Protein 2MMP (pdb70)

Structure (mmCIF, N/CA/C/O backbone):
data_2MMP
#
_entry.id   2MMP
#
loop_
_atom_site.group_PDB
_atom_site.id
_atom_site.type_symbol
_atom_site.label_atom_id
_atom_site.label_alt_id
_atom_site.label_comp_id
_atom_site.label_asym_id
_atom_site.label_entity_id
_atom_site.label_seq_id
_atom_site.pdbx_PDB_ins_code
_atom_site.Cartn_x
_atom_site.Cartn_y
_atom_site.Cartn_z
_atom_site.occupancy
_atom_site.B_iso_or_equiv
_atom_site.auth_seq_id
_atom_site.auth_comp_id
_atom_site.auth_asym_id
_atom_site.auth_atom_id
_atom_site.pdbx_PDB_model_num
ATOM 1 N N . MET A 1 1 ? 2.391 17.409 -7.595 1.00 0.00 1 MET A N 1
ATOM 2 C CA . MET A 1 1 ? 2.435 18.452 -8.628 1.00 0.00 1 MET A CA 1
ATOM 3 C C . MET A 1 1 ? 1.073 18.590 -9.259 1.00 0.00 1 MET A C 1
ATOM 4 O O . MET A 1 1 ? 0.507 17.605 -9.722 1.00 0.00 1 MET A O 1
ATOM 20 N N . LEU A 1 2 ? 0.538 19.816 -9.237 1.00 0.00 2 LEU A N 1
ATOM 21 C CA . LEU A 1 2 ? -0.769 20.167 -9.821 1.00 0.00 2 LEU A CA 1
ATOM 22 C C . LEU A 1 2 ? -1.931 19.485 -9.105 1.00 0.00 2 LEU A C 1
ATOM 23 O O . LEU A 1 2 ? -3.045 19.448 -9.629 1.00 0.00 2 LEU A O 1
ATOM 39 N N . LYS A 1 3 ? -1.670 18.999 -7.890 1.00 0.00 3 LYS A N 1
ATOM 40 C CA . LYS A 1 3 ? -2.657 18.310 -7.051 1.00 0.00 3 LYS A CA 1
ATOM 41 C C . LYS A 1 3 ? -3.217 17.064 -7.754 1.00 0.00 3 LYS A C 1
ATOM 42 O O . LYS A 1 3 ? -4.296 17.113 -8.385 1.00 0.00 3 LYS A O 1
ATOM 61 N N . HIS A 1 4 ? -2.508 15.975 -7.702 1.00 0.00 4 HIS A N 1
ATOM 62 C CA . HIS A 1 4 ? -3.036 14.773 -8.313 1.00 0.00 4 HIS A CA 1
ATOM 63 C C . HIS A 1 4 ? -2.746 13.576 -7.446 1.00 0.00 4 HIS A C 1
ATOM 64 O O . HIS A 1 4 ? -3.622 12.771 -7.189 1.00 0.00 4 HIS A O 1
ATOM 79 N N . GLY A 1 5 ? -1.535 13.474 -6.985 1.00 0.00 5 GLY A N 1
ATOM 80 C CA . GLY A 1 5 ? -1.172 12.381 -6.150 1.00 0.00 5 GLY A CA 1
ATOM 81 C C . GLY A 1 5 ? -0.713 12.839 -4.797 1.00 0.00 5 GLY A C 1
ATOM 82 O O . GLY A 1 5 ? 0.066 13.797 -4.686 1.00 0.00 5 GLY A O 1
ATOM 86 N N . LYS A 1 6 ? -1.210 12.199 -3.777 1.00 0.00 6 LYS A N 1
ATOM 87 C CA . LYS A 1 6 ? -0.810 12.481 -2.419 1.00 0.00 6 LYS A CA 1
ATOM 88 C C . LYS A 1 6 ? -0.140 11.270 -1.842 1.00 0.00 6 LYS A C 1
ATOM 89 O O . LYS A 1 6 ? -0.432 10.144 -2.243 1.00 0.00 6 LYS A O 1
ATOM 108 N N . TYR A 1 7 ? 0.750 11.485 -0.934 1.00 0.00 7 TYR A N 1
ATOM 109 C CA . TYR A 1 7 ? 1.432 10.405 -0.296 1.00 0.00 7 TYR A CA 1
ATOM 110 C C . TYR A 1 7 ? 0.903 10.184 1.095 1.00 0.00 7 TYR A C 1
ATOM 111 O O . TYR A 1 7 ? 0.965 11.078 1.954 1.00 0.00 7 TYR A O 1
ATOM 129 N N . VAL A 1 8 ? 0.372 9.027 1.314 1.00 0.00 8 VAL A N 1
ATOM 130 C CA . VAL A 1 8 ? -0.103 8.629 2.620 1.00 0.00 8 VAL A CA 1
ATOM 131 C C . VAL A 1 8 ? 0.554 7.303 2.955 1.00 0.00 8 VAL A C 1
ATOM 132 O O . VAL A 1 8 ? 1.390 6.815 2.179 1.00 0.00 8 VAL A O 1
ATOM 145 N N . TYR A 1 9 ? 0.220 6.721 4.065 1.00 0.00 9 TYR A N 1
ATOM 146 C CA . TYR A 1 9 ? 0.832 5.472 4.437 1.00 0.00 9 TYR A CA 1
ATOM 147 C C . TYR A 1 9 ? -0.213 4.421 4.637 1.00 0.00 9 TYR A C 1
ATOM 148 O O . TYR A 1 9 ? -1.317 4.715 5.078 1.00 0.00 9 TYR A O 1
ATOM 166 N N . ILE A 1 10 ? 0.097 3.217 4.271 1.00 0.00 10 ILE A N 1
ATOM 167 C CA . ILE A 1 10 ? -0.821 2.131 4.488 1.00 0.00 10 ILE A CA 1
ATOM 168 C C . ILE A 1 10 ? -0.501 1.457 5.792 1.00 0.00 10 ILE A C 1
ATOM 169 O O . ILE A 1 10 ? 0.667 1.113 6.064 1.00 0.00 10 ILE A O 1
ATOM 185 N N . ASP A 1 11 ? -1.522 1.295 6.602 1.00 0.00 11 ASP A N 1
ATOM 186 C CA . ASP A 1 11 ? -1.414 0.664 7.887 1.00 0.00 11 ASP A CA 1
ATOM 187 C C . ASP A 1 11 ? -1.238 -0.816 7.719 1.00 0.00 11 ASP A C 1
ATOM 188 O O . ASP A 1 11 ? -2.202 -1.581 7.607 1.00 0.00 11 ASP A O 1
ATOM 197 N N . LEU A 1 12 ? 0.003 -1.185 7.546 1.00 0.00 12 LEU A N 1
ATOM 198 C CA . LEU A 1 12 ? 0.411 -2.563 7.484 1.00 0.00 12 LEU A CA 1
ATOM 199 C C . LEU A 1 12 ? 0.365 -3.086 8.895 1.00 0.00 12 LEU A C 1
ATOM 200 O O . LEU A 1 12 ? -0.017 -4.240 9.153 1.00 0.00 12 LEU A O 1
ATOM 216 N N . ASN A 1 13 ? 0.814 -2.199 9.800 1.00 0.00 13 ASN A N 1
ATOM 217 C CA . ASN A 1 13 ? 0.799 -2.369 11.259 1.00 0.00 13 ASN A CA 1
ATOM 218 C C . ASN A 1 13 ? 1.729 -3.510 11.691 1.00 0.00 13 ASN A C 1
ATOM 219 O O . ASN A 1 13 ? 1.753 -3.928 12.837 1.00 0.00 13 ASN A O 1
ATOM 230 N N . ASN A 1 14 ? 2.552 -3.939 10.769 1.00 0.00 14 ASN A N 1
ATOM 231 C CA . ASN A 1 14 ? 3.464 -5.061 10.957 1.00 0.00 14 ASN A CA 1
ATOM 232 C C . ASN A 1 14 ? 4.880 -4.592 11.309 1.00 0.00 14 ASN A C 1
ATOM 233 O O . ASN A 1 14 ? 5.849 -5.327 11.146 1.00 0.00 14 ASN A O 1
ATOM 244 N N . GLY A 1 15 ? 4.987 -3.375 11.796 1.00 0.00 15 GLY A N 1
ATOM 245 C CA . GLY A 1 15 ? 6.271 -2.829 12.177 1.00 0.00 15 GLY A CA 1
ATOM 246 C C . GLY A 1 15 ? 6.807 -1.854 11.156 1.00 0.00 15 GLY A C 1
ATOM 247 O O . GLY A 1 15 ? 7.731 -1.095 11.439 1.00 0.00 15 GLY A O 1
ATOM 251 N N . LYS A 1 16 ? 6.225 -1.860 9.983 1.00 0.00 16 LYS A N 1
ATOM 252 C CA . LYS A 1 16 ? 6.582 -0.924 8.950 1.00 0.00 16 LYS A CA 1
ATOM 253 C C . LYS A 1 16 ? 5.340 -0.419 8.267 1.00 0.00 16 LYS A C 1
ATOM 254 O O . LYS A 1 16 ? 4.255 -0.999 8.432 1.00 0.00 16 LYS A O 1
ATOM 273 N N . TYR A 1 17 ? 5.477 0.666 7.560 1.00 0.00 17 TYR A N 1
ATOM 274 C CA . TYR A 1 17 ? 4.390 1.275 6.827 1.00 0.00 17 TYR A CA 1
ATOM 275 C C . TYR A 1 17 ? 4.837 1.549 5.423 1.00 0.00 17 TYR A C 1
ATOM 276 O O . TYR A 1 17 ? 5.997 1.880 5.196 1.00 0.00 17 TYR A O 1
ATOM 294 N N . VAL A 1 18 ? 3.948 1.402 4.492 1.00 0.00 18 VAL A N 1
ATOM 295 C CA . VAL A 1 18 ? 4.276 1.630 3.112 1.00 0.00 18 VAL A CA 1
ATOM 296 C C . VAL A 1 18 ? 3.784 2.991 2.693 1.00 0.00 18 VAL A C 1
ATOM 297 O O . VAL A 1 18 ? 2.658 3.390 3.030 1.00 0.00 18 VAL A O 1
ATOM 310 N N . LYS A 1 19 ? 4.636 3.715 2.017 1.00 0.00 19 LYS A N 1
ATOM 311 C CA . LYS A 1 19 ? 4.313 5.027 1.565 1.00 0.00 19 LYS A CA 1
ATOM 312 C C . LYS A 1 19 ? 3.651 4.889 0.216 1.00 0.00 19 LYS A C 1
ATOM 313 O O . LYS A 1 19 ? 4.300 4.564 -0.786 1.00 0.00 19 LYS A O 1
ATOM 332 N N . VAL A 1 20 ? 2.385 5.108 0.192 1.00 0.00 20 VAL A N 1
ATOM 333 C CA . VAL A 1 20 ? 1.621 4.909 -0.990 1.00 0.00 20 VAL A CA 1
ATOM 334 C C . VAL A 1 20 ? 1.226 6.248 -1.597 1.00 0.00 20 VAL A C 1
ATOM 335 O O . VAL A 1 20 ? 0.916 7.222 -0.891 1.00 0.00 20 VAL A O 1
ATOM 348 N N . ARG A 1 21 ? 1.292 6.308 -2.880 1.00 0.00 21 ARG A N 1
ATOM 349 C CA . ARG A 1 21 ? 0.892 7.457 -3.607 1.00 0.00 21 ARG A CA 1
ATOM 350 C C . ARG A 1 21 ? -0.515 7.220 -4.111 1.00 0.00 21 ARG A C 1
ATOM 351 O O . ARG A 1 21 ? -0.761 6.308 -4.910 1.00 0.00 21 ARG A O 1
ATOM 372 N N . ILE A 1 22 ? -1.420 7.986 -3.601 1.00 0.00 22 ILE A N 1
ATOM 373 C CA . ILE A 1 22 ? -2.802 7.885 -3.956 1.00 0.00 22 ILE A CA 1
ATOM 374 C C . ILE A 1 22 ? -3.053 8.875 -5.051 1.00 0.00 22 ILE A C 1
ATOM 375 O O . ILE A 1 22 ? -2.901 10.091 -4.838 1.00 0.00 22 ILE A O 1
ATOM 391 N N . LEU A 1 23 ? -3.377 8.397 -6.210 1.00 0.00 23 LEU A N 1
ATOM 392 C CA . LEU A 1 23 ? -3.664 9.279 -7.287 1.00 0.00 23 LEU A CA 1
ATOM 393 C C . LEU A 1 23 ? -5.133 9.586 -7.244 1.00 0.00 23 LEU A C 1
ATOM 394 O O . LEU A 1 23 ? -5.973 8.742 -7.571 1.00 0.00 23 LEU A O 1
ATOM 410 N N . LYS A 1 24 ? -5.443 10.777 -6.876 1.00 0.00 24 LYS A N 1
ATOM 411 C CA . LYS A 1 24 ? -6.794 11.200 -6.812 1.00 0.00 24 LYS A CA 1
ATOM 412 C C . LYS A 1 24 ? -7.104 11.800 -8.139 1.00 0.00 24 LYS A C 1
ATOM 413 O O . LYS A 1 24 ? -6.640 12.910 -8.479 1.00 0.00 24 LYS A O 1
ATOM 432 N N . SER A 1 25 ? -7.852 11.087 -8.898 1.00 0.00 25 SER A N 1
ATOM 433 C CA . SER A 1 25 ? -8.086 11.455 -10.223 1.00 0.00 25 SER A CA 1
ATOM 434 C C . SER A 1 25 ? -9.475 12.050 -10.376 1.00 0.00 25 SER A C 1
ATOM 435 O O . SER A 1 25 ? -10.465 11.355 -10.660 1.00 0.00 25 SER A O 1
ATOM 443 N N . ARG A 1 26 ? -9.533 13.340 -10.123 1.00 0.00 26 ARG A N 1
ATOM 444 C CA . ARG A 1 26 ? -10.753 14.131 -10.205 1.00 0.00 26 ARG A CA 1
ATOM 445 C C . ARG A 1 26 ? -11.037 14.376 -11.688 1.00 0.00 26 ARG A C 1
ATOM 446 O O . ARG A 1 26 ? -12.161 14.605 -12.109 1.00 0.00 26 ARG A O 1
ATOM 467 N N . ASP A 1 27 ? -9.971 14.308 -12.448 1.00 0.00 27 ASP A N 1
ATOM 468 C CA . ASP A 1 27 ? -9.982 14.429 -13.896 1.00 0.00 27 ASP A CA 1
ATOM 469 C C . ASP A 1 27 ? -10.596 13.165 -14.504 1.00 0.00 27 ASP A C 1
ATOM 470 O O . ASP A 1 27 ? -11.307 13.209 -15.519 1.00 0.00 27 ASP A O 1
ATOM 479 N N . ASP A 1 28 ? -10.327 12.056 -13.856 1.00 0.00 28 ASP A N 1
ATOM 480 C CA . ASP A 1 28 ? -10.873 10.757 -14.220 1.00 0.00 28 ASP A CA 1
ATOM 481 C C . ASP A 1 28 ? -12.343 10.758 -13.877 1.00 0.00 28 ASP A C 1
ATOM 482 O O . ASP A 1 28 ? -13.201 10.534 -14.730 1.00 0.00 28 ASP A O 1
ATOM 491 N N . ASN A 1 29 ? -12.601 11.067 -12.627 1.00 0.00 29 ASN A N 1
ATOM 492 C CA . ASN A 1 29 ? -13.928 11.183 -12.061 1.00 0.00 29 ASN A CA 1
ATOM 493 C C . ASN A 1 29 ? -13.773 11.602 -10.610 1.00 0.00 29 ASN A C 1
ATOM 494 O O . ASN A 1 29 ? -13.860 12.786 -10.280 1.00 0.00 29 ASN A O 1
ATOM 505 N N . SER A 1 30 ? -13.500 10.636 -9.761 1.00 0.00 30 SER A N 1
ATOM 506 C CA . SER A 1 30 ? -13.217 10.843 -8.338 1.00 0.00 30 SER A CA 1
ATOM 507 C C . SER A 1 30 ? -12.591 9.568 -7.792 1.00 0.00 30 SER A C 1
ATOM 508 O O . SER A 1 30 ? -12.511 9.340 -6.576 1.00 0.00 30 SER A O 1
ATOM 516 N N . VAL A 1 31 ? -12.077 8.786 -8.701 1.00 0.00 31 VAL A N 1
ATOM 517 C CA . VAL A 1 31 ? -11.561 7.486 -8.377 1.00 0.00 31 VAL A CA 1
ATOM 518 C C . VAL A 1 31 ? -10.113 7.612 -7.954 1.00 0.00 31 VAL A C 1
ATOM 519 O O . VAL A 1 31 ? -9.332 8.348 -8.576 1.00 0.00 31 VAL A O 1
ATOM 532 N N . GLU A 1 32 ? -9.773 6.938 -6.898 1.00 0.00 32 GLU A N 1
ATOM 533 C CA . GLU A 1 32 ? -8.450 6.988 -6.369 1.00 0.00 32 GLU A CA 1
ATOM 534 C C . GLU A 1 32 ? -7.658 5.795 -6.856 1.00 0.00 32 GLU A C 1
ATOM 535 O O . GLU A 1 32 ? -7.918 4.642 -6.472 1.00 0.00 32 GLU A O 1
ATOM 547 N N . LYS A 1 33 ? -6.738 6.069 -7.734 1.00 0.00 33 LYS A N 1
ATOM 548 C CA . LYS A 1 33 ? -5.906 5.059 -8.323 1.00 0.00 33 LYS A CA 1
ATOM 549 C C . LYS A 1 33 ? -4.715 4.865 -7.415 1.00 0.00 33 LYS A C 1
ATOM 550 O O . LYS A 1 33 ? -4.022 5.830 -7.076 1.00 0.00 33 LYS A O 1
ATOM 569 N N . TYR A 1 34 ? -4.496 3.672 -6.985 1.00 0.00 34 TYR A N 1
ATOM 570 C CA . TYR A 1 34 ? -3.400 3.416 -6.099 1.00 0.00 34 TYR A CA 1
ATOM 571 C C . TYR A 1 34 ? -2.155 3.092 -6.889 1.00 0.00 34 TYR A C 1
ATOM 572 O O . TYR A 1 34 ? -2.225 2.450 -7.951 1.00 0.00 34 TYR A O 1
ATOM 590 N N . VAL A 1 35 ? -1.034 3.594 -6.414 1.00 0.00 35 VAL A N 1
ATOM 591 C CA . VAL A 1 35 ? 0.245 3.374 -7.049 1.00 0.00 35 VAL A CA 1
ATOM 592 C C . VAL A 1 35 ? 0.633 1.887 -6.939 1.00 0.00 35 VAL A C 1
ATOM 593 O O . VAL A 1 35 ? 0.145 1.168 -6.069 1.00 0.00 35 VAL A O 1
ATOM 606 N N . LEU A 1 36 ? 1.505 1.460 -7.805 1.00 0.00 36 LEU A N 1
ATOM 607 C CA . LEU A 1 36 ? 1.895 0.079 -7.885 1.00 0.00 36 LEU A CA 1
ATOM 608 C C . LEU A 1 36 ? 3.122 -0.221 -6.995 1.00 0.00 36 LEU A C 1
ATOM 609 O O . LEU A 1 36 ? 3.541 -1.372 -6.881 1.00 0.00 36 LEU A O 1
ATOM 625 N N . THR A 1 37 ? 3.691 0.796 -6.365 1.00 0.00 37 THR A N 1
ATOM 626 C CA . THR A 1 37 ? 4.912 0.590 -5.610 1.00 0.00 37 THR A CA 1
ATOM 627 C C . THR A 1 37 ? 4.605 0.232 -4.149 1.00 0.00 37 THR A C 1
ATOM 628 O O . THR A 1 37 ? 3.582 0.626 -3.588 1.00 0.00 37 THR A O 1
ATOM 639 N N . SER A 1 38 ? 5.505 -0.518 -3.567 1.00 0.00 38 SER A N 1
ATOM 640 C CA . SER A 1 38 ? 5.384 -1.035 -2.241 1.00 0.00 38 SER A CA 1
ATOM 641 C C . SER A 1 38 ? 6.520 -0.524 -1.323 1.00 0.00 38 SER A C 1
ATOM 642 O O . SER A 1 38 ? 6.885 -1.178 -0.350 1.00 0.00 38 SER A O 1
ATOM 650 N N . HIS A 1 39 ? 7.065 0.649 -1.666 1.00 0.00 39 HIS A N 1
ATOM 651 C CA . HIS A 1 39 ? 8.153 1.307 -0.886 1.00 0.00 39 HIS A CA 1
ATOM 652 C C . HIS A 1 39 ? 7.781 1.495 0.590 1.00 0.00 39 HIS A C 1
ATOM 653 O O . HIS A 1 39 ? 6.937 2.334 0.933 1.00 0.00 39 HIS A O 1
ATOM 668 N N . VAL A 1 40 ? 8.413 0.735 1.453 1.00 0.00 40 VAL A N 1
ATOM 669 C CA . VAL A 1 40 ? 8.143 0.828 2.866 1.00 0.00 40 VAL A CA 1
ATOM 670 C C . VAL A 1 40 ? 9.085 1.761 3.573 1.00 0.00 40 VAL A C 1
ATOM 671 O O . VAL A 1 40 ? 10.222 1.966 3.156 1.00 0.00 40 VAL A O 1
ATOM 684 N N . SER A 1 41 ? 8.589 2.352 4.600 1.00 0.00 41 SER A N 1
ATOM 685 C CA . SER A 1 41 ? 9.334 3.208 5.450 1.00 0.00 41 SER A CA 1
ATOM 686 C C . SER A 1 41 ? 9.371 2.558 6.831 1.00 0.00 41 SER A C 1
ATOM 687 O O . SER A 1 41 ? 8.445 1.821 7.201 1.00 0.00 41 SER A O 1
ATOM 695 N N . LYS A 1 42 ? 10.423 2.819 7.579 1.00 0.00 42 LYS A N 1
ATOM 696 C CA . LYS A 1 42 ? 10.617 2.216 8.915 1.00 0.00 42 LYS A CA 1
ATOM 697 C C . LYS A 1 42 ? 9.765 2.980 9.910 1.00 0.00 42 LYS A C 1
ATOM 698 O O . LYS A 1 42 ? 9.514 2.549 11.041 1.00 0.00 42 LYS A O 1
ATOM 717 N N . ASN A 1 43 ? 9.335 4.106 9.442 1.00 0.00 43 ASN A N 1
ATOM 718 C CA . ASN A 1 43 ? 8.649 5.105 10.188 1.00 0.00 43 ASN A CA 1
ATOM 719 C C . ASN A 1 43 ? 7.199 4.751 10.344 1.00 0.00 43 ASN A C 1
ATOM 720 O O . ASN A 1 43 ? 6.500 4.497 9.357 1.00 0.00 43 ASN A O 1
ATOM 731 N N . ARG A 1 44 ? 6.754 4.701 11.564 1.00 0.00 44 ARG A N 1
ATOM 732 C CA . ARG A 1 44 ? 5.363 4.489 11.849 1.00 0.00 44 ARG A CA 1
ATOM 733 C C . ARG A 1 44 ? 4.761 5.851 12.181 1.00 0.00 44 ARG A C 1
ATOM 734 O O . ARG A 1 44 ? 4.994 6.395 13.269 1.00 0.00 44 ARG A O 1
ATOM 755 N N . PRO A 1 45 ? 4.042 6.451 11.228 1.00 0.00 45 PRO A N 1
ATOM 756 C CA . PRO A 1 45 ? 3.553 7.812 11.355 1.00 0.00 45 PRO A CA 1
ATOM 757 C C . PRO A 1 45 ? 2.306 7.964 12.221 1.00 0.00 45 PRO A C 1
ATOM 758 O O . PRO A 1 45 ? 1.419 7.090 12.249 1.00 0.00 45 PRO A O 1
ATOM 769 N N . LYS A 1 46 ? 2.265 9.067 12.926 1.00 0.00 46 LYS A N 1
ATOM 770 C CA . LYS A 1 46 ? 1.149 9.449 13.751 1.00 0.00 46 LYS A CA 1
ATOM 771 C C . LYS A 1 46 ? 0.393 10.610 13.084 1.00 0.00 46 LYS A C 1
ATOM 772 O O . LYS A 1 46 ? -0.829 10.628 13.061 1.00 0.00 46 LYS A O 1
ATOM 791 N N . ASN A 1 47 ? 1.142 11.565 12.542 1.00 0.00 47 ASN A N 1
ATOM 792 C CA . ASN A 1 47 ? 0.561 12.752 11.896 1.00 0.00 47 ASN A CA 1
ATOM 793 C C . ASN A 1 47 ? 0.011 12.449 10.510 1.00 0.00 47 ASN A C 1
ATOM 794 O O . ASN A 1 47 ? -1.034 12.979 10.114 1.00 0.00 47 ASN A O 1
ATOM 805 N N . ALA A 1 48 ? 0.679 11.579 9.793 1.00 0.00 48 ALA A N 1
ATOM 806 C CA . ALA A 1 48 ? 0.290 11.273 8.438 1.00 0.00 48 ALA A CA 1
ATOM 807 C C . ALA A 1 48 ? -0.914 10.354 8.431 1.00 0.00 48 ALA A C 1
ATOM 808 O O . ALA A 1 48 ? -1.167 9.635 9.410 1.00 0.00 48 ALA A O 1
ATOM 815 N N . ILE A 1 49 ? -1.631 10.370 7.350 1.00 0.00 49 ILE A N 1
ATOM 816 C CA . ILE A 1 49 ? -2.853 9.620 7.236 1.00 0.00 49 ILE A CA 1
ATOM 817 C C . ILE A 1 49 ? -2.535 8.192 6.849 1.00 0.00 49 ILE A C 1
ATOM 818 O O . ILE A 1 49 ? -1.804 7.942 5.877 1.00 0.00 49 ILE A O 1
ATOM 834 N N . VAL A 1 50 ? -3.038 7.267 7.622 1.00 0.00 50 VAL A N 1
ATOM 835 C CA . VAL A 1 50 ? -2.825 5.882 7.352 1.00 0.00 50 VAL A CA 1
ATOM 836 C C . VAL A 1 50 ? -4.116 5.236 6.888 1.00 0.00 50 VAL A C 1
ATOM 837 O O . VAL A 1 50 ? -5.196 5.522 7.415 1.00 0.00 50 VAL A O 1
ATOM 850 N N . ILE A 1 51 ? -4.022 4.449 5.865 1.00 0.00 51 ILE A N 1
ATOM 851 C CA . ILE A 1 51 ? -5.155 3.727 5.342 1.00 0.00 51 ILE A CA 1
ATOM 852 C C . ILE A 1 51 ? -4.887 2.253 5.566 1.00 0.00 51 ILE A C 1
ATOM 853 O O . ILE A 1 51 ? -3.811 1.782 5.263 1.00 0.00 51 ILE A O 1
ATOM 869 N N . LYS A 1 52 ? -5.826 1.546 6.121 1.00 0.00 52 LYS A N 1
ATOM 870 C CA . LYS A 1 52 ? -5.621 0.150 6.451 1.00 0.00 52 LYS A CA 1
ATOM 871 C C . LYS A 1 52 ? -5.681 -0.734 5.196 1.00 0.00 52 LYS A C 1
ATOM 872 O O . LYS A 1 52 ? -6.428 -0.436 4.254 1.00 0.00 52 LYS A O 1
ATOM 891 N N . MET A 1 53 ? -4.903 -1.840 5.224 1.00 0.00 53 MET A N 1
ATOM 892 C CA . MET A 1 53 ? -4.759 -2.816 4.108 1.00 0.00 53 MET A CA 1
ATOM 893 C C . MET A 1 53 ? -6.108 -3.289 3.571 1.00 0.00 53 MET A C 1
ATOM 894 O O . MET A 1 53 ? -6.247 -3.569 2.392 1.00 0.00 53 MET A O 1
ATOM 908 N N . ASP A 1 54 ? -7.084 -3.343 4.456 1.00 0.00 54 ASP A N 1
ATOM 909 C CA . ASP A 1 54 ? -8.475 -3.712 4.156 1.00 0.00 54 ASP A CA 1
ATOM 910 C C . ASP A 1 54 ? -9.092 -2.884 3.002 1.00 0.00 54 ASP A C 1
ATOM 911 O O . ASP A 1 54 ? -9.941 -3.376 2.250 1.00 0.00 54 ASP A O 1
ATOM 920 N N . ASN A 1 55 ? -8.650 -1.652 2.846 1.00 0.00 55 ASN A N 1
ATOM 921 C CA . ASN A 1 55 ? -9.189 -0.779 1.791 1.00 0.00 55 ASN A CA 1
ATOM 922 C C . ASN A 1 55 ? -8.511 -1.058 0.448 1.00 0.00 55 ASN A C 1
ATOM 923 O O . ASN A 1 55 ? -9.090 -0.819 -0.623 1.00 0.00 55 ASN A O 1
ATOM 934 N N . LEU A 1 56 ? -7.339 -1.637 0.501 1.00 0.00 56 LEU A N 1
ATOM 935 C CA . LEU A 1 56 ? -6.532 -1.826 -0.683 1.00 0.00 56 LEU A CA 1
ATOM 936 C C . LEU A 1 56 ? -6.983 -3.024 -1.503 1.00 0.00 56 LEU A C 1
ATOM 937 O O . LEU A 1 56 ? -7.358 -4.060 -0.947 1.00 0.00 56 LEU A O 1
ATOM 953 N N . PRO A 1 57 ? -6.993 -2.878 -2.842 1.00 0.00 57 PRO A N 1
ATOM 954 C CA . PRO A 1 57 ? -7.368 -3.949 -3.759 1.00 0.00 57 PRO A CA 1
ATOM 955 C C . PRO A 1 57 ? -6.430 -5.157 -3.654 1.00 0.00 57 PRO A C 1
ATOM 956 O O . PRO A 1 57 ? -5.287 -5.045 -3.152 1.00 0.00 57 PRO A O 1
ATOM 967 N N . ILE A 1 58 ? -6.887 -6.288 -4.167 1.00 0.00 58 ILE A N 1
ATOM 968 C CA . ILE A 1 58 ? -6.167 -7.541 -4.052 1.00 0.00 58 ILE A CA 1
ATOM 969 C C . ILE A 1 58 ? -4.788 -7.505 -4.689 1.00 0.00 58 ILE A C 1
ATOM 970 O O . ILE A 1 58 ? -3.845 -8.061 -4.140 1.00 0.00 58 ILE A O 1
ATOM 986 N N . GLU A 1 59 ? -4.661 -6.796 -5.792 1.00 0.00 59 GLU A N 1
ATOM 987 C CA . GLU A 1 59 ? -3.403 -6.698 -6.481 1.00 0.00 59 GLU A CA 1
ATOM 988 C C . GLU A 1 59 ? -2.432 -5.811 -5.738 1.00 0.00 59 GLU A C 1
ATOM 989 O O . GLU A 1 59 ? -1.249 -6.108 -5.682 1.00 0.00 59 GLU A O 1
ATOM 1001 N N . VAL A 1 60 ? -2.930 -4.738 -5.138 1.00 0.00 60 VAL A N 1
ATOM 1002 C CA . VAL A 1 60 ? -2.062 -3.841 -4.393 1.00 0.00 60 VAL A CA 1
ATOM 1003 C C . VAL A 1 60 ? -1.519 -4.571 -3.170 1.00 0.00 60 VAL A C 1
ATOM 1004 O O . VAL A 1 60 ? -0.325 -4.509 -2.869 1.00 0.00 60 VAL A O 1
ATOM 1017 N N . LYS A 1 61 ? -2.391 -5.330 -2.518 1.00 0.00 61 LYS A N 1
ATOM 1018 C CA . LYS A 1 61 ? -1.995 -6.119 -1.365 1.00 0.00 61 LYS A CA 1
ATOM 1019 C C . LYS A 1 61 ? -1.016 -7.199 -1.767 1.00 0.00 61 LYS A C 1
ATOM 1020 O O . LYS A 1 61 ? -0.092 -7.513 -1.030 1.00 0.00 61 LYS A O 1
ATOM 1039 N N . ASP A 1 62 ? -1.214 -7.734 -2.946 1.00 0.00 62 ASP A N 1
ATOM 1040 C CA . ASP A 1 62 ? -0.326 -8.755 -3.515 1.00 0.00 62 ASP A CA 1
ATOM 1041 C C . ASP A 1 62 ? 1.071 -8.198 -3.743 1.00 0.00 62 ASP A C 1
ATOM 1042 O O . ASP A 1 62 ? 2.063 -8.847 -3.422 1.00 0.00 62 ASP A O 1
ATOM 1051 N N . LYS A 1 63 ? 1.148 -6.977 -4.252 1.00 0.00 63 LYS A N 1
ATOM 1052 C CA . L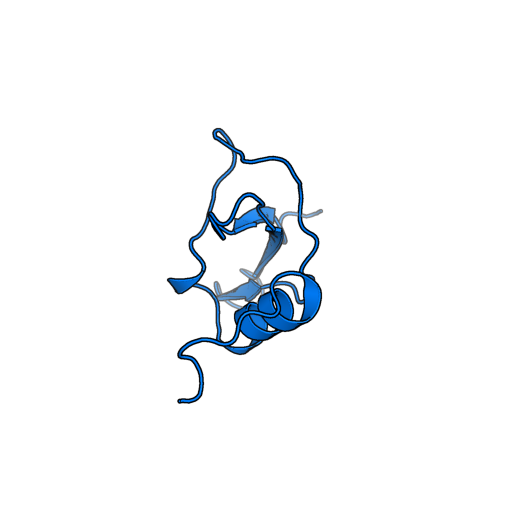YS A 1 63 ? 2.431 -6.316 -4.487 1.00 0.00 63 LYS A CA 1
ATOM 1053 C C . LYS A 1 63 ? 3.140 -6.070 -3.162 1.00 0.00 63 LYS A C 1
ATOM 1054 O O . LYS A 1 63 ? 4.357 -6.294 -3.035 1.00 0.00 63 LYS A O 1
ATOM 1073 N N . LEU A 1 64 ? 2.370 -5.634 -2.172 1.00 0.00 64 LEU A N 1
ATOM 1074 C CA . LEU A 1 64 ? 2.876 -5.429 -0.824 1.00 0.00 64 LEU A CA 1
ATOM 1075 C C . LEU A 1 64 ? 3.403 -6.758 -0.276 1.00 0.00 64 LEU A C 1
ATOM 1076 O O . LEU A 1 64 ? 4.528 -6.845 0.266 1.00 0.00 64 LEU A O 1
ATOM 1092 N N . THR A 1 65 ? 2.616 -7.793 -0.473 1.00 0.00 65 THR A N 1
ATOM 1093 C CA . THR A 1 65 ? 2.947 -9.104 -0.019 1.00 0.00 65 THR A CA 1
ATOM 1094 C C . THR A 1 65 ? 4.221 -9.641 -0.688 1.00 0.00 65 THR A C 1
ATOM 1095 O O . THR A 1 65 ? 5.156 -10.023 -0.003 1.00 0.00 65 THR A O 1
ATOM 1106 N N . ARG A 1 66 ? 4.288 -9.594 -2.004 1.00 0.00 66 ARG A N 1
ATOM 1107 C CA . ARG A 1 66 ? 5.423 -10.171 -2.728 1.00 0.00 66 ARG A CA 1
ATOM 1108 C C . ARG A 1 66 ? 6.724 -9.379 -2.553 1.00 0.00 66 ARG A C 1
ATOM 1109 O O . ARG A 1 66 ? 7.797 -9.895 -2.853 1.00 0.00 66 ARG A O 1
ATOM 1130 N N . PHE A 1 67 ? 6.636 -8.137 -2.103 1.00 0.00 67 PHE A N 1
ATOM 1131 C CA . PHE A 1 67 ? 7.838 -7.327 -1.963 1.00 0.00 67 PHE A CA 1
ATOM 1132 C C . PHE A 1 67 ? 8.480 -7.451 -0.573 1.00 0.00 67 PHE A C 1
ATOM 1133 O O . PHE A 1 67 ? 9.640 -7.876 -0.453 1.00 0.00 67 PHE A O 1
ATOM 1150 N N . PHE A 1 68 ? 7.743 -7.116 0.464 1.00 0.00 68 PHE A N 1
ATOM 1151 C CA . PHE A 1 68 ? 8.347 -7.038 1.795 1.00 0.00 68 PHE A CA 1
ATOM 1152 C C . PHE A 1 68 ? 7.737 -7.994 2.811 1.00 0.00 68 PHE A C 1
ATOM 1153 O O . PHE A 1 68 ? 8.340 -8.263 3.854 1.00 0.00 68 PHE A O 1
ATOM 1170 N N . LEU A 1 69 ? 6.568 -8.503 2.531 1.00 0.00 69 LEU A N 1
ATOM 1171 C CA . LEU A 1 69 ? 5.851 -9.256 3.541 1.00 0.00 69 LEU A CA 1
ATOM 1172 C C . LEU A 1 69 ? 6.109 -10.753 3.408 1.00 0.00 69 LEU A C 1
ATOM 1173 O O . LEU A 1 69 ? 6.608 -11.386 4.335 1.00 0.00 69 LEU A O 1
ATOM 1189 N N . LEU A 1 70 ? 5.762 -11.294 2.246 1.00 0.00 70 LEU A N 1
ATOM 1190 C CA . LEU A 1 70 ? 5.928 -12.713 1.899 1.00 0.00 70 LEU A CA 1
ATOM 1191 C C . LEU A 1 70 ? 5.104 -13.643 2.774 1.00 0.00 70 LEU A C 1
ATOM 1192 O O . LEU A 1 70 ? 5.321 -14.860 2.794 1.00 0.00 70 LEU A O 1
ATOM 1208 N N . GLU A 1 71 ? 4.118 -13.085 3.437 1.00 0.00 71 GLU A N 1
ATOM 1209 C CA . GLU A 1 71 ? 3.258 -13.868 4.278 1.00 0.00 71 GLU A CA 1
ATOM 1210 C C . GLU A 1 71 ? 2.235 -14.622 3.486 1.00 0.00 71 GLU A C 1
ATOM 1211 O O . GLU A 1 71 ? 1.584 -14.083 2.590 1.00 0.00 71 GLU A O 1
ATOM 1223 N N . HIS A 1 72 ? 2.105 -15.855 3.822 1.00 0.00 72 HIS A N 1
ATOM 1224 C CA . HIS A 1 72 ? 1.129 -16.740 3.268 1.00 0.00 72 HIS A CA 1
ATOM 1225 C C . HIS A 1 72 ? 0.705 -17.677 4.369 1.00 0.00 72 HIS A C 1
ATOM 1226 O O . HIS A 1 72 ? 1.366 -18.672 4.621 1.00 0.00 72 HIS A O 1
ATOM 1241 N N . HIS A 1 73 ? -0.322 -17.299 5.095 1.00 0.00 73 HIS A N 1
ATOM 1242 C CA . HIS A 1 73 ? -0.804 -18.115 6.198 1.00 0.00 73 HIS A CA 1
ATOM 1243 C C . HIS A 1 73 ? -2.141 -18.675 5.810 1.00 0.00 73 HIS A C 1
ATOM 1244 O O . HIS A 1 73 ? -2.293 -19.868 5.582 1.00 0.00 73 HIS A O 1
ATOM 1259 N N . HIS A 1 74 ? -3.102 -17.800 5.678 1.00 0.00 74 HIS A N 1
ATOM 1260 C CA . HIS A 1 74 ? -4.419 -18.200 5.294 1.00 0.00 74 HIS A CA 1
ATOM 1261 C C . HIS A 1 74 ? -4.926 -17.237 4.242 1.00 0.00 74 HIS A C 1
ATOM 1262 O O . HIS A 1 74 ? -5.757 -16.362 4.507 1.00 0.00 74 HIS A O 1
ATOM 1277 N N . HIS A 1 75 ? -4.312 -17.321 3.098 1.00 0.00 75 HIS A N 1
ATOM 1278 C CA . HIS A 1 75 ? -4.678 -16.541 1.942 1.00 0.00 75 HIS A CA 1
ATOM 1279 C C . HIS A 1 75 ? -4.564 -17.469 0.755 1.00 0.00 75 HIS A C 1
ATOM 1280 O O . HIS A 1 75 ? -3.521 -18.087 0.569 1.00 0.00 75 HIS A O 1
ATOM 1295 N N . HIS A 1 76 ? -5.650 -17.607 0.007 1.00 0.00 76 HIS A N 1
ATOM 1296 C CA . HIS A 1 76 ? -5.777 -18.532 -1.151 1.00 0.00 76 HIS A CA 1
ATOM 1297 C C . HIS A 1 76 ? -6.135 -19.950 -0.657 1.00 0.00 76 HIS A C 1
ATOM 1298 O O . HIS A 1 76 ? -6.430 -20.854 -1.436 1.00 0.00 76 HIS A O 1
ATOM 1313 N N . HIS A 1 77 ? -6.132 -20.110 0.635 1.00 0.00 77 HIS A N 1
ATOM 1314 C CA . HIS A 1 77 ? -6.503 -21.325 1.292 1.00 0.00 77 HIS A CA 1
ATOM 1315 C C . HIS A 1 77 ? -6.934 -20.933 2.668 1.00 0.00 77 HIS A C 1
ATOM 1316 O O . HIS A 1 77 ? -7.988 -21.371 3.129 1.00 0.00 77 HIS A O 1
ATOM 1332 N N . MET A 1 1 ? -4.793 23.981 -6.347 1.00 0.00 1 MET A N 2
ATOM 1333 C CA . MET A 1 1 ? -6.258 24.019 -6.235 1.00 0.00 1 MET A CA 2
ATOM 1334 C C . MET A 1 1 ? -6.827 22.628 -6.003 1.00 0.00 1 MET A C 2
ATOM 1335 O O . MET A 1 1 ? -7.727 22.444 -5.176 1.00 0.00 1 MET A O 2
ATOM 1351 N N . LEU A 1 2 ? -6.306 21.647 -6.706 1.00 0.00 2 LEU A N 2
ATOM 1352 C CA . LEU A 1 2 ? -6.742 20.277 -6.566 1.00 0.00 2 LEU A CA 2
ATOM 1353 C C . LEU A 1 2 ? -5.527 19.400 -6.384 1.00 0.00 2 LEU A C 2
ATOM 1354 O O . LEU A 1 2 ? -4.471 19.678 -6.955 1.00 0.00 2 LEU A O 2
ATOM 1370 N N . LYS A 1 3 ? -5.648 18.395 -5.569 1.00 0.00 3 LYS A N 2
ATOM 1371 C CA . LYS A 1 3 ? -4.583 17.449 -5.372 1.00 0.00 3 LYS A CA 2
ATOM 1372 C C . LYS A 1 3 ? -4.966 16.125 -5.988 1.00 0.00 3 LYS A C 2
ATOM 1373 O O . LYS A 1 3 ? -5.885 15.444 -5.523 1.00 0.00 3 LYS A O 2
ATOM 1392 N N . HIS A 1 4 ? -4.289 15.782 -7.044 1.00 0.00 4 HIS A N 2
ATOM 1393 C CA . HIS A 1 4 ? -4.576 14.579 -7.779 1.00 0.00 4 HIS A CA 2
ATOM 1394 C C . HIS A 1 4 ? -3.739 13.415 -7.251 1.00 0.00 4 HIS A C 2
ATOM 1395 O O . HIS A 1 4 ? -4.101 12.279 -7.430 1.00 0.00 4 HIS A O 2
ATOM 1410 N N . GLY A 1 5 ? -2.639 13.696 -6.605 1.00 0.00 5 GLY A N 2
ATOM 1411 C CA . GLY A 1 5 ? -1.834 12.618 -6.082 1.00 0.00 5 GLY A CA 2
ATOM 1412 C C . GLY A 1 5 ? -1.244 12.958 -4.756 1.00 0.00 5 GLY A C 2
ATOM 1413 O O . GLY A 1 5 ? -0.554 13.962 -4.635 1.00 0.00 5 GLY A O 2
ATOM 1417 N N . LYS A 1 6 ? -1.533 12.162 -3.750 1.00 0.00 6 LYS A N 2
ATOM 1418 C CA . LYS A 1 6 ? -0.998 12.403 -2.415 1.00 0.00 6 LYS A CA 2
ATOM 1419 C C . LYS A 1 6 ? -0.333 11.143 -1.876 1.00 0.00 6 LYS A C 2
ATOM 1420 O O . LYS A 1 6 ? -0.757 10.039 -2.198 1.00 0.00 6 LYS A O 2
ATOM 1439 N N . TYR A 1 7 ? 0.699 11.304 -1.081 1.00 0.00 7 TYR A N 2
ATOM 1440 C CA . TYR A 1 7 ? 1.389 10.174 -0.465 1.00 0.00 7 TYR A CA 2
ATOM 1441 C C . TYR A 1 7 ? 0.834 9.889 0.915 1.00 0.00 7 TYR A C 2
ATOM 1442 O O . TYR A 1 7 ? 0.914 10.736 1.800 1.00 0.00 7 TYR A O 2
ATOM 1460 N N . VAL A 1 8 ? 0.277 8.726 1.097 1.00 0.00 8 VAL A N 2
ATOM 1461 C CA . VAL A 1 8 ? -0.223 8.318 2.393 1.00 0.00 8 VAL A CA 2
ATOM 1462 C C . VAL A 1 8 ? 0.502 7.048 2.814 1.00 0.00 8 VAL A C 2
ATOM 1463 O O . VAL A 1 8 ? 1.348 6.534 2.064 1.00 0.00 8 VAL A O 2
ATOM 1476 N N . TYR A 1 9 ? 0.193 6.542 3.974 1.00 0.00 9 TYR A N 2
ATOM 1477 C CA . TYR A 1 9 ? 0.858 5.363 4.472 1.00 0.00 9 TYR A CA 2
ATOM 1478 C C . TYR A 1 9 ? -0.147 4.282 4.753 1.00 0.00 9 TYR A C 2
ATOM 1479 O O . TYR A 1 9 ? -1.257 4.562 5.182 1.00 0.00 9 TYR A O 2
ATOM 1497 N N . ILE A 1 10 ? 0.215 3.067 4.476 1.00 0.00 10 ILE A N 2
ATOM 1498 C CA . ILE A 1 10 ? -0.651 1.949 4.755 1.00 0.00 10 ILE A CA 2
ATOM 1499 C C . ILE A 1 10 ? -0.318 1.369 6.118 1.00 0.00 10 ILE A C 2
ATOM 1500 O O . ILE A 1 10 ? 0.858 1.078 6.414 1.00 0.00 10 ILE A O 2
ATOM 1516 N N . ASP A 1 11 ? -1.342 1.212 6.940 1.00 0.00 11 ASP A N 2
ATOM 1517 C CA . ASP A 1 11 ? -1.195 0.695 8.290 1.00 0.00 11 ASP A CA 2
ATOM 1518 C C . ASP A 1 11 ? -0.950 -0.800 8.286 1.00 0.00 11 ASP A C 2
ATOM 1519 O O . ASP A 1 11 ? -1.878 -1.614 8.395 1.00 0.00 11 ASP A O 2
ATOM 1528 N N . LEU A 1 12 ? 0.296 -1.148 8.030 1.00 0.00 12 LEU A N 2
ATOM 1529 C CA . LEU A 1 12 ? 0.757 -2.520 8.114 1.00 0.00 12 LEU A CA 2
ATOM 1530 C C . LEU A 1 12 ? 0.771 -2.869 9.574 1.00 0.00 12 LEU A C 2
ATOM 1531 O O . LEU A 1 12 ? 0.386 -3.965 9.982 1.00 0.00 12 LEU A O 2
ATOM 1547 N N . ASN A 1 13 ? 1.261 -1.895 10.349 1.00 0.00 13 ASN A N 2
ATOM 1548 C CA . ASN A 1 13 ? 1.231 -1.881 11.819 1.00 0.00 13 ASN A CA 2
ATOM 1549 C C . ASN A 1 13 ? 2.289 -2.810 12.443 1.00 0.00 13 ASN A C 2
ATOM 1550 O O . ASN A 1 13 ? 2.506 -2.801 13.648 1.00 0.00 13 ASN A O 2
ATOM 1561 N N . ASN A 1 14 ? 3.012 -3.539 11.610 1.00 0.00 14 ASN A N 2
ATOM 1562 C CA . ASN A 1 14 ? 4.015 -4.513 12.089 1.00 0.00 14 ASN A CA 2
ATOM 1563 C C . ASN A 1 14 ? 5.370 -3.866 12.412 1.00 0.00 14 ASN A C 2
ATOM 1564 O O . ASN A 1 14 ? 6.366 -4.558 12.643 1.00 0.00 14 ASN A O 2
ATOM 1575 N N . GLY A 1 15 ? 5.386 -2.556 12.500 1.00 0.00 15 GLY A N 2
ATOM 1576 C CA . GLY A 1 15 ? 6.613 -1.841 12.756 1.00 0.00 15 GLY A CA 2
ATOM 1577 C C . GLY A 1 15 ? 7.177 -1.175 11.520 1.00 0.00 15 GLY A C 2
ATOM 1578 O O . GLY A 1 15 ? 8.208 -0.507 11.588 1.00 0.00 15 GLY A O 2
ATOM 1582 N N . LYS A 1 16 ? 6.535 -1.372 10.391 1.00 0.00 16 LYS A N 2
ATOM 1583 C CA . LYS A 1 16 ? 6.898 -0.659 9.187 1.00 0.00 16 LYS A CA 2
ATOM 1584 C C . LYS A 1 16 ? 5.639 -0.275 8.459 1.00 0.00 16 LYS A C 2
ATOM 1585 O O . LYS A 1 16 ? 4.591 -0.906 8.659 1.00 0.00 16 LYS A O 2
ATOM 1604 N N . TYR A 1 17 ? 5.716 0.763 7.675 1.00 0.00 17 TYR A N 2
ATOM 1605 C CA . TYR A 1 17 ? 4.582 1.289 6.941 1.00 0.00 17 TYR A CA 2
ATOM 1606 C C . TYR A 1 17 ? 4.979 1.513 5.517 1.00 0.00 17 TYR A C 2
ATOM 1607 O O . TYR A 1 17 ? 6.086 1.937 5.248 1.00 0.00 17 TYR A O 2
ATOM 1625 N N . VAL A 1 18 ? 4.101 1.233 4.613 1.00 0.00 18 VAL A N 2
ATOM 1626 C CA . VAL A 1 18 ? 4.395 1.415 3.216 1.00 0.00 18 VAL A CA 2
ATOM 1627 C C . VAL A 1 18 ? 3.772 2.709 2.753 1.00 0.00 18 VAL A C 2
ATOM 1628 O O . VAL A 1 18 ? 2.628 3.026 3.117 1.00 0.00 18 VAL A O 2
ATOM 1641 N N . LYS A 1 19 ? 4.530 3.474 2.028 1.00 0.00 19 LYS A N 2
ATOM 1642 C CA . LYS A 1 19 ? 4.079 4.742 1.563 1.00 0.00 19 LYS A CA 2
ATOM 1643 C C . LYS A 1 19 ? 3.565 4.583 0.157 1.00 0.00 19 LYS A C 2
ATOM 1644 O O . LYS A 1 19 ? 4.302 4.162 -0.744 1.00 0.00 19 LYS A O 2
ATOM 1663 N N . VAL A 1 20 ? 2.336 4.909 -0.031 1.00 0.00 20 VAL A N 2
ATOM 1664 C CA . VAL A 1 20 ? 1.703 4.750 -1.296 1.00 0.00 20 VAL A CA 2
ATOM 1665 C C . VAL A 1 20 ? 1.183 6.097 -1.785 1.00 0.00 20 VAL A C 2
ATOM 1666 O O . VAL A 1 20 ? 0.659 6.903 -1.012 1.00 0.00 20 VAL A O 2
ATOM 1679 N N . ARG A 1 21 ? 1.382 6.357 -3.040 1.00 0.00 21 ARG A N 2
ATOM 1680 C CA . ARG A 1 21 ? 0.897 7.552 -3.646 1.00 0.00 21 ARG A CA 2
ATOM 1681 C C . ARG A 1 21 ? -0.460 7.250 -4.223 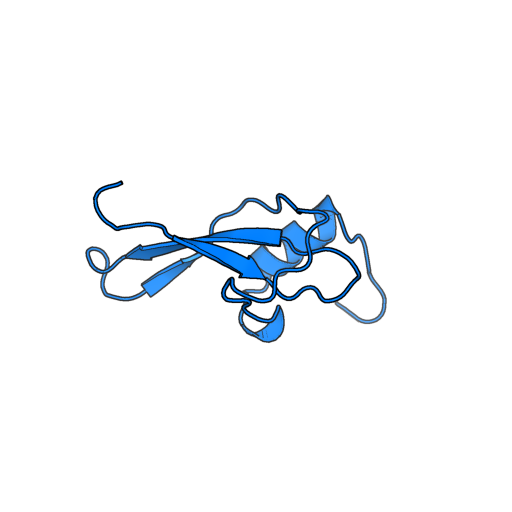1.00 0.00 21 ARG A C 2
ATOM 1682 O O . ARG A 1 21 ? -0.599 6.388 -5.104 1.00 0.00 21 ARG A O 2
ATOM 1703 N N . ILE A 1 22 ? -1.441 7.901 -3.696 1.00 0.00 22 ILE A N 2
ATOM 1704 C CA . ILE A 1 22 ? -2.800 7.713 -4.105 1.00 0.00 22 ILE A CA 2
ATOM 1705 C C . ILE A 1 22 ? -3.087 8.714 -5.176 1.00 0.00 22 ILE A C 2
ATOM 1706 O O . ILE A 1 22 ? -3.118 9.927 -4.900 1.00 0.00 22 ILE A O 2
ATOM 1722 N N . LEU A 1 23 ? -3.219 8.263 -6.384 1.00 0.00 23 LEU A N 2
ATOM 1723 C CA . LEU A 1 23 ? -3.594 9.152 -7.420 1.00 0.00 23 LEU A CA 2
ATOM 1724 C C . LEU A 1 23 ? -5.094 9.120 -7.478 1.00 0.00 23 LEU A C 2
ATOM 1725 O O . LEU A 1 23 ? -5.697 8.160 -7.943 1.00 0.00 23 LEU A O 2
ATOM 1741 N N . LYS A 1 24 ? -5.686 10.161 -7.048 1.00 0.00 24 LYS A N 2
ATOM 1742 C CA . LYS A 1 24 ? -7.088 10.223 -6.947 1.00 0.00 24 LYS A CA 2
ATOM 1743 C C . LYS A 1 24 ? -7.584 10.921 -8.173 1.00 0.00 24 LYS A C 2
ATOM 1744 O O . LYS A 1 24 ? -7.413 12.137 -8.339 1.00 0.00 24 LYS A O 2
ATOM 1763 N N . SER A 1 25 ? -8.159 10.158 -9.041 1.00 0.00 25 SER A N 2
ATOM 1764 C CA . SER A 1 25 ? -8.539 10.645 -10.304 1.00 0.00 25 SER A CA 2
ATOM 1765 C C . SER A 1 25 ? -10.029 10.899 -10.383 1.00 0.00 25 SER A C 2
ATOM 1766 O O . SER A 1 25 ? -10.815 10.042 -10.839 1.00 0.00 25 SER A O 2
ATOM 1774 N N . ARG A 1 26 ? -10.424 12.045 -9.887 1.00 0.00 26 ARG A N 2
ATOM 1775 C CA . ARG A 1 26 ? -11.794 12.478 -9.984 1.00 0.00 26 ARG A CA 2
ATOM 1776 C C . ARG A 1 26 ? -11.992 13.087 -11.362 1.00 0.00 26 ARG A C 2
ATOM 1777 O O . ARG A 1 26 ? -13.102 13.136 -11.901 1.00 0.00 26 ARG A O 2
ATOM 1798 N N . ASP A 1 27 ? -10.873 13.512 -11.934 1.00 0.00 27 ASP A N 2
ATOM 1799 C CA . ASP A 1 27 ? -10.802 14.051 -13.288 1.00 0.00 27 ASP A CA 2
ATOM 1800 C C . ASP A 1 27 ? -11.235 12.962 -14.255 1.00 0.00 27 ASP A C 2
ATOM 1801 O O . ASP A 1 27 ? -11.884 13.216 -15.275 1.00 0.00 27 ASP A O 2
ATOM 1810 N N . ASP A 1 28 ? -10.854 11.740 -13.917 1.00 0.00 28 ASP A N 2
ATOM 1811 C CA . ASP A 1 28 ? -11.269 10.554 -14.648 1.00 0.00 28 ASP A CA 2
ATOM 1812 C C . ASP A 1 28 ? -12.708 10.253 -14.269 1.00 0.00 28 ASP A C 2
ATOM 1813 O O . ASP A 1 28 ? -13.602 10.293 -15.109 1.00 0.00 28 ASP A O 2
ATOM 1822 N N . ASN A 1 29 ? -12.925 10.010 -12.976 1.00 0.00 29 ASN A N 2
ATOM 1823 C CA . ASN A 1 29 ? -14.260 9.740 -12.416 1.00 0.00 29 ASN A CA 2
ATOM 1824 C C . ASN A 1 29 ? -14.180 9.661 -10.896 1.00 0.00 29 ASN A C 2
ATOM 1825 O O . ASN A 1 29 ? -14.520 10.619 -10.191 1.00 0.00 29 ASN A O 2
ATOM 1836 N N . SER A 1 30 ? -13.718 8.533 -10.398 1.00 0.00 30 SER A N 2
ATOM 1837 C CA . SER A 1 30 ? -13.530 8.297 -8.973 1.00 0.00 30 SER A CA 2
ATOM 1838 C C . SER A 1 30 ? -12.444 7.230 -8.816 1.00 0.00 30 SER A C 2
ATOM 1839 O O . SER A 1 30 ? -12.393 6.502 -7.829 1.00 0.00 30 SER A O 2
ATOM 1847 N N . VAL A 1 31 ? -11.538 7.216 -9.764 1.00 0.00 31 VAL A N 2
ATOM 1848 C CA . VAL A 1 31 ? -10.544 6.166 -9.859 1.00 0.00 31 VAL A CA 2
ATOM 1849 C C . VAL A 1 31 ? -9.326 6.502 -9.017 1.00 0.00 31 VAL A C 2
ATOM 1850 O O . VAL A 1 31 ? -8.611 7.453 -9.312 1.00 0.00 31 VAL A O 2
ATOM 1863 N N . GLU A 1 32 ? -9.105 5.770 -7.965 1.00 0.00 32 GLU A N 2
ATOM 1864 C CA . GLU A 1 32 ? -7.901 5.954 -7.208 1.00 0.00 32 GLU A CA 2
ATOM 1865 C C . GLU A 1 32 ? -6.855 4.995 -7.728 1.00 0.00 32 GLU A C 2
ATOM 1866 O O . GLU A 1 32 ? -6.932 3.789 -7.506 1.00 0.00 32 GLU A O 2
ATOM 1878 N N . LYS A 1 33 ? -5.931 5.521 -8.462 1.00 0.00 33 LYS A N 2
ATOM 1879 C CA . LYS A 1 33 ? -4.880 4.751 -9.047 1.00 0.00 33 LYS A CA 2
ATOM 1880 C C . LYS A 1 33 ? -3.759 4.698 -8.040 1.00 0.00 33 LYS A C 2
ATOM 1881 O O . LYS A 1 33 ? -3.195 5.727 -7.667 1.00 0.00 33 LYS A O 2
ATOM 1900 N N . TYR A 1 34 ? -3.483 3.540 -7.559 1.00 0.00 34 TYR A N 2
ATOM 1901 C CA . TYR A 1 34 ? -2.489 3.380 -6.549 1.00 0.00 34 TYR A CA 2
ATOM 1902 C C . TYR A 1 34 ? -1.152 3.142 -7.215 1.00 0.00 34 TYR A C 2
ATOM 1903 O O . TYR A 1 34 ? -1.086 2.495 -8.272 1.00 0.00 34 TYR A O 2
ATOM 1921 N N . VAL A 1 35 ? -0.102 3.698 -6.645 1.00 0.00 35 VAL A N 2
ATOM 1922 C CA . VAL A 1 35 ? 1.224 3.580 -7.225 1.00 0.00 35 VAL A CA 2
ATOM 1923 C C . VAL A 1 35 ? 1.714 2.117 -7.181 1.00 0.00 35 VAL A C 2
ATOM 1924 O O . VAL A 1 35 ? 1.352 1.349 -6.298 1.00 0.00 35 VAL A O 2
ATOM 1937 N N . LEU A 1 36 ? 2.532 1.771 -8.143 1.00 0.00 36 LEU A N 2
ATOM 1938 C CA . LEU A 1 36 ? 2.992 0.412 -8.352 1.00 0.00 36 LEU A CA 2
ATOM 1939 C C . LEU A 1 36 ? 4.188 0.044 -7.432 1.00 0.00 36 LEU A C 2
ATOM 1940 O O . LEU A 1 36 ? 4.668 -1.099 -7.436 1.00 0.00 36 LEU A O 2
ATOM 1956 N N . THR A 1 37 ? 4.674 1.006 -6.671 1.00 0.00 37 THR A N 2
ATOM 1957 C CA . THR A 1 37 ? 5.805 0.769 -5.802 1.00 0.00 37 THR A CA 2
ATOM 1958 C C . THR A 1 37 ? 5.303 0.330 -4.414 1.00 0.00 37 THR A C 2
ATOM 1959 O O . THR A 1 37 ? 4.163 0.598 -4.040 1.00 0.00 37 THR A O 2
ATOM 1970 N N . SER A 1 38 ? 6.137 -0.373 -3.694 1.00 0.00 38 SER A N 2
ATOM 1971 C CA . SER A 1 38 ? 5.791 -0.896 -2.401 1.00 0.00 38 SER A CA 2
ATOM 1972 C C . SER A 1 38 ? 6.859 -0.504 -1.364 1.00 0.00 38 SER A C 2
ATOM 1973 O O . SER A 1 38 ? 7.053 -1.194 -0.364 1.00 0.00 38 SER A O 2
ATOM 1981 N N . HIS A 1 39 ? 7.549 0.613 -1.630 1.00 0.00 39 HIS A N 2
ATOM 1982 C CA . HIS A 1 39 ? 8.600 1.128 -0.728 1.00 0.00 39 HIS A CA 2
ATOM 1983 C C . HIS A 1 39 ? 8.099 1.392 0.686 1.00 0.00 39 HIS A C 2
ATOM 1984 O O . HIS A 1 39 ? 7.105 2.112 0.904 1.00 0.00 39 HIS A O 2
ATOM 1999 N N . VAL A 1 40 ? 8.810 0.835 1.636 1.00 0.00 40 VAL A N 2
ATOM 2000 C CA . VAL A 1 40 ? 8.435 0.904 3.029 1.00 0.00 40 VAL A CA 2
ATOM 2001 C C . VAL A 1 40 ? 9.301 1.844 3.845 1.00 0.00 40 VAL A C 2
ATOM 2002 O O . VAL A 1 40 ? 10.495 2.006 3.597 1.00 0.00 40 VAL A O 2
ATOM 2015 N N . SER A 1 41 ? 8.677 2.446 4.808 1.00 0.00 41 SER A N 2
ATOM 2016 C CA . SER A 1 41 ? 9.286 3.307 5.765 1.00 0.00 41 SER A CA 2
ATOM 2017 C C . SER A 1 41 ? 9.234 2.566 7.099 1.00 0.00 41 SER A C 2
ATOM 2018 O O . SER A 1 41 ? 8.386 1.684 7.286 1.00 0.00 41 SER A O 2
ATOM 2026 N N . LYS A 1 42 ? 10.110 2.891 8.008 1.00 0.00 42 LYS A N 2
ATOM 2027 C CA . LYS A 1 42 ? 10.180 2.161 9.263 1.00 0.00 42 LYS A CA 2
ATOM 2028 C C . LYS A 1 42 ? 9.668 2.988 10.429 1.00 0.00 42 LYS A C 2
ATOM 2029 O O . LYS A 1 42 ? 9.885 2.644 11.595 1.00 0.00 42 LYS A O 2
ATOM 2048 N N . ASN A 1 43 ? 8.969 4.049 10.116 1.00 0.00 43 ASN A N 2
ATOM 2049 C CA . ASN A 1 43 ? 8.408 4.920 11.128 1.00 0.00 43 ASN A CA 2
ATOM 2050 C C . ASN A 1 43 ? 6.915 4.963 11.017 1.00 0.00 43 ASN A C 2
ATOM 2051 O O . ASN A 1 43 ? 6.353 4.630 9.970 1.00 0.00 43 ASN A O 2
ATOM 2062 N N . ARG A 1 44 ? 6.276 5.363 12.086 1.00 0.00 44 ARG A N 2
ATOM 2063 C CA . ARG A 1 44 ? 4.840 5.426 12.144 1.00 0.00 44 ARG A CA 2
ATOM 2064 C C . ARG A 1 44 ? 4.411 6.883 12.235 1.00 0.00 44 ARG A C 2
ATOM 2065 O O . ARG A 1 44 ? 4.611 7.517 13.270 1.00 0.00 44 ARG A O 2
ATOM 2086 N N . PRO A 1 45 ? 3.876 7.452 11.156 1.00 0.00 45 PRO A N 2
ATOM 2087 C CA . PRO A 1 45 ? 3.410 8.824 11.154 1.00 0.00 45 PRO A CA 2
ATOM 2088 C C . PRO A 1 45 ? 1.973 8.939 11.683 1.00 0.00 45 PRO A C 2
ATOM 2089 O O . PRO A 1 45 ? 1.060 8.237 11.227 1.00 0.00 45 PRO A O 2
ATOM 2100 N N . LYS A 1 46 ? 1.777 9.812 12.638 1.00 0.00 46 LYS A N 2
ATOM 2101 C CA . LYS A 1 46 ? 0.469 9.998 13.241 1.00 0.00 46 LYS A CA 2
ATOM 2102 C C . LYS A 1 46 ? -0.235 11.196 12.619 1.00 0.00 46 LYS A C 2
ATOM 2103 O O . LYS A 1 46 ? -1.452 11.287 12.620 1.00 0.00 46 LYS A O 2
ATOM 2122 N N . ASN A 1 47 ? 0.539 12.102 12.063 1.00 0.00 47 ASN A N 2
ATOM 2123 C CA . ASN A 1 47 ? -0.014 13.308 11.445 1.00 0.00 47 ASN A CA 2
ATOM 2124 C C . ASN A 1 47 ? -0.229 13.110 9.961 1.00 0.00 47 ASN A C 2
ATOM 2125 O O . ASN A 1 47 ? -0.426 14.072 9.210 1.00 0.00 47 ASN A O 2
ATOM 2136 N N . ALA A 1 48 ? -0.227 11.880 9.544 1.00 0.00 48 ALA A N 2
ATOM 2137 C CA . ALA A 1 48 ? -0.438 11.544 8.168 1.00 0.00 48 ALA A CA 2
ATOM 2138 C C . ALA A 1 48 ? -1.597 10.592 8.084 1.00 0.00 48 ALA A C 2
ATOM 2139 O O . ALA A 1 48 ? -1.959 9.964 9.092 1.00 0.00 48 ALA A O 2
ATOM 2146 N N . ILE A 1 49 ? -2.166 10.467 6.923 1.00 0.00 49 ILE A N 2
ATOM 2147 C CA . ILE A 1 49 ? -3.295 9.596 6.737 1.00 0.00 49 ILE A CA 2
ATOM 2148 C C . ILE A 1 49 ? -2.810 8.171 6.527 1.00 0.00 49 ILE A C 2
ATOM 2149 O O . ILE A 1 49 ? -2.007 7.893 5.621 1.00 0.00 49 ILE A O 2
ATOM 2165 N N . VAL A 1 50 ? -3.253 7.295 7.389 1.00 0.00 50 VAL A N 2
ATOM 2166 C CA . VAL A 1 50 ? -2.905 5.910 7.314 1.00 0.00 50 VAL A CA 2
ATOM 2167 C C . VAL A 1 50 ? -4.117 5.092 6.906 1.00 0.00 50 VAL A C 2
ATOM 2168 O O . VAL A 1 50 ? -5.182 5.163 7.523 1.00 0.00 50 VAL A O 2
ATOM 2181 N N . ILE A 1 51 ? -3.977 4.372 5.847 1.00 0.00 51 ILE A N 2
ATOM 2182 C CA . ILE A 1 51 ? -5.044 3.556 5.342 1.00 0.00 51 ILE A CA 2
ATOM 2183 C C . ILE A 1 51 ? -4.671 2.115 5.600 1.00 0.00 51 ILE A C 2
ATOM 2184 O O . ILE A 1 51 ? -3.545 1.736 5.370 1.00 0.00 51 ILE A O 2
ATOM 2200 N N . LYS A 1 52 ? -5.569 1.327 6.108 1.00 0.00 52 LYS A N 2
ATOM 2201 C CA . LYS A 1 52 ? -5.229 -0.037 6.429 1.00 0.00 52 LYS A CA 2
ATOM 2202 C C . LYS A 1 52 ? -5.507 -0.941 5.211 1.00 0.00 52 LYS A C 2
ATOM 2203 O O . LYS A 1 52 ? -6.380 -0.625 4.399 1.00 0.00 52 LYS A O 2
ATOM 2222 N N . MET A 1 53 ? -4.767 -2.061 5.107 1.00 0.00 53 MET A N 2
ATOM 2223 C CA . MET A 1 53 ? -4.773 -2.971 3.917 1.00 0.00 53 MET A CA 2
ATOM 2224 C C . MET A 1 53 ? -6.166 -3.412 3.487 1.00 0.00 53 MET A C 2
ATOM 2225 O O . MET A 1 53 ? -6.420 -3.617 2.298 1.00 0.00 53 MET A O 2
ATOM 2239 N N . ASP A 1 54 ? -7.054 -3.540 4.452 1.00 0.00 54 ASP A N 2
ATOM 2240 C CA . ASP A 1 54 ? -8.461 -3.932 4.223 1.00 0.00 54 ASP A CA 2
ATOM 2241 C C . ASP A 1 54 ? -9.167 -3.000 3.225 1.00 0.00 54 ASP A C 2
ATOM 2242 O O . ASP A 1 54 ? -10.063 -3.413 2.485 1.00 0.00 54 ASP A O 2
ATOM 2251 N N . ASN A 1 55 ? -8.717 -1.767 3.166 1.00 0.00 55 ASN A N 2
ATOM 2252 C CA . ASN A 1 55 ? -9.329 -0.761 2.306 1.00 0.00 55 ASN A CA 2
ATOM 2253 C C . ASN A 1 55 ? -8.766 -0.819 0.870 1.00 0.00 55 ASN A C 2
ATOM 2254 O O . ASN A 1 55 ? -9.315 -0.214 -0.047 1.00 0.00 55 ASN A O 2
ATOM 2265 N N . LEU A 1 56 ? -7.700 -1.560 0.678 1.00 0.00 56 LEU A N 2
ATOM 2266 C CA . LEU A 1 56 ? -7.041 -1.608 -0.621 1.00 0.00 56 LEU A CA 2
ATOM 2267 C C . LEU A 1 56 ? -7.381 -2.890 -1.373 1.00 0.00 56 LEU A C 2
ATOM 2268 O O . LEU A 1 56 ? -7.503 -3.954 -0.756 1.00 0.00 56 LEU A O 2
ATOM 2284 N N . PRO A 1 57 ? -7.540 -2.806 -2.718 1.00 0.00 57 PRO A N 2
ATOM 2285 C CA . PRO A 1 57 ? -7.814 -3.975 -3.576 1.00 0.00 57 PRO A CA 2
ATOM 2286 C C . PRO A 1 57 ? -6.721 -5.056 -3.469 1.00 0.00 57 PRO A C 2
ATOM 2287 O O . PRO A 1 57 ? -5.594 -4.791 -2.977 1.00 0.00 57 PRO A O 2
ATOM 2298 N N . ILE A 1 58 ? -7.032 -6.255 -3.948 1.00 0.00 58 ILE A N 2
ATOM 2299 C CA . ILE A 1 58 ? -6.123 -7.380 -3.839 1.00 0.00 58 ILE A CA 2
ATOM 2300 C C . ILE A 1 58 ? -4.818 -7.171 -4.587 1.00 0.00 58 ILE A C 2
ATOM 2301 O O . ILE A 1 58 ? -3.806 -7.634 -4.142 1.00 0.00 58 ILE A O 2
ATOM 2317 N N . GLU A 1 59 ? -4.853 -6.428 -5.690 1.00 0.00 59 GLU A N 2
ATOM 2318 C CA . GLU A 1 59 ? -3.660 -6.154 -6.484 1.00 0.00 59 GLU A CA 2
ATOM 2319 C C . GLU A 1 59 ? -2.660 -5.363 -5.671 1.00 0.00 59 GLU A C 2
ATOM 2320 O O . GLU A 1 59 ? -1.458 -5.636 -5.710 1.00 0.00 59 GLU A O 2
ATOM 2332 N N . 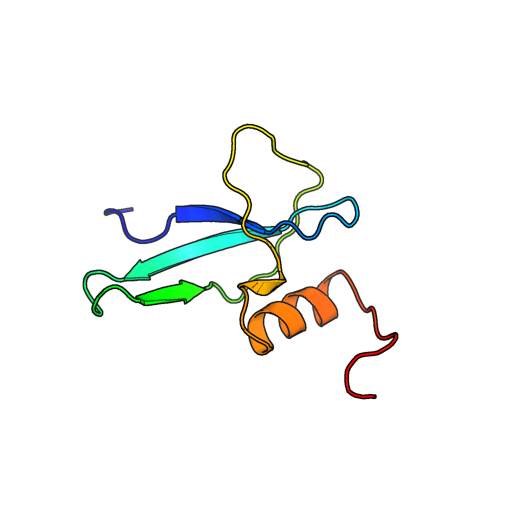VAL A 1 60 ? -3.169 -4.411 -4.910 1.00 0.00 60 VAL A N 2
ATOM 2333 C CA . VAL A 1 60 ? -2.343 -3.556 -4.081 1.00 0.00 60 VAL A CA 2
ATOM 2334 C C . VAL A 1 60 ? -1.751 -4.385 -2.957 1.00 0.00 60 VAL A C 2
ATOM 2335 O O . VAL A 1 60 ? -0.542 -4.363 -2.729 1.00 0.00 60 VAL A O 2
ATOM 2348 N N . LYS A 1 61 ? -2.606 -5.167 -2.299 1.00 0.00 61 LYS A N 2
ATOM 2349 C CA . LYS A 1 61 ? -2.166 -6.043 -1.213 1.00 0.00 61 LYS A CA 2
ATOM 2350 C C . LYS A 1 61 ? -1.166 -7.073 -1.718 1.00 0.00 61 LYS A C 2
ATOM 2351 O O . LYS A 1 61 ? -0.214 -7.431 -1.023 1.00 0.00 61 LYS A O 2
ATOM 2370 N N . ASP A 1 62 ? -1.384 -7.510 -2.930 1.00 0.00 62 ASP A N 2
ATOM 2371 C CA . ASP A 1 62 ? -0.503 -8.451 -3.625 1.00 0.00 62 ASP A CA 2
ATOM 2372 C C . ASP A 1 62 ? 0.872 -7.847 -3.803 1.00 0.00 62 ASP A C 2
ATOM 2373 O O . ASP A 1 62 ? 1.880 -8.492 -3.527 1.00 0.00 62 ASP A O 2
ATOM 2382 N N . LYS A 1 63 ? 0.906 -6.585 -4.231 1.00 0.00 63 LYS A N 2
ATOM 2383 C CA . LYS A 1 63 ? 2.160 -5.860 -4.411 1.00 0.00 63 LYS A CA 2
ATOM 2384 C C . LYS A 1 63 ? 2.888 -5.776 -3.091 1.00 0.00 63 LYS A C 2
ATOM 2385 O O . LYS A 1 63 ? 4.087 -6.093 -3.003 1.00 0.00 63 LYS A O 2
ATOM 2404 N N . LEU A 1 64 ? 2.150 -5.395 -2.068 1.00 0.00 64 LEU A N 2
ATOM 2405 C CA . LEU A 1 64 ? 2.683 -5.249 -0.729 1.00 0.00 64 LEU A CA 2
ATOM 2406 C C . LEU A 1 64 ? 3.245 -6.577 -0.234 1.00 0.00 64 LEU A C 2
ATOM 2407 O O . LEU A 1 64 ? 4.339 -6.639 0.350 1.00 0.00 64 LEU A O 2
ATOM 2423 N N . THR A 1 65 ? 2.527 -7.633 -0.512 1.00 0.00 65 THR A N 2
ATOM 2424 C CA . THR A 1 65 ? 2.920 -8.939 -0.095 1.00 0.00 65 THR A CA 2
ATOM 2425 C C . THR A 1 65 ? 4.161 -9.422 -0.829 1.00 0.00 65 THR A C 2
ATOM 2426 O O . THR A 1 65 ? 5.162 -9.760 -0.189 1.00 0.00 65 THR A O 2
ATOM 2437 N N . ARG A 1 66 ? 4.119 -9.375 -2.146 1.00 0.00 66 ARG A N 2
ATOM 2438 C CA . ARG A 1 66 ? 5.212 -9.842 -2.982 1.00 0.00 66 ARG A CA 2
ATOM 2439 C C . ARG A 1 66 ? 6.512 -9.085 -2.768 1.00 0.00 66 ARG A C 2
ATOM 2440 O O . ARG A 1 66 ? 7.589 -9.623 -3.027 1.00 0.00 66 ARG A O 2
ATOM 2461 N N . PHE A 1 67 ? 6.429 -7.861 -2.299 1.00 0.00 67 PHE A N 2
ATOM 2462 C CA . PHE A 1 67 ? 7.630 -7.121 -2.035 1.00 0.00 67 PHE A CA 2
ATOM 2463 C C . PHE A 1 67 ? 8.092 -7.359 -0.604 1.00 0.00 67 PHE A C 2
ATOM 2464 O O . PHE A 1 67 ? 9.192 -7.870 -0.382 1.00 0.00 67 PHE A O 2
ATOM 2481 N N . PHE A 1 68 ? 7.242 -7.038 0.364 1.00 0.00 68 PHE A N 2
ATOM 2482 C CA . PHE A 1 68 ? 7.674 -7.085 1.746 1.00 0.00 68 PHE A CA 2
ATOM 2483 C C . PHE A 1 68 ? 6.888 -8.036 2.670 1.00 0.00 68 PHE A C 2
ATOM 2484 O O . PHE A 1 68 ? 7.475 -8.591 3.590 1.00 0.00 68 PHE A O 2
ATOM 2501 N N . LEU A 1 69 ? 5.580 -8.231 2.444 1.00 0.00 69 LEU A N 2
ATOM 2502 C CA . LEU A 1 69 ? 4.762 -8.977 3.433 1.00 0.00 69 LEU A CA 2
ATOM 2503 C C . LEU A 1 69 ? 5.079 -10.473 3.439 1.00 0.00 69 LEU A C 2
ATOM 2504 O O . LEU A 1 69 ? 4.808 -11.154 4.414 1.00 0.00 69 LEU A O 2
ATOM 2520 N N . LEU A 1 70 ? 5.686 -10.972 2.365 1.00 0.00 70 LEU A N 2
ATOM 2521 C CA . LEU A 1 70 ? 6.167 -12.361 2.336 1.00 0.00 70 LEU A CA 2
ATOM 2522 C C . LEU A 1 70 ? 7.252 -12.538 3.386 1.00 0.00 70 LEU A C 2
ATOM 2523 O O . LEU A 1 70 ? 7.419 -13.605 3.966 1.00 0.00 70 LEU A O 2
ATOM 2539 N N . GLU A 1 71 ? 7.991 -11.477 3.623 1.00 0.00 71 GLU A N 2
ATOM 2540 C CA . GLU A 1 71 ? 9.032 -11.482 4.620 1.00 0.00 71 GLU A CA 2
ATOM 2541 C C . GLU A 1 71 ? 8.461 -10.915 5.943 1.00 0.00 71 GLU A C 2
ATOM 2542 O O . GLU A 1 71 ? 9.125 -10.905 6.985 1.00 0.00 71 GLU A O 2
ATOM 2554 N N . HIS A 1 72 ? 7.196 -10.496 5.869 1.00 0.00 72 HIS A N 2
ATOM 2555 C CA . HIS A 1 72 ? 6.402 -9.925 6.971 1.00 0.00 72 HIS A CA 2
ATOM 2556 C C . HIS A 1 72 ? 7.000 -8.624 7.474 1.00 0.00 72 HIS A C 2
ATOM 2557 O O . HIS A 1 72 ? 6.704 -7.543 6.954 1.00 0.00 72 HIS A O 2
ATOM 2572 N N . HIS A 1 73 ? 7.876 -8.731 8.433 1.00 0.00 73 HIS A N 2
ATOM 2573 C CA . HIS A 1 73 ? 8.540 -7.589 8.989 1.00 0.00 73 HIS A CA 2
ATOM 2574 C C . HIS A 1 73 ? 10.010 -7.886 9.049 1.00 0.00 73 HIS A C 2
ATOM 2575 O O . HIS A 1 73 ? 10.824 -7.085 8.589 1.00 0.00 73 HIS A O 2
ATOM 2590 N N . HIS A 1 74 ? 10.325 -9.050 9.601 1.00 0.00 74 HIS A N 2
ATOM 2591 C CA . HIS A 1 74 ? 11.673 -9.571 9.696 1.00 0.00 74 HIS A CA 2
ATOM 2592 C C . HIS A 1 74 ? 12.558 -8.716 10.575 1.00 0.00 74 HIS A C 2
ATOM 2593 O O . HIS A 1 74 ? 13.150 -7.718 10.149 1.00 0.00 74 HIS A O 2
ATOM 2608 N N . HIS A 1 75 ? 12.593 -9.083 11.804 1.00 0.00 75 HIS A N 2
ATOM 2609 C CA . HIS A 1 75 ? 13.419 -8.432 12.784 1.00 0.00 75 HIS A CA 2
ATOM 2610 C C . HIS A 1 75 ? 14.344 -9.474 13.403 1.00 0.00 75 HIS A C 2
ATOM 2611 O O . HIS A 1 75 ? 15.411 -9.147 13.940 1.00 0.00 75 HIS A O 2
ATOM 2626 N N . HIS A 1 76 ? 13.936 -10.731 13.297 1.00 0.00 76 HIS A N 2
ATOM 2627 C CA . HIS A 1 76 ? 14.683 -11.820 13.867 1.00 0.00 76 HIS A CA 2
ATOM 2628 C C . HIS A 1 76 ? 15.762 -12.266 12.906 1.00 0.00 76 HIS A C 2
ATOM 2629 O O . HIS A 1 76 ? 15.498 -12.495 11.730 1.00 0.00 76 HIS A O 2
ATOM 2644 N N . HIS A 1 77 ? 16.964 -12.350 13.391 1.00 0.00 77 HIS A N 2
ATOM 2645 C CA . HIS A 1 77 ? 18.061 -12.803 12.576 1.00 0.00 77 HIS A CA 2
ATOM 2646 C C . HIS A 1 77 ? 18.494 -14.146 13.069 1.00 0.00 77 HIS A C 2
ATOM 2647 O O . HIS A 1 77 ? 18.049 -15.157 12.516 1.00 0.00 77 HIS A O 2
ATOM 2663 N N . MET A 1 1 ? -6.644 21.202 -10.417 1.00 0.00 1 MET A N 3
ATOM 2664 C CA . MET A 1 1 ? -5.862 20.439 -9.468 1.00 0.00 1 MET A CA 3
ATOM 2665 C C . MET A 1 1 ? -4.586 19.964 -10.136 1.00 0.00 1 MET A C 3
ATOM 2666 O O . MET A 1 1 ? -4.615 19.065 -10.981 1.00 0.00 1 MET A O 3
ATOM 2682 N N . LEU A 1 2 ? -3.480 20.586 -9.786 1.00 0.00 2 LEU A N 3
ATOM 2683 C CA . LEU A 1 2 ? -2.178 20.226 -10.335 1.00 0.00 2 LEU A CA 3
ATOM 2684 C C . LEU A 1 2 ? -1.558 19.113 -9.517 1.00 0.00 2 LEU A C 3
ATOM 2685 O O . LEU A 1 2 ? -0.626 18.448 -9.952 1.00 0.00 2 LEU A O 3
ATOM 2701 N N . LYS A 1 3 ? -2.086 18.917 -8.345 1.00 0.00 3 LYS A N 3
ATOM 2702 C CA . LYS A 1 3 ? -1.619 17.905 -7.449 1.00 0.00 3 LYS A CA 3
ATOM 2703 C C . LYS A 1 3 ? -2.357 16.596 -7.763 1.00 0.00 3 LYS A C 3
ATOM 2704 O O . LYS A 1 3 ? -3.481 16.365 -7.309 1.00 0.00 3 LYS A O 3
ATOM 2723 N N . HIS A 1 4 ? -1.739 15.774 -8.578 1.00 0.00 4 HIS A N 3
ATOM 2724 C CA . HIS A 1 4 ? -2.345 14.524 -9.049 1.00 0.00 4 HIS A CA 3
ATOM 2725 C C . HIS A 1 4 ? -1.936 13.343 -8.182 1.00 0.00 4 HIS A C 3
ATOM 2726 O O . HIS A 1 4 ? -2.103 12.189 -8.577 1.00 0.00 4 HIS A O 3
ATOM 2741 N N . GLY A 1 5 ? -1.418 13.608 -7.015 1.00 0.00 5 GLY A N 3
ATOM 2742 C CA . GLY A 1 5 ? -1.029 12.532 -6.160 1.00 0.00 5 GLY A CA 3
ATOM 2743 C C . GLY A 1 5 ? -0.891 12.949 -4.729 1.00 0.00 5 GLY A C 3
ATOM 2744 O O . GLY A 1 5 ? -0.496 14.079 -4.438 1.00 0.00 5 GLY A O 3
ATOM 2748 N N . LYS A 1 6 ? -1.275 12.077 -3.834 1.00 0.00 6 LYS A N 3
ATOM 2749 C CA . LYS A 1 6 ? -1.060 12.298 -2.425 1.00 0.00 6 LYS A CA 3
ATOM 2750 C C . LYS A 1 6 ? -0.379 11.107 -1.813 1.00 0.00 6 LYS A C 3
ATOM 2751 O O . LYS A 1 6 ? -0.634 9.975 -2.220 1.00 0.00 6 LYS A O 3
ATOM 2770 N N . TYR A 1 7 ? 0.500 11.352 -0.882 1.00 0.00 7 TYR A N 3
ATOM 2771 C CA . TYR A 1 7 ? 1.228 10.284 -0.231 1.00 0.00 7 TYR A CA 3
ATOM 2772 C C . TYR A 1 7 ? 0.611 9.962 1.094 1.00 0.00 7 TYR A C 3
ATOM 2773 O O . TYR A 1 7 ? 0.579 10.806 1.992 1.00 0.00 7 TYR A O 3
ATOM 2791 N N . VAL A 1 8 ? 0.123 8.775 1.215 1.00 0.00 8 VAL A N 3
ATOM 2792 C CA . VAL A 1 8 ? -0.426 8.305 2.456 1.00 0.00 8 VAL A CA 3
ATOM 2793 C C . VAL A 1 8 ? 0.327 7.067 2.867 1.00 0.00 8 VAL A C 3
ATOM 2794 O O . VAL A 1 8 ? 1.198 6.587 2.120 1.00 0.00 8 VAL A O 3
ATOM 2807 N N . TYR A 1 9 ? 0.029 6.556 4.013 1.00 0.00 9 TYR A N 3
ATOM 2808 C CA . TYR A 1 9 ? 0.692 5.386 4.495 1.00 0.00 9 TYR A CA 3
ATOM 2809 C C . TYR A 1 9 ? -0.309 4.301 4.735 1.00 0.00 9 TYR A C 3
ATOM 2810 O O . TYR A 1 9 ? -1.428 4.562 5.175 1.00 0.00 9 TYR A O 3
ATOM 2828 N N . ILE A 1 10 ? 0.058 3.109 4.419 1.00 0.00 10 ILE A N 3
ATOM 2829 C CA . ILE A 1 10 ? -0.794 1.993 4.678 1.00 0.00 10 ILE A CA 3
ATOM 2830 C C . ILE A 1 10 ? -0.420 1.413 6.024 1.00 0.00 10 ILE A C 3
ATOM 2831 O O . ILE A 1 10 ? 0.772 1.128 6.279 1.00 0.00 10 ILE A O 3
ATOM 2847 N N . ASP A 1 11 ? -1.407 1.277 6.886 1.00 0.00 11 ASP A N 3
ATOM 2848 C CA . ASP A 1 11 ? -1.201 0.772 8.219 1.00 0.00 11 ASP A CA 3
ATOM 2849 C C . ASP A 1 11 ? -0.945 -0.694 8.181 1.00 0.00 11 ASP A C 3
ATOM 2850 O O . ASP A 1 11 ? -1.857 -1.514 8.003 1.00 0.00 11 ASP A O 3
ATOM 2859 N N . LEU A 1 12 ? 0.313 -1.011 8.228 1.00 0.00 12 LEU A N 3
ATOM 2860 C CA . LEU A 1 12 ? 0.754 -2.363 8.317 1.00 0.00 12 LEU A CA 3
ATOM 2861 C C . LEU A 1 12 ? 0.662 -2.768 9.771 1.00 0.00 12 LEU A C 3
ATOM 2862 O O . LEU A 1 12 ? 0.544 -3.944 10.100 1.00 0.00 12 LEU A O 3
ATOM 2878 N N . ASN A 1 13 ? 0.752 -1.738 10.632 1.00 0.00 13 ASN A N 3
ATOM 2879 C CA . ASN A 1 13 ? 0.566 -1.798 12.102 1.00 0.00 13 ASN A CA 3
ATOM 2880 C C . ASN A 1 13 ? 1.708 -2.512 12.838 1.00 0.00 13 ASN A C 3
ATOM 2881 O O . ASN A 1 13 ? 1.909 -2.328 14.037 1.00 0.00 13 ASN A O 3
ATOM 2892 N N . ASN A 1 14 ? 2.496 -3.234 12.095 1.00 0.00 14 ASN A N 3
ATOM 2893 C CA . ASN A 1 14 ? 3.595 -4.058 12.603 1.00 0.00 14 ASN A CA 3
ATOM 2894 C C . ASN A 1 14 ? 4.841 -3.228 12.939 1.00 0.00 14 ASN A C 3
ATOM 2895 O O . ASN A 1 14 ? 5.911 -3.772 13.215 1.00 0.00 14 ASN A O 3
ATOM 2906 N N . GLY A 1 15 ? 4.683 -1.927 12.933 1.00 0.00 15 GLY A N 3
ATOM 2907 C CA . GLY A 1 15 ? 5.765 -1.033 13.235 1.00 0.00 15 GLY A CA 3
ATOM 2908 C C . GLY A 1 15 ? 6.352 -0.377 12.011 1.00 0.00 15 GLY A C 3
ATOM 2909 O O . GLY A 1 15 ? 7.069 0.608 12.127 1.00 0.00 15 GLY A O 3
ATOM 2913 N N . LYS A 1 16 ? 6.045 -0.881 10.844 1.00 0.00 16 LYS A N 3
ATOM 2914 C CA . LYS A 1 16 ? 6.515 -0.245 9.638 1.00 0.00 16 LYS A CA 3
ATOM 2915 C C . LYS A 1 16 ? 5.314 0.160 8.822 1.00 0.00 16 LYS A C 3
ATOM 2916 O O . LYS A 1 16 ? 4.211 -0.357 9.044 1.00 0.00 16 LYS A O 3
ATOM 2935 N N . TYR A 1 17 ? 5.492 1.094 7.939 1.00 0.00 17 TYR A N 3
ATOM 2936 C CA . TYR A 1 17 ? 4.411 1.583 7.112 1.00 0.00 17 TYR A CA 3
ATOM 2937 C C . TYR A 1 17 ? 4.873 1.714 5.694 1.00 0.00 17 TYR A C 3
ATOM 2938 O O . TYR A 1 17 ? 6.024 2.030 5.448 1.00 0.00 17 TYR A O 3
ATOM 2956 N N . VAL A 1 18 ? 4.003 1.457 4.776 1.00 0.00 18 VAL A N 3
ATOM 2957 C CA . VAL A 1 18 ? 4.328 1.605 3.384 1.00 0.00 18 VAL A CA 3
ATOM 2958 C C . VAL A 1 18 ? 3.753 2.914 2.891 1.00 0.00 18 VAL A C 3
ATOM 2959 O O . VAL A 1 18 ? 2.618 3.265 3.231 1.00 0.00 18 VAL A O 3
ATOM 2972 N N . LYS A 1 19 ? 4.543 3.650 2.155 1.00 0.00 19 LYS A N 3
ATOM 2973 C CA . LYS A 1 19 ? 4.145 4.938 1.683 1.00 0.00 19 LYS A CA 3
ATOM 2974 C C . LYS A 1 19 ? 3.717 4.813 0.248 1.00 0.00 19 LYS A C 3
ATOM 2975 O O . LYS A 1 19 ? 4.519 4.464 -0.627 1.00 0.00 19 LYS A O 3
ATOM 2994 N N . VAL A 1 20 ? 2.475 5.076 0.013 1.00 0.00 20 VAL A N 3
ATOM 2995 C CA . VAL A 1 20 ? 1.905 4.901 -1.279 1.00 0.00 20 VAL A CA 3
ATOM 2996 C C . VAL A 1 20 ? 1.339 6.222 -1.780 1.00 0.00 20 VAL A C 3
ATOM 2997 O O . VAL A 1 20 ? 0.746 7.004 -1.018 1.00 0.00 20 VAL A O 3
ATOM 3010 N N . ARG A 1 21 ? 1.577 6.496 -3.022 1.00 0.00 21 ARG A N 3
ATOM 3011 C CA . ARG A 1 21 ? 1.042 7.657 -3.647 1.00 0.00 21 ARG A CA 3
ATOM 3012 C C . ARG A 1 21 ? -0.259 7.274 -4.302 1.00 0.00 21 ARG A C 3
ATOM 3013 O O . ARG A 1 21 ? -0.301 6.364 -5.143 1.00 0.00 21 ARG A O 3
ATOM 3034 N N . ILE A 1 22 ? -1.298 7.926 -3.913 1.00 0.00 22 ILE A N 3
ATOM 3035 C CA . ILE A 1 22 ? -2.575 7.718 -4.522 1.00 0.00 22 ILE A CA 3
ATOM 3036 C C . ILE A 1 22 ? -2.597 8.621 -5.716 1.00 0.00 22 ILE A C 3
ATOM 3037 O O . ILE A 1 22 ? -2.426 9.841 -5.566 1.00 0.00 22 ILE A O 3
ATOM 3053 N N . LEU A 1 23 ? -2.756 8.062 -6.874 1.00 0.00 23 LEU A N 3
ATOM 3054 C CA . LEU A 1 23 ? -2.730 8.842 -8.067 1.00 0.00 23 LEU A CA 3
ATOM 3055 C C . LEU A 1 23 ? -4.120 9.343 -8.315 1.00 0.00 23 LEU A C 3
ATOM 3056 O O . LEU A 1 23 ? -5.002 8.574 -8.676 1.00 0.00 23 LEU A O 3
ATOM 3072 N N . LYS A 1 24 ? -4.329 10.603 -8.138 1.00 0.00 24 LYS A N 3
ATOM 3073 C CA . LYS A 1 24 ? -5.613 11.146 -8.386 1.00 0.00 24 LYS A CA 3
ATOM 3074 C C . LYS A 1 24 ? -5.602 11.600 -9.816 1.00 0.00 24 LYS A C 3
ATOM 3075 O O . LYS A 1 24 ? -4.993 12.625 -10.168 1.00 0.00 24 LYS A O 3
ATOM 3094 N N . SER A 1 25 ? -6.256 10.862 -10.640 1.00 0.00 25 SER A N 3
ATOM 3095 C CA . SER A 1 25 ? -6.196 11.108 -12.018 1.00 0.00 25 SER A CA 3
ATOM 3096 C C . SER A 1 25 ? -7.281 12.035 -12.485 1.00 0.00 25 SER A C 3
ATOM 3097 O O . SER A 1 25 ? -8.377 11.610 -12.865 1.00 0.00 25 SER A O 3
ATOM 3105 N N . ARG A 1 26 ? -6.970 13.317 -12.417 1.00 0.00 26 ARG A N 3
ATOM 3106 C CA . ARG A 1 26 ? -7.801 14.373 -12.991 1.00 0.00 26 ARG A CA 3
ATOM 3107 C C . ARG A 1 26 ? -7.639 14.298 -14.510 1.00 0.00 26 ARG A C 3
ATOM 3108 O O . ARG A 1 26 ? -8.371 14.916 -15.279 1.00 0.00 26 ARG A O 3
ATOM 3129 N N . ASP A 1 27 ? -6.625 13.533 -14.893 1.00 0.00 27 ASP A N 3
ATOM 3130 C CA . ASP A 1 27 ? -6.267 13.188 -16.257 1.00 0.00 27 ASP A CA 3
ATOM 3131 C C . ASP A 1 27 ? -7.452 12.492 -16.892 1.00 0.00 27 ASP A C 3
ATOM 3132 O O . ASP A 1 27 ? -7.930 12.875 -17.966 1.00 0.00 27 ASP A O 3
ATOM 3141 N N . ASP A 1 28 ? -7.926 11.468 -16.200 1.00 0.00 28 ASP A N 3
ATOM 3142 C CA . ASP A 1 28 ? -9.114 10.737 -16.593 1.00 0.00 28 ASP A CA 3
ATOM 3143 C C . ASP A 1 28 ? -10.303 11.584 -16.228 1.00 0.00 28 ASP A C 3
ATOM 3144 O O . ASP A 1 28 ? -11.062 12.020 -17.095 1.00 0.00 28 ASP A O 3
ATOM 3153 N N . ASN A 1 29 ? -10.412 11.858 -14.934 1.00 0.00 29 ASN A N 3
ATOM 3154 C CA . ASN A 1 29 ? -11.455 12.693 -14.336 1.00 0.00 29 ASN A CA 3
ATOM 3155 C C . ASN A 1 29 ? -11.255 12.714 -12.834 1.00 0.00 29 ASN A C 3
ATOM 3156 O O . ASN A 1 29 ? -10.659 13.638 -12.301 1.00 0.00 29 ASN A O 3
ATOM 3167 N N . SER A 1 30 ? -11.695 11.680 -12.162 1.00 0.00 30 SER A N 3
ATOM 3168 C CA . SER A 1 30 ? -11.526 11.589 -10.726 1.00 0.00 30 SER A CA 3
ATOM 3169 C C . SER A 1 30 ? -11.181 10.166 -10.339 1.00 0.00 30 SER A C 3
ATOM 3170 O O . SER A 1 30 ? -11.357 9.750 -9.197 1.00 0.00 30 SER A O 3
ATOM 3178 N N . VAL A 1 31 ? -10.640 9.458 -11.301 1.00 0.00 31 VAL A N 3
ATOM 3179 C CA . VAL A 1 31 ? -10.247 8.073 -11.118 1.00 0.00 31 VAL A CA 3
ATOM 3180 C C . VAL A 1 31 ? -8.978 8.050 -10.298 1.00 0.00 31 VAL A C 3
ATOM 3181 O O . VAL A 1 31 ? -8.013 8.710 -10.648 1.00 0.00 31 VAL A O 3
ATOM 3194 N N . GLU A 1 32 ? -8.983 7.354 -9.207 1.00 0.00 32 GLU A N 3
ATOM 3195 C CA . GLU A 1 32 ? -7.816 7.316 -8.376 1.00 0.00 32 GLU A CA 3
ATOM 3196 C C . GLU A 1 32 ? -7.123 5.983 -8.493 1.00 0.00 32 GLU A C 3
ATOM 3197 O O . GLU A 1 32 ? -7.664 4.940 -8.105 1.00 0.00 32 GLU A O 3
ATOM 3209 N N . LYS A 1 33 ? -5.947 6.019 -9.053 1.00 0.00 33 LYS A N 3
ATOM 3210 C CA . LYS A 1 33 ? -5.145 4.841 -9.260 1.00 0.00 33 LYS A CA 3
ATOM 3211 C C . LYS A 1 33 ? -4.107 4.806 -8.159 1.00 0.00 33 LYS A C 3
ATOM 3212 O O . LYS A 1 33 ? -4.066 5.711 -7.323 1.00 0.00 33 LYS A O 3
ATOM 3231 N N . TYR A 1 34 ? -3.267 3.817 -8.143 1.00 0.00 34 TYR A N 3
ATOM 3232 C CA . TYR A 1 34 ? -2.259 3.740 -7.119 1.00 0.00 34 TYR A CA 3
ATOM 3233 C C . TYR A 1 34 ? -0.900 3.595 -7.766 1.00 0.00 34 TYR A C 3
ATOM 3234 O O . TYR A 1 34 ? -0.797 3.094 -8.890 1.00 0.00 34 TYR A O 3
ATOM 3252 N N . VAL A 1 35 ? 0.123 4.085 -7.092 1.00 0.00 35 VAL A N 3
ATOM 3253 C CA . VAL A 1 35 ? 1.483 4.004 -7.592 1.00 0.00 35 VAL A CA 3
ATOM 3254 C C . VAL A 1 35 ? 1.967 2.545 -7.523 1.00 0.00 35 VAL A C 3
ATOM 3255 O O . VAL A 1 35 ? 1.445 1.751 -6.740 1.00 0.00 35 VAL A O 3
ATOM 3268 N N . LEU A 1 36 ? 2.944 2.201 -8.332 1.00 0.00 36 LEU A N 3
ATOM 3269 C CA . LEU A 1 36 ? 3.426 0.838 -8.392 1.00 0.00 36 LEU A CA 3
ATOM 3270 C C . LEU A 1 36 ? 4.507 0.562 -7.327 1.00 0.00 36 LEU A C 3
ATOM 3271 O O . LEU A 1 36 ? 4.985 -0.565 -7.187 1.00 0.00 36 LEU A O 3
ATOM 3287 N N . THR A 1 37 ? 4.915 1.575 -6.584 1.00 0.00 37 THR A N 3
ATOM 3288 C CA . THR A 1 37 ? 5.913 1.318 -5.592 1.00 0.00 37 THR A CA 3
ATOM 3289 C C . THR A 1 37 ? 5.266 0.972 -4.254 1.00 0.00 37 THR A C 3
ATOM 3290 O O . THR A 1 37 ? 4.171 1.425 -3.928 1.00 0.00 37 THR A O 3
ATOM 3301 N N . SER A 1 38 ? 5.961 0.168 -3.511 1.00 0.00 38 SER A N 3
ATOM 3302 C CA . SER A 1 38 ? 5.540 -0.313 -2.230 1.00 0.00 38 SER A CA 3
ATOM 3303 C C . SER A 1 38 ? 6.595 0.095 -1.204 1.00 0.00 38 SER A C 3
ATOM 3304 O O . SER A 1 38 ? 6.797 -0.579 -0.196 1.00 0.00 38 SER A O 3
ATOM 3312 N N . HIS A 1 39 ? 7.290 1.191 -1.527 1.00 0.00 39 HIS A N 3
ATOM 3313 C CA . HIS A 1 39 ? 8.368 1.768 -0.711 1.00 0.00 39 HIS A CA 3
ATOM 3314 C C . HIS A 1 39 ? 7.972 1.844 0.771 1.00 0.00 39 HIS A C 3
ATOM 3315 O O . HIS A 1 39 ? 7.050 2.582 1.150 1.00 0.00 39 HIS A O 3
ATOM 3330 N N . VAL A 1 40 ? 8.681 1.123 1.591 1.00 0.00 40 VAL A N 3
ATOM 3331 C CA . VAL A 1 40 ? 8.380 1.073 2.998 1.00 0.00 40 VAL A CA 3
ATOM 3332 C C . VAL A 1 40 ? 9.188 2.033 3.816 1.00 0.00 40 VAL A C 3
ATOM 3333 O O . VAL A 1 40 ? 10.270 2.473 3.422 1.00 0.00 40 VAL A O 3
ATOM 3346 N N . SER A 1 41 ? 8.625 2.375 4.922 1.00 0.00 41 SER A N 3
ATOM 3347 C CA . SER A 1 41 ? 9.209 3.226 5.885 1.00 0.00 41 SER A CA 3
ATOM 3348 C C . SER A 1 41 ? 9.457 2.374 7.116 1.00 0.00 41 SER A C 3
ATOM 3349 O O . SER A 1 41 ? 8.550 1.672 7.588 1.00 0.00 41 SER A O 3
ATOM 3357 N N . LYS A 1 42 ? 10.667 2.392 7.595 1.00 0.00 42 LYS A N 3
ATOM 3358 C CA . LYS A 1 42 ? 11.059 1.603 8.752 1.00 0.00 42 LYS A CA 3
ATOM 3359 C C . LYS A 1 42 ? 10.660 2.303 10.044 1.00 0.00 42 LYS A C 3
ATOM 3360 O O . LYS A 1 42 ? 10.692 1.710 11.131 1.00 0.00 42 LYS A O 3
ATOM 3379 N N . ASN A 1 43 ? 10.294 3.551 9.904 1.00 0.00 43 ASN A N 3
ATOM 3380 C CA . ASN A 1 43 ? 9.818 4.376 10.962 1.00 0.00 43 ASN A CA 3
ATOM 3381 C C . ASN A 1 43 ? 8.356 4.705 10.710 1.00 0.00 43 ASN A C 3
ATOM 3382 O O . ASN A 1 43 ? 7.872 4.570 9.580 1.00 0.00 43 ASN A O 3
ATOM 3393 N N . ARG A 1 44 ? 7.654 5.104 11.742 1.00 0.00 44 ARG A N 3
ATOM 3394 C CA . ARG A 1 44 ? 6.256 5.440 11.619 1.00 0.00 44 ARG A CA 3
ATOM 3395 C C . ARG A 1 44 ? 6.092 6.934 11.361 1.00 0.00 44 ARG A C 3
ATOM 3396 O O . ARG A 1 44 ? 6.856 7.743 11.907 1.00 0.00 44 ARG A O 3
ATOM 3417 N N . PRO A 1 45 ? 5.120 7.330 10.527 1.00 0.00 45 PRO A N 3
ATOM 3418 C CA . PRO A 1 45 ? 4.816 8.743 10.280 1.00 0.00 45 PRO A CA 3
ATOM 3419 C C . PRO A 1 45 ? 4.088 9.364 11.471 1.00 0.00 45 PRO A C 3
ATOM 3420 O O . PRO A 1 45 ? 3.542 8.645 12.336 1.00 0.00 45 PRO A O 3
ATOM 3431 N N . LYS A 1 46 ? 4.074 10.664 11.523 1.00 0.00 46 LYS A N 3
ATOM 3432 C CA . LYS A 1 46 ? 3.372 11.368 12.570 1.00 0.00 46 LYS A CA 3
ATOM 3433 C C . LYS A 1 46 ? 2.081 11.915 11.988 1.00 0.00 46 LYS A C 3
ATOM 3434 O O . LYS A 1 46 ? 0.987 11.384 12.234 1.00 0.00 46 LYS A O 3
ATOM 3453 N N . ASN A 1 47 ? 2.218 12.909 11.138 1.00 0.00 47 ASN A N 3
ATOM 3454 C CA . ASN A 1 47 ? 1.082 13.514 10.493 1.00 0.00 47 ASN A CA 3
ATOM 3455 C C . ASN A 1 47 ? 0.952 12.991 9.100 1.00 0.00 47 ASN A C 3
ATOM 3456 O O . ASN A 1 47 ? 1.619 13.460 8.170 1.00 0.00 47 ASN A O 3
ATOM 3467 N N . ALA A 1 48 ? 0.192 11.955 8.997 1.00 0.00 48 ALA A N 3
ATOM 3468 C CA . ALA A 1 48 ? -0.156 11.341 7.768 1.00 0.00 48 ALA A CA 3
ATOM 3469 C C . ALA A 1 48 ? -1.400 10.547 8.014 1.00 0.00 48 ALA A C 3
ATOM 3470 O O . ALA A 1 48 ? -1.692 10.209 9.174 1.00 0.00 48 ALA A O 3
ATOM 3477 N N . ILE A 1 49 ? -2.145 10.296 6.994 1.00 0.00 49 ILE A N 3
ATOM 3478 C CA . ILE A 1 49 ? -3.343 9.506 7.104 1.00 0.00 49 ILE A CA 3
ATOM 3479 C C . ILE A 1 49 ? -2.994 8.071 6.765 1.00 0.00 49 ILE A C 3
ATOM 3480 O O . ILE A 1 49 ? -2.251 7.818 5.800 1.00 0.00 49 ILE A O 3
ATOM 3496 N N . VAL A 1 50 ? -3.465 7.144 7.563 1.00 0.00 50 VAL A N 3
ATOM 3497 C CA . VAL A 1 50 ? -3.157 5.765 7.333 1.00 0.00 50 VAL A CA 3
ATOM 3498 C C . VAL A 1 50 ? -4.384 4.967 6.937 1.00 0.00 50 VAL A C 3
ATOM 3499 O O . VAL A 1 50 ? -5.478 5.140 7.488 1.00 0.00 50 VAL A O 3
ATOM 3512 N N . ILE A 1 51 ? -4.205 4.147 5.952 1.00 0.00 51 ILE A N 3
ATOM 3513 C CA . ILE A 1 51 ? -5.234 3.259 5.463 1.00 0.00 51 ILE A CA 3
ATOM 3514 C C . ILE A 1 51 ? -4.765 1.853 5.777 1.00 0.00 51 ILE A C 3
ATOM 3515 O O . ILE A 1 51 ? -3.670 1.501 5.410 1.00 0.00 51 ILE A O 3
ATOM 3531 N N . LYS A 1 52 ? -5.551 1.065 6.459 1.00 0.00 52 LYS A N 3
ATOM 3532 C CA . LYS A 1 52 ? -5.086 -0.253 6.869 1.00 0.00 52 LYS A CA 3
ATOM 3533 C C . LYS A 1 52 ? -5.285 -1.259 5.734 1.00 0.00 52 LYS A C 3
ATOM 3534 O O . LYS A 1 52 ? -6.152 -1.055 4.875 1.00 0.00 52 LYS A O 3
ATOM 3553 N N . MET A 1 53 ? -4.491 -2.355 5.767 1.00 0.00 53 MET A N 3
ATOM 3554 C CA . MET A 1 53 ? -4.425 -3.414 4.714 1.00 0.00 53 MET A CA 3
ATOM 3555 C C . MET A 1 53 ? -5.793 -3.815 4.196 1.00 0.00 53 MET A C 3
ATOM 3556 O O . MET A 1 53 ? -5.999 -3.964 2.996 1.00 0.00 53 MET A O 3
ATOM 3570 N N . ASP A 1 54 ? -6.715 -3.939 5.115 1.00 0.00 54 ASP A N 3
ATOM 3571 C CA . ASP A 1 54 ? -8.083 -4.403 4.848 1.00 0.00 54 ASP A CA 3
ATOM 3572 C C . ASP A 1 54 ? -8.842 -3.550 3.809 1.00 0.00 54 ASP A C 3
ATOM 3573 O O . ASP A 1 54 ? -9.690 -4.058 3.082 1.00 0.00 54 ASP A O 3
ATOM 3582 N N . ASN A 1 55 ? -8.505 -2.287 3.704 1.00 0.00 55 ASN A N 3
ATOM 3583 C CA . ASN A 1 55 ? -9.205 -1.396 2.773 1.00 0.00 55 ASN A CA 3
ATOM 3584 C C . ASN A 1 55 ? -8.729 -1.579 1.333 1.00 0.00 55 ASN A C 3
ATOM 3585 O O . ASN A 1 55 ? -9.509 -1.426 0.388 1.00 0.00 55 ASN A O 3
ATOM 3596 N N . LEU A 1 56 ? -7.482 -1.958 1.178 1.00 0.00 56 LEU A N 3
ATOM 3597 C CA . LEU A 1 56 ? -6.843 -2.001 -0.130 1.00 0.00 56 LEU A CA 3
ATOM 3598 C C . LEU A 1 56 ? -7.383 -3.107 -1.032 1.00 0.00 56 LEU A C 3
ATOM 3599 O O . LEU A 1 56 ? -7.701 -4.209 -0.563 1.00 0.00 56 LEU A O 3
ATOM 3615 N N . PRO A 1 57 ? -7.525 -2.812 -2.347 1.00 0.00 57 PRO A N 3
ATOM 3616 C CA . PRO A 1 57 ? -7.949 -3.796 -3.350 1.00 0.00 57 PRO A CA 3
ATOM 3617 C C . PRO A 1 57 ? -6.975 -4.981 -3.438 1.00 0.00 57 PRO A C 3
ATOM 3618 O O . PRO A 1 57 ? -5.805 -4.890 -2.985 1.00 0.00 57 PRO A O 3
ATOM 3629 N N . ILE A 1 58 ? -7.431 -6.071 -4.047 1.00 0.00 58 ILE A N 3
ATOM 3630 C CA . ILE A 1 58 ? -6.635 -7.287 -4.165 1.00 0.00 58 ILE A CA 3
ATOM 3631 C C . ILE A 1 58 ? -5.303 -7.093 -4.896 1.00 0.00 58 ILE A C 3
ATOM 3632 O O . ILE A 1 58 ? -4.316 -7.725 -4.538 1.00 0.00 58 ILE A O 3
ATOM 3648 N N . GLU A 1 59 ? -5.272 -6.184 -5.871 1.00 0.00 59 GLU A N 3
ATOM 3649 C CA . GLU A 1 59 ? -4.047 -5.874 -6.605 1.00 0.00 59 GLU A CA 3
ATOM 3650 C C . GLU A 1 59 ? -2.986 -5.301 -5.702 1.00 0.00 59 GLU A C 3
ATOM 3651 O O . GLU A 1 59 ? -1.811 -5.670 -5.780 1.00 0.00 59 GLU A O 3
ATOM 3663 N N . VAL A 1 60 ? -3.411 -4.433 -4.826 1.00 0.00 60 VAL A N 3
ATOM 3664 C CA . VAL A 1 60 ? -2.512 -3.734 -3.954 1.00 0.00 60 VAL A CA 3
ATOM 3665 C C . VAL A 1 60 ? -1.979 -4.679 -2.894 1.00 0.00 60 VAL A C 3
ATOM 3666 O O . VAL A 1 60 ? -0.777 -4.797 -2.731 1.00 0.00 60 VAL A O 3
ATOM 3679 N N . LYS A 1 61 ? -2.878 -5.408 -2.231 1.00 0.00 61 LYS A N 3
ATOM 3680 C CA . LYS A 1 61 ? -2.477 -6.347 -1.176 1.00 0.00 61 LYS A CA 3
ATOM 3681 C C . LYS A 1 61 ? -1.546 -7.433 -1.723 1.00 0.00 61 LYS A C 3
ATOM 3682 O O . LYS A 1 61 ? -0.618 -7.887 -1.034 1.00 0.00 61 LYS A O 3
ATOM 3701 N N . ASP A 1 62 ? -1.778 -7.808 -2.972 1.00 0.00 62 ASP A N 3
ATOM 3702 C CA . ASP A 1 62 ? -0.949 -8.781 -3.672 1.00 0.00 62 ASP A CA 3
ATOM 3703 C C . ASP A 1 62 ? 0.472 -8.248 -3.828 1.00 0.00 62 ASP A C 3
ATOM 3704 O O . ASP A 1 62 ? 1.439 -8.855 -3.355 1.00 0.00 62 ASP A O 3
ATOM 3713 N N . LYS A 1 63 ? 0.582 -7.082 -4.427 1.00 0.00 63 LYS A N 3
ATOM 3714 C CA . LYS A 1 63 ? 1.860 -6.473 -4.714 1.00 0.00 63 LYS A CA 3
ATOM 3715 C C . LYS A 1 63 ? 2.612 -6.020 -3.451 1.00 0.00 63 LYS A C 3
ATOM 3716 O O . LYS A 1 63 ? 3.841 -6.157 -3.378 1.00 0.00 63 LYS A O 3
ATOM 3735 N N . LEU A 1 64 ? 1.878 -5.543 -2.443 1.00 0.00 64 LEU A N 3
ATOM 3736 C CA . LEU A 1 64 ? 2.489 -5.145 -1.166 1.00 0.00 64 LEU A CA 3
ATOM 3737 C C . LEU A 1 64 ? 3.156 -6.346 -0.516 1.00 0.00 64 LEU A C 3
ATOM 3738 O O . LEU A 1 64 ? 4.262 -6.247 0.056 1.00 0.00 64 LEU A O 3
ATOM 3754 N N . THR A 1 65 ? 2.492 -7.482 -0.617 1.00 0.00 65 THR A N 3
ATOM 3755 C CA . THR A 1 65 ? 3.013 -8.710 -0.098 1.00 0.00 65 THR A CA 3
ATOM 3756 C C . THR A 1 65 ? 4.346 -9.055 -0.763 1.00 0.00 65 THR A C 3
ATOM 3757 O O . THR A 1 65 ? 5.350 -9.258 -0.085 1.00 0.00 65 THR A O 3
ATOM 3768 N N . ARG A 1 66 ? 4.355 -9.014 -2.076 1.00 0.00 66 ARG A N 3
ATOM 3769 C CA . ARG A 1 66 ? 5.508 -9.418 -2.871 1.00 0.00 66 ARG A CA 3
ATOM 3770 C C . ARG A 1 66 ? 6.726 -8.550 -2.627 1.00 0.00 66 ARG A C 3
ATOM 3771 O O . ARG A 1 66 ? 7.848 -9.051 -2.596 1.00 0.00 66 ARG A O 3
ATOM 3792 N N . PHE A 1 67 ? 6.514 -7.268 -2.451 1.00 0.00 67 PHE A N 3
ATOM 3793 C CA . PHE A 1 67 ? 7.623 -6.357 -2.289 1.00 0.00 67 PHE A CA 3
ATOM 3794 C C . PHE A 1 67 ? 8.242 -6.458 -0.896 1.00 0.00 67 PHE A C 3
ATOM 3795 O O . PHE A 1 67 ? 9.441 -6.715 -0.757 1.00 0.00 67 PHE A O 3
ATOM 3812 N N . PHE A 1 68 ? 7.444 -6.269 0.132 1.00 0.00 68 PHE A N 3
ATOM 3813 C CA . PHE A 1 68 ? 8.015 -6.194 1.460 1.00 0.00 68 PHE A CA 3
ATOM 3814 C C . PHE A 1 68 ? 7.519 -7.247 2.434 1.00 0.00 68 PHE A C 3
ATOM 3815 O O . PHE A 1 68 ? 8.305 -7.808 3.175 1.00 0.00 68 PHE A O 3
ATOM 3832 N N . LEU A 1 69 ? 6.238 -7.548 2.404 1.00 0.00 69 LEU A N 3
ATOM 3833 C CA . LEU A 1 69 ? 5.620 -8.336 3.466 1.00 0.00 69 LEU A CA 3
ATOM 3834 C C . LEU A 1 69 ? 6.030 -9.817 3.411 1.00 0.00 69 LEU A C 3
ATOM 3835 O O . LEU A 1 69 ? 5.911 -10.547 4.395 1.00 0.00 69 LEU A O 3
ATOM 3851 N N . LEU A 1 70 ? 6.464 -10.247 2.264 1.00 0.00 70 LEU A N 3
ATOM 3852 C CA . LEU A 1 70 ? 6.927 -11.579 2.061 1.00 0.00 70 LEU A CA 3
ATOM 3853 C C . LEU A 1 70 ? 8.415 -11.709 2.420 1.00 0.00 70 LEU A C 3
ATOM 3854 O O . LEU A 1 70 ? 8.854 -12.736 2.935 1.00 0.00 70 LEU A O 3
ATOM 3870 N N . GLU A 1 71 ? 9.172 -10.666 2.185 1.00 0.00 71 GLU A N 3
ATOM 3871 C CA . GLU A 1 71 ? 10.617 -10.730 2.345 1.00 0.00 71 GLU A CA 3
ATOM 3872 C C . GLU A 1 71 ? 11.081 -10.075 3.650 1.00 0.00 71 GLU A C 3
ATOM 3873 O O . GLU A 1 71 ? 11.694 -10.721 4.514 1.00 0.00 71 GLU A O 3
ATOM 3885 N N . HIS A 1 72 ? 10.765 -8.828 3.816 1.00 0.00 72 HIS A N 3
ATOM 3886 C CA . HIS A 1 72 ? 11.224 -8.060 4.954 1.00 0.00 72 HIS A CA 3
ATOM 3887 C C . HIS A 1 72 ? 10.081 -7.969 5.967 1.00 0.00 72 HIS A C 3
ATOM 3888 O O . HIS A 1 72 ? 9.743 -6.895 6.471 1.00 0.00 72 HIS A O 3
ATOM 3903 N N . HIS A 1 73 ? 9.491 -9.120 6.249 1.00 0.00 73 HIS A N 3
ATOM 3904 C CA . HIS A 1 73 ? 8.404 -9.226 7.191 1.00 0.00 73 HIS A CA 3
ATOM 3905 C C . HIS A 1 73 ? 8.943 -9.092 8.611 1.00 0.00 73 HIS A C 3
ATOM 3906 O O . HIS A 1 73 ? 8.908 -7.992 9.181 1.00 0.00 73 HIS A O 3
ATOM 3921 N N . HIS A 1 74 ? 9.497 -10.189 9.152 1.00 0.00 74 HIS A N 3
ATOM 3922 C CA . HIS A 1 74 ? 10.002 -10.207 10.527 1.00 0.00 74 HIS A CA 3
ATOM 3923 C C . HIS A 1 74 ? 10.407 -11.653 10.900 1.00 0.00 74 HIS A C 3
ATOM 3924 O O . HIS A 1 74 ? 10.246 -12.060 12.053 1.00 0.00 74 HIS A O 3
ATOM 3939 N N . HIS A 1 75 ? 10.958 -12.423 9.935 1.00 0.00 75 HIS A N 3
ATOM 3940 C CA . HIS A 1 75 ? 11.338 -13.823 10.226 1.00 0.00 75 HIS A CA 3
ATOM 3941 C C . HIS A 1 75 ? 12.469 -13.870 11.243 1.00 0.00 75 HIS A C 3
ATOM 3942 O O . HIS A 1 75 ? 13.632 -13.670 10.919 1.00 0.00 75 HIS A O 3
ATOM 3957 N N . HIS A 1 76 ? 12.084 -14.096 12.474 1.00 0.00 76 HIS A N 3
ATOM 3958 C CA . HIS A 1 76 ? 12.955 -14.049 13.638 1.00 0.00 76 HIS A CA 3
ATOM 3959 C C . HIS A 1 76 ? 12.061 -14.228 14.849 1.00 0.00 76 HIS A C 3
ATOM 3960 O O . HIS A 1 76 ? 12.457 -14.815 15.852 1.00 0.00 76 HIS A O 3
ATOM 3975 N N . HIS A 1 77 ? 10.840 -13.722 14.729 1.00 0.00 77 HIS A N 3
ATOM 3976 C CA . HIS A 1 77 ? 9.846 -13.812 15.777 1.00 0.00 77 HIS A CA 3
ATOM 3977 C C . HIS A 1 77 ? 8.628 -14.519 15.212 1.00 0.00 77 HIS A C 3
ATOM 3978 O O . HIS A 1 77 ? 8.532 -15.735 15.359 1.00 0.00 77 HIS A O 3
ATOM 3994 N N . MET A 1 1 ? -5.571 7.968 -14.825 1.00 0.00 1 MET A N 4
ATOM 3995 C CA . MET A 1 1 ? -5.284 9.332 -15.277 1.00 0.00 1 MET A CA 4
ATOM 3996 C C . MET A 1 1 ? -3.830 9.700 -14.984 1.00 0.00 1 MET A C 4
ATOM 3997 O O . MET A 1 1 ? -3.237 10.488 -15.714 1.00 0.00 1 MET A O 4
ATOM 4013 N N . LEU A 1 2 ? -3.268 9.139 -13.889 1.00 0.00 2 LEU A N 4
ATOM 4014 C CA . LEU A 1 2 ? -1.863 9.351 -13.489 1.00 0.00 2 LEU A CA 4
ATOM 4015 C C . LEU A 1 2 ? -1.632 10.828 -13.133 1.00 0.00 2 LEU A C 4
ATOM 4016 O O . LEU A 1 2 ? -0.519 11.351 -13.202 1.00 0.00 2 LEU A O 4
ATOM 4032 N N . LYS A 1 3 ? -2.672 11.468 -12.690 1.00 0.00 3 LYS A N 4
ATOM 4033 C CA . LYS A 1 3 ? -2.613 12.855 -12.343 1.00 0.00 3 LYS A CA 4
ATOM 4034 C C . LYS A 1 3 ? -3.263 12.989 -10.992 1.00 0.00 3 LYS A C 4
ATOM 4035 O O . LYS A 1 3 ? -4.233 12.277 -10.722 1.00 0.00 3 LYS A O 4
ATOM 4054 N N . HIS A 1 4 ? -2.741 13.890 -10.166 1.00 0.00 4 HIS A N 4
ATOM 4055 C CA . HIS A 1 4 ? -3.195 14.107 -8.776 1.00 0.00 4 HIS A CA 4
ATOM 4056 C C . HIS A 1 4 ? -2.742 12.943 -7.915 1.00 0.00 4 HIS A C 4
ATOM 4057 O O . HIS A 1 4 ? -3.366 11.877 -7.911 1.00 0.00 4 HIS A O 4
ATOM 4072 N N . GLY A 1 5 ? -1.652 13.128 -7.216 1.00 0.00 5 GLY A N 4
ATOM 4073 C CA . GLY A 1 5 ? -1.126 12.066 -6.422 1.00 0.00 5 GLY A CA 4
ATOM 4074 C C . GLY A 1 5 ? -0.650 12.531 -5.075 1.00 0.00 5 GLY A C 4
ATOM 4075 O O . GLY A 1 5 ? 0.299 13.310 -4.985 1.00 0.00 5 GLY A O 4
ATOM 4079 N N . LYS A 1 6 ? -1.309 12.075 -4.044 1.00 0.00 6 LYS A N 4
ATOM 4080 C CA . LYS A 1 6 ? -0.925 12.387 -2.669 1.00 0.00 6 LYS A CA 4
ATOM 4081 C C . LYS A 1 6 ? -0.095 11.243 -2.128 1.00 0.00 6 LYS A C 4
ATOM 4082 O O . LYS A 1 6 ? -0.157 10.142 -2.656 1.00 0.00 6 LYS A O 4
ATOM 4101 N N . TYR A 1 7 ? 0.684 11.488 -1.117 1.00 0.00 7 TYR A N 4
ATOM 4102 C CA . TYR A 1 7 ? 1.450 10.431 -0.497 1.00 0.00 7 TYR A CA 4
ATOM 4103 C C . TYR A 1 7 ? 1.004 10.200 0.915 1.00 0.00 7 TYR A C 4
ATOM 4104 O O . TYR A 1 7 ? 1.169 11.064 1.789 1.00 0.00 7 TYR A O 4
ATOM 4122 N N . VAL A 1 8 ? 0.456 9.052 1.144 1.00 0.00 8 VAL A N 4
ATOM 4123 C CA . VAL A 1 8 ? -0.015 8.659 2.446 1.00 0.00 8 VAL A CA 4
ATOM 4124 C C . VAL A 1 8 ? 0.631 7.328 2.793 1.00 0.00 8 VAL A C 4
ATOM 4125 O O . VAL A 1 8 ? 1.499 6.846 2.039 1.00 0.00 8 VAL A O 4
ATOM 4138 N N . TYR A 1 9 ? 0.270 6.755 3.905 1.00 0.00 9 TYR A N 4
ATOM 4139 C CA . TYR A 1 9 ? 0.863 5.516 4.321 1.00 0.00 9 TYR A CA 4
ATOM 4140 C C . TYR A 1 9 ? -0.188 4.497 4.620 1.00 0.00 9 TYR A C 4
ATOM 4141 O O . TYR A 1 9 ? -1.280 4.829 5.090 1.00 0.00 9 TYR A O 4
ATOM 4159 N N . ILE A 1 10 ? 0.115 3.271 4.325 1.00 0.00 10 ILE A N 4
ATOM 4160 C CA . ILE A 1 10 ? -0.790 2.199 4.627 1.00 0.00 10 ILE A CA 4
ATOM 4161 C C . ILE A 1 10 ? -0.473 1.647 6.004 1.00 0.00 10 ILE A C 4
ATOM 4162 O O . ILE A 1 10 ? 0.701 1.357 6.321 1.00 0.00 10 ILE A O 4
ATOM 4178 N N . ASP A 1 11 ? -1.500 1.529 6.820 1.00 0.00 11 ASP A N 4
ATOM 4179 C CA . ASP A 1 11 ? -1.373 1.063 8.180 1.00 0.00 11 ASP A CA 4
ATOM 4180 C C . ASP A 1 11 ? -1.150 -0.431 8.218 1.00 0.00 11 ASP A C 4
ATOM 4181 O O . ASP A 1 11 ? -2.091 -1.237 8.215 1.00 0.00 11 ASP A O 4
ATOM 4190 N N . LEU A 1 12 ? 0.103 -0.783 8.112 1.00 0.00 12 LEU A N 4
ATOM 4191 C CA . LEU A 1 12 ? 0.548 -2.145 8.258 1.00 0.00 12 LEU A CA 4
ATOM 4192 C C . LEU A 1 12 ? 0.536 -2.424 9.746 1.00 0.00 12 LEU A C 4
ATOM 4193 O O . LEU A 1 12 ? 0.212 -3.514 10.201 1.00 0.00 12 LEU A O 4
ATOM 4209 N N . ASN A 1 13 ? 0.952 -1.389 10.478 1.00 0.00 13 ASN A N 4
ATOM 4210 C CA . ASN A 1 13 ? 0.880 -1.283 11.945 1.00 0.00 13 ASN A CA 4
ATOM 4211 C C . ASN A 1 13 ? 1.898 -2.177 12.677 1.00 0.00 13 ASN A C 4
ATOM 4212 O O . ASN A 1 13 ? 2.017 -2.129 13.891 1.00 0.00 13 ASN A O 4
ATOM 4223 N N . ASN A 1 14 ? 2.685 -2.943 11.930 1.00 0.00 14 ASN A N 4
ATOM 4224 C CA . ASN A 1 14 ? 3.722 -3.816 12.539 1.00 0.00 14 ASN A CA 4
ATOM 4225 C C . ASN A 1 14 ? 5.028 -3.043 12.773 1.00 0.00 14 ASN A C 4
ATOM 4226 O O . ASN A 1 14 ? 6.099 -3.620 12.949 1.00 0.00 14 ASN A O 4
ATOM 4237 N N . GLY A 1 15 ? 4.916 -1.739 12.795 1.00 0.00 15 GLY A N 4
ATOM 4238 C CA . GLY A 1 15 ? 6.051 -0.890 13.049 1.00 0.00 15 GLY A CA 4
ATOM 4239 C C . GLY A 1 15 ? 6.593 -0.274 11.792 1.00 0.00 15 GLY A C 4
ATOM 4240 O O . GLY A 1 15 ? 7.346 0.685 11.843 1.00 0.00 15 GLY A O 4
ATOM 4244 N N . LYS A 1 16 ? 6.195 -0.807 10.665 1.00 0.00 16 LYS A N 4
ATOM 4245 C CA . LYS A 1 16 ? 6.593 -0.264 9.394 1.00 0.00 16 LYS A CA 4
ATOM 4246 C C . LYS A 1 16 ? 5.343 0.155 8.654 1.00 0.00 16 LYS A C 4
ATOM 4247 O O . LYS A 1 16 ? 4.252 -0.389 8.910 1.00 0.00 16 LYS A O 4
ATOM 4266 N N . TYR A 1 17 ? 5.477 1.127 7.808 1.00 0.00 17 TYR A N 4
ATOM 4267 C CA . TYR A 1 17 ? 4.390 1.653 7.015 1.00 0.00 17 TYR A CA 4
ATOM 4268 C C . TYR A 1 17 ? 4.843 1.762 5.591 1.00 0.00 17 TYR A C 4
ATOM 4269 O O . TYR A 1 17 ? 6.002 2.035 5.343 1.00 0.00 17 TYR A O 4
ATOM 4287 N N . VAL A 1 18 ? 3.966 1.528 4.667 1.00 0.00 18 VAL A N 4
ATOM 4288 C CA . VAL A 1 18 ? 4.342 1.589 3.278 1.00 0.00 18 VAL A CA 4
ATOM 4289 C C . VAL A 1 18 ? 3.904 2.906 2.665 1.00 0.00 18 VAL A C 4
ATOM 4290 O O . VAL A 1 18 ? 2.789 3.385 2.915 1.00 0.00 18 VAL A O 4
ATOM 4303 N N . LYS A 1 19 ? 4.816 3.500 1.928 1.00 0.00 19 LYS A N 4
ATOM 4304 C CA . LYS A 1 19 ? 4.616 4.769 1.267 1.00 0.00 19 LYS A CA 4
ATOM 4305 C C . LYS A 1 19 ? 3.738 4.527 0.052 1.00 0.00 19 LYS A C 4
ATOM 4306 O O . LYS A 1 19 ? 4.108 3.754 -0.819 1.00 0.00 19 LYS A O 4
ATOM 4325 N N . VAL A 1 20 ? 2.600 5.138 -0.007 1.00 0.00 20 VAL A N 4
ATOM 4326 C CA . VAL A 1 20 ? 1.731 4.915 -1.128 1.00 0.00 20 VAL A CA 4
ATOM 4327 C C . VAL A 1 20 ? 1.282 6.235 -1.744 1.00 0.00 20 VAL A C 4
ATOM 4328 O O . VAL A 1 20 ? 0.939 7.193 -1.037 1.00 0.00 20 VAL A O 4
ATOM 4341 N N . ARG A 1 21 ? 1.360 6.310 -3.048 1.00 0.00 21 ARG A N 4
ATOM 4342 C CA . ARG A 1 21 ? 0.870 7.450 -3.757 1.00 0.00 21 ARG A CA 4
ATOM 4343 C C . ARG A 1 21 ? -0.556 7.171 -4.160 1.00 0.00 21 ARG A C 4
ATOM 4344 O O . ARG A 1 21 ? -0.847 6.147 -4.789 1.00 0.00 21 ARG A O 4
ATOM 4365 N N . ILE A 1 22 ? -1.424 8.039 -3.766 1.00 0.00 22 ILE A N 4
ATOM 4366 C CA . ILE A 1 22 ? -2.819 7.921 -4.055 1.00 0.00 22 ILE A CA 4
ATOM 4367 C C . ILE A 1 22 ? -3.093 8.693 -5.308 1.00 0.00 22 ILE A C 4
ATOM 4368 O O . ILE A 1 22 ? -3.014 9.928 -5.299 1.00 0.00 22 ILE A O 4
ATOM 4384 N N . LEU A 1 23 ? -3.340 8.002 -6.374 1.00 0.00 23 LEU A N 4
ATOM 4385 C CA . LEU A 1 23 ? -3.704 8.649 -7.592 1.00 0.00 23 LEU A CA 4
ATOM 4386 C C . LEU A 1 23 ? -5.188 8.835 -7.548 1.00 0.00 23 LEU A C 4
ATOM 4387 O O . LEU A 1 23 ? -5.944 7.868 -7.627 1.00 0.00 23 LEU A O 4
ATOM 4403 N N . LYS A 1 24 ? -5.601 10.054 -7.406 1.00 0.00 24 LYS A N 4
ATOM 4404 C CA . LYS A 1 24 ? -6.986 10.354 -7.199 1.00 0.00 24 LYS A CA 4
ATOM 4405 C C . LYS A 1 24 ? -7.475 11.288 -8.281 1.00 0.00 24 LYS A C 4
ATOM 4406 O O . LYS A 1 24 ? -7.148 12.469 -8.283 1.00 0.00 24 LYS A O 4
ATOM 4425 N N . SER A 1 25 ? -8.236 10.787 -9.194 1.00 0.00 25 SER A N 4
ATOM 4426 C CA . SER A 1 25 ? -8.777 11.617 -10.183 1.00 0.00 25 SER A CA 4
ATOM 4427 C C . SER A 1 25 ? -10.276 11.793 -10.027 1.00 0.00 25 SER A C 4
ATOM 4428 O O . SER A 1 25 ? -11.101 10.969 -10.477 1.00 0.00 25 SER A O 4
ATOM 4436 N N . ARG A 1 26 ? -10.629 12.857 -9.345 1.00 0.00 26 ARG A N 4
ATOM 4437 C CA . ARG A 1 26 ? -12.017 13.243 -9.167 1.00 0.00 26 ARG A CA 4
ATOM 4438 C C . ARG A 1 26 ? -12.456 14.016 -10.402 1.00 0.00 26 ARG A C 4
ATOM 4439 O O . ARG A 1 26 ? -13.629 14.352 -10.577 1.00 0.00 26 ARG A O 4
ATOM 4460 N N . ASP A 1 27 ? -11.465 14.289 -11.238 1.00 0.00 27 ASP A N 4
ATOM 4461 C CA . ASP A 1 27 ? -11.597 14.947 -12.528 1.00 0.00 27 ASP A CA 4
ATOM 4462 C C . ASP A 1 27 ? -12.423 14.048 -13.438 1.00 0.00 27 ASP A C 4
ATOM 4463 O O . ASP A 1 27 ? -13.283 14.511 -14.179 1.00 0.00 27 ASP A O 4
ATOM 4472 N N . ASP A 1 28 ? -12.143 12.745 -13.364 1.00 0.00 28 ASP A N 4
ATOM 4473 C CA . ASP A 1 28 ? -12.885 11.738 -14.139 1.00 0.00 28 ASP A CA 4
ATOM 4474 C C . ASP A 1 28 ? -14.248 11.583 -13.520 1.00 0.00 28 ASP A C 4
ATOM 4475 O O . ASP A 1 28 ? -15.282 11.665 -14.190 1.00 0.00 28 ASP A O 4
ATOM 4484 N N . ASN A 1 29 ? -14.209 11.325 -12.229 1.00 0.00 29 ASN A N 4
ATOM 4485 C CA . ASN A 1 29 ? -15.361 11.177 -11.344 1.00 0.00 29 ASN A CA 4
ATOM 4486 C C . ASN A 1 29 ? -14.801 10.774 -10.023 1.00 0.00 29 ASN A C 4
ATOM 4487 O O . ASN A 1 29 ? -14.816 11.533 -9.070 1.00 0.00 29 ASN A O 4
ATOM 4498 N N . SER A 1 30 ? -14.225 9.594 -10.008 1.00 0.00 30 SER A N 4
ATOM 4499 C CA . SER A 1 30 ? -13.605 9.056 -8.841 1.00 0.00 30 SER A CA 4
ATOM 4500 C C . SER A 1 30 ? -12.747 7.861 -9.218 1.00 0.00 30 SER A C 4
ATOM 4501 O O . SER A 1 30 ? -13.131 6.713 -9.013 1.00 0.00 30 SER A O 4
ATOM 4509 N N . VAL A 1 31 ? -11.651 8.120 -9.866 1.00 0.00 31 VAL A N 4
ATOM 4510 C CA . VAL A 1 31 ? -10.744 7.056 -10.214 1.00 0.00 31 VAL A CA 4
ATOM 4511 C C . VAL A 1 31 ? -9.570 7.122 -9.280 1.00 0.00 31 VAL A C 4
ATOM 4512 O O . VAL A 1 31 ? -8.713 7.997 -9.390 1.00 0.00 31 VAL A O 4
ATOM 4525 N N . GLU A 1 32 ? -9.583 6.267 -8.307 1.00 0.00 32 GLU A N 4
ATOM 4526 C CA . GLU A 1 32 ? -8.545 6.246 -7.335 1.00 0.00 32 GLU A CA 4
ATOM 4527 C C . GLU A 1 32 ? -7.831 4.931 -7.336 1.00 0.00 32 GLU A C 4
ATOM 4528 O O . GLU A 1 32 ? -8.421 3.874 -7.045 1.00 0.00 32 GLU A O 4
ATOM 4540 N N . LYS A 1 33 ? -6.590 4.990 -7.688 1.00 0.00 33 LYS A N 4
ATOM 4541 C CA . LYS A 1 33 ? -5.726 3.855 -7.673 1.00 0.00 33 LYS A CA 4
ATOM 4542 C C . LYS A 1 33 ? -4.532 4.154 -6.840 1.00 0.00 33 LYS A C 4
ATOM 4543 O O . LYS A 1 33 ? -4.184 5.317 -6.614 1.00 0.00 33 LYS A O 4
ATOM 4562 N N . TYR A 1 34 ? -3.919 3.137 -6.379 1.00 0.00 34 TYR A N 4
ATOM 4563 C CA . TYR A 1 34 ? -2.831 3.263 -5.487 1.00 0.00 34 TYR A CA 4
ATOM 4564 C C . TYR A 1 34 ? -1.592 2.795 -6.203 1.00 0.00 34 TYR A C 4
ATOM 4565 O O . TYR A 1 34 ? -1.689 1.984 -7.135 1.00 0.00 34 TYR A O 4
ATOM 4583 N N . VAL A 1 35 ? -0.458 3.330 -5.817 1.00 0.00 35 VAL A N 4
ATOM 4584 C CA . VAL A 1 35 ? 0.798 3.020 -6.475 1.00 0.00 35 VAL A CA 4
ATOM 4585 C C . VAL A 1 35 ? 1.185 1.541 -6.246 1.00 0.00 35 VAL A C 4
ATOM 4586 O O . VAL A 1 35 ? 0.881 0.958 -5.205 1.00 0.00 35 VAL A O 4
ATOM 4599 N N . LEU A 1 36 ? 1.834 0.956 -7.225 1.00 0.00 36 LEU A N 4
ATOM 4600 C CA . LEU A 1 36 ? 2.187 -0.432 -7.206 1.00 0.00 36 LEU A CA 4
ATOM 4601 C C . LEU A 1 36 ? 3.543 -0.676 -6.547 1.00 0.00 36 LEU A C 4
ATOM 4602 O O . LEU A 1 36 ? 3.973 -1.826 -6.398 1.00 0.00 36 LEU A O 4
ATOM 4618 N N . THR A 1 37 ? 4.232 0.377 -6.174 1.00 0.00 37 THR A N 4
ATOM 4619 C CA . THR A 1 37 ? 5.500 0.195 -5.537 1.00 0.00 37 THR A CA 4
ATOM 4620 C C . THR A 1 37 ? 5.280 0.114 -4.021 1.00 0.00 37 THR A C 4
ATOM 4621 O O . THR A 1 37 ? 4.361 0.731 -3.481 1.00 0.00 37 THR A O 4
ATOM 4632 N N . SER A 1 38 ? 6.126 -0.617 -3.347 1.00 0.00 38 SER A N 4
ATOM 4633 C CA . SER A 1 38 ? 5.896 -0.977 -1.967 1.00 0.00 38 SER A CA 4
ATOM 4634 C C . SER A 1 38 ? 7.021 -0.537 -1.017 1.00 0.00 38 SER A C 4
ATOM 4635 O O . SER A 1 38 ? 7.243 -1.180 0.006 1.00 0.00 38 SER A O 4
ATOM 4643 N N . HIS A 1 39 ? 7.739 0.531 -1.370 1.00 0.00 39 HIS A N 4
ATOM 4644 C CA . HIS A 1 39 ? 8.802 1.074 -0.503 1.00 0.00 39 HIS A CA 4
ATOM 4645 C C . HIS A 1 39 ? 8.275 1.358 0.911 1.00 0.00 39 HIS A C 4
ATOM 4646 O O . HIS A 1 39 ? 7.411 2.223 1.116 1.00 0.00 39 HIS A O 4
ATOM 4661 N N . VAL A 1 40 ? 8.779 0.612 1.865 1.00 0.00 40 VAL A N 4
ATOM 4662 C CA . VAL A 1 40 ? 8.348 0.727 3.239 1.00 0.00 40 VAL A CA 4
ATOM 4663 C C . VAL A 1 40 ? 9.232 1.654 4.045 1.00 0.00 40 VAL A C 4
ATOM 4664 O O . VAL A 1 40 ? 10.408 1.832 3.747 1.00 0.00 40 VAL A O 4
ATOM 4677 N N . SER A 1 41 ? 8.645 2.270 5.008 1.00 0.00 41 SER A N 4
ATOM 4678 C CA . SER A 1 41 ? 9.316 3.103 5.947 1.00 0.00 41 SER A CA 4
ATOM 4679 C C . SER A 1 41 ? 9.187 2.403 7.300 1.00 0.00 41 SER A C 4
ATOM 4680 O O . SER A 1 41 ? 8.124 1.873 7.613 1.00 0.00 41 SER A O 4
ATOM 4688 N N . LYS A 1 42 ? 10.238 2.383 8.078 1.00 0.00 42 LYS A N 4
ATOM 4689 C CA . LYS A 1 42 ? 10.244 1.621 9.332 1.00 0.00 42 LYS A CA 4
ATOM 4690 C C . LYS A 1 42 ? 9.806 2.476 10.524 1.00 0.00 42 LYS A C 4
ATOM 4691 O O . LYS A 1 42 ? 9.965 2.086 11.686 1.00 0.00 42 LYS A O 4
ATOM 4710 N N . ASN A 1 43 ? 9.231 3.607 10.224 1.00 0.00 43 ASN A N 4
ATOM 4711 C CA . ASN A 1 43 ? 8.781 4.544 11.234 1.00 0.00 43 ASN A CA 4
ATOM 4712 C C . ASN A 1 43 ? 7.310 4.776 11.070 1.00 0.00 43 ASN A C 4
ATOM 4713 O O . ASN A 1 43 ? 6.749 4.497 10.003 1.00 0.00 43 ASN A O 4
ATOM 4724 N N . ARG A 1 44 ? 6.681 5.270 12.102 1.00 0.00 44 ARG A N 4
ATOM 4725 C CA . ARG A 1 44 ? 5.276 5.557 12.063 1.00 0.00 44 ARG A CA 4
ATOM 4726 C C . ARG A 1 44 ? 5.067 7.054 11.880 1.00 0.00 44 ARG A C 4
ATOM 4727 O O . ARG A 1 44 ? 5.410 7.850 12.766 1.00 0.00 44 ARG A O 4
ATOM 4748 N N . PRO A 1 45 ? 4.565 7.472 10.715 1.00 0.00 45 PRO A N 4
ATOM 4749 C CA . PRO A 1 45 ? 4.275 8.878 10.439 1.00 0.00 45 PRO A CA 4
ATOM 4750 C C . PRO A 1 45 ? 3.114 9.377 11.294 1.00 0.00 45 PRO A C 4
ATOM 4751 O O . PRO A 1 45 ? 2.140 8.653 11.520 1.00 0.00 45 PRO A O 4
ATOM 4762 N N . LYS A 1 46 ? 3.222 10.588 11.755 1.00 0.00 46 LYS A N 4
ATOM 4763 C CA . LYS A 1 46 ? 2.241 11.176 12.644 1.00 0.00 46 LYS A CA 4
ATOM 4764 C C . LYS A 1 46 ? 1.514 12.323 11.929 1.00 0.00 46 LYS A C 4
ATOM 4765 O O . LYS A 1 46 ? 0.635 12.979 12.491 1.00 0.00 46 LYS A O 4
ATOM 4784 N N . ASN A 1 47 ? 1.880 12.552 10.694 1.00 0.00 47 ASN A N 4
ATOM 4785 C CA . ASN A 1 47 ? 1.329 13.669 9.932 1.00 0.00 47 ASN A CA 4
ATOM 4786 C C . ASN A 1 47 ? 0.673 13.184 8.648 1.00 0.00 47 ASN A C 4
ATOM 4787 O O . ASN A 1 47 ? 0.423 13.972 7.726 1.00 0.00 47 ASN A O 4
ATOM 4798 N N . ALA A 1 48 ? 0.345 11.924 8.587 1.00 0.00 48 ALA A N 4
ATOM 4799 C CA . ALA A 1 48 ? -0.159 11.373 7.357 1.00 0.00 48 ALA A CA 4
ATOM 4800 C C . ALA A 1 48 ? -1.457 10.632 7.548 1.00 0.00 48 ALA A C 4
ATOM 4801 O O . ALA A 1 48 ? -1.804 10.211 8.657 1.00 0.00 48 ALA A O 4
ATOM 4808 N N . ILE A 1 49 ? -2.165 10.480 6.465 1.00 0.00 49 ILE A N 4
ATOM 4809 C CA . ILE A 1 49 ? -3.398 9.747 6.443 1.00 0.00 49 ILE A CA 4
ATOM 4810 C C . ILE A 1 49 ? -3.052 8.276 6.286 1.00 0.00 49 ILE A C 4
ATOM 4811 O O . ILE A 1 49 ? -2.243 7.916 5.427 1.00 0.00 49 ILE A O 4
ATOM 4827 N N . VAL A 1 50 ? -3.596 7.453 7.138 1.00 0.00 50 VAL A N 4
ATOM 4828 C CA . VAL A 1 50 ? -3.314 6.048 7.091 1.00 0.00 50 VAL A CA 4
ATOM 4829 C C . VAL A 1 50 ? -4.543 5.238 6.690 1.00 0.00 50 VAL A C 4
ATOM 4830 O O . VAL A 1 50 ? -5.656 5.432 7.215 1.00 0.00 50 VAL A O 4
ATOM 4843 N N . ILE A 1 51 ? -4.356 4.400 5.720 1.00 0.00 51 ILE A N 4
ATOM 4844 C CA . ILE A 1 51 ? -5.383 3.504 5.240 1.00 0.00 51 ILE A CA 4
ATOM 4845 C C . ILE A 1 51 ? -4.915 2.105 5.589 1.00 0.00 51 ILE A C 4
ATOM 4846 O O . ILE A 1 51 ? -3.762 1.794 5.372 1.00 0.00 51 ILE A O 4
ATOM 4862 N N . LYS A 1 52 ? -5.755 1.285 6.153 1.00 0.00 52 LYS A N 4
ATOM 4863 C CA . LYS A 1 52 ? -5.321 -0.035 6.560 1.00 0.00 52 LYS A CA 4
ATOM 4864 C C . LYS A 1 52 ? -5.336 -1.002 5.370 1.00 0.00 52 LYS A C 4
ATOM 4865 O O . LYS A 1 52 ? -6.157 -0.862 4.463 1.00 0.00 52 LYS A O 4
ATOM 4884 N N . MET A 1 53 ? -4.446 -2.005 5.434 1.00 0.00 53 MET A N 4
ATOM 4885 C CA . MET A 1 53 ? -4.177 -2.998 4.366 1.00 0.00 53 MET A CA 4
ATOM 4886 C C . MET A 1 53 ? -5.432 -3.609 3.773 1.00 0.00 53 MET A C 4
ATOM 4887 O O . MET A 1 53 ? -5.536 -3.779 2.564 1.00 0.00 53 MET A O 4
ATOM 4901 N N . ASP A 1 54 ? -6.382 -3.889 4.624 1.00 0.00 54 ASP A N 4
ATOM 4902 C CA . ASP A 1 54 ? -7.615 -4.587 4.244 1.00 0.00 54 ASP A CA 4
ATOM 4903 C C . ASP A 1 54 ? -8.503 -3.763 3.304 1.00 0.00 54 ASP A C 4
ATOM 4904 O O . ASP A 1 54 ? -9.331 -4.311 2.573 1.00 0.00 54 ASP A O 4
ATOM 4913 N N . ASN A 1 55 ? -8.296 -2.465 3.286 1.00 0.00 55 ASN A N 4
ATOM 4914 C CA . ASN A 1 55 ? -9.124 -1.578 2.480 1.00 0.00 55 ASN A CA 4
ATOM 4915 C C . ASN A 1 55 ? -8.564 -1.436 1.057 1.00 0.00 55 ASN A C 4
ATOM 4916 O O . ASN A 1 55 ? -9.246 -0.952 0.143 1.00 0.00 55 ASN A O 4
ATOM 4927 N N . LEU A 1 56 ? -7.349 -1.891 0.864 1.00 0.00 56 LEU A N 4
ATOM 4928 C CA . LEU A 1 56 ? -6.695 -1.790 -0.430 1.00 0.00 56 LEU A CA 4
ATOM 4929 C C . LEU A 1 56 ? -7.228 -2.836 -1.392 1.00 0.00 56 LEU A C 4
ATOM 4930 O O . LEU A 1 56 ? -7.645 -3.919 -0.972 1.00 0.00 56 LEU A O 4
ATOM 4946 N N . PRO A 1 57 ? -7.248 -2.529 -2.698 1.00 0.00 57 PRO A N 4
ATOM 4947 C CA . PRO A 1 57 ? -7.657 -3.486 -3.694 1.00 0.00 57 PRO A CA 4
ATOM 4948 C C . PRO A 1 57 ? -6.614 -4.595 -3.844 1.00 0.00 57 PRO A C 4
ATOM 4949 O O . PRO A 1 57 ? -5.455 -4.449 -3.393 1.00 0.00 57 PRO A O 4
ATOM 4960 N N . ILE A 1 58 ? -7.006 -5.678 -4.494 1.00 0.00 58 ILE A N 4
ATOM 4961 C CA . ILE A 1 58 ? -6.141 -6.831 -4.679 1.00 0.00 58 ILE A CA 4
ATOM 4962 C C . ILE A 1 58 ? -4.852 -6.495 -5.413 1.00 0.00 58 ILE A C 4
ATOM 4963 O O . ILE A 1 58 ? -3.837 -7.108 -5.169 1.00 0.00 58 ILE A O 4
ATOM 4979 N N . GLU A 1 59 ? -4.913 -5.464 -6.258 1.00 0.00 59 GLU A N 4
ATOM 4980 C CA . GLU A 1 59 ? -3.763 -4.974 -7.012 1.00 0.00 59 GLU A CA 4
ATOM 4981 C C . GLU A 1 59 ? -2.638 -4.620 -6.047 1.00 0.00 59 GLU A C 4
ATOM 4982 O O . GLU A 1 59 ? -1.533 -5.162 -6.108 1.00 0.00 59 GLU A O 4
ATOM 4994 N N . VAL A 1 60 ? -2.979 -3.773 -5.104 1.00 0.00 60 VAL A N 4
ATOM 4995 C CA . VAL A 1 60 ? -2.032 -3.210 -4.170 1.00 0.00 60 VAL A CA 4
ATOM 4996 C C . VAL A 1 60 ? -1.600 -4.253 -3.169 1.00 0.00 60 VAL A C 4
ATOM 4997 O O . VAL A 1 60 ? -0.413 -4.430 -2.926 1.00 0.00 60 VAL A O 4
ATOM 5010 N N . LYS A 1 61 ? -2.571 -4.976 -2.625 1.00 0.00 61 LYS A N 4
ATOM 5011 C CA . LYS A 1 61 ? -2.300 -5.993 -1.619 1.00 0.00 61 LYS A CA 4
ATOM 5012 C C . LYS A 1 61 ? -1.364 -7.049 -2.141 1.00 0.00 61 LYS A C 4
ATOM 5013 O O . LYS A 1 61 ? -0.456 -7.490 -1.433 1.00 0.00 61 LYS A O 4
ATOM 5032 N N . ASP A 1 62 ? -1.558 -7.414 -3.385 1.00 0.00 62 ASP A N 4
ATOM 5033 C CA . ASP A 1 62 ? -0.724 -8.412 -4.038 1.00 0.00 62 ASP A CA 4
ATOM 5034 C C . ASP A 1 62 ? 0.722 -7.932 -4.103 1.00 0.00 62 ASP A C 4
ATOM 5035 O O . ASP A 1 62 ? 1.641 -8.680 -3.756 1.00 0.00 62 ASP A O 4
ATOM 5044 N N . LYS A 1 63 ? 0.902 -6.670 -4.488 1.00 0.00 63 LYS A N 4
ATOM 5045 C CA . LYS A 1 63 ? 2.230 -6.049 -4.564 1.00 0.00 63 LYS A CA 4
ATOM 5046 C C . LYS A 1 63 ? 2.882 -6.015 -3.186 1.00 0.00 63 LYS A C 4
ATOM 5047 O O . LYS A 1 63 ? 4.023 -6.470 -3.012 1.00 0.00 63 LYS A O 4
ATOM 5066 N N . LEU A 1 64 ? 2.121 -5.522 -2.201 1.00 0.00 64 LEU A N 4
ATOM 5067 C CA . LEU A 1 64 ? 2.586 -5.403 -0.819 1.00 0.00 64 LEU A CA 4
ATOM 5068 C C . LEU A 1 64 ? 3.046 -6.756 -0.293 1.00 0.00 64 LEU A C 4
ATOM 5069 O O . LEU A 1 64 ? 4.075 -6.862 0.393 1.00 0.00 64 LEU A O 4
ATOM 5085 N N . THR A 1 65 ? 2.299 -7.787 -0.646 1.00 0.00 65 THR A N 4
ATOM 5086 C CA . THR A 1 65 ? 2.596 -9.139 -0.242 1.00 0.00 65 THR A CA 4
ATOM 5087 C C . THR A 1 65 ? 3.930 -9.601 -0.826 1.00 0.00 65 THR A C 4
ATOM 5088 O O . THR A 1 65 ? 4.814 -10.005 -0.093 1.00 0.00 65 THR A O 4
ATOM 5099 N N . ARG A 1 66 ? 4.103 -9.439 -2.121 1.00 0.00 66 ARG A N 4
ATOM 5100 C CA . ARG A 1 66 ? 5.292 -9.957 -2.793 1.00 0.00 66 ARG A CA 4
ATOM 5101 C C . ARG A 1 66 ? 6.558 -9.195 -2.419 1.00 0.00 66 ARG A C 4
ATOM 5102 O O . ARG A 1 66 ? 7.665 -9.715 -2.573 1.00 0.00 66 ARG A O 4
ATOM 5123 N N . PHE A 1 67 ? 6.400 -7.983 -1.923 1.00 0.00 67 PHE A N 4
ATOM 5124 C CA . PHE A 1 67 ? 7.542 -7.204 -1.512 1.00 0.00 67 PHE A CA 4
ATOM 5125 C C . PHE A 1 67 ? 7.870 -7.485 -0.040 1.00 0.00 67 PHE A C 4
ATOM 5126 O O . PHE A 1 67 ? 8.974 -7.939 0.287 1.00 0.00 67 PHE A O 4
ATOM 5143 N N . PHE A 1 68 ? 6.927 -7.211 0.848 1.00 0.00 68 PHE A N 4
ATOM 5144 C CA . PHE A 1 68 ? 7.183 -7.367 2.276 1.00 0.00 68 PHE A CA 4
ATOM 5145 C C . PHE A 1 68 ? 6.217 -8.321 3.012 1.00 0.00 68 PHE A C 4
ATOM 5146 O O . PHE A 1 68 ? 6.645 -9.155 3.805 1.00 0.00 68 PHE A O 4
ATOM 5163 N N . LEU A 1 69 ? 4.930 -8.216 2.718 1.00 0.00 69 LEU A N 4
ATOM 5164 C CA . LEU A 1 69 ? 3.868 -8.840 3.537 1.00 0.00 69 LEU A CA 4
ATOM 5165 C C . LEU A 1 69 ? 3.690 -10.355 3.263 1.00 0.00 69 LEU A C 4
ATOM 5166 O O . LEU A 1 69 ? 2.724 -10.979 3.710 1.00 0.00 69 LEU A O 4
ATOM 5182 N N . LEU A 1 70 ? 4.660 -10.945 2.598 1.00 0.00 70 LEU A N 4
ATOM 5183 C CA . LEU A 1 70 ? 4.641 -12.368 2.299 1.00 0.00 70 LEU A CA 4
ATOM 5184 C C . LEU A 1 70 ? 4.902 -13.214 3.534 1.00 0.00 70 LEU A C 4
ATOM 5185 O O . LEU A 1 70 ? 4.701 -14.434 3.508 1.00 0.00 70 LEU A O 4
ATOM 5201 N N . GLU A 1 71 ? 5.342 -12.570 4.615 1.00 0.00 71 GLU A N 4
ATOM 5202 C CA . GLU A 1 71 ? 5.621 -13.264 5.846 1.00 0.00 71 GLU A CA 4
ATOM 5203 C C . GLU A 1 71 ? 4.335 -13.659 6.573 1.00 0.00 71 GLU A C 4
ATOM 5204 O O . GLU A 1 71 ? 3.823 -12.937 7.426 1.00 0.00 71 GLU A O 4
ATOM 5216 N N . HIS A 1 72 ? 3.802 -14.754 6.127 1.00 0.00 72 HIS A N 4
ATOM 5217 C CA . HIS A 1 72 ? 2.650 -15.459 6.645 1.00 0.00 72 HIS A CA 4
ATOM 5218 C C . HIS A 1 72 ? 2.805 -16.835 6.064 1.00 0.00 72 HIS A C 4
ATOM 5219 O O . HIS A 1 72 ? 3.373 -16.958 4.978 1.00 0.00 72 HIS A O 4
ATOM 5234 N N . HIS A 1 73 ? 2.368 -17.851 6.732 1.00 0.00 73 HIS A N 4
ATOM 5235 C CA . HIS A 1 73 ? 2.566 -19.181 6.208 1.00 0.00 73 HIS A CA 4
ATOM 5236 C C . HIS A 1 73 ? 1.322 -20.038 6.298 1.00 0.00 73 HIS A C 4
ATOM 5237 O O . HIS A 1 73 ? 1.111 -20.788 7.253 1.00 0.00 73 HIS A O 4
ATOM 5252 N N . HIS A 1 74 ? 0.461 -19.854 5.330 1.00 0.00 74 HIS A N 4
ATOM 5253 C CA . HIS A 1 74 ? -0.752 -20.627 5.184 1.00 0.00 74 HIS A CA 4
ATOM 5254 C C . HIS A 1 74 ? -0.960 -20.904 3.716 1.00 0.00 74 HIS A C 4
ATOM 5255 O O . HIS A 1 74 ? -1.576 -20.119 3.006 1.00 0.00 74 HIS A O 4
ATOM 5270 N N . HIS A 1 75 ? -0.415 -21.995 3.250 1.00 0.00 75 HIS A N 4
ATOM 5271 C CA . HIS A 1 75 ? -0.507 -22.332 1.840 1.00 0.00 75 HIS A CA 4
ATOM 5272 C C . HIS A 1 75 ? -1.792 -23.080 1.512 1.00 0.00 75 HIS A C 4
ATOM 5273 O O . HIS A 1 75 ? -2.064 -23.377 0.344 1.00 0.00 75 HIS A O 4
ATOM 5288 N N . HIS A 1 76 ? -2.591 -23.354 2.559 1.00 0.00 76 HIS A N 4
ATOM 5289 C CA . HIS A 1 76 ? -3.912 -24.032 2.467 1.00 0.00 76 HIS A CA 4
ATOM 5290 C C . HIS A 1 76 ? -3.776 -25.485 2.056 1.00 0.00 76 HIS A C 4
ATOM 5291 O O . HIS A 1 76 ? -4.046 -26.396 2.836 1.00 0.00 76 HIS A O 4
ATOM 5306 N N . HIS A 1 77 ? -3.338 -25.687 0.864 1.00 0.00 77 HIS A N 4
ATOM 5307 C CA . HIS A 1 77 ? -3.126 -26.986 0.318 1.00 0.00 77 HIS A CA 4
ATOM 5308 C C . HIS A 1 77 ? -1.647 -27.255 0.395 1.00 0.00 77 HIS A C 4
ATOM 5309 O O . HIS A 1 77 ? -1.235 -28.195 1.095 1.00 0.00 77 HIS A O 4
ATOM 5325 N N . MET A 1 1 ? 7.105 19.721 -8.996 1.00 0.00 1 MET A N 5
ATOM 5326 C CA . MET A 1 1 ? 6.304 18.635 -8.443 1.00 0.00 1 MET A CA 5
ATOM 5327 C C . MET A 1 1 ? 4.868 19.087 -8.271 1.00 0.00 1 MET A C 5
ATOM 5328 O O . MET A 1 1 ? 4.542 19.787 -7.308 1.00 0.00 1 MET A O 5
ATOM 5344 N N . LEU A 1 2 ? 4.018 18.735 -9.220 1.00 0.00 2 LEU A N 5
ATOM 5345 C CA . LEU A 1 2 ? 2.616 19.078 -9.144 1.00 0.00 2 LEU A CA 5
ATOM 5346 C C . LEU A 1 2 ? 1.766 18.112 -9.963 1.00 0.00 2 LEU A C 5
ATOM 5347 O O . LEU A 1 2 ? 1.494 18.335 -11.150 1.00 0.00 2 LEU A O 5
ATOM 5363 N N . LYS A 1 3 ? 1.430 17.012 -9.355 1.00 0.00 3 LYS A N 5
ATOM 5364 C CA . LYS A 1 3 ? 0.521 16.044 -9.912 1.00 0.00 3 LYS A CA 5
ATOM 5365 C C . LYS A 1 3 ? -0.337 15.578 -8.771 1.00 0.00 3 LYS A C 5
ATOM 5366 O O . LYS A 1 3 ? 0.191 15.250 -7.710 1.00 0.00 3 LYS A O 5
ATOM 5385 N N . HIS A 1 4 ? -1.632 15.562 -8.971 1.00 0.00 4 HIS A N 5
ATOM 5386 C CA . HIS A 1 4 ? -2.574 15.219 -7.901 1.00 0.00 4 HIS A CA 5
ATOM 5387 C C . HIS A 1 4 ? -2.533 13.767 -7.454 1.00 0.00 4 HIS A C 5
ATOM 5388 O O . HIS A 1 4 ? -3.235 12.895 -7.985 1.00 0.00 4 HIS A O 5
ATOM 5403 N N . GLY A 1 5 ? -1.686 13.537 -6.497 1.00 0.00 5 GLY A N 5
ATOM 5404 C CA . GLY A 1 5 ? -1.501 12.268 -5.903 1.00 0.00 5 GLY A CA 5
ATOM 5405 C C . GLY A 1 5 ? -1.030 12.443 -4.501 1.00 0.00 5 GLY A C 5
ATOM 5406 O O . GLY A 1 5 ? 0.049 12.998 -4.271 1.00 0.00 5 GLY A O 5
ATOM 5410 N N . LYS A 1 6 ? -1.818 12.013 -3.567 1.00 0.00 6 LYS A N 5
ATOM 5411 C CA . LYS A 1 6 ? -1.488 12.170 -2.170 1.00 0.00 6 LYS A CA 5
ATOM 5412 C C . LYS A 1 6 ? -0.643 11.004 -1.713 1.00 0.00 6 LYS A C 5
ATOM 5413 O O . LYS A 1 6 ? -0.893 9.867 -2.109 1.00 0.00 6 LYS A O 5
ATOM 5432 N N . TYR A 1 7 ? 0.369 11.280 -0.935 1.00 0.00 7 TYR A N 5
ATOM 5433 C CA . TYR A 1 7 ? 1.171 10.229 -0.364 1.00 0.00 7 TYR A CA 5
ATOM 5434 C C . TYR A 1 7 ? 0.623 9.882 0.989 1.00 0.00 7 TYR A C 5
ATOM 5435 O O . TYR A 1 7 ? 0.628 10.712 1.899 1.00 0.00 7 TYR A O 5
ATOM 5453 N N . VAL A 1 8 ? 0.134 8.703 1.114 1.00 0.00 8 VAL A N 5
ATOM 5454 C CA . VAL A 1 8 ? -0.386 8.232 2.362 1.00 0.00 8 VAL A CA 5
ATOM 5455 C C . VAL A 1 8 ? 0.390 7.002 2.762 1.00 0.00 8 VAL A C 5
ATOM 5456 O O . VAL A 1 8 ? 1.221 6.506 1.986 1.00 0.00 8 VAL A O 5
ATOM 5469 N N . TYR A 1 9 ? 0.155 6.519 3.932 1.00 0.00 9 TYR A N 5
ATOM 5470 C CA . TYR A 1 9 ? 0.855 5.366 4.405 1.00 0.00 9 TYR A CA 5
ATOM 5471 C C . TYR A 1 9 ? -0.120 4.280 4.714 1.00 0.00 9 TYR A C 5
ATOM 5472 O O . TYR A 1 9 ? -1.209 4.539 5.200 1.00 0.00 9 TYR A O 5
ATOM 5490 N N . ILE A 1 10 ? 0.225 3.085 4.388 1.00 0.00 10 ILE A N 5
ATOM 5491 C CA . ILE A 1 10 ? -0.616 1.976 4.726 1.00 0.00 10 ILE A CA 5
ATOM 5492 C C . ILE A 1 10 ? -0.177 1.466 6.072 1.00 0.00 10 ILE A C 5
ATOM 5493 O O . ILE A 1 10 ? 1.029 1.227 6.298 1.00 0.00 10 ILE A O 5
ATOM 5509 N N . ASP A 1 11 ? -1.124 1.334 6.966 1.00 0.00 11 ASP A N 5
ATOM 5510 C CA . ASP A 1 11 ? -0.855 0.910 8.311 1.00 0.00 11 ASP A CA 5
ATOM 5511 C C . ASP A 1 11 ? -0.554 -0.552 8.347 1.00 0.00 11 ASP A C 5
ATOM 5512 O O . ASP A 1 11 ? -1.446 -1.387 8.342 1.00 0.00 11 ASP A O 5
ATOM 5521 N N . LEU A 1 12 ? 0.703 -0.857 8.245 1.00 0.00 12 LEU A N 5
ATOM 5522 C CA . LEU A 1 12 ? 1.151 -2.205 8.402 1.00 0.00 12 LEU A CA 5
ATOM 5523 C C . LEU A 1 12 ? 1.231 -2.430 9.900 1.00 0.00 12 LEU A C 5
ATOM 5524 O O . LEU A 1 12 ? 0.903 -3.504 10.424 1.00 0.00 12 LEU A O 5
ATOM 5540 N N . ASN A 1 13 ? 1.717 -1.361 10.574 1.00 0.00 13 ASN A N 5
ATOM 5541 C CA . ASN A 1 13 ? 1.784 -1.219 12.045 1.00 0.00 13 ASN A CA 5
ATOM 5542 C C . ASN A 1 13 ? 2.834 -2.159 12.655 1.00 0.00 13 ASN A C 5
ATOM 5543 O O . ASN A 1 13 ? 3.069 -2.166 13.851 1.00 0.00 13 ASN A O 5
ATOM 5554 N N . ASN A 1 14 ? 3.524 -2.867 11.795 1.00 0.00 14 ASN A N 5
ATOM 5555 C CA . ASN A 1 14 ? 4.510 -3.887 12.171 1.00 0.00 14 ASN A CA 5
ATOM 5556 C C . ASN A 1 14 ? 5.911 -3.276 12.309 1.00 0.00 14 ASN A C 5
ATOM 5557 O O . ASN A 1 14 ? 6.934 -3.972 12.249 1.00 0.00 14 ASN A O 5
ATOM 5568 N N . GLY A 1 15 ? 5.942 -1.975 12.513 1.00 0.00 15 GLY A N 5
ATOM 5569 C CA . GLY A 1 15 ? 7.188 -1.253 12.691 1.00 0.00 15 GLY A CA 5
ATOM 5570 C C . GLY A 1 15 ? 7.591 -0.484 11.462 1.00 0.00 15 GLY A C 5
ATOM 5571 O O . GLY A 1 15 ? 8.435 0.402 11.527 1.00 0.00 15 GLY A O 5
ATOM 5575 N N . LYS A 1 16 ? 6.970 -0.784 10.363 1.00 0.00 16 LYS A N 5
ATOM 5576 C CA . LYS A 1 16 ? 7.250 -0.107 9.132 1.00 0.00 16 LYS A CA 5
ATOM 5577 C C . LYS A 1 16 ? 5.946 0.228 8.455 1.00 0.00 16 LYS A C 5
ATOM 5578 O O . LYS A 1 16 ? 4.904 -0.376 8.763 1.00 0.00 16 LYS A O 5
ATOM 5597 N N . TYR A 1 17 ? 5.980 1.204 7.604 1.00 0.00 17 TYR A N 5
ATOM 5598 C CA . TYR A 1 17 ? 4.816 1.649 6.879 1.00 0.00 17 TYR A CA 5
ATOM 5599 C C . TYR A 1 17 ? 5.161 1.770 5.430 1.00 0.00 17 TYR A C 5
ATOM 5600 O O . TYR A 1 17 ? 6.279 2.110 5.096 1.00 0.00 17 TYR A O 5
ATOM 5618 N N . VAL A 1 18 ? 4.233 1.478 4.581 1.00 0.00 18 VAL A N 5
ATOM 5619 C CA . VAL A 1 18 ? 4.464 1.597 3.164 1.00 0.00 18 VAL A CA 5
ATOM 5620 C C . VAL A 1 18 ? 3.841 2.884 2.673 1.00 0.00 18 VAL A C 5
ATOM 5621 O O . VAL A 1 18 ? 2.712 3.226 3.058 1.00 0.00 18 VAL A O 5
ATOM 5634 N N . LYS A 1 19 ? 4.579 3.611 1.882 1.00 0.00 19 LYS A N 5
ATOM 5635 C CA . LYS A 1 19 ? 4.144 4.888 1.410 1.00 0.00 19 LYS A CA 5
ATOM 5636 C C . LYS A 1 19 ? 3.595 4.740 0.014 1.00 0.00 19 LYS A C 5
ATOM 5637 O O . LYS A 1 19 ? 4.316 4.363 -0.913 1.00 0.00 19 LYS A O 5
ATOM 5656 N N . VAL A 1 20 ? 2.339 5.023 -0.133 1.00 0.00 20 VAL A N 5
ATOM 5657 C CA . VAL A 1 20 ? 1.680 4.858 -1.385 1.00 0.00 20 VAL A CA 5
ATOM 5658 C C . VAL A 1 20 ? 1.115 6.192 -1.861 1.00 0.00 20 VAL A C 5
ATOM 5659 O O . VAL A 1 20 ? 0.607 6.999 -1.076 1.00 0.00 20 VAL A O 5
ATOM 5672 N N . ARG A 1 21 ? 1.274 6.436 -3.116 1.00 0.00 21 ARG A N 5
ATOM 5673 C CA . ARG A 1 21 ? 0.784 7.615 -3.750 1.00 0.00 21 ARG A CA 5
ATOM 5674 C C . ARG A 1 21 ? -0.535 7.304 -4.422 1.00 0.00 21 ARG A C 5
ATOM 5675 O O . ARG A 1 21 ? -0.610 6.419 -5.278 1.00 0.00 21 ARG A O 5
ATOM 5696 N N . ILE A 1 22 ? -1.556 7.992 -4.010 1.00 0.00 22 ILE A N 5
ATOM 5697 C CA . ILE A 1 22 ? -2.879 7.794 -4.548 1.00 0.00 22 ILE A CA 5
ATOM 5698 C C . ILE A 1 22 ? -3.200 8.936 -5.500 1.00 0.00 22 ILE A C 5
ATOM 5699 O O . ILE A 1 22 ? -3.455 10.064 -5.053 1.00 0.00 22 ILE A O 5
ATOM 5715 N N . LEU A 1 23 ? -3.131 8.673 -6.788 1.00 0.00 23 LEU A N 5
ATOM 5716 C CA . LEU A 1 23 ? -3.487 9.665 -7.779 1.00 0.00 23 LEU A CA 5
ATOM 5717 C C . LEU A 1 23 ? -4.982 9.770 -7.852 1.00 0.00 23 LEU A C 5
ATOM 5718 O O . LEU A 1 23 ? -5.650 8.869 -8.366 1.00 0.00 23 LEU A O 5
ATOM 5734 N N . LYS A 1 24 ? -5.516 10.856 -7.388 1.00 0.00 24 LYS A N 5
ATOM 5735 C CA . LYS A 1 24 ? -6.937 11.027 -7.416 1.00 0.00 24 LYS A CA 5
ATOM 5736 C C . LYS A 1 24 ? -7.283 11.683 -8.721 1.00 0.00 24 LYS A C 5
ATOM 5737 O O . LYS A 1 24 ? -7.053 12.863 -8.908 1.00 0.00 24 LYS A O 5
ATOM 5756 N N . SER A 1 25 ? -7.832 10.942 -9.620 1.00 0.00 25 SER A N 5
ATOM 5757 C CA . SER A 1 25 ? -8.117 11.474 -10.904 1.00 0.00 25 SER A CA 5
ATOM 5758 C C . SER A 1 25 ? -9.569 11.923 -10.974 1.00 0.00 25 SER A C 5
ATOM 5759 O O . SER A 1 25 ? -10.434 11.243 -11.545 1.00 0.00 25 SER A O 5
ATOM 5767 N N . ARG A 1 26 ? -9.839 13.037 -10.317 1.00 0.00 26 ARG A N 5
ATOM 5768 C CA . ARG A 1 26 ? -11.168 13.634 -10.312 1.00 0.00 26 ARG A CA 5
ATOM 5769 C C . ARG A 1 26 ? -11.361 14.326 -11.654 1.00 0.00 26 ARG A C 5
ATOM 5770 O O . ARG A 1 26 ? -12.461 14.430 -12.173 1.00 0.00 26 ARG A O 5
ATOM 5791 N N . ASP A 1 27 ? -10.248 14.733 -12.223 1.00 0.00 27 ASP A N 5
ATOM 5792 C CA . ASP A 1 27 ? -10.188 15.385 -13.528 1.00 0.00 27 ASP A CA 5
ATOM 5793 C C . ASP A 1 27 ? -10.565 14.390 -14.614 1.00 0.00 27 ASP A C 5
ATOM 5794 O O . ASP A 1 27 ? -11.111 14.750 -15.653 1.00 0.00 27 ASP A O 5
ATOM 5803 N N . ASP A 1 28 ? -10.274 13.145 -14.353 1.00 0.00 28 ASP A N 5
ATOM 5804 C CA . ASP A 1 28 ? -10.579 12.055 -15.261 1.00 0.00 28 ASP A CA 5
ATOM 5805 C C . ASP A 1 28 ? -11.992 11.563 -15.025 1.00 0.00 28 ASP A C 5
ATOM 5806 O O . ASP A 1 28 ? -12.811 11.519 -15.948 1.00 0.00 28 ASP A O 5
ATOM 5815 N N . ASN A 1 29 ? -12.273 11.225 -13.781 1.00 0.00 29 ASN A N 5
ATOM 5816 C CA . ASN A 1 29 ? -13.583 10.740 -13.367 1.00 0.00 29 ASN A CA 5
ATOM 5817 C C . ASN A 1 29 ? -13.677 10.765 -11.838 1.00 0.00 29 ASN A C 5
ATOM 5818 O O . ASN A 1 29 ? -14.033 11.775 -11.249 1.00 0.00 29 ASN A O 5
ATOM 5829 N N . SER A 1 30 ? -13.314 9.668 -11.214 1.00 0.00 30 SER A N 5
ATOM 5830 C CA . SER A 1 30 ? -13.287 9.523 -9.766 1.00 0.00 30 SER A CA 5
ATOM 5831 C C . SER A 1 30 ? -12.318 8.404 -9.466 1.00 0.00 30 SER A C 5
ATOM 5832 O O . SER A 1 30 ? -12.328 7.796 -8.389 1.00 0.00 30 SER A O 5
ATOM 5840 N N . VAL A 1 31 ? -11.448 8.187 -10.421 1.00 0.00 31 VAL A N 5
ATOM 5841 C CA . VAL A 1 31 ? -10.541 7.071 -10.395 1.00 0.00 31 VAL A CA 5
ATOM 5842 C C . VAL A 1 31 ? -9.329 7.408 -9.582 1.00 0.00 31 VAL A C 5
ATOM 5843 O O . VAL A 1 31 ? -8.604 8.340 -9.892 1.00 0.00 31 VAL A O 5
ATOM 5856 N N . GLU A 1 32 ? -9.138 6.701 -8.537 1.00 0.00 32 GLU A N 5
ATOM 5857 C CA . GLU A 1 32 ? -7.995 6.892 -7.730 1.00 0.00 32 GLU A CA 5
ATOM 5858 C C . GLU A 1 32 ? -7.015 5.800 -8.030 1.00 0.00 32 GLU A C 5
ATOM 5859 O O . GLU A 1 32 ? -7.226 4.634 -7.690 1.00 0.00 32 GLU A O 5
ATOM 5871 N N . LYS A 1 33 ? -5.990 6.170 -8.740 1.00 0.00 33 LYS A N 5
ATOM 5872 C CA . LYS A 1 33 ? -4.995 5.247 -9.177 1.00 0.00 33 LYS A CA 5
ATOM 5873 C C . LYS A 1 33 ? -3.920 5.111 -8.142 1.00 0.00 33 LYS A C 5
ATOM 5874 O O . LYS A 1 33 ? -3.235 6.082 -7.795 1.00 0.00 33 LYS A O 5
ATOM 5893 N N . TYR A 1 34 ? -3.800 3.939 -7.637 1.00 0.00 34 TYR A N 5
ATOM 5894 C CA . TYR A 1 34 ? -2.824 3.620 -6.652 1.00 0.00 34 TYR A CA 5
ATOM 5895 C C . TYR A 1 34 ? -1.528 3.323 -7.356 1.00 0.00 34 TYR A C 5
ATOM 5896 O O . TYR A 1 34 ? -1.509 2.620 -8.381 1.00 0.00 34 TYR A O 5
ATOM 5914 N N . VAL A 1 35 ? -0.467 3.911 -6.878 1.00 0.00 35 VAL A N 5
ATOM 5915 C CA . VAL A 1 35 ? 0.824 3.699 -7.469 1.00 0.00 35 VAL A CA 5
ATOM 5916 C C . VAL A 1 35 ? 1.280 2.248 -7.230 1.00 0.00 35 VAL A C 5
ATOM 5917 O O . VAL A 1 35 ? 0.958 1.630 -6.219 1.00 0.00 35 VAL A O 5
ATOM 5930 N N . LEU A 1 36 ? 2.009 1.739 -8.172 1.00 0.00 36 LEU A N 5
ATOM 5931 C CA . LEU A 1 36 ? 2.485 0.383 -8.186 1.00 0.00 36 LEU A CA 5
ATOM 5932 C C . LEU A 1 36 ? 3.657 0.112 -7.241 1.00 0.00 36 LEU A C 5
ATOM 5933 O O . LEU A 1 36 ? 4.127 -1.014 -7.164 1.00 0.00 36 LEU A O 5
ATOM 5949 N N . THR A 1 37 ? 4.147 1.114 -6.548 1.00 0.00 37 THR A N 5
ATOM 5950 C CA . THR A 1 37 ? 5.292 0.888 -5.696 1.00 0.00 37 THR A CA 5
ATOM 5951 C C . THR A 1 37 ? 4.820 0.466 -4.299 1.00 0.00 37 THR A C 5
ATOM 5952 O O . THR A 1 37 ? 3.722 0.812 -3.865 1.00 0.00 37 THR A O 5
ATOM 5963 N N . SER A 1 38 ? 5.630 -0.329 -3.645 1.00 0.00 38 SER A N 5
ATOM 5964 C CA . SER A 1 38 ? 5.317 -0.879 -2.353 1.00 0.00 38 SER A CA 5
ATOM 5965 C C . SER A 1 38 ? 6.472 -0.631 -1.385 1.00 0.00 38 SER A C 5
ATOM 5966 O O . SER A 1 38 ? 6.641 -1.354 -0.404 1.00 0.00 38 SER A O 5
ATOM 5974 N N . HIS A 1 39 ? 7.251 0.406 -1.659 1.00 0.00 39 HIS A N 5
ATOM 5975 C CA . HIS A 1 39 ? 8.396 0.739 -0.815 1.00 0.00 39 HIS A CA 5
ATOM 5976 C C . HIS A 1 39 ? 8.007 1.153 0.588 1.00 0.00 39 HIS A C 5
ATOM 5977 O O . HIS A 1 39 ? 7.174 2.050 0.796 1.00 0.00 39 HIS A O 5
ATOM 5992 N N . VAL A 1 40 ? 8.622 0.500 1.538 1.00 0.00 40 VAL A N 5
ATOM 5993 C CA . VAL A 1 40 ? 8.363 0.733 2.929 1.00 0.00 40 VAL A CA 5
ATOM 5994 C C . VAL A 1 40 ? 9.320 1.756 3.500 1.00 0.00 40 VAL A C 5
ATOM 5995 O O . VAL A 1 40 ? 10.427 1.964 2.980 1.00 0.00 40 VAL A O 5
ATOM 6008 N N . SER A 1 41 ? 8.879 2.392 4.529 1.00 0.00 41 SER A N 5
ATOM 6009 C CA . SER A 1 41 ? 9.622 3.355 5.239 1.00 0.00 41 SER A CA 5
ATOM 6010 C C . SER A 1 41 ? 9.561 2.960 6.710 1.00 0.00 41 SER A C 5
ATOM 6011 O O . SER A 1 41 ? 8.614 2.279 7.138 1.00 0.00 41 SER A O 5
ATOM 6019 N N . LYS A 1 42 ? 10.550 3.363 7.470 1.00 0.00 42 LYS A N 5
ATOM 6020 C CA . LYS A 1 42 ? 10.619 3.038 8.890 1.00 0.00 42 LYS A CA 5
ATOM 6021 C C . LYS A 1 42 ? 9.977 4.146 9.710 1.00 0.00 42 LYS A C 5
ATOM 6022 O O . LYS A 1 42 ? 10.080 4.184 10.939 1.00 0.00 42 LYS A O 5
ATOM 6041 N N . ASN A 1 43 ? 9.317 5.043 9.022 1.00 0.00 43 ASN A N 5
ATOM 6042 C CA . ASN A 1 43 ? 8.634 6.142 9.657 1.00 0.00 43 ASN A CA 5
ATOM 6043 C C . ASN A 1 43 ? 7.234 5.743 10.008 1.00 0.00 43 ASN A C 5
ATOM 6044 O O . ASN A 1 43 ? 6.535 5.131 9.201 1.00 0.00 43 ASN A O 5
ATOM 6055 N N . ARG A 1 44 ? 6.833 6.063 11.207 1.00 0.00 44 ARG A N 5
ATOM 6056 C CA . ARG A 1 44 ? 5.490 5.824 11.663 1.00 0.00 44 ARG A CA 5
ATOM 6057 C C . ARG A 1 44 ? 4.846 7.190 11.885 1.00 0.00 44 ARG A C 5
ATOM 6058 O O . ARG A 1 44 ? 4.926 7.756 12.980 1.00 0.00 44 ARG A O 5
ATOM 6079 N N . PRO A 1 45 ? 4.273 7.780 10.832 1.00 0.00 45 PRO A N 5
ATOM 6080 C CA . PRO A 1 45 ? 3.748 9.126 10.885 1.00 0.00 45 PRO A CA 5
ATOM 6081 C C . PRO A 1 45 ? 2.355 9.178 11.477 1.00 0.00 45 PRO A C 5
ATOM 6082 O O . PRO A 1 45 ? 1.459 8.435 11.065 1.00 0.00 45 PRO A O 5
ATOM 6093 N N . LYS A 1 46 ? 2.171 10.063 12.428 1.00 0.00 46 LYS A N 5
ATOM 6094 C CA . LYS A 1 46 ? 0.902 10.205 13.116 1.00 0.00 46 LYS A CA 5
ATOM 6095 C C . LYS A 1 46 ? 0.062 11.253 12.401 1.00 0.00 46 LYS A C 5
ATOM 6096 O O . LYS A 1 46 ? -1.163 11.234 12.452 1.00 0.00 46 LYS A O 5
ATOM 6115 N N . ASN A 1 47 ? 0.748 12.139 11.716 1.00 0.00 47 ASN A N 5
ATOM 6116 C CA . ASN A 1 47 ? 0.135 13.253 10.997 1.00 0.00 47 ASN A CA 5
ATOM 6117 C C . ASN A 1 47 ? -0.347 12.829 9.618 1.00 0.00 47 ASN A C 5
ATOM 6118 O O . ASN A 1 47 ? -1.159 13.514 8.994 1.00 0.00 47 ASN A O 5
ATOM 6129 N N . ALA A 1 48 ? 0.163 11.729 9.137 1.00 0.00 48 ALA A N 5
ATOM 6130 C CA . ALA A 1 48 ? -0.198 11.247 7.837 1.00 0.00 48 ALA A CA 5
ATOM 6131 C C . ALA A 1 48 ? -1.389 10.332 7.936 1.00 0.00 48 ALA A C 5
ATOM 6132 O O . ALA A 1 48 ? -1.647 9.739 9.004 1.00 0.00 48 ALA A O 5
ATOM 6139 N N . ILE A 1 49 ? -2.098 10.199 6.854 1.00 0.00 49 ILE A N 5
ATOM 6140 C CA . ILE A 1 49 ? -3.262 9.357 6.816 1.00 0.00 49 ILE A CA 5
ATOM 6141 C C . ILE A 1 49 ? -2.817 7.936 6.577 1.00 0.00 49 ILE A C 5
ATOM 6142 O O . ILE A 1 49 ? -2.085 7.653 5.614 1.00 0.00 49 ILE A O 5
ATOM 6158 N N . VAL A 1 50 ? -3.196 7.062 7.466 1.00 0.00 50 VAL A N 5
ATOM 6159 C CA . VAL A 1 50 ? -2.863 5.683 7.331 1.00 0.00 50 VAL A CA 5
ATOM 6160 C C . VAL A 1 50 ? -4.088 4.867 6.965 1.00 0.00 50 VAL A C 5
ATOM 6161 O O . VAL A 1 50 ? -5.155 5.001 7.578 1.00 0.00 50 VAL A O 5
ATOM 6174 N N . ILE A 1 51 ? -3.952 4.077 5.944 1.00 0.00 51 ILE A N 5
ATOM 6175 C CA . ILE A 1 51 ? -5.023 3.236 5.470 1.00 0.00 51 ILE A CA 5
ATOM 6176 C C . ILE A 1 51 ? -4.742 1.796 5.891 1.00 0.00 51 ILE A C 5
ATOM 6177 O O . ILE A 1 51 ? -3.601 1.352 5.858 1.00 0.00 51 ILE A O 5
ATOM 6193 N N . LYS A 1 52 ? -5.766 1.100 6.316 1.00 0.00 52 LYS A N 5
ATOM 6194 C CA . LYS A 1 52 ? -5.652 -0.286 6.743 1.00 0.00 52 LYS A CA 5
ATOM 6195 C C . LYS A 1 52 ? -5.522 -1.177 5.510 1.00 0.00 52 LYS A C 5
ATOM 6196 O O . LYS A 1 52 ? -6.204 -0.925 4.514 1.00 0.00 52 LYS A O 5
ATOM 6215 N N . MET A 1 53 ? -4.669 -2.233 5.590 1.00 0.00 53 MET A N 5
ATOM 6216 C CA . MET A 1 53 ? -4.424 -3.194 4.469 1.00 0.00 53 MET A CA 5
ATOM 6217 C C . MET A 1 53 ? -5.716 -3.683 3.833 1.00 0.00 53 MET A C 5
ATOM 6218 O O . MET A 1 53 ? -5.804 -3.876 2.624 1.00 0.00 53 MET A O 5
ATOM 6232 N N . ASP A 1 54 ? -6.716 -3.834 4.662 1.00 0.00 54 ASP A N 5
ATOM 6233 C CA . ASP A 1 54 ? -8.001 -4.394 4.282 1.00 0.00 54 ASP A CA 5
ATOM 6234 C C . ASP A 1 54 ? -8.770 -3.502 3.289 1.00 0.00 54 ASP A C 5
ATOM 6235 O O . ASP A 1 54 ? -9.657 -3.973 2.585 1.00 0.00 54 ASP A O 5
ATOM 6244 N N . ASN A 1 55 ? -8.404 -2.239 3.199 1.00 0.00 55 ASN A N 5
ATOM 6245 C CA . ASN A 1 55 ? -9.115 -1.296 2.324 1.00 0.00 55 ASN A CA 5
ATOM 6246 C C . ASN A 1 55 ? -8.452 -1.219 0.941 1.00 0.00 55 ASN A C 5
ATOM 6247 O O . ASN A 1 55 ? -8.970 -0.595 0.015 1.00 0.00 55 ASN A O 5
ATOM 6258 N N . LEU A 1 56 ? -7.326 -1.874 0.797 1.00 0.00 56 LEU A N 5
ATOM 6259 C CA . LEU A 1 56 ? -6.596 -1.847 -0.458 1.00 0.00 56 LEU A CA 5
ATOM 6260 C C . LEU A 1 56 ? -7.164 -2.860 -1.441 1.00 0.00 56 LEU A C 5
ATOM 6261 O O . LEU A 1 56 ? -7.615 -3.936 -1.036 1.00 0.00 56 LEU A O 5
ATOM 6277 N N . PRO A 1 57 ? -7.189 -2.519 -2.746 1.00 0.00 57 PRO A N 5
ATOM 6278 C CA . PRO A 1 57 ? -7.591 -3.457 -3.796 1.00 0.00 57 PRO A CA 5
ATOM 6279 C C . PRO A 1 57 ? -6.619 -4.642 -3.857 1.00 0.00 57 PRO A C 5
ATOM 6280 O O . PRO A 1 57 ? -5.452 -4.527 -3.413 1.00 0.00 57 PRO A O 5
ATOM 6291 N N . ILE A 1 58 ? -7.068 -5.756 -4.426 1.00 0.00 58 ILE A N 5
ATOM 6292 C CA . ILE A 1 58 ? -6.255 -6.969 -4.487 1.00 0.00 58 ILE A CA 5
ATOM 6293 C C . ILE A 1 58 ? -4.915 -6.783 -5.193 1.00 0.00 58 ILE A C 5
ATOM 6294 O O . ILE A 1 58 ? -3.943 -7.406 -4.825 1.00 0.00 58 ILE A O 5
ATOM 6310 N N . GLU A 1 59 ? -4.857 -5.874 -6.160 1.00 0.00 59 GLU A N 5
ATOM 6311 C CA . GLU A 1 59 ? -3.619 -5.630 -6.890 1.00 0.00 59 GLU A CA 5
ATOM 6312 C C . GLU A 1 59 ? -2.544 -5.020 -5.968 1.00 0.00 59 GLU A C 5
ATOM 6313 O O . GLU A 1 59 ? -1.356 -5.393 -6.031 1.00 0.00 59 GLU A O 5
ATOM 6325 N N . VAL A 1 60 ? -2.973 -4.129 -5.086 1.00 0.00 60 VAL A N 5
ATOM 6326 C CA . VAL A 1 60 ? -2.076 -3.465 -4.179 1.00 0.00 60 VAL A CA 5
ATOM 6327 C C . VAL A 1 60 ? -1.658 -4.439 -3.094 1.00 0.00 60 VAL A C 5
ATOM 6328 O O . VAL A 1 60 ? -0.474 -4.575 -2.796 1.00 0.00 60 VAL A O 5
ATOM 6341 N N . LYS A 1 61 ? -2.639 -5.164 -2.548 1.00 0.00 61 LYS A N 5
ATOM 6342 C CA . LYS A 1 61 ? -2.378 -6.161 -1.506 1.00 0.00 61 LYS A CA 5
ATOM 6343 C C . LYS A 1 61 ? -1.430 -7.248 -2.005 1.00 0.00 61 LYS A C 5
ATOM 6344 O O . LYS A 1 61 ? -0.591 -7.756 -1.246 1.00 0.00 61 LYS A O 5
ATOM 6363 N N . ASP A 1 62 ? -1.544 -7.573 -3.283 1.00 0.00 62 ASP A N 5
ATOM 6364 C CA . ASP A 1 62 ? -0.652 -8.524 -3.930 1.00 0.00 62 ASP A CA 5
ATOM 6365 C C . ASP A 1 62 ? 0.784 -8.043 -3.881 1.00 0.00 62 ASP A C 5
ATOM 6366 O O . ASP A 1 62 ? 1.679 -8.781 -3.450 1.00 0.00 62 ASP A O 5
ATOM 6375 N N . LYS A 1 63 ? 1.008 -6.797 -4.270 1.00 0.00 63 LYS A N 5
ATOM 6376 C CA . LYS A 1 63 ? 2.358 -6.264 -4.259 1.00 0.00 63 LYS A CA 5
ATOM 6377 C C . LYS A 1 63 ? 2.887 -6.085 -2.844 1.00 0.00 63 LYS A C 5
ATOM 6378 O O . LYS A 1 63 ? 4.070 -6.342 -2.595 1.00 0.00 63 LYS A O 5
ATOM 6397 N N . LEU A 1 64 ? 2.0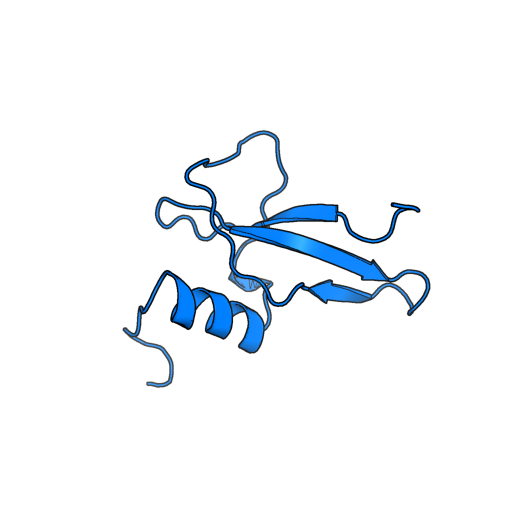04 -5.686 -1.922 1.00 0.00 64 LEU A N 5
ATOM 6398 C CA . LEU A 1 64 ? 2.355 -5.537 -0.504 1.00 0.00 64 LEU A CA 5
ATOM 6399 C C . LEU A 1 64 ? 2.888 -6.865 0.040 1.00 0.00 64 LEU A C 5
ATOM 6400 O O . LEU A 1 64 ? 3.968 -6.929 0.668 1.00 0.00 64 LEU A O 5
ATOM 6416 N N . THR A 1 65 ? 2.145 -7.915 -0.242 1.00 0.00 65 THR A N 5
ATOM 6417 C CA . THR A 1 65 ? 2.469 -9.251 0.181 1.00 0.00 65 THR A CA 5
ATOM 6418 C C . THR A 1 65 ? 3.838 -9.707 -0.371 1.00 0.00 65 THR A C 5
ATOM 6419 O O . THR A 1 65 ? 4.692 -10.171 0.382 1.00 0.00 65 THR A O 5
ATOM 6430 N N . ARG A 1 66 ? 4.068 -9.493 -1.655 1.00 0.00 66 ARG A N 5
ATOM 6431 C CA . ARG A 1 66 ? 5.304 -9.951 -2.292 1.00 0.00 66 ARG A CA 5
ATOM 6432 C C . ARG A 1 66 ? 6.517 -9.105 -1.876 1.00 0.00 66 ARG A C 5
ATOM 6433 O O . ARG A 1 66 ? 7.657 -9.584 -1.909 1.00 0.00 66 ARG A O 5
ATOM 6454 N N . PHE A 1 67 ? 6.278 -7.863 -1.483 1.00 0.00 67 PHE A N 5
ATOM 6455 C CA . PHE A 1 67 ? 7.372 -6.956 -1.164 1.00 0.00 67 PHE A CA 5
ATOM 6456 C C . PHE A 1 67 ? 7.877 -7.138 0.259 1.00 0.00 67 PHE A C 5
ATOM 6457 O O . PHE A 1 67 ? 9.065 -7.379 0.472 1.00 0.00 67 PHE A O 5
ATOM 6474 N N . PHE A 1 68 ? 6.996 -7.016 1.230 1.00 0.00 68 PHE A N 5
ATOM 6475 C CA . PHE A 1 68 ? 7.446 -7.025 2.615 1.00 0.00 68 PHE A CA 5
ATOM 6476 C C . PHE A 1 68 ? 6.870 -8.150 3.463 1.00 0.00 68 PHE A C 5
ATOM 6477 O O . PHE A 1 68 ? 7.384 -8.422 4.548 1.00 0.00 68 PHE A O 5
ATOM 6494 N N . LEU A 1 69 ? 5.797 -8.784 3.031 1.00 0.00 69 LEU A N 5
ATOM 6495 C CA . LEU A 1 69 ? 5.259 -9.871 3.836 1.00 0.00 69 LEU A CA 5
ATOM 6496 C C . LEU A 1 69 ? 6.134 -11.093 3.575 1.00 0.00 69 LEU A C 5
ATOM 6497 O O . LEU A 1 69 ? 6.424 -11.906 4.465 1.00 0.00 69 LEU A O 5
ATOM 6513 N N . LEU A 1 70 ? 6.567 -11.174 2.346 1.00 0.00 70 LEU A N 5
ATOM 6514 C CA . LEU A 1 70 ? 7.562 -12.086 1.901 1.00 0.00 70 LEU A CA 5
ATOM 6515 C C . LEU A 1 70 ? 8.870 -11.363 1.986 1.00 0.00 70 LEU A C 5
ATOM 6516 O O . LEU A 1 70 ? 9.324 -10.783 1.024 1.00 0.00 70 LEU A O 5
ATOM 6532 N N . GLU A 1 71 ? 9.355 -11.264 3.175 1.00 0.00 71 GLU A N 5
ATOM 6533 C CA . GLU A 1 71 ? 10.627 -10.638 3.451 1.00 0.00 71 GLU A CA 5
ATOM 6534 C C . GLU A 1 71 ? 11.349 -11.505 4.480 1.00 0.00 71 GLU A C 5
ATOM 6535 O O . GLU A 1 71 ? 10.758 -12.464 4.991 1.00 0.00 71 GLU A O 5
ATOM 6547 N N . HIS A 1 72 ? 12.594 -11.166 4.782 1.00 0.00 72 HIS A N 5
ATOM 6548 C CA . HIS A 1 72 ? 13.451 -11.864 5.748 1.00 0.00 72 HIS A CA 5
ATOM 6549 C C . HIS A 1 72 ? 13.696 -13.319 5.407 1.00 0.00 72 HIS A C 5
ATOM 6550 O O . HIS A 1 72 ? 13.239 -14.240 6.087 1.00 0.00 72 HIS A O 5
ATOM 6565 N N . HIS A 1 73 ? 14.340 -13.511 4.293 1.00 0.00 73 HIS A N 5
ATOM 6566 C CA . HIS A 1 73 ? 14.767 -14.810 3.817 1.00 0.00 73 HIS A CA 5
ATOM 6567 C C . HIS A 1 73 ? 16.124 -14.595 3.193 1.00 0.00 73 HIS A C 5
ATOM 6568 O O . HIS A 1 73 ? 16.770 -13.580 3.460 1.00 0.00 73 HIS A O 5
ATOM 6583 N N . HIS A 1 74 ? 16.563 -15.516 2.381 1.00 0.00 74 HIS A N 5
ATOM 6584 C CA . HIS A 1 74 ? 17.810 -15.359 1.673 1.00 0.00 74 HIS A CA 5
ATOM 6585 C C . HIS A 1 74 ? 17.575 -15.750 0.209 1.00 0.00 74 HIS A C 5
ATOM 6586 O O . HIS A 1 74 ? 18.488 -16.116 -0.528 1.00 0.00 74 HIS A O 5
ATOM 6601 N N . HIS A 1 75 ? 16.335 -15.607 -0.203 1.00 0.00 75 HIS A N 5
ATOM 6602 C CA . HIS A 1 75 ? 15.889 -15.995 -1.540 1.00 0.00 75 HIS A CA 5
ATOM 6603 C C . HIS A 1 75 ? 16.033 -14.812 -2.507 1.00 0.00 75 HIS A C 5
ATOM 6604 O O . HIS A 1 75 ? 16.471 -14.972 -3.650 1.00 0.00 75 HIS A O 5
ATOM 6619 N N . HIS A 1 76 ? 15.665 -13.652 -2.017 1.00 0.00 76 HIS A N 5
ATOM 6620 C CA . HIS A 1 76 ? 15.666 -12.381 -2.742 1.00 0.00 76 HIS A CA 5
ATOM 6621 C C . HIS A 1 76 ? 15.070 -11.392 -1.766 1.00 0.00 76 HIS A C 5
ATOM 6622 O O . HIS A 1 76 ? 15.577 -10.298 -1.561 1.00 0.00 76 HIS A O 5
ATOM 6637 N N . HIS A 1 77 ? 13.984 -11.801 -1.174 1.00 0.00 77 HIS A N 5
ATOM 6638 C CA . HIS A 1 77 ? 13.361 -11.093 -0.088 1.00 0.00 77 HIS A CA 5
ATOM 6639 C C . HIS A 1 77 ? 13.385 -11.990 1.121 1.00 0.00 77 HIS A C 5
ATOM 6640 O O . HIS A 1 77 ? 12.439 -12.781 1.308 1.00 0.00 77 HIS A O 5
ATOM 6656 N N . MET A 1 1 ? -2.564 22.192 -10.879 1.00 0.00 1 MET A N 6
ATOM 6657 C CA . MET A 1 1 ? -2.091 21.600 -9.625 1.00 0.00 1 MET A CA 6
ATOM 6658 C C . MET A 1 1 ? -2.955 20.421 -9.228 1.00 0.00 1 MET A C 6
ATOM 6659 O O . MET A 1 1 ? -2.555 19.280 -9.434 1.00 0.00 1 MET A O 6
ATOM 6675 N N . LEU A 1 2 ? -4.134 20.693 -8.634 1.00 0.00 2 LEU A N 6
ATOM 6676 C CA . LEU A 1 2 ? -5.148 19.671 -8.262 1.00 0.00 2 LEU A CA 6
ATOM 6677 C C . LEU A 1 2 ? -4.734 18.771 -7.084 1.00 0.00 2 LEU A C 6
ATOM 6678 O O . LEU A 1 2 ? -5.551 18.517 -6.172 1.00 0.00 2 LEU A O 6
ATOM 6694 N N . LYS A 1 3 ? -3.485 18.321 -7.115 1.00 0.00 3 LYS A N 6
ATOM 6695 C CA . LYS A 1 3 ? -2.935 17.328 -6.215 1.00 0.00 3 LYS A CA 6
ATOM 6696 C C . LYS A 1 3 ? -3.551 15.997 -6.545 1.00 0.00 3 LYS A C 6
ATOM 6697 O O . LYS A 1 3 ? -4.388 15.457 -5.823 1.00 0.00 3 LYS A O 6
ATOM 6716 N N . HIS A 1 4 ? -3.181 15.523 -7.715 1.00 0.00 4 HIS A N 6
ATOM 6717 C CA . HIS A 1 4 ? -3.690 14.287 -8.280 1.00 0.00 4 HIS A CA 6
ATOM 6718 C C . HIS A 1 4 ? -3.015 13.093 -7.627 1.00 0.00 4 HIS A C 6
ATOM 6719 O O . HIS A 1 4 ? -3.478 11.981 -7.755 1.00 0.00 4 HIS A O 6
ATOM 6734 N N . GLY A 1 5 ? -1.933 13.336 -6.936 1.00 0.00 5 GLY A N 6
ATOM 6735 C CA . GLY A 1 5 ? -1.255 12.283 -6.255 1.00 0.00 5 GLY A CA 6
ATOM 6736 C C . GLY A 1 5 ? -0.720 12.749 -4.935 1.00 0.00 5 GLY A C 6
ATOM 6737 O O . GLY A 1 5 ? 0.119 13.644 -4.883 1.00 0.00 5 GLY A O 6
ATOM 6741 N N . LYS A 1 6 ? -1.223 12.179 -3.878 1.00 0.00 6 LYS A N 6
ATOM 6742 C CA . LYS A 1 6 ? -0.791 12.528 -2.540 1.00 0.00 6 LYS A CA 6
ATOM 6743 C C . LYS A 1 6 ? -0.120 11.326 -1.901 1.00 0.00 6 LYS A C 6
ATOM 6744 O O . LYS A 1 6 ? -0.447 10.188 -2.231 1.00 0.00 6 LYS A O 6
ATOM 6763 N N . TYR A 1 7 ? 0.817 11.560 -1.031 1.00 0.00 7 TYR A N 6
ATOM 6764 C CA . TYR A 1 7 ? 1.488 10.479 -0.357 1.00 0.00 7 TYR A CA 6
ATOM 6765 C C . TYR A 1 7 ? 0.954 10.270 1.035 1.00 0.00 7 TYR A C 6
ATOM 6766 O O . TYR A 1 7 ? 0.960 11.186 1.865 1.00 0.00 7 TYR A O 6
ATOM 6784 N N . VAL A 1 8 ? 0.472 9.084 1.274 1.00 0.00 8 VAL A N 6
ATOM 6785 C CA . VAL A 1 8 ? -0.013 8.670 2.572 1.00 0.00 8 VAL A CA 6
ATOM 6786 C C . VAL A 1 8 ? 0.622 7.326 2.880 1.00 0.00 8 VAL A C 6
ATOM 6787 O O . VAL A 1 8 ? 1.461 6.854 2.101 1.00 0.00 8 VAL A O 6
ATOM 6800 N N . TYR A 1 9 ? 0.271 6.719 3.973 1.00 0.00 9 TYR A N 6
ATOM 6801 C CA . TYR A 1 9 ? 0.865 5.459 4.331 1.00 0.00 9 TYR A CA 6
ATOM 6802 C C . TYR A 1 9 ? -0.195 4.410 4.508 1.00 0.00 9 TYR A C 6
ATOM 6803 O O . TYR A 1 9 ? -1.335 4.712 4.864 1.00 0.00 9 TYR A O 6
ATOM 6821 N N . ILE A 1 10 ? 0.160 3.194 4.242 1.00 0.00 10 ILE A N 6
ATOM 6822 C CA . ILE A 1 10 ? -0.735 2.094 4.479 1.00 0.00 10 ILE A CA 6
ATOM 6823 C C . ILE A 1 10 ? -0.389 1.483 5.817 1.00 0.00 10 ILE A C 6
ATOM 6824 O O . ILE A 1 10 ? 0.792 1.187 6.090 1.00 0.00 10 ILE A O 6
ATOM 6840 N N . ASP A 1 11 ? -1.395 1.328 6.659 1.00 0.00 11 ASP A N 6
ATOM 6841 C CA . ASP A 1 11 ? -1.218 0.776 7.982 1.00 0.00 11 ASP A CA 6
ATOM 6842 C C . ASP A 1 11 ? -0.904 -0.685 7.903 1.00 0.00 11 ASP A C 6
ATOM 6843 O O . ASP A 1 11 ? -1.783 -1.523 7.670 1.00 0.00 11 ASP A O 6
ATOM 6852 N N . LEU A 1 12 ? 0.364 -0.973 7.972 1.00 0.00 12 LEU A N 6
ATOM 6853 C CA . LEU A 1 12 ? 0.829 -2.330 8.050 1.00 0.00 12 LEU A CA 6
ATOM 6854 C C . LEU A 1 12 ? 0.816 -2.704 9.509 1.00 0.00 12 LEU A C 6
ATOM 6855 O O . LEU A 1 12 ? 0.542 -3.831 9.872 1.00 0.00 12 LEU A O 6
ATOM 6871 N N . ASN A 1 13 ? 1.177 -1.710 10.329 1.00 0.00 13 ASN A N 6
ATOM 6872 C CA . ASN A 1 13 ? 1.115 -1.745 11.803 1.00 0.00 13 ASN A CA 6
ATOM 6873 C C . ASN A 1 13 ? 2.093 -2.764 12.419 1.00 0.00 13 ASN A C 6
ATOM 6874 O O . ASN A 1 13 ? 2.088 -3.005 13.614 1.00 0.00 13 ASN A O 6
ATOM 6885 N N . ASN A 1 14 ? 2.965 -3.322 11.612 1.00 0.00 14 ASN A N 6
ATOM 6886 C CA . ASN A 1 14 ? 3.926 -4.308 12.120 1.00 0.00 14 ASN A CA 6
ATOM 6887 C C . ASN A 1 14 ? 5.288 -3.670 12.381 1.00 0.00 14 ASN A C 6
ATOM 6888 O O . ASN A 1 14 ? 6.304 -4.350 12.460 1.00 0.00 14 ASN A O 6
ATOM 6899 N N . GLY A 1 15 ? 5.293 -2.360 12.537 1.00 0.00 15 GLY A N 6
ATOM 6900 C CA . GLY A 1 15 ? 6.526 -1.637 12.815 1.00 0.00 15 GLY A CA 6
ATOM 6901 C C . GLY A 1 15 ? 7.069 -0.918 11.604 1.00 0.00 15 GLY A C 6
ATOM 6902 O O . GLY A 1 15 ? 7.942 -0.062 11.720 1.00 0.00 15 GLY A O 6
ATOM 6906 N N . LYS A 1 16 ? 6.544 -1.251 10.455 1.00 0.00 16 LYS A N 6
ATOM 6907 C CA . LYS A 1 16 ? 6.926 -0.613 9.222 1.00 0.00 16 LYS A CA 6
ATOM 6908 C C . LYS A 1 16 ? 5.665 -0.229 8.480 1.00 0.00 16 LYS A C 6
ATOM 6909 O O . LYS A 1 16 ? 4.615 -0.853 8.689 1.00 0.00 16 LYS A O 6
ATOM 6928 N N . TYR A 1 17 ? 5.741 0.813 7.696 1.00 0.00 17 TYR A N 6
ATOM 6929 C CA . TYR A 1 17 ? 4.616 1.340 6.937 1.00 0.00 17 TYR A CA 6
ATOM 6930 C C . TYR A 1 17 ? 5.048 1.604 5.516 1.00 0.00 17 TYR A C 6
ATOM 6931 O O . TYR A 1 17 ? 6.187 1.949 5.276 1.00 0.00 17 TYR A O 6
ATOM 6949 N N . VAL A 1 18 ? 4.159 1.437 4.586 1.00 0.00 18 VAL A N 6
ATOM 6950 C CA . VAL A 1 18 ? 4.484 1.674 3.195 1.00 0.00 18 VAL A CA 6
ATOM 6951 C C . VAL A 1 18 ? 3.950 3.031 2.771 1.00 0.00 18 VAL A C 6
ATOM 6952 O O . VAL A 1 18 ? 2.832 3.410 3.146 1.00 0.00 18 VAL A O 6
ATOM 6965 N N . LYS A 1 19 ? 4.755 3.763 2.041 1.00 0.00 19 LYS A N 6
ATOM 6966 C CA . LYS A 1 19 ? 4.384 5.068 1.579 1.00 0.00 19 LYS A CA 6
ATOM 6967 C C . LYS A 1 19 ? 3.782 4.932 0.195 1.00 0.00 19 LYS A C 6
ATOM 6968 O O . LYS A 1 19 ? 4.470 4.560 -0.763 1.00 0.00 19 LYS A O 6
ATOM 6987 N N . VAL A 1 20 ? 2.523 5.216 0.093 1.00 0.00 20 VAL A N 6
ATOM 6988 C CA . VAL A 1 20 ? 1.798 5.015 -1.126 1.00 0.00 20 VAL A CA 6
ATOM 6989 C C . VAL A 1 20 ? 1.322 6.352 -1.696 1.00 0.00 20 VAL A C 6
ATOM 6990 O O . VAL A 1 20 ? 0.935 7.268 -0.952 1.00 0.00 20 VAL A O 6
ATOM 7003 N N . ARG A 1 21 ? 1.413 6.484 -2.992 1.00 0.00 21 ARG A N 6
ATOM 7004 C CA . ARG A 1 21 ? 0.897 7.638 -3.657 1.00 0.00 21 ARG A CA 6
ATOM 7005 C C . ARG A 1 21 ? -0.498 7.319 -4.121 1.00 0.00 21 ARG A C 6
ATOM 7006 O O . ARG A 1 21 ? -0.711 6.366 -4.898 1.00 0.00 21 ARG A O 6
ATOM 7027 N N . ILE A 1 22 ? -1.427 8.064 -3.617 1.00 0.00 22 ILE A N 6
ATOM 7028 C CA . ILE A 1 22 ? -2.809 7.908 -3.944 1.00 0.00 22 ILE A CA 6
ATOM 7029 C C . ILE A 1 22 ? -3.099 8.828 -5.086 1.00 0.00 22 ILE A C 6
ATOM 7030 O O . ILE A 1 22 ? -3.029 10.063 -4.926 1.00 0.00 22 ILE A O 6
ATOM 7046 N N . LEU A 1 23 ? -3.356 8.277 -6.230 1.00 0.00 23 LEU A N 6
ATOM 7047 C CA . LEU A 1 23 ? -3.715 9.084 -7.337 1.00 0.00 23 LEU A CA 6
ATOM 7048 C C . LEU A 1 23 ? -5.204 9.250 -7.296 1.00 0.00 23 LEU A C 6
ATOM 7049 O O . LEU A 1 23 ? -5.953 8.339 -7.634 1.00 0.00 23 LEU A O 6
ATOM 7065 N N . LYS A 1 24 ? -5.637 10.406 -6.949 1.00 0.00 24 LYS A N 6
ATOM 7066 C CA . LYS A 1 24 ? -7.029 10.641 -6.800 1.00 0.00 24 LYS A CA 6
ATOM 7067 C C . LYS A 1 24 ? -7.516 11.228 -8.086 1.00 0.00 24 LYS A C 6
ATOM 7068 O O . LYS A 1 24 ? -7.238 12.379 -8.403 1.00 0.00 24 LYS A O 6
ATOM 7087 N N . SER A 1 25 ? -8.212 10.432 -8.833 1.00 0.00 25 SER A N 6
ATOM 7088 C CA . SER A 1 25 ? -8.596 10.806 -10.147 1.00 0.00 25 SER A CA 6
ATOM 7089 C C . SER A 1 25 ? -10.064 11.184 -10.224 1.00 0.00 25 SER A C 6
ATOM 7090 O O . SER A 1 25 ? -10.955 10.313 -10.313 1.00 0.00 25 SER A O 6
ATOM 7098 N N . ARG A 1 26 ? -10.319 12.472 -10.171 1.00 0.00 26 ARG A N 6
ATOM 7099 C CA . ARG A 1 26 ? -11.667 12.991 -10.200 1.00 0.00 26 ARG A CA 6
ATOM 7100 C C . ARG A 1 26 ? -12.159 13.092 -11.643 1.00 0.00 26 ARG A C 6
ATOM 7101 O O . ARG A 1 26 ? -13.362 13.040 -11.904 1.00 0.00 26 ARG A O 6
ATOM 7122 N N . ASP A 1 27 ? -11.217 13.206 -12.571 1.00 0.00 27 ASP A N 6
ATOM 7123 C CA . ASP A 1 27 ? -11.524 13.295 -14.006 1.00 0.00 27 ASP A CA 6
ATOM 7124 C C . ASP A 1 27 ? -12.178 12.014 -14.470 1.00 0.00 27 ASP A C 6
ATOM 7125 O O . ASP A 1 27 ? -13.149 12.028 -15.221 1.00 0.00 27 ASP A O 6
ATOM 7134 N N . ASP A 1 28 ? -11.623 10.909 -14.010 1.00 0.00 28 ASP A N 6
ATOM 7135 C CA . ASP A 1 28 ? -12.161 9.579 -14.270 1.00 0.00 28 ASP A CA 6
ATOM 7136 C C . ASP A 1 28 ? -13.546 9.476 -13.662 1.00 0.00 28 ASP A C 6
ATOM 7137 O O . ASP A 1 28 ? -14.527 9.200 -14.346 1.00 0.00 28 ASP A O 6
ATOM 7146 N N . ASN A 1 29 ? -13.614 9.747 -12.376 1.00 0.00 29 ASN A N 6
ATOM 7147 C CA . ASN A 1 29 ? -14.862 9.723 -11.613 1.00 0.00 29 ASN A CA 6
ATOM 7148 C C . ASN A 1 29 ? -14.570 10.241 -10.234 1.00 0.00 29 ASN A C 6
ATOM 7149 O O . ASN A 1 29 ? -15.043 11.296 -9.847 1.00 0.00 29 ASN A O 6
ATOM 7160 N N . SER A 1 30 ? -13.750 9.489 -9.527 1.00 0.00 30 SER A N 6
ATOM 7161 C CA . SER A 1 30 ? -13.259 9.797 -8.191 1.00 0.00 30 SER A CA 6
ATOM 7162 C C . SER A 1 30 ? -12.468 8.565 -7.767 1.00 0.00 30 SER A C 6
ATOM 7163 O O . SER A 1 30 ? -12.474 8.144 -6.614 1.00 0.00 30 SER A O 6
ATOM 7171 N N . VAL A 1 31 ? -11.749 8.023 -8.726 1.00 0.00 31 VAL A N 6
ATOM 7172 C CA . VAL A 1 31 ? -11.049 6.775 -8.544 1.00 0.00 31 VAL A CA 6
ATOM 7173 C C . VAL A 1 31 ? -9.692 7.040 -7.947 1.00 0.00 31 VAL A C 6
ATOM 7174 O O . VAL A 1 31 ? -8.888 7.779 -8.523 1.00 0.00 31 VAL A O 6
ATOM 7187 N N . GLU A 1 32 ? -9.451 6.490 -6.796 1.00 0.00 32 GLU A N 6
ATOM 7188 C CA . GLU A 1 32 ? -8.176 6.628 -6.170 1.00 0.00 32 GLU A CA 6
ATOM 7189 C C . GLU A 1 32 ? -7.314 5.450 -6.556 1.00 0.00 32 GLU A C 6
ATOM 7190 O O . GLU A 1 32 ? -7.469 4.349 -6.044 1.00 0.00 32 GLU A O 6
ATOM 7202 N N . LYS A 1 33 ? -6.463 5.695 -7.506 1.00 0.00 33 LYS A N 6
ATOM 7203 C CA . LYS A 1 33 ? -5.595 4.696 -8.066 1.00 0.00 33 LYS A CA 6
ATOM 7204 C C . LYS A 1 33 ? -4.347 4.638 -7.228 1.00 0.00 33 LYS A C 6
ATOM 7205 O O . LYS A 1 33 ? -3.905 5.657 -6.689 1.00 0.00 33 LYS A O 6
ATOM 7224 N N . TYR A 1 34 ? -3.781 3.491 -7.108 1.00 0.00 34 TYR A N 6
ATOM 7225 C CA . TYR A 1 34 ? -2.654 3.337 -6.251 1.00 0.00 34 TYR A CA 6
ATOM 7226 C C . TYR A 1 34 ? -1.387 3.156 -7.047 1.00 0.00 34 TYR A C 6
ATOM 7227 O O . TYR A 1 34 ? -1.399 2.601 -8.165 1.00 0.00 34 TYR A O 6
ATOM 7245 N N . VAL A 1 35 ? -0.307 3.666 -6.504 1.00 0.00 35 VAL A N 6
ATOM 7246 C CA . VAL A 1 35 ? 0.995 3.548 -7.121 1.00 0.00 35 VAL A CA 6
ATOM 7247 C C . VAL A 1 35 ? 1.443 2.060 -7.130 1.00 0.00 35 VAL A C 6
ATOM 7248 O O . VAL A 1 35 ? 0.970 1.251 -6.326 1.00 0.00 35 VAL A O 6
ATOM 7261 N N . LEU A 1 36 ? 2.312 1.714 -8.052 1.00 0.00 36 LEU A N 6
ATOM 7262 C CA . LEU A 1 36 ? 2.777 0.347 -8.200 1.00 0.00 36 LEU A CA 6
ATOM 7263 C C . LEU A 1 36 ? 4.009 0.081 -7.311 1.00 0.00 36 LEU A C 6
ATOM 7264 O O . LEU A 1 36 ? 4.498 -1.049 -7.220 1.00 0.00 36 LEU A O 6
ATOM 7280 N N . THR A 1 37 ? 4.496 1.109 -6.649 1.00 0.00 37 THR A N 6
ATOM 7281 C CA . THR A 1 37 ? 5.668 0.956 -5.826 1.00 0.00 37 THR A CA 6
ATOM 7282 C C . THR A 1 37 ? 5.239 0.590 -4.397 1.00 0.00 37 THR A C 6
ATOM 7283 O O . THR A 1 37 ? 4.121 0.881 -3.973 1.00 0.00 37 THR A O 6
ATOM 7294 N N . SER A 1 38 ? 6.111 -0.066 -3.695 1.00 0.00 38 SER A N 6
ATOM 7295 C CA . SER A 1 38 ? 5.825 -0.579 -2.386 1.00 0.00 38 SER A CA 6
ATOM 7296 C C . SER A 1 38 ? 6.891 -0.114 -1.375 1.00 0.00 38 SER A C 6
ATOM 7297 O O . SER A 1 38 ? 7.141 -0.786 -0.379 1.00 0.00 38 SER A O 6
ATOM 7305 N N . HIS A 1 39 ? 7.515 1.039 -1.671 1.00 0.00 39 HIS A N 6
ATOM 7306 C CA . HIS A 1 39 ? 8.563 1.644 -0.801 1.00 0.00 39 HIS A CA 6
ATOM 7307 C C . HIS A 1 39 ? 8.125 1.719 0.670 1.00 0.00 39 HIS A C 6
ATOM 7308 O O . HIS A 1 39 ? 7.181 2.445 1.021 1.00 0.00 39 HIS A O 6
ATOM 7323 N N . VAL A 1 40 ? 8.810 0.985 1.514 1.00 0.00 40 VAL A N 6
ATOM 7324 C CA . VAL A 1 40 ? 8.500 0.972 2.925 1.00 0.00 40 VAL A CA 6
ATOM 7325 C C . VAL A 1 40 ? 9.377 1.876 3.742 1.00 0.00 40 VAL A C 6
ATOM 7326 O O . VAL A 1 40 ? 10.560 2.098 3.438 1.00 0.00 40 VAL A O 6
ATOM 7339 N N . SER A 1 41 ? 8.784 2.398 4.762 1.00 0.00 41 SER A N 6
ATOM 7340 C CA . SER A 1 41 ? 9.397 3.268 5.698 1.00 0.00 41 SER A CA 6
ATOM 7341 C C . SER A 1 41 ? 9.207 2.660 7.083 1.00 0.00 41 SER A C 6
ATOM 7342 O O . SER A 1 41 ? 8.225 1.955 7.324 1.00 0.00 41 SER A O 6
ATOM 7350 N N . LYS A 1 42 ? 10.118 2.908 7.977 1.00 0.00 42 LYS A N 6
ATOM 7351 C CA . LYS A 1 42 ? 10.008 2.365 9.323 1.00 0.00 42 LYS A CA 6
ATOM 7352 C C . LYS A 1 42 ? 9.270 3.333 10.227 1.00 0.00 42 LYS A C 6
ATOM 7353 O O . LYS A 1 42 ? 9.017 3.050 11.385 1.00 0.00 42 LYS A O 6
ATOM 7372 N N . ASN A 1 43 ? 8.912 4.465 9.673 1.00 0.00 43 ASN A N 6
ATOM 7373 C CA . ASN A 1 43 ? 8.255 5.526 10.417 1.00 0.00 43 ASN A CA 6
ATOM 7374 C C . ASN A 1 43 ? 6.798 5.227 10.635 1.00 0.00 43 ASN A C 6
ATOM 7375 O O . ASN A 1 43 ? 6.078 4.898 9.685 1.00 0.00 43 ASN A O 6
ATOM 7386 N N . ARG A 1 44 ? 6.365 5.309 11.874 1.00 0.00 44 ARG A N 6
ATOM 7387 C CA . ARG A 1 44 ? 4.961 5.242 12.164 1.00 0.00 44 ARG A CA 6
ATOM 7388 C C . ARG A 1 44 ? 4.417 6.656 12.022 1.00 0.00 44 ARG A C 6
ATOM 7389 O O . ARG A 1 44 ? 4.804 7.546 12.788 1.00 0.00 44 ARG A O 6
ATOM 7410 N N . PRO A 1 45 ? 3.556 6.899 11.037 1.00 0.00 45 PRO A N 6
ATOM 7411 C CA . PRO A 1 45 ? 3.053 8.241 10.731 1.00 0.00 45 PRO A CA 6
ATOM 7412 C C . PRO A 1 45 ? 2.273 8.878 11.870 1.00 0.00 45 PRO A C 6
ATOM 7413 O O . PRO A 1 45 ? 1.463 8.219 12.551 1.00 0.00 45 PRO A O 6
ATOM 7424 N N . LYS A 1 46 ? 2.535 10.137 12.085 1.00 0.00 46 LYS A N 6
ATOM 7425 C CA . LYS A 1 46 ? 1.858 10.899 13.093 1.00 0.00 46 LYS A CA 6
ATOM 7426 C C . LYS A 1 46 ? 0.864 11.875 12.457 1.00 0.00 46 LYS A C 6
ATOM 7427 O O . LYS A 1 46 ? -0.252 12.030 12.939 1.00 0.00 46 LYS A O 6
ATOM 7446 N N . ASN A 1 47 ? 1.258 12.519 11.366 1.00 0.00 47 ASN A N 6
ATOM 7447 C CA . ASN A 1 47 ? 0.390 13.530 10.745 1.00 0.00 47 ASN A CA 6
ATOM 7448 C C . ASN A 1 47 ? -0.083 13.096 9.362 1.00 0.00 47 ASN A C 6
ATOM 7449 O O . ASN A 1 47 ? -0.801 13.834 8.667 1.00 0.00 47 ASN A O 6
ATOM 7460 N N . ALA A 1 48 ? 0.307 11.916 8.959 1.00 0.00 48 ALA A N 6
ATOM 7461 C CA . ALA A 1 48 ? -0.086 11.416 7.670 1.00 0.00 48 ALA A CA 6
ATOM 7462 C C . ALA A 1 48 ? -1.272 10.492 7.802 1.00 0.00 48 ALA A C 6
ATOM 7463 O O . ALA A 1 48 ? -1.526 9.943 8.884 1.00 0.00 48 ALA A O 6
ATOM 7470 N N . ILE A 1 49 ? -1.979 10.319 6.721 1.00 0.00 49 ILE A N 6
ATOM 7471 C CA . ILE A 1 49 ? -3.151 9.479 6.697 1.00 0.00 49 ILE A CA 6
ATOM 7472 C C . ILE A 1 49 ? -2.725 8.038 6.493 1.00 0.00 49 ILE A C 6
ATOM 7473 O O . ILE A 1 49 ? -1.828 7.754 5.683 1.00 0.00 49 ILE A O 6
ATOM 7489 N N . VAL A 1 50 ? -3.312 7.153 7.257 1.00 0.00 50 VAL A N 6
ATOM 7490 C CA . VAL A 1 50 ? -3.031 5.755 7.145 1.00 0.00 50 VAL A CA 6
ATOM 7491 C C . VAL A 1 50 ? -4.276 4.992 6.719 1.00 0.00 50 VAL A C 6
ATOM 7492 O O . VAL A 1 50 ? -5.357 5.161 7.288 1.00 0.00 50 VAL A O 6
ATOM 7505 N N . ILE A 1 51 ? -4.137 4.228 5.682 1.00 0.00 51 ILE A N 6
ATOM 7506 C CA . ILE A 1 51 ? -5.208 3.393 5.191 1.00 0.00 51 ILE A CA 6
ATOM 7507 C C . ILE A 1 51 ? -4.804 1.967 5.493 1.00 0.00 51 ILE A C 6
ATOM 7508 O O . ILE A 1 51 ? -3.679 1.596 5.227 1.00 0.00 51 ILE A O 6
ATOM 7524 N N . LYS A 1 52 ? -5.671 1.187 6.066 1.00 0.00 52 LYS A N 6
ATOM 7525 C CA . LYS A 1 52 ? -5.302 -0.154 6.460 1.00 0.00 52 LYS A CA 6
ATOM 7526 C C . LYS A 1 52 ? -5.357 -1.091 5.250 1.00 0.00 52 LYS A C 6
ATOM 7527 O O . LYS A 1 52 ? -6.170 -0.887 4.345 1.00 0.00 52 LYS A O 6
ATOM 7546 N N . MET A 1 53 ? -4.508 -2.134 5.269 1.00 0.00 53 MET A N 6
ATOM 7547 C CA . MET A 1 53 ? -4.323 -3.083 4.141 1.00 0.00 53 MET A CA 6
ATOM 7548 C C . MET A 1 53 ? -5.629 -3.677 3.628 1.00 0.00 53 MET A C 6
ATOM 7549 O O . MET A 1 53 ? -5.798 -3.878 2.430 1.00 0.00 53 MET A O 6
ATOM 7563 N N . ASP A 1 54 ? -6.556 -3.905 4.536 1.00 0.00 54 ASP A N 6
ATOM 7564 C CA . ASP A 1 54 ? -7.857 -4.523 4.218 1.00 0.00 54 ASP A CA 6
ATOM 7565 C C . ASP A 1 54 ? -8.686 -3.696 3.217 1.00 0.00 54 ASP A C 6
ATOM 7566 O O . ASP A 1 54 ? -9.497 -4.241 2.464 1.00 0.00 54 ASP A O 6
ATOM 7575 N N . ASN A 1 55 ? -8.429 -2.397 3.166 1.00 0.00 55 ASN A N 6
ATOM 7576 C CA . ASN A 1 55 ? -9.191 -1.487 2.299 1.00 0.00 55 ASN A CA 6
ATOM 7577 C C . ASN A 1 55 ? -8.612 -1.463 0.874 1.00 0.00 55 ASN A C 6
ATOM 7578 O O . ASN A 1 55 ? -9.236 -0.959 -0.065 1.00 0.00 55 ASN A O 6
ATOM 7589 N N . LEU A 1 56 ? -7.444 -2.036 0.710 1.00 0.00 56 LEU A N 6
ATOM 7590 C CA . LEU A 1 56 ? -6.759 -2.010 -0.573 1.00 0.00 56 LEU A CA 6
ATOM 7591 C C . LEU A 1 56 ? -7.253 -3.116 -1.497 1.00 0.00 56 LEU A C 6
ATOM 7592 O O . LEU A 1 56 ? -7.561 -4.220 -1.032 1.00 0.00 56 LEU A O 6
ATOM 7608 N N . PRO A 1 57 ? -7.367 -2.825 -2.814 1.00 0.00 57 PRO A N 6
ATOM 7609 C CA . PRO A 1 57 ? -7.759 -3.818 -3.823 1.00 0.00 57 PRO A CA 6
ATOM 7610 C C . PRO A 1 57 ? -6.763 -4.986 -3.873 1.00 0.00 57 PRO A C 6
ATOM 7611 O O . PRO A 1 57 ? -5.584 -4.845 -3.464 1.00 0.00 57 PRO A O 6
ATOM 7622 N N . ILE A 1 58 ? -7.205 -6.110 -4.411 1.00 0.00 58 ILE A N 6
ATOM 7623 C CA . ILE A 1 58 ? -6.418 -7.334 -4.394 1.00 0.00 58 ILE A CA 6
ATOM 7624 C C . ILE A 1 58 ? -5.086 -7.237 -5.132 1.00 0.00 58 ILE A C 6
ATOM 7625 O O . ILE A 1 58 ? -4.108 -7.841 -4.710 1.00 0.00 58 ILE A O 6
ATOM 7641 N N . GLU A 1 59 ? -5.030 -6.440 -6.186 1.00 0.00 59 GLU A N 6
ATOM 7642 C CA . GLU A 1 59 ? -3.795 -6.268 -6.929 1.00 0.00 59 GLU A CA 6
ATOM 7643 C C . GLU A 1 59 ? -2.779 -5.460 -6.149 1.00 0.00 59 GLU A C 6
ATOM 7644 O O . GLU A 1 59 ? -1.565 -5.713 -6.237 1.00 0.00 59 GLU A O 6
ATOM 7656 N N . VAL A 1 60 ? -3.263 -4.519 -5.373 1.00 0.00 60 VAL A N 6
ATOM 7657 C CA . VAL A 1 60 ? -2.390 -3.676 -4.594 1.00 0.00 60 VAL A CA 6
ATOM 7658 C C . VAL A 1 60 ? -1.801 -4.498 -3.460 1.00 0.00 60 VAL A C 6
ATOM 7659 O O . VAL A 1 60 ? -0.590 -4.498 -3.245 1.00 0.00 60 VAL A O 6
ATOM 7672 N N . LYS A 1 61 ? -2.665 -5.267 -2.786 1.00 0.00 61 LYS A N 6
ATOM 7673 C CA . LYS A 1 61 ? -2.237 -6.131 -1.680 1.00 0.00 61 LYS A CA 6
ATOM 7674 C C . LYS A 1 61 ? -1.268 -7.186 -2.177 1.00 0.00 61 LYS A C 6
ATOM 7675 O O . LYS A 1 61 ? -0.338 -7.559 -1.482 1.00 0.00 61 LYS A O 6
ATOM 7694 N N . ASP A 1 62 ? -1.506 -7.625 -3.393 1.00 0.00 62 ASP A N 6
ATOM 7695 C CA . ASP A 1 62 ? -0.657 -8.586 -4.124 1.00 0.00 62 ASP A CA 6
ATOM 7696 C C . ASP A 1 62 ? 0.797 -8.106 -4.103 1.00 0.00 62 ASP A C 6
ATOM 7697 O O . ASP A 1 62 ? 1.719 -8.822 -3.625 1.00 0.00 62 ASP A O 6
ATOM 7706 N N . LYS A 1 63 ? 0.974 -6.857 -4.519 1.00 0.00 63 LYS A N 6
ATOM 7707 C CA . LYS A 1 63 ? 2.292 -6.232 -4.585 1.00 0.00 63 LYS A CA 6
ATOM 7708 C C . LYS A 1 63 ? 2.856 -6.053 -3.185 1.00 0.00 63 LYS A C 6
ATOM 7709 O O . LYS A 1 63 ? 3.956 -6.526 -2.884 1.00 0.00 63 LYS A O 6
ATOM 7728 N N . LEU A 1 64 ? 2.057 -5.410 -2.333 1.00 0.00 64 LEU A N 6
ATOM 7729 C CA . LEU A 1 64 ? 2.438 -5.070 -0.962 1.00 0.00 64 LEU A CA 6
ATOM 7730 C C . LEU A 1 64 ? 2.934 -6.295 -0.190 1.00 0.00 64 LEU A C 6
ATOM 7731 O O . LEU A 1 64 ? 4.037 -6.284 0.403 1.00 0.00 64 LEU A O 6
ATOM 7747 N N . THR A 1 65 ? 2.147 -7.347 -0.243 1.00 0.00 65 THR A N 6
ATOM 7748 C CA . THR A 1 65 ? 2.413 -8.557 0.477 1.00 0.00 65 THR A CA 6
ATOM 7749 C C . THR A 1 65 ? 3.750 -9.181 0.066 1.00 0.00 65 THR A C 6
ATOM 7750 O O . THR A 1 65 ? 4.640 -9.377 0.903 1.00 0.00 65 THR A O 6
ATOM 7761 N N . ARG A 1 66 ? 3.936 -9.418 -1.204 1.00 0.00 66 ARG A N 6
ATOM 7762 C CA . ARG A 1 66 ? 5.125 -10.132 -1.619 1.00 0.00 66 ARG A CA 6
ATOM 7763 C C . ARG A 1 66 ? 6.378 -9.263 -1.617 1.00 0.00 66 ARG A C 6
ATOM 7764 O O . ARG A 1 66 ? 7.491 -9.770 -1.440 1.00 0.00 66 ARG A O 6
ATOM 7785 N N . PHE A 1 67 ? 6.206 -7.959 -1.735 1.00 0.00 67 PHE A N 6
ATOM 7786 C CA . PHE A 1 67 ? 7.342 -7.074 -1.732 1.00 0.00 67 PHE A CA 6
ATOM 7787 C C . PHE A 1 67 ? 7.913 -6.915 -0.327 1.00 0.00 67 PHE A C 6
ATOM 7788 O O . PHE A 1 67 ? 9.096 -7.198 -0.107 1.00 0.00 67 PHE A O 6
ATOM 7805 N N . PHE A 1 68 ? 7.090 -6.494 0.622 1.00 0.00 68 PHE A N 6
ATOM 7806 C CA . PHE A 1 68 ? 7.611 -6.171 1.946 1.00 0.00 68 PHE A CA 6
ATOM 7807 C C . PHE A 1 68 ? 7.037 -6.993 3.102 1.00 0.00 68 PHE A C 6
ATOM 7808 O O . PHE A 1 68 ? 7.637 -7.050 4.172 1.00 0.00 68 PHE A O 6
ATOM 7825 N N . LEU A 1 69 ? 5.874 -7.585 2.933 1.00 0.00 69 LEU A N 6
ATOM 7826 C CA . LEU A 1 69 ? 5.290 -8.342 4.033 1.00 0.00 69 LEU A CA 6
ATOM 7827 C C . LEU A 1 69 ? 6.095 -9.641 4.161 1.00 0.00 69 LEU A C 6
ATOM 7828 O O . LEU A 1 69 ? 6.385 -10.116 5.259 1.00 0.00 69 LEU A O 6
ATOM 7844 N N . LEU A 1 70 ? 6.471 -10.191 3.026 1.00 0.00 70 LEU A N 6
ATOM 7845 C CA . LEU A 1 70 ? 7.375 -11.313 2.999 1.00 0.00 70 LEU A CA 6
ATOM 7846 C C . LEU A 1 70 ? 8.828 -10.851 3.085 1.00 0.00 70 LEU A C 6
ATOM 7847 O O . LEU A 1 70 ? 9.574 -11.304 3.948 1.00 0.00 70 LEU A O 6
ATOM 7863 N N . GLU A 1 71 ? 9.225 -9.970 2.158 1.00 0.00 71 GLU A N 6
ATOM 7864 C CA . GLU A 1 71 ? 10.630 -9.480 1.986 1.00 0.00 71 GLU A CA 6
ATOM 7865 C C . GLU A 1 71 ? 11.624 -10.559 1.540 1.00 0.00 71 GLU A C 6
ATOM 7866 O O . GLU A 1 71 ? 12.652 -10.245 0.924 1.00 0.00 71 GLU A O 6
ATOM 7878 N N . HIS A 1 72 ? 11.314 -11.806 1.805 1.00 0.00 72 HIS A N 6
ATOM 7879 C CA . HIS A 1 72 ? 12.138 -12.916 1.385 1.00 0.00 72 HIS A CA 6
ATOM 7880 C C . HIS A 1 72 ? 11.924 -13.206 -0.105 1.00 0.00 72 HIS A C 6
ATOM 7881 O O . HIS A 1 72 ? 11.139 -14.060 -0.490 1.00 0.00 72 HIS A O 6
ATOM 7896 N N . HIS A 1 73 ? 12.555 -12.400 -0.903 1.00 0.00 73 HIS A N 6
ATOM 7897 C CA . HIS A 1 73 ? 12.596 -12.531 -2.353 1.00 0.00 73 HIS A CA 6
ATOM 7898 C C . HIS A 1 73 ? 13.960 -12.077 -2.777 1.00 0.00 73 HIS A C 6
ATOM 7899 O O . HIS A 1 73 ? 14.152 -11.252 -3.672 1.00 0.00 73 HIS A O 6
ATOM 7914 N N . HIS A 1 74 ? 14.886 -12.611 -2.038 1.00 0.00 74 HIS A N 6
ATOM 7915 C CA . HIS A 1 74 ? 16.298 -12.400 -2.113 1.00 0.00 74 HIS A CA 6
ATOM 7916 C C . HIS A 1 74 ? 16.879 -13.303 -1.059 1.00 0.00 74 HIS A C 6
ATOM 7917 O O . HIS A 1 74 ? 16.458 -13.247 0.097 1.00 0.00 74 HIS A O 6
ATOM 7932 N N . HIS A 1 75 ? 17.763 -14.163 -1.441 1.00 0.00 75 HIS A N 6
ATOM 7933 C CA . HIS A 1 75 ? 18.377 -15.038 -0.487 1.00 0.00 75 HIS A CA 6
ATOM 7934 C C . HIS A 1 75 ? 19.436 -14.239 0.248 1.00 0.00 75 HIS A C 6
ATOM 7935 O O . HIS A 1 75 ? 20.247 -13.568 -0.383 1.00 0.00 75 HIS A O 6
ATOM 7950 N N . HIS A 1 76 ? 19.377 -14.240 1.564 1.00 0.00 76 HIS A N 6
ATOM 7951 C CA . HIS A 1 76 ? 20.344 -13.495 2.359 1.00 0.00 76 HIS A CA 6
ATOM 7952 C C . HIS A 1 76 ? 21.720 -14.097 2.258 1.00 0.00 76 HIS A C 6
ATOM 7953 O O . HIS A 1 76 ? 22.001 -15.148 2.822 1.00 0.00 76 HIS A O 6
ATOM 7968 N N . HIS A 1 77 ? 22.539 -13.448 1.508 1.00 0.00 77 HIS A N 6
ATOM 7969 C CA . HIS A 1 77 ? 23.897 -13.825 1.308 1.00 0.00 77 HIS A CA 6
ATOM 7970 C C . HIS A 1 77 ? 24.632 -12.568 1.023 1.00 0.00 77 HIS A C 6
ATOM 7971 O O . HIS A 1 77 ? 25.408 -12.136 1.857 1.00 0.00 77 HIS A O 6
ATOM 7987 N N . MET A 1 1 ? 0.102 20.425 -1.190 1.00 0.00 1 MET A N 7
ATOM 7988 C CA . MET A 1 1 ? -0.570 19.151 -0.981 1.00 0.00 1 MET A CA 7
ATOM 7989 C C . MET A 1 1 ? -1.545 18.915 -2.110 1.00 0.00 1 MET A C 7
ATOM 7990 O O . MET A 1 1 ? -2.264 19.843 -2.500 1.00 0.00 1 MET A O 7
ATOM 8006 N N . LEU A 1 2 ? -1.531 17.687 -2.642 1.00 0.00 2 LEU A N 7
ATOM 8007 C CA . LEU A 1 2 ? -2.399 17.234 -3.734 1.00 0.00 2 LEU A CA 7
ATOM 8008 C C . LEU A 1 2 ? -2.023 17.862 -5.081 1.00 0.00 2 LEU A C 7
ATOM 8009 O O . LEU A 1 2 ? -2.496 18.939 -5.447 1.00 0.00 2 LEU A O 7
ATOM 8025 N N . LYS A 1 3 ? -1.116 17.212 -5.775 1.00 0.00 3 LYS A N 7
ATOM 8026 C CA . LYS A 1 3 ? -0.735 17.627 -7.113 1.00 0.00 3 LYS A CA 7
ATOM 8027 C C . LYS A 1 3 ? -1.701 16.948 -8.100 1.00 0.00 3 LYS A C 7
ATOM 8028 O O . LYS A 1 3 ? -2.559 17.590 -8.687 1.00 0.00 3 LYS A O 7
ATOM 8047 N N . HIS A 1 4 ? -1.543 15.653 -8.270 1.00 0.00 4 HIS A N 7
ATOM 8048 C CA . HIS A 1 4 ? -2.514 14.813 -8.986 1.00 0.00 4 HIS A CA 7
ATOM 8049 C C . HIS A 1 4 ? -2.669 13.561 -8.150 1.00 0.00 4 HIS A C 7
ATOM 8050 O O . HIS A 1 4 ? -3.239 12.565 -8.560 1.00 0.00 4 HIS A O 7
ATOM 8065 N N . GLY A 1 5 ? -2.174 13.668 -6.934 1.00 0.00 5 GLY A N 7
ATOM 8066 C CA . GLY A 1 5 ? -2.154 12.587 -6.024 1.00 0.00 5 GLY A CA 7
ATOM 8067 C C . GLY A 1 5 ? -1.624 13.034 -4.696 1.00 0.00 5 GLY A C 7
ATOM 8068 O O . GLY A 1 5 ? -1.068 14.143 -4.591 1.00 0.00 5 GLY A O 7
ATOM 8072 N N . LYS A 1 6 ? -1.798 12.209 -3.699 1.00 0.00 6 LYS A N 7
ATOM 8073 C CA . LYS A 1 6 ? -1.367 12.497 -2.344 1.00 0.00 6 LYS A CA 7
ATOM 8074 C C . LYS A 1 6 ? -0.529 11.346 -1.791 1.00 0.00 6 LYS A C 7
ATOM 8075 O O . LYS A 1 6 ? -0.621 10.221 -2.281 1.00 0.00 6 LYS A O 7
ATOM 8094 N N . TYR A 1 7 ? 0.281 11.628 -0.798 1.00 0.00 7 TYR A N 7
ATOM 8095 C CA . TYR A 1 7 ? 1.099 10.610 -0.155 1.00 0.00 7 TYR A CA 7
ATOM 8096 C C . TYR A 1 7 ? 0.505 10.192 1.154 1.00 0.00 7 TYR A C 7
ATOM 8097 O O . TYR A 1 7 ? 0.290 11.024 2.046 1.00 0.00 7 TYR A O 7
ATOM 8115 N N . VAL A 1 8 ? 0.254 8.928 1.279 1.00 0.00 8 VAL A N 7
ATOM 8116 C CA . VAL A 1 8 ? -0.289 8.361 2.481 1.00 0.00 8 VAL A CA 7
ATOM 8117 C C . VAL A 1 8 ? 0.513 7.116 2.820 1.00 0.00 8 VAL A C 7
ATOM 8118 O O . VAL A 1 8 ? 1.454 6.757 2.095 1.00 0.00 8 VAL A O 7
ATOM 8131 N N . TYR A 1 9 ? 0.172 6.477 3.887 1.00 0.00 9 TYR A N 7
ATOM 8132 C CA . TYR A 1 9 ? 0.847 5.276 4.290 1.00 0.00 9 TYR A CA 7
ATOM 8133 C C . TYR A 1 9 ? -0.159 4.181 4.467 1.00 0.00 9 TYR A C 7
ATOM 8134 O O . TYR A 1 9 ? -1.301 4.444 4.823 1.00 0.00 9 TYR A O 7
ATOM 8152 N N . ILE A 1 10 ? 0.228 2.977 4.195 1.00 0.00 10 ILE A N 7
ATOM 8153 C CA . ILE A 1 10 ? -0.658 1.860 4.410 1.00 0.00 10 ILE A CA 7
ATOM 8154 C C . ILE A 1 10 ? -0.364 1.259 5.767 1.00 0.00 10 ILE A C 7
ATOM 8155 O O . ILE A 1 10 ? 0.805 0.973 6.094 1.00 0.00 10 ILE A O 7
ATOM 8171 N N . ASP A 1 11 ? -1.404 1.099 6.557 1.00 0.00 11 ASP A N 7
ATOM 8172 C CA . ASP A 1 11 ? -1.290 0.541 7.882 1.00 0.00 11 ASP A CA 7
ATOM 8173 C C . ASP A 1 11 ? -1.088 -0.945 7.795 1.00 0.00 11 ASP A C 7
ATOM 8174 O O . ASP A 1 11 ? -2.030 -1.718 7.579 1.00 0.00 11 ASP A O 7
ATOM 8183 N N . LEU A 1 12 ? 0.168 -1.317 7.825 1.00 0.00 12 LEU A N 7
ATOM 8184 C CA . LEU A 1 12 ? 0.567 -2.702 7.845 1.00 0.00 12 LEU A CA 7
ATOM 8185 C C . LEU A 1 12 ? 0.450 -3.178 9.279 1.00 0.00 12 LEU A C 7
ATOM 8186 O O . LEU A 1 12 ? 0.283 -4.365 9.555 1.00 0.00 12 LEU A O 7
ATOM 8202 N N . ASN A 1 13 ? 0.616 -2.204 10.187 1.00 0.00 13 ASN A N 7
ATOM 8203 C CA . ASN A 1 13 ? 0.402 -2.321 11.641 1.00 0.00 13 ASN A CA 7
ATOM 8204 C C . ASN A 1 13 ? 1.429 -3.236 12.333 1.00 0.00 13 ASN A C 7
ATOM 8205 O O . ASN A 1 13 ? 1.454 -3.352 13.548 1.00 0.00 13 ASN A O 7
ATOM 8216 N N . ASN A 1 14 ? 2.313 -3.823 11.554 1.00 0.00 14 ASN A N 7
ATOM 8217 C CA . ASN A 1 14 ? 3.357 -4.724 12.063 1.00 0.00 14 ASN A CA 7
ATOM 8218 C C . ASN A 1 14 ? 4.615 -3.953 12.458 1.00 0.00 14 ASN A C 7
ATOM 8219 O O . ASN A 1 14 ? 5.683 -4.531 12.650 1.00 0.00 14 ASN A O 7
ATOM 8230 N N . GLY A 1 15 ? 4.473 -2.660 12.593 1.00 0.00 15 GLY A N 7
ATOM 8231 C CA . GLY A 1 15 ? 5.572 -1.826 12.995 1.00 0.00 15 GLY A CA 7
ATOM 8232 C C . GLY A 1 15 ? 6.186 -1.062 11.852 1.00 0.00 15 GLY A C 7
ATOM 8233 O O . GLY A 1 15 ? 6.926 -0.117 12.076 1.00 0.00 15 GLY A O 7
ATOM 8237 N N . LYS A 1 16 ? 5.877 -1.436 10.638 1.00 0.00 16 LYS A N 7
ATOM 8238 C CA . LYS A 1 16 ? 6.407 -0.722 9.505 1.00 0.00 16 LYS A CA 7
ATOM 8239 C C . LYS A 1 16 ? 5.255 -0.263 8.641 1.00 0.00 16 LYS A C 7
ATOM 8240 O O . LYS A 1 16 ? 4.153 -0.830 8.716 1.00 0.00 16 LYS A O 7
ATOM 8259 N N . TYR A 1 17 ? 5.472 0.769 7.879 1.00 0.00 17 TYR A N 7
ATOM 8260 C CA . TYR A 1 17 ? 4.440 1.338 7.048 1.00 0.00 17 TYR A CA 7
ATOM 8261 C C . TYR A 1 17 ? 4.973 1.570 5.669 1.00 0.00 17 TYR A C 7
ATOM 8262 O O . TYR A 1 17 ? 6.129 1.897 5.502 1.00 0.00 17 TYR A O 7
ATOM 8280 N N . VAL A 1 18 ? 4.156 1.372 4.691 1.00 0.00 18 VAL A N 7
ATOM 8281 C CA . VAL A 1 18 ? 4.559 1.585 3.325 1.00 0.00 18 VAL A CA 7
ATOM 8282 C C . VAL A 1 18 ? 4.025 2.919 2.848 1.00 0.00 18 VAL A C 7
ATOM 8283 O O . VAL A 1 18 ? 2.880 3.273 3.145 1.00 0.00 18 VAL A O 7
ATOM 8296 N N . LYS A 1 19 ? 4.850 3.667 2.158 1.00 0.00 19 LYS A N 7
ATOM 8297 C CA . LYS A 1 19 ? 4.455 4.970 1.702 1.00 0.00 19 LYS A CA 7
ATOM 8298 C C . LYS A 1 19 ? 3.945 4.856 0.285 1.00 0.00 19 LYS A C 7
ATOM 8299 O O . LYS A 1 19 ? 4.696 4.491 -0.632 1.00 0.00 19 LYS A O 7
ATOM 8318 N N . VAL A 1 20 ? 2.697 5.155 0.106 1.00 0.00 20 VAL A N 7
ATOM 8319 C CA . VAL A 1 20 ? 2.064 4.997 -1.166 1.00 0.00 20 VAL A CA 7
ATOM 8320 C C . VAL A 1 20 ? 1.500 6.339 -1.640 1.00 0.00 20 VAL A C 7
ATOM 8321 O O . VAL A 1 20 ? 1.133 7.206 -0.833 1.00 0.00 20 VAL A O 7
ATOM 8334 N N . ARG A 1 21 ? 1.481 6.521 -2.922 1.00 0.00 21 ARG A N 7
ATOM 8335 C CA . ARG A 1 21 ? 0.965 7.709 -3.517 1.00 0.00 21 ARG A CA 7
ATOM 8336 C C . ARG A 1 21 ? -0.362 7.369 -4.177 1.00 0.00 21 ARG A C 7
ATOM 8337 O O . ARG A 1 21 ? -0.428 6.504 -5.068 1.00 0.00 21 ARG A O 7
ATOM 8358 N N . ILE A 1 22 ? -1.406 7.989 -3.703 1.00 0.00 22 ILE A N 7
ATOM 8359 C CA . ILE A 1 22 ? -2.736 7.784 -4.229 1.00 0.00 22 ILE A CA 7
ATOM 8360 C C . ILE A 1 22 ? -2.960 8.839 -5.261 1.00 0.00 22 ILE A C 7
ATOM 8361 O O . ILE A 1 22 ? -3.115 10.015 -4.909 1.00 0.00 22 ILE A O 7
ATOM 8377 N N . LEU A 1 23 ? -2.919 8.471 -6.508 1.00 0.00 23 LEU A N 7
ATOM 8378 C CA . LEU A 1 23 ? -3.127 9.432 -7.551 1.00 0.00 23 LEU A CA 7
ATOM 8379 C C . LEU A 1 23 ? -4.606 9.554 -7.772 1.00 0.00 23 LEU A C 7
ATOM 8380 O O . LEU A 1 23 ? -5.251 8.626 -8.300 1.00 0.00 23 LEU A O 7
ATOM 8396 N N . LYS A 1 24 ? -5.154 10.664 -7.396 1.00 0.00 24 LYS A N 7
ATOM 8397 C CA . LYS A 1 24 ? -6.552 10.864 -7.545 1.00 0.00 24 LYS A CA 7
ATOM 8398 C C . LYS A 1 24 ? -6.704 11.367 -8.957 1.00 0.00 24 LYS A C 7
ATOM 8399 O O . LYS A 1 24 ? -6.373 12.518 -9.273 1.00 0.00 24 LYS A O 7
ATOM 8418 N N . SER A 1 25 ? -7.184 10.517 -9.804 1.00 0.00 25 SER A N 7
ATOM 8419 C CA . SER A 1 25 ? -7.103 10.777 -11.189 1.00 0.00 25 SER A CA 7
ATOM 8420 C C . SER A 1 25 ? -8.414 11.186 -11.816 1.00 0.00 25 SER A C 7
ATOM 8421 O O . SER A 1 25 ? -9.145 10.352 -12.385 1.00 0.00 25 SER A O 7
ATOM 8429 N N . ARG A 1 26 ? -8.721 12.466 -11.695 1.00 0.00 26 ARG A N 7
ATOM 8430 C CA . ARG A 1 26 ? -9.850 13.060 -12.391 1.00 0.00 26 ARG A CA 7
ATOM 8431 C C . ARG A 1 26 ? -9.428 13.124 -13.842 1.00 0.00 26 ARG A C 7
ATOM 8432 O O . ARG A 1 26 ? -10.213 12.899 -14.756 1.00 0.00 26 ARG A O 7
ATOM 8453 N N . ASP A 1 27 ? -8.120 13.397 -13.998 1.00 0.00 27 ASP A N 7
ATOM 8454 C CA . ASP A 1 27 ? -7.420 13.491 -15.282 1.00 0.00 27 ASP A CA 7
ATOM 8455 C C . ASP A 1 27 ? -7.632 12.256 -16.108 1.00 0.00 27 ASP A C 7
ATOM 8456 O O . ASP A 1 27 ? -7.820 12.337 -17.325 1.00 0.00 27 ASP A O 7
ATOM 8465 N N . ASP A 1 28 ? -7.570 11.109 -15.461 1.00 0.00 28 ASP A N 7
ATOM 8466 C CA . ASP A 1 28 ? -7.756 9.862 -16.168 1.00 0.00 28 ASP A CA 7
ATOM 8467 C C . ASP A 1 28 ? -9.236 9.650 -16.381 1.00 0.00 28 ASP A C 7
ATOM 8468 O O . ASP A 1 28 ? -9.697 9.664 -17.521 1.00 0.00 28 ASP A O 7
ATOM 8477 N N . ASN A 1 29 ? -9.972 9.538 -15.255 1.00 0.00 29 ASN A N 7
ATOM 8478 C CA . ASN A 1 29 ? -11.444 9.421 -15.224 1.00 0.00 29 ASN A CA 7
ATOM 8479 C C . ASN A 1 29 ? -11.923 8.913 -13.863 1.00 0.00 29 ASN A C 7
ATOM 8480 O O . ASN A 1 29 ? -12.186 7.723 -13.704 1.00 0.00 29 ASN A O 7
ATOM 8491 N N . SER A 1 30 ? -11.923 9.798 -12.881 1.00 0.00 30 SER A N 7
ATOM 8492 C CA . SER A 1 30 ? -12.480 9.554 -11.529 1.00 0.00 30 SER A CA 7
ATOM 8493 C C . SER A 1 30 ? -11.963 8.259 -10.820 1.00 0.00 30 SER A C 7
ATOM 8494 O O . SER A 1 30 ? -12.663 7.675 -9.993 1.00 0.00 30 SER A O 7
ATOM 8502 N N . VAL A 1 31 ? -10.735 7.878 -11.085 1.00 0.00 31 VAL A N 7
ATOM 8503 C CA . VAL A 1 31 ? -10.161 6.646 -10.500 1.00 0.00 31 VAL A CA 7
ATOM 8504 C C . VAL A 1 31 ? -8.970 6.968 -9.595 1.00 0.00 31 VAL A C 7
ATOM 8505 O O . VAL A 1 31 ? -8.220 7.908 -9.863 1.00 0.00 31 VAL A O 7
ATOM 8518 N N . GLU A 1 32 ? -8.824 6.220 -8.515 1.00 0.00 32 GLU A N 7
ATOM 8519 C CA . GLU A 1 32 ? -7.688 6.366 -7.633 1.00 0.00 32 GLU A CA 7
ATOM 8520 C C . GLU A 1 32 ? -6.621 5.400 -8.091 1.00 0.00 32 GLU A C 7
ATOM 8521 O O . GLU A 1 32 ? -6.779 4.178 -7.951 1.00 0.00 32 GLU A O 7
ATOM 8533 N N . LYS A 1 33 ? -5.573 5.903 -8.661 1.00 0.00 33 LYS A N 7
ATOM 8534 C CA . LYS A 1 33 ? -4.510 5.047 -9.084 1.00 0.00 33 LYS A CA 7
ATOM 8535 C C . LYS A 1 33 ? -3.612 4.812 -7.913 1.00 0.00 33 LYS A C 7
ATOM 8536 O O . LYS A 1 33 ? -3.010 5.754 -7.372 1.00 0.00 33 LYS A O 7
ATOM 8555 N N . TYR A 1 34 ? -3.563 3.603 -7.485 1.00 0.00 34 TYR A N 7
ATOM 8556 C CA . TYR A 1 34 ? -2.683 3.233 -6.442 1.00 0.00 34 TYR A CA 7
ATOM 8557 C C . TYR A 1 34 ? -1.370 2.979 -7.111 1.00 0.00 34 TYR A C 7
ATOM 8558 O O . TYR A 1 34 ? -1.303 2.149 -8.038 1.00 0.00 34 TYR A O 7
ATOM 8576 N N . VAL A 1 35 ? -0.350 3.711 -6.700 1.00 0.00 35 VAL A N 7
ATOM 8577 C CA . VAL A 1 35 ? 0.931 3.643 -7.357 1.00 0.00 35 VAL A CA 7
ATOM 8578 C C . VAL A 1 35 ? 1.553 2.252 -7.184 1.00 0.00 35 VAL A C 7
ATOM 8579 O O . VAL A 1 35 ? 1.332 1.566 -6.186 1.00 0.00 35 VAL A O 7
ATOM 8592 N N . LEU A 1 36 ? 2.307 1.860 -8.171 1.00 0.00 36 LEU A N 7
ATOM 8593 C CA . LEU A 1 36 ? 2.875 0.544 -8.276 1.00 0.00 36 LEU A CA 7
ATOM 8594 C C . LEU A 1 36 ? 4.039 0.288 -7.326 1.00 0.00 36 LEU A C 7
ATOM 8595 O O . LEU A 1 36 ? 4.543 -0.840 -7.261 1.00 0.00 36 LEU A O 7
ATOM 8611 N N . THR A 1 37 ? 4.461 1.283 -6.591 1.00 0.00 37 THR A N 7
ATOM 8612 C CA . THR A 1 37 ? 5.585 1.079 -5.735 1.00 0.00 37 THR A CA 7
ATOM 8613 C C . THR A 1 37 ? 5.102 0.605 -4.366 1.00 0.00 37 THR A C 7
ATOM 8614 O O . THR A 1 37 ? 4.010 0.961 -3.908 1.00 0.00 37 THR A O 7
ATOM 8625 N N . SER A 1 38 ? 5.917 -0.188 -3.739 1.00 0.00 38 SER A N 7
ATOM 8626 C CA . SER A 1 38 ? 5.613 -0.780 -2.484 1.00 0.00 38 SER A CA 7
ATOM 8627 C C . SER A 1 38 ? 6.751 -0.538 -1.485 1.00 0.00 38 SER A C 7
ATOM 8628 O O . SER A 1 38 ? 6.912 -1.272 -0.508 1.00 0.00 38 SER A O 7
ATOM 8636 N N . HIS A 1 39 ? 7.515 0.525 -1.723 1.00 0.00 39 HIS A N 7
ATOM 8637 C CA . HIS A 1 39 ? 8.640 0.866 -0.855 1.00 0.00 39 HIS A CA 7
ATOM 8638 C C . HIS A 1 39 ? 8.202 1.257 0.545 1.00 0.00 39 HIS A C 7
ATOM 8639 O O . HIS A 1 39 ? 7.423 2.215 0.741 1.00 0.00 39 HIS A O 7
ATOM 8654 N N . VAL A 1 40 ? 8.714 0.520 1.506 1.00 0.00 40 VAL A N 7
ATOM 8655 C CA . VAL A 1 40 ? 8.348 0.685 2.886 1.00 0.00 40 VAL A CA 7
ATOM 8656 C C . VAL A 1 40 ? 9.188 1.715 3.588 1.00 0.00 40 VAL A C 7
ATOM 8657 O O . VAL A 1 40 ? 10.335 1.984 3.205 1.00 0.00 40 VAL A O 7
ATOM 8670 N N . SER A 1 41 ? 8.617 2.289 4.583 1.00 0.00 41 SER A N 7
ATOM 8671 C CA . SER A 1 41 ? 9.274 3.188 5.444 1.00 0.00 41 SER A CA 7
ATOM 8672 C C . SER A 1 41 ? 9.459 2.455 6.769 1.00 0.00 41 SER A C 7
ATOM 8673 O O . SER A 1 41 ? 8.485 1.965 7.362 1.00 0.00 41 SER A O 7
ATOM 8681 N N . LYS A 1 42 ? 10.692 2.351 7.222 1.00 0.00 42 LYS A N 7
ATOM 8682 C CA . LYS A 1 42 ? 11.008 1.649 8.472 1.00 0.00 42 LYS A CA 7
ATOM 8683 C C . LYS A 1 42 ? 10.670 2.486 9.702 1.00 0.00 42 LYS A C 7
ATOM 8684 O O . LYS A 1 42 ? 11.064 2.151 10.820 1.00 0.00 42 LYS A O 7
ATOM 8703 N N . ASN A 1 43 ? 9.910 3.521 9.500 1.00 0.00 43 ASN A N 7
ATOM 8704 C CA . ASN A 1 43 ? 9.556 4.444 10.539 1.00 0.00 43 ASN A CA 7
ATOM 8705 C C . ASN A 1 43 ? 8.069 4.604 10.515 1.00 0.00 43 ASN A C 7
ATOM 8706 O O . ASN A 1 43 ? 7.466 4.635 9.434 1.00 0.00 43 ASN A O 7
ATOM 8717 N N . ARG A 1 44 ? 7.469 4.667 11.669 1.00 0.00 44 ARG A N 7
ATOM 8718 C CA . ARG A 1 44 ? 6.044 4.822 11.763 1.00 0.00 44 ARG A CA 7
ATOM 8719 C C . ARG A 1 44 ? 5.680 6.295 11.686 1.00 0.00 44 ARG A C 7
ATOM 8720 O O . ARG A 1 44 ? 6.187 7.108 12.476 1.00 0.00 44 ARG A O 7
ATOM 8741 N N . PRO A 1 45 ? 4.842 6.673 10.716 1.00 0.00 45 PRO A N 7
ATOM 8742 C CA . PRO A 1 45 ? 4.422 8.048 10.540 1.00 0.00 45 PRO A CA 7
ATOM 8743 C C . PRO A 1 45 ? 3.496 8.490 11.653 1.00 0.00 45 PRO A C 7
ATOM 8744 O O . PRO A 1 45 ? 2.620 7.733 12.090 1.00 0.00 45 PRO A O 7
ATOM 8755 N N . LYS A 1 46 ? 3.684 9.691 12.107 1.00 0.00 46 LYS A N 7
ATOM 8756 C CA . LYS A 1 46 ? 2.850 10.216 13.149 1.00 0.00 46 LYS A CA 7
ATOM 8757 C C . LYS A 1 46 ? 1.609 10.843 12.539 1.00 0.00 46 LYS A C 7
ATOM 8758 O O . LYS A 1 46 ? 0.504 10.286 12.633 1.00 0.00 46 LYS A O 7
ATOM 8777 N N . ASN A 1 47 ? 1.793 11.959 11.868 1.00 0.00 47 ASN A N 7
ATOM 8778 C CA . ASN A 1 47 ? 0.686 12.651 11.270 1.00 0.00 47 ASN A CA 7
ATOM 8779 C C . ASN A 1 47 ? 0.722 12.495 9.779 1.00 0.00 47 ASN A C 7
ATOM 8780 O O . ASN A 1 47 ? 1.386 13.252 9.054 1.00 0.00 47 ASN A O 7
ATOM 8791 N N . ALA A 1 48 ? 0.087 11.464 9.347 1.00 0.00 48 ALA A N 7
ATOM 8792 C CA . ALA A 1 48 ? -0.052 11.123 7.974 1.00 0.00 48 ALA A CA 7
ATOM 8793 C C . ALA A 1 48 ? -1.240 10.229 7.903 1.00 0.00 48 ALA A C 7
ATOM 8794 O O . ALA A 1 48 ? -1.603 9.615 8.927 1.00 0.00 48 ALA A O 7
ATOM 8801 N N . ILE A 1 49 ? -1.864 10.147 6.776 1.00 0.00 49 ILE A N 7
ATOM 8802 C CA . ILE A 1 49 ? -3.031 9.327 6.668 1.00 0.00 49 ILE A CA 7
ATOM 8803 C C . ILE A 1 49 ? -2.620 7.903 6.408 1.00 0.00 49 ILE A C 7
ATOM 8804 O O . ILE A 1 49 ? -1.900 7.612 5.450 1.00 0.00 49 ILE A O 7
ATOM 8820 N N . VAL A 1 50 ? -3.011 7.043 7.293 1.00 0.00 50 VAL A N 7
ATOM 8821 C CA . VAL A 1 50 ? -2.735 5.656 7.155 1.00 0.00 50 VAL A CA 7
ATOM 8822 C C . VAL A 1 50 ? -4.002 4.939 6.733 1.00 0.00 50 VAL A C 7
ATOM 8823 O O . VAL A 1 50 ? -5.056 5.122 7.333 1.00 0.00 50 VAL A O 7
ATOM 8836 N N . ILE A 1 51 ? -3.920 4.215 5.667 1.00 0.00 51 ILE A N 7
ATOM 8837 C CA . ILE A 1 51 ? -5.032 3.442 5.176 1.00 0.00 51 ILE A CA 7
ATOM 8838 C C . ILE A 1 51 ? -4.684 1.991 5.417 1.00 0.00 51 ILE A C 7
ATOM 8839 O O . ILE A 1 51 ? -3.619 1.556 5.030 1.00 0.00 51 ILE A O 7
ATOM 8855 N N . LYS A 1 52 ? -5.536 1.259 6.070 1.00 0.00 52 LYS A N 7
ATOM 8856 C CA . LYS A 1 52 ? -5.213 -0.108 6.430 1.00 0.00 52 LYS A CA 7
ATOM 8857 C C . LYS A 1 52 ? -5.451 -1.032 5.239 1.00 0.00 52 LYS A C 7
ATOM 8858 O O . LYS A 1 52 ? -6.272 -0.715 4.369 1.00 0.00 52 LYS A O 7
ATOM 8877 N N . MET A 1 53 ? -4.742 -2.192 5.219 1.00 0.00 53 MET A N 7
ATOM 8878 C CA . MET A 1 53 ? -4.827 -3.201 4.118 1.00 0.00 53 MET A CA 7
ATOM 8879 C C . MET A 1 53 ? -6.269 -3.529 3.752 1.00 0.00 53 MET A C 7
ATOM 8880 O O . MET A 1 53 ? -6.580 -3.758 2.591 1.00 0.00 53 MET A O 7
ATOM 8894 N N . ASP A 1 54 ? -7.126 -3.513 4.754 1.00 0.00 54 ASP A N 7
ATOM 8895 C CA . ASP A 1 54 ? -8.560 -3.821 4.633 1.00 0.00 54 ASP A CA 7
ATOM 8896 C C . ASP A 1 54 ? -9.250 -3.014 3.519 1.00 0.00 54 ASP A C 7
ATOM 8897 O O . ASP A 1 54 ? -10.159 -3.510 2.857 1.00 0.00 54 ASP A O 7
ATOM 8906 N N . ASN A 1 55 ? -8.782 -1.804 3.283 1.00 0.00 55 ASN A N 7
ATOM 8907 C CA . ASN A 1 55 ? -9.406 -0.905 2.304 1.00 0.00 55 ASN A CA 7
ATOM 8908 C C . ASN A 1 55 ? -8.779 -1.042 0.899 1.00 0.00 55 ASN A C 7
ATOM 8909 O O . ASN A 1 55 ? -9.319 -0.539 -0.095 1.00 0.00 55 ASN A O 7
ATOM 8920 N N . LEU A 1 56 ? -7.681 -1.744 0.805 1.00 0.00 56 LEU A N 7
ATOM 8921 C CA . LEU A 1 56 ? -6.973 -1.844 -0.460 1.00 0.00 56 LEU A CA 7
ATOM 8922 C C . LEU A 1 56 ? -7.388 -3.078 -1.245 1.00 0.00 56 LEU A C 7
ATOM 8923 O O . LEU A 1 56 ? -7.631 -4.136 -0.658 1.00 0.00 56 LEU A O 7
ATOM 8939 N N . PRO A 1 57 ? -7.515 -2.946 -2.586 1.00 0.00 57 PRO A N 7
ATOM 8940 C CA . PRO A 1 57 ? -7.844 -4.070 -3.472 1.00 0.00 57 PRO A CA 7
ATOM 8941 C C . PRO A 1 57 ? -6.782 -5.181 -3.402 1.00 0.00 57 PRO A C 7
ATOM 8942 O O . PRO A 1 57 ? -5.609 -4.926 -3.026 1.00 0.00 57 PRO A O 7
ATOM 8953 N N . ILE A 1 58 ? -7.172 -6.394 -3.777 1.00 0.00 58 ILE A N 7
ATOM 8954 C CA . ILE A 1 58 ? -6.291 -7.551 -3.695 1.00 0.00 58 ILE A CA 7
ATOM 8955 C C . ILE A 1 58 ? -5.002 -7.407 -4.500 1.00 0.00 58 ILE A C 7
ATOM 8956 O O . ILE A 1 58 ? -3.962 -7.868 -4.068 1.00 0.00 58 ILE A O 7
ATOM 8972 N N . GLU A 1 59 ? -5.061 -6.718 -5.628 1.00 0.00 59 GLU A N 7
ATOM 8973 C CA . GLU A 1 59 ? -3.886 -6.539 -6.456 1.00 0.00 59 GLU A CA 7
ATOM 8974 C C . GLU A 1 59 ? -2.869 -5.613 -5.779 1.00 0.00 59 GLU A C 7
ATOM 8975 O O . GLU A 1 59 ? -1.651 -5.772 -5.948 1.00 0.00 59 GLU A O 7
ATOM 8987 N N . VAL A 1 60 ? -3.360 -4.669 -4.993 1.00 0.00 60 VAL A N 7
ATOM 8988 C CA . VAL A 1 60 ? -2.497 -3.763 -4.260 1.00 0.00 60 VAL A CA 7
ATOM 8989 C C . VAL A 1 60 ? -1.867 -4.516 -3.103 1.00 0.00 60 VAL A C 7
ATOM 8990 O O . VAL A 1 60 ? -0.646 -4.474 -2.905 1.00 0.00 60 VAL A O 7
ATOM 9003 N N . LYS A 1 61 ? -2.700 -5.255 -2.376 1.00 0.00 61 LYS A N 7
ATOM 9004 C CA . LYS A 1 61 ? -2.236 -6.040 -1.243 1.00 0.00 61 LYS A CA 7
ATOM 9005 C C . LYS A 1 61 ? -1.255 -7.117 -1.690 1.00 0.00 61 LYS A C 7
ATOM 9006 O O . LYS A 1 61 ? -0.296 -7.431 -0.979 1.00 0.00 61 LYS A O 7
ATOM 9025 N N . ASP A 1 62 ? -1.483 -7.659 -2.872 1.00 0.00 62 ASP A N 7
ATOM 9026 C CA . ASP A 1 62 ? -0.603 -8.674 -3.443 1.00 0.00 62 ASP A CA 7
ATOM 9027 C C . ASP A 1 62 ? 0.787 -8.105 -3.682 1.00 0.00 62 ASP A C 7
ATOM 9028 O O . ASP A 1 62 ? 1.776 -8.716 -3.303 1.00 0.00 62 ASP A O 7
ATOM 9037 N N . LYS A 1 63 ? 0.861 -6.903 -4.269 1.00 0.00 63 LYS A N 7
ATOM 9038 C CA . LYS A 1 63 ? 2.145 -6.231 -4.475 1.00 0.00 63 LYS A CA 7
ATOM 9039 C C . LYS A 1 63 ? 2.840 -5.941 -3.152 1.00 0.00 63 LYS A C 7
ATOM 9040 O O . LYS A 1 63 ? 4.051 -6.129 -3.031 1.00 0.00 63 LYS A O 7
ATOM 9059 N N . LEU A 1 64 ? 2.062 -5.511 -2.159 1.00 0.00 64 LEU A N 7
ATOM 9060 C CA . LEU A 1 64 ? 2.580 -5.288 -0.807 1.00 0.00 64 LEU A CA 7
ATOM 9061 C C . LEU A 1 64 ? 3.197 -6.580 -0.279 1.00 0.00 64 LEU A C 7
ATOM 9062 O O . LEU A 1 64 ? 4.319 -6.595 0.256 1.00 0.00 64 LEU A O 7
ATOM 9078 N N . THR A 1 65 ? 2.482 -7.659 -0.476 1.00 0.00 65 THR A N 7
ATOM 9079 C CA . THR A 1 65 ? 2.923 -8.948 -0.056 1.00 0.00 65 THR A CA 7
ATOM 9080 C C . THR A 1 65 ? 4.211 -9.343 -0.796 1.00 0.00 65 THR A C 7
ATOM 9081 O O . THR A 1 65 ? 5.186 -9.729 -0.167 1.00 0.00 65 THR A O 7
ATOM 9092 N N . ARG A 1 66 ? 4.229 -9.153 -2.105 1.00 0.00 66 ARG A N 7
ATOM 9093 C CA . ARG A 1 66 ? 5.376 -9.512 -2.934 1.00 0.00 66 ARG A CA 7
ATOM 9094 C C . ARG A 1 66 ? 6.648 -8.741 -2.567 1.00 0.00 66 ARG A C 7
ATOM 9095 O O . ARG A 1 66 ? 7.750 -9.246 -2.763 1.00 0.00 66 ARG A O 7
ATOM 9116 N N . PHE A 1 67 ? 6.505 -7.543 -2.040 1.00 0.00 67 PHE A N 7
ATOM 9117 C CA . PHE A 1 67 ? 7.665 -6.733 -1.717 1.00 0.00 67 PHE A CA 7
ATOM 9118 C C . PHE A 1 67 ? 8.275 -7.109 -0.365 1.00 0.00 67 PHE A C 7
ATOM 9119 O O . PHE A 1 67 ? 9.428 -7.517 -0.298 1.00 0.00 67 PHE A O 7
ATOM 9136 N N . PHE A 1 68 ? 7.501 -7.011 0.697 1.00 0.00 68 PHE A N 7
ATOM 9137 C CA . PHE A 1 68 ? 8.076 -7.141 2.042 1.00 0.00 68 PHE A CA 7
ATOM 9138 C C . PHE A 1 68 ? 7.586 -8.333 2.849 1.00 0.00 68 PHE A C 7
ATOM 9139 O O . PHE A 1 68 ? 8.087 -8.569 3.954 1.00 0.00 68 PHE A O 7
ATOM 9156 N N . LEU A 1 69 ? 6.633 -9.070 2.353 1.00 0.00 69 LEU A N 7
ATOM 9157 C CA . LEU A 1 69 ? 6.082 -10.135 3.159 1.00 0.00 69 LEU A CA 7
ATOM 9158 C C . LEU A 1 69 ? 6.360 -11.511 2.543 1.00 0.00 69 LEU A C 7
ATOM 9159 O O . LEU A 1 69 ? 7.227 -12.239 3.019 1.00 0.00 69 LEU A O 7
ATOM 9175 N N . LEU A 1 70 ? 5.680 -11.789 1.433 1.00 0.00 70 LEU A N 7
ATOM 9176 C CA . LEU A 1 70 ? 5.699 -13.037 0.677 1.00 0.00 70 LEU A CA 7
ATOM 9177 C C . LEU A 1 70 ? 5.239 -14.195 1.518 1.00 0.00 70 LEU A C 7
ATOM 9178 O O . LEU A 1 70 ? 4.073 -14.616 1.475 1.00 0.00 70 LEU A O 7
ATOM 9194 N N . GLU A 1 71 ? 6.122 -14.585 2.339 1.00 0.00 71 GLU A N 7
ATOM 9195 C CA . GLU A 1 71 ? 6.055 -15.732 3.213 1.00 0.00 71 GLU A CA 7
ATOM 9196 C C . GLU A 1 71 ? 7.124 -15.522 4.254 1.00 0.00 71 GLU A C 7
ATOM 9197 O O . GLU A 1 71 ? 6.850 -15.422 5.454 1.00 0.00 71 GLU A O 7
ATOM 9209 N N . HIS A 1 72 ? 8.333 -15.382 3.757 1.00 0.00 72 HIS A N 7
ATOM 9210 C CA . HIS A 1 72 ? 9.519 -15.180 4.548 1.00 0.00 72 HIS A CA 7
ATOM 9211 C C . HIS A 1 72 ? 10.028 -13.766 4.301 1.00 0.00 72 HIS A C 7
ATOM 9212 O O . HIS A 1 72 ? 10.109 -13.321 3.151 1.00 0.00 72 HIS A O 7
ATOM 9227 N N . HIS A 1 73 ? 10.360 -13.064 5.345 1.00 0.00 73 HIS A N 7
ATOM 9228 C CA . HIS A 1 73 ? 10.883 -11.720 5.191 1.00 0.00 73 HIS A CA 7
ATOM 9229 C C . HIS A 1 73 ? 12.270 -11.655 5.784 1.00 0.00 73 HIS A C 7
ATOM 9230 O O . HIS A 1 73 ? 12.640 -12.518 6.581 1.00 0.00 73 HIS A O 7
ATOM 9245 N N . HIS A 1 74 ? 13.031 -10.664 5.405 1.00 0.00 74 HIS A N 7
ATOM 9246 C CA . HIS A 1 74 ? 14.370 -10.506 5.951 1.00 0.00 74 HIS A CA 7
ATOM 9247 C C . HIS A 1 74 ? 14.366 -9.495 7.094 1.00 0.00 74 HIS A C 7
ATOM 9248 O O . HIS A 1 74 ? 13.514 -8.595 7.136 1.00 0.00 74 HIS A O 7
ATOM 9263 N N . HIS A 1 75 ? 15.302 -9.646 8.000 1.00 0.00 75 HIS A N 7
ATOM 9264 C CA . HIS A 1 75 ? 15.349 -8.862 9.226 1.00 0.00 75 HIS A CA 7
ATOM 9265 C C . HIS A 1 75 ? 15.721 -7.388 9.012 1.00 0.00 75 HIS A C 7
ATOM 9266 O O . HIS A 1 75 ? 16.636 -7.064 8.247 1.00 0.00 75 HIS A O 7
ATOM 9281 N N . HIS A 1 76 ? 14.943 -6.540 9.673 1.00 0.00 76 HIS A N 7
ATOM 9282 C CA . HIS A 1 76 ? 15.107 -5.087 9.817 1.00 0.00 76 HIS A CA 7
ATOM 9283 C C . HIS A 1 76 ? 13.874 -4.620 10.547 1.00 0.00 76 HIS A C 7
ATOM 9284 O O . HIS A 1 76 ? 13.068 -5.467 10.948 1.00 0.00 76 HIS A O 7
ATOM 9299 N N . HIS A 1 77 ? 13.724 -3.345 10.757 1.00 0.00 77 HIS A N 7
ATOM 9300 C CA . HIS A 1 77 ? 12.493 -2.855 11.318 1.00 0.00 77 HIS A CA 7
ATOM 9301 C C . HIS A 1 77 ? 11.544 -2.674 10.171 1.00 0.00 77 HIS A C 7
ATOM 9302 O O . HIS A 1 77 ? 10.593 -3.449 10.055 1.00 0.00 77 HIS A O 7
ATOM 9318 N N . MET A 1 1 ? 1.105 9.869 -18.457 1.00 0.00 1 MET A N 8
ATOM 9319 C CA . MET A 1 1 ? 0.987 8.539 -17.842 1.00 0.00 1 MET A CA 8
ATOM 9320 C C . MET A 1 1 ? 0.437 8.632 -16.422 1.00 0.00 1 MET A C 8
ATOM 9321 O O . MET A 1 1 ? -0.590 8.032 -16.101 1.00 0.00 1 MET A O 8
ATOM 9337 N N . LEU A 1 2 ? 1.107 9.380 -15.576 1.00 0.00 2 LEU A N 8
ATOM 9338 C CA . LEU A 1 2 ? 0.736 9.476 -14.182 1.00 0.00 2 LEU A CA 8
ATOM 9339 C C . LEU A 1 2 ? 0.130 10.847 -13.900 1.00 0.00 2 LEU A C 8
ATOM 9340 O O . LEU A 1 2 ? 0.683 11.864 -14.308 1.00 0.00 2 LEU A O 8
ATOM 9356 N N . LYS A 1 3 ? -1.001 10.863 -13.220 1.00 0.00 3 LYS A N 8
ATOM 9357 C CA . LYS A 1 3 ? -1.701 12.099 -12.893 1.00 0.00 3 LYS A CA 8
ATOM 9358 C C . LYS A 1 3 ? -2.045 12.186 -11.417 1.00 0.00 3 LYS A C 8
ATOM 9359 O O . LYS A 1 3 ? -2.494 11.199 -10.834 1.00 0.00 3 LYS A O 8
ATOM 9378 N N . HIS A 1 4 ? -1.767 13.370 -10.841 1.00 0.00 4 HIS A N 8
ATOM 9379 C CA . HIS A 1 4 ? -2.257 13.827 -9.518 1.00 0.00 4 HIS A CA 8
ATOM 9380 C C . HIS A 1 4 ? -2.198 12.771 -8.376 1.00 0.00 4 HIS A C 8
ATOM 9381 O O . HIS A 1 4 ? -3.142 12.010 -8.176 1.00 0.00 4 HIS A O 8
ATOM 9396 N N . GLY A 1 5 ? -1.125 12.764 -7.614 1.00 0.00 5 GLY A N 8
ATOM 9397 C CA . GLY A 1 5 ? -1.000 11.779 -6.559 1.00 0.00 5 GLY A CA 8
ATOM 9398 C C . GLY A 1 5 ? -0.655 12.364 -5.194 1.00 0.00 5 GLY A C 8
ATOM 9399 O O . GLY A 1 5 ? 0.123 13.315 -5.098 1.00 0.00 5 GLY A O 8
ATOM 9403 N N . LYS A 1 6 ? -1.241 11.791 -4.146 1.00 0.00 6 LYS A N 8
ATOM 9404 C CA . LYS A 1 6 ? -0.956 12.170 -2.744 1.00 0.00 6 LYS A CA 8
ATOM 9405 C C . LYS A 1 6 ? -0.167 11.049 -2.075 1.00 0.00 6 LYS A C 8
ATOM 9406 O O . LYS A 1 6 ? -0.289 9.905 -2.470 1.00 0.00 6 LYS A O 8
ATOM 9425 N N . TYR A 1 7 ? 0.630 11.368 -1.086 1.00 0.00 7 TYR A N 8
ATOM 9426 C CA . TYR A 1 7 ? 1.371 10.357 -0.342 1.00 0.00 7 TYR A CA 8
ATOM 9427 C C . TYR A 1 7 ? 0.762 10.098 1.022 1.00 0.00 7 TYR A C 8
ATOM 9428 O O . TYR A 1 7 ? 0.703 10.998 1.873 1.00 0.00 7 TYR A O 8
ATOM 9446 N N . VAL A 1 8 ? 0.307 8.895 1.222 1.00 0.00 8 VAL A N 8
ATOM 9447 C CA . VAL A 1 8 ? -0.234 8.463 2.494 1.00 0.00 8 VAL A CA 8
ATOM 9448 C C . VAL A 1 8 ? 0.440 7.155 2.869 1.00 0.00 8 VAL A C 8
ATOM 9449 O O . VAL A 1 8 ? 1.327 6.685 2.141 1.00 0.00 8 VAL A O 8
ATOM 9462 N N . TYR A 1 9 ? 0.050 6.573 3.969 1.00 0.00 9 TYR A N 8
ATOM 9463 C CA . TYR A 1 9 ? 0.646 5.337 4.401 1.00 0.00 9 TYR A CA 8
ATOM 9464 C C . TYR A 1 9 ? -0.415 4.296 4.609 1.00 0.00 9 TYR A C 8
ATOM 9465 O O . TYR A 1 9 ? -1.545 4.613 4.974 1.00 0.00 9 TYR A O 8
ATOM 9483 N N . ILE A 1 10 ? -0.072 3.074 4.358 1.00 0.00 10 ILE A N 8
ATOM 9484 C CA . ILE A 1 10 ? -0.980 1.984 4.607 1.00 0.00 10 ILE A CA 8
ATOM 9485 C C . ILE A 1 10 ? -0.574 1.318 5.912 1.00 0.00 10 ILE A C 8
ATOM 9486 O O . ILE A 1 10 ? 0.624 1.054 6.137 1.00 0.00 10 ILE A O 8
ATOM 9502 N N . ASP A 1 11 ? -1.549 1.081 6.772 1.00 0.00 11 ASP A N 8
ATOM 9503 C CA . ASP A 1 11 ? -1.318 0.482 8.074 1.00 0.00 11 ASP A CA 8
ATOM 9504 C C . ASP A 1 11 ? -1.000 -0.977 7.936 1.00 0.00 11 ASP A C 8
ATOM 9505 O O . ASP A 1 11 ? -1.891 -1.823 7.802 1.00 0.00 11 ASP A O 8
ATOM 9514 N N . LEU A 1 12 ? 0.280 -1.254 7.877 1.00 0.00 12 LEU A N 8
ATOM 9515 C CA . LEU A 1 12 ? 0.782 -2.609 7.825 1.00 0.00 12 LEU A CA 8
ATOM 9516 C C . LEU A 1 12 ? 0.758 -3.171 9.226 1.00 0.00 12 LEU A C 8
ATOM 9517 O O . LEU A 1 12 ? 0.906 -4.375 9.437 1.00 0.00 12 LEU A O 8
ATOM 9533 N N . ASN A 1 13 ? 0.676 -2.236 10.182 1.00 0.00 13 ASN A N 8
ATOM 9534 C CA . ASN A 1 13 ? 0.438 -2.470 11.619 1.00 0.00 13 ASN A CA 8
ATOM 9535 C C . ASN A 1 13 ? 1.609 -3.138 12.368 1.00 0.00 13 ASN A C 8
ATOM 9536 O O . ASN A 1 13 ? 1.769 -2.951 13.570 1.00 0.00 13 ASN A O 8
ATOM 9547 N N . ASN A 1 14 ? 2.458 -3.836 11.648 1.00 0.00 14 ASN A N 8
ATOM 9548 C CA . ASN A 1 14 ? 3.570 -4.610 12.230 1.00 0.00 14 ASN A CA 8
ATOM 9549 C C . ASN A 1 14 ? 4.800 -3.740 12.516 1.00 0.00 14 ASN A C 8
ATOM 9550 O O . ASN A 1 14 ? 5.903 -4.243 12.690 1.00 0.00 14 ASN A O 8
ATOM 9561 N N . GLY A 1 15 ? 4.601 -2.446 12.580 1.00 0.00 15 GLY A N 8
ATOM 9562 C CA . GLY A 1 15 ? 5.687 -1.556 12.942 1.00 0.00 15 GLY A CA 8
ATOM 9563 C C . GLY A 1 15 ? 6.294 -0.842 11.772 1.00 0.00 15 GLY A C 8
ATOM 9564 O O . GLY A 1 15 ? 7.140 0.032 11.942 1.00 0.00 15 GLY A O 8
ATOM 9568 N N . LYS A 1 16 ? 5.894 -1.211 10.595 1.00 0.00 16 LYS A N 8
ATOM 9569 C CA . LYS A 1 16 ? 6.358 -0.550 9.410 1.00 0.00 16 LYS A CA 8
ATOM 9570 C C . LYS A 1 16 ? 5.166 -0.105 8.615 1.00 0.00 16 LYS A C 8
ATOM 9571 O O . LYS A 1 16 ? 4.067 -0.653 8.786 1.00 0.00 16 LYS A O 8
ATOM 9590 N N . TYR A 1 17 ? 5.350 0.884 7.803 1.00 0.00 17 TYR A N 8
ATOM 9591 C CA . TYR A 1 17 ? 4.294 1.420 6.986 1.00 0.00 17 TYR A CA 8
ATOM 9592 C C . TYR A 1 17 ? 4.778 1.582 5.581 1.00 0.00 17 TYR A C 8
ATOM 9593 O O . TYR A 1 17 ? 5.955 1.826 5.358 1.00 0.00 17 TYR A O 8
ATOM 9611 N N . VAL A 1 18 ? 3.894 1.427 4.644 1.00 0.00 18 VAL A N 8
ATOM 9612 C CA . VAL A 1 18 ? 4.248 1.578 3.261 1.00 0.00 18 VAL A CA 8
ATOM 9613 C C . VAL A 1 18 ? 3.811 2.942 2.794 1.00 0.00 18 VAL A C 8
ATOM 9614 O O . VAL A 1 18 ? 2.699 3.394 3.104 1.00 0.00 18 VAL A O 8
ATOM 9627 N N . LYS A 1 19 ? 4.701 3.604 2.119 1.00 0.00 19 LYS A N 8
ATOM 9628 C CA . LYS A 1 19 ? 4.477 4.919 1.623 1.00 0.00 19 LYS A CA 8
ATOM 9629 C C . LYS A 1 19 ? 3.895 4.791 0.237 1.00 0.00 19 LYS A C 8
ATOM 9630 O O . LYS A 1 19 ? 4.584 4.395 -0.710 1.00 0.00 19 LYS A O 8
ATOM 9649 N N . VAL A 1 20 ? 2.636 5.080 0.124 1.00 0.00 20 VAL A N 8
ATOM 9650 C CA . VAL A 1 20 ? 1.947 4.876 -1.105 1.00 0.00 20 VAL A CA 8
ATOM 9651 C C . VAL A 1 20 ? 1.433 6.191 -1.672 1.00 0.00 20 VAL A C 8
ATOM 9652 O O . VAL A 1 20 ? 0.910 7.058 -0.949 1.00 0.00 20 VAL A O 8
ATOM 9665 N N . ARG A 1 21 ? 1.636 6.357 -2.940 1.00 0.00 21 ARG A N 8
ATOM 9666 C CA . ARG A 1 21 ? 1.139 7.485 -3.644 1.00 0.00 21 ARG A CA 8
ATOM 9667 C C . ARG A 1 21 ? -0.188 7.120 -4.289 1.00 0.00 21 ARG A C 8
ATOM 9668 O O . ARG A 1 21 ? -0.266 6.202 -5.115 1.00 0.00 21 ARG A O 8
ATOM 9689 N N . ILE A 1 22 ? -1.221 7.791 -3.862 1.00 0.00 22 ILE A N 8
ATOM 9690 C CA . ILE A 1 22 ? -2.556 7.569 -4.349 1.00 0.00 22 ILE A CA 8
ATOM 9691 C C . ILE A 1 22 ? -2.754 8.458 -5.546 1.00 0.00 22 ILE A C 8
ATOM 9692 O O . ILE A 1 22 ? -2.835 9.689 -5.404 1.00 0.00 22 ILE A O 8
ATOM 9708 N N . LEU A 1 23 ? -2.783 7.864 -6.694 1.00 0.00 23 LEU A N 8
ATOM 9709 C CA . LEU A 1 23 ? -2.933 8.580 -7.926 1.00 0.00 23 LEU A CA 8
ATOM 9710 C C . LEU A 1 23 ? -4.394 8.742 -8.197 1.00 0.00 23 LEU A C 8
ATOM 9711 O O . LEU A 1 23 ? -5.079 7.770 -8.465 1.00 0.00 23 LEU A O 8
ATOM 9727 N N . LYS A 1 24 ? -4.879 9.928 -8.109 1.00 0.00 24 LYS A N 8
ATOM 9728 C CA . LYS A 1 24 ? -6.258 10.147 -8.354 1.00 0.00 24 LYS A CA 8
ATOM 9729 C C . LYS A 1 24 ? -6.397 10.911 -9.631 1.00 0.00 24 LYS A C 8
ATOM 9730 O O . LYS A 1 24 ? -6.141 12.113 -9.688 1.00 0.00 24 LYS A O 8
ATOM 9749 N N . SER A 1 25 ? -6.814 10.219 -10.632 1.00 0.00 25 SER A N 8
ATOM 9750 C CA . SER A 1 25 ? -6.908 10.752 -11.945 1.00 0.00 25 SER A CA 8
ATOM 9751 C C . SER A 1 25 ? -8.367 11.047 -12.275 1.00 0.00 25 SER A C 8
ATOM 9752 O O . SER A 1 25 ? -9.217 10.129 -12.325 1.00 0.00 25 SER A O 8
ATOM 9760 N N . ARG A 1 26 ? -8.676 12.324 -12.462 1.00 0.00 26 ARG A N 8
ATOM 9761 C CA . ARG A 1 26 ? -10.026 12.736 -12.836 1.00 0.00 26 ARG A CA 8
ATOM 9762 C C . ARG A 1 26 ? -10.212 12.610 -14.330 1.00 0.00 26 ARG A C 8
ATOM 9763 O O . ARG A 1 26 ? -11.300 12.839 -14.845 1.00 0.00 26 ARG A O 8
ATOM 9784 N N . ASP A 1 27 ? -9.123 12.261 -15.012 1.00 0.00 27 ASP A N 8
ATOM 9785 C CA . ASP A 1 27 ? -9.070 12.074 -16.473 1.00 0.00 27 ASP A CA 8
ATOM 9786 C C . ASP A 1 27 ? -10.165 11.147 -16.942 1.00 0.00 27 ASP A C 8
ATOM 9787 O O . ASP A 1 27 ? -10.792 11.373 -17.974 1.00 0.00 27 ASP A O 8
ATOM 9796 N N . ASP A 1 28 ? -10.388 10.096 -16.192 1.00 0.00 28 ASP A N 8
ATOM 9797 C CA . ASP A 1 28 ? -11.493 9.212 -16.479 1.00 0.00 28 ASP A CA 8
ATOM 9798 C C . ASP A 1 28 ? -12.708 9.777 -15.782 1.00 0.00 28 ASP A C 8
ATOM 9799 O O . ASP A 1 28 ? -13.664 10.204 -16.418 1.00 0.00 28 ASP A O 8
ATOM 9808 N N . ASN A 1 29 ? -12.607 9.856 -14.472 1.00 0.00 29 ASN A N 8
ATOM 9809 C CA . ASN A 1 29 ? -13.619 10.460 -13.615 1.00 0.00 29 ASN A CA 8
ATOM 9810 C C . ASN A 1 29 ? -13.051 10.614 -12.233 1.00 0.00 29 ASN A C 8
ATOM 9811 O O . ASN A 1 29 ? -12.872 11.730 -11.750 1.00 0.00 29 ASN A O 8
ATOM 9822 N N . SER A 1 30 ? -12.747 9.505 -11.608 1.00 0.00 30 SER A N 8
ATOM 9823 C CA . SER A 1 30 ? -12.117 9.469 -10.308 1.00 0.00 30 SER A CA 8
ATOM 9824 C C . SER A 1 30 ? -11.463 8.116 -10.101 1.00 0.00 30 SER A C 8
ATOM 9825 O O . SER A 1 30 ? -12.015 7.229 -9.452 1.00 0.00 30 SER A O 8
ATOM 9833 N N . VAL A 1 31 ? -10.330 7.935 -10.722 1.00 0.00 31 VAL A N 8
ATOM 9834 C CA . VAL A 1 31 ? -9.608 6.696 -10.603 1.00 0.00 31 VAL A CA 8
ATOM 9835 C C . VAL A 1 31 ? -8.612 6.845 -9.500 1.00 0.00 31 VAL A C 8
ATOM 9836 O O . VAL A 1 31 ? -7.720 7.685 -9.596 1.00 0.00 31 VAL A O 8
ATOM 9849 N N . GLU A 1 32 ? -8.795 6.111 -8.436 1.00 0.00 32 GLU A N 8
ATOM 9850 C CA . GLU A 1 32 ? -7.834 6.121 -7.372 1.00 0.00 32 GLU A CA 8
ATOM 9851 C C . GLU A 1 32 ? -6.938 4.953 -7.573 1.00 0.00 32 GLU A C 8
ATOM 9852 O O . GLU A 1 32 ? -7.263 3.822 -7.210 1.00 0.00 32 GLU A O 8
ATOM 9864 N N . LYS A 1 33 ? -5.861 5.204 -8.203 1.00 0.00 33 LYS A N 8
ATOM 9865 C CA . LYS A 1 33 ? -4.967 4.191 -8.546 1.00 0.00 33 LYS A CA 8
ATOM 9866 C C . LYS A 1 33 ? -3.849 4.195 -7.553 1.00 0.00 33 LYS A C 8
ATOM 9867 O O . LYS A 1 33 ? -3.175 5.200 -7.356 1.00 0.00 33 LYS A O 8
ATOM 9886 N N . TYR A 1 34 ? -3.690 3.112 -6.889 1.00 0.00 34 TYR A N 8
ATOM 9887 C CA . TYR A 1 34 ? -2.641 2.994 -5.946 1.00 0.00 34 TYR A CA 8
ATOM 9888 C C . TYR A 1 34 ? -1.380 2.679 -6.721 1.00 0.00 34 TYR A C 8
ATOM 9889 O O . TYR A 1 34 ? -1.384 1.789 -7.584 1.00 0.00 34 TYR A O 8
ATOM 9907 N N . VAL A 1 35 ? -0.309 3.369 -6.402 1.00 0.00 35 VAL A N 8
ATOM 9908 C CA . VAL A 1 35 ? 0.911 3.339 -7.197 1.00 0.00 35 VAL A CA 8
ATOM 9909 C C . VAL A 1 35 ? 1.566 1.935 -7.209 1.00 0.00 35 VAL A C 8
ATOM 9910 O O . VAL A 1 35 ? 1.263 1.066 -6.376 1.00 0.00 35 VAL A O 8
ATOM 9923 N N . LEU A 1 36 ? 2.414 1.715 -8.190 1.00 0.00 36 LEU A N 8
ATOM 9924 C CA . LEU A 1 36 ? 3.057 0.448 -8.417 1.00 0.00 36 LEU A CA 8
ATOM 9925 C C . LEU A 1 36 ? 4.206 0.210 -7.450 1.00 0.00 36 LEU A C 8
ATOM 9926 O O . LEU A 1 36 ? 4.688 -0.912 -7.333 1.00 0.00 36 LEU A O 8
ATOM 9942 N N . THR A 1 37 ? 4.630 1.238 -6.747 1.00 0.00 37 THR A N 8
ATOM 9943 C CA . THR A 1 37 ? 5.724 1.080 -5.842 1.00 0.00 37 THR A CA 8
ATOM 9944 C C . THR A 1 37 ? 5.198 0.715 -4.454 1.00 0.00 37 THR A C 8
ATOM 9945 O O . THR A 1 37 ? 4.055 1.037 -4.098 1.00 0.00 37 THR A O 8
ATOM 9956 N N . SER A 1 38 ? 5.991 -0.020 -3.725 1.00 0.00 38 SER A N 8
ATOM 9957 C CA . SER A 1 38 ? 5.618 -0.503 -2.426 1.00 0.00 38 SER A CA 8
ATOM 9958 C C . SER A 1 38 ? 6.699 -0.208 -1.366 1.00 0.00 38 SER A C 8
ATOM 9959 O O . SER A 1 38 ? 6.817 -0.936 -0.391 1.00 0.00 38 SER A O 8
ATOM 9967 N N . HIS A 1 39 ? 7.498 0.847 -1.582 1.00 0.00 39 HIS A N 8
ATOM 9968 C CA . HIS A 1 39 ? 8.564 1.211 -0.615 1.00 0.00 39 HIS A CA 8
ATOM 9969 C C . HIS A 1 39 ? 8.027 1.462 0.790 1.00 0.00 39 HIS A C 8
ATOM 9970 O O . HIS A 1 39 ? 7.048 2.198 0.985 1.00 0.00 39 HIS A O 8
ATOM 9985 N N . VAL A 1 40 ? 8.679 0.871 1.751 1.00 0.00 40 VAL A N 8
ATOM 9986 C CA . VAL A 1 40 ? 8.255 0.948 3.122 1.00 0.00 40 VAL A CA 8
ATOM 9987 C C . VAL A 1 40 ? 9.176 1.769 3.972 1.00 0.00 40 VAL A C 8
ATOM 9988 O O . VAL A 1 40 ? 10.343 1.969 3.654 1.00 0.00 40 VAL A O 8
ATOM 10001 N N . SER A 1 41 ? 8.618 2.266 5.017 1.00 0.00 41 SER A N 8
ATOM 10002 C CA . SER A 1 41 ? 9.312 2.974 6.014 1.00 0.00 41 SER A CA 8
ATOM 10003 C C . SER A 1 41 ? 9.135 2.195 7.314 1.00 0.00 41 SER A C 8
ATOM 10004 O O . SER A 1 41 ? 8.007 1.855 7.699 1.00 0.00 41 SER A O 8
ATOM 10012 N N . LYS A 1 42 ? 10.230 1.886 7.965 1.00 0.00 42 LYS A N 8
ATOM 10013 C CA . LYS A 1 42 ? 10.208 1.081 9.185 1.00 0.00 42 LYS A CA 8
ATOM 10014 C C . LYS A 1 42 ? 10.051 1.947 10.419 1.00 0.00 42 LYS A C 8
ATOM 10015 O O . LYS A 1 42 ? 10.289 1.512 11.558 1.00 0.00 42 LYS A O 8
ATOM 10034 N N . ASN A 1 43 ? 9.649 3.151 10.185 1.00 0.00 43 ASN A N 8
ATOM 10035 C CA . ASN A 1 43 ? 9.390 4.102 11.212 1.00 0.00 43 ASN A CA 8
ATOM 10036 C C . ASN A 1 43 ? 7.975 4.556 11.020 1.00 0.00 43 ASN A C 8
ATOM 10037 O O . ASN A 1 43 ? 7.552 4.804 9.885 1.00 0.00 43 ASN A O 8
ATOM 10048 N N . ARG A 1 44 ? 7.235 4.611 12.088 1.00 0.00 44 ARG A N 8
ATOM 10049 C CA . ARG A 1 44 ? 5.830 4.926 12.024 1.00 0.00 44 ARG A CA 8
ATOM 10050 C C . ARG A 1 44 ? 5.608 6.426 11.831 1.00 0.00 44 ARG A C 8
ATOM 10051 O O . ARG A 1 44 ? 6.352 7.241 12.385 1.00 0.00 44 ARG A O 8
ATOM 10072 N N . PRO A 1 45 ? 4.607 6.812 11.019 1.00 0.00 45 PRO A N 8
ATOM 10073 C CA . PRO A 1 45 ? 4.310 8.213 10.749 1.00 0.00 45 PRO A CA 8
ATOM 10074 C C . PRO A 1 45 ? 3.792 8.957 11.980 1.00 0.00 45 PRO A C 8
ATOM 10075 O O . PRO A 1 45 ? 3.159 8.370 12.880 1.00 0.00 45 PRO A O 8
ATOM 10086 N N . LYS A 1 46 ? 4.065 10.233 12.014 1.00 0.00 46 LYS A N 8
ATOM 10087 C CA . LYS A 1 46 ? 3.605 11.097 13.066 1.00 0.00 46 LYS A CA 8
ATOM 10088 C C . LYS A 1 46 ? 2.256 11.672 12.646 1.00 0.00 46 LYS A C 8
ATOM 10089 O O . LYS A 1 46 ? 1.219 11.382 13.247 1.00 0.00 46 LYS A O 8
ATOM 10108 N N . ASN A 1 47 ? 2.288 12.440 11.586 1.00 0.00 47 ASN A N 8
ATOM 10109 C CA . ASN A 1 47 ? 1.109 13.056 11.014 1.00 0.00 47 ASN A CA 8
ATOM 10110 C C . ASN A 1 47 ? 1.014 12.670 9.559 1.00 0.00 47 ASN A C 8
ATOM 10111 O O . ASN A 1 47 ? 1.764 13.190 8.720 1.00 0.00 47 ASN A O 8
ATOM 10122 N N . ALA A 1 48 ? 0.165 11.723 9.283 1.00 0.00 48 ALA A N 8
ATOM 10123 C CA . ALA A 1 48 ? -0.104 11.242 7.955 1.00 0.00 48 ALA A CA 8
ATOM 10124 C C . ALA A 1 48 ? -1.330 10.378 8.029 1.00 0.00 48 ALA A C 8
ATOM 10125 O O . ALA A 1 48 ? -1.616 9.806 9.087 1.00 0.00 48 ALA A O 8
ATOM 10132 N N . ILE A 1 49 ? -2.058 10.292 6.967 1.00 0.00 49 ILE A N 8
ATOM 10133 C CA . ILE A 1 49 ? -3.240 9.482 6.956 1.00 0.00 49 ILE A CA 8
ATOM 10134 C C . ILE A 1 49 ? -2.859 8.043 6.666 1.00 0.00 49 ILE A C 8
ATOM 10135 O O . ILE A 1 49 ? -2.207 7.750 5.649 1.00 0.00 49 ILE A O 8
ATOM 10151 N N . VAL A 1 50 ? -3.203 7.171 7.579 1.00 0.00 50 VAL A N 8
ATOM 10152 C CA . VAL A 1 50 ? -2.921 5.769 7.431 1.00 0.00 50 VAL A CA 8
ATOM 10153 C C . VAL A 1 50 ? -4.195 5.011 7.078 1.00 0.00 50 VAL A C 8
ATOM 10154 O O . VAL A 1 50 ? -5.229 5.148 7.747 1.00 0.00 50 VAL A O 8
ATOM 10167 N N . ILE A 1 51 ? -4.151 4.278 6.008 1.00 0.00 51 ILE A N 8
ATOM 10168 C CA . ILE A 1 51 ? -5.292 3.505 5.557 1.00 0.00 51 ILE A CA 8
ATOM 10169 C C . ILE A 1 51 ? -5.033 2.040 5.878 1.00 0.00 51 ILE A C 8
ATOM 10170 O O . ILE A 1 51 ? -3.949 1.542 5.623 1.00 0.00 51 ILE A O 8
ATOM 10186 N N . LYS A 1 52 ? -5.998 1.371 6.452 1.00 0.00 52 LYS A N 8
ATOM 10187 C CA . LYS A 1 52 ? -5.829 -0.009 6.857 1.00 0.00 52 LYS A CA 8
ATOM 10188 C C . LYS A 1 52 ? -5.909 -0.932 5.628 1.00 0.00 52 LYS A C 8
ATOM 10189 O O . LYS A 1 52 ? -6.768 -0.734 4.768 1.00 0.00 52 LYS A O 8
ATOM 10208 N N . MET A 1 53 ? -5.043 -1.976 5.593 1.00 0.00 53 MET A N 8
ATOM 10209 C CA . MET A 1 53 ? -4.911 -2.909 4.427 1.00 0.00 53 MET A CA 8
ATOM 10210 C C . MET A 1 53 ? -6.227 -3.552 4.035 1.00 0.00 53 MET A C 8
ATOM 10211 O O . MET A 1 53 ? -6.448 -3.887 2.876 1.00 0.00 53 MET A O 8
ATOM 10225 N N . ASP A 1 54 ? -7.085 -3.706 5.007 1.00 0.00 54 ASP A N 8
ATOM 10226 C CA . ASP A 1 54 ? -8.425 -4.290 4.827 1.00 0.00 54 ASP A CA 8
ATOM 10227 C C . ASP A 1 54 ? -9.265 -3.511 3.786 1.00 0.00 54 ASP A C 8
ATOM 10228 O O . ASP A 1 54 ? -10.105 -4.085 3.093 1.00 0.00 54 ASP A O 8
ATOM 10237 N N . ASN A 1 55 ? -8.982 -2.221 3.657 1.00 0.00 55 ASN A N 8
ATOM 10238 C CA . ASN A 1 55 ? -9.721 -1.324 2.755 1.00 0.00 55 ASN A CA 8
ATOM 10239 C C . ASN A 1 55 ? -9.030 -1.262 1.380 1.00 0.00 55 ASN A C 8
ATOM 10240 O O . ASN A 1 55 ? -9.506 -0.621 0.436 1.00 0.00 55 ASN A O 8
ATOM 10251 N N . LEU A 1 56 ? -7.917 -1.932 1.263 1.00 0.00 56 LEU A N 8
ATOM 10252 C CA . LEU A 1 56 ? -7.161 -1.919 0.034 1.00 0.00 56 LEU A CA 8
ATOM 10253 C C . LEU A 1 56 ? -7.565 -3.068 -0.869 1.00 0.00 56 LEU A C 8
ATOM 10254 O O . LEU A 1 56 ? -7.838 -4.180 -0.387 1.00 0.00 56 LEU A O 8
ATOM 10270 N N . PRO A 1 57 ? -7.652 -2.819 -2.188 1.00 0.00 57 PRO A N 8
ATOM 10271 C CA . PRO A 1 57 ? -7.966 -3.850 -3.164 1.00 0.00 57 PRO A CA 8
ATOM 10272 C C . PRO A 1 57 ? -6.855 -4.898 -3.234 1.00 0.00 57 PRO A C 8
ATOM 10273 O O . PRO A 1 57 ? -5.700 -4.649 -2.785 1.00 0.00 57 PRO A O 8
ATOM 10284 N N . ILE A 1 58 ? -7.169 -6.040 -3.811 1.00 0.00 58 ILE A N 8
ATOM 10285 C CA . ILE A 1 58 ? -6.228 -7.134 -3.889 1.00 0.00 58 ILE A CA 8
ATOM 10286 C C . ILE A 1 58 ? -4.990 -6.810 -4.706 1.00 0.00 58 ILE A C 8
ATOM 10287 O O . ILE A 1 58 ? -3.916 -7.299 -4.390 1.00 0.00 58 ILE A O 8
ATOM 10303 N N . GLU A 1 59 ? -5.147 -5.940 -5.720 1.00 0.00 59 GLU A N 8
ATOM 10304 C CA . GLU A 1 59 ? -4.081 -5.463 -6.540 1.00 0.00 59 GLU A CA 8
ATOM 10305 C C . GLU A 1 59 ? -2.951 -4.929 -5.662 1.00 0.00 59 GLU A C 8
ATOM 10306 O O . GLU A 1 59 ? -1.788 -5.324 -5.789 1.00 0.00 59 GLU A O 8
ATOM 10318 N N . VAL A 1 60 ? -3.339 -4.068 -4.740 1.00 0.00 60 VAL A N 8
ATOM 10319 C CA . VAL A 1 60 ? -2.422 -3.353 -3.889 1.00 0.00 60 VAL A CA 8
ATOM 10320 C C . VAL A 1 60 ? -1.765 -4.281 -2.919 1.00 0.00 60 VAL A C 8
ATOM 10321 O O . VAL A 1 60 ? -0.541 -4.345 -2.864 1.00 0.00 60 VAL A O 8
ATOM 10334 N N . LYS A 1 61 ? -2.576 -5.032 -2.195 1.00 0.00 61 LYS A N 8
ATOM 10335 C CA . LYS A 1 61 ? -2.070 -5.944 -1.189 1.00 0.00 61 LYS A CA 8
ATOM 10336 C C . LYS A 1 61 ? -1.145 -6.981 -1.782 1.00 0.00 61 LYS A C 8
ATOM 10337 O O . LYS A 1 61 ? -0.136 -7.323 -1.178 1.00 0.00 61 LYS A O 8
ATOM 10356 N N . ASP A 1 62 ? -1.456 -7.436 -2.976 1.00 0.00 62 ASP A N 8
ATOM 10357 C CA . ASP A 1 62 ? -0.612 -8.397 -3.662 1.00 0.00 62 ASP A CA 8
ATOM 10358 C C . ASP A 1 62 ? 0.745 -7.768 -4.010 1.00 0.00 62 ASP A C 8
ATOM 10359 O O . ASP A 1 62 ? 1.790 -8.381 -3.784 1.00 0.00 62 ASP A O 8
ATOM 10368 N N . LYS A 1 63 ? 0.726 -6.516 -4.500 1.00 0.00 63 LYS A N 8
ATOM 10369 C CA . LYS A 1 63 ? 1.970 -5.785 -4.808 1.00 0.00 63 LYS A CA 8
ATOM 10370 C C . LYS A 1 63 ? 2.795 -5.582 -3.532 1.00 0.00 63 LYS A C 8
ATOM 10371 O O . LYS A 1 63 ? 4.025 -5.795 -3.528 1.00 0.00 63 LYS A O 8
ATOM 10390 N N . LEU A 1 64 ? 2.104 -5.213 -2.450 1.00 0.00 64 LEU A N 8
ATOM 10391 C CA . LEU A 1 64 ? 2.723 -5.015 -1.139 1.00 0.00 64 LEU A CA 8
ATOM 10392 C C . LEU A 1 64 ? 3.373 -6.315 -0.683 1.00 0.00 64 LEU A C 8
ATOM 10393 O O . LEU A 1 64 ? 4.510 -6.333 -0.165 1.00 0.00 64 LEU A O 8
ATOM 10409 N N . THR A 1 65 ? 2.667 -7.398 -0.909 1.00 0.00 65 THR A N 8
ATOM 10410 C CA . THR A 1 65 ? 3.135 -8.703 -0.568 1.00 0.00 65 THR A CA 8
ATOM 10411 C C . THR A 1 65 ? 4.412 -9.046 -1.334 1.00 0.00 65 THR A C 8
ATOM 10412 O O . THR A 1 65 ? 5.409 -9.407 -0.735 1.00 0.00 65 THR A O 8
ATOM 10423 N N . ARG A 1 66 ? 4.394 -8.846 -2.626 1.00 0.00 66 ARG A N 8
ATOM 10424 C CA . ARG A 1 66 ? 5.519 -9.215 -3.480 1.00 0.00 66 ARG A CA 8
ATOM 10425 C C . ARG A 1 66 ? 6.767 -8.371 -3.219 1.00 0.00 66 ARG A C 8
ATOM 10426 O O . ARG A 1 66 ? 7.875 -8.763 -3.600 1.00 0.00 66 ARG A O 8
ATOM 10447 N N . PHE A 1 67 ? 6.601 -7.211 -2.622 1.00 0.00 67 PHE A N 8
ATOM 10448 C CA . PHE A 1 67 ? 7.746 -6.376 -2.337 1.00 0.00 67 PHE A CA 8
ATOM 10449 C C . PHE A 1 67 ? 8.313 -6.658 -0.945 1.00 0.00 67 PHE A C 8
ATOM 10450 O O . PHE A 1 67 ? 9.474 -7.066 -0.804 1.00 0.00 67 PHE A O 8
ATOM 10467 N N . PHE A 1 68 ? 7.496 -6.465 0.073 1.00 0.00 68 PHE A N 8
ATOM 10468 C CA . PHE A 1 68 ? 7.996 -6.529 1.438 1.00 0.00 68 PHE A CA 8
ATOM 10469 C C . PHE A 1 68 ? 7.333 -7.577 2.335 1.00 0.00 68 PHE A C 8
ATOM 10470 O O . PHE A 1 68 ? 8.014 -8.215 3.140 1.00 0.00 68 PHE A O 8
ATOM 10487 N N . LEU A 1 69 ? 6.023 -7.745 2.218 1.00 0.00 69 LEU A N 8
ATOM 10488 C CA . LEU A 1 69 ? 5.294 -8.524 3.212 1.00 0.00 69 LEU A CA 8
ATOM 10489 C C . LEU A 1 69 ? 5.497 -10.010 3.031 1.00 0.00 69 LEU A C 8
ATOM 10490 O O . LEU A 1 69 ? 5.836 -10.698 3.988 1.00 0.00 69 LEU A O 8
ATOM 10506 N N . LEU A 1 70 ? 5.318 -10.470 1.789 1.00 0.00 70 LEU A N 8
ATOM 10507 C CA . LEU A 1 70 ? 5.468 -11.872 1.370 1.00 0.00 70 LEU A CA 8
ATOM 10508 C C . LEU A 1 70 ? 5.133 -12.915 2.422 1.00 0.00 70 LEU A C 8
ATOM 10509 O O . LEU A 1 70 ? 5.954 -13.760 2.808 1.00 0.00 70 LEU A O 8
ATOM 10525 N N . GLU A 1 71 ? 3.920 -12.838 2.883 1.00 0.00 71 GLU A N 8
ATOM 10526 C CA . GLU A 1 71 ? 3.467 -13.677 3.937 1.00 0.00 71 GLU A CA 8
ATOM 10527 C C . GLU A 1 71 ? 2.972 -15.023 3.504 1.00 0.00 71 GLU A C 8
ATOM 10528 O O . GLU A 1 71 ? 2.570 -15.242 2.348 1.00 0.00 71 GLU A O 8
ATOM 10540 N N . HIS A 1 72 ? 2.925 -15.901 4.482 1.00 0.00 72 HIS A N 8
ATOM 10541 C CA . HIS A 1 72 ? 2.531 -17.284 4.305 1.00 0.00 72 HIS A CA 8
ATOM 10542 C C . HIS A 1 72 ? 1.049 -17.349 4.031 1.00 0.00 72 HIS A C 8
ATOM 10543 O O . HIS A 1 72 ? 0.568 -18.267 3.402 1.00 0.00 72 HIS A O 8
ATOM 10558 N N . HIS A 1 73 ? 0.342 -16.310 4.464 1.00 0.00 73 HIS A N 8
ATOM 10559 C CA . HIS A 1 73 ? -1.090 -16.181 4.230 1.00 0.00 73 HIS A CA 8
ATOM 10560 C C . HIS A 1 73 ? -1.344 -15.944 2.736 1.00 0.00 73 HIS A C 8
ATOM 10561 O O . HIS A 1 73 ? -2.403 -16.251 2.224 1.00 0.00 73 HIS A O 8
ATOM 10576 N N . HIS A 1 74 ? -0.352 -15.416 2.047 1.00 0.00 74 HIS A N 8
ATOM 10577 C CA . HIS A 1 74 ? -0.470 -15.159 0.622 1.00 0.00 74 HIS A CA 8
ATOM 10578 C C . HIS A 1 74 ? -0.045 -16.387 -0.163 1.00 0.00 74 HIS A C 8
ATOM 10579 O O . HIS A 1 74 ? -0.801 -16.897 -0.977 1.00 0.00 74 HIS A O 8
ATOM 10594 N N . HIS A 1 75 ? 1.143 -16.905 0.131 1.00 0.00 75 HIS A N 8
ATOM 10595 C CA . HIS A 1 75 ? 1.672 -18.065 -0.607 1.00 0.00 75 HIS A CA 8
ATOM 10596 C C . HIS A 1 75 ? 1.039 -19.382 -0.096 1.00 0.00 75 HIS A C 8
ATOM 10597 O O . HIS A 1 75 ? 1.475 -20.481 -0.429 1.00 0.00 75 HIS A O 8
ATOM 10612 N N . HIS A 1 76 ? -0.024 -19.245 0.674 1.00 0.00 76 HIS A N 8
ATOM 10613 C CA . HIS A 1 76 ? -0.803 -20.375 1.165 1.00 0.00 76 HIS A CA 8
ATOM 10614 C C . HIS A 1 76 ? -1.525 -21.036 -0.011 1.00 0.00 76 HIS A C 8
ATOM 10615 O O . HIS A 1 76 ? -1.919 -22.193 0.054 1.00 0.00 76 HIS A O 8
ATOM 10630 N N . HIS A 1 77 ? -1.682 -20.281 -1.074 1.00 0.00 77 HIS A N 8
ATOM 10631 C CA . HIS A 1 77 ? -2.285 -20.754 -2.291 1.00 0.00 77 HIS A CA 8
ATOM 10632 C C . HIS A 1 77 ? -1.557 -20.119 -3.468 1.00 0.00 77 HIS A C 8
ATOM 10633 O O . HIS A 1 77 ? -1.862 -18.982 -3.834 1.00 0.00 77 HIS A O 8
ATOM 10649 N N . MET A 1 1 ? 7.230 16.248 -7.916 1.00 0.00 1 MET A N 9
ATOM 10650 C CA . MET A 1 1 ? 5.896 16.562 -7.400 1.00 0.00 1 MET A CA 9
ATOM 10651 C C . MET A 1 1 ? 4.899 16.364 -8.515 1.00 0.00 1 MET A C 9
ATOM 10652 O O . MET A 1 1 ? 5.274 16.351 -9.690 1.00 0.00 1 MET A O 9
ATOM 10668 N N . LEU A 1 2 ? 3.661 16.219 -8.165 1.00 0.00 2 LEU A N 9
ATOM 10669 C CA . LEU A 1 2 ? 2.594 16.098 -9.119 1.00 0.00 2 LEU A CA 9
ATOM 10670 C C . LEU A 1 2 ? 1.360 16.657 -8.473 1.00 0.00 2 LEU A C 9
ATOM 10671 O O . LEU A 1 2 ? 1.324 16.810 -7.256 1.00 0.00 2 LEU A O 9
ATOM 10687 N N . LYS A 1 3 ? 0.374 16.980 -9.252 1.00 0.00 3 LYS A N 9
ATOM 10688 C CA . LYS A 1 3 ? -0.862 17.516 -8.708 1.00 0.00 3 LYS A CA 9
ATOM 10689 C C . LYS A 1 3 ? -1.950 16.462 -8.819 1.00 0.00 3 LYS A C 9
ATOM 10690 O O . LYS A 1 3 ? -3.135 16.764 -8.762 1.00 0.00 3 LYS A O 9
ATOM 10709 N N . HIS A 1 4 ? -1.540 15.226 -8.952 1.00 0.00 4 HIS A N 9
ATOM 10710 C CA . HIS A 1 4 ? -2.476 14.151 -9.225 1.00 0.00 4 HIS A CA 9
ATOM 10711 C C . HIS A 1 4 ? -2.327 13.007 -8.205 1.00 0.00 4 HIS A C 9
ATOM 10712 O O . HIS A 1 4 ? -3.011 11.987 -8.303 1.00 0.00 4 HIS A O 9
ATOM 10727 N N . GLY A 1 5 ? -1.487 13.193 -7.205 1.00 0.00 5 GLY A N 9
ATOM 10728 C CA . GLY A 1 5 ? -1.229 12.107 -6.293 1.00 0.00 5 GLY A CA 9
ATOM 10729 C C . GLY A 1 5 ? -0.669 12.540 -4.967 1.00 0.00 5 GLY A C 9
ATOM 10730 O O . GLY A 1 5 ? 0.286 13.312 -4.905 1.00 0.00 5 GLY A O 9
ATOM 10734 N N . LYS A 1 6 ? -1.253 12.031 -3.915 1.00 0.00 6 LYS A N 9
ATOM 10735 C CA . LYS A 1 6 ? -0.815 12.320 -2.563 1.00 0.00 6 LYS A CA 9
ATOM 10736 C C . LYS A 1 6 ? -0.091 11.101 -2.032 1.00 0.00 6 LYS A C 9
ATOM 10737 O O . LYS A 1 6 ? -0.292 10.003 -2.541 1.00 0.00 6 LYS A O 9
ATOM 10756 N N . TYR A 1 7 ? 0.730 11.272 -1.038 1.00 0.00 7 TYR A N 9
ATOM 10757 C CA . TYR A 1 7 ? 1.454 10.154 -0.473 1.00 0.00 7 TYR A CA 9
ATOM 10758 C C . TYR A 1 7 ? 0.969 9.871 0.930 1.00 0.00 7 TYR A C 9
ATOM 10759 O O . TYR A 1 7 ? 1.108 10.712 1.838 1.00 0.00 7 TYR A O 9
ATOM 10777 N N . VAL A 1 8 ? 0.413 8.710 1.118 1.00 0.00 8 VAL A N 9
ATOM 10778 C CA . VAL A 1 8 ? -0.118 8.321 2.400 1.00 0.00 8 VAL A CA 9
ATOM 10779 C C . VAL A 1 8 ? 0.607 7.078 2.865 1.00 0.00 8 VAL A C 9
ATOM 10780 O O . VAL A 1 8 ? 1.460 6.542 2.139 1.00 0.00 8 VAL A O 9
ATOM 10793 N N . TYR A 1 9 ? 0.292 6.626 4.039 1.00 0.00 9 TYR A N 9
ATOM 10794 C CA . TYR A 1 9 ? 0.927 5.465 4.581 1.00 0.00 9 TYR A CA 9
ATOM 10795 C C . TYR A 1 9 ? -0.118 4.428 4.889 1.00 0.00 9 TYR A C 9
ATOM 10796 O O . TYR A 1 9 ? -1.176 4.737 5.426 1.00 0.00 9 TYR A O 9
ATOM 10814 N N . ILE A 1 10 ? 0.140 3.225 4.509 1.00 0.00 10 ILE A N 9
ATOM 10815 C CA . ILE A 1 10 ? -0.785 2.160 4.766 1.00 0.00 10 ILE A CA 9
ATOM 10816 C C . ILE A 1 10 ? -0.456 1.513 6.087 1.00 0.00 10 ILE A C 9
ATOM 10817 O O . ILE A 1 10 ? 0.712 1.153 6.352 1.00 0.00 10 ILE A O 9
ATOM 10833 N N . ASP A 1 11 ? -1.470 1.390 6.914 1.00 0.00 11 ASP A N 9
ATOM 10834 C CA . ASP A 1 11 ? -1.351 0.824 8.225 1.00 0.00 11 ASP A CA 9
ATOM 10835 C C . ASP A 1 11 ? -1.159 -0.669 8.134 1.00 0.00 11 ASP A C 9
ATOM 10836 O O . ASP A 1 11 ? -2.116 -1.437 7.939 1.00 0.00 11 ASP A O 9
ATOM 10845 N N . LEU A 1 12 ? 0.095 -1.052 8.124 1.00 0.00 12 LEU A N 9
ATOM 10846 C CA . LEU A 1 12 ? 0.486 -2.440 8.167 1.00 0.00 12 LEU A CA 9
ATOM 10847 C C . LEU A 1 12 ? 0.334 -2.906 9.599 1.00 0.00 12 LEU A C 9
ATOM 10848 O O . LEU A 1 12 ? 0.028 -4.062 9.875 1.00 0.00 12 LEU A O 9
ATOM 10864 N N . ASN A 1 13 ? 0.622 -1.959 10.497 1.00 0.00 13 ASN A N 9
ATOM 10865 C CA . ASN A 1 13 ? 0.478 -2.078 11.959 1.00 0.00 13 ASN A CA 9
ATOM 10866 C C . ASN A 1 13 ? 1.500 -3.053 12.569 1.00 0.00 13 ASN A C 9
ATOM 10867 O O . ASN A 1 13 ? 1.482 -3.328 13.762 1.00 0.00 13 ASN A O 9
ATOM 10878 N N . ASN A 1 14 ? 2.425 -3.531 11.753 1.00 0.00 14 ASN A N 9
ATOM 10879 C CA . ASN A 1 14 ? 3.447 -4.484 12.213 1.00 0.00 14 ASN A CA 9
ATOM 10880 C C . ASN A 1 14 ? 4.772 -3.797 12.557 1.00 0.00 14 ASN A C 9
ATOM 10881 O O . ASN A 1 14 ? 5.827 -4.435 12.616 1.00 0.00 14 ASN A O 9
ATOM 10892 N N . GLY A 1 15 ? 4.701 -2.500 12.825 1.00 0.00 15 GLY A N 9
ATOM 10893 C CA . GLY A 1 15 ? 5.879 -1.736 13.237 1.00 0.00 15 GLY A CA 9
ATOM 10894 C C . GLY A 1 15 ? 6.450 -0.880 12.135 1.00 0.00 15 GLY A C 9
ATOM 10895 O O . GLY A 1 15 ? 7.242 0.032 12.390 1.00 0.00 15 GLY A O 9
ATOM 10899 N N . LYS A 1 16 ? 6.029 -1.137 10.934 1.00 0.00 16 LYS A N 9
ATOM 10900 C CA . LYS A 1 16 ? 6.447 -0.363 9.795 1.00 0.00 16 LYS A CA 9
ATOM 10901 C C . LYS A 1 16 ? 5.250 -0.080 8.934 1.00 0.00 16 LYS A C 9
ATOM 10902 O O . LYS A 1 16 ? 4.214 -0.746 9.081 1.00 0.00 16 LYS A O 9
ATOM 10921 N N . TYR A 1 17 ? 5.363 0.909 8.092 1.00 0.00 17 TYR A N 9
ATOM 10922 C CA . TYR A 1 17 ? 4.275 1.355 7.239 1.00 0.00 17 TYR A CA 9
ATOM 10923 C C . TYR A 1 17 ? 4.753 1.449 5.823 1.00 0.00 17 TYR A C 9
ATOM 10924 O O . TYR A 1 17 ? 5.941 1.623 5.585 1.00 0.00 17 TYR A O 9
ATOM 10942 N N . VAL A 1 18 ? 3.858 1.309 4.893 1.00 0.00 18 VAL A N 9
ATOM 10943 C CA . VAL A 1 18 ? 4.207 1.434 3.502 1.00 0.00 18 VAL A CA 9
ATOM 10944 C C . VAL A 1 18 ? 3.692 2.760 2.966 1.00 0.00 18 VAL A C 9
ATOM 10945 O O . VAL A 1 18 ? 2.563 3.156 3.255 1.00 0.00 18 VAL A O 9
ATOM 10958 N N . LYS A 1 19 ? 4.524 3.445 2.240 1.00 0.00 19 LYS A N 9
ATOM 10959 C CA . LYS A 1 19 ? 4.193 4.724 1.692 1.00 0.00 19 LYS A CA 9
ATOM 10960 C C . LYS A 1 19 ? 3.726 4.529 0.263 1.00 0.00 19 LYS A C 9
ATOM 10961 O O . LYS A 1 19 ? 4.476 4.027 -0.589 1.00 0.00 19 LYS A O 9
ATOM 10980 N N . VAL A 1 20 ? 2.517 4.907 0.004 1.00 0.00 20 VAL A N 9
ATOM 10981 C CA . VAL A 1 20 ? 1.938 4.711 -1.288 1.00 0.00 20 VAL A CA 9
ATOM 10982 C C . VAL A 1 20 ? 1.362 6.021 -1.814 1.00 0.00 20 VAL A C 9
ATOM 10983 O O . VAL A 1 20 ? 0.858 6.857 -1.046 1.00 0.00 20 VAL A O 9
ATOM 10996 N N . ARG A 1 21 ? 1.486 6.222 -3.094 1.00 0.00 21 ARG A N 9
ATOM 10997 C CA . ARG A 1 21 ? 0.946 7.377 -3.730 1.00 0.00 21 ARG A CA 9
ATOM 10998 C C . ARG A 1 21 ? -0.439 7.064 -4.233 1.00 0.00 21 ARG A C 9
ATOM 10999 O O . ARG A 1 21 ? -0.640 6.117 -5.016 1.00 0.00 21 ARG A O 9
ATOM 11020 N N . ILE A 1 22 ? -1.371 7.830 -3.771 1.00 0.00 22 ILE A N 9
ATOM 11021 C CA . ILE A 1 22 ? -2.742 7.693 -4.134 1.00 0.00 22 ILE A CA 9
ATOM 11022 C C . ILE A 1 22 ? -3.007 8.648 -5.260 1.00 0.00 22 ILE A C 9
ATOM 11023 O O . ILE A 1 22 ? -2.959 9.872 -5.061 1.00 0.00 22 ILE A O 9
ATOM 11039 N N . LEU A 1 23 ? -3.226 8.132 -6.428 1.00 0.00 23 LEU A N 9
ATOM 11040 C CA . LEU A 1 23 ? -3.530 8.977 -7.539 1.00 0.00 23 LEU A CA 9
ATOM 11041 C C . LEU A 1 23 ? -5.013 9.214 -7.579 1.00 0.00 23 LEU A C 9
ATOM 11042 O O . LEU A 1 23 ? -5.795 8.303 -7.900 1.00 0.00 23 LEU A O 9
ATOM 11058 N N . LYS A 1 24 ? -5.416 10.411 -7.275 1.00 0.00 24 LYS A N 9
ATOM 11059 C CA . LYS A 1 24 ? -6.803 10.735 -7.340 1.00 0.00 24 LYS A CA 9
ATOM 11060 C C . LYS A 1 24 ? -7.129 11.051 -8.749 1.00 0.00 24 LYS A C 9
ATOM 11061 O O . LYS A 1 24 ? -6.752 12.099 -9.275 1.00 0.00 24 LYS A O 9
ATOM 11080 N N . SER A 1 25 ? -7.804 10.163 -9.372 1.00 0.00 25 SER A N 9
ATOM 11081 C CA . SER A 1 25 ? -8.090 10.313 -10.733 1.00 0.00 25 SER A CA 9
ATOM 11082 C C . SER A 1 25 ? -9.499 10.840 -10.929 1.00 0.00 25 SER A C 9
ATOM 11083 O O . SER A 1 25 ? -10.462 10.075 -11.068 1.00 0.00 25 SER A O 9
ATOM 11091 N N . ARG A 1 26 ? -9.617 12.157 -10.858 1.00 0.00 26 ARG A N 9
ATOM 11092 C CA . ARG A 1 26 ? -10.877 12.858 -11.086 1.00 0.00 26 ARG A CA 9
ATOM 11093 C C . ARG A 1 26 ? -11.114 12.919 -12.568 1.00 0.00 26 ARG A C 9
ATOM 11094 O O . ARG A 1 26 ? -12.234 12.964 -13.041 1.00 0.00 26 ARG A O 9
ATOM 11115 N N . ASP A 1 27 ? -10.020 12.879 -13.282 1.00 0.00 27 ASP A N 9
ATOM 11116 C CA . ASP A 1 27 ? -10.000 12.866 -14.722 1.00 0.00 27 ASP A CA 9
ATOM 11117 C C . ASP A 1 27 ? -10.508 11.516 -15.227 1.00 0.00 27 ASP A C 9
ATOM 11118 O O . ASP A 1 27 ? -11.047 11.410 -16.324 1.00 0.00 27 ASP A O 9
ATOM 11127 N N . ASP A 1 28 ? -10.337 10.497 -14.397 1.00 0.00 28 ASP A N 9
ATOM 11128 C CA . ASP A 1 28 ? -10.886 9.166 -14.657 1.00 0.00 28 ASP A CA 9
ATOM 11129 C C . ASP A 1 28 ? -12.354 9.214 -14.282 1.00 0.00 28 ASP A C 9
ATOM 11130 O O . ASP A 1 28 ? -13.242 9.023 -15.119 1.00 0.00 28 ASP A O 9
ATOM 11139 N N . ASN A 1 29 ? -12.589 9.541 -13.020 1.00 0.00 29 ASN A N 9
ATOM 11140 C CA . ASN A 1 29 ? -13.919 9.705 -12.449 1.00 0.00 29 ASN A CA 9
ATOM 11141 C C . ASN A 1 29 ? -13.739 10.272 -11.055 1.00 0.00 29 ASN A C 9
ATOM 11142 O O . ASN A 1 29 ? -13.979 11.449 -10.814 1.00 0.00 29 ASN A O 9
ATOM 11153 N N . SER A 1 30 ? -13.258 9.431 -10.158 1.00 0.00 30 SER A N 9
ATOM 11154 C CA . SER A 1 30 ? -12.925 9.817 -8.798 1.00 0.00 30 SER A CA 9
ATOM 11155 C C . SER A 1 30 ? -12.241 8.625 -8.151 1.00 0.00 30 SER A C 9
ATOM 11156 O O . SER A 1 30 ? -12.237 8.460 -6.939 1.00 0.00 30 SER A O 9
ATOM 11164 N N . VAL A 1 31 ? -11.589 7.842 -8.977 1.00 0.00 31 VAL A N 9
ATOM 11165 C CA . VAL A 1 31 ? -11.016 6.595 -8.529 1.00 0.00 31 VAL A CA 9
ATOM 11166 C C . VAL A 1 31 ? -9.608 6.821 -8.029 1.00 0.00 31 VAL A C 9
ATOM 11167 O O . VAL A 1 31 ? -8.845 7.606 -8.622 1.00 0.00 31 VAL A O 9
ATOM 11180 N N . GLU A 1 32 ? -9.282 6.194 -6.932 1.00 0.00 32 GLU A N 9
ATOM 11181 C CA . GLU A 1 32 ? -7.958 6.240 -6.409 1.00 0.00 32 GLU A CA 9
ATOM 11182 C C . GLU A 1 32 ? -7.131 5.174 -7.078 1.00 0.00 32 GLU A C 9
ATOM 11183 O O . GLU A 1 32 ? -7.318 3.988 -6.825 1.00 0.00 32 GLU A O 9
ATOM 11195 N N . LYS A 1 33 ? -6.270 5.573 -7.959 1.00 0.00 33 LYS A N 9
ATOM 11196 C CA . LYS A 1 33 ? -5.391 4.639 -8.609 1.00 0.00 33 LYS A CA 9
ATOM 11197 C C . LYS A 1 33 ? -4.151 4.528 -7.760 1.00 0.00 33 LYS A C 9
ATOM 11198 O O . LYS A 1 33 ? -3.647 5.531 -7.254 1.00 0.00 33 LYS A O 9
ATOM 11217 N N . TYR A 1 34 ? -3.678 3.344 -7.563 1.00 0.00 34 TYR A N 9
ATOM 11218 C CA . TYR A 1 34 ? -2.583 3.155 -6.664 1.00 0.00 34 TYR A CA 9
ATOM 11219 C C . TYR A 1 34 ? -1.296 2.937 -7.424 1.00 0.00 34 TYR A C 9
ATOM 11220 O O . TYR A 1 34 ? -1.274 2.240 -8.450 1.00 0.00 34 TYR A O 9
ATOM 11238 N N . VAL A 1 35 ? -0.237 3.550 -6.933 1.00 0.00 35 VAL A N 9
ATOM 11239 C CA . VAL A 1 35 ? 1.083 3.461 -7.546 1.00 0.00 35 VAL A CA 9
ATOM 11240 C C . VAL A 1 35 ? 1.635 2.017 -7.442 1.00 0.00 35 VAL A C 9
ATOM 11241 O O . VAL A 1 35 ? 1.217 1.233 -6.584 1.00 0.00 35 VAL A O 9
ATOM 11254 N N . LEU A 1 36 ? 2.561 1.693 -8.319 1.00 0.00 36 LEU A N 9
ATOM 11255 C CA . LEU A 1 36 ? 3.206 0.383 -8.385 1.00 0.00 36 LEU A CA 9
ATOM 11256 C C . LEU A 1 36 ? 4.243 0.223 -7.252 1.00 0.00 36 LEU A C 9
ATOM 11257 O O . LEU A 1 36 ? 4.868 -0.823 -7.090 1.00 0.00 36 LEU A O 9
ATOM 11273 N N . THR A 1 37 ? 4.421 1.261 -6.480 1.00 0.00 37 THR A N 9
ATOM 11274 C CA . THR A 1 37 ? 5.417 1.286 -5.475 1.00 0.00 37 THR A CA 9
ATOM 11275 C C . THR A 1 37 ? 4.862 0.731 -4.138 1.00 0.00 37 THR A C 9
ATOM 11276 O O . THR A 1 37 ? 3.686 0.876 -3.823 1.00 0.00 37 THR A O 9
ATOM 11287 N N . SER A 1 38 ? 5.739 0.076 -3.402 1.00 0.00 38 SER A N 9
ATOM 11288 C CA . SER A 1 38 ? 5.449 -0.522 -2.125 1.00 0.00 38 SER A CA 9
ATOM 11289 C C . SER A 1 38 ? 6.528 -0.127 -1.090 1.00 0.00 38 SER A C 9
ATOM 11290 O O . SER A 1 38 ? 6.773 -0.859 -0.133 1.00 0.00 38 SER A O 9
ATOM 11298 N N . HIS A 1 39 ? 7.171 1.021 -1.311 1.00 0.00 39 HIS A N 9
ATOM 11299 C CA . HIS A 1 39 ? 8.262 1.497 -0.434 1.00 0.00 39 HIS A CA 9
ATOM 11300 C C . HIS A 1 39 ? 7.829 1.643 1.017 1.00 0.00 39 HIS A C 9
ATOM 11301 O O . HIS A 1 39 ? 6.877 2.353 1.329 1.00 0.00 39 HIS A O 9
ATOM 11316 N N . VAL A 1 40 ? 8.545 0.986 1.885 1.00 0.00 40 VAL A N 9
ATOM 11317 C CA . VAL A 1 40 ? 8.245 0.983 3.298 1.00 0.00 40 VAL A CA 9
ATOM 11318 C C . VAL A 1 40 ? 9.048 2.019 4.079 1.00 0.00 40 VAL A C 9
ATOM 11319 O O . VAL A 1 40 ? 10.117 2.478 3.639 1.00 0.00 40 VAL A O 9
ATOM 11332 N N . SER A 1 41 ? 8.507 2.416 5.196 1.00 0.00 41 SER A N 9
ATOM 11333 C CA . SER A 1 41 ? 9.118 3.353 6.080 1.00 0.00 41 SER A CA 9
ATOM 11334 C C . SER A 1 41 ? 8.925 2.845 7.515 1.00 0.00 41 SER A C 9
ATOM 11335 O O . SER A 1 41 ? 7.979 2.089 7.797 1.00 0.00 41 SER A O 9
ATOM 11343 N N . LYS A 1 42 ? 9.813 3.239 8.403 1.00 0.00 42 LYS A N 9
ATOM 11344 C CA . LYS A 1 42 ? 9.743 2.841 9.811 1.00 0.00 42 LYS A CA 9
ATOM 11345 C C . LYS A 1 42 ? 8.938 3.869 10.588 1.00 0.00 42 LYS A C 9
ATOM 11346 O O . LYS A 1 42 ? 8.776 3.779 11.812 1.00 0.00 42 LYS A O 9
ATOM 11365 N N . ASN A 1 43 ? 8.454 4.844 9.876 1.00 0.00 43 ASN A N 9
ATOM 11366 C CA . ASN A 1 43 ? 7.733 5.940 10.461 1.00 0.00 43 ASN A CA 9
ATOM 11367 C C . ASN A 1 43 ? 6.277 5.623 10.579 1.00 0.00 43 ASN A C 9
ATOM 11368 O O . ASN A 1 43 ? 5.650 5.175 9.617 1.00 0.00 43 ASN A O 9
ATOM 11379 N N . ARG A 1 44 ? 5.746 5.806 11.759 1.00 0.00 44 ARG A N 9
ATOM 11380 C CA . ARG A 1 44 ? 4.338 5.655 11.979 1.00 0.00 44 ARG A CA 9
ATOM 11381 C C . ARG A 1 44 ? 3.785 7.066 12.114 1.00 0.00 44 ARG A C 9
ATOM 11382 O O . ARG A 1 44 ? 3.920 7.684 13.181 1.00 0.00 44 ARG A O 9
ATOM 11403 N N . PRO A 1 45 ? 3.242 7.628 11.041 1.00 0.00 45 PRO A N 9
ATOM 11404 C CA . PRO A 1 45 ? 2.824 9.022 11.014 1.00 0.00 45 PRO A CA 9
ATOM 11405 C C . PRO A 1 45 ? 1.440 9.266 11.606 1.00 0.00 45 PRO A C 9
ATOM 11406 O O . PRO A 1 45 ? 0.496 8.520 11.363 1.00 0.00 45 PRO A O 9
ATOM 11417 N N . LYS A 1 46 ? 1.334 10.319 12.371 1.00 0.00 46 LYS A N 9
ATOM 11418 C CA . LYS A 1 46 ? 0.082 10.683 12.993 1.00 0.00 46 LYS A CA 9
ATOM 11419 C C . LYS A 1 46 ? -0.575 11.819 12.234 1.00 0.00 46 LYS A C 9
ATOM 11420 O O . LYS A 1 46 ? -1.788 11.989 12.280 1.00 0.00 46 LYS A O 9
ATOM 11439 N N . ASN A 1 47 ? 0.222 12.575 11.514 1.00 0.00 47 ASN A N 9
ATOM 11440 C CA . ASN A 1 47 ? -0.287 13.723 10.778 1.00 0.00 47 ASN A CA 9
ATOM 11441 C C . ASN A 1 47 ? -0.638 13.334 9.365 1.00 0.00 47 ASN A C 9
ATOM 11442 O O . ASN A 1 47 ? -1.479 13.972 8.717 1.00 0.00 47 ASN A O 9
ATOM 11453 N N . ALA A 1 48 ? -0.003 12.296 8.880 1.00 0.00 48 ALA A N 9
ATOM 11454 C CA . ALA A 1 48 ? -0.277 11.801 7.557 1.00 0.00 48 ALA A CA 9
ATOM 11455 C C . ALA A 1 48 ? -1.443 10.845 7.620 1.00 0.00 48 ALA A C 9
ATOM 11456 O O . ALA A 1 48 ? -1.797 10.351 8.708 1.00 0.00 48 ALA A O 9
ATOM 11463 N N . ILE A 1 49 ? -2.030 10.578 6.493 1.00 0.00 49 ILE A N 9
ATOM 11464 C CA . ILE A 1 49 ? -3.188 9.722 6.440 1.00 0.00 49 ILE A CA 9
ATOM 11465 C C . ILE A 1 49 ? -2.753 8.274 6.399 1.00 0.00 49 ILE A C 9
ATOM 11466 O O . ILE A 1 49 ? -1.921 7.888 5.561 1.00 0.00 49 ILE A O 9
ATOM 11482 N N . VAL A 1 50 ? -3.264 7.494 7.314 1.00 0.00 50 VAL A N 9
ATOM 11483 C CA . VAL A 1 50 ? -2.995 6.090 7.321 1.00 0.00 50 VAL A CA 9
ATOM 11484 C C . VAL A 1 50 ? -4.258 5.330 6.967 1.00 0.00 50 VAL A C 9
ATOM 11485 O O . VAL A 1 50 ? -5.352 5.661 7.438 1.00 0.00 50 VAL A O 9
ATOM 11498 N N . ILE A 1 51 ? -4.129 4.395 6.081 1.00 0.00 51 ILE A N 9
ATOM 11499 C CA . ILE A 1 51 ? -5.244 3.572 5.657 1.00 0.00 51 ILE A CA 9
ATOM 11500 C C . ILE A 1 51 ? -4.836 2.132 5.876 1.00 0.00 51 ILE A C 9
ATOM 11501 O O . ILE A 1 51 ? -3.742 1.768 5.512 1.00 0.00 51 ILE A O 9
ATOM 11517 N N . LYS A 1 52 ? -5.670 1.330 6.493 1.00 0.00 52 LYS A N 9
ATOM 11518 C CA . LYS A 1 52 ? -5.306 -0.049 6.755 1.00 0.00 52 LYS A CA 9
ATOM 11519 C C . LYS A 1 52 ? -5.407 -0.880 5.466 1.00 0.00 52 LYS A C 9
ATOM 11520 O O . LYS A 1 52 ? -6.260 -0.609 4.609 1.00 0.00 52 LYS A O 9
ATOM 11539 N N . MET A 1 53 ? -4.538 -1.900 5.361 1.00 0.00 53 MET A N 9
ATOM 11540 C CA . MET A 1 53 ? -4.399 -2.795 4.175 1.00 0.00 53 MET A CA 9
ATOM 11541 C C . MET A 1 53 ? -5.732 -3.338 3.683 1.00 0.00 53 MET A C 9
ATOM 11542 O O . MET A 1 53 ? -5.925 -3.554 2.493 1.00 0.00 53 MET A O 9
ATOM 11556 N N . ASP A 1 54 ? -6.648 -3.514 4.604 1.00 0.00 54 ASP A N 9
ATOM 11557 C CA . ASP A 1 54 ? -7.958 -4.101 4.343 1.00 0.00 54 ASP A CA 9
ATOM 11558 C C . ASP A 1 54 ? -8.806 -3.263 3.365 1.00 0.00 54 ASP A C 9
ATOM 11559 O O . ASP A 1 54 ? -9.705 -3.788 2.698 1.00 0.00 54 ASP A O 9
ATOM 11568 N N . ASN A 1 55 ? -8.496 -1.987 3.254 1.00 0.00 55 ASN A N 9
ATOM 11569 C CA . ASN A 1 55 ? -9.241 -1.085 2.370 1.00 0.00 55 ASN A CA 9
ATOM 11570 C C . ASN A 1 55 ? -8.639 -1.092 0.959 1.00 0.00 55 ASN A C 9
ATOM 11571 O O . ASN A 1 55 ? -9.240 -0.607 0.002 1.00 0.00 55 ASN A O 9
ATOM 11582 N N . LEU A 1 56 ? -7.474 -1.674 0.831 1.00 0.00 56 LEU A N 9
ATOM 11583 C CA . LEU A 1 56 ? -6.777 -1.707 -0.437 1.00 0.00 56 LEU A CA 9
ATOM 11584 C C . LEU A 1 56 ? -7.200 -2.926 -1.237 1.00 0.00 56 LEU A C 9
ATOM 11585 O O . LEU A 1 56 ? -7.365 -4.007 -0.670 1.00 0.00 56 LEU A O 9
ATOM 11601 N N . PRO A 1 57 ? -7.426 -2.764 -2.557 1.00 0.00 57 PRO A N 9
ATOM 11602 C CA . PRO A 1 57 ? -7.800 -3.874 -3.449 1.00 0.00 57 PRO A CA 9
ATOM 11603 C C . PRO A 1 57 ? -6.765 -5.005 -3.428 1.00 0.00 57 PRO A C 9
ATOM 11604 O O . PRO A 1 57 ? -5.572 -4.779 -3.112 1.00 0.00 57 PRO A O 9
ATOM 11615 N N . ILE A 1 58 ? -7.198 -6.204 -3.796 1.00 0.00 58 ILE A N 9
ATOM 11616 C CA . ILE A 1 58 ? -6.342 -7.380 -3.766 1.00 0.00 58 ILE A CA 9
ATOM 11617 C C . ILE A 1 58 ? -5.092 -7.245 -4.634 1.00 0.00 58 ILE A C 9
ATOM 11618 O O . ILE A 1 58 ? -4.039 -7.741 -4.272 1.00 0.00 58 ILE A O 9
ATOM 11634 N N . GLU A 1 59 ? -5.208 -6.501 -5.737 1.00 0.00 59 GLU A N 9
ATOM 11635 C CA . GLU A 1 59 ? -4.082 -6.242 -6.639 1.00 0.00 59 GLU A CA 9
ATOM 11636 C C . GLU A 1 59 ? -2.984 -5.458 -5.923 1.00 0.00 59 GLU A C 9
ATOM 11637 O O . GLU A 1 59 ? -1.795 -5.697 -6.128 1.00 0.00 59 GLU A O 9
ATOM 11649 N N . VAL A 1 60 ? -3.396 -4.541 -5.066 1.00 0.00 60 VAL A N 9
ATOM 11650 C CA . VAL A 1 60 ? -2.470 -3.690 -4.344 1.00 0.00 60 VAL A CA 9
ATOM 11651 C C . VAL A 1 60 ? -1.813 -4.489 -3.239 1.00 0.00 60 VAL A C 9
ATOM 11652 O O . VAL A 1 60 ? -0.591 -4.484 -3.097 1.00 0.00 60 VAL A O 9
ATOM 11665 N N . LYS A 1 61 ? -2.636 -5.229 -2.502 1.00 0.00 61 LYS A N 9
ATOM 11666 C CA . LYS A 1 61 ? -2.156 -6.059 -1.400 1.00 0.00 61 LYS A CA 9
ATOM 11667 C C . LYS A 1 61 ? -1.204 -7.113 -1.911 1.00 0.00 61 LYS A C 9
ATOM 11668 O O . LYS A 1 61 ? -0.231 -7.462 -1.252 1.00 0.00 61 LYS A O 9
ATOM 11687 N N . ASP A 1 62 ? -1.488 -7.590 -3.098 1.00 0.00 62 ASP A N 9
ATOM 11688 C CA . ASP A 1 62 ? -0.636 -8.547 -3.806 1.00 0.00 62 ASP A CA 9
ATOM 11689 C C . ASP A 1 62 ? 0.757 -7.981 -3.998 1.00 0.00 62 ASP A C 9
ATOM 11690 O O . ASP A 1 62 ? 1.744 -8.596 -3.605 1.00 0.00 62 ASP A O 9
ATOM 11699 N N . LYS A 1 63 ? 0.826 -6.785 -4.544 1.00 0.00 63 LYS A N 9
ATOM 11700 C CA . LYS A 1 63 ? 2.093 -6.125 -4.789 1.00 0.00 63 LYS A CA 9
ATOM 11701 C C . LYS A 1 63 ? 2.823 -5.805 -3.487 1.00 0.00 63 LYS A C 9
ATOM 11702 O O . LYS A 1 63 ? 4.056 -5.927 -3.411 1.00 0.00 63 LYS A O 9
ATOM 11721 N N . LEU A 1 64 ? 2.064 -5.445 -2.457 1.00 0.00 64 LEU A N 9
ATOM 11722 C CA . LEU A 1 64 ? 2.628 -5.199 -1.127 1.00 0.00 64 LEU A CA 9
ATOM 11723 C C . LEU A 1 64 ? 3.255 -6.492 -0.588 1.00 0.00 64 LEU A C 9
ATOM 11724 O O . LEU A 1 64 ? 4.363 -6.486 -0.015 1.00 0.00 64 LEU A O 9
ATOM 11740 N N . THR A 1 65 ? 2.559 -7.594 -0.808 1.00 0.00 65 THR A N 9
ATOM 11741 C CA . THR A 1 65 ? 3.014 -8.901 -0.401 1.00 0.00 65 THR A CA 9
ATOM 11742 C C . THR A 1 65 ? 4.290 -9.273 -1.153 1.00 0.00 65 THR A C 9
ATOM 11743 O O . THR A 1 65 ? 5.262 -9.694 -0.550 1.00 0.00 65 THR A O 9
ATOM 11754 N N . ARG A 1 66 ? 4.298 -9.044 -2.457 1.00 0.00 66 ARG A N 9
ATOM 11755 C CA . ARG A 1 66 ? 5.442 -9.388 -3.293 1.00 0.00 66 ARG A CA 9
ATOM 11756 C C . ARG A 1 66 ? 6.696 -8.619 -2.892 1.00 0.00 66 ARG A C 9
ATOM 11757 O O . ARG A 1 66 ? 7.797 -9.140 -2.996 1.00 0.00 66 ARG A O 9
ATOM 11778 N N . PHE A 1 67 ? 6.535 -7.392 -2.439 1.00 0.00 67 PHE A N 9
ATOM 11779 C CA . PHE A 1 67 ? 7.690 -6.585 -2.102 1.00 0.00 67 PHE A CA 9
ATOM 11780 C C . PHE A 1 67 ? 8.172 -6.868 -0.681 1.00 0.00 67 PHE A C 9
ATOM 11781 O O . PHE A 1 67 ? 9.309 -7.319 -0.479 1.00 0.00 67 PHE A O 9
ATOM 11798 N N . PHE A 1 68 ? 7.314 -6.643 0.297 1.00 0.00 68 PHE A N 9
ATOM 11799 C CA . PHE A 1 68 ? 7.738 -6.740 1.684 1.00 0.00 68 PHE A CA 9
ATOM 11800 C C . PHE A 1 68 ? 6.967 -7.766 2.517 1.00 0.00 68 PHE A C 9
ATOM 11801 O O . PHE A 1 68 ? 7.554 -8.462 3.351 1.00 0.00 68 PHE A O 9
ATOM 11818 N N . LEU A 1 69 ? 5.668 -7.900 2.283 1.00 0.00 69 LEU A N 9
ATOM 11819 C CA . LEU A 1 69 ? 4.819 -8.684 3.184 1.00 0.00 69 LEU A CA 9
ATOM 11820 C C . LEU A 1 69 ? 4.782 -10.168 2.779 1.00 0.00 69 LEU A C 9
ATOM 11821 O O . LEU A 1 69 ? 3.851 -10.904 3.087 1.00 0.00 69 LEU A O 9
ATOM 11837 N N . LEU A 1 70 ? 5.853 -10.597 2.144 1.00 0.00 70 LEU A N 9
ATOM 11838 C CA . LEU A 1 70 ? 6.044 -11.979 1.764 1.00 0.00 70 LEU A CA 9
ATOM 11839 C C . LEU A 1 70 ? 6.489 -12.789 2.968 1.00 0.00 70 LEU A C 9
ATOM 11840 O O . LEU A 1 70 ? 6.533 -14.022 2.938 1.00 0.00 70 LEU A O 9
ATOM 11856 N N . GLU A 1 71 ? 6.835 -12.074 4.020 1.00 0.00 71 GLU A N 9
ATOM 11857 C CA . GLU A 1 71 ? 7.197 -12.670 5.265 1.00 0.00 71 GLU A CA 9
ATOM 11858 C C . GLU A 1 71 ? 5.906 -13.058 5.953 1.00 0.00 71 GLU A C 9
ATOM 11859 O O . GLU A 1 71 ? 5.188 -12.210 6.506 1.00 0.00 71 GLU A O 9
ATOM 11871 N N . HIS A 1 72 ? 5.580 -14.301 5.823 1.00 0.00 72 HIS A N 9
ATOM 11872 C CA . HIS A 1 72 ? 4.407 -14.868 6.394 1.00 0.00 72 HIS A CA 9
ATOM 11873 C C . HIS A 1 72 ? 4.692 -16.336 6.535 1.00 0.00 72 HIS A C 9
ATOM 11874 O O . HIS A 1 72 ? 5.321 -16.922 5.648 1.00 0.00 72 HIS A O 9
ATOM 11889 N N . HIS A 1 73 ? 4.295 -16.921 7.628 1.00 0.00 73 HIS A N 9
ATOM 11890 C CA . HIS A 1 73 ? 4.532 -18.329 7.859 1.00 0.00 73 HIS A CA 9
ATOM 11891 C C . HIS A 1 73 ? 3.620 -19.195 7.010 1.00 0.00 73 HIS A C 9
ATOM 11892 O O . HIS A 1 73 ? 2.510 -19.547 7.426 1.00 0.00 73 HIS A O 9
ATOM 11907 N N . HIS A 1 74 ? 4.084 -19.482 5.801 1.00 0.00 74 HIS A N 9
ATOM 11908 C CA . HIS A 1 74 ? 3.399 -20.323 4.815 1.00 0.00 74 HIS A CA 9
ATOM 11909 C C . HIS A 1 74 ? 2.155 -19.661 4.243 1.00 0.00 74 HIS A C 9
ATOM 11910 O O . HIS A 1 74 ? 1.861 -18.494 4.552 1.00 0.00 74 HIS A O 9
ATOM 11925 N N . HIS A 1 75 ? 1.447 -20.384 3.393 1.00 0.00 75 HIS A N 9
ATOM 11926 C CA . HIS A 1 75 ? 0.292 -19.851 2.686 1.00 0.00 75 HIS A CA 9
ATOM 11927 C C . HIS A 1 75 ? -0.846 -19.474 3.638 1.00 0.00 75 HIS A C 9
ATOM 11928 O O . HIS A 1 75 ? -1.399 -18.390 3.525 1.00 0.00 75 HIS A O 9
ATOM 11943 N N . HIS A 1 76 ? -1.193 -20.343 4.569 1.00 0.00 76 HIS A N 9
ATOM 11944 C CA . HIS A 1 76 ? -2.238 -19.997 5.524 1.00 0.00 76 HIS A CA 9
ATOM 11945 C C . HIS A 1 76 ? -1.947 -20.476 6.931 1.00 0.00 76 HIS A C 9
ATOM 11946 O O . HIS A 1 76 ? -1.668 -21.649 7.154 1.00 0.00 76 HIS A O 9
ATOM 11961 N N . HIS A 1 77 ? -1.973 -19.537 7.853 1.00 0.00 77 HIS A N 9
ATOM 11962 C CA . HIS A 1 77 ? -1.809 -19.758 9.289 1.00 0.00 77 HIS A CA 9
ATOM 11963 C C . HIS A 1 77 ? -2.361 -18.557 9.989 1.00 0.00 77 HIS A C 9
ATOM 11964 O O . HIS A 1 77 ? -1.593 -17.757 10.531 1.00 0.00 77 HIS A O 9
ATOM 11980 N N . MET A 1 1 ? 4.685 16.262 -9.893 1.00 0.00 1 MET A N 10
ATOM 11981 C CA . MET A 1 1 ? 3.544 15.339 -9.919 1.00 0.00 1 MET A CA 10
ATOM 11982 C C . MET A 1 1 ? 2.219 16.079 -9.695 1.00 0.00 1 MET A C 10
ATOM 11983 O O . MET A 1 1 ? 1.152 15.534 -10.013 1.00 0.00 1 MET A O 10
ATOM 11999 N N . LEU A 1 2 ? 2.285 17.315 -9.146 1.00 0.00 2 LEU A N 10
ATOM 12000 C CA . LEU A 1 2 ? 1.100 18.133 -8.817 1.00 0.00 2 LEU A CA 10
ATOM 12001 C C . LEU A 1 2 ? 0.246 17.482 -7.714 1.00 0.00 2 LEU A C 10
ATOM 12002 O O . LEU A 1 2 ? 0.510 16.355 -7.274 1.00 0.00 2 LEU A O 10
ATOM 12018 N N . LYS A 1 3 ? -0.782 18.182 -7.276 1.00 0.00 3 LYS A N 10
ATOM 12019 C CA . LYS A 1 3 ? -1.714 17.666 -6.265 1.00 0.00 3 LYS A CA 10
ATOM 12020 C C . LYS A 1 3 ? -2.747 16.726 -6.881 1.00 0.00 3 LYS A C 10
ATOM 12021 O O . LYS A 1 3 ? -3.944 16.791 -6.583 1.00 0.00 3 LYS A O 10
ATOM 12040 N N . HIS A 1 4 ? -2.277 15.847 -7.725 1.00 0.00 4 HIS A N 10
ATOM 12041 C CA . HIS A 1 4 ? -3.112 14.846 -8.344 1.00 0.00 4 HIS A CA 10
ATOM 12042 C C . HIS A 1 4 ? -2.658 13.484 -7.812 1.00 0.00 4 HIS A C 10
ATOM 12043 O O . HIS A 1 4 ? -3.235 12.435 -8.123 1.00 0.00 4 HIS A O 10
ATOM 12058 N N . GLY A 1 5 ? -1.624 13.543 -6.994 1.00 0.00 5 GLY A N 10
ATOM 12059 C CA . GLY A 1 5 ? -1.056 12.398 -6.361 1.00 0.00 5 GLY A CA 10
ATOM 12060 C C . GLY A 1 5 ? -0.520 12.798 -5.010 1.00 0.00 5 GLY 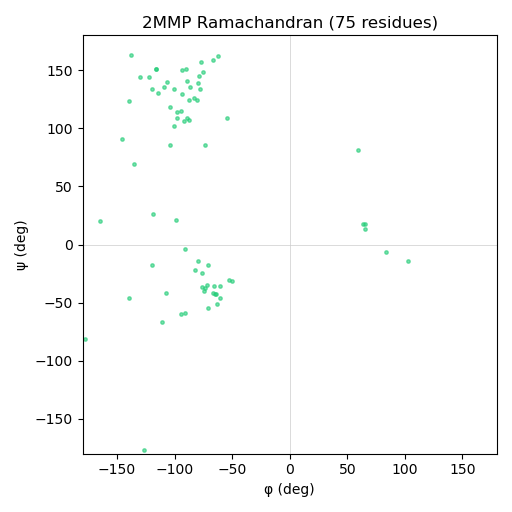A C 10
ATOM 12061 O O . GLY A 1 5 ? 0.226 13.783 -4.900 1.00 0.00 5 GLY A O 10
ATOM 12065 N N . LYS A 1 6 ? -0.927 12.098 -3.986 1.00 0.00 6 LYS A N 10
ATOM 12066 C CA . LYS A 1 6 ? -0.510 12.407 -2.624 1.00 0.00 6 LYS A CA 10
ATOM 12067 C C . LYS A 1 6 ? 0.042 11.176 -1.941 1.00 0.00 6 LYS A C 10
ATOM 12068 O O . LYS A 1 6 ? -0.357 10.069 -2.259 1.00 0.00 6 LYS A O 10
ATOM 12087 N N . TYR A 1 7 ? 0.942 11.361 -1.018 1.00 0.00 7 TYR A N 10
ATOM 12088 C CA . TYR A 1 7 ? 1.529 10.246 -0.310 1.00 0.00 7 TYR A CA 10
ATOM 12089 C C . TYR A 1 7 ? 0.902 10.052 1.041 1.00 0.00 7 TYR A C 10
ATOM 12090 O O . TYR A 1 7 ? 0.817 10.991 1.850 1.00 0.00 7 TYR A O 10
ATOM 12108 N N . VAL A 1 8 ? 0.440 8.859 1.263 1.00 0.00 8 VAL A N 10
ATOM 12109 C CA . VAL A 1 8 ? -0.103 8.455 2.541 1.00 0.00 8 VAL A CA 10
ATOM 12110 C C . VAL A 1 8 ? 0.580 7.161 2.939 1.00 0.00 8 VAL A C 10
ATOM 12111 O O . VAL A 1 8 ? 1.476 6.687 2.220 1.00 0.00 8 VAL A O 10
ATOM 12124 N N . TYR A 1 9 ? 0.183 6.588 4.038 1.00 0.00 9 TYR A N 10
ATOM 12125 C CA . TYR A 1 9 ? 0.793 5.378 4.497 1.00 0.00 9 TYR A CA 10
ATOM 12126 C C . TYR A 1 9 ? -0.231 4.291 4.642 1.00 0.00 9 TYR A C 10
ATOM 12127 O O . TYR A 1 9 ? -1.358 4.540 5.049 1.00 0.00 9 TYR A O 10
ATOM 12145 N N . ILE A 1 10 ? 0.140 3.103 4.281 1.00 0.00 10 ILE A N 10
ATOM 12146 C CA . ILE A 1 10 ? -0.727 1.967 4.472 1.00 0.00 10 ILE A CA 10
ATOM 12147 C C . ILE A 1 10 ? -0.449 1.380 5.844 1.00 0.00 10 ILE A C 10
ATOM 12148 O O . ILE A 1 10 ? 0.716 1.080 6.183 1.00 0.00 10 ILE A O 10
ATOM 12164 N N . ASP A 1 11 ? -1.494 1.239 6.629 1.00 0.00 11 ASP A N 10
ATOM 12165 C CA . ASP A 1 11 ? -1.391 0.742 7.983 1.00 0.00 11 ASP A CA 10
ATOM 12166 C C . ASP A 1 11 ? -1.210 -0.750 7.984 1.00 0.00 11 ASP A C 10
ATOM 12167 O O . ASP A 1 11 ? -2.172 -1.527 7.932 1.00 0.00 11 ASP A O 10
ATOM 12176 N N . LEU A 1 12 ? 0.041 -1.137 7.892 1.00 0.00 12 LEU A N 10
ATOM 12177 C CA . LEU A 1 12 ? 0.440 -2.520 8.002 1.00 0.00 12 LEU A CA 10
ATOM 12178 C C . LEU A 1 12 ? 0.340 -2.889 9.459 1.00 0.00 12 LEU A C 10
ATOM 12179 O O . LEU A 1 12 ? 0.065 -4.027 9.819 1.00 0.00 12 LEU A O 10
ATOM 12195 N N . ASN A 1 13 ? 0.636 -1.882 10.283 1.00 0.00 13 ASN A N 10
ATOM 12196 C CA . ASN A 1 13 ? 0.512 -1.889 11.750 1.00 0.00 13 ASN A CA 10
ATOM 12197 C C . ASN A 1 13 ? 1.573 -2.760 12.428 1.00 0.00 13 ASN A C 10
ATOM 12198 O O . ASN A 1 13 ? 1.717 -2.753 13.644 1.00 0.00 13 ASN A O 10
ATOM 12209 N N . ASN A 1 14 ? 2.364 -3.442 11.632 1.00 0.00 14 ASN A N 10
ATOM 12210 C CA . ASN A 1 14 ? 3.392 -4.369 12.112 1.00 0.00 14 ASN A CA 10
ATOM 12211 C C . ASN A 1 14 ? 4.734 -3.673 12.377 1.00 0.00 14 ASN A C 10
ATOM 12212 O O . ASN A 1 14 ? 5.781 -4.319 12.433 1.00 0.00 14 ASN A O 10
ATOM 12223 N N . GLY A 1 15 ? 4.692 -2.367 12.547 1.00 0.00 15 GLY A N 10
ATOM 12224 C CA . GLY A 1 15 ? 5.886 -1.619 12.901 1.00 0.00 15 GLY A CA 10
ATOM 12225 C C . GLY A 1 15 ? 6.497 -0.875 11.741 1.00 0.00 15 GLY A C 10
ATOM 12226 O O . GLY A 1 15 ? 7.335 0.023 11.942 1.00 0.00 15 GLY A O 10
ATOM 12230 N N . LYS A 1 16 ? 6.084 -1.215 10.548 1.00 0.00 16 LYS A N 10
ATOM 12231 C CA . LYS A 1 16 ? 6.547 -0.549 9.354 1.00 0.00 16 LYS A CA 10
ATOM 12232 C C . LYS A 1 16 ? 5.341 -0.136 8.535 1.00 0.00 16 LYS A C 10
ATOM 12233 O O . LYS A 1 16 ? 4.262 -0.720 8.690 1.00 0.00 16 LYS A O 10
ATOM 12252 N N . TYR A 1 17 ? 5.495 0.885 7.731 1.00 0.00 17 TYR A N 10
ATOM 12253 C CA . TYR A 1 17 ? 4.407 1.431 6.932 1.00 0.00 17 TYR A CA 10
ATOM 12254 C C . TYR A 1 17 ? 4.895 1.692 5.539 1.00 0.00 17 TYR A C 10
ATOM 12255 O O . TYR A 1 17 ? 6.047 2.043 5.353 1.00 0.00 17 TYR A O 10
ATOM 12273 N N . VAL A 1 18 ? 4.045 1.512 4.567 1.00 0.00 18 VAL A N 10
ATOM 12274 C CA . VAL A 1 18 ? 4.426 1.767 3.199 1.00 0.00 18 VAL A CA 10
ATOM 12275 C C . VAL A 1 18 ? 3.892 3.113 2.743 1.00 0.00 18 VAL A C 10
ATOM 12276 O O . VAL A 1 18 ? 2.713 3.435 2.958 1.00 0.00 18 VAL A O 10
ATOM 12289 N N . LYS A 1 19 ? 4.778 3.903 2.173 1.00 0.00 19 LYS A N 10
ATOM 12290 C CA . LYS A 1 19 ? 4.465 5.219 1.686 1.00 0.00 19 LYS A CA 10
ATOM 12291 C C . LYS A 1 19 ? 4.038 5.098 0.238 1.00 0.00 19 LYS A C 10
ATOM 12292 O O . LYS A 1 19 ? 4.870 4.852 -0.660 1.00 0.00 19 LYS A O 10
ATOM 12311 N N . VAL A 1 20 ? 2.776 5.264 0.013 1.00 0.00 20 VAL A N 10
ATOM 12312 C CA . VAL A 1 20 ? 2.201 5.047 -1.283 1.00 0.00 20 VAL A CA 10
ATOM 12313 C C . VAL A 1 20 ? 1.560 6.331 -1.805 1.00 0.00 20 VAL A C 10
ATOM 12314 O O . VAL A 1 20 ? 1.026 7.140 -1.032 1.00 0.00 20 VAL A O 10
ATOM 12327 N N . ARG A 1 21 ? 1.661 6.538 -3.092 1.00 0.00 21 ARG A N 10
ATOM 12328 C CA . ARG A 1 21 ? 1.087 7.691 -3.721 1.00 0.00 21 ARG A CA 10
ATOM 12329 C C . ARG A 1 21 ? -0.290 7.329 -4.240 1.00 0.00 21 ARG A C 10
ATOM 12330 O O . ARG A 1 21 ? -0.446 6.416 -5.065 1.00 0.00 21 ARG A O 10
ATOM 12351 N N . ILE A 1 22 ? -1.264 8.004 -3.726 1.00 0.00 22 ILE A N 10
ATOM 12352 C CA . ILE A 1 22 ? -2.630 7.808 -4.102 1.00 0.00 22 ILE A CA 10
ATOM 12353 C C . ILE A 1 22 ? -2.878 8.641 -5.322 1.00 0.00 22 ILE A C 10
ATOM 12354 O O . ILE A 1 22 ? -2.659 9.865 -5.288 1.00 0.00 22 ILE A O 10
ATOM 12370 N N . LEU A 1 23 ? -3.277 8.019 -6.386 1.00 0.00 23 LEU A N 10
ATOM 12371 C CA . LEU A 1 23 ? -3.588 8.744 -7.565 1.00 0.00 23 LEU A CA 10
ATOM 12372 C C . LEU A 1 23 ? -5.058 9.035 -7.492 1.00 0.00 23 LEU A C 10
ATOM 12373 O O . LEU A 1 23 ? -5.889 8.131 -7.626 1.00 0.00 23 LEU A O 10
ATOM 12389 N N . LYS A 1 24 ? -5.386 10.261 -7.274 1.00 0.00 24 LYS A N 10
ATOM 12390 C CA . LYS A 1 24 ? -6.750 10.627 -7.079 1.00 0.00 24 LYS A CA 10
ATOM 12391 C C . LYS A 1 24 ? -7.171 11.476 -8.237 1.00 0.00 24 LYS A C 10
ATOM 12392 O O . LYS A 1 24 ? -6.734 12.620 -8.371 1.00 0.00 24 LYS A O 10
ATOM 12411 N N . SER A 1 25 ? -7.974 10.912 -9.091 1.00 0.00 25 SER A N 10
ATOM 12412 C CA . SER A 1 25 ? -8.390 11.581 -10.272 1.00 0.00 25 SER A CA 10
ATOM 12413 C C . SER A 1 25 ? -9.907 11.764 -10.280 1.00 0.00 25 SER A C 10
ATOM 12414 O O . SER A 1 25 ? -10.656 11.068 -10.993 1.00 0.00 25 SER A O 10
ATOM 12422 N N . ARG A 1 26 ? -10.366 12.644 -9.429 1.00 0.00 26 ARG A N 10
ATOM 12423 C CA . ARG A 1 26 ? -11.763 13.004 -9.396 1.00 0.00 26 ARG A CA 10
ATOM 12424 C C . ARG A 1 26 ? -12.012 14.102 -10.404 1.00 0.00 26 ARG A C 10
ATOM 12425 O O . ARG A 1 26 ? -13.144 14.504 -10.655 1.00 0.00 26 ARG A O 10
ATOM 12446 N N . ASP A 1 27 ? -10.917 14.579 -10.975 1.00 0.00 27 ASP A N 10
ATOM 12447 C CA . ASP A 1 27 ? -10.933 15.540 -12.060 1.00 0.00 27 ASP A CA 10
ATOM 12448 C C . ASP A 1 27 ? -11.442 14.829 -13.303 1.00 0.00 27 ASP A C 10
ATOM 12449 O O . ASP A 1 27 ? -12.155 15.412 -14.131 1.00 0.00 27 ASP A O 10
ATOM 12458 N N . ASP A 1 28 ? -11.077 13.558 -13.426 1.00 0.00 28 ASP A N 10
ATOM 12459 C CA . ASP A 1 28 ? -11.590 12.721 -14.483 1.00 0.00 28 ASP A CA 10
ATOM 12460 C C . ASP A 1 28 ? -13.013 12.369 -14.159 1.00 0.00 28 ASP A C 10
ATOM 12461 O O . ASP A 1 28 ? -13.922 12.645 -14.943 1.00 0.00 28 ASP A O 10
ATOM 12470 N N . ASN A 1 29 ? -13.199 11.783 -12.981 1.00 0.00 29 ASN A N 10
ATOM 12471 C CA . ASN A 1 29 ? -14.523 11.484 -12.445 1.00 0.00 29 ASN A CA 10
ATOM 12472 C C . ASN A 1 29 ? -14.399 10.952 -11.034 1.00 0.00 29 ASN A C 10
ATOM 12473 O O . ASN A 1 29 ? -14.719 11.645 -10.070 1.00 0.00 29 ASN A O 10
ATOM 12484 N N . SER A 1 30 ? -13.903 9.737 -10.898 1.00 0.00 30 SER A N 10
ATOM 12485 C CA . SER A 1 30 ? -13.818 9.123 -9.590 1.00 0.00 30 SER A CA 10
ATOM 12486 C C . SER A 1 30 ? -12.714 8.092 -9.513 1.00 0.00 30 SER A C 10
ATOM 12487 O O . SER A 1 30 ? -12.723 7.229 -8.642 1.00 0.00 30 SER A O 10
ATOM 12495 N N . VAL A 1 31 ? -11.736 8.247 -10.348 1.00 0.00 31 VAL A N 10
ATOM 12496 C CA . VAL A 1 31 ? -10.674 7.260 -10.451 1.00 0.00 31 VAL A CA 10
ATOM 12497 C C . VAL A 1 31 ? -9.677 7.430 -9.320 1.00 0.00 31 VAL A C 10
ATOM 12498 O O . VAL A 1 31 ? -8.999 8.447 -9.235 1.00 0.00 31 VAL A O 10
ATOM 12511 N N . GLU A 1 32 ? -9.630 6.476 -8.432 1.00 0.00 32 GLU A N 10
ATOM 12512 C CA . GLU A 1 32 ? -8.639 6.466 -7.384 1.00 0.00 32 GLU A CA 10
ATOM 12513 C C . GLU A 1 32 ? -7.886 5.182 -7.417 1.00 0.00 32 GLU A C 10
ATOM 12514 O O . GLU A 1 32 ? -8.370 4.128 -6.958 1.00 0.00 32 GLU A O 10
ATOM 12526 N N . LYS A 1 33 ? -6.731 5.253 -7.990 1.00 0.00 33 LYS A N 10
ATOM 12527 C CA . LYS A 1 33 ? -5.887 4.120 -8.139 1.00 0.00 33 LYS A CA 10
ATOM 12528 C C . LYS A 1 33 ? -4.655 4.332 -7.321 1.00 0.00 33 LYS A C 10
ATOM 12529 O O . LYS A 1 33 ? -4.349 5.457 -6.919 1.00 0.00 33 LYS A O 10
ATOM 12548 N N . TYR A 1 34 ? -3.964 3.295 -7.060 1.00 0.00 34 TYR A N 10
ATOM 12549 C CA . TYR A 1 34 ? -2.837 3.371 -6.199 1.00 0.00 34 TYR A CA 10
ATOM 12550 C C . TYR A 1 34 ? -1.592 3.083 -6.996 1.00 0.00 34 TYR A C 10
ATOM 12551 O O . TYR A 1 34 ? -1.639 2.316 -7.970 1.00 0.00 34 TYR A O 10
ATOM 12569 N N . VAL A 1 35 ? -0.514 3.742 -6.641 1.00 0.00 35 VAL A N 10
ATOM 12570 C CA . VAL A 1 35 ? 0.729 3.627 -7.368 1.00 0.00 35 VAL A CA 10
ATOM 12571 C C . VAL A 1 35 ? 1.335 2.209 -7.233 1.00 0.00 35 VAL A C 10
ATOM 12572 O O . VAL A 1 35 ? 1.066 1.479 -6.287 1.00 0.00 35 VAL A O 10
ATOM 12585 N N . LEU A 1 36 ? 2.176 1.884 -8.175 1.00 0.00 36 LEU A N 10
ATOM 12586 C CA . LEU A 1 36 ? 2.835 0.600 -8.320 1.00 0.00 36 LEU A CA 10
ATOM 12587 C C . LEU A 1 36 ? 4.010 0.444 -7.311 1.00 0.00 36 LEU A C 10
ATOM 12588 O O . LEU A 1 36 ? 4.667 -0.594 -7.257 1.00 0.00 36 LEU A O 10
ATOM 12604 N N . THR A 1 37 ? 4.247 1.474 -6.520 1.00 0.00 37 THR A N 10
ATOM 12605 C CA . THR A 1 37 ? 5.380 1.560 -5.650 1.00 0.00 37 THR A CA 10
ATOM 12606 C C . THR A 1 37 ? 5.081 0.918 -4.264 1.00 0.00 37 THR A C 10
ATOM 12607 O O . THR A 1 37 ? 3.960 0.955 -3.774 1.00 0.00 37 THR A O 10
ATOM 12618 N N . SER A 1 38 ? 6.130 0.360 -3.651 1.00 0.00 38 SER A N 10
ATOM 12619 C CA . SER A 1 38 ? 6.045 -0.353 -2.402 1.00 0.00 38 SER A CA 10
ATOM 12620 C C . SER A 1 38 ? 7.077 0.160 -1.357 1.00 0.00 38 SER A C 10
ATOM 12621 O O . SER A 1 38 ? 7.466 -0.574 -0.452 1.00 0.00 38 SER A O 10
ATOM 12629 N N . HIS A 1 39 ? 7.499 1.421 -1.488 1.00 0.00 39 HIS A N 10
ATOM 12630 C CA . HIS A 1 39 ? 8.522 2.009 -0.576 1.00 0.00 39 HIS A CA 10
ATOM 12631 C C . HIS A 1 39 ? 8.057 2.024 0.876 1.00 0.00 39 HIS A C 10
ATOM 12632 O O . HIS A 1 39 ? 7.153 2.777 1.244 1.00 0.00 39 HIS A O 10
ATOM 12647 N N . VAL A 1 40 ? 8.662 1.193 1.678 1.00 0.00 40 VAL A N 10
ATOM 12648 C CA . VAL A 1 40 ? 8.342 1.121 3.084 1.00 0.00 40 VAL A CA 10
ATOM 12649 C C . VAL A 1 40 ? 9.222 2.003 3.921 1.00 0.00 40 VAL A C 10
ATOM 12650 O O . VAL A 1 40 ? 10.369 2.283 3.570 1.00 0.00 40 VAL A O 10
ATOM 12663 N N . SER A 1 41 ? 8.672 2.449 4.995 1.00 0.00 41 SER A N 10
ATOM 12664 C CA . SER A 1 41 ? 9.362 3.226 5.939 1.00 0.00 41 SER A CA 10
ATOM 12665 C C . SER A 1 41 ? 9.407 2.436 7.226 1.00 0.00 41 SER A C 10
ATOM 12666 O O . SER A 1 41 ? 8.457 1.700 7.555 1.00 0.00 41 SER A O 10
ATOM 12674 N N . LYS A 1 42 ? 10.495 2.542 7.926 1.00 0.00 42 LYS A N 10
ATOM 12675 C CA . LYS A 1 42 ? 10.672 1.862 9.198 1.00 0.00 42 LYS A CA 10
ATOM 12676 C C . LYS A 1 42 ? 10.263 2.794 10.331 1.00 0.00 42 LYS A C 10
ATOM 12677 O O . LYS A 1 42 ? 10.528 2.543 11.511 1.00 0.00 42 LYS A O 10
ATOM 12696 N N . ASN A 1 43 ? 9.589 3.850 9.960 1.00 0.00 43 ASN A N 10
ATOM 12697 C CA . ASN A 1 43 ? 9.165 4.867 10.878 1.00 0.00 43 ASN A CA 10
ATOM 12698 C C . ASN A 1 43 ? 7.664 4.932 10.821 1.00 0.00 43 ASN A C 10
ATOM 12699 O O . ASN A 1 43 ? 7.080 4.729 9.754 1.00 0.00 43 ASN A O 10
ATOM 12710 N N . ARG A 1 44 ? 7.027 5.172 11.939 1.00 0.00 44 ARG A N 10
ATOM 12711 C CA . ARG A 1 44 ? 5.587 5.324 11.934 1.00 0.00 44 ARG A CA 10
ATOM 12712 C C . ARG A 1 44 ? 5.236 6.785 11.832 1.00 0.00 44 ARG A C 10
ATOM 12713 O O . ARG A 1 44 ? 5.896 7.623 12.456 1.00 0.00 44 ARG A O 10
ATOM 12734 N N . PRO A 1 45 ? 4.249 7.131 11.012 1.00 0.00 45 PRO A N 10
ATOM 12735 C CA . PRO A 1 45 ? 3.768 8.491 10.934 1.00 0.00 45 PRO A CA 10
ATOM 12736 C C . PRO A 1 45 ? 2.832 8.789 12.102 1.00 0.00 45 PRO A C 10
ATOM 12737 O O . PRO A 1 45 ? 2.154 7.884 12.623 1.00 0.00 45 PRO A O 10
ATOM 12748 N N . LYS A 1 46 ? 2.784 10.015 12.513 1.00 0.00 46 LYS A N 10
ATOM 12749 C CA . LYS A 1 46 ? 1.908 10.379 13.586 1.00 0.00 46 LYS A CA 10
ATOM 12750 C C . LYS A 1 46 ? 0.639 10.992 13.038 1.00 0.00 46 LYS A C 10
ATOM 12751 O O . LYS A 1 46 ? -0.455 10.456 13.236 1.00 0.00 46 LYS A O 10
ATOM 12770 N N . ASN A 1 47 ? 0.777 12.064 12.312 1.00 0.00 47 ASN A N 10
ATOM 12771 C CA . ASN A 1 47 ? -0.351 12.709 11.689 1.00 0.00 47 ASN A CA 10
ATOM 12772 C C . ASN A 1 47 ? -0.230 12.567 10.202 1.00 0.00 47 ASN A C 10
ATOM 12773 O O . ASN A 1 47 ? 0.494 13.319 9.548 1.00 0.00 47 ASN A O 10
ATOM 12784 N N . ALA A 1 48 ? -0.828 11.544 9.703 1.00 0.00 48 ALA A N 10
ATOM 12785 C CA . ALA A 1 48 ? -0.899 11.253 8.309 1.00 0.00 48 ALA A CA 10
ATOM 12786 C C . ALA A 1 48 ? -2.030 10.300 8.161 1.00 0.00 48 ALA A C 10
ATOM 12787 O O . ALA A 1 48 ? -2.432 9.683 9.154 1.00 0.00 48 ALA A O 10
ATOM 12794 N N . ILE A 1 49 ? -2.557 10.173 6.990 1.00 0.00 49 ILE A N 10
ATOM 12795 C CA . ILE A 1 49 ? -3.639 9.255 6.784 1.00 0.00 49 ILE A CA 10
ATOM 12796 C C . ILE A 1 49 ? -3.083 7.869 6.553 1.00 0.00 49 ILE A C 10
ATOM 12797 O O . ILE A 1 49 ? -2.247 7.656 5.658 1.00 0.00 49 ILE A O 10
ATOM 12813 N N . VAL A 1 50 ? -3.481 6.959 7.393 1.00 0.00 50 VAL A N 10
ATOM 12814 C CA . VAL A 1 50 ? -3.071 5.602 7.268 1.00 0.00 50 VAL A CA 10
ATOM 12815 C C . VAL A 1 50 ? -4.251 4.748 6.821 1.00 0.00 50 VAL A C 10
ATOM 12816 O O . VAL A 1 50 ? -5.320 4.749 7.448 1.00 0.00 50 VAL A O 10
ATOM 12829 N N . ILE A 1 51 ? -4.091 4.092 5.715 1.00 0.00 51 ILE A N 10
ATOM 12830 C CA . ILE A 1 51 ? -5.131 3.253 5.177 1.00 0.00 51 ILE A CA 10
ATOM 12831 C C . ILE A 1 51 ? -4.743 1.807 5.428 1.00 0.00 51 ILE A C 10
ATOM 12832 O O . ILE A 1 51 ? -3.693 1.375 5.002 1.00 0.00 51 ILE A O 10
ATOM 12848 N N . LYS A 1 52 ? -5.559 1.085 6.139 1.00 0.00 52 LYS A N 10
ATOM 12849 C CA . LYS A 1 52 ? -5.245 -0.284 6.510 1.00 0.00 52 LYS A CA 10
ATOM 12850 C C . LYS A 1 52 ? -5.556 -1.224 5.345 1.00 0.00 52 LYS A C 10
ATOM 12851 O O . LYS A 1 52 ? -6.438 -0.920 4.533 1.00 0.00 52 LYS A O 10
ATOM 12870 N N . MET A 1 53 ? -4.859 -2.388 5.310 1.00 0.00 53 MET A N 10
ATOM 12871 C CA . MET A 1 53 ? -4.945 -3.405 4.212 1.00 0.00 53 MET A CA 10
ATOM 12872 C C . MET A 1 53 ? -6.375 -3.685 3.783 1.00 0.00 53 MET A C 10
ATOM 12873 O O . MET A 1 53 ? -6.657 -3.843 2.605 1.00 0.00 53 MET A O 10
ATOM 12887 N N . ASP A 1 54 ? -7.263 -3.670 4.751 1.00 0.00 54 ASP A N 10
ATOM 12888 C CA . ASP A 1 54 ? -8.683 -3.999 4.578 1.00 0.00 54 ASP A CA 10
ATOM 12889 C C . ASP A 1 54 ? -9.372 -3.140 3.501 1.00 0.00 54 ASP A C 10
ATOM 12890 O O . ASP A 1 54 ? -10.301 -3.601 2.815 1.00 0.00 54 ASP A O 10
ATOM 12899 N N . ASN A 1 55 ? -8.881 -1.931 3.310 1.00 0.00 55 ASN A N 10
ATOM 12900 C CA . ASN A 1 55 ? -9.482 -1.003 2.351 1.00 0.00 55 ASN A CA 10
ATOM 12901 C C . ASN A 1 55 ? -8.796 -1.094 0.971 1.00 0.00 55 ASN A C 10
ATOM 12902 O O . ASN A 1 55 ? -9.297 -0.572 -0.023 1.00 0.00 55 ASN A O 10
ATOM 12913 N N . LEU A 1 56 ? -7.682 -1.786 0.898 1.00 0.00 56 LEU A N 10
ATOM 12914 C CA . LEU A 1 56 ? -6.932 -1.855 -0.351 1.00 0.00 56 LEU A CA 10
ATOM 12915 C C . LEU A 1 56 ? -7.382 -3.024 -1.216 1.00 0.00 56 LEU A C 10
ATOM 12916 O O . LEU A 1 56 ? -7.739 -4.088 -0.695 1.00 0.00 56 LEU A O 10
ATOM 12932 N N . PRO A 1 57 ? -7.399 -2.831 -2.554 1.00 0.00 57 PRO A N 10
ATOM 12933 C CA . PRO A 1 57 ? -7.746 -3.887 -3.512 1.00 0.00 57 PRO A CA 10
ATOM 12934 C C . PRO A 1 57 ? -6.729 -5.032 -3.482 1.00 0.00 57 PRO A C 10
ATOM 12935 O O . PRO A 1 57 ? -5.567 -4.842 -3.047 1.00 0.00 57 PRO A O 10
ATOM 12946 N N . ILE A 1 58 ? -7.138 -6.200 -3.970 1.00 0.00 58 ILE A N 10
ATOM 12947 C CA . ILE A 1 58 ? -6.288 -7.375 -3.951 1.00 0.00 58 ILE A CA 10
ATOM 12948 C C . ILE A 1 58 ? -4.995 -7.191 -4.734 1.00 0.00 58 ILE A C 10
ATOM 12949 O O . ILE A 1 58 ? -3.958 -7.626 -4.285 1.00 0.00 58 ILE A O 10
ATOM 12965 N N . GLU A 1 59 ? -5.063 -6.482 -5.866 1.00 0.00 59 GLU A N 10
ATOM 12966 C CA . GLU A 1 59 ? -3.881 -6.178 -6.680 1.00 0.00 59 GLU A CA 10
ATOM 12967 C C . GLU A 1 59 ? -2.847 -5.410 -5.885 1.00 0.00 59 GLU A C 10
ATOM 12968 O O . GLU A 1 59 ? -1.681 -5.772 -5.868 1.00 0.00 59 GLU A O 10
ATOM 12980 N N . VAL A 1 60 ? -3.295 -4.381 -5.196 1.00 0.00 60 VAL A N 10
ATOM 12981 C CA . VAL A 1 60 ? -2.404 -3.517 -4.442 1.00 0.00 60 VAL A CA 10
ATOM 12982 C C . VAL A 1 60 ? -1.775 -4.283 -3.294 1.00 0.00 60 VAL A C 10
ATOM 12983 O O . VAL A 1 60 ? -0.546 -4.306 -3.155 1.00 0.00 60 VAL A O 10
ATOM 12996 N N . LYS A 1 61 ? -2.611 -4.965 -2.517 1.00 0.00 61 LYS A N 10
ATOM 12997 C CA . LYS A 1 61 ? -2.131 -5.725 -1.375 1.00 0.00 61 LYS A CA 10
ATOM 12998 C C . LYS A 1 61 ? -1.175 -6.805 -1.813 1.00 0.00 61 LYS A C 10
ATOM 12999 O O . LYS A 1 61 ? -0.158 -7.023 -1.174 1.00 0.00 61 LYS A O 10
ATOM 13018 N N . ASP A 1 62 ? -1.492 -7.441 -2.919 1.00 0.00 62 ASP A N 10
ATOM 13019 C CA . ASP A 1 62 ? -0.673 -8.504 -3.494 1.00 0.00 62 ASP A CA 10
ATOM 13020 C C . ASP A 1 62 ? 0.737 -8.020 -3.804 1.00 0.00 62 ASP A C 10
ATOM 13021 O O . ASP A 1 62 ? 1.709 -8.682 -3.455 1.00 0.00 62 ASP A O 10
ATOM 13030 N N . LYS A 1 63 ? 0.851 -6.836 -4.392 1.00 0.00 63 LYS A N 10
ATOM 13031 C CA . LYS A 1 63 ? 2.168 -6.280 -4.738 1.00 0.00 63 LYS A CA 10
ATOM 13032 C C . LYS A 1 63 ? 2.950 -5.955 -3.472 1.00 0.00 63 LYS A C 10
ATOM 13033 O O . LYS A 1 63 ? 4.161 -6.215 -3.381 1.00 0.00 63 LYS A O 10
ATOM 13052 N N . LEU A 1 64 ? 2.242 -5.416 -2.490 1.00 0.00 64 LEU A N 10
ATOM 13053 C CA . LEU A 1 64 ? 2.818 -5.085 -1.193 1.00 0.00 64 LEU A CA 10
ATOM 13054 C C . LEU A 1 64 ? 3.316 -6.365 -0.517 1.00 0.00 64 LEU A C 10
ATOM 13055 O O . LEU A 1 64 ? 4.415 -6.412 0.070 1.00 0.00 64 LEU A O 10
ATOM 13071 N N . THR A 1 65 ? 2.512 -7.401 -0.650 1.00 0.00 65 THR A N 10
ATOM 13072 C CA . THR A 1 65 ? 2.787 -8.707 -0.110 1.00 0.00 65 THR A CA 10
ATOM 13073 C C . THR A 1 65 ? 4.083 -9.293 -0.712 1.00 0.00 65 THR A C 10
ATOM 13074 O O . THR A 1 65 ? 4.967 -9.759 0.026 1.00 0.00 65 THR A O 10
ATOM 13085 N N . ARG A 1 66 ? 4.217 -9.189 -2.033 1.00 0.00 66 ARG A N 10
ATOM 13086 C CA . ARG A 1 66 ? 5.367 -9.748 -2.742 1.00 0.00 66 ARG A CA 10
ATOM 13087 C C . ARG A 1 66 ? 6.669 -9.019 -2.403 1.00 0.00 66 ARG A C 10
ATOM 13088 O O . ARG A 1 66 ? 7.739 -9.629 -2.409 1.00 0.00 66 ARG A O 10
ATOM 13109 N N . PHE A 1 67 ? 6.596 -7.727 -2.112 1.00 0.00 67 PHE A N 10
ATOM 13110 C CA . PHE A 1 67 ? 7.824 -6.970 -1.892 1.00 0.00 67 PHE A CA 10
ATOM 13111 C C . PHE A 1 67 ? 8.307 -6.999 -0.446 1.00 0.00 67 PHE A C 10
ATOM 13112 O O . PHE A 1 67 ? 9.415 -7.462 -0.168 1.00 0.00 67 PHE A O 10
ATOM 13129 N N . PHE A 1 68 ? 7.487 -6.540 0.471 1.00 0.00 68 PHE A N 10
ATOM 13130 C CA . PHE A 1 68 ? 7.972 -6.344 1.831 1.00 0.00 68 PHE A CA 10
ATOM 13131 C C . PHE A 1 68 ? 7.279 -7.189 2.880 1.00 0.00 68 PHE A C 10
ATOM 13132 O O . PHE A 1 68 ? 7.747 -7.254 4.022 1.00 0.00 68 PHE A O 10
ATOM 13149 N N . LEU A 1 69 ? 6.155 -7.784 2.553 1.00 0.00 69 LEU A N 10
ATOM 13150 C CA . LEU A 1 69 ? 5.466 -8.574 3.542 1.00 0.00 69 LEU A CA 10
ATOM 13151 C C . LEU A 1 69 ? 6.157 -9.928 3.641 1.00 0.00 69 LEU A C 10
ATOM 13152 O O . LEU A 1 69 ? 6.453 -10.425 4.737 1.00 0.00 69 LEU A O 10
ATOM 13168 N N . LEU A 1 70 ? 6.456 -10.491 2.490 1.00 0.00 70 LEU A N 10
ATOM 13169 C CA . LEU A 1 70 ? 7.221 -11.703 2.398 1.00 0.00 70 LEU A CA 10
ATOM 13170 C C . LEU A 1 70 ? 8.672 -11.356 2.358 1.00 0.00 70 LEU A C 10
ATOM 13171 O O . LEU A 1 70 ? 9.289 -11.279 1.302 1.00 0.00 70 LEU A O 10
ATOM 13187 N N . GLU A 1 71 ? 9.149 -11.000 3.505 1.00 0.00 71 GLU A N 10
ATOM 13188 C CA . GLU A 1 71 ? 10.543 -10.685 3.733 1.00 0.00 71 GLU A CA 10
ATOM 13189 C C . GLU A 1 71 ? 11.370 -11.936 3.448 1.00 0.00 71 GLU A C 10
ATOM 13190 O O . GLU A 1 71 ? 12.048 -12.043 2.423 1.00 0.00 71 GLU A O 10
ATOM 13202 N N . HIS A 1 72 ? 11.256 -12.886 4.336 1.00 0.00 72 HIS A N 10
ATOM 13203 C CA . HIS A 1 72 ? 11.876 -14.179 4.202 1.00 0.00 72 HIS A CA 10
ATOM 13204 C C . HIS A 1 72 ? 11.032 -15.160 5.012 1.00 0.00 72 HIS A C 10
ATOM 13205 O O . HIS A 1 72 ? 11.432 -16.290 5.299 1.00 0.00 72 HIS A O 10
ATOM 13220 N N . HIS A 1 73 ? 9.826 -14.717 5.334 1.00 0.00 73 HIS A N 10
ATOM 13221 C CA . HIS A 1 73 ? 8.912 -15.476 6.151 1.00 0.00 73 HIS A CA 10
ATOM 13222 C C . HIS A 1 73 ? 7.528 -14.842 6.103 1.00 0.00 73 HIS A C 10
ATOM 13223 O O . HIS A 1 73 ? 7.397 -13.620 6.163 1.00 0.00 73 HIS A O 10
ATOM 13238 N N . HIS A 1 74 ? 6.532 -15.667 5.935 1.00 0.00 74 HIS A N 10
ATOM 13239 C CA . HIS A 1 74 ? 5.141 -15.275 6.052 1.00 0.00 74 HIS A CA 10
ATOM 13240 C C . HIS A 1 74 ? 4.632 -16.043 7.256 1.00 0.00 74 HIS A C 10
ATOM 13241 O O . HIS A 1 74 ? 4.997 -17.197 7.420 1.00 0.00 74 HIS A O 10
ATOM 13256 N N . HIS A 1 75 ? 3.844 -15.444 8.108 1.00 0.00 75 HIS A N 10
ATOM 13257 C CA . HIS A 1 75 ? 3.458 -16.157 9.309 1.00 0.00 75 HIS A CA 10
ATOM 13258 C C . HIS A 1 75 ? 1.980 -16.453 9.387 1.00 0.00 75 HIS A C 10
ATOM 13259 O O . HIS A 1 75 ? 1.162 -15.848 8.687 1.00 0.00 75 HIS A O 10
ATOM 13274 N N . HIS A 1 76 ? 1.685 -17.421 10.215 1.00 0.00 76 HIS A N 10
ATOM 13275 C CA . HIS A 1 76 ? 0.363 -17.927 10.522 1.00 0.00 76 HIS A CA 10
ATOM 13276 C C . HIS A 1 76 ? 0.622 -18.977 11.576 1.00 0.00 76 HIS A C 10
ATOM 13277 O O . HIS A 1 76 ? 1.748 -19.480 11.644 1.00 0.00 76 HIS A O 10
ATOM 13292 N N . HIS A 1 77 ? -0.320 -19.305 12.382 1.00 0.00 77 HIS A N 10
ATOM 13293 C CA . HIS A 1 77 ? -0.068 -20.295 13.390 1.00 0.00 77 HIS A CA 10
ATOM 13294 C C . HIS A 1 77 ? -0.974 -21.478 13.161 1.00 0.00 77 HIS A C 10
ATOM 13295 O O . HIS A 1 77 ? -0.620 -22.350 12.352 1.00 0.00 77 HIS A O 10
ATOM 13311 N N . MET A 1 1 ? 5.438 14.034 -15.219 1.00 0.00 1 MET A N 11
ATOM 13312 C CA . MET A 1 1 ? 4.026 13.714 -15.371 1.00 0.00 1 MET A CA 11
ATOM 13313 C C . MET A 1 1 ? 3.477 13.226 -14.042 1.00 0.00 1 MET A C 11
ATOM 13314 O O . MET A 1 1 ? 3.450 12.029 -13.756 1.00 0.00 1 MET A O 11
ATOM 13330 N N . LEU A 1 2 ? 3.103 14.145 -13.209 1.00 0.00 2 LEU A N 11
ATOM 13331 C CA . LEU A 1 2 ? 2.573 13.819 -11.923 1.00 0.00 2 LEU A CA 11
ATOM 13332 C C . LEU A 1 2 ? 1.083 14.037 -11.949 1.00 0.00 2 LEU A C 11
ATOM 13333 O O . LEU A 1 2 ? 0.612 15.126 -12.313 1.00 0.00 2 LEU A O 11
ATOM 13349 N N . LYS A 1 3 ? 0.334 13.021 -11.634 1.00 0.00 3 LYS A N 11
ATOM 13350 C CA . LYS A 1 3 ? -1.088 13.169 -11.560 1.00 0.00 3 LYS A CA 11
ATOM 13351 C C . LYS A 1 3 ? -1.439 13.617 -10.137 1.00 0.00 3 LYS A C 11
ATOM 13352 O O . LYS A 1 3 ? -0.562 13.614 -9.257 1.00 0.00 3 LYS A O 11
ATOM 13371 N N . HIS A 1 4 ? -2.655 14.034 -9.902 1.00 0.00 4 HIS A N 11
ATOM 13372 C CA . HIS A 1 4 ? -3.009 14.583 -8.613 1.00 0.00 4 HIS A CA 11
ATOM 13373 C C . HIS A 1 4 ? -3.207 13.465 -7.602 1.00 0.00 4 HIS A C 11
ATOM 13374 O O . HIS A 1 4 ? -4.170 12.713 -7.676 1.00 0.00 4 HIS A O 11
ATOM 13389 N N . GLY A 1 5 ? -2.282 13.340 -6.683 1.00 0.00 5 GLY A N 11
ATOM 13390 C CA . GLY A 1 5 ? -2.381 12.302 -5.715 1.00 0.00 5 GLY A CA 11
ATOM 13391 C C . GLY A 1 5 ? -1.682 12.631 -4.434 1.00 0.00 5 GLY A C 11
ATOM 13392 O O . GLY A 1 5 ? -0.797 13.482 -4.413 1.00 0.00 5 GLY A O 11
ATOM 13396 N N . LYS A 1 6 ? -2.073 11.960 -3.377 1.00 0.00 6 LYS A N 11
ATOM 13397 C CA . LYS A 1 6 ? -1.495 12.162 -2.056 1.00 0.00 6 LYS A CA 11
ATOM 13398 C C . LYS A 1 6 ? -0.515 11.045 -1.742 1.00 0.00 6 LYS A C 11
ATOM 13399 O O . LYS A 1 6 ? -0.663 9.924 -2.233 1.00 0.00 6 LYS A O 11
ATOM 13418 N N . TYR A 1 7 ? 0.477 11.350 -0.945 1.00 0.00 7 TYR A N 11
ATOM 13419 C CA . TYR A 1 7 ? 1.371 10.342 -0.424 1.00 0.00 7 TYR A CA 11
ATOM 13420 C C . TYR A 1 7 ? 0.901 9.982 0.954 1.00 0.00 7 TYR A C 11
ATOM 13421 O O . TYR A 1 7 ? 0.907 10.829 1.858 1.00 0.00 7 TYR A O 11
ATOM 13439 N N . VAL A 1 8 ? 0.473 8.774 1.119 1.00 0.00 8 VAL A N 11
ATOM 13440 C CA . VAL A 1 8 ? -0.035 8.329 2.385 1.00 0.00 8 VAL A CA 11
ATOM 13441 C C . VAL A 1 8 ? 0.722 7.096 2.820 1.00 0.00 8 VAL A C 11
ATOM 13442 O O . VAL A 1 8 ? 1.609 6.607 2.096 1.00 0.00 8 VAL A O 11
ATOM 13455 N N . TYR A 1 9 ? 0.389 6.605 3.974 1.00 0.00 9 TYR A N 11
ATOM 13456 C CA . TYR A 1 9 ? 1.002 5.431 4.499 1.00 0.00 9 TYR A CA 11
ATOM 13457 C C . TYR A 1 9 ? -0.056 4.395 4.732 1.00 0.00 9 TYR A C 11
ATOM 13458 O O . TYR A 1 9 ? -1.133 4.701 5.231 1.00 0.00 9 TYR A O 11
ATOM 13476 N N . ILE A 1 10 ? 0.206 3.199 4.328 1.00 0.00 10 ILE A N 11
ATOM 13477 C CA . ILE A 1 10 ? -0.728 2.134 4.556 1.00 0.00 10 ILE A CA 11
ATOM 13478 C C . ILE A 1 10 ? -0.421 1.508 5.888 1.00 0.00 10 ILE A C 11
ATOM 13479 O O . ILE A 1 10 ? 0.742 1.157 6.177 1.00 0.00 10 ILE A O 11
ATOM 13495 N N . ASP A 1 11 ? -1.443 1.395 6.699 1.00 0.00 11 ASP A N 11
ATOM 13496 C CA . ASP A 1 11 ? -1.336 0.869 8.031 1.00 0.00 11 ASP A CA 11
ATOM 13497 C C . ASP A 1 11 ? -1.123 -0.626 7.994 1.00 0.00 11 ASP A C 11
ATOM 13498 O O . ASP A 1 11 ? -2.069 -1.414 7.879 1.00 0.00 11 ASP A O 11
ATOM 13507 N N . LEU A 1 12 ? 0.140 -0.994 7.930 1.00 0.00 12 LEU A N 11
ATOM 13508 C CA . LEU A 1 12 ? 0.549 -2.372 8.048 1.00 0.00 12 LEU A CA 11
ATOM 13509 C C . LEU A 1 12 ? 0.444 -2.705 9.515 1.00 0.00 12 LEU A C 11
ATOM 13510 O O . LEU A 1 12 ? 0.103 -3.818 9.905 1.00 0.00 12 LEU A O 11
ATOM 13526 N N . ASN A 1 13 ? 0.795 -1.677 10.319 1.00 0.00 13 ASN A N 11
ATOM 13527 C CA . ASN A 1 13 ? 0.665 -1.635 11.792 1.00 0.00 13 ASN A CA 11
ATOM 13528 C C . ASN A 1 13 ? 1.724 -2.497 12.487 1.00 0.00 13 ASN A C 11
ATOM 13529 O O . ASN A 1 13 ? 1.922 -2.418 13.690 1.00 0.00 13 ASN A O 11
ATOM 13540 N N . ASN A 1 14 ? 2.468 -3.234 11.705 1.00 0.00 14 ASN A N 11
ATOM 13541 C CA . ASN A 1 14 ? 3.444 -4.227 12.186 1.00 0.00 14 ASN A CA 11
ATOM 13542 C C . ASN A 1 14 ? 4.795 -3.596 12.533 1.00 0.00 14 ASN A C 11
ATOM 13543 O O . ASN A 1 14 ? 5.796 -4.287 12.664 1.00 0.00 14 ASN A O 11
ATOM 13554 N N . GLY A 1 15 ? 4.813 -2.305 12.734 1.00 0.00 15 GLY A N 11
ATOM 13555 C CA . GLY A 1 15 ? 6.063 -1.645 13.059 1.00 0.00 15 GLY A CA 11
ATOM 13556 C C . GLY A 1 15 ? 6.649 -0.900 11.902 1.00 0.00 15 GLY A C 11
ATOM 13557 O O . GLY A 1 15 ? 7.585 -0.125 12.074 1.00 0.00 15 GLY A O 11
ATOM 13561 N N . LYS A 1 16 ? 6.116 -1.121 10.741 1.00 0.00 16 LYS A N 11
ATOM 13562 C CA . LYS A 1 16 ? 6.536 -0.422 9.563 1.00 0.00 16 LYS A CA 11
ATOM 13563 C C . LYS A 1 16 ? 5.329 -0.103 8.725 1.00 0.00 16 LYS A C 11
ATOM 13564 O O . LYS A 1 16 ? 4.283 -0.734 8.893 1.00 0.00 16 LYS A O 11
ATOM 13583 N N . TYR A 1 17 ? 5.430 0.902 7.905 1.00 0.00 17 TYR A N 11
ATOM 13584 C CA . TYR A 1 17 ? 4.325 1.348 7.073 1.00 0.00 17 TYR A CA 11
ATOM 13585 C C . TYR A 1 17 ? 4.802 1.522 5.665 1.00 0.00 17 TYR A C 11
ATOM 13586 O O . TYR A 1 17 ? 5.942 1.899 5.443 1.00 0.00 17 TYR A O 11
ATOM 13604 N N . VAL A 1 18 ? 3.947 1.273 4.720 1.00 0.00 18 VAL A N 11
ATOM 13605 C CA . VAL A 1 18 ? 4.325 1.402 3.338 1.00 0.00 18 VAL A CA 11
ATOM 13606 C C . VAL A 1 18 ? 3.818 2.725 2.799 1.00 0.00 18 VAL A C 11
ATOM 13607 O O . VAL A 1 18 ? 2.676 3.119 3.060 1.00 0.00 18 VAL A O 11
ATOM 13620 N N . LYS A 1 19 ? 4.683 3.420 2.107 1.00 0.00 19 LYS A N 11
ATOM 13621 C CA . LYS A 1 19 ? 4.389 4.726 1.601 1.00 0.00 19 LYS A CA 11
ATOM 13622 C C . LYS A 1 19 ? 3.939 4.602 0.170 1.00 0.00 19 LYS A C 11
ATOM 13623 O O . LYS A 1 19 ? 4.680 4.104 -0.687 1.00 0.00 19 LYS A O 11
ATOM 13642 N N . VAL A 1 20 ? 2.753 5.051 -0.091 1.00 0.00 20 VAL A N 11
ATOM 13643 C CA . VAL A 1 20 ? 2.154 4.877 -1.374 1.00 0.00 20 VAL A CA 11
ATOM 13644 C C . VAL A 1 20 ? 1.547 6.199 -1.849 1.00 0.00 20 VAL A C 11
ATOM 13645 O O . VAL A 1 20 ? 1.123 7.035 -1.039 1.00 0.00 20 VAL A O 11
ATOM 13658 N N . ARG A 1 21 ? 1.566 6.406 -3.137 1.00 0.00 21 ARG A N 11
ATOM 13659 C CA . ARG A 1 21 ? 0.972 7.564 -3.725 1.00 0.00 21 ARG A CA 11
ATOM 13660 C C . ARG A 1 21 ? -0.372 7.169 -4.306 1.00 0.00 21 ARG A C 11
ATOM 13661 O O . ARG A 1 21 ? -0.456 6.294 -5.195 1.00 0.00 21 ARG A O 11
ATOM 13682 N N . ILE A 1 22 ? -1.401 7.774 -3.781 1.00 0.00 22 ILE A N 11
ATOM 13683 C CA . ILE A 1 22 ? -2.761 7.515 -4.186 1.00 0.00 22 ILE A CA 11
ATOM 13684 C C . ILE A 1 22 ? -3.131 8.550 -5.208 1.00 0.00 22 ILE A C 11
ATOM 13685 O O . ILE A 1 22 ? -3.361 9.707 -4.851 1.00 0.00 22 ILE A O 11
ATOM 13701 N N . LEU A 1 23 ? -3.134 8.175 -6.457 1.00 0.00 23 LEU A N 11
ATOM 13702 C CA . LEU A 1 23 ? -3.483 9.102 -7.501 1.00 0.00 23 LEU A CA 11
ATOM 13703 C C . LEU A 1 23 ? -4.984 9.165 -7.577 1.00 0.00 23 LEU A C 11
ATOM 13704 O O . LEU A 1 23 ? -5.632 8.210 -7.998 1.00 0.00 23 LEU A O 11
ATOM 13720 N N . LYS A 1 24 ? -5.528 10.272 -7.176 1.00 0.00 24 LYS A N 11
ATOM 13721 C CA . LYS A 1 24 ? -6.942 10.423 -7.089 1.00 0.00 24 LYS A CA 11
ATOM 13722 C C . LYS A 1 24 ? -7.388 11.273 -8.255 1.00 0.00 24 LYS A C 11
ATOM 13723 O O . LYS A 1 24 ? -7.165 12.489 -8.282 1.00 0.00 24 LYS A O 11
ATOM 13742 N N . SER A 1 25 ? -8.006 10.650 -9.210 1.00 0.00 25 SER A N 11
ATOM 13743 C CA . SER A 1 25 ? -8.423 11.341 -10.393 1.00 0.00 25 SER A CA 11
ATOM 13744 C C . SER A 1 25 ? -9.724 12.101 -10.151 1.00 0.00 25 SER A C 11
ATOM 13745 O O . SER A 1 25 ? -10.824 11.566 -10.375 1.00 0.00 25 SER A O 11
ATOM 13753 N N . ARG A 1 26 ? -9.599 13.307 -9.621 1.00 0.00 26 ARG A N 11
ATOM 13754 C CA . ARG A 1 26 ? -10.736 14.203 -9.409 1.00 0.00 26 ARG A CA 11
ATOM 13755 C C . ARG A 1 26 ? -11.126 14.836 -10.731 1.00 0.00 26 ARG A C 11
ATOM 13756 O O . ARG A 1 26 ? -12.259 15.280 -10.928 1.00 0.00 26 ARG A O 11
ATOM 13777 N N . ASP A 1 27 ? -10.171 14.816 -11.646 1.00 0.00 27 ASP A N 11
ATOM 13778 C CA . ASP A 1 27 ? -10.336 15.270 -13.026 1.00 0.00 27 ASP A CA 11
ATOM 13779 C C . ASP A 1 27 ? -11.355 14.400 -13.729 1.00 0.00 27 ASP A C 11
ATOM 13780 O O . ASP A 1 27 ? -12.043 14.836 -14.653 1.00 0.00 27 ASP A O 11
ATOM 13789 N N . ASP A 1 28 ? -11.458 13.179 -13.272 1.00 0.00 28 ASP A N 11
ATOM 13790 C CA . ASP A 1 28 ? -12.442 12.249 -13.773 1.00 0.00 28 ASP A CA 11
ATOM 13791 C C . ASP A 1 28 ? -13.664 12.307 -12.869 1.00 0.00 28 ASP A C 11
ATOM 13792 O O . ASP A 1 28 ? -14.746 12.690 -13.291 1.00 0.00 28 ASP A O 11
ATOM 13801 N N . ASN A 1 29 ? -13.439 11.985 -11.611 1.00 0.00 29 ASN A N 11
ATOM 13802 C CA . ASN A 1 29 ? -14.464 11.948 -10.569 1.00 0.00 29 ASN A CA 11
ATOM 13803 C C . ASN A 1 29 ? -13.778 11.525 -9.291 1.00 0.00 29 ASN A C 11
ATOM 13804 O O . ASN A 1 29 ? -13.517 12.334 -8.405 1.00 0.00 29 ASN A O 11
ATOM 13815 N N . SER A 1 30 ? -13.449 10.254 -9.228 1.00 0.00 30 SER A N 11
ATOM 13816 C CA . SER A 1 30 ? -12.707 9.660 -8.141 1.00 0.00 30 SER A CA 11
ATOM 13817 C C . SER A 1 30 ? -12.156 8.313 -8.584 1.00 0.00 30 SER A C 11
ATOM 13818 O O . SER A 1 30 ? -12.681 7.270 -8.233 1.00 0.00 30 SER A O 11
ATOM 13826 N N . VAL A 1 31 ? -11.184 8.354 -9.456 1.00 0.00 31 VAL A N 11
ATOM 13827 C CA . VAL A 1 31 ? -10.502 7.150 -9.878 1.00 0.00 31 VAL A CA 11
ATOM 13828 C C . VAL A 1 31 ? -9.194 7.111 -9.157 1.00 0.00 31 VAL A C 11
ATOM 13829 O O . VAL A 1 31 ? -8.299 7.908 -9.447 1.00 0.00 31 VAL A O 11
ATOM 13842 N N . GLU A 1 32 ? -9.098 6.267 -8.191 1.00 0.00 32 GLU A N 11
ATOM 13843 C CA . GLU A 1 32 ? -7.911 6.186 -7.413 1.00 0.00 32 GLU A CA 11
ATOM 13844 C C . GLU A 1 32 ? -7.022 5.090 -7.930 1.00 0.00 32 GLU A C 11
ATOM 13845 O O . GLU A 1 32 ? -7.338 3.898 -7.826 1.00 0.00 32 GLU A O 11
ATOM 13857 N N . LYS A 1 33 ? -5.955 5.506 -8.547 1.00 0.00 33 LYS A N 11
ATOM 13858 C CA . LYS A 1 33 ? -4.985 4.616 -9.100 1.00 0.00 33 LYS A CA 11
ATOM 13859 C C . LYS A 1 33 ? -3.831 4.550 -8.146 1.00 0.00 33 LYS A C 11
ATOM 13860 O O . LYS A 1 33 ? -3.341 5.584 -7.670 1.00 0.00 33 LYS A O 11
ATOM 13879 N N . TYR A 1 34 ? -3.402 3.381 -7.858 1.00 0.00 34 TYR A N 11
ATOM 13880 C CA . TYR A 1 34 ? -2.358 3.196 -6.914 1.00 0.00 34 TYR A CA 11
ATOM 13881 C C . TYR A 1 34 ? -1.024 3.084 -7.630 1.00 0.00 34 TYR A C 11
ATOM 13882 O O . TYR A 1 34 ? -0.937 2.501 -8.724 1.00 0.00 34 TYR A O 11
ATOM 13900 N N . VAL A 1 35 ? -0.009 3.708 -7.055 1.00 0.00 35 VAL A N 11
ATOM 13901 C CA . VAL A 1 35 ? 1.335 3.727 -7.626 1.00 0.00 35 VAL A CA 11
ATOM 13902 C C . VAL A 1 35 ? 1.960 2.299 -7.614 1.00 0.00 35 VAL A C 11
ATOM 13903 O O . VAL A 1 35 ? 1.594 1.447 -6.787 1.00 0.00 35 VAL A O 11
ATOM 13916 N N . LEU A 1 36 ? 2.906 2.052 -8.511 1.00 0.00 36 LEU A N 11
ATOM 13917 C CA . LEU A 1 36 ? 3.471 0.722 -8.685 1.00 0.00 36 LEU A CA 11
ATOM 13918 C C . LEU A 1 36 ? 4.515 0.383 -7.609 1.00 0.00 36 LEU A C 11
ATOM 13919 O O . LEU A 1 36 ? 4.882 -0.772 -7.445 1.00 0.00 36 LEU A O 11
ATOM 13935 N N . THR A 1 37 ? 4.918 1.345 -6.829 1.00 0.00 37 THR A N 11
ATOM 13936 C CA . THR A 1 37 ? 5.947 1.101 -5.840 1.00 0.00 37 THR A CA 11
ATOM 13937 C C . THR A 1 37 ? 5.320 0.670 -4.493 1.00 0.00 37 THR A C 11
ATOM 13938 O O . THR A 1 37 ? 4.130 0.921 -4.240 1.00 0.00 37 THR A O 11
ATOM 13949 N N . SER A 1 38 ? 6.092 -0.059 -3.711 1.00 0.00 38 SER A N 11
ATOM 13950 C CA . SER A 1 38 ? 5.689 -0.554 -2.408 1.00 0.00 38 SER A CA 11
ATOM 13951 C C . SER A 1 38 ? 6.754 -0.198 -1.352 1.00 0.00 38 SER A C 11
ATOM 13952 O O . SER A 1 38 ? 6.890 -0.890 -0.348 1.00 0.00 38 SER A O 11
ATOM 13960 N N . HIS A 1 39 ? 7.518 0.874 -1.604 1.00 0.00 39 HIS A N 11
ATOM 13961 C CA . HIS A 1 39 ? 8.585 1.316 -0.670 1.00 0.00 39 HIS A CA 11
ATOM 13962 C C . HIS A 1 39 ? 8.066 1.559 0.762 1.00 0.00 39 HIS A C 11
ATOM 13963 O O . HIS A 1 39 ? 7.131 2.338 0.990 1.00 0.00 39 HIS A O 11
ATOM 13978 N N . VAL A 1 40 ? 8.690 0.890 1.701 1.00 0.00 40 VAL A N 11
ATOM 13979 C CA . VAL A 1 40 ? 8.288 0.890 3.086 1.00 0.00 40 VAL A CA 11
ATOM 13980 C C . VAL A 1 40 ? 9.127 1.887 3.898 1.00 0.00 40 VAL A C 11
ATOM 13981 O O . VAL A 1 40 ? 10.259 2.239 3.513 1.00 0.00 40 VAL A O 11
ATOM 13994 N N . SER A 1 41 ? 8.560 2.357 4.967 1.00 0.00 41 SER A N 11
ATOM 13995 C CA . SER A 1 41 ? 9.212 3.196 5.926 1.00 0.00 41 SER A CA 11
ATOM 13996 C C . SER A 1 41 ? 9.263 2.377 7.211 1.00 0.00 41 SER A C 11
ATOM 13997 O O . SER A 1 41 ? 8.317 1.637 7.503 1.00 0.00 41 SER A O 11
ATOM 14005 N N . LYS A 1 42 ? 10.322 2.512 7.986 1.00 0.00 42 LYS A N 11
ATOM 14006 C CA . LYS A 1 42 ? 10.530 1.645 9.154 1.00 0.00 42 LYS A CA 11
ATOM 14007 C C . LYS A 1 42 ? 9.905 2.270 10.382 1.00 0.00 42 LYS A C 11
ATOM 14008 O O . LYS A 1 42 ? 10.160 1.856 11.510 1.00 0.00 42 LYS A O 11
ATOM 14027 N N . ASN A 1 43 ? 9.082 3.237 10.151 1.00 0.00 43 ASN A N 11
ATOM 14028 C CA . ASN A 1 43 ? 8.479 4.011 11.196 1.00 0.00 43 ASN A CA 11
ATOM 14029 C C . ASN A 1 43 ? 7.001 3.769 11.230 1.00 0.00 43 ASN A C 11
ATOM 14030 O O . ASN A 1 43 ? 6.417 3.310 10.245 1.00 0.00 43 ASN A O 11
ATOM 14041 N N . ARG A 1 44 ? 6.398 4.053 12.355 1.00 0.00 44 ARG A N 11
ATOM 14042 C CA . ARG A 1 44 ? 4.960 4.037 12.475 1.00 0.00 44 ARG A CA 11
ATOM 14043 C C . ARG A 1 44 ? 4.486 5.481 12.540 1.00 0.00 44 ARG A C 11
ATOM 14044 O O . ARG A 1 44 ? 4.508 6.079 13.625 1.00 0.00 44 ARG A O 11
ATOM 14065 N N . PRO A 1 45 ? 4.131 6.098 11.404 1.00 0.00 45 PRO A N 11
ATOM 14066 C CA . PRO A 1 45 ? 3.654 7.468 11.392 1.00 0.00 45 PRO A CA 11
ATOM 14067 C C . PRO A 1 45 ? 2.256 7.551 11.986 1.00 0.00 45 PRO A C 11
ATOM 14068 O O . PRO A 1 45 ? 1.347 6.804 11.584 1.00 0.00 45 PRO A O 11
ATOM 14079 N N . LYS A 1 46 ? 2.090 8.423 12.937 1.00 0.00 46 LYS A N 11
ATOM 14080 C CA . LYS A 1 46 ? 0.821 8.604 13.567 1.00 0.00 46 LYS A CA 11
ATOM 14081 C C . LYS A 1 46 ? 0.116 9.777 12.921 1.00 0.00 46 LYS A C 11
ATOM 14082 O O . LYS A 1 46 ? -1.049 9.682 12.543 1.00 0.00 46 LYS A O 11
ATOM 14101 N N . ASN A 1 47 ? 0.830 10.866 12.753 1.00 0.00 47 ASN A N 11
ATOM 14102 C CA . ASN A 1 47 ? 0.242 12.040 12.152 1.00 0.00 47 ASN A CA 11
ATOM 14103 C C . ASN A 1 47 ? 0.545 12.114 10.683 1.00 0.00 47 ASN A C 11
ATOM 14104 O O . ASN A 1 47 ? 1.482 12.794 10.246 1.00 0.00 47 ASN A O 11
ATOM 14115 N N . ALA A 1 48 ? -0.188 11.327 9.956 1.00 0.00 48 ALA A N 11
ATOM 14116 C CA . ALA A 1 48 ? -0.172 11.249 8.527 1.00 0.00 48 ALA A CA 11
ATOM 14117 C C . ALA A 1 48 ? -1.410 10.489 8.173 1.00 0.00 48 ALA A C 11
ATOM 14118 O O . ALA A 1 48 ? -2.010 9.868 9.064 1.00 0.00 48 ALA A O 11
ATOM 14125 N N . ILE A 1 49 ? -1.819 10.508 6.948 1.00 0.00 49 ILE A N 11
ATOM 14126 C CA . ILE A 1 49 ? -3.001 9.783 6.589 1.00 0.00 49 ILE A CA 11
ATOM 14127 C C . ILE A 1 49 ? -2.633 8.337 6.346 1.00 0.00 49 ILE A C 11
ATOM 14128 O O . ILE A 1 49 ? -1.830 8.015 5.459 1.00 0.00 49 ILE A O 11
ATOM 14144 N N . VAL A 1 50 ? -3.171 7.489 7.165 1.00 0.00 50 VAL A N 11
ATOM 14145 C CA . VAL A 1 50 ? -2.930 6.087 7.070 1.00 0.00 50 VAL A CA 11
ATOM 14146 C C . VAL A 1 50 ? -4.204 5.361 6.678 1.00 0.00 50 VAL A C 11
ATOM 14147 O O . VAL A 1 50 ? -5.292 5.645 7.212 1.00 0.00 50 VAL A O 11
ATOM 14160 N N . ILE A 1 51 ? -4.087 4.494 5.717 1.00 0.00 51 ILE A N 11
ATOM 14161 C CA . ILE A 1 51 ? -5.201 3.703 5.251 1.00 0.00 51 ILE A CA 11
ATOM 14162 C C . ILE A 1 51 ? -4.927 2.260 5.645 1.00 0.00 51 ILE A C 11
ATOM 14163 O O . ILE A 1 51 ? -3.818 1.778 5.454 1.00 0.00 51 ILE A O 11
ATOM 14179 N N . LYS A 1 52 ? -5.899 1.593 6.213 1.00 0.00 52 LYS A N 11
ATOM 14180 C CA . LYS A 1 52 ? -5.714 0.235 6.700 1.00 0.00 52 LYS A CA 11
ATOM 14181 C C . LYS A 1 52 ? -5.687 -0.737 5.519 1.00 0.00 52 LYS A C 11
ATOM 14182 O O . LYS A 1 52 ? -6.486 -0.596 4.594 1.00 0.00 52 LYS A O 11
ATOM 14201 N N . MET A 1 53 ? -4.795 -1.750 5.591 1.00 0.00 53 MET A N 11
ATOM 14202 C CA . MET A 1 53 ? -4.553 -2.724 4.481 1.00 0.00 53 MET A CA 11
ATOM 14203 C C . MET A 1 53 ? -5.822 -3.350 3.945 1.00 0.00 53 MET A C 11
ATOM 14204 O O . MET A 1 53 ? -5.951 -3.569 2.748 1.00 0.00 53 MET A O 11
ATOM 14218 N N . ASP A 1 54 ? -6.765 -3.583 4.834 1.00 0.00 54 ASP A N 11
ATOM 14219 C CA . ASP A 1 54 ? -8.024 -4.258 4.504 1.00 0.00 54 ASP A CA 11
ATOM 14220 C C . ASP A 1 54 ? -8.847 -3.481 3.463 1.00 0.00 54 ASP A C 11
ATOM 14221 O O . ASP A 1 54 ? -9.623 -4.057 2.703 1.00 0.00 54 ASP A O 11
ATOM 14230 N N . ASN A 1 55 ? -8.626 -2.186 3.403 1.00 0.00 55 ASN A N 11
ATOM 14231 C CA . ASN A 1 55 ? -9.363 -1.308 2.505 1.00 0.00 55 ASN A CA 11
ATOM 14232 C C . ASN A 1 55 ? -8.729 -1.279 1.107 1.00 0.00 55 ASN A C 11
ATOM 14233 O O . ASN A 1 55 ? -9.364 -0.874 0.121 1.00 0.00 55 ASN A O 11
ATOM 14244 N N . LEU A 1 56 ? -7.506 -1.741 1.011 1.00 0.00 56 LEU A N 11
ATOM 14245 C CA . LEU A 1 56 ? -6.778 -1.674 -0.234 1.00 0.00 56 LEU A CA 11
ATOM 14246 C C . LEU A 1 56 ? -7.183 -2.788 -1.177 1.00 0.00 56 LEU A C 11
ATOM 14247 O O . LEU A 1 56 ? -7.477 -3.912 -0.734 1.00 0.00 56 LEU A O 11
ATOM 14263 N N . PRO A 1 57 ? -7.263 -2.482 -2.489 1.00 0.00 57 PRO A N 11
ATOM 14264 C CA . PRO A 1 57 ? -7.577 -3.467 -3.519 1.00 0.00 57 PRO A CA 11
ATOM 14265 C C . PRO A 1 57 ? -6.579 -4.620 -3.491 1.00 0.00 57 PRO A C 11
ATOM 14266 O O . PRO A 1 57 ? -5.409 -4.442 -3.078 1.00 0.00 57 PRO A O 11
ATOM 14277 N N . ILE A 1 58 ? -7.015 -5.784 -3.935 1.00 0.00 58 ILE A N 11
ATOM 14278 C CA . ILE A 1 58 ? -6.191 -6.972 -3.882 1.00 0.00 58 ILE A CA 11
ATOM 14279 C C . ILE A 1 58 ? -4.891 -6.860 -4.666 1.00 0.00 58 ILE A C 11
ATOM 14280 O O . ILE A 1 58 ? -3.906 -7.437 -4.274 1.00 0.00 58 ILE A O 11
ATOM 14296 N N . GLU A 1 59 ? -4.886 -6.063 -5.724 1.00 0.00 59 GLU A N 11
ATOM 14297 C CA . GLU A 1 59 ? -3.678 -5.822 -6.511 1.00 0.00 59 GLU A CA 11
ATOM 14298 C C . GLU A 1 59 ? -2.636 -5.059 -5.697 1.00 0.00 59 GLU A C 11
ATOM 14299 O O . GLU A 1 59 ? -1.443 -5.341 -5.773 1.00 0.00 59 GLU A O 11
ATOM 14311 N N . VAL A 1 60 ? -3.097 -4.122 -4.887 1.00 0.00 60 VAL A N 11
ATOM 14312 C CA . VAL A 1 60 ? -2.208 -3.336 -4.053 1.00 0.00 60 VAL A CA 11
ATOM 14313 C C . VAL A 1 60 ? -1.620 -4.232 -2.978 1.00 0.00 60 VAL A C 11
ATOM 14314 O O . VAL A 1 60 ? -0.403 -4.260 -2.773 1.00 0.00 60 VAL A O 11
ATOM 14327 N N . LYS A 1 61 ? -2.489 -5.017 -2.347 1.00 0.00 61 LYS A N 11
ATOM 14328 C CA . LYS A 1 61 ? -2.073 -5.936 -1.296 1.00 0.00 61 LYS A CA 11
ATOM 14329 C C . LYS A 1 61 ? -1.166 -7.025 -1.863 1.00 0.00 61 LYS A C 11
ATOM 14330 O O . LYS A 1 61 ? -0.261 -7.515 -1.183 1.00 0.00 61 LYS A O 11
ATOM 14349 N N . ASP A 1 62 ? -1.408 -7.382 -3.110 1.00 0.00 62 ASP A N 11
ATOM 14350 C CA . ASP A 1 62 ? -0.610 -8.366 -3.837 1.00 0.00 62 ASP A CA 11
ATOM 14351 C C . ASP A 1 62 ? 0.822 -7.888 -3.983 1.00 0.00 62 ASP A C 11
ATOM 14352 O O . ASP A 1 62 ? 1.766 -8.652 -3.742 1.00 0.00 62 ASP A O 11
ATOM 14361 N N . LYS A 1 63 ? 0.986 -6.614 -4.342 1.00 0.00 63 LYS A N 11
ATOM 14362 C CA . LYS A 1 63 ? 2.318 -6.033 -4.472 1.00 0.00 63 LYS A CA 11
ATOM 14363 C C . LYS A 1 63 ? 2.987 -5.985 -3.118 1.00 0.00 63 LYS A C 11
ATOM 14364 O O . LYS A 1 63 ? 4.153 -6.314 -2.989 1.00 0.00 63 LYS A O 11
ATOM 14383 N N . LEU A 1 64 ? 2.213 -5.606 -2.097 1.00 0.00 64 LEU A N 11
ATOM 14384 C CA . LEU A 1 64 ? 2.712 -5.537 -0.724 1.00 0.00 64 LEU A CA 11
ATOM 14385 C C . LEU A 1 64 ? 3.203 -6.914 -0.285 1.00 0.00 64 LEU A C 11
ATOM 14386 O O . LEU A 1 64 ? 4.253 -7.045 0.356 1.00 0.00 64 LEU A O 11
ATOM 14402 N N . THR A 1 65 ? 2.458 -7.931 -0.683 1.00 0.00 65 THR A N 11
ATOM 14403 C CA . THR A 1 65 ? 2.780 -9.301 -0.391 1.00 0.00 65 THR A CA 11
ATOM 14404 C C . THR A 1 65 ? 4.063 -9.707 -1.094 1.00 0.00 65 THR A C 11
ATOM 14405 O O . THR A 1 65 ? 5.004 -10.140 -0.458 1.00 0.00 65 THR A O 11
ATOM 14416 N N . ARG A 1 66 ? 4.119 -9.492 -2.388 1.00 0.00 66 ARG A N 11
ATOM 14417 C CA . ARG A 1 66 ? 5.263 -9.917 -3.164 1.00 0.00 66 ARG A CA 11
ATOM 14418 C C . ARG A 1 66 ? 6.514 -9.082 -2.919 1.00 0.00 66 ARG A C 11
ATOM 14419 O O . ARG A 1 66 ? 7.620 -9.500 -3.293 1.00 0.00 66 ARG A O 11
ATOM 14440 N N . PHE A 1 67 ? 6.361 -7.922 -2.316 1.00 0.00 67 PHE A N 11
ATOM 14441 C CA . PHE A 1 67 ? 7.510 -7.113 -1.981 1.00 0.00 67 PHE A CA 11
ATOM 14442 C C . PHE A 1 67 ? 8.005 -7.458 -0.568 1.00 0.00 67 PHE A C 11
ATOM 14443 O O . PHE A 1 67 ? 9.144 -7.892 -0.395 1.00 0.00 67 PHE A O 11
ATOM 14460 N N . PHE A 1 68 ? 7.148 -7.265 0.432 1.00 0.00 68 PHE A N 11
ATOM 14461 C CA . PHE A 1 68 ? 7.555 -7.462 1.820 1.00 0.00 68 PHE A CA 11
ATOM 14462 C C . PHE A 1 68 ? 6.722 -8.488 2.614 1.00 0.00 68 PHE A C 11
ATOM 14463 O O . PHE A 1 68 ? 7.274 -9.318 3.343 1.00 0.00 68 PHE A O 11
ATOM 14480 N N . LEU A 1 69 ? 5.406 -8.449 2.449 1.00 0.00 69 LEU A N 11
ATOM 14481 C CA . LEU A 1 69 ? 4.467 -9.189 3.323 1.00 0.00 69 LEU A CA 11
ATOM 14482 C C . LEU A 1 69 ? 4.363 -10.696 2.969 1.00 0.00 69 LEU A C 11
ATOM 14483 O O . LEU A 1 69 ? 3.409 -11.386 3.346 1.00 0.00 69 LEU A O 11
ATOM 14499 N N . LEU A 1 70 ? 5.356 -11.185 2.269 1.00 0.00 70 LEU A N 11
ATOM 14500 C CA . LEU A 1 70 ? 5.492 -12.597 1.982 1.00 0.00 70 LEU A CA 11
ATOM 14501 C C . LEU A 1 70 ? 6.171 -13.293 3.159 1.00 0.00 70 LEU A C 11
ATOM 14502 O O . LEU A 1 70 ? 6.019 -14.507 3.370 1.00 0.00 70 LEU A O 11
ATOM 14518 N N . GLU A 1 71 ? 6.888 -12.492 3.938 1.00 0.00 71 GLU A N 11
ATOM 14519 C CA . GLU A 1 71 ? 7.630 -12.958 5.079 1.00 0.00 71 GLU A CA 11
ATOM 14520 C C . GLU A 1 71 ? 6.611 -13.232 6.179 1.00 0.00 71 GLU A C 11
ATOM 14521 O O . GLU A 1 71 ? 5.728 -12.406 6.435 1.00 0.00 71 GLU A O 11
ATOM 14533 N N . HIS A 1 72 ? 6.733 -14.390 6.786 1.00 0.00 72 HIS A N 11
ATOM 14534 C CA . HIS A 1 72 ? 5.749 -14.939 7.726 1.00 0.00 72 HIS A CA 11
ATOM 14535 C C . HIS A 1 72 ? 5.410 -14.036 8.900 1.00 0.00 72 HIS A C 11
ATOM 14536 O O . HIS A 1 72 ? 6.184 -13.887 9.840 1.00 0.00 72 HIS A O 11
ATOM 14551 N N . HIS A 1 73 ? 4.255 -13.426 8.817 1.00 0.00 73 HIS A N 11
ATOM 14552 C CA . HIS A 1 73 ? 3.704 -12.558 9.856 1.00 0.00 73 HIS A CA 11
ATOM 14553 C C . HIS A 1 73 ? 2.211 -12.663 9.771 1.00 0.00 73 HIS A C 11
ATOM 14554 O O . HIS A 1 73 ? 1.695 -13.387 8.910 1.00 0.00 73 HIS A O 11
ATOM 14569 N N . HIS A 1 74 ? 1.510 -11.963 10.643 1.00 0.00 74 HIS A N 11
ATOM 14570 C CA . HIS A 1 74 ? 0.076 -11.876 10.532 1.00 0.00 74 HIS A CA 11
ATOM 14571 C C . HIS A 1 74 ? -0.220 -11.067 9.306 1.00 0.00 74 HIS A C 11
ATOM 14572 O O . HIS A 1 74 ? 0.002 -9.852 9.279 1.00 0.00 74 HIS A O 11
ATOM 14587 N N . HIS A 1 75 ? -0.647 -11.752 8.283 1.00 0.00 75 HIS A N 11
ATOM 14588 C CA . HIS A 1 75 ? -0.871 -11.164 6.992 1.00 0.00 75 HIS A CA 11
ATOM 14589 C C . HIS A 1 75 ? -2.066 -10.222 7.051 1.00 0.00 75 HIS A C 11
ATOM 14590 O O . HIS A 1 75 ? -2.121 -9.236 6.332 1.00 0.00 75 HIS A O 11
ATOM 14605 N N . HIS A 1 76 ? -3.015 -10.537 7.907 1.00 0.00 76 HIS A N 11
ATOM 14606 C CA . HIS A 1 76 ? -4.175 -9.693 8.114 1.00 0.00 76 HIS A CA 11
ATOM 14607 C C . HIS A 1 76 ? -4.070 -9.014 9.460 1.00 0.00 76 HIS A C 11
ATOM 14608 O O . HIS A 1 76 ? -3.549 -9.590 10.417 1.00 0.00 76 HIS A O 11
ATOM 14623 N N . HIS A 1 77 ? -4.519 -7.793 9.524 1.00 0.00 77 HIS A N 11
ATOM 14624 C CA . HIS A 1 77 ? -4.541 -7.017 10.748 1.00 0.00 77 HIS A CA 11
ATOM 14625 C C . HIS A 1 77 ? -5.906 -6.405 10.869 1.00 0.00 77 HIS A C 11
ATOM 14626 O O . HIS A 1 77 ? -6.202 -5.482 10.105 1.00 0.00 77 HIS A O 11
ATOM 14642 N N . MET A 1 1 ? -4.188 23.280 -9.601 1.00 0.00 1 MET A N 12
ATOM 14643 C CA . MET A 1 1 ? -4.952 23.310 -8.345 1.00 0.00 1 MET A CA 12
ATOM 14644 C C . MET A 1 1 ? -5.262 21.880 -7.871 1.00 0.00 1 MET A C 12
ATOM 14645 O O . MET A 1 1 ? -5.200 21.591 -6.666 1.00 0.00 1 MET A O 12
ATOM 14661 N N . LEU A 1 2 ? -5.578 20.992 -8.799 1.00 0.00 2 LEU A N 12
ATOM 14662 C CA . LEU A 1 2 ? -5.877 19.603 -8.465 1.00 0.00 2 LEU A CA 12
ATOM 14663 C C . LEU A 1 2 ? -4.622 18.749 -8.544 1.00 0.00 2 LEU A C 12
ATOM 14664 O O . LEU A 1 2 ? -3.910 18.763 -9.563 1.00 0.00 2 LEU A O 12
ATOM 14680 N N . LYS A 1 3 ? -4.340 18.033 -7.486 1.00 0.00 3 LYS A N 12
ATOM 14681 C CA . LYS A 1 3 ? -3.236 17.112 -7.470 1.00 0.00 3 LYS A CA 12
ATOM 14682 C C . LYS A 1 3 ? -3.754 15.732 -7.777 1.00 0.00 3 LYS A C 12
ATOM 14683 O O . LYS A 1 3 ? -4.816 15.334 -7.280 1.00 0.00 3 LYS A O 12
ATOM 14702 N N . HIS A 1 4 ? -3.051 15.022 -8.611 1.00 0.00 4 HIS A N 12
ATOM 14703 C CA . HIS A 1 4 ? -3.457 13.676 -8.984 1.00 0.00 4 HIS A CA 12
ATOM 14704 C C . HIS A 1 4 ? -2.805 12.628 -8.125 1.00 0.00 4 HIS A C 12
ATOM 14705 O O . HIS A 1 4 ? -3.133 11.462 -8.238 1.00 0.00 4 HIS A O 12
ATOM 14720 N N . GLY A 1 5 ? -1.893 13.025 -7.276 1.00 0.00 5 GLY A N 12
ATOM 14721 C CA . GLY A 1 5 ? -1.265 12.056 -6.435 1.00 0.00 5 GLY A CA 12
ATOM 14722 C C . GLY A 1 5 ? -0.689 12.648 -5.190 1.00 0.00 5 GLY A C 12
ATOM 14723 O O . GLY A 1 5 ? 0.081 13.603 -5.253 1.00 0.00 5 GLY A O 12
ATOM 14727 N N . LYS A 1 6 ? -1.094 12.136 -4.057 1.00 0.00 6 LYS A N 12
ATOM 14728 C CA . LYS A 1 6 ? -0.504 12.555 -2.797 1.00 0.00 6 LYS A CA 12
ATOM 14729 C C . LYS A 1 6 ? -0.066 11.337 -2.011 1.00 0.00 6 LYS A C 12
ATOM 14730 O O . LYS A 1 6 ? -0.554 10.238 -2.259 1.00 0.00 6 LYS A O 12
ATOM 14749 N N . TYR A 1 7 ? 0.824 11.520 -1.083 1.00 0.00 7 TYR A N 12
ATOM 14750 C CA . TYR A 1 7 ? 1.382 10.415 -0.342 1.00 0.00 7 TYR A CA 12
ATOM 14751 C C . TYR A 1 7 ? 0.751 10.264 1.026 1.00 0.00 7 TYR A C 12
ATOM 14752 O O . TYR A 1 7 ? 0.541 11.251 1.751 1.00 0.00 7 TYR A O 12
ATOM 14770 N N . VAL A 1 8 ? 0.438 9.040 1.351 1.00 0.00 8 VAL A N 12
ATOM 14771 C CA . VAL A 1 8 ? -0.114 8.640 2.633 1.00 0.00 8 VAL A CA 12
ATOM 14772 C C . VAL A 1 8 ? 0.554 7.322 3.014 1.00 0.00 8 VAL A C 12
ATOM 14773 O O . VAL A 1 8 ? 1.450 6.858 2.293 1.00 0.00 8 VAL A O 12
ATOM 14786 N N . TYR A 1 9 ? 0.156 6.730 4.108 1.00 0.00 9 TYR A N 12
ATOM 14787 C CA . TYR A 1 9 ? 0.740 5.476 4.524 1.00 0.00 9 TYR A CA 12
ATOM 14788 C C . TYR A 1 9 ? -0.308 4.408 4.653 1.00 0.00 9 TYR A C 12
ATOM 14789 O O . TYR A 1 9 ? -1.449 4.684 5.007 1.00 0.00 9 TYR A O 12
ATOM 14807 N N . ILE A 1 10 ? 0.063 3.204 4.338 1.00 0.00 10 ILE A N 12
ATOM 14808 C CA . ILE A 1 10 ? -0.827 2.081 4.482 1.00 0.00 10 ILE A CA 12
ATOM 14809 C C . ILE A 1 10 ? -0.522 1.367 5.790 1.00 0.00 10 ILE A C 12
ATOM 14810 O O . ILE A 1 10 ? 0.655 1.070 6.086 1.00 0.00 10 ILE A O 12
ATOM 14826 N N . ASP A 1 11 ? -1.559 1.122 6.580 1.00 0.00 11 ASP A N 12
ATOM 14827 C CA . ASP A 1 11 ? -1.416 0.455 7.863 1.00 0.00 11 ASP A CA 12
ATOM 14828 C C . ASP A 1 11 ? -1.116 -1.009 7.685 1.00 0.00 11 ASP A C 12
ATOM 14829 O O . ASP A 1 11 ? -2.017 -1.841 7.490 1.00 0.00 11 ASP A O 12
ATOM 14838 N N . LEU A 1 12 ? 0.163 -1.290 7.624 1.00 0.00 12 LEU A N 12
ATOM 14839 C CA . LEU A 1 12 ? 0.665 -2.637 7.590 1.00 0.00 12 LEU A CA 12
ATOM 14840 C C . LEU A 1 12 ? 0.581 -3.178 9.000 1.00 0.00 12 LEU A C 12
ATOM 14841 O O . LEU A 1 12 ? 0.360 -4.362 9.223 1.00 0.00 12 LEU A O 12
ATOM 14857 N N . ASN A 1 13 ? 0.833 -2.263 9.943 1.00 0.00 13 ASN A N 12
ATOM 14858 C CA . ASN A 1 13 ? 0.660 -2.448 11.398 1.00 0.00 13 ASN A CA 12
ATOM 14859 C C . ASN A 1 13 ? 1.712 -3.376 12.030 1.00 0.00 13 ASN A C 12
ATOM 14860 O O . ASN A 1 13 ? 1.846 -3.437 13.246 1.00 0.00 13 ASN A O 12
ATOM 14871 N N . ASN A 1 14 ? 2.501 -4.027 11.197 1.00 0.00 14 ASN A N 12
ATOM 14872 C CA . ASN A 1 14 ? 3.554 -4.964 11.631 1.00 0.00 14 ASN A CA 12
ATOM 14873 C C . ASN A 1 14 ? 4.851 -4.236 12.011 1.00 0.00 14 ASN A C 12
ATOM 14874 O O . ASN A 1 14 ? 5.938 -4.825 12.034 1.00 0.00 14 ASN A O 12
ATOM 14885 N N . GLY A 1 15 ? 4.726 -2.969 12.321 1.00 0.00 15 GLY A N 12
ATOM 14886 C CA . GLY A 1 15 ? 5.863 -2.175 12.769 1.00 0.00 15 GLY A CA 12
ATOM 14887 C C . GLY A 1 15 ? 6.404 -1.257 11.706 1.00 0.00 15 GLY A C 12
ATOM 14888 O O . GLY A 1 15 ? 7.158 -0.335 11.999 1.00 0.00 15 GLY A O 12
ATOM 14892 N N . LYS A 1 16 ? 6.003 -1.479 10.493 1.00 0.00 16 LYS A N 12
ATOM 14893 C CA . LYS A 1 16 ? 6.411 -0.638 9.399 1.00 0.00 16 LYS A CA 12
ATOM 14894 C C . LYS A 1 16 ? 5.198 -0.227 8.604 1.00 0.00 16 LYS A C 12
ATOM 14895 O O . LYS A 1 16 ? 4.136 -0.864 8.713 1.00 0.00 16 LYS A O 12
ATOM 14914 N N . TYR A 1 17 ? 5.329 0.836 7.861 1.00 0.00 17 TYR A N 12
ATOM 14915 C CA . TYR A 1 17 ? 4.256 1.379 7.044 1.00 0.00 17 TYR A CA 12
ATOM 14916 C C . TYR A 1 17 ? 4.781 1.664 5.668 1.00 0.00 17 TYR A C 12
ATOM 14917 O O . TYR A 1 17 ? 5.923 2.037 5.521 1.00 0.00 17 TYR A O 12
ATOM 14935 N N . VAL A 1 18 ? 3.971 1.487 4.673 1.00 0.00 18 VAL A N 12
ATOM 14936 C CA . VAL A 1 18 ? 4.404 1.749 3.319 1.00 0.00 18 VAL A CA 12
ATOM 14937 C C . VAL A 1 18 ? 3.880 3.100 2.881 1.00 0.00 18 VAL A C 12
ATOM 14938 O O . VAL A 1 18 ? 2.723 3.447 3.164 1.00 0.00 18 VAL A O 12
ATOM 14951 N N . LYS A 1 19 ? 4.735 3.882 2.251 1.00 0.00 19 LYS A N 12
ATOM 14952 C CA . LYS A 1 19 ? 4.343 5.197 1.807 1.00 0.00 19 LYS A CA 12
ATOM 14953 C C . LYS A 1 19 ? 3.874 5.094 0.374 1.00 0.00 19 LYS A C 12
ATOM 14954 O O . LYS A 1 19 ? 4.673 4.837 -0.546 1.00 0.00 19 LYS A O 12
ATOM 14973 N N . VAL A 1 20 ? 2.600 5.274 0.194 1.00 0.00 20 VAL A N 12
ATOM 14974 C CA . VAL A 1 20 ? 1.977 5.091 -1.080 1.00 0.00 20 VAL A CA 12
ATOM 14975 C C . VAL A 1 20 ? 1.462 6.430 -1.602 1.00 0.00 20 VAL A C 12
ATOM 14976 O O . VAL A 1 20 ? 1.130 7.333 -0.826 1.00 0.00 20 VAL A O 12
ATOM 14989 N N . ARG A 1 21 ? 1.450 6.563 -2.888 1.00 0.00 21 ARG A N 12
ATOM 14990 C CA . ARG A 1 21 ? 0.915 7.715 -3.529 1.00 0.00 21 ARG A CA 12
ATOM 14991 C C . ARG A 1 21 ? -0.452 7.348 -4.062 1.00 0.00 21 ARG A C 12
ATOM 14992 O O . ARG A 1 21 ? -0.584 6.397 -4.852 1.00 0.00 21 ARG A O 12
ATOM 15013 N N . ILE A 1 22 ? -1.450 8.040 -3.583 1.00 0.00 22 ILE A N 12
ATOM 15014 C CA . ILE A 1 22 ? -2.813 7.818 -3.996 1.00 0.00 22 ILE A CA 12
ATOM 15015 C C . ILE A 1 22 ? -3.023 8.573 -5.267 1.00 0.00 22 ILE A C 12
ATOM 15016 O O . ILE A 1 22 ? -2.923 9.812 -5.274 1.00 0.00 22 ILE A O 12
ATOM 15032 N N . LEU A 1 23 ? -3.268 7.864 -6.319 1.00 0.00 23 LEU A N 12
ATOM 15033 C CA . LEU A 1 23 ? -3.483 8.467 -7.591 1.00 0.00 23 LEU A CA 12
ATOM 15034 C C . LEU A 1 23 ? -4.968 8.716 -7.727 1.00 0.00 23 LEU A C 12
ATOM 15035 O O . LEU A 1 23 ? -5.756 7.791 -7.882 1.00 0.00 23 LEU A O 12
ATOM 15051 N N . LYS A 1 24 ? -5.337 9.944 -7.681 1.00 0.00 24 LYS A N 12
ATOM 15052 C CA . LYS A 1 24 ? -6.719 10.314 -7.689 1.00 0.00 24 LYS A CA 12
ATOM 15053 C C . LYS A 1 24 ? -7.159 10.642 -9.087 1.00 0.00 24 LYS A C 12
ATOM 15054 O O . LYS A 1 24 ? -6.680 11.600 -9.689 1.00 0.00 24 LYS A O 12
ATOM 15073 N N . SER A 1 25 ? -8.027 9.836 -9.621 1.00 0.00 25 SER A N 12
ATOM 15074 C CA . SER A 1 25 ? -8.549 10.068 -10.921 1.00 0.00 25 SER A CA 12
ATOM 15075 C C . SER A 1 25 ? -10.039 10.394 -10.852 1.00 0.00 25 SER A C 12
ATOM 15076 O O . SER A 1 25 ? -10.911 9.548 -11.128 1.00 0.00 25 SER A O 12
ATOM 15084 N N . ARG A 1 26 ? -10.332 11.599 -10.424 1.00 0.00 26 ARG A N 12
ATOM 15085 C CA . ARG A 1 26 ? -11.690 12.080 -10.395 1.00 0.00 26 ARG A CA 12
ATOM 15086 C C . ARG A 1 26 ? -11.999 12.617 -11.785 1.00 0.00 26 ARG A C 12
ATOM 15087 O O . ARG A 1 26 ? -13.153 12.695 -12.209 1.00 0.00 26 ARG A O 12
ATOM 15108 N N . ASP A 1 27 ? -10.915 12.959 -12.495 1.00 0.00 27 ASP A N 12
ATOM 15109 C CA . ASP A 1 27 ? -10.956 13.373 -13.905 1.00 0.00 27 ASP A CA 12
ATOM 15110 C C . ASP A 1 27 ? -11.506 12.257 -14.749 1.00 0.00 27 ASP A C 12
ATOM 15111 O O . ASP A 1 27 ? -12.134 12.486 -15.784 1.00 0.00 27 ASP A O 12
ATOM 15120 N N . ASP A 1 28 ? -11.251 11.046 -14.309 1.00 0.00 28 ASP A N 12
ATOM 15121 C CA . ASP A 1 28 ? -11.748 9.866 -14.979 1.00 0.00 28 ASP A CA 12
ATOM 15122 C C . ASP A 1 28 ? -13.207 9.705 -14.637 1.00 0.00 28 ASP A C 12
ATOM 15123 O O . ASP A 1 28 ? -14.091 9.783 -15.496 1.00 0.00 28 ASP A O 12
ATOM 15132 N N . ASN A 1 29 ? -13.450 9.559 -13.364 1.00 0.00 29 ASN A N 12
ATOM 15133 C CA . ASN A 1 29 ? -14.775 9.418 -12.815 1.00 0.00 29 ASN A CA 12
ATOM 15134 C C . ASN A 1 29 ? -14.676 9.597 -11.312 1.00 0.00 29 ASN A C 12
ATOM 15135 O O . ASN A 1 29 ? -14.901 10.678 -10.781 1.00 0.00 29 ASN A O 12
ATOM 15146 N N . SER A 1 30 ? -14.278 8.546 -10.658 1.00 0.00 30 SER A N 12
ATOM 15147 C CA . SER A 1 30 ? -14.034 8.486 -9.236 1.00 0.00 30 SER A CA 12
ATOM 15148 C C . SER A 1 30 ? -13.268 7.209 -9.001 1.00 0.00 30 SER A C 12
ATOM 15149 O O . SER A 1 30 ? -13.806 6.213 -8.535 1.00 0.00 30 SER A O 12
ATOM 15157 N N . VAL A 1 31 ? -12.052 7.207 -9.472 1.00 0.00 31 VAL A N 12
ATOM 15158 C CA . VAL A 1 31 ? -11.207 6.042 -9.407 1.00 0.00 31 VAL A CA 12
ATOM 15159 C C . VAL A 1 31 ? -9.899 6.440 -8.793 1.00 0.00 31 VAL A C 12
ATOM 15160 O O . VAL A 1 31 ? -9.221 7.327 -9.296 1.00 0.00 31 VAL A O 12
ATOM 15173 N N . GLU A 1 32 ? -9.567 5.845 -7.700 1.00 0.00 32 GLU A N 12
ATOM 15174 C CA . GLU A 1 32 ? -8.315 6.123 -7.078 1.00 0.00 32 GLU A CA 12
ATOM 15175 C C . GLU A 1 32 ? -7.412 4.924 -7.190 1.00 0.00 32 GLU A C 12
ATOM 15176 O O . GLU A 1 32 ? -7.748 3.822 -6.735 1.00 0.00 32 GLU A O 12
ATOM 15188 N N . LYS A 1 33 ? -6.311 5.125 -7.848 1.00 0.00 33 LYS A N 12
ATOM 15189 C CA . LYS A 1 33 ? -5.333 4.101 -8.055 1.00 0.00 33 LYS 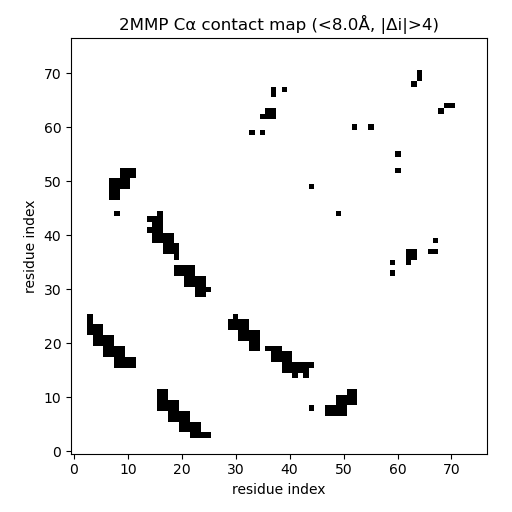A CA 12
ATOM 15190 C C . LYS A 1 33 ? -4.227 4.263 -7.053 1.00 0.00 33 LYS A C 12
ATOM 15191 O O . LYS A 1 33 ? -4.154 5.271 -6.348 1.00 0.00 33 LYS A O 12
ATOM 15210 N N . TYR A 1 34 ? -3.379 3.301 -6.981 1.00 0.00 34 TYR A N 12
ATOM 15211 C CA . TYR A 1 34 ? -2.326 3.309 -6.026 1.00 0.00 34 TYR A CA 12
ATOM 15212 C C . TYR A 1 34 ? -1.046 3.043 -6.760 1.00 0.00 34 TYR A C 12
ATOM 15213 O O . TYR A 1 34 ? -1.057 2.348 -7.781 1.00 0.00 34 TYR A O 12
ATOM 15231 N N . VAL A 1 35 ? 0.028 3.647 -6.307 1.00 0.00 35 VAL A N 12
ATOM 15232 C CA . VAL A 1 35 ? 1.315 3.478 -6.949 1.00 0.00 35 VAL A CA 12
ATOM 15233 C C . VAL A 1 35 ? 1.819 2.022 -6.787 1.00 0.00 35 VAL A C 12
ATOM 15234 O O . VAL A 1 35 ? 1.514 1.350 -5.807 1.00 0.00 35 VAL A O 12
ATOM 15247 N N . LEU A 1 36 ? 2.592 1.576 -7.749 1.00 0.00 36 LEU A N 12
ATOM 15248 C CA . LEU A 1 36 ? 3.073 0.212 -7.840 1.00 0.00 36 LEU A CA 12
ATOM 15249 C C . LEU A 1 36 ? 4.245 -0.082 -6.902 1.00 0.00 36 LEU A C 12
ATOM 15250 O O . LEU A 1 36 ? 4.701 -1.221 -6.817 1.00 0.00 36 LEU A O 12
ATOM 15266 N N . THR A 1 37 ? 4.721 0.917 -6.203 1.00 0.00 37 THR A N 12
ATOM 15267 C CA . THR A 1 37 ? 5.873 0.735 -5.360 1.00 0.00 37 THR A CA 12
ATOM 15268 C C . THR A 1 37 ? 5.419 0.316 -3.964 1.00 0.00 37 THR A C 12
ATOM 15269 O O . THR A 1 37 ? 4.295 0.594 -3.542 1.00 0.00 37 THR A O 12
ATOM 15280 N N . SER A 1 38 ? 6.273 -0.378 -3.285 1.00 0.00 38 SER A N 12
ATOM 15281 C CA . SER A 1 38 ? 5.979 -0.919 -2.002 1.00 0.00 38 SER A CA 12
ATOM 15282 C C . SER A 1 38 ? 7.075 -0.522 -1.004 1.00 0.00 38 SER A C 12
ATOM 15283 O O . SER A 1 38 ? 7.311 -1.209 -0.014 1.00 0.00 38 SER A O 12
ATOM 15291 N N . HIS A 1 39 ? 7.741 0.602 -1.287 1.00 0.00 39 HIS A N 12
ATOM 15292 C CA . HIS A 1 39 ? 8.792 1.133 -0.409 1.00 0.00 39 HIS A CA 12
ATOM 15293 C C . HIS A 1 39 ? 8.265 1.452 0.988 1.00 0.00 39 HIS A C 12
ATOM 15294 O O . HIS A 1 39 ? 7.504 2.426 1.205 1.00 0.00 39 HIS A O 12
ATOM 15309 N N . VAL A 1 40 ? 8.660 0.613 1.910 1.00 0.00 40 VAL A N 12
ATOM 15310 C CA . VAL A 1 40 ? 8.257 0.700 3.284 1.00 0.00 40 VAL A CA 12
ATOM 15311 C C . VAL A 1 40 ? 9.147 1.614 4.101 1.00 0.00 40 VAL A C 12
ATOM 15312 O O . VAL A 1 40 ? 10.343 1.769 3.827 1.00 0.00 40 VAL A O 12
ATOM 15325 N N . SER A 1 41 ? 8.546 2.230 5.060 1.00 0.00 41 SER A N 12
ATOM 15326 C CA . SER A 1 41 ? 9.196 3.065 5.988 1.00 0.00 41 SER A CA 12
ATOM 15327 C C . SER A 1 41 ? 9.225 2.312 7.303 1.00 0.00 41 SER A C 12
ATOM 15328 O O . SER A 1 41 ? 8.203 1.750 7.730 1.00 0.00 41 SER A O 12
ATOM 15336 N N . LYS A 1 42 ? 10.373 2.294 7.926 1.00 0.00 42 LYS A N 12
ATOM 15337 C CA . LYS A 1 42 ? 10.585 1.584 9.183 1.00 0.00 42 LYS A CA 12
ATOM 15338 C C . LYS A 1 42 ? 10.144 2.441 10.370 1.00 0.00 42 LYS A C 12
ATOM 15339 O O . LYS A 1 42 ? 10.470 2.156 11.518 1.00 0.00 42 LYS A O 12
ATOM 15358 N N . ASN A 1 43 ? 9.391 3.470 10.083 1.00 0.00 43 ASN A N 12
ATOM 15359 C CA . ASN A 1 43 ? 8.911 4.375 11.086 1.00 0.00 43 ASN A CA 12
ATOM 15360 C C . ASN A 1 43 ? 7.420 4.456 10.994 1.00 0.00 43 ASN A C 12
ATOM 15361 O O . ASN A 1 43 ? 6.854 4.293 9.910 1.00 0.00 43 ASN A O 12
ATOM 15372 N N . ARG A 1 44 ? 6.776 4.679 12.109 1.00 0.00 44 ARG A N 12
ATOM 15373 C CA . ARG A 1 44 ? 5.350 4.851 12.108 1.00 0.00 44 ARG A CA 12
ATOM 15374 C C . ARG A 1 44 ? 5.078 6.342 12.027 1.00 0.00 44 ARG A C 12
ATOM 15375 O O . ARG A 1 44 ? 5.537 7.103 12.881 1.00 0.00 44 ARG A O 12
ATOM 15396 N N . PRO A 1 45 ? 4.393 6.790 10.974 1.00 0.00 45 PRO A N 12
ATOM 15397 C CA . PRO A 1 45 ? 4.172 8.209 10.732 1.00 0.00 45 PRO A CA 12
ATOM 15398 C C . PRO A 1 45 ? 3.273 8.866 11.765 1.00 0.00 45 PRO A C 12
ATOM 15399 O O . PRO A 1 45 ? 2.186 8.356 12.094 1.00 0.00 45 PRO A O 12
ATOM 15410 N N . LYS A 1 46 ? 3.745 9.973 12.280 1.00 0.00 46 LYS A N 12
ATOM 15411 C CA . LYS A 1 46 ? 3.004 10.772 13.214 1.00 0.00 46 LYS A CA 12
ATOM 15412 C C . LYS A 1 46 ? 1.934 11.546 12.463 1.00 0.00 46 LYS A C 12
ATOM 15413 O O . LYS A 1 46 ? 0.740 11.393 12.716 1.00 0.00 46 LYS A O 12
ATOM 15432 N N . ASN A 1 47 ? 2.355 12.337 11.509 1.00 0.00 47 ASN A N 12
ATOM 15433 C CA . ASN A 1 47 ? 1.430 13.170 10.787 1.00 0.00 47 ASN A CA 12
ATOM 15434 C C . ASN A 1 47 ? 1.267 12.701 9.361 1.00 0.00 47 ASN A C 12
ATOM 15435 O O . ASN A 1 47 ? 2.015 13.103 8.469 1.00 0.00 47 ASN A O 12
ATOM 15446 N N . ALA A 1 48 ? 0.342 11.812 9.168 1.00 0.00 48 ALA A N 12
ATOM 15447 C CA . ALA A 1 48 ? -0.004 11.305 7.872 1.00 0.00 48 ALA A CA 12
ATOM 15448 C C . ALA A 1 48 ? -1.332 10.623 7.986 1.00 0.00 48 ALA A C 12
ATOM 15449 O O . ALA A 1 48 ? -1.806 10.380 9.101 1.00 0.00 48 ALA A O 12
ATOM 15456 N N . ILE A 1 49 ? -1.937 10.345 6.877 1.00 0.00 49 ILE A N 12
ATOM 15457 C CA . ILE A 1 49 ? -3.183 9.632 6.850 1.00 0.00 49 ILE A CA 12
ATOM 15458 C C . ILE A 1 49 ? -2.847 8.179 6.605 1.00 0.00 49 ILE A C 12
ATOM 15459 O O . ILE A 1 49 ? -2.013 7.878 5.736 1.00 0.00 49 ILE A O 12
ATOM 15475 N N . VAL A 1 50 ? -3.408 7.293 7.381 1.00 0.00 50 VAL A N 12
ATOM 15476 C CA . VAL A 1 50 ? -3.160 5.899 7.175 1.00 0.00 50 VAL A CA 12
ATOM 15477 C C . VAL A 1 50 ? -4.391 5.215 6.635 1.00 0.00 50 VAL A C 12
ATOM 15478 O O . VAL A 1 50 ? -5.531 5.510 7.044 1.00 0.00 50 VAL A O 12
ATOM 15491 N N . ILE A 1 51 ? -4.181 4.384 5.676 1.00 0.00 51 ILE A N 12
ATOM 15492 C CA . ILE A 1 51 ? -5.230 3.599 5.108 1.00 0.00 51 ILE A CA 12
ATOM 15493 C C . ILE A 1 51 ? -4.877 2.162 5.381 1.00 0.00 51 ILE A C 12
ATOM 15494 O O . ILE A 1 51 ? -3.780 1.733 5.078 1.00 0.00 51 ILE A O 12
ATOM 15510 N N . LYS A 1 52 ? -5.756 1.447 5.988 1.00 0.00 52 LYS A N 12
ATOM 15511 C CA . LYS A 1 52 ? -5.482 0.090 6.370 1.00 0.00 52 LYS A CA 12
ATOM 15512 C C . LYS A 1 52 ? -5.636 -0.808 5.148 1.00 0.00 52 LYS A C 12
ATOM 15513 O O . LYS A 1 52 ? -6.497 -0.545 4.302 1.00 0.00 52 LYS A O 12
ATOM 15532 N N . MET A 1 53 ? -4.813 -1.878 5.064 1.00 0.00 53 MET A N 12
ATOM 15533 C CA . MET A 1 53 ? -4.833 -2.837 3.922 1.00 0.00 53 MET A CA 12
ATOM 15534 C C . MET A 1 53 ? -6.216 -3.411 3.702 1.00 0.00 53 MET A C 12
ATOM 15535 O O . MET A 1 53 ? -6.551 -3.848 2.612 1.00 0.00 53 MET A O 12
ATOM 15549 N N . ASP A 1 54 ? -6.991 -3.393 4.765 1.00 0.00 54 ASP A N 12
ATOM 15550 C CA . ASP A 1 54 ? -8.414 -3.749 4.781 1.00 0.00 54 ASP A CA 12
ATOM 15551 C C . ASP A 1 54 ? -9.186 -3.068 3.640 1.00 0.00 54 ASP A C 12
ATOM 15552 O O . ASP A 1 54 ? -10.074 -3.662 3.040 1.00 0.00 54 ASP A O 12
ATOM 15561 N N . ASN A 1 55 ? -8.816 -1.834 3.333 1.00 0.00 55 ASN A N 12
ATOM 15562 C CA . ASN A 1 55 ? -9.523 -1.054 2.317 1.00 0.00 55 ASN A CA 12
ATOM 15563 C C . ASN A 1 55 ? -8.833 -1.153 0.954 1.00 0.00 55 ASN A C 12
ATOM 15564 O O . ASN A 1 55 ? -9.383 -0.743 -0.078 1.00 0.00 55 ASN A O 12
ATOM 15575 N N . LEU A 1 56 ? -7.661 -1.727 0.936 1.00 0.00 56 LEU A N 12
ATOM 15576 C CA . LEU A 1 56 ? -6.888 -1.825 -0.287 1.00 0.00 56 LEU A CA 12
ATOM 15577 C C . LEU A 1 56 ? -7.313 -3.032 -1.089 1.00 0.00 56 LEU A C 12
ATOM 15578 O O . LEU A 1 56 ? -7.554 -4.099 -0.515 1.00 0.00 56 LEU A O 12
ATOM 15594 N N . PRO A 1 57 ? -7.452 -2.889 -2.421 1.00 0.00 57 PRO A N 12
ATOM 15595 C CA . PRO A 1 57 ? -7.816 -4.002 -3.280 1.00 0.00 57 PRO A CA 12
ATOM 15596 C C . PRO A 1 57 ? -6.752 -5.096 -3.245 1.00 0.00 57 PRO A C 12
ATOM 15597 O O . PRO A 1 57 ? -5.563 -4.829 -2.935 1.00 0.00 57 PRO A O 12
ATOM 15608 N N . ILE A 1 58 ? -7.157 -6.310 -3.580 1.00 0.00 58 ILE A N 12
ATOM 15609 C CA . ILE A 1 58 ? -6.260 -7.461 -3.601 1.00 0.00 58 ILE A CA 12
ATOM 15610 C C . ILE A 1 58 ? -5.047 -7.247 -4.500 1.00 0.00 58 ILE A C 12
ATOM 15611 O O . ILE A 1 58 ? -3.980 -7.783 -4.241 1.00 0.00 58 ILE A O 12
ATOM 15627 N N . GLU A 1 59 ? -5.223 -6.403 -5.510 1.00 0.00 59 GLU A N 12
ATOM 15628 C CA . GLU A 1 59 ? -4.170 -6.034 -6.440 1.00 0.00 59 GLU A CA 12
ATOM 15629 C C . GLU A 1 59 ? -2.998 -5.404 -5.686 1.00 0.00 59 GLU A C 12
ATOM 15630 O O . GLU A 1 59 ? -1.844 -5.834 -5.824 1.00 0.00 59 GLU A O 12
ATOM 15642 N N . VAL A 1 60 ? -3.324 -4.434 -4.848 1.00 0.00 60 VAL A N 12
ATOM 15643 C CA . VAL A 1 60 ? -2.341 -3.657 -4.109 1.00 0.00 60 VAL A CA 12
ATOM 15644 C C . VAL A 1 60 ? -1.725 -4.498 -3.007 1.00 0.00 60 VAL A C 12
ATOM 15645 O O . VAL A 1 60 ? -0.514 -4.494 -2.810 1.00 0.00 60 VAL A O 12
ATOM 15658 N N . LYS A 1 61 ? -2.562 -5.257 -2.325 1.00 0.00 61 LYS A N 12
ATOM 15659 C CA . LYS A 1 61 ? -2.096 -6.129 -1.244 1.00 0.00 61 LYS A CA 12
ATOM 15660 C C . LYS A 1 61 ? -1.140 -7.190 -1.773 1.00 0.00 61 LYS A C 12
ATOM 15661 O O . LYS A 1 61 ? -0.186 -7.589 -1.103 1.00 0.00 61 LYS A O 12
ATOM 15680 N N . ASP A 1 62 ? -1.382 -7.600 -2.992 1.00 0.00 62 ASP A N 12
ATOM 15681 C CA . ASP A 1 62 ? -0.511 -8.531 -3.696 1.00 0.00 62 ASP A CA 12
ATOM 15682 C C . ASP A 1 62 ? 0.844 -7.886 -3.979 1.00 0.00 62 ASP A C 12
ATOM 15683 O O . ASP A 1 62 ? 1.879 -8.516 -3.823 1.00 0.00 62 ASP A O 12
ATOM 15692 N N . LYS A 1 63 ? 0.829 -6.603 -4.343 1.00 0.00 63 LYS A N 12
ATOM 15693 C CA . LYS A 1 63 ? 2.063 -5.851 -4.622 1.00 0.00 63 LYS A CA 12
ATOM 15694 C C . LYS A 1 63 ? 2.910 -5.795 -3.359 1.00 0.00 63 LYS A C 12
ATOM 15695 O O . LYS A 1 63 ? 4.112 -6.078 -3.382 1.00 0.00 63 LYS A O 12
ATOM 15714 N N . LEU A 1 64 ? 2.246 -5.473 -2.254 1.00 0.00 64 LEU A N 12
ATOM 15715 C CA . LEU A 1 64 ? 2.876 -5.383 -0.949 1.00 0.00 64 LEU A CA 12
ATOM 15716 C C . LEU A 1 64 ? 3.488 -6.731 -0.568 1.00 0.00 64 LEU A C 12
ATOM 15717 O O . LEU A 1 64 ? 4.625 -6.807 -0.069 1.00 0.00 64 LEU A O 12
ATOM 15733 N N . THR A 1 65 ? 2.743 -7.783 -0.831 1.00 0.00 65 THR A N 12
ATOM 15734 C CA . THR A 1 65 ? 3.182 -9.134 -0.583 1.00 0.00 65 THR A CA 12
ATOM 15735 C C . THR A 1 65 ? 4.425 -9.476 -1.402 1.00 0.00 65 THR A C 12
ATOM 15736 O O . THR A 1 65 ? 5.440 -9.872 -0.837 1.00 0.00 65 THR A O 12
ATOM 15747 N N . ARG A 1 66 ? 4.365 -9.232 -2.697 1.00 0.00 66 ARG A N 12
ATOM 15748 C CA . ARG A 1 66 ? 5.451 -9.566 -3.610 1.00 0.00 66 ARG A CA 12
ATOM 15749 C C . ARG A 1 66 ? 6.766 -8.873 -3.263 1.00 0.00 66 ARG A C 12
ATOM 15750 O O . ARG A 1 66 ? 7.847 -9.416 -3.538 1.00 0.00 66 ARG A O 12
ATOM 15771 N N . PHE A 1 67 ? 6.694 -7.694 -2.677 1.00 0.00 67 PHE A N 12
ATOM 15772 C CA . PHE A 1 67 ? 7.904 -6.985 -2.326 1.00 0.00 67 PHE A CA 12
ATOM 15773 C C . PHE A 1 67 ? 8.370 -7.338 -0.917 1.00 0.00 67 PHE A C 12
ATOM 15774 O O . PHE A 1 67 ? 9.469 -7.862 -0.737 1.00 0.00 67 PHE A O 12
ATOM 15791 N N . PHE A 1 68 ? 7.538 -7.094 0.073 1.00 0.00 68 PHE A N 12
ATOM 15792 C CA . PHE A 1 68 ? 7.984 -7.265 1.441 1.00 0.00 68 PHE A CA 12
ATOM 15793 C C . PHE A 1 68 ? 7.184 -8.289 2.243 1.00 0.00 68 PHE A C 12
ATOM 15794 O O . PHE A 1 68 ? 7.765 -9.071 3.000 1.00 0.00 68 PHE A O 12
ATOM 15811 N N . LEU A 1 69 ? 5.871 -8.338 2.042 1.00 0.00 69 LEU A N 12
ATOM 15812 C CA . LEU A 1 69 ? 5.005 -9.075 2.963 1.00 0.00 69 LEU A CA 12
ATOM 15813 C C . LEU A 1 69 ? 5.013 -10.602 2.730 1.00 0.00 69 LEU A C 12
ATOM 15814 O O . LEU A 1 69 ? 4.250 -11.339 3.365 1.00 0.00 69 LEU A O 12
ATOM 15830 N N . LEU A 1 70 ? 5.893 -11.076 1.838 1.00 0.00 70 LEU A N 12
ATOM 15831 C CA . LEU A 1 70 ? 6.130 -12.514 1.679 1.00 0.00 70 LEU A CA 12
ATOM 15832 C C . LEU A 1 70 ? 6.592 -13.069 3.014 1.00 0.00 70 LEU A C 12
ATOM 15833 O O . LEU A 1 70 ? 6.081 -14.078 3.509 1.00 0.00 70 LEU A O 12
ATOM 15849 N N . GLU A 1 71 ? 7.527 -12.379 3.608 1.00 0.00 71 GLU A N 12
ATOM 15850 C CA . GLU A 1 71 ? 8.023 -12.753 4.884 1.00 0.00 71 GLU A CA 12
ATOM 15851 C C . GLU A 1 71 ? 7.313 -11.910 5.915 1.00 0.00 71 GLU A C 12
ATOM 15852 O O . GLU A 1 71 ? 7.477 -10.693 5.975 1.00 0.00 71 GLU A O 12
ATOM 15864 N N . HIS A 1 72 ? 6.492 -12.545 6.673 1.00 0.00 72 HIS A N 12
ATOM 15865 C CA . HIS A 1 72 ? 5.689 -11.893 7.661 1.00 0.00 72 HIS A CA 12
ATOM 15866 C C . HIS A 1 72 ? 5.756 -12.650 8.967 1.00 0.00 72 HIS A C 12
ATOM 15867 O O . HIS A 1 72 ? 4.951 -13.538 9.243 1.00 0.00 72 HIS A O 12
ATOM 15882 N N . HIS A 1 73 ? 6.755 -12.350 9.738 1.00 0.00 73 HIS A N 12
ATOM 15883 C CA . HIS A 1 73 ? 6.942 -13.027 10.980 1.00 0.00 73 HIS A CA 12
ATOM 15884 C C . HIS A 1 73 ? 7.070 -12.025 12.103 1.00 0.00 73 HIS A C 12
ATOM 15885 O O . HIS A 1 73 ? 8.074 -11.339 12.212 1.00 0.00 73 HIS A O 12
ATOM 15900 N N . HIS A 1 74 ? 6.033 -11.963 12.901 1.00 0.00 74 HIS A N 12
ATOM 15901 C CA . HIS A 1 74 ? 5.910 -11.107 14.091 1.00 0.00 74 HIS A CA 12
ATOM 15902 C C . HIS A 1 74 ? 4.469 -11.184 14.529 1.00 0.00 74 HIS A C 12
ATOM 15903 O O . HIS A 1 74 ? 4.146 -11.075 15.702 1.00 0.00 74 HIS A O 12
ATOM 15918 N N . HIS A 1 75 ? 3.617 -11.378 13.561 1.00 0.00 75 HIS A N 12
ATOM 15919 C CA . HIS A 1 75 ? 2.207 -11.501 13.764 1.00 0.00 75 HIS A CA 12
ATOM 15920 C C . HIS A 1 75 ? 1.706 -12.274 12.567 1.00 0.00 75 HIS A C 12
ATOM 15921 O O . HIS A 1 75 ? 2.109 -11.962 11.437 1.00 0.00 75 HIS A O 12
ATOM 15936 N N . HIS A 1 76 ? 0.911 -13.296 12.787 1.00 0.00 76 HIS A N 12
ATOM 15937 C CA . HIS A 1 76 ? 0.410 -14.088 11.685 1.00 0.00 76 HIS A CA 12
ATOM 15938 C C . HIS A 1 76 ? -0.623 -13.294 10.918 1.00 0.00 76 HIS A C 12
ATOM 15939 O O . HIS A 1 76 ? -1.757 -13.138 11.363 1.00 0.00 76 HIS A O 12
ATOM 15954 N N . HIS A 1 77 ? -0.207 -12.761 9.806 1.00 0.00 77 HIS A N 12
ATOM 15955 C CA . HIS A 1 77 ? -1.077 -11.976 8.984 1.00 0.00 77 HIS A CA 12
ATOM 15956 C C . HIS A 1 77 ? -1.889 -12.888 8.102 1.00 0.00 77 HIS A C 12
ATOM 15957 O O . HIS A 1 77 ? -3.064 -13.128 8.399 1.00 0.00 77 HIS A O 12
ATOM 15973 N N . MET A 1 1 ? -0.605 21.744 -4.700 1.00 0.00 1 MET A N 13
ATOM 15974 C CA . MET A 1 1 ? -1.252 22.538 -5.738 1.00 0.00 1 MET A CA 13
ATOM 15975 C C . MET A 1 1 ? -2.245 21.699 -6.523 1.00 0.00 1 MET A C 13
ATOM 15976 O O . MET A 1 1 ? -3.441 21.887 -6.387 1.00 0.00 1 MET A O 13
ATOM 15992 N N . LEU A 1 2 ? -1.760 20.754 -7.314 1.00 0.00 2 LEU A N 13
ATOM 15993 C CA . LEU A 1 2 ? -2.637 19.913 -8.108 1.00 0.00 2 LEU A CA 13
ATOM 15994 C C . LEU A 1 2 ? -2.913 18.623 -7.355 1.00 0.00 2 LEU A C 13
ATOM 15995 O O . LEU A 1 2 ? -1.990 17.984 -6.838 1.00 0.00 2 LEU A O 13
ATOM 16011 N N . LYS A 1 3 ? -4.156 18.2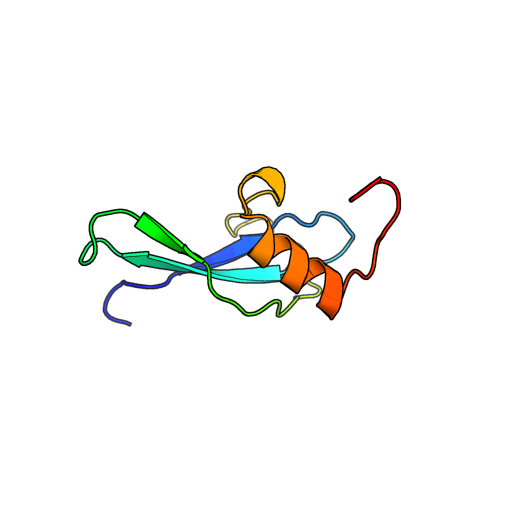61 -7.248 1.00 0.00 3 LYS A N 13
ATOM 16012 C CA . LYS A 1 3 ? -4.518 17.050 -6.554 1.00 0.00 3 LYS A CA 13
ATOM 16013 C C . LYS A 1 3 ? -4.568 15.853 -7.511 1.00 0.00 3 LYS A C 13
ATOM 16014 O O . LYS A 1 3 ? -5.631 15.432 -7.976 1.00 0.00 3 LYS A O 13
ATOM 16033 N N . HIS A 1 4 ? -3.401 15.365 -7.882 1.00 0.00 4 HIS A N 13
ATOM 16034 C CA . HIS A 1 4 ? -3.350 14.217 -8.765 1.00 0.00 4 HIS A CA 13
ATOM 16035 C C . HIS A 1 4 ? -2.671 13.048 -8.065 1.00 0.00 4 HIS A C 13
ATOM 16036 O O . HIS A 1 4 ? -2.845 11.896 -8.445 1.00 0.00 4 HIS A O 13
ATOM 16051 N N . GLY A 1 5 ? -1.903 13.341 -7.048 1.00 0.00 5 GLY A N 13
ATOM 16052 C CA . GLY A 1 5 ? -1.249 12.302 -6.324 1.00 0.00 5 GLY A CA 13
ATOM 16053 C C . GLY A 1 5 ? -0.769 12.766 -4.985 1.00 0.00 5 GLY A C 13
ATOM 16054 O O . GLY A 1 5 ? -0.017 13.736 -4.896 1.00 0.00 5 GLY A O 13
ATOM 16058 N N . LYS A 1 6 ? -1.207 12.103 -3.945 1.00 0.00 6 LYS A N 13
ATOM 16059 C CA . LYS A 1 6 ? -0.779 12.440 -2.592 1.00 0.00 6 LYS A CA 13
ATOM 16060 C C . LYS A 1 6 ? -0.209 11.215 -1.945 1.00 0.00 6 LYS A C 13
ATOM 16061 O O . LYS A 1 6 ? -0.591 10.104 -2.295 1.00 0.00 6 LYS A O 13
ATOM 16080 N N . TYR A 1 7 ? 0.687 11.398 -1.025 1.00 0.00 7 TYR A N 13
ATOM 16081 C CA . TYR A 1 7 ? 1.317 10.284 -0.371 1.00 0.00 7 TYR A CA 13
ATOM 16082 C C . TYR A 1 7 ? 0.693 10.012 0.965 1.00 0.00 7 TYR A C 13
ATOM 16083 O O . TYR A 1 7 ? 0.524 10.921 1.786 1.00 0.00 7 TYR A O 13
ATOM 16101 N N . VAL A 1 8 ? 0.345 8.782 1.172 1.00 0.00 8 VAL A N 13
ATOM 16102 C CA . VAL A 1 8 ? -0.225 8.326 2.412 1.00 0.00 8 VAL A CA 13
ATOM 16103 C C . VAL A 1 8 ? 0.538 7.088 2.839 1.00 0.00 8 VAL A C 13
ATOM 16104 O O . VAL A 1 8 ? 1.421 6.617 2.108 1.00 0.00 8 VAL A O 13
ATOM 16117 N N . TYR A 1 9 ? 0.224 6.571 3.978 1.00 0.00 9 TYR A N 13
ATOM 16118 C CA . TYR A 1 9 ? 0.859 5.387 4.463 1.00 0.00 9 TYR A CA 13
ATOM 16119 C C . TYR A 1 9 ? -0.154 4.301 4.618 1.00 0.00 9 TYR A C 13
ATOM 16120 O O . TYR A 1 9 ? -1.260 4.539 5.076 1.00 0.00 9 TYR A O 13
ATOM 16138 N N . ILE A 1 10 ? 0.188 3.131 4.216 1.00 0.00 10 ILE A N 13
ATOM 16139 C CA . ILE A 1 10 ? -0.691 2.021 4.405 1.00 0.00 10 ILE A CA 13
ATOM 16140 C C . ILE A 1 10 ? -0.409 1.419 5.764 1.00 0.00 10 ILE A C 13
ATOM 16141 O O . ILE A 1 10 ? 0.753 1.092 6.089 1.00 0.00 10 ILE A O 13
ATOM 16157 N N . ASP A 1 11 ? -1.444 1.318 6.565 1.00 0.00 11 ASP A N 13
ATOM 16158 C CA . ASP A 1 11 ? -1.357 0.751 7.887 1.00 0.00 11 ASP A CA 13
ATOM 16159 C C . ASP A 1 11 ? -1.219 -0.743 7.772 1.00 0.00 11 ASP A C 13
ATOM 16160 O O . ASP A 1 11 ? -2.196 -1.486 7.608 1.00 0.00 11 ASP A O 13
ATOM 16169 N N . LEU A 1 12 ? 0.021 -1.147 7.678 1.00 0.00 12 LEU A N 13
ATOM 16170 C CA . LEU A 1 12 ? 0.388 -2.533 7.655 1.00 0.00 12 LEU A CA 13
ATOM 16171 C C . LEU A 1 12 ? 0.297 -3.018 9.079 1.00 0.00 12 LEU A C 13
ATOM 16172 O O . LEU A 1 12 ? -0.028 -4.173 9.349 1.00 0.00 12 LEU A O 13
ATOM 16188 N N . ASN A 1 13 ? 0.658 -2.090 9.984 1.00 0.00 13 ASN A N 13
ATOM 16189 C CA . ASN A 1 13 ? 0.561 -2.224 11.451 1.00 0.00 13 ASN A CA 13
ATOM 16190 C C . ASN A 1 13 ? 1.585 -3.222 12.015 1.00 0.00 13 ASN A C 13
ATOM 16191 O O . ASN A 1 13 ? 1.776 -3.326 13.219 1.00 0.00 13 ASN A O 13
ATOM 16202 N N . ASN A 1 14 ? 2.301 -3.871 11.129 1.00 0.00 14 ASN A N 13
ATOM 16203 C CA . ASN A 1 14 ? 3.274 -4.917 11.466 1.00 0.00 14 ASN A CA 13
ATOM 16204 C C . ASN A 1 14 ? 4.649 -4.343 11.836 1.00 0.00 14 ASN A C 13
ATOM 16205 O O . ASN A 1 14 ? 5.652 -5.055 11.848 1.00 0.00 14 ASN A O 13
ATOM 16216 N N . GLY A 1 15 ? 4.666 -3.084 12.200 1.00 0.00 15 GLY A N 13
ATOM 16217 C CA . GLY A 1 15 ? 5.897 -2.429 12.610 1.00 0.00 15 GLY A CA 13
ATOM 16218 C C . GLY A 1 15 ? 6.469 -1.521 11.546 1.00 0.00 15 GLY A C 13
ATOM 16219 O O . GLY A 1 15 ? 7.328 -0.698 11.829 1.00 0.00 15 GLY A O 13
ATOM 16223 N N . LYS A 1 16 ? 5.989 -1.649 10.339 1.00 0.00 16 LYS A N 13
ATOM 16224 C CA . LYS A 1 16 ? 6.400 -0.772 9.262 1.00 0.00 16 LYS A CA 13
ATOM 16225 C C . LYS A 1 16 ? 5.202 -0.326 8.482 1.00 0.00 16 LYS A C 13
ATOM 16226 O O . LYS A 1 16 ? 4.143 -0.960 8.551 1.00 0.00 16 LYS A O 13
ATOM 16245 N N . TYR A 1 17 ? 5.339 0.776 7.793 1.00 0.00 17 TYR A N 13
ATOM 16246 C CA . TYR A 1 17 ? 4.266 1.360 7.003 1.00 0.00 17 TYR A CA 13
ATOM 16247 C C . TYR A 1 17 ? 4.794 1.692 5.637 1.00 0.00 17 TYR A C 13
ATOM 16248 O O . TYR A 1 17 ? 5.920 2.118 5.507 1.00 0.00 17 TYR A O 13
ATOM 16266 N N . VAL A 1 18 ? 4.001 1.503 4.638 1.00 0.00 18 VAL A N 13
ATOM 16267 C CA . VAL A 1 18 ? 4.430 1.787 3.285 1.00 0.00 18 VAL A CA 13
ATOM 16268 C C . VAL A 1 18 ? 3.878 3.122 2.831 1.00 0.00 18 VAL A C 13
ATOM 16269 O O . VAL A 1 18 ? 2.696 3.411 3.025 1.00 0.00 18 VAL A O 13
ATOM 16282 N N . LYS A 1 19 ? 4.739 3.941 2.276 1.00 0.00 19 LYS A N 13
ATOM 16283 C CA . LYS A 1 19 ? 4.343 5.234 1.794 1.00 0.00 19 LYS A CA 13
ATOM 16284 C C . LYS A 1 19 ? 4.009 5.113 0.323 1.00 0.00 19 LYS A C 13
ATOM 16285 O O . LYS A 1 19 ? 4.893 4.889 -0.517 1.00 0.00 19 LYS A O 13
ATOM 16304 N N . VAL A 1 20 ? 2.756 5.241 0.017 1.00 0.00 20 VAL A N 13
ATOM 16305 C CA . VAL A 1 20 ? 2.278 5.052 -1.319 1.00 0.00 20 VAL A CA 13
ATOM 16306 C C . VAL A 1 20 ? 1.573 6.322 -1.794 1.00 0.00 20 VAL A C 13
ATOM 16307 O O . VAL A 1 20 ? 1.041 7.092 -0.989 1.00 0.00 20 VAL A O 13
ATOM 16320 N N . ARG A 1 21 ? 1.610 6.559 -3.074 1.00 0.00 21 ARG A N 13
ATOM 16321 C CA . ARG A 1 21 ? 0.922 7.672 -3.656 1.00 0.00 21 ARG A CA 13
ATOM 16322 C C . ARG A 1 21 ? -0.458 7.223 -4.104 1.00 0.00 21 ARG A C 13
ATOM 16323 O O . ARG A 1 21 ? -0.599 6.210 -4.813 1.00 0.00 21 ARG A O 13
ATOM 16344 N N . ILE A 1 22 ? -1.450 7.932 -3.655 1.00 0.00 22 ILE A N 13
ATOM 16345 C CA . ILE A 1 22 ? -2.798 7.729 -4.091 1.00 0.00 22 ILE A CA 13
ATOM 16346 C C . ILE A 1 22 ? -2.912 8.436 -5.412 1.00 0.00 22 ILE A C 13
ATOM 16347 O O . ILE A 1 22 ? -2.679 9.662 -5.476 1.00 0.00 22 ILE A O 13
ATOM 16363 N N . LEU A 1 23 ? -3.194 7.700 -6.446 1.00 0.00 23 LEU A N 13
ATOM 16364 C CA . LEU A 1 23 ? -3.329 8.275 -7.741 1.00 0.00 23 LEU A CA 13
ATOM 16365 C C . LEU A 1 23 ? -4.732 8.768 -7.870 1.00 0.00 23 LEU A C 13
ATOM 16366 O O . LEU A 1 23 ? -5.686 7.978 -7.952 1.00 0.00 23 LEU A O 13
ATOM 16382 N N . LYS A 1 24 ? -4.865 10.044 -7.878 1.00 0.00 24 LYS A N 13
ATOM 16383 C CA . LYS A 1 24 ? -6.130 10.657 -7.989 1.00 0.00 24 LYS A CA 13
ATOM 16384 C C . LYS A 1 24 ? -6.208 11.160 -9.400 1.00 0.00 24 LYS A C 13
ATOM 16385 O O . LYS A 1 24 ? -5.512 12.093 -9.774 1.00 0.00 24 LYS A O 13
ATOM 16404 N N . SER A 1 25 ? -6.972 10.517 -10.201 1.00 0.00 25 SER A N 13
ATOM 16405 C CA . SER A 1 25 ? -7.079 10.910 -11.553 1.00 0.00 25 SER A CA 13
ATOM 16406 C C . SER A 1 25 ? -8.516 11.198 -11.901 1.00 0.00 25 SER A C 13
ATOM 16407 O O . SER A 1 25 ? -9.214 10.394 -12.562 1.00 0.00 25 SER A O 13
ATOM 16415 N N . ARG A 1 26 ? -8.981 12.323 -11.398 1.00 0.00 26 ARG A N 13
ATOM 16416 C CA . ARG A 1 26 ? -10.316 12.792 -11.659 1.00 0.00 26 ARG A CA 13
ATOM 16417 C C . ARG A 1 26 ? -10.423 13.115 -13.129 1.00 0.00 26 ARG A C 13
ATOM 16418 O O . ARG A 1 26 ? -11.455 12.892 -13.755 1.00 0.00 26 ARG A O 13
ATOM 16439 N N . ASP A 1 27 ? -9.309 13.559 -13.662 1.00 0.00 27 ASP A N 13
ATOM 16440 C CA . ASP A 1 27 ? -9.171 13.999 -15.034 1.00 0.00 27 ASP A CA 13
ATOM 16441 C C . ASP A 1 27 ? -9.326 12.840 -16.019 1.00 0.00 27 ASP A C 13
ATOM 16442 O O . ASP A 1 27 ? -9.891 13.019 -17.098 1.00 0.00 27 ASP A O 13
ATOM 16451 N N . ASP A 1 28 ? -8.821 11.663 -15.654 1.00 0.00 28 ASP A N 13
ATOM 16452 C CA . ASP A 1 28 ? -8.915 10.498 -16.532 1.00 0.00 28 ASP A CA 13
ATOM 16453 C C . ASP A 1 28 ? -10.354 10.048 -16.625 1.00 0.00 28 ASP A C 13
ATOM 16454 O O . ASP A 1 28 ? -10.941 10.047 -17.711 1.00 0.00 28 ASP A O 13
ATOM 16463 N N . ASN A 1 29 ? -10.912 9.696 -15.474 1.00 0.00 29 ASN A N 13
ATOM 16464 C CA . ASN A 1 29 ? -12.323 9.313 -15.324 1.00 0.00 29 ASN A CA 13
ATOM 16465 C C . ASN A 1 29 ? -12.610 8.998 -13.860 1.00 0.00 29 ASN A C 13
ATOM 16466 O O . ASN A 1 29 ? -12.907 7.852 -13.502 1.00 0.00 29 ASN A O 13
ATOM 16477 N N . SER A 1 30 ? -12.420 9.994 -12.989 1.00 0.00 30 SER A N 13
ATOM 16478 C CA . SER A 1 30 ? -12.709 9.832 -11.548 1.00 0.00 30 SER A CA 13
ATOM 16479 C C . SER A 1 30 ? -11.935 8.647 -10.916 1.00 0.00 30 SER A C 13
ATOM 16480 O O . SER A 1 30 ? -12.314 8.128 -9.874 1.00 0.00 30 SER A O 13
ATOM 16488 N N . VAL A 1 31 ? -10.806 8.329 -11.508 1.00 0.00 31 VAL A N 13
ATOM 16489 C CA . VAL A 1 31 ? -10.031 7.151 -11.170 1.00 0.00 31 VAL A CA 13
ATOM 16490 C C . VAL A 1 31 ? -9.257 7.351 -9.882 1.00 0.00 31 VAL A C 13
ATOM 16491 O O . VAL A 1 31 ? -8.572 8.367 -9.708 1.00 0.00 31 VAL A O 13
ATOM 16504 N N . GLU A 1 32 ? -9.399 6.408 -8.984 1.00 0.00 32 GLU A N 13
ATOM 16505 C CA . GLU A 1 32 ? -8.681 6.408 -7.735 1.00 0.00 32 GLU A CA 13
ATOM 16506 C C . GLU A 1 32 ? -7.949 5.096 -7.623 1.00 0.00 32 GLU A C 13
ATOM 16507 O O . GLU A 1 32 ? -8.526 4.068 -7.234 1.00 0.00 32 GLU A O 13
ATOM 16519 N N . LYS A 1 33 ? -6.719 5.093 -8.051 1.00 0.00 33 LYS A N 13
ATOM 16520 C CA . LYS A 1 33 ? -5.914 3.913 -7.971 1.00 0.00 33 LYS A CA 13
ATOM 16521 C C . LYS A 1 33 ? -4.678 4.216 -7.191 1.00 0.00 33 LYS A C 13
ATOM 16522 O O . LYS A 1 33 ? -4.527 5.316 -6.678 1.00 0.00 33 LYS A O 13
ATOM 16541 N N . TYR A 1 34 ? -3.805 3.271 -7.067 1.00 0.00 34 TYR A N 13
ATOM 16542 C CA . TYR A 1 34 ? -2.696 3.418 -6.173 1.00 0.00 34 TYR A CA 13
ATOM 16543 C C . TYR A 1 34 ? -1.431 3.093 -6.932 1.00 0.00 34 TYR A C 13
ATOM 16544 O O . TYR A 1 34 ? -1.461 2.277 -7.856 1.00 0.00 34 TYR A O 13
ATOM 16562 N N . VAL A 1 35 ? -0.356 3.768 -6.594 1.00 0.00 35 VAL A N 13
ATOM 16563 C CA . VAL A 1 35 ? 0.880 3.668 -7.352 1.00 0.00 35 VAL A CA 13
ATOM 16564 C C . VAL A 1 35 ? 1.625 2.324 -7.089 1.00 0.00 35 VAL A C 13
ATOM 16565 O O . VAL A 1 35 ? 1.341 1.615 -6.134 1.00 0.00 35 VAL A O 13
ATOM 16578 N N . LEU A 1 36 ? 2.598 2.044 -7.935 1.00 0.00 36 LEU A N 13
ATOM 16579 C CA . LEU A 1 36 ? 3.325 0.797 -7.985 1.00 0.00 36 LEU A CA 13
ATOM 16580 C C . LEU A 1 36 ? 4.413 0.631 -6.914 1.00 0.00 36 LEU A C 13
ATOM 16581 O O . LEU A 1 36 ? 5.041 -0.437 -6.847 1.00 0.00 36 LEU A O 13
ATOM 16597 N N . THR A 1 37 ? 4.660 1.635 -6.093 1.00 0.00 37 THR A N 13
ATOM 16598 C CA . THR A 1 37 ? 5.751 1.502 -5.153 1.00 0.00 37 THR A CA 13
ATOM 16599 C C . THR A 1 37 ? 5.242 0.884 -3.858 1.00 0.00 37 THR A C 13
ATOM 16600 O O . THR A 1 37 ? 4.081 1.045 -3.474 1.00 0.00 37 THR A O 13
ATOM 16611 N N . SER A 1 38 ? 6.104 0.145 -3.225 1.00 0.00 38 SER A N 13
ATOM 16612 C CA . SER A 1 38 ? 5.795 -0.510 -1.993 1.00 0.00 38 SER A CA 13
ATOM 16613 C C . SER A 1 38 ? 6.892 -0.229 -0.957 1.00 0.00 38 SER A C 13
ATOM 16614 O O . SER A 1 38 ? 7.098 -1.003 -0.030 1.00 0.00 38 SER A O 13
ATOM 16622 N N . HIS A 1 39 ? 7.580 0.895 -1.133 1.00 0.00 39 HIS A N 13
ATOM 16623 C CA . HIS A 1 39 ? 8.671 1.289 -0.230 1.00 0.00 39 HIS A CA 13
ATOM 16624 C C . HIS A 1 39 ? 8.181 1.495 1.201 1.00 0.00 39 HIS A C 13
ATOM 16625 O O . HIS A 1 39 ? 7.331 2.364 1.475 1.00 0.00 39 HIS A O 13
ATOM 16640 N N . VAL A 1 40 ? 8.717 0.709 2.100 1.00 0.00 40 VAL A N 13
ATOM 16641 C CA . VAL A 1 40 ? 8.320 0.747 3.483 1.00 0.00 40 VAL A CA 13
ATOM 16642 C C . VAL A 1 40 ? 9.206 1.630 4.334 1.00 0.00 40 VAL A C 13
ATOM 16643 O O . VAL A 1 40 ? 10.423 1.694 4.153 1.00 0.00 40 VAL A O 13
ATOM 16656 N N . SER A 1 41 ? 8.566 2.321 5.227 1.00 0.00 41 SER A N 13
ATOM 16657 C CA . SER A 1 41 ? 9.181 3.185 6.179 1.00 0.00 41 SER A CA 13
ATOM 16658 C C . SER A 1 41 ? 9.148 2.458 7.529 1.00 0.00 41 SER A C 13
ATOM 16659 O O . SER A 1 41 ? 8.132 1.831 7.878 1.00 0.00 41 SER A O 13
ATOM 16667 N N . LYS A 1 42 ? 10.225 2.542 8.268 1.00 0.00 42 LYS A N 13
ATOM 16668 C CA . LYS A 1 42 ? 10.405 1.764 9.491 1.00 0.00 42 LYS A CA 13
ATOM 16669 C C . LYS A 1 42 ? 9.813 2.441 10.743 1.00 0.00 42 LYS A C 13
ATOM 16670 O O . LYS A 1 42 ? 10.071 2.005 11.871 1.00 0.00 42 LYS A O 13
ATOM 16689 N N . ASN A 1 43 ? 9.032 3.488 10.561 1.00 0.00 43 ASN A N 13
ATOM 16690 C CA . ASN A 1 43 ? 8.401 4.181 11.691 1.00 0.00 43 ASN A CA 13
ATOM 16691 C C . ASN A 1 43 ? 6.965 4.519 11.367 1.00 0.00 43 ASN A C 13
ATOM 16692 O O . ASN A 1 43 ? 6.638 4.819 10.212 1.00 0.00 43 ASN A O 13
ATOM 16703 N N . ARG A 1 44 ? 6.113 4.491 12.374 1.00 0.00 44 ARG A N 13
ATOM 16704 C CA . ARG A 1 44 ? 4.706 4.804 12.199 1.00 0.00 44 ARG A CA 13
ATOM 16705 C C . ARG A 1 44 ? 4.516 6.304 12.157 1.00 0.00 44 ARG A C 13
ATOM 16706 O O . ARG A 1 44 ? 5.092 7.018 12.967 1.00 0.00 44 ARG A O 13
ATOM 16727 N N . PRO A 1 45 ? 3.762 6.812 11.200 1.00 0.00 45 PRO A N 13
ATOM 16728 C CA . PRO A 1 45 ? 3.471 8.226 11.127 1.00 0.00 45 PRO A CA 13
ATOM 16729 C C . PRO A 1 45 ? 2.265 8.606 11.998 1.00 0.00 45 PRO A C 13
ATOM 16730 O O . PRO A 1 45 ? 1.188 8.000 11.905 1.00 0.00 45 PRO A O 13
ATOM 16741 N N . LYS A 1 46 ? 2.450 9.589 12.835 1.00 0.00 46 LYS A N 13
ATOM 16742 C CA . LYS A 1 46 ? 1.400 10.055 13.710 1.00 0.00 46 LYS A CA 13
ATOM 16743 C C . LYS A 1 46 ? 0.480 10.964 12.897 1.00 0.00 46 LYS A C 13
ATOM 16744 O O . LYS A 1 46 ? -0.720 10.705 12.769 1.00 0.00 46 LYS A O 13
ATOM 16763 N N . ASN A 1 47 ? 1.057 11.982 12.302 1.00 0.00 47 ASN A N 13
ATOM 16764 C CA . ASN A 1 47 ? 0.290 12.924 11.506 1.00 0.00 47 ASN A CA 13
ATOM 16765 C C . ASN A 1 47 ? 0.518 12.736 10.035 1.00 0.00 47 ASN A C 13
ATOM 16766 O O . ASN A 1 47 ? 1.342 13.417 9.420 1.00 0.00 47 ASN A O 13
ATOM 16777 N N . ALA A 1 48 ? -0.152 11.748 9.510 1.00 0.00 48 ALA A N 13
ATOM 16778 C CA . ALA A 1 48 ? -0.174 11.418 8.113 1.00 0.00 48 ALA A CA 13
ATOM 16779 C C . ALA A 1 48 ? -1.369 10.528 7.916 1.00 0.00 48 ALA A C 13
ATOM 16780 O O . ALA A 1 48 ? -1.875 9.971 8.902 1.00 0.00 48 ALA A O 13
ATOM 16787 N N . ILE A 1 49 ? -1.824 10.378 6.706 1.00 0.00 49 ILE A N 13
ATOM 16788 C CA . ILE A 1 49 ? -2.997 9.576 6.449 1.00 0.00 49 ILE A CA 13
ATOM 16789 C C . ILE A 1 49 ? -2.588 8.117 6.343 1.00 0.00 49 ILE A C 13
ATOM 16790 O O . ILE A 1 49 ? -1.730 7.765 5.530 1.00 0.00 49 ILE A O 13
ATOM 16806 N N . VAL A 1 50 ? -3.155 7.287 7.183 1.00 0.00 50 VAL A N 13
ATOM 16807 C CA . VAL A 1 50 ? -2.869 5.872 7.148 1.00 0.00 50 VAL A CA 13
ATOM 16808 C C . VAL A 1 50 ? -4.107 5.087 6.731 1.00 0.00 50 VAL A C 13
ATOM 16809 O O . VAL A 1 50 ? -5.206 5.352 7.201 1.00 0.00 50 VAL A O 13
ATOM 16822 N N . ILE A 1 51 ? -3.940 4.182 5.814 1.00 0.00 51 ILE A N 13
ATOM 16823 C CA . ILE A 1 51 ? -5.037 3.363 5.335 1.00 0.00 51 ILE A CA 13
ATOM 16824 C C . ILE A 1 51 ? -4.655 1.901 5.521 1.00 0.00 51 ILE A C 13
ATOM 16825 O O . ILE A 1 51 ? -3.662 1.472 4.981 1.00 0.00 51 ILE A O 13
ATOM 16841 N N . LYS A 1 52 ? -5.407 1.164 6.314 1.00 0.00 52 LYS A N 13
ATOM 16842 C CA . LYS A 1 52 ? -5.119 -0.261 6.579 1.00 0.00 52 LYS A CA 13
ATOM 16843 C C . LYS A 1 52 ? -5.289 -1.095 5.302 1.00 0.00 52 LYS A C 13
ATOM 16844 O O . LYS A 1 52 ? -6.161 -0.786 4.482 1.00 0.00 52 LYS A O 13
ATOM 16863 N N . MET A 1 53 ? -4.458 -2.175 5.160 1.00 0.00 53 MET A N 13
ATOM 16864 C CA . MET A 1 53 ? -4.465 -3.112 3.969 1.00 0.00 53 MET A CA 13
ATOM 16865 C C . MET A 1 53 ? -5.886 -3.484 3.573 1.00 0.00 53 MET A C 13
ATOM 16866 O O . MET A 1 53 ? -6.220 -3.590 2.397 1.00 0.00 53 MET A O 13
ATOM 16880 N N . ASP A 1 54 ? -6.693 -3.667 4.599 1.00 0.00 54 ASP A N 13
ATOM 16881 C CA . ASP A 1 54 ? -8.111 -4.038 4.532 1.00 0.00 54 ASP A CA 13
ATOM 16882 C C . ASP A 1 54 ? -8.912 -3.186 3.535 1.00 0.00 54 ASP A C 13
ATOM 16883 O O . ASP A 1 54 ? -9.846 -3.674 2.899 1.00 0.00 54 ASP A O 13
ATOM 16892 N N . ASN A 1 55 ? -8.522 -1.946 3.374 1.00 0.00 55 ASN A N 13
ATOM 16893 C CA . ASN A 1 55 ? -9.252 -1.010 2.525 1.00 0.00 55 ASN A CA 13
ATOM 16894 C C . ASN A 1 55 ? -8.690 -0.996 1.081 1.00 0.00 55 ASN A C 13
ATOM 16895 O O . ASN A 1 55 ? -9.274 -0.405 0.179 1.00 0.00 55 ASN A O 13
ATOM 16906 N N . LEU A 1 56 ? -7.583 -1.671 0.860 1.00 0.00 56 LEU A N 13
ATOM 16907 C CA . LEU A 1 56 ? -6.944 -1.666 -0.456 1.00 0.00 56 LEU A CA 13
ATOM 16908 C C . LEU A 1 56 ? -7.328 -2.908 -1.249 1.00 0.00 56 LEU A C 13
ATOM 16909 O O . LEU A 1 56 ? -7.528 -3.971 -0.665 1.00 0.00 56 LEU A O 13
ATOM 16925 N N . PRO A 1 57 ? -7.465 -2.790 -2.591 1.00 0.00 57 PRO A N 13
ATOM 16926 C CA . PRO A 1 57 ? -7.786 -3.926 -3.461 1.00 0.00 57 PRO A CA 13
ATOM 16927 C C . PRO A 1 57 ? -6.687 -4.991 -3.459 1.00 0.00 57 PRO A C 13
ATOM 16928 O O . PRO A 1 57 ? -5.530 -4.728 -3.060 1.00 0.00 57 PRO A O 13
ATOM 16939 N N . ILE A 1 58 ? -7.029 -6.173 -3.956 1.00 0.00 58 ILE A N 13
ATOM 16940 C CA . ILE A 1 58 ? -6.095 -7.282 -4.052 1.00 0.00 58 ILE A CA 13
ATOM 16941 C C . ILE A 1 58 ? -4.902 -6.955 -4.930 1.00 0.00 58 ILE A C 13
ATOM 16942 O O . ILE A 1 58 ? -3.849 -7.520 -4.753 1.00 0.00 58 ILE A O 13
ATOM 16958 N N . GLU A 1 59 ? -5.096 -6.018 -5.864 1.00 0.00 59 GLU A N 13
ATOM 16959 C CA . GLU A 1 59 ? -4.036 -5.548 -6.755 1.00 0.00 59 GLU A CA 13
ATOM 16960 C C . GLU A 1 59 ? -2.886 -5.038 -5.919 1.00 0.00 59 GLU A C 13
ATOM 16961 O O . GLU A 1 59 ? -1.753 -5.500 -6.020 1.00 0.00 59 GLU A O 13
ATOM 16973 N N . VAL A 1 60 ? -3.231 -4.122 -5.038 1.00 0.00 60 VAL A N 13
ATOM 16974 C CA . VAL A 1 60 ? -2.283 -3.444 -4.201 1.00 0.00 60 VAL A CA 13
ATOM 16975 C C . VAL A 1 60 ? -1.729 -4.408 -3.184 1.00 0.00 60 VAL A C 13
ATOM 16976 O O . VAL A 1 60 ? -0.528 -4.494 -3.000 1.00 0.00 60 VAL A O 13
ATOM 16989 N N . LYS A 1 61 ? -2.613 -5.175 -2.569 1.00 0.00 61 LYS A N 13
ATOM 16990 C CA . LYS A 1 61 ? -2.212 -6.123 -1.544 1.00 0.00 61 LYS A CA 13
ATOM 16991 C C . LYS A 1 61 ? -1.273 -7.198 -2.088 1.00 0.00 61 LYS A C 13
ATOM 16992 O O . LYS A 1 61 ? -0.363 -7.624 -1.387 1.00 0.00 61 LYS A O 13
ATOM 17011 N N . ASP A 1 62 ? -1.482 -7.610 -3.335 1.00 0.00 62 ASP A N 13
ATOM 17012 C CA . ASP A 1 62 ? -0.591 -8.569 -4.015 1.00 0.00 62 ASP A CA 13
ATOM 17013 C C . ASP A 1 62 ? 0.801 -7.985 -4.094 1.00 0.00 62 ASP A C 13
ATOM 17014 O O . ASP A 1 62 ? 1.786 -8.606 -3.684 1.00 0.00 62 ASP A O 13
ATOM 17023 N N . LYS A 1 63 ? 0.856 -6.750 -4.540 1.00 0.00 63 LYS A N 13
ATOM 17024 C CA . LYS A 1 63 ? 2.103 -6.048 -4.733 1.00 0.00 63 LYS A CA 13
ATOM 17025 C C . LYS A 1 63 ? 2.788 -5.760 -3.383 1.00 0.00 63 LYS A C 13
ATOM 17026 O O . LYS A 1 63 ? 4.009 -5.922 -3.251 1.00 0.00 63 LYS A O 13
ATOM 17045 N N . LEU A 1 64 ? 1.996 -5.401 -2.381 1.00 0.00 64 LEU A N 13
ATOM 17046 C CA . LEU A 1 64 ? 2.495 -5.173 -1.019 1.00 0.00 64 LEU A CA 13
ATOM 17047 C C . LEU A 1 64 ? 3.085 -6.466 -0.439 1.00 0.00 64 LEU A C 13
ATOM 17048 O O . LEU A 1 64 ? 4.231 -6.491 0.056 1.00 0.00 64 LEU A O 13
ATOM 17064 N N . THR A 1 65 ? 2.311 -7.537 -0.536 1.00 0.00 65 THR A N 13
ATOM 17065 C CA . THR A 1 65 ? 2.675 -8.835 -0.002 1.00 0.00 65 THR A CA 13
ATOM 17066 C C . THR A 1 65 ? 3.981 -9.349 -0.605 1.00 0.00 65 THR A C 13
ATOM 17067 O O . THR A 1 65 ? 4.870 -9.816 0.114 1.00 0.00 65 THR A O 13
ATOM 17078 N N . ARG A 1 66 ? 4.107 -9.205 -1.896 1.00 0.00 66 ARG A N 13
ATOM 17079 C CA . ARG A 1 66 ? 5.238 -9.737 -2.619 1.00 0.00 66 ARG A CA 13
ATOM 17080 C C . ARG A 1 66 ? 6.469 -8.848 -2.530 1.00 0.00 66 ARG A C 13
ATOM 17081 O O . ARG A 1 66 ? 7.575 -9.306 -2.791 1.00 0.00 66 ARG A O 13
ATOM 17102 N N . PHE A 1 67 ? 6.297 -7.596 -2.155 1.00 0.00 67 PHE A N 13
ATOM 17103 C CA . PHE A 1 67 ? 7.445 -6.707 -2.055 1.00 0.00 67 PHE A CA 13
ATOM 17104 C C . PHE A 1 67 ? 8.119 -6.818 -0.702 1.00 0.00 67 PHE A C 13
ATOM 17105 O O . PHE A 1 67 ? 9.315 -7.085 -0.617 1.00 0.00 67 PHE A O 13
ATOM 17122 N N . PHE A 1 68 ? 7.369 -6.606 0.350 1.00 0.00 68 PHE A N 13
ATOM 17123 C CA . PHE A 1 68 ? 7.976 -6.528 1.665 1.00 0.00 68 PHE A CA 13
ATOM 17124 C C . PHE A 1 68 ? 7.472 -7.570 2.645 1.00 0.00 68 PHE A C 13
ATOM 17125 O O . PHE A 1 68 ? 8.190 -7.932 3.577 1.00 0.00 68 PHE A O 13
ATOM 17142 N N . LEU A 1 69 ? 6.265 -8.059 2.444 1.00 0.00 69 LEU A N 13
ATOM 17143 C CA . LEU A 1 69 ? 5.656 -8.907 3.440 1.00 0.00 69 LEU A CA 13
ATOM 17144 C C . LEU A 1 69 ? 6.277 -10.296 3.447 1.00 0.00 69 LEU A C 13
ATOM 17145 O O . LEU A 1 69 ? 7.021 -10.629 4.379 1.00 0.00 69 LEU A O 13
ATOM 17161 N N . LEU A 1 70 ? 5.997 -11.080 2.384 1.00 0.00 70 LEU A N 13
ATOM 17162 C CA . LEU A 1 70 ? 6.484 -12.485 2.223 1.00 0.00 70 LEU A CA 13
ATOM 17163 C C . LEU A 1 70 ? 6.298 -13.306 3.513 1.00 0.00 70 LEU A C 13
ATOM 17164 O O . LEU A 1 70 ? 7.011 -14.281 3.755 1.00 0.00 70 LEU A O 13
ATOM 17180 N N . GLU A 1 71 ? 5.291 -12.964 4.281 1.00 0.00 71 GLU A N 13
ATOM 17181 C CA . GLU A 1 71 ? 5.118 -13.515 5.592 1.00 0.00 71 GLU A CA 13
ATOM 17182 C C . GLU A 1 71 ? 4.346 -14.827 5.547 1.00 0.00 71 GLU A C 13
ATOM 17183 O O . GLU A 1 71 ? 3.205 -14.885 5.065 1.00 0.00 71 GLU A O 13
ATOM 17195 N N . HIS A 1 72 ? 4.991 -15.879 6.005 1.00 0.00 72 HIS A N 13
ATOM 17196 C CA . HIS A 1 72 ? 4.421 -17.216 6.033 1.00 0.00 72 HIS A CA 13
ATOM 17197 C C . HIS A 1 72 ? 4.918 -17.922 7.294 1.00 0.00 72 HIS A C 13
ATOM 17198 O O . HIS A 1 72 ? 5.587 -17.297 8.138 1.00 0.00 72 HIS A O 13
ATOM 17213 N N . HIS A 1 73 ? 4.574 -19.198 7.420 1.00 0.00 73 HIS A N 13
ATOM 17214 C CA . HIS A 1 73 ? 5.040 -20.111 8.481 1.00 0.00 73 HIS A CA 13
ATOM 17215 C C . HIS A 1 73 ? 4.440 -19.832 9.869 1.00 0.00 73 HIS A C 13
ATOM 17216 O O . HIS A 1 73 ? 3.857 -20.734 10.472 1.00 0.00 73 HIS A O 13
ATOM 17231 N N . HIS A 1 74 ? 4.565 -18.601 10.382 1.00 0.00 74 HIS A N 13
ATOM 17232 C CA . HIS A 1 74 ? 4.049 -18.314 11.736 1.00 0.00 74 HIS A CA 13
ATOM 17233 C C . HIS A 1 74 ? 2.530 -18.215 11.750 1.00 0.00 74 HIS A C 13
ATOM 17234 O O . HIS A 1 74 ? 1.905 -18.190 12.800 1.00 0.00 74 HIS A O 13
ATOM 17249 N N . HIS A 1 75 ? 1.983 -18.102 10.574 1.00 0.00 75 HIS A N 13
ATOM 17250 C CA . HIS A 1 75 ? 0.571 -18.197 10.289 1.00 0.00 75 HIS A CA 13
ATOM 17251 C C . HIS A 1 75 ? 0.509 -18.752 8.909 1.00 0.00 75 HIS A C 13
ATOM 17252 O O . HIS A 1 75 ? 1.484 -18.630 8.156 1.00 0.00 75 HIS A O 13
ATOM 17267 N N . HIS A 1 76 ? -0.558 -19.362 8.561 1.00 0.00 76 HIS A N 13
ATOM 17268 C CA . HIS A 1 76 ? -0.694 -19.859 7.237 1.00 0.00 76 HIS A CA 13
ATOM 17269 C C . HIS A 1 76 ? -1.933 -19.249 6.626 1.00 0.00 76 HIS A C 13
ATOM 17270 O O . HIS A 1 76 ? -3.052 -19.752 6.815 1.00 0.00 76 HIS A O 13
ATOM 17285 N N . HIS A 1 77 ? -1.743 -18.120 5.993 1.00 0.00 77 HIS A N 13
ATOM 17286 C CA . HIS A 1 77 ? -2.808 -17.398 5.346 1.00 0.00 77 HIS A CA 13
ATOM 17287 C C . HIS A 1 77 ? -2.259 -16.790 4.077 1.00 0.00 77 HIS A C 13
ATOM 17288 O O . HIS A 1 77 ? -2.578 -17.293 3.004 1.00 0.00 77 HIS A O 13
ATOM 17304 N N . MET A 1 1 ? -0.434 16.930 1.678 1.00 0.00 1 MET A N 14
ATOM 17305 C CA . MET A 1 1 ? 0.022 16.737 0.302 1.00 0.00 1 MET A CA 14
ATOM 17306 C C . MET A 1 1 ? -1.110 16.254 -0.557 1.00 0.00 1 MET A C 14
ATOM 17307 O O . MET A 1 1 ? -1.485 15.076 -0.506 1.00 0.00 1 MET A O 14
ATOM 17323 N N . LEU A 1 2 ? -1.684 17.176 -1.306 1.00 0.00 2 LEU A N 14
ATOM 17324 C CA . LEU A 1 2 ? -2.794 16.904 -2.187 1.00 0.00 2 LEU A CA 14
ATOM 17325 C C . LEU A 1 2 ? -2.978 18.038 -3.175 1.00 0.00 2 LEU A C 14
ATOM 17326 O O . LEU A 1 2 ? -3.101 19.213 -2.783 1.00 0.00 2 LEU A O 14
ATOM 17342 N N . LYS A 1 3 ? -2.944 17.687 -4.433 1.00 0.00 3 LYS A N 14
ATOM 17343 C CA . LYS A 1 3 ? -3.289 18.583 -5.519 1.00 0.00 3 LYS A CA 14
ATOM 17344 C C . LYS A 1 3 ? -3.732 17.759 -6.729 1.00 0.00 3 LYS A C 14
ATOM 17345 O O . LYS A 1 3 ? -4.704 18.089 -7.398 1.00 0.00 3 LYS A O 14
ATOM 17364 N N . HIS A 1 4 ? -3.043 16.649 -6.962 1.00 0.00 4 HIS A N 14
ATOM 17365 C CA . HIS A 1 4 ? -3.457 15.693 -7.987 1.00 0.00 4 HIS A CA 14
ATOM 17366 C C . HIS A 1 4 ? -3.436 14.303 -7.367 1.00 0.00 4 HIS A C 14
ATOM 17367 O O . HIS A 1 4 ? -4.327 13.479 -7.587 1.00 0.00 4 HIS A O 14
ATOM 17382 N N . GLY A 1 5 ? -2.418 14.063 -6.590 1.00 0.00 5 GLY A N 14
ATOM 17383 C CA . GLY A 1 5 ? -2.289 12.838 -5.880 1.00 0.00 5 GLY A CA 14
ATOM 17384 C C . GLY A 1 5 ? -1.923 13.100 -4.442 1.00 0.00 5 GLY A C 14
ATOM 17385 O O . GLY A 1 5 ? -1.625 14.245 -4.072 1.00 0.00 5 GLY A O 14
ATOM 17389 N N . LYS A 1 6 ? -1.952 12.080 -3.644 1.00 0.00 6 LYS A N 14
ATOM 17390 C CA . LYS A 1 6 ? -1.615 12.176 -2.242 1.00 0.00 6 LYS A CA 14
ATOM 17391 C C . LYS A 1 6 ? -0.501 11.212 -1.934 1.00 0.00 6 LYS A C 14
ATOM 17392 O O . LYS A 1 6 ? -0.262 10.287 -2.692 1.00 0.00 6 LYS A O 14
ATOM 17411 N N . TYR A 1 7 ? 0.175 11.438 -0.857 1.00 0.00 7 TYR A N 14
ATOM 17412 C CA . TYR A 1 7 ? 1.135 10.491 -0.345 1.00 0.00 7 TYR A CA 14
ATOM 17413 C C . TYR A 1 7 ? 0.647 10.057 0.995 1.00 0.00 7 TYR A C 14
ATOM 17414 O O . TYR A 1 7 ? 0.553 10.872 1.914 1.00 0.00 7 TYR A O 14
ATOM 17432 N N . VAL A 1 8 ? 0.301 8.815 1.109 1.00 0.00 8 VAL A N 14
ATOM 17433 C CA . VAL A 1 8 ? -0.243 8.312 2.352 1.00 0.00 8 VAL A CA 14
ATOM 17434 C C . VAL A 1 8 ? 0.561 7.124 2.827 1.00 0.00 8 VAL A C 14
ATOM 17435 O O . VAL A 1 8 ? 1.526 6.711 2.168 1.00 0.00 8 VAL A O 14
ATOM 17448 N N . TYR A 1 9 ? 0.180 6.589 3.952 1.00 0.00 9 TYR A N 14
ATOM 17449 C CA . TYR A 1 9 ? 0.833 5.455 4.517 1.00 0.00 9 TYR A CA 14
ATOM 17450 C C . TYR A 1 9 ? -0.168 4.349 4.697 1.00 0.00 9 TYR A C 14
ATOM 17451 O O . TYR A 1 9 ? -1.275 4.578 5.173 1.00 0.00 9 TYR A O 14
ATOM 17469 N N . ILE A 1 10 ? 0.181 3.178 4.286 1.00 0.00 10 ILE A N 14
ATOM 17470 C CA . ILE A 1 10 ? -0.698 2.053 4.470 1.00 0.00 10 ILE A CA 14
ATOM 17471 C C . ILE A 1 10 ? -0.397 1.426 5.815 1.00 0.00 10 ILE A C 14
ATOM 17472 O O . ILE A 1 10 ? 0.782 1.175 6.145 1.00 0.00 10 ILE A O 14
ATOM 17488 N N . ASP A 1 11 ? -1.438 1.196 6.595 1.00 0.00 11 ASP A N 14
ATOM 17489 C CA . ASP A 1 11 ? -1.307 0.632 7.923 1.00 0.00 11 ASP A CA 14
ATOM 17490 C C . ASP A 1 11 ? -0.967 -0.830 7.851 1.00 0.00 11 ASP A C 14
ATOM 17491 O O . ASP A 1 11 ? -1.835 -1.700 7.764 1.00 0.00 11 ASP A O 14
ATOM 17500 N N . LEU A 1 12 ? 0.314 -1.079 7.753 1.00 0.00 12 LEU A N 14
ATOM 17501 C CA . LEU A 1 12 ? 0.847 -2.416 7.775 1.00 0.00 12 LEU A CA 14
ATOM 17502 C C . LEU A 1 12 ? 0.809 -2.886 9.201 1.00 0.00 12 LEU A C 14
ATOM 17503 O O . LEU A 1 12 ? 0.701 -4.079 9.477 1.00 0.00 12 LEU A O 14
ATOM 17519 N N . ASN A 1 13 ? 0.995 -1.908 10.098 1.00 0.00 13 ASN A N 14
ATOM 17520 C CA . ASN A 1 13 ? 0.777 -2.020 11.556 1.00 0.00 13 ASN A CA 14
ATOM 17521 C C . ASN A 1 13 ? 1.796 -2.917 12.272 1.00 0.00 13 ASN A C 14
ATOM 17522 O O . ASN A 1 13 ? 1.893 -2.908 13.485 1.00 0.00 13 ASN A O 14
ATOM 17533 N N . ASN A 1 14 ? 2.597 -3.630 11.520 1.00 0.00 14 ASN A N 14
ATOM 17534 C CA . ASN A 1 14 ? 3.570 -4.573 12.088 1.00 0.00 14 ASN A CA 14
ATOM 17535 C C . ASN A 1 14 ? 4.907 -3.896 12.417 1.00 0.00 14 ASN A C 14
ATOM 17536 O O . ASN A 1 14 ? 5.923 -4.565 12.609 1.00 0.00 14 ASN A O 14
ATOM 17547 N N . GLY A 1 15 ? 4.883 -2.585 12.544 1.00 0.00 15 GLY A N 14
ATOM 17548 C CA . GLY A 1 15 ? 6.084 -1.848 12.897 1.00 0.00 15 GLY A CA 14
ATOM 17549 C C . GLY A 1 15 ? 6.727 -1.162 11.718 1.00 0.00 15 GLY A C 14
ATOM 17550 O O . GLY A 1 15 ? 7.864 -0.715 11.798 1.00 0.00 15 GLY A O 14
ATOM 17554 N N . LYS A 1 16 ? 6.009 -1.089 10.628 1.00 0.00 16 LYS A N 14
ATOM 17555 C CA . LYS A 1 16 ? 6.483 -0.422 9.442 1.00 0.00 16 LYS A CA 14
ATOM 17556 C C . LYS A 1 16 ? 5.278 0.066 8.671 1.00 0.00 16 LYS A C 14
ATOM 17557 O O . LYS A 1 16 ? 4.169 -0.469 8.857 1.00 0.00 16 LYS A O 14
ATOM 17576 N N . TYR A 1 17 ? 5.466 1.068 7.856 1.00 0.00 17 TYR A N 14
ATOM 17577 C CA . TYR A 1 17 ? 4.400 1.648 7.056 1.00 0.00 17 TYR A CA 14
ATOM 17578 C C . TYR A 1 17 ? 4.911 1.909 5.675 1.00 0.00 17 TYR A C 14
ATOM 17579 O O . TYR A 1 17 ? 6.026 2.356 5.513 1.00 0.00 17 TYR A O 14
ATOM 17597 N N . VAL A 1 18 ? 4.117 1.635 4.693 1.00 0.00 18 VAL A N 14
ATOM 17598 C CA . VAL A 1 18 ? 4.531 1.840 3.327 1.00 0.00 18 VAL A CA 14
ATOM 17599 C C . VAL A 1 18 ? 3.944 3.137 2.824 1.00 0.00 18 VAL A C 14
ATOM 17600 O O . VAL A 1 18 ? 2.754 3.418 3.040 1.00 0.00 18 VAL A O 14
ATOM 17613 N N . LYS A 1 19 ? 4.779 3.940 2.211 1.00 0.00 19 LYS A N 14
ATOM 17614 C CA . LYS A 1 19 ? 4.363 5.220 1.730 1.00 0.00 19 LYS A CA 14
ATOM 17615 C C . LYS A 1 19 ? 4.032 5.097 0.268 1.00 0.00 19 LYS A C 14
ATOM 17616 O O . LYS A 1 19 ? 4.891 4.769 -0.558 1.00 0.00 19 LYS A O 14
ATOM 17635 N N . VAL A 1 20 ? 2.808 5.345 -0.044 1.00 0.00 20 VAL A N 14
ATOM 17636 C CA . VAL A 1 20 ? 2.311 5.150 -1.361 1.00 0.00 20 VAL A CA 14
ATOM 17637 C C . VAL A 1 20 ? 1.684 6.439 -1.889 1.00 0.00 20 VAL A C 14
ATOM 17638 O O . VAL A 1 20 ? 1.077 7.219 -1.135 1.00 0.00 20 VAL A O 14
ATOM 17651 N N . ARG A 1 21 ? 1.876 6.674 -3.156 1.00 0.00 21 ARG A N 14
ATOM 17652 C CA . ARG A 1 21 ? 1.325 7.815 -3.828 1.00 0.00 21 ARG A CA 14
ATOM 17653 C C . ARG A 1 21 ? -0.011 7.403 -4.424 1.00 0.00 21 ARG A C 14
ATOM 17654 O O . ARG A 1 21 ? -0.088 6.464 -5.229 1.00 0.00 21 ARG A O 14
ATOM 17675 N N . ILE A 1 22 ? -1.038 8.064 -4.002 1.00 0.00 22 ILE A N 14
ATOM 17676 C CA . ILE A 1 22 ? -2.376 7.774 -4.431 1.00 0.00 22 ILE A CA 14
ATOM 17677 C C . ILE A 1 22 ? -2.773 8.805 -5.454 1.00 0.00 22 ILE A C 14
ATOM 17678 O O . ILE A 1 22 ? -2.934 9.975 -5.115 1.00 0.00 22 ILE A O 14
ATOM 17694 N N . LEU A 1 23 ? -2.905 8.404 -6.670 1.00 0.00 23 LEU A N 14
ATOM 17695 C CA . LEU A 1 23 ? -3.282 9.311 -7.723 1.00 0.00 23 LEU A CA 14
ATOM 17696 C C . LEU A 1 23 ? -4.791 9.371 -7.780 1.00 0.00 23 LEU A C 14
ATOM 17697 O O . LEU A 1 23 ? -5.434 8.396 -8.165 1.00 0.00 23 LEU A O 14
ATOM 17713 N N . LYS A 1 24 ? -5.372 10.484 -7.402 1.00 0.00 24 LYS A N 14
ATOM 17714 C CA . LYS A 1 24 ? -6.800 10.563 -7.415 1.00 0.00 24 LYS A CA 14
ATOM 17715 C C . LYS A 1 24 ? -7.241 11.173 -8.711 1.00 0.00 24 LYS A C 14
ATOM 17716 O O . LYS A 1 24 ? -7.087 12.381 -8.949 1.00 0.00 24 LYS A O 14
ATOM 17735 N N . SER A 1 25 ? -7.776 10.343 -9.554 1.00 0.00 25 SER A N 14
ATOM 17736 C CA . SER A 1 25 ? -8.211 10.757 -10.838 1.00 0.00 25 SER A CA 14
ATOM 17737 C C . SER A 1 25 ? -9.566 11.445 -10.736 1.00 0.00 25 SER A C 14
ATOM 17738 O O . SER A 1 25 ? -10.612 10.823 -10.904 1.00 0.00 25 SER A O 14
ATOM 17746 N N . ARG A 1 26 ? -9.520 12.708 -10.369 1.00 0.00 26 ARG A N 14
ATOM 17747 C CA . ARG A 1 26 ? -10.702 13.582 -10.295 1.00 0.00 26 ARG A CA 14
ATOM 17748 C C . ARG A 1 26 ? -11.012 13.959 -11.729 1.00 0.00 26 ARG A C 14
ATOM 17749 O O . ARG A 1 26 ? -12.131 14.285 -12.101 1.00 0.00 26 ARG A O 14
ATOM 17770 N N . ASP A 1 27 ? -9.936 13.903 -12.503 1.00 0.00 27 ASP A N 14
ATOM 17771 C CA . ASP A 1 27 ? -9.861 14.090 -13.939 1.00 0.00 27 ASP A CA 14
ATOM 17772 C C . ASP A 1 27 ? -10.881 13.156 -14.591 1.00 0.00 27 ASP A C 14
ATOM 17773 O O . ASP A 1 27 ? -11.567 13.507 -15.553 1.00 0.00 27 ASP A O 14
ATOM 17782 N N . ASP A 1 28 ? -10.955 11.963 -14.032 1.00 0.00 28 ASP A N 14
ATOM 17783 C CA . ASP A 1 28 ? -11.908 10.932 -14.425 1.00 0.00 28 ASP A CA 14
ATOM 17784 C C . ASP A 1 28 ? -13.235 11.200 -13.735 1.00 0.00 28 ASP A C 14
ATOM 17785 O O . ASP A 1 28 ? -14.270 11.399 -14.384 1.00 0.00 28 ASP A O 14
ATOM 17794 N N . ASN A 1 29 ? -13.154 11.208 -12.416 1.00 0.00 29 ASN A N 14
ATOM 17795 C CA . ASN A 1 29 ? -14.245 11.449 -11.474 1.00 0.00 29 ASN A CA 14
ATOM 17796 C C . ASN A 1 29 ? -13.675 11.205 -10.105 1.00 0.00 29 ASN A C 14
ATOM 17797 O O . ASN A 1 29 ? -13.446 12.144 -9.338 1.00 0.00 29 ASN A O 14
ATOM 17808 N N . SER A 1 30 ? -13.374 9.952 -9.825 1.00 0.00 30 SER A N 14
ATOM 17809 C CA . SER A 1 30 ? -12.736 9.586 -8.603 1.00 0.00 30 SER A CA 14
ATOM 17810 C C . SER A 1 30 ? -12.209 8.161 -8.681 1.00 0.00 30 SER A C 14
ATOM 17811 O O . SER A 1 30 ? -12.842 7.219 -8.219 1.00 0.00 30 SER A O 14
ATOM 17819 N N . VAL A 1 31 ? -11.104 7.999 -9.361 1.00 0.00 31 VAL A N 14
ATOM 17820 C CA . VAL A 1 31 ? -10.418 6.723 -9.399 1.00 0.00 31 VAL A CA 14
ATOM 17821 C C . VAL A 1 31 ? -9.084 6.910 -8.744 1.00 0.00 31 VAL A C 14
ATOM 17822 O O . VAL A 1 31 ? -8.217 7.614 -9.284 1.00 0.00 31 VAL A O 14
ATOM 17835 N N . GLU A 1 32 ? -8.924 6.374 -7.580 1.00 0.00 32 GLU A N 14
ATOM 17836 C CA . GLU A 1 32 ? -7.667 6.464 -6.921 1.00 0.00 32 GLU A CA 14
ATOM 17837 C C . GLU A 1 32 ? -6.773 5.323 -7.326 1.00 0.00 32 GLU A C 14
ATOM 17838 O O . GLU A 1 32 ? -7.024 4.153 -7.003 1.00 0.00 32 GLU A O 14
ATOM 17850 N N . LYS A 1 33 ? -5.786 5.670 -8.115 1.00 0.00 33 LYS A N 14
ATOM 17851 C CA . LYS A 1 33 ? -4.847 4.736 -8.641 1.00 0.00 33 LYS A CA 14
ATOM 17852 C C . LYS A 1 33 ? -3.646 4.694 -7.747 1.00 0.00 33 LYS A C 14
ATOM 17853 O O . LYS A 1 33 ? -3.092 5.734 -7.372 1.00 0.00 33 LYS A O 14
ATOM 17872 N N . TYR A 1 34 ? -3.264 3.524 -7.390 1.00 0.00 34 TYR A N 14
ATOM 17873 C CA . TYR A 1 34 ? -2.165 3.333 -6.503 1.00 0.00 34 TYR A CA 14
ATOM 17874 C C . TYR A 1 34 ? -0.898 3.175 -7.315 1.00 0.00 34 TYR A C 14
ATOM 17875 O O . TYR A 1 34 ? -0.893 2.463 -8.327 1.00 0.00 34 TYR A O 14
ATOM 17893 N N . VAL A 1 35 ? 0.145 3.871 -6.910 1.00 0.00 35 VAL A N 14
ATOM 17894 C CA . VAL A 1 35 ? 1.426 3.815 -7.596 1.00 0.00 35 VAL A CA 14
ATOM 17895 C C . VAL A 1 35 ? 2.042 2.405 -7.440 1.00 0.00 35 VAL A C 14
ATOM 17896 O O . VAL A 1 35 ? 1.751 1.689 -6.481 1.00 0.00 35 VAL A O 14
ATOM 17909 N N . LEU A 1 36 ? 2.877 2.030 -8.375 1.00 0.00 36 LEU A N 14
ATOM 17910 C CA . LEU A 1 36 ? 3.462 0.702 -8.429 1.00 0.00 36 LEU A CA 14
ATOM 17911 C C . LEU A 1 36 ? 4.622 0.514 -7.423 1.00 0.00 36 LEU A C 14
ATOM 17912 O O . LEU A 1 36 ? 5.154 -0.590 -7.273 1.00 0.00 36 LEU A O 14
ATOM 17928 N N . THR A 1 37 ? 4.999 1.558 -6.725 1.00 0.00 37 THR A N 14
ATOM 17929 C CA . THR A 1 37 ? 6.123 1.458 -5.833 1.00 0.00 37 THR A CA 14
ATOM 17930 C C . THR A 1 37 ? 5.622 1.031 -4.433 1.00 0.00 37 THR A C 14
ATOM 17931 O O . THR A 1 37 ? 4.485 1.315 -4.056 1.00 0.00 37 THR A O 14
ATOM 17942 N N . SER A 1 38 ? 6.457 0.333 -3.699 1.00 0.00 38 SER A N 14
ATOM 17943 C CA . SER A 1 38 ? 6.079 -0.258 -2.435 1.00 0.00 38 SER A CA 14
ATOM 17944 C C . SER A 1 38 ? 7.070 0.108 -1.314 1.00 0.00 38 SER A C 14
ATOM 17945 O O . SER A 1 38 ? 7.232 -0.649 -0.362 1.00 0.00 38 SER A O 14
ATOM 17953 N N . HIS A 1 39 ? 7.735 1.262 -1.460 1.00 0.00 39 HIS A N 14
ATOM 17954 C CA . HIS A 1 39 ? 8.722 1.754 -0.467 1.00 0.00 39 HIS A CA 14
ATOM 17955 C C . HIS A 1 39 ? 8.222 1.730 0.978 1.00 0.00 39 HIS A C 14
ATOM 17956 O O . HIS A 1 39 ? 7.394 2.558 1.396 1.00 0.00 39 HIS A O 14
ATOM 17971 N N . VAL A 1 40 ? 8.727 0.771 1.718 1.00 0.00 40 VAL A N 14
ATOM 17972 C CA . VAL A 1 40 ? 8.417 0.615 3.113 1.00 0.00 40 VAL A CA 14
ATOM 17973 C C . VAL A 1 40 ? 9.266 1.518 3.978 1.00 0.00 40 VAL A C 14
ATOM 17974 O O . VAL A 1 40 ? 10.504 1.546 3.868 1.00 0.00 40 VAL A O 14
ATOM 17987 N N . SER A 1 41 ? 8.606 2.274 4.793 1.00 0.00 41 SER A N 14
ATOM 17988 C CA . SER A 1 41 ? 9.224 3.149 5.709 1.00 0.00 41 SER A CA 14
ATOM 17989 C C . SER A 1 41 ? 9.152 2.498 7.092 1.00 0.00 41 SER A C 14
ATOM 17990 O O . SER A 1 41 ? 8.408 1.518 7.301 1.00 0.00 41 SER A O 14
ATOM 17998 N N . LYS A 1 42 ? 9.917 3.005 8.007 1.00 0.00 42 LYS A N 14
ATOM 17999 C CA . LYS A 1 42 ? 9.993 2.463 9.358 1.00 0.00 42 LYS A CA 14
ATOM 18000 C C . LYS A 1 42 ? 9.217 3.349 10.324 1.00 0.00 42 LYS A C 14
ATOM 18001 O O . LYS A 1 42 ? 9.145 3.080 11.518 1.00 0.00 42 LYS A O 14
ATOM 18020 N N . ASN A 1 43 ? 8.632 4.383 9.790 1.00 0.00 43 ASN A N 14
ATOM 18021 C CA . ASN A 1 43 ? 7.994 5.403 10.596 1.00 0.00 43 ASN A CA 14
ATOM 18022 C C . ASN A 1 43 ? 6.518 5.141 10.738 1.00 0.00 43 ASN A C 14
ATOM 18023 O O . ASN A 1 43 ? 5.870 4.662 9.804 1.00 0.00 43 ASN A O 14
ATOM 18034 N N . ARG A 1 44 ? 5.989 5.442 11.902 1.00 0.00 44 ARG A N 14
ATOM 18035 C CA . ARG A 1 44 ? 4.573 5.310 12.160 1.00 0.00 44 ARG A CA 14
ATOM 18036 C C . ARG A 1 44 ? 4.020 6.713 12.399 1.00 0.00 44 ARG A C 14
ATOM 18037 O O . ARG A 1 44 ? 4.094 7.227 13.517 1.00 0.00 44 ARG A O 14
ATOM 18058 N N . PRO A 1 45 ? 3.519 7.375 11.354 1.00 0.00 45 PRO A N 14
ATOM 18059 C CA . PRO A 1 45 ? 3.056 8.757 11.445 1.00 0.00 45 PRO A CA 14
ATOM 18060 C C . PRO A 1 45 ? 1.648 8.881 12.016 1.00 0.00 45 PRO A C 14
ATOM 18061 O O . PRO A 1 45 ? 0.871 7.902 12.060 1.00 0.00 45 PRO A O 14
ATOM 18072 N N . LYS A 1 46 ? 1.322 10.063 12.466 1.00 0.00 46 LYS A N 14
ATOM 18073 C CA . LYS A 1 46 ? 0.005 10.330 12.966 1.00 0.00 46 LYS A CA 14
ATOM 18074 C C . LYS A 1 46 ? -0.670 11.309 12.025 1.00 0.00 46 LYS A C 14
ATOM 18075 O O . LYS A 1 46 ? -1.764 11.052 11.528 1.00 0.00 46 LYS A O 14
ATOM 18094 N N . ASN A 1 47 ? 0.001 12.411 11.744 1.00 0.00 47 ASN A N 14
ATOM 18095 C CA . ASN A 1 47 ? -0.550 13.433 10.866 1.00 0.00 47 ASN A CA 14
ATOM 18096 C C . ASN A 1 47 ? -0.296 13.066 9.413 1.00 0.00 47 ASN A C 14
ATOM 18097 O O . ASN A 1 47 ? 0.558 13.643 8.752 1.00 0.00 47 ASN A O 14
ATOM 18108 N N . ALA A 1 48 ? -0.963 12.038 8.982 1.00 0.00 48 ALA A N 14
ATOM 18109 C CA . ALA A 1 48 ? -0.918 11.535 7.647 1.00 0.00 48 ALA A CA 14
ATOM 18110 C C . ALA A 1 48 ? -2.048 10.569 7.552 1.00 0.00 48 ALA A C 14
ATOM 18111 O O . ALA A 1 48 ? -2.539 10.106 8.590 1.00 0.00 48 ALA A O 14
ATOM 18118 N N . ILE A 1 49 ? -2.487 10.270 6.377 1.00 0.00 49 ILE A N 14
ATOM 18119 C CA . ILE A 1 49 ? -3.568 9.344 6.238 1.00 0.00 49 ILE A CA 14
ATOM 18120 C C . ILE A 1 49 ? -3.012 7.940 6.220 1.00 0.00 49 ILE A C 14
ATOM 18121 O O . ILE A 1 49 ? -2.173 7.607 5.371 1.00 0.00 49 ILE A O 14
ATOM 18137 N N . VAL A 1 50 ? -3.421 7.153 7.178 1.00 0.00 50 VAL A N 14
ATOM 18138 C CA . VAL A 1 50 ? -3.037 5.778 7.224 1.00 0.00 50 VAL A CA 14
ATOM 18139 C C . VAL A 1 50 ? -4.228 4.930 6.836 1.00 0.00 50 VAL A C 14
ATOM 18140 O O . VAL A 1 50 ? -5.285 4.972 7.476 1.00 0.00 50 VAL A O 14
ATOM 18153 N N . ILE A 1 51 ? -4.090 4.227 5.765 1.00 0.00 51 ILE A N 14
ATOM 18154 C CA . ILE A 1 51 ? -5.167 3.422 5.260 1.00 0.00 51 ILE A CA 14
ATOM 18155 C C . ILE A 1 51 ? -4.870 1.975 5.576 1.00 0.00 51 ILE A C 14
ATOM 18156 O O . ILE A 1 51 ? -3.793 1.483 5.261 1.00 0.00 51 ILE A O 14
ATOM 18172 N N . LYS A 1 52 ? -5.788 1.319 6.229 1.00 0.00 52 LYS A N 14
ATOM 18173 C CA . LYS A 1 52 ? -5.624 -0.059 6.619 1.00 0.00 52 LYS A CA 14
ATOM 18174 C C . LYS A 1 52 ? -5.687 -0.958 5.380 1.00 0.00 52 LYS A C 14
ATOM 18175 O O . LYS A 1 52 ? -6.501 -0.715 4.491 1.00 0.00 52 LYS A O 14
ATOM 18194 N N . MET A 1 53 ? -4.826 -2.002 5.346 1.00 0.00 53 MET A N 14
ATOM 18195 C CA . MET A 1 53 ? -4.646 -2.887 4.161 1.00 0.00 53 MET A CA 14
ATOM 18196 C C . MET A 1 53 ? -5.951 -3.436 3.638 1.00 0.00 53 MET A C 14
ATOM 18197 O O . MET A 1 53 ? -6.135 -3.572 2.443 1.00 0.00 53 MET A O 14
ATOM 18211 N N . ASP A 1 54 ? -6.839 -3.729 4.546 1.00 0.00 54 ASP A N 14
ATOM 18212 C CA . ASP A 1 54 ? -8.187 -4.219 4.254 1.00 0.00 54 ASP A CA 14
ATOM 18213 C C . ASP A 1 54 ? -8.985 -3.315 3.269 1.00 0.00 54 ASP A C 14
ATOM 18214 O O . ASP A 1 54 ? -9.831 -3.800 2.522 1.00 0.00 54 ASP A O 14
ATOM 18223 N N . ASN A 1 55 ? -8.686 -2.026 3.251 1.00 0.00 55 ASN A N 14
ATOM 18224 C CA . ASN A 1 55 ? -9.375 -1.065 2.360 1.00 0.00 55 ASN A CA 14
ATOM 18225 C C . ASN A 1 55 ? -8.732 -1.067 0.967 1.00 0.00 55 ASN A C 14
ATOM 18226 O O . ASN A 1 55 ? -9.274 -0.519 -0.000 1.00 0.00 55 ASN A O 14
ATOM 18237 N N . LEU A 1 56 ? -7.594 -1.691 0.867 1.00 0.00 56 LEU A N 14
ATOM 18238 C CA . LEU A 1 56 ? -6.863 -1.731 -0.370 1.00 0.00 56 LEU A CA 14
ATOM 18239 C C . LEU A 1 56 ? -7.317 -2.900 -1.217 1.00 0.00 56 LEU A C 14
ATOM 18240 O O . LEU A 1 56 ? -7.609 -3.987 -0.688 1.00 0.00 56 LEU A O 14
ATOM 18256 N N . PRO A 1 57 ? -7.427 -2.691 -2.545 1.00 0.00 57 PRO A N 14
ATOM 18257 C CA . PRO A 1 57 ? -7.783 -3.748 -3.486 1.00 0.00 57 PRO A CA 14
ATOM 18258 C C . PRO A 1 57 ? -6.807 -4.916 -3.373 1.00 0.00 57 PRO A C 14
ATOM 18259 O O . PRO A 1 57 ? -5.627 -4.725 -2.986 1.00 0.00 57 PRO A O 14
ATOM 18270 N N . ILE A 1 58 ? -7.257 -6.109 -3.731 1.00 0.00 58 ILE A N 14
ATOM 18271 C CA . ILE A 1 58 ? -6.414 -7.292 -3.611 1.00 0.00 58 ILE A CA 14
ATOM 18272 C C . ILE A 1 58 ? -5.157 -7.189 -4.471 1.00 0.00 58 ILE A C 14
ATOM 18273 O O . ILE A 1 58 ? -4.125 -7.750 -4.127 1.00 0.00 58 ILE A O 14
ATOM 18289 N N . GLU A 1 59 ? -5.257 -6.399 -5.547 1.00 0.00 59 GLU A N 14
ATOM 18290 C CA . GLU A 1 59 ? -4.146 -6.125 -6.460 1.00 0.00 59 GLU A CA 14
ATOM 18291 C C . GLU A 1 59 ? -2.994 -5.443 -5.687 1.00 0.00 59 GLU A C 14
ATOM 18292 O O . GLU A 1 59 ? -1.815 -5.751 -5.879 1.00 0.00 59 GLU A O 14
ATOM 18304 N N . VAL A 1 60 ? -3.361 -4.553 -4.778 1.00 0.00 60 VAL A N 14
ATOM 18305 C CA . VAL A 1 60 ? -2.394 -3.779 -4.016 1.00 0.00 60 VAL A CA 14
ATOM 18306 C C . VAL A 1 60 ? -1.762 -4.635 -2.927 1.00 0.00 60 VAL A C 14
ATOM 18307 O O . VAL A 1 60 ? -0.539 -4.674 -2.794 1.00 0.00 60 VAL A O 14
ATOM 18320 N N . LYS A 1 61 ? -2.596 -5.362 -2.176 1.00 0.00 61 LYS A N 14
ATOM 18321 C CA . LYS A 1 61 ? -2.097 -6.219 -1.088 1.00 0.00 61 LYS A CA 14
ATOM 18322 C C . LYS A 1 61 ? -1.210 -7.315 -1.649 1.00 0.00 61 LYS A C 14
ATOM 18323 O O . LYS A 1 61 ? -0.260 -7.764 -0.997 1.00 0.00 61 LYS A O 14
ATOM 18342 N N . ASP A 1 62 ? -1.525 -7.727 -2.864 1.00 0.00 62 ASP A N 14
ATOM 18343 C CA . ASP A 1 62 ? -0.741 -8.702 -3.606 1.00 0.00 62 ASP A CA 14
ATOM 18344 C C . ASP A 1 62 ? 0.678 -8.194 -3.767 1.00 0.00 62 ASP A C 14
ATOM 18345 O O . ASP A 1 62 ? 1.638 -8.862 -3.381 1.00 0.00 62 ASP A O 14
ATOM 18354 N N . LYS A 1 63 ? 0.799 -6.975 -4.272 1.00 0.00 63 LYS A N 14
ATOM 18355 C CA . LYS A 1 63 ? 2.101 -6.349 -4.493 1.00 0.00 63 LYS A CA 14
ATOM 18356 C C . LYS A 1 63 ? 2.846 -6.137 -3.177 1.00 0.00 63 LYS A C 14
ATOM 18357 O O . LYS A 1 63 ? 4.057 -6.360 -3.099 1.00 0.00 63 LYS A O 14
ATOM 18376 N N . LEU A 1 64 ? 2.111 -5.740 -2.140 1.00 0.00 64 LEU A N 14
ATOM 18377 C CA . LEU A 1 64 ? 2.688 -5.536 -0.809 1.00 0.00 64 LEU A CA 14
ATOM 18378 C C . LEU A 1 64 ? 3.314 -6.838 -0.304 1.00 0.00 64 LEU A C 14
ATOM 18379 O O . LEU A 1 64 ? 4.438 -6.854 0.224 1.00 0.00 64 LEU A O 14
ATOM 18395 N N . THR A 1 65 ? 2.609 -7.923 -0.511 1.00 0.00 65 THR A N 14
ATOM 18396 C CA . THR A 1 65 ? 3.074 -9.226 -0.125 1.00 0.00 65 THR A CA 14
ATOM 18397 C C . THR A 1 65 ? 4.293 -9.615 -0.958 1.00 0.00 65 THR A C 14
ATOM 18398 O O . THR A 1 65 ? 5.334 -9.952 -0.415 1.00 0.00 65 THR A O 14
ATOM 18409 N N . ARG A 1 66 ? 4.174 -9.457 -2.256 1.00 0.00 66 ARG A N 14
ATOM 18410 C CA . ARG A 1 66 ? 5.224 -9.819 -3.199 1.00 0.00 66 ARG A CA 14
ATOM 18411 C C . ARG A 1 66 ? 6.527 -9.050 -2.991 1.00 0.00 66 ARG A C 14
ATOM 18412 O O . ARG A 1 66 ? 7.601 -9.548 -3.329 1.00 0.00 66 ARG A O 14
ATOM 18433 N N . PHE A 1 67 ? 6.451 -7.855 -2.458 1.00 0.00 67 PHE A N 14
ATOM 18434 C CA . PHE A 1 67 ? 7.655 -7.127 -2.185 1.00 0.00 67 PHE A CA 14
ATOM 18435 C C . PHE A 1 67 ? 8.179 -7.403 -0.772 1.00 0.00 67 PHE A C 14
ATOM 18436 O O . PHE A 1 67 ? 9.296 -7.913 -0.603 1.00 0.00 67 PHE A O 14
ATOM 18453 N N . PHE A 1 68 ? 7.386 -7.111 0.234 1.00 0.00 68 PHE A N 14
ATOM 18454 C CA . PHE A 1 68 ? 7.895 -7.184 1.599 1.00 0.00 68 PHE A CA 14
ATOM 18455 C C . PHE A 1 68 ? 7.153 -8.156 2.519 1.00 0.00 68 PHE A C 14
ATOM 18456 O O . PHE A 1 68 ? 7.777 -8.843 3.327 1.00 0.00 68 PHE A O 14
ATOM 18473 N N . LEU A 1 69 ? 5.843 -8.249 2.385 1.00 0.00 69 LEU A N 14
ATOM 18474 C CA . LEU A 1 69 ? 5.031 -8.948 3.392 1.00 0.00 69 LEU A CA 14
ATOM 18475 C C . LEU A 1 69 ? 4.960 -10.475 3.161 1.00 0.00 69 LEU A C 14
ATOM 18476 O O . LEU A 1 69 ? 4.181 -11.185 3.805 1.00 0.00 69 LEU A O 14
ATOM 18492 N N . LEU A 1 70 ? 5.803 -10.975 2.276 1.00 0.00 70 LEU A N 14
ATOM 18493 C CA . LEU A 1 70 ? 5.873 -12.408 2.016 1.00 0.00 70 LEU A CA 14
ATOM 18494 C C . LEU A 1 70 ? 6.702 -13.134 3.063 1.00 0.00 70 LEU A C 14
ATOM 18495 O O . LEU A 1 70 ? 6.631 -14.355 3.184 1.00 0.00 70 LEU A O 14
ATOM 18511 N N . GLU A 1 71 ? 7.481 -12.394 3.821 1.00 0.00 71 GLU A N 14
ATOM 18512 C CA . GLU A 1 71 ? 8.317 -13.011 4.803 1.00 0.00 71 GLU A CA 14
ATOM 18513 C C . GLU A 1 71 ? 7.543 -13.252 6.094 1.00 0.00 71 GLU A C 14
ATOM 18514 O O . GLU A 1 71 ? 6.425 -12.720 6.274 1.00 0.00 71 GLU A O 14
ATOM 18526 N N . HIS A 1 72 ? 8.110 -14.087 6.934 1.00 0.00 72 HIS A N 14
ATOM 18527 C CA . HIS A 1 72 ? 7.535 -14.521 8.217 1.00 0.00 72 HIS A CA 14
ATOM 18528 C C . HIS A 1 72 ? 6.890 -13.403 9.046 1.00 0.00 72 HIS A C 14
ATOM 18529 O O . HIS A 1 72 ? 7.567 -12.509 9.527 1.00 0.00 72 HIS A O 14
ATOM 18544 N N . HIS A 1 73 ? 5.575 -13.483 9.229 1.00 0.00 73 HIS A N 14
ATOM 18545 C CA . HIS A 1 73 ? 4.887 -12.505 10.052 1.00 0.00 73 HIS A CA 14
ATOM 18546 C C . HIS A 1 73 ? 5.305 -12.703 11.500 1.00 0.00 73 HIS A C 14
ATOM 18547 O O . HIS A 1 73 ? 5.467 -11.741 12.244 1.00 0.00 73 HIS A O 14
ATOM 18562 N N . HIS A 1 74 ? 5.488 -13.949 11.889 1.00 0.00 74 HIS A N 14
ATOM 18563 C CA . HIS A 1 74 ? 6.039 -14.226 13.188 1.00 0.00 74 HIS A CA 14
ATOM 18564 C C . HIS A 1 74 ? 7.508 -14.544 13.006 1.00 0.00 74 HIS A C 14
ATOM 18565 O O . HIS A 1 74 ? 7.886 -15.632 12.562 1.00 0.00 74 HIS A O 14
ATOM 18580 N N . HIS A 1 75 ? 8.327 -13.575 13.276 1.00 0.00 75 HIS A N 14
ATOM 18581 C CA . HIS A 1 75 ? 9.757 -13.697 13.081 1.00 0.00 75 HIS A CA 14
ATOM 18582 C C . HIS A 1 75 ? 10.464 -14.408 14.227 1.00 0.00 75 HIS A C 14
ATOM 18583 O O . HIS A 1 75 ? 11.249 -13.817 14.955 1.00 0.00 75 HIS A O 14
ATOM 18598 N N . HIS A 1 76 ? 10.088 -15.663 14.384 1.00 0.00 76 HIS A N 14
ATOM 18599 C CA . HIS A 1 76 ? 10.618 -16.654 15.328 1.00 0.00 76 HIS A CA 14
ATOM 18600 C C . HIS A 1 76 ? 9.715 -17.855 15.295 1.00 0.00 76 HIS A C 14
ATOM 18601 O O . HIS A 1 76 ? 8.500 -17.719 15.091 1.00 0.00 76 HIS A O 14
ATOM 18616 N N . HIS A 1 77 ? 10.290 -19.012 15.450 1.00 0.00 77 HIS A N 14
ATOM 18617 C CA . HIS A 1 77 ? 9.553 -20.246 15.435 1.00 0.00 77 HIS A CA 14
ATOM 18618 C C . HIS A 1 77 ? 10.169 -21.201 16.424 1.00 0.00 77 HIS A C 14
ATOM 18619 O O . HIS A 1 77 ? 11.386 -21.459 16.329 1.00 0.00 77 HIS A O 14
ATOM 18635 N N . MET A 1 1 ? -9.338 19.696 -9.102 1.00 0.00 1 MET A N 15
ATOM 18636 C CA . MET A 1 1 ? -8.435 19.654 -10.254 1.00 0.00 1 MET A CA 15
ATOM 18637 C C . MET A 1 1 ? -8.043 18.224 -10.510 1.00 0.00 1 MET A C 15
ATOM 18638 O O . MET A 1 1 ? -7.621 17.523 -9.584 1.00 0.00 1 MET A O 15
ATOM 18654 N N . LEU A 1 2 ? -8.193 17.794 -11.741 1.00 0.00 2 LEU A N 15
ATOM 18655 C CA . LEU A 1 2 ? -7.913 16.422 -12.146 1.00 0.00 2 LEU A CA 15
ATOM 18656 C C . LEU A 1 2 ? -6.445 16.031 -11.957 1.00 0.00 2 LEU A C 15
ATOM 18657 O O . LEU A 1 2 ? -5.540 16.861 -12.097 1.00 0.00 2 LEU A O 15
ATOM 18673 N N . LYS A 1 3 ? -6.258 14.780 -11.589 1.00 0.00 3 LYS A N 15
ATOM 18674 C CA . LYS A 1 3 ? -4.977 14.100 -11.505 1.00 0.00 3 LYS A CA 15
ATOM 18675 C C . LYS A 1 3 ? -4.075 14.663 -10.398 1.00 0.00 3 LYS A C 15
ATOM 18676 O O . LYS A 1 3 ? -3.197 15.495 -10.628 1.00 0.00 3 LYS A O 15
ATOM 18695 N N . HIS A 1 4 ? -4.365 14.260 -9.189 1.00 0.00 4 HIS A N 15
ATOM 18696 C CA . HIS A 1 4 ? -3.535 14.566 -8.032 1.00 0.00 4 HIS A CA 15
ATOM 18697 C C . HIS A 1 4 ? -3.198 13.292 -7.315 1.00 0.00 4 HIS A C 15
ATOM 18698 O O . HIS A 1 4 ? -3.981 12.345 -7.343 1.00 0.00 4 HIS A O 15
ATOM 18713 N N . GLY A 1 5 ? -2.049 13.249 -6.704 1.00 0.00 5 GLY A N 15
ATOM 18714 C CA . GLY A 1 5 ? -1.629 12.069 -6.025 1.00 0.00 5 GLY A CA 15
ATOM 18715 C C . GLY A 1 5 ? -0.903 12.382 -4.762 1.00 0.00 5 GLY A C 15
ATOM 18716 O O . GLY A 1 5 ? 0.186 12.960 -4.794 1.00 0.00 5 GLY A O 15
ATOM 18720 N N . LYS A 1 6 ? -1.462 11.974 -3.666 1.00 0.00 6 LYS A N 15
ATOM 18721 C CA . LYS A 1 6 ? -0.891 12.248 -2.367 1.00 0.00 6 LYS A CA 15
ATOM 18722 C C . LYS A 1 6 ? -0.274 10.987 -1.789 1.00 0.00 6 LYS A C 15
ATOM 18723 O O . LYS A 1 6 ? -0.747 9.878 -2.064 1.00 0.00 6 LYS A O 15
ATOM 18742 N N . TYR A 1 7 ? 0.786 11.141 -1.036 1.00 0.00 7 TYR A N 15
ATOM 18743 C CA . TYR A 1 7 ? 1.411 10.013 -0.380 1.00 0.00 7 TYR A CA 15
ATOM 18744 C C . TYR A 1 7 ? 0.797 9.790 0.972 1.00 0.00 7 TYR A C 15
ATOM 18745 O O . TYR A 1 7 ? 0.680 10.728 1.769 1.00 0.00 7 TYR A O 15
ATOM 18763 N N . VAL A 1 8 ? 0.386 8.590 1.214 1.00 0.00 8 VAL A N 15
ATOM 18764 C CA . VAL A 1 8 ? -0.155 8.184 2.485 1.00 0.00 8 VAL A CA 15
ATOM 18765 C C . VAL A 1 8 ? 0.584 6.936 2.922 1.00 0.00 8 VAL A C 15
ATOM 18766 O O . VAL A 1 8 ? 1.454 6.439 2.186 1.00 0.00 8 VAL A O 15
ATOM 18779 N N . TYR A 1 9 ? 0.266 6.427 4.071 1.00 0.00 9 TYR A N 15
ATOM 18780 C CA . TYR A 1 9 ? 0.928 5.255 4.563 1.00 0.00 9 TYR A CA 15
ATOM 18781 C C . TYR A 1 9 ? -0.082 4.192 4.875 1.00 0.00 9 TYR A C 15
ATOM 18782 O O . TYR A 1 9 ? -1.136 4.474 5.431 1.00 0.00 9 TYR A O 15
ATOM 18800 N N . ILE A 1 10 ? 0.204 2.989 4.492 1.00 0.00 10 ILE A N 15
ATOM 18801 C CA . ILE A 1 10 ? -0.671 1.895 4.833 1.00 0.00 10 ILE A CA 15
ATOM 18802 C C . ILE A 1 10 ? -0.273 1.392 6.195 1.00 0.00 10 ILE A C 15
ATOM 18803 O O . ILE A 1 10 ? 0.921 1.122 6.441 1.00 0.00 10 ILE A O 15
ATOM 18819 N N . ASP A 1 11 ? -1.241 1.284 7.075 1.00 0.00 11 ASP A N 15
ATOM 18820 C CA . ASP A 1 11 ? -1.003 0.904 8.445 1.00 0.00 11 ASP A CA 15
ATOM 18821 C C . ASP A 1 11 ? -0.668 -0.563 8.556 1.00 0.00 11 ASP A C 15
ATOM 18822 O O . ASP A 1 11 ? -1.552 -1.428 8.634 1.00 0.00 11 ASP A O 15
ATOM 18831 N N . LEU A 1 12 ? 0.604 -0.849 8.432 1.00 0.00 12 LEU A N 15
ATOM 18832 C CA . LEU A 1 12 ? 1.102 -2.185 8.630 1.00 0.00 12 LEU A CA 15
ATOM 18833 C C . LEU A 1 12 ? 1.224 -2.409 10.118 1.00 0.00 12 LEU A C 15
ATOM 18834 O O . LEU A 1 12 ? 0.950 -3.497 10.619 1.00 0.00 12 LEU A O 15
ATOM 18850 N N . ASN A 1 13 ? 1.697 -1.342 10.806 1.00 0.00 13 ASN A N 15
ATOM 18851 C CA . ASN A 1 13 ? 1.835 -1.254 12.292 1.00 0.00 13 ASN A CA 15
ATOM 18852 C C . ASN A 1 13 ? 2.987 -2.123 12.846 1.00 0.00 13 ASN A C 15
ATOM 18853 O O . ASN A 1 13 ? 3.564 -1.815 13.890 1.00 0.00 13 ASN A O 15
ATOM 18864 N N . ASN A 1 14 ? 3.393 -3.099 12.065 1.00 0.00 14 ASN A N 15
ATOM 18865 C CA . ASN A 1 14 ? 4.386 -4.144 12.411 1.00 0.00 14 ASN A CA 15
ATOM 18866 C C . ASN A 1 14 ? 5.829 -3.630 12.414 1.00 0.00 14 ASN A C 15
ATOM 18867 O O . ASN A 1 14 ? 6.784 -4.401 12.313 1.00 0.00 14 ASN A O 15
ATOM 18878 N N . GLY A 1 15 ? 5.971 -2.349 12.537 1.00 0.00 15 GLY A N 15
ATOM 18879 C CA . GLY A 1 15 ? 7.283 -1.741 12.637 1.00 0.00 15 GLY A CA 15
ATOM 18880 C C . GLY A 1 15 ? 7.736 -1.081 11.363 1.00 0.00 15 GLY A C 15
ATOM 18881 O O . GLY A 1 15 ? 8.852 -0.558 11.291 1.00 0.00 15 GLY A O 15
ATOM 18885 N N . LYS A 1 16 ? 6.903 -1.106 10.365 1.00 0.00 16 LYS A N 15
ATOM 18886 C CA . LYS A 1 16 ? 7.183 -0.427 9.129 1.00 0.00 16 LYS A CA 15
ATOM 18887 C C . LYS A 1 16 ? 5.882 -0.060 8.480 1.00 0.00 16 LYS A C 15
ATOM 18888 O O . LYS A 1 16 ? 4.836 -0.599 8.856 1.00 0.00 16 LYS A O 15
ATOM 18907 N N . TYR A 1 17 ? 5.925 0.879 7.580 1.00 0.00 17 TYR A N 15
ATOM 18908 C CA . TYR A 1 17 ? 4.755 1.331 6.848 1.00 0.00 17 TYR A CA 15
ATOM 18909 C C . TYR A 1 17 ? 5.115 1.465 5.414 1.00 0.00 17 TYR A C 15
ATOM 18910 O O . TYR A 1 17 ? 6.257 1.758 5.096 1.00 0.00 17 TYR A O 15
ATOM 18928 N N . VAL A 1 18 ? 4.176 1.256 4.554 1.00 0.00 18 VAL A N 15
ATOM 18929 C CA . VAL A 1 18 ? 4.417 1.422 3.154 1.00 0.00 18 VAL A CA 15
ATOM 18930 C C . VAL A 1 18 ? 3.865 2.756 2.717 1.00 0.00 18 VAL A C 15
ATOM 18931 O O . VAL A 1 18 ? 2.732 3.125 3.073 1.00 0.00 18 VAL A O 15
ATOM 18944 N N . LYS A 1 19 ? 4.676 3.488 2.011 1.00 0.00 19 LYS A N 15
ATOM 18945 C CA . LYS A 1 19 ? 4.333 4.792 1.563 1.00 0.00 19 LYS A CA 15
ATOM 18946 C C . LYS A 1 19 ? 3.825 4.689 0.144 1.00 0.00 19 LYS A C 15
ATOM 18947 O O . LYS A 1 19 ? 4.593 4.439 -0.793 1.00 0.00 19 LYS A O 15
ATOM 18966 N N . VAL A 1 20 ? 2.553 4.859 -0.006 1.00 0.00 20 VAL A N 15
ATOM 18967 C CA . VAL A 1 20 ? 1.911 4.692 -1.273 1.00 0.00 20 VAL A CA 15
ATOM 18968 C C . VAL A 1 20 ? 1.297 6.012 -1.724 1.00 0.00 20 VAL A C 15
ATOM 18969 O O . VAL A 1 20 ? 0.763 6.781 -0.914 1.00 0.00 20 VAL A O 15
ATOM 18982 N N . ARG A 1 21 ? 1.429 6.300 -2.986 1.00 0.00 21 ARG A N 15
ATOM 18983 C CA . ARG A 1 21 ? 0.860 7.480 -3.545 1.00 0.00 21 ARG A CA 15
ATOM 18984 C C . ARG A 1 21 ? -0.462 7.113 -4.163 1.00 0.00 21 ARG A C 15
ATOM 18985 O O . ARG A 1 21 ? -0.532 6.251 -5.058 1.00 0.00 21 ARG A O 15
ATOM 19006 N N . ILE A 1 22 ? -1.488 7.718 -3.672 1.00 0.00 22 ILE A N 15
ATOM 19007 C CA . ILE A 1 22 ? -2.813 7.464 -4.143 1.00 0.00 22 ILE A CA 15
ATOM 19008 C C . ILE A 1 22 ? -3.161 8.539 -5.129 1.00 0.00 22 ILE A C 15
ATOM 19009 O O . ILE A 1 22 ? -3.275 9.718 -4.740 1.00 0.00 22 ILE A O 15
ATOM 19025 N N . LEU A 1 23 ? -3.264 8.190 -6.391 1.00 0.00 23 LEU A N 15
ATOM 19026 C CA . LEU A 1 23 ? -3.722 9.151 -7.351 1.00 0.00 23 LEU A CA 15
ATOM 19027 C C . LEU A 1 23 ? -5.226 9.176 -7.212 1.00 0.00 23 LEU A C 15
ATOM 19028 O O . LEU A 1 23 ? -5.901 8.216 -7.576 1.00 0.00 23 LEU A O 15
ATOM 19044 N N . LYS A 1 24 ? -5.733 10.246 -6.685 1.00 0.00 24 LYS A N 15
ATOM 19045 C CA . LYS A 1 24 ? -7.128 10.353 -6.349 1.00 0.00 24 LYS A CA 15
ATOM 19046 C C . LYS A 1 24 ? -7.679 11.660 -6.856 1.00 0.00 24 LYS A C 15
ATOM 19047 O O . LYS A 1 24 ? -7.189 12.738 -6.502 1.00 0.00 24 LYS A O 15
ATOM 19066 N N . SER A 1 25 ? -8.638 11.568 -7.719 1.00 0.00 25 SER A N 15
ATOM 19067 C CA . SER A 1 25 ? -9.316 12.710 -8.237 1.00 0.00 25 SER A CA 15
ATOM 19068 C C . SER A 1 25 ? -10.767 12.350 -8.516 1.00 0.00 25 SER A C 15
ATOM 19069 O O . SER A 1 25 ? -11.071 11.597 -9.441 1.00 0.00 25 SER A O 15
ATOM 19077 N N . ARG A 1 26 ? -11.655 12.834 -7.685 1.00 0.00 26 ARG A N 15
ATOM 19078 C CA . ARG A 1 26 ? -13.062 12.546 -7.854 1.00 0.00 26 ARG A CA 15
ATOM 19079 C C . ARG A 1 26 ? -13.682 13.531 -8.848 1.00 0.00 26 ARG A C 15
ATOM 19080 O O . ARG A 1 26 ? -14.828 13.372 -9.252 1.00 0.00 26 ARG A O 15
ATOM 19101 N N . ASP A 1 27 ? -12.884 14.531 -9.254 1.00 0.00 27 ASP A N 15
ATOM 19102 C CA . ASP A 1 27 ? -13.293 15.605 -10.202 1.00 0.00 27 ASP A CA 15
ATOM 19103 C C . ASP A 1 27 ? -14.056 15.065 -11.386 1.00 0.00 27 ASP A C 15
ATOM 19104 O O . ASP A 1 27 ? -15.155 15.528 -11.689 1.00 0.00 27 ASP A O 15
ATOM 19113 N N . ASP A 1 28 ? -13.479 14.081 -12.044 1.00 0.00 28 ASP A N 15
ATOM 19114 C CA . ASP A 1 28 ? -14.102 13.475 -13.215 1.00 0.00 28 ASP A CA 15
ATOM 19115 C C . ASP A 1 28 ? -15.314 12.638 -12.830 1.00 0.00 28 ASP A C 15
ATOM 19116 O O . ASP A 1 28 ? -16.445 12.936 -13.236 1.00 0.00 28 ASP A O 15
ATOM 19125 N N . ASN A 1 29 ? -15.079 11.628 -12.022 1.00 0.00 29 ASN A N 15
ATOM 19126 C CA . ASN A 1 29 ? -16.124 10.715 -11.564 1.00 0.00 29 ASN A CA 15
ATOM 19127 C C . ASN A 1 29 ? -15.588 9.877 -10.427 1.00 0.00 29 ASN A C 15
ATOM 19128 O O . ASN A 1 29 ? -16.029 10.008 -9.279 1.00 0.00 29 ASN A O 15
ATOM 19139 N N . SER A 1 30 ? -14.623 9.047 -10.745 1.00 0.00 30 SER A N 15
ATOM 19140 C CA . SER A 1 30 ? -13.983 8.190 -9.786 1.00 0.00 30 SER A CA 15
ATOM 19141 C C . SER A 1 30 ? -12.606 7.808 -10.309 1.00 0.00 30 SER A C 15
ATOM 19142 O O . SER A 1 30 ? -12.478 6.928 -11.169 1.00 0.00 30 SER A O 15
ATOM 19150 N N . VAL A 1 31 ? -11.599 8.513 -9.874 1.00 0.00 31 VAL A N 15
ATOM 19151 C CA . VAL A 1 31 ? -10.256 8.244 -10.322 1.00 0.00 31 VAL A CA 15
ATOM 19152 C C . VAL A 1 31 ? -9.371 7.940 -9.135 1.00 0.00 31 VAL A C 15
ATOM 19153 O O . VAL A 1 31 ? -9.093 8.828 -8.320 1.00 0.00 31 VAL A O 15
ATOM 19166 N N . GLU A 1 32 ? -9.030 6.682 -8.989 1.00 0.00 32 GLU A N 15
ATOM 19167 C CA . GLU A 1 32 ? -8.071 6.221 -8.014 1.00 0.00 32 GLU A CA 15
ATOM 19168 C C . GLU A 1 32 ? -7.148 5.213 -8.613 1.00 0.00 32 GLU A C 15
ATOM 19169 O O . GLU A 1 32 ? -7.545 4.083 -8.924 1.00 0.00 32 GLU A O 15
ATOM 19181 N N . LYS A 1 33 ? -5.943 5.634 -8.810 1.00 0.00 33 LYS A N 15
ATOM 19182 C CA . LYS A 1 33 ? -4.907 4.807 -9.346 1.00 0.00 33 LYS A CA 15
ATOM 19183 C C . LYS A 1 33 ? -3.851 4.690 -8.290 1.00 0.00 33 LYS A C 15
ATOM 19184 O O . LYS A 1 33 ? -3.484 5.686 -7.658 1.00 0.00 33 LYS A O 15
ATOM 19203 N N . TYR A 1 34 ? -3.381 3.520 -8.063 1.00 0.00 34 TYR A N 15
ATOM 19204 C CA . TYR A 1 34 ? -2.420 3.327 -7.029 1.00 0.00 34 TYR A CA 15
ATOM 19205 C C . TYR A 1 34 ? -1.068 3.129 -7.637 1.00 0.00 34 TYR A C 15
ATOM 19206 O O . TYR A 1 34 ? -0.944 2.486 -8.691 1.00 0.00 34 TYR A O 15
ATOM 19224 N N . VAL A 1 35 ? -0.074 3.733 -7.032 1.00 0.00 35 VAL A N 15
ATOM 19225 C CA . VAL A 1 35 ? 1.275 3.608 -7.509 1.00 0.00 35 VAL A CA 15
ATOM 19226 C C . VAL A 1 35 ? 1.732 2.150 -7.320 1.00 0.00 35 VAL A C 15
ATOM 19227 O O . VAL A 1 35 ? 1.303 1.466 -6.387 1.00 0.00 35 VAL A O 15
ATOM 19240 N N . LEU A 1 36 ? 2.579 1.691 -8.196 1.00 0.00 36 LEU A N 15
ATOM 19241 C CA . LEU A 1 36 ? 2.973 0.318 -8.239 1.00 0.00 36 LEU A CA 15
ATOM 19242 C C . LEU A 1 36 ? 4.097 0.003 -7.259 1.00 0.00 36 LEU A C 15
ATOM 19243 O O . LEU A 1 36 ? 4.465 -1.162 -7.084 1.00 0.00 36 LEU A O 15
ATOM 19259 N N . THR A 1 37 ? 4.602 1.007 -6.591 1.00 0.00 37 THR A N 15
ATOM 19260 C CA . THR A 1 37 ? 5.702 0.803 -5.697 1.00 0.00 37 THR A CA 15
ATOM 19261 C C . THR A 1 37 ? 5.169 0.452 -4.307 1.00 0.00 37 THR A C 15
ATOM 19262 O O . THR A 1 37 ? 4.026 0.754 -3.961 1.00 0.00 37 THR A O 15
ATOM 19273 N N . SER A 1 38 ? 5.981 -0.225 -3.553 1.00 0.00 38 SER A N 15
ATOM 19274 C CA . SER A 1 38 ? 5.629 -0.700 -2.252 1.00 0.00 38 SER A CA 15
ATOM 19275 C C . SER A 1 38 ? 6.720 -0.271 -1.290 1.00 0.00 38 SER A C 15
ATOM 19276 O O . SER A 1 38 ? 6.945 -0.880 -0.247 1.00 0.00 38 SER A O 15
ATOM 19284 N N . HIS A 1 39 ? 7.387 0.794 -1.695 1.00 0.00 39 HIS A N 15
ATOM 19285 C CA . HIS A 1 39 ? 8.441 1.446 -0.951 1.00 0.00 39 HIS A CA 15
ATOM 19286 C C . HIS A 1 39 ? 8.033 1.715 0.516 1.00 0.00 39 HIS A C 15
ATOM 19287 O O . HIS A 1 39 ? 7.079 2.457 0.797 1.00 0.00 39 HIS A O 15
ATOM 19302 N N . VAL A 1 40 ? 8.769 1.122 1.421 1.00 0.00 40 VAL A N 15
ATOM 19303 C CA . VAL A 1 40 ? 8.473 1.207 2.833 1.00 0.00 40 VAL A CA 15
ATOM 19304 C C . VAL A 1 40 ? 9.294 2.249 3.576 1.00 0.00 40 VAL A C 15
ATOM 19305 O O . VAL A 1 40 ? 10.373 2.669 3.133 1.00 0.00 40 VAL A O 15
ATOM 19318 N N . SER A 1 41 ? 8.739 2.690 4.667 1.00 0.00 41 SER A N 15
ATOM 19319 C CA . SER A 1 41 ? 9.355 3.608 5.562 1.00 0.00 41 SER A CA 15
ATOM 19320 C C . SER A 1 41 ? 9.644 2.864 6.857 1.00 0.00 41 SER A C 15
ATOM 19321 O O . SER A 1 41 ? 8.947 1.893 7.200 1.00 0.00 41 SER A O 15
ATOM 19329 N N . LYS A 1 42 ? 10.658 3.306 7.556 1.00 0.00 42 LYS A N 15
ATOM 19330 C CA . LYS A 1 42 ? 11.101 2.693 8.786 1.00 0.00 42 LYS A CA 15
ATOM 19331 C C . LYS A 1 42 ? 10.384 3.351 9.979 1.00 0.00 42 LYS A C 15
ATOM 19332 O O . LYS A 1 42 ? 10.561 2.960 11.134 1.00 0.00 42 LYS A O 15
ATOM 19351 N N . ASN A 1 43 ? 9.566 4.326 9.684 1.00 0.00 43 ASN A N 15
ATOM 19352 C CA . ASN A 1 43 ? 8.864 5.061 10.715 1.00 0.00 43 ASN A CA 15
ATOM 19353 C C . ASN A 1 43 ? 7.418 4.655 10.780 1.00 0.00 43 ASN A C 15
ATOM 19354 O O . ASN A 1 43 ? 6.828 4.258 9.770 1.00 0.00 43 ASN A O 15
ATOM 19365 N N . ARG A 1 44 ? 6.860 4.723 11.964 1.00 0.00 44 ARG A N 15
ATOM 19366 C CA . ARG A 1 44 ? 5.452 4.531 12.166 1.00 0.00 44 ARG A CA 15
ATOM 19367 C C . ARG A 1 44 ? 4.841 5.915 12.359 1.00 0.00 44 ARG A C 15
ATOM 19368 O O . ARG A 1 44 ? 4.926 6.483 13.454 1.00 0.00 44 ARG A O 15
ATOM 19389 N N . PRO A 1 45 ? 4.302 6.519 11.279 1.00 0.00 45 PRO A N 15
ATOM 19390 C CA . PRO A 1 45 ? 3.815 7.892 11.296 1.00 0.00 45 PRO A CA 15
ATOM 19391 C C . PRO A 1 45 ? 2.474 8.084 11.992 1.00 0.00 45 PRO A C 15
ATOM 19392 O O . PRO A 1 45 ? 1.642 7.161 12.086 1.00 0.00 45 PRO A O 15
ATOM 19403 N N . LYS A 1 46 ? 2.304 9.285 12.493 1.00 0.00 46 LYS A N 15
ATOM 19404 C CA . LYS A 1 46 ? 1.090 9.733 13.114 1.00 0.00 46 LYS A CA 15
ATOM 19405 C C . LYS A 1 46 ? 0.475 10.826 12.247 1.00 0.00 46 LYS A C 15
ATOM 19406 O O . LYS A 1 46 ? -0.706 10.782 11.908 1.00 0.00 46 LYS A O 15
ATOM 19425 N N . ASN A 1 47 ? 1.297 11.788 11.861 1.00 0.00 47 ASN A N 15
ATOM 19426 C CA . ASN A 1 47 ? 0.844 12.931 11.069 1.00 0.00 47 ASN A CA 15
ATOM 19427 C C . ASN A 1 47 ? 0.843 12.625 9.594 1.00 0.00 47 ASN A C 15
ATOM 19428 O O . ASN A 1 47 ? 1.686 13.125 8.832 1.00 0.00 47 ASN A O 15
ATOM 19439 N N . ALA A 1 48 ? -0.043 11.743 9.223 1.00 0.00 48 ALA A N 15
ATOM 19440 C CA . ALA A 1 48 ? -0.274 11.322 7.869 1.00 0.00 48 ALA A CA 15
ATOM 19441 C C . ALA A 1 48 ? -1.502 10.461 7.900 1.00 0.00 48 ALA A C 15
ATOM 19442 O O . ALA A 1 48 ? -1.917 10.028 8.983 1.00 0.00 48 ALA A O 15
ATOM 19449 N N . ILE A 1 49 ? -2.101 10.230 6.778 1.00 0.00 49 ILE A N 15
ATOM 19450 C CA . ILE A 1 49 ? -3.249 9.373 6.730 1.00 0.00 49 ILE A CA 15
ATOM 19451 C C . ILE A 1 49 ? -2.777 7.941 6.608 1.00 0.00 49 ILE A C 15
ATOM 19452 O O . ILE A 1 49 ? -2.031 7.595 5.676 1.00 0.00 49 ILE A O 15
ATOM 19468 N N . VAL A 1 50 ? -3.146 7.139 7.566 1.00 0.00 50 VAL A N 15
ATOM 19469 C CA . VAL A 1 50 ? -2.800 5.754 7.548 1.00 0.00 50 VAL A CA 15
ATOM 19470 C C . VAL A 1 50 ? -4.028 4.933 7.185 1.00 0.00 50 VAL A C 15
ATOM 19471 O O . VAL A 1 50 ? -5.090 5.056 7.812 1.00 0.00 50 VAL A O 15
ATOM 19484 N N . ILE A 1 51 ? -3.909 4.168 6.137 1.00 0.00 51 ILE A N 15
ATOM 19485 C CA . ILE A 1 51 ? -5.023 3.397 5.622 1.00 0.00 51 ILE A CA 15
ATOM 19486 C C . ILE A 1 51 ? -4.850 1.918 5.982 1.00 0.00 51 ILE A C 15
ATOM 19487 O O . ILE A 1 51 ? -3.735 1.398 5.977 1.00 0.00 51 ILE A O 15
ATOM 19503 N N . LYS A 1 52 ? -5.942 1.274 6.303 1.00 0.00 52 LYS A N 15
ATOM 19504 C CA . LYS A 1 52 ? -5.964 -0.126 6.681 1.00 0.00 52 LYS A CA 15
ATOM 19505 C C . LYS A 1 52 ? -5.858 -0.998 5.420 1.00 0.00 52 LYS A C 15
ATOM 19506 O O . LYS A 1 52 ? -6.454 -0.658 4.394 1.00 0.00 52 LYS A O 15
ATOM 19525 N N . MET A 1 53 ? -5.140 -2.136 5.522 1.00 0.00 53 MET A N 15
ATOM 19526 C CA . MET A 1 53 ? -4.911 -3.068 4.377 1.00 0.00 53 MET A CA 15
ATOM 19527 C C . MET A 1 53 ? -6.210 -3.429 3.673 1.00 0.00 53 MET A C 15
ATOM 19528 O O . MET A 1 53 ? -6.296 -3.400 2.453 1.00 0.00 53 MET A O 15
ATOM 19542 N N . ASP A 1 54 ? -7.220 -3.717 4.478 1.00 0.00 54 ASP A N 15
ATOM 19543 C CA . ASP A 1 54 ? -8.545 -4.184 4.024 1.00 0.00 54 ASP A CA 15
ATOM 19544 C C . ASP A 1 54 ? -9.231 -3.212 3.044 1.00 0.00 54 ASP A C 15
ATOM 19545 O O . ASP A 1 54 ? -10.093 -3.610 2.261 1.00 0.00 54 ASP A O 15
ATOM 19554 N N . ASN A 1 55 ? -8.835 -1.955 3.074 1.00 0.00 55 ASN A N 15
ATOM 19555 C CA . ASN A 1 55 ? -9.431 -0.943 2.203 1.00 0.00 55 ASN A CA 15
ATOM 19556 C C . ASN A 1 55 ? -8.879 -1.054 0.781 1.00 0.00 55 ASN A C 15
ATOM 19557 O O . ASN A 1 55 ? -9.594 -0.818 -0.204 1.00 0.00 55 ASN A O 15
ATOM 19568 N N . LEU A 1 56 ? -7.637 -1.464 0.680 1.00 0.00 56 LEU A N 15
ATOM 19569 C CA . LEU A 1 56 ? -6.933 -1.488 -0.588 1.00 0.00 56 LEU A CA 15
ATOM 19570 C C . LEU A 1 56 ? -7.385 -2.638 -1.465 1.00 0.00 56 LEU A C 15
ATOM 19571 O O . LEU A 1 56 ? -7.761 -3.707 -0.963 1.00 0.00 56 LEU A O 15
ATOM 19587 N N . PRO A 1 57 ? -7.399 -2.429 -2.796 1.00 0.00 57 PRO A N 15
ATOM 19588 C CA . PRO A 1 57 ? -7.736 -3.470 -3.747 1.00 0.00 57 PRO A CA 15
ATOM 19589 C C . PRO A 1 57 ? -6.767 -4.650 -3.655 1.00 0.00 57 PRO A C 15
ATOM 19590 O O . PRO A 1 57 ? -5.584 -4.488 -3.275 1.00 0.00 57 PRO A O 15
ATOM 19601 N N . ILE A 1 58 ? -7.249 -5.813 -4.031 1.00 0.00 58 ILE A N 15
ATOM 19602 C CA . ILE A 1 58 ? -6.493 -7.048 -3.941 1.00 0.00 58 ILE A CA 15
ATOM 19603 C C . ILE A 1 58 ? -5.190 -7.038 -4.746 1.00 0.00 58 ILE A C 15
ATOM 19604 O O . ILE A 1 58 ? -4.222 -7.700 -4.372 1.00 0.00 58 ILE A O 15
ATOM 19620 N N . GLU A 1 59 ? -5.155 -6.244 -5.808 1.00 0.00 59 GLU A N 15
ATOM 19621 C CA . GLU A 1 59 ? -3.978 -6.145 -6.645 1.00 0.00 59 GLU A CA 15
ATOM 19622 C C . GLU A 1 59 ? -2.861 -5.382 -5.933 1.00 0.00 59 GLU A C 15
ATOM 19623 O O . GLU A 1 59 ? -1.677 -5.727 -6.055 1.00 0.00 59 GLU A O 15
ATOM 19635 N N . VAL A 1 60 ? -3.252 -4.376 -5.162 1.00 0.00 60 VAL A N 15
ATOM 19636 C CA . VAL A 1 60 ? -2.314 -3.543 -4.445 1.00 0.00 60 VAL A CA 15
ATOM 19637 C C . VAL A 1 60 ? -1.715 -4.351 -3.316 1.00 0.00 60 VAL A C 15
ATOM 19638 O O . VAL A 1 60 ? -0.500 -4.421 -3.171 1.00 0.00 60 VAL A O 15
ATOM 19651 N N . LYS A 1 61 ? -2.584 -5.032 -2.571 1.00 0.00 61 LYS A N 15
ATOM 19652 C CA . LYS A 1 61 ? -2.158 -5.850 -1.436 1.00 0.00 61 LYS A CA 15
ATOM 19653 C C . LYS A 1 61 ? -1.244 -6.980 -1.882 1.00 0.00 61 LYS A C 15
ATOM 19654 O O . LYS A 1 61 ? -0.354 -7.396 -1.139 1.00 0.00 61 LYS A O 15
ATOM 19673 N N . ASP A 1 62 ? -1.464 -7.463 -3.093 1.00 0.00 62 ASP A N 15
ATOM 19674 C CA . ASP A 1 62 ? -0.614 -8.485 -3.690 1.00 0.00 62 ASP A CA 15
ATOM 19675 C C . ASP A 1 62 ? 0.804 -7.972 -3.843 1.00 0.00 62 ASP A C 15
ATOM 19676 O O . ASP A 1 62 ? 1.756 -8.612 -3.392 1.00 0.00 62 ASP A O 15
ATOM 19685 N N . LYS A 1 63 ? 0.936 -6.785 -4.422 1.00 0.00 63 LYS A N 15
ATOM 19686 C CA . LYS A 1 63 ? 2.246 -6.182 -4.634 1.00 0.00 63 LYS A CA 15
ATOM 19687 C C . LYS A 1 63 ? 2.904 -5.855 -3.299 1.00 0.00 63 LYS A C 15
ATOM 19688 O O . LYS A 1 63 ? 4.100 -6.082 -3.117 1.00 0.00 63 LYS A O 15
ATOM 19707 N N . LEU A 1 64 ? 2.099 -5.363 -2.364 1.00 0.00 64 LEU A N 15
ATOM 19708 C CA . LEU A 1 64 ? 2.564 -5.039 -1.023 1.00 0.00 64 LEU A CA 15
ATOM 19709 C C . LEU A 1 64 ? 3.136 -6.287 -0.342 1.00 0.00 64 LEU A C 15
ATOM 19710 O O . LEU A 1 64 ? 4.247 -6.261 0.230 1.00 0.00 64 LEU A O 15
ATOM 19726 N N . THR A 1 65 ? 2.402 -7.379 -0.440 1.00 0.00 65 THR A N 15
ATOM 19727 C CA . THR A 1 65 ? 2.807 -8.616 0.160 1.00 0.00 65 THR A CA 15
ATOM 19728 C C . THR A 1 65 ? 4.107 -9.140 -0.463 1.00 0.00 65 THR A C 15
ATOM 19729 O O . THR A 1 65 ? 5.042 -9.480 0.260 1.00 0.00 65 THR A O 15
ATOM 19740 N N . ARG A 1 66 ? 4.190 -9.125 -1.788 1.00 0.00 66 ARG A N 15
ATOM 19741 C CA . ARG A 1 66 ? 5.360 -9.662 -2.500 1.00 0.00 66 ARG A CA 15
ATOM 19742 C C . ARG A 1 66 ? 6.618 -8.833 -2.255 1.00 0.00 66 ARG A C 15
ATOM 19743 O O . ARG A 1 66 ? 7.731 -9.323 -2.421 1.00 0.00 66 ARG A O 15
ATOM 19764 N N . PHE A 1 67 ? 6.449 -7.588 -1.888 1.00 0.00 67 PHE A N 15
ATOM 19765 C CA . PHE A 1 67 ? 7.582 -6.709 -1.736 1.00 0.00 67 PHE A CA 15
ATOM 19766 C C . PHE A 1 67 ? 8.158 -6.726 -0.328 1.00 0.00 67 PHE A C 15
ATOM 19767 O O . PHE A 1 67 ? 9.352 -6.968 -0.137 1.00 0.00 67 PHE A O 15
ATOM 19784 N N . PHE A 1 68 ? 7.343 -6.459 0.660 1.00 0.00 68 PHE A N 15
ATOM 19785 C CA . PHE A 1 68 ? 7.886 -6.290 2.000 1.00 0.00 68 PHE A CA 15
ATOM 19786 C C . PHE A 1 68 ? 7.357 -7.267 3.036 1.00 0.00 68 PHE A C 15
ATOM 19787 O O . PHE A 1 68 ? 7.991 -7.458 4.076 1.00 0.00 68 PHE A O 15
ATOM 19804 N N . LEU A 1 69 ? 6.226 -7.870 2.786 1.00 0.00 69 LEU A N 15
ATOM 19805 C CA . LEU A 1 69 ? 5.590 -8.668 3.820 1.00 0.00 69 LEU A CA 15
ATOM 19806 C C . LEU A 1 69 ? 6.028 -10.122 3.723 1.00 0.00 69 LEU A C 15
ATOM 19807 O O . LEU A 1 69 ? 6.536 -10.698 4.699 1.00 0.00 69 LEU A O 15
ATOM 19823 N N . LEU A 1 70 ? 5.857 -10.675 2.523 1.00 0.00 70 LEU A N 15
ATOM 19824 C CA . LEU A 1 70 ? 6.158 -12.058 2.181 1.00 0.00 70 LEU A CA 15
ATOM 19825 C C . LEU A 1 70 ? 5.452 -13.046 3.084 1.00 0.00 70 LEU A C 15
ATOM 19826 O O . LEU A 1 70 ? 5.959 -13.405 4.170 1.00 0.00 70 LEU A O 15
ATOM 19842 N N . GLU A 1 71 ? 4.260 -13.452 2.626 1.00 0.00 71 GLU A N 15
ATOM 19843 C CA . GLU A 1 71 ? 3.362 -14.384 3.306 1.00 0.00 71 GLU A CA 15
ATOM 19844 C C . GLU A 1 71 ? 2.617 -13.666 4.454 1.00 0.00 71 GLU A C 15
ATOM 19845 O O . GLU A 1 71 ? 3.055 -12.620 4.943 1.00 0.00 71 GLU A O 15
ATOM 19857 N N . HIS A 1 72 ? 1.489 -14.197 4.854 1.00 0.00 72 HIS A N 15
ATOM 19858 C CA . HIS A 1 72 ? 0.619 -13.515 5.808 1.00 0.00 72 HIS A CA 15
ATOM 19859 C C . HIS A 1 72 ? 0.556 -14.218 7.154 1.00 0.00 72 HIS A C 15
ATOM 19860 O O . HIS A 1 72 ? -0.385 -13.992 7.924 1.00 0.00 72 HIS A O 15
ATOM 19875 N N . HIS A 1 73 ? 1.532 -15.032 7.465 1.00 0.00 73 HIS A N 15
ATOM 19876 C CA . HIS A 1 73 ? 1.533 -15.705 8.752 1.00 0.00 73 HIS A CA 15
ATOM 19877 C C . HIS A 1 73 ? 2.120 -14.855 9.876 1.00 0.00 73 HIS A C 15
ATOM 19878 O O . HIS A 1 73 ? 1.480 -13.904 10.322 1.00 0.00 73 HIS A O 15
ATOM 19893 N N . HIS A 1 74 ? 3.339 -15.144 10.283 1.00 0.00 74 HIS A N 15
ATOM 19894 C CA . HIS A 1 74 ? 3.998 -14.478 11.416 1.00 0.00 74 HIS A CA 15
ATOM 19895 C C . HIS A 1 74 ? 5.470 -14.769 11.331 1.00 0.00 74 HIS A C 15
ATOM 19896 O O . HIS A 1 74 ? 5.884 -15.590 10.499 1.00 0.00 74 HIS A O 15
ATOM 19911 N N . HIS A 1 75 ? 6.272 -14.149 12.188 1.00 0.00 75 HIS A N 15
ATOM 19912 C CA . HIS A 1 75 ? 7.689 -14.462 12.203 1.00 0.00 75 HIS A CA 15
ATOM 19913 C C . HIS A 1 75 ? 7.969 -15.703 13.032 1.00 0.00 75 HIS A C 15
ATOM 19914 O O . HIS A 1 75 ? 8.358 -15.649 14.198 1.00 0.00 75 HIS A O 15
ATOM 19929 N N . HIS A 1 76 ? 7.613 -16.800 12.433 1.00 0.00 76 HIS A N 15
ATOM 19930 C CA . HIS A 1 76 ? 7.811 -18.145 12.932 1.00 0.00 76 HIS A CA 15
ATOM 19931 C C . HIS A 1 76 ? 7.545 -19.033 11.723 1.00 0.00 76 HIS A C 15
ATOM 19932 O O . HIS A 1 76 ? 7.129 -20.185 11.818 1.00 0.00 76 HIS A O 15
ATOM 19947 N N . HIS A 1 77 ? 7.833 -18.464 10.577 1.00 0.00 77 HIS A N 15
ATOM 19948 C CA . HIS A 1 77 ? 7.517 -19.066 9.319 1.00 0.00 77 HIS A CA 15
ATOM 19949 C C . HIS A 1 77 ? 8.787 -19.608 8.698 1.00 0.00 77 HIS A C 15
ATOM 19950 O O . HIS A 1 77 ? 9.060 -20.809 8.851 1.00 0.00 77 HIS A O 15
ATOM 19966 N N . MET A 1 1 ? -5.292 21.434 -0.908 1.00 0.00 1 MET A N 16
ATOM 19967 C CA . MET A 1 1 ? -6.471 21.612 -1.762 1.00 0.00 1 MET A CA 16
ATOM 19968 C C . MET A 1 1 ? -6.519 20.553 -2.866 1.00 0.00 1 MET A C 16
ATOM 19969 O O . MET A 1 1 ? -7.327 19.628 -2.803 1.00 0.00 1 MET A O 16
ATOM 19985 N N . LEU A 1 2 ? -5.645 20.654 -3.858 1.00 0.00 2 LEU A N 16
ATOM 19986 C CA . LEU A 1 2 ? -5.709 19.745 -4.978 1.00 0.00 2 LEU A CA 16
ATOM 19987 C C . LEU A 1 2 ? -4.332 19.178 -5.297 1.00 0.00 2 LEU A C 16
ATOM 19988 O O . LEU A 1 2 ? -3.475 19.864 -5.870 1.00 0.00 2 LEU A O 16
ATOM 20004 N N . LYS A 1 3 ? -4.113 17.959 -4.889 1.00 0.00 3 LYS A N 16
ATOM 20005 C CA . LYS A 1 3 ? -2.920 17.240 -5.239 1.00 0.00 3 LYS A CA 16
ATOM 20006 C C . LYS A 1 3 ? -3.308 15.994 -5.983 1.00 0.00 3 LYS A C 16
ATOM 20007 O O . LYS A 1 3 ? -4.083 15.170 -5.486 1.00 0.00 3 LYS A O 16
ATOM 20026 N N . HIS A 1 4 ? -2.807 15.886 -7.188 1.00 0.00 4 HIS A N 16
ATOM 20027 C CA . HIS A 1 4 ? -3.158 14.809 -8.100 1.00 0.00 4 HIS A CA 16
ATOM 20028 C C . HIS A 1 4 ? -2.604 13.470 -7.599 1.00 0.00 4 HIS A C 16
ATOM 20029 O O . HIS A 1 4 ? -3.132 12.407 -7.921 1.00 0.00 4 HIS A O 16
ATOM 20044 N N . GLY A 1 5 ? -1.547 13.538 -6.824 1.00 0.00 5 GLY A N 16
ATOM 20045 C CA . GLY A 1 5 ? -0.968 12.365 -6.247 1.00 0.00 5 GLY A CA 16
ATOM 20046 C C . GLY A 1 5 ? -0.576 12.613 -4.812 1.00 0.00 5 GLY A C 16
ATOM 20047 O O . GLY A 1 5 ? 0.448 13.251 -4.547 1.00 0.00 5 GLY A O 16
ATOM 20051 N N . LYS A 1 6 ? -1.381 12.136 -3.890 1.00 0.00 6 LYS A N 16
ATOM 20052 C CA . LYS A 1 6 ? -1.110 12.343 -2.476 1.00 0.00 6 LYS A CA 16
ATOM 20053 C C . LYS A 1 6 ? -0.375 11.142 -1.902 1.00 0.00 6 LYS A C 16
ATOM 20054 O O . LYS A 1 6 ? -0.562 10.023 -2.365 1.00 0.00 6 LYS A O 16
ATOM 20073 N N . TYR A 1 7 ? 0.446 11.368 -0.916 1.00 0.00 7 TYR A N 16
ATOM 20074 C CA . TYR A 1 7 ? 1.158 10.295 -0.269 1.00 0.00 7 TYR A CA 16
ATOM 20075 C C . TYR A 1 7 ? 0.544 9.979 1.064 1.00 0.00 7 TYR A C 16
ATOM 20076 O O . TYR A 1 7 ? 0.422 10.853 1.931 1.00 0.00 7 TYR A O 16
ATOM 20094 N N . VAL A 1 8 ? 0.134 8.758 1.218 1.00 0.00 8 VAL A N 16
ATOM 20095 C CA . VAL A 1 8 ? -0.424 8.284 2.453 1.00 0.00 8 VAL A CA 16
ATOM 20096 C C . VAL A 1 8 ? 0.349 7.054 2.868 1.00 0.00 8 VAL A C 16
ATOM 20097 O O . VAL A 1 8 ? 1.251 6.607 2.136 1.00 0.00 8 VAL A O 16
ATOM 20110 N N . TYR A 1 9 ? 0.038 6.515 4.001 1.00 0.00 9 TYR A N 16
ATOM 20111 C CA . TYR A 1 9 ? 0.734 5.358 4.486 1.00 0.00 9 TYR A CA 16
ATOM 20112 C C . TYR A 1 9 ? -0.223 4.230 4.702 1.00 0.00 9 TYR A C 16
ATOM 20113 O O . TYR A 1 9 ? -1.313 4.426 5.233 1.00 0.00 9 TYR A O 16
ATOM 20131 N N . ILE A 1 10 ? 0.151 3.067 4.269 1.00 0.00 10 ILE A N 16
ATOM 20132 C CA . ILE A 1 10 ? -0.663 1.914 4.501 1.00 0.00 10 ILE A CA 16
ATOM 20133 C C . ILE A 1 10 ? -0.321 1.369 5.865 1.00 0.00 10 ILE A C 16
ATOM 20134 O O . ILE A 1 10 ? 0.863 1.120 6.171 1.00 0.00 10 ILE A O 16
ATOM 20150 N N . ASP A 1 11 ? -1.332 1.221 6.686 1.00 0.00 11 ASP A N 16
ATOM 20151 C CA . ASP A 1 11 ? -1.162 0.762 8.039 1.00 0.00 11 ASP A CA 16
ATOM 20152 C C . ASP A 1 11 ? -0.848 -0.711 8.060 1.00 0.00 11 ASP A C 16
ATOM 20153 O O . ASP A 1 11 ? -1.737 -1.570 7.993 1.00 0.00 11 ASP A O 16
ATOM 20162 N N . LEU A 1 12 ? 0.435 -0.992 8.005 1.00 0.00 12 LEU A N 16
ATOM 20163 C CA . LEU A 1 12 ? 0.936 -2.339 8.127 1.00 0.00 12 LEU A CA 16
ATOM 20164 C C . LEU A 1 12 ? 0.949 -2.660 9.591 1.00 0.00 12 LEU A C 16
ATOM 20165 O O . LEU A 1 12 ? 0.711 -3.785 10.002 1.00 0.00 12 LEU A O 16
ATOM 20181 N N . ASN A 1 13 ? 1.309 -1.628 10.365 1.00 0.00 13 ASN A N 16
ATOM 20182 C CA . ASN A 1 13 ? 1.250 -1.614 11.833 1.00 0.00 13 ASN A CA 16
ATOM 20183 C C . ASN A 1 13 ? 2.196 -2.657 12.457 1.00 0.00 13 ASN A C 16
ATOM 20184 O O . ASN A 1 13 ? 2.142 -2.934 13.642 1.00 0.00 13 ASN A O 16
ATOM 20195 N N . ASN A 1 14 ? 3.087 -3.198 11.665 1.00 0.00 14 ASN A N 16
ATOM 20196 C CA . ASN A 1 14 ? 3.991 -4.249 12.130 1.00 0.00 14 ASN A CA 16
ATOM 20197 C C . ASN A 1 14 ? 5.400 -3.722 12.375 1.00 0.00 14 ASN A C 16
ATOM 20198 O O . ASN A 1 14 ? 6.368 -4.493 12.453 1.00 0.00 14 ASN A O 16
ATOM 20209 N N . GLY A 1 15 ? 5.506 -2.420 12.546 1.00 0.00 15 GLY A N 16
ATOM 20210 C CA . GLY A 1 15 ? 6.793 -1.808 12.805 1.00 0.00 15 GLY A CA 16
ATOM 20211 C C . GLY A 1 15 ? 7.372 -1.131 11.585 1.00 0.00 15 GLY A C 16
ATOM 20212 O O . GLY A 1 15 ? 8.510 -0.647 11.611 1.00 0.00 15 GLY A O 16
ATOM 20216 N N . LYS A 1 16 ? 6.621 -1.133 10.517 1.00 0.00 16 LYS A N 16
ATOM 20217 C CA . LYS A 1 16 ? 6.998 -0.467 9.297 1.00 0.00 16 LYS A CA 16
ATOM 20218 C C . LYS A 1 16 ? 5.740 -0.079 8.563 1.00 0.00 16 LYS A C 16
ATOM 20219 O O . LYS A 1 16 ? 4.675 -0.657 8.818 1.00 0.00 16 LYS A O 16
ATOM 20238 N N . TYR A 1 17 ? 5.839 0.912 7.725 1.00 0.00 17 TYR A N 16
ATOM 20239 C CA . TYR A 1 17 ? 4.722 1.429 6.962 1.00 0.00 17 TYR A CA 16
ATOM 20240 C C . TYR A 1 17 ? 5.140 1.628 5.538 1.00 0.00 17 TYR A C 16
ATOM 20241 O O . TYR A 1 17 ? 6.277 1.978 5.276 1.00 0.00 17 TYR A O 16
ATOM 20259 N N . VAL A 1 18 ? 4.253 1.383 4.624 1.00 0.00 18 VAL A N 16
ATOM 20260 C CA . VAL A 1 18 ? 4.551 1.599 3.235 1.00 0.00 18 VAL A CA 16
ATOM 20261 C C . VAL A 1 18 ? 3.925 2.910 2.802 1.00 0.00 18 VAL A C 16
ATOM 20262 O O . VAL A 1 18 ? 2.788 3.230 3.194 1.00 0.00 18 VAL A O 16
ATOM 20275 N N . LYS A 1 19 ? 4.667 3.678 2.064 1.00 0.00 19 LYS A N 16
ATOM 20276 C CA . LYS A 1 19 ? 4.226 4.967 1.630 1.00 0.00 19 LYS A CA 16
ATOM 20277 C C . LYS A 1 19 ? 3.734 4.842 0.206 1.00 0.00 19 LYS A C 16
ATOM 20278 O O . LYS A 1 19 ? 4.496 4.485 -0.696 1.00 0.00 19 LYS A O 16
ATOM 20297 N N . VAL A 1 20 ? 2.476 5.102 0.013 1.00 0.00 20 VAL A N 16
ATOM 20298 C CA . VAL A 1 20 ? 1.860 4.921 -1.266 1.00 0.00 20 VAL A CA 16
ATOM 20299 C C . VAL A 1 20 ? 1.307 6.248 -1.786 1.00 0.00 20 VAL A C 16
ATOM 20300 O O . VAL A 1 20 ? 0.798 7.079 -1.018 1.00 0.00 20 VAL A O 16
ATOM 20313 N N . ARG A 1 21 ? 1.463 6.467 -3.062 1.00 0.00 21 ARG A N 16
ATOM 20314 C CA . ARG A 1 21 ? 0.938 7.632 -3.700 1.00 0.00 21 ARG A CA 16
ATOM 20315 C C . ARG A 1 21 ? -0.389 7.279 -4.322 1.00 0.00 21 ARG A C 16
ATOM 20316 O O . ARG A 1 21 ? -0.480 6.363 -5.157 1.00 0.00 21 ARG A O 16
ATOM 20337 N N . ILE A 1 22 ? -1.399 7.963 -3.899 1.00 0.00 22 ILE A N 16
ATOM 20338 C CA . ILE A 1 22 ? -2.717 7.755 -4.397 1.00 0.00 22 ILE A CA 16
ATOM 20339 C C . ILE A 1 22 ? -2.937 8.740 -5.512 1.00 0.00 22 ILE A C 16
ATOM 20340 O O . ILE A 1 22 ? -2.869 9.960 -5.291 1.00 0.00 22 ILE A O 16
ATOM 20356 N N . LEU A 1 23 ? -3.151 8.234 -6.680 1.00 0.00 23 LEU A N 16
ATOM 20357 C CA . LEU A 1 23 ? -3.383 9.057 -7.831 1.00 0.00 23 LEU A CA 16
ATOM 20358 C C . LEU A 1 23 ? -4.856 9.339 -7.905 1.00 0.00 23 LEU A C 16
ATOM 20359 O O . LEU A 1 23 ? -5.647 8.437 -8.171 1.00 0.00 23 LEU A O 16
ATOM 20375 N N . LYS A 1 24 ? -5.221 10.555 -7.664 1.00 0.00 24 LYS A N 16
ATOM 20376 C CA . LYS A 1 24 ? -6.594 10.929 -7.660 1.00 0.00 24 LYS A CA 16
ATOM 20377 C C . LYS A 1 24 ? -6.827 11.918 -8.771 1.00 0.00 24 LYS A C 16
ATOM 20378 O O . LYS A 1 24 ? -6.214 12.986 -8.811 1.00 0.00 24 LYS A O 16
ATOM 20397 N N . SER A 1 25 ? -7.655 11.543 -9.703 1.00 0.00 25 SER A N 16
ATOM 20398 C CA . SER A 1 25 ? -7.923 12.368 -10.835 1.00 0.00 25 SER A CA 16
ATOM 20399 C C . SER A 1 25 ? -9.426 12.595 -11.010 1.00 0.00 25 SER A C 16
ATOM 20400 O O . SER A 1 25 ? -10.129 11.754 -11.590 1.00 0.00 25 SER A O 16
ATOM 20408 N N . ARG A 1 26 ? -9.932 13.686 -10.461 1.00 0.00 26 ARG A N 16
ATOM 20409 C CA . ARG A 1 26 ? -11.333 14.053 -10.667 1.00 0.00 26 ARG A CA 16
ATOM 20410 C C . ARG A 1 26 ? -11.430 14.819 -11.989 1.00 0.00 26 ARG A C 16
ATOM 20411 O O . ARG A 1 26 ? -12.501 14.999 -12.557 1.00 0.00 26 ARG A O 16
ATOM 20432 N N . ASP A 1 27 ? -10.266 15.241 -12.475 1.00 0.00 27 ASP A N 16
ATOM 20433 C CA . ASP A 1 27 ? -10.124 15.971 -13.740 1.00 0.00 27 ASP A CA 16
ATOM 20434 C C . ASP A 1 27 ? -10.519 15.090 -14.915 1.00 0.00 27 ASP A C 16
ATOM 20435 O O . ASP A 1 27 ? -10.872 15.574 -15.988 1.00 0.00 27 ASP A O 16
ATOM 20444 N N . ASP A 1 28 ? -10.451 13.802 -14.703 1.00 0.00 28 ASP A N 16
ATOM 20445 C CA . ASP A 1 28 ? -10.928 12.837 -15.677 1.00 0.00 28 ASP A CA 16
ATOM 20446 C C . ASP A 1 28 ? -12.394 12.561 -15.380 1.00 0.00 28 ASP A C 16
ATOM 20447 O O . ASP A 1 28 ? -13.273 12.842 -16.181 1.00 0.00 28 ASP A O 16
ATOM 20456 N N . ASN A 1 29 ? -12.624 12.071 -14.186 1.00 0.00 29 ASN A N 16
ATOM 20457 C CA . ASN A 1 29 ? -13.947 11.764 -13.660 1.00 0.00 29 ASN A CA 16
ATOM 20458 C C . ASN A 1 29 ? -13.805 11.597 -12.171 1.00 0.00 29 ASN A C 16
ATOM 20459 O O . ASN A 1 29 ? -14.206 12.457 -11.395 1.00 0.00 29 ASN A O 16
ATOM 20470 N N . SER A 1 30 ? -13.189 10.505 -11.800 1.00 0.00 30 SER A N 16
ATOM 20471 C CA . SER A 1 30 ? -12.842 10.196 -10.451 1.00 0.00 30 SER A CA 16
ATOM 20472 C C . SER A 1 30 ? -12.017 8.932 -10.498 1.00 0.00 30 SER A C 16
ATOM 20473 O O . SER A 1 30 ? -12.530 7.810 -10.386 1.00 0.00 30 SER A O 16
ATOM 20481 N N . VAL A 1 31 ? -10.779 9.110 -10.829 1.00 0.00 31 VAL A N 16
ATOM 20482 C CA . VAL A 1 31 ? -9.846 8.026 -10.938 1.00 0.00 31 VAL A CA 16
ATOM 20483 C C . VAL A 1 31 ? -9.034 7.978 -9.673 1.00 0.00 31 VAL A C 16
ATOM 20484 O O . VAL A 1 31 ? -8.469 8.990 -9.277 1.00 0.00 31 VAL A O 16
ATOM 20497 N N . GLU A 1 32 ? -9.026 6.851 -9.027 1.00 0.00 32 GLU A N 16
ATOM 20498 C CA . GLU A 1 32 ? -8.256 6.669 -7.832 1.00 0.00 32 GLU A CA 16
ATOM 20499 C C . GLU A 1 32 ? -7.372 5.455 -8.011 1.00 0.00 32 GLU A C 16
ATOM 20500 O O . GLU A 1 32 ? -7.788 4.309 -7.810 1.00 0.00 32 GLU A O 16
ATOM 20512 N N . LYS A 1 33 ? -6.188 5.707 -8.485 1.00 0.00 33 LYS A N 16
ATOM 20513 C CA . LYS A 1 33 ? -5.240 4.665 -8.756 1.00 0.00 33 LYS A CA 16
ATOM 20514 C C . LYS A 1 33 ? -4.214 4.595 -7.678 1.00 0.00 33 LYS A C 16
ATOM 20515 O O . LYS A 1 33 ? -3.951 5.577 -6.979 1.00 0.00 33 LYS A O 16
ATOM 20534 N N . TYR A 1 34 ? -3.625 3.460 -7.560 1.00 0.00 34 TYR A N 16
ATOM 20535 C CA . TYR A 1 34 ? -2.648 3.218 -6.563 1.00 0.00 34 TYR A CA 16
ATOM 20536 C C . TYR A 1 34 ? -1.339 2.975 -7.255 1.00 0.00 34 TYR A C 16
ATOM 20537 O O . TYR A 1 34 ? -1.294 2.276 -8.267 1.00 0.00 34 TYR A O 16
ATOM 20555 N N . VAL A 1 35 ? -0.306 3.621 -6.768 1.00 0.00 35 VAL A N 16
ATOM 20556 C CA . VAL A 1 35 ? 1.006 3.536 -7.372 1.00 0.00 35 VAL A CA 16
ATOM 20557 C C . VAL A 1 35 ? 1.597 2.113 -7.231 1.00 0.00 35 VAL A C 16
ATOM 20558 O O . VAL A 1 35 ? 1.298 1.382 -6.284 1.00 0.00 35 VAL A O 16
ATOM 20571 N N . LEU A 1 36 ? 2.430 1.755 -8.179 1.00 0.00 36 LEU A N 16
ATOM 20572 C CA . LEU A 1 36 ? 3.044 0.444 -8.256 1.00 0.00 36 LEU A CA 16
ATOM 20573 C C . LEU A 1 36 ? 4.264 0.319 -7.318 1.00 0.00 36 LEU A C 16
ATOM 20574 O O . LEU A 1 36 ? 4.849 -0.762 -7.182 1.00 0.00 36 LEU A O 16
ATOM 20590 N N . THR A 1 37 ? 4.637 1.396 -6.658 1.00 0.00 37 THR A N 16
ATOM 20591 C CA . THR A 1 37 ? 5.822 1.350 -5.842 1.00 0.00 37 THR A CA 16
ATOM 20592 C C . THR A 1 37 ? 5.439 0.906 -4.429 1.00 0.00 37 THR A C 16
ATOM 20593 O O . THR A 1 37 ? 4.320 1.138 -3.967 1.00 0.00 37 THR A O 16
ATOM 20604 N N . SER A 1 38 ? 6.343 0.229 -3.777 1.00 0.00 38 SER A N 16
ATOM 20605 C CA . SER A 1 38 ? 6.076 -0.329 -2.478 1.00 0.00 38 SER A CA 16
ATOM 20606 C C . SER A 1 38 ? 7.170 0.037 -1.464 1.00 0.00 38 SER A C 16
ATOM 20607 O O . SER A 1 38 ? 7.387 -0.680 -0.493 1.00 0.00 38 SER A O 16
ATOM 20615 N N . HIS A 1 39 ? 7.854 1.151 -1.700 1.00 0.00 39 HIS A N 16
ATOM 20616 C CA . HIS A 1 39 ? 8.936 1.593 -0.802 1.00 0.00 39 HIS A CA 16
ATOM 20617 C C . HIS A 1 39 ? 8.443 1.868 0.631 1.00 0.00 39 HIS A C 16
ATOM 20618 O O . HIS A 1 39 ? 7.607 2.762 0.878 1.00 0.00 39 HIS A O 16
ATOM 20633 N N . VAL A 1 40 ? 8.975 1.091 1.556 1.00 0.00 40 VAL A N 16
ATOM 20634 C CA . VAL A 1 40 ? 8.572 1.120 2.955 1.00 0.00 40 VAL A CA 16
ATOM 20635 C C . VAL A 1 40 ? 9.454 2.021 3.810 1.00 0.00 40 VAL A C 16
ATOM 20636 O O . VAL A 1 40 ? 10.599 2.312 3.462 1.00 0.00 40 VAL A O 16
ATOM 20649 N N . SER A 1 41 ? 8.891 2.482 4.892 1.00 0.00 41 SER A N 16
ATOM 20650 C CA . SER A 1 41 ? 9.571 3.259 5.879 1.00 0.00 41 SER A CA 16
ATOM 20651 C C . SER A 1 41 ? 9.409 2.547 7.232 1.00 0.00 41 SER A C 16
ATOM 20652 O O . SER A 1 41 ? 8.427 1.834 7.445 1.00 0.00 41 SER A O 16
ATOM 20660 N N . LYS A 1 42 ? 10.357 2.715 8.121 1.00 0.00 42 LYS A N 16
ATOM 20661 C CA . LYS A 1 42 ? 10.371 1.961 9.368 1.00 0.00 42 LYS A CA 16
ATOM 20662 C C . LYS A 1 42 ? 9.747 2.714 10.536 1.00 0.00 42 LYS A C 16
ATOM 20663 O O . LYS A 1 42 ? 9.567 2.144 11.609 1.00 0.00 42 LYS A O 16
ATOM 20682 N N . ASN A 1 43 ? 9.399 3.957 10.348 1.00 0.00 43 ASN A N 16
ATOM 20683 C CA . ASN A 1 43 ? 8.893 4.737 11.470 1.00 0.00 43 ASN A CA 16
ATOM 20684 C C . ASN A 1 43 ? 7.414 4.992 11.330 1.00 0.00 43 ASN A C 16
ATOM 20685 O O . ASN A 1 43 ? 6.906 5.137 10.209 1.00 0.00 43 ASN A O 16
ATOM 20696 N N . ARG A 1 44 ? 6.718 5.011 12.451 1.00 0.00 44 ARG A N 16
ATOM 20697 C CA . ARG A 1 44 ? 5.299 5.306 12.468 1.00 0.00 44 ARG A CA 16
ATOM 20698 C C . ARG A 1 44 ? 5.070 6.799 12.252 1.00 0.00 44 ARG A C 16
ATOM 20699 O O . ARG A 1 44 ? 5.552 7.624 13.048 1.00 0.00 44 ARG A O 16
ATOM 20720 N N . PRO A 1 45 ? 4.387 7.178 11.160 1.00 0.00 45 PRO A N 16
ATOM 20721 C CA . PRO A 1 45 ? 4.061 8.582 10.870 1.00 0.00 45 PRO A CA 16
ATOM 20722 C C . PRO A 1 45 ? 3.124 9.159 11.924 1.00 0.00 45 PRO A C 16
ATOM 20723 O O . PRO A 1 45 ? 2.109 8.541 12.270 1.00 0.00 45 PRO A O 16
ATOM 20734 N N . LYS A 1 46 ? 3.458 10.318 12.438 1.00 0.00 46 LYS A N 16
ATOM 20735 C CA . LYS A 1 46 ? 2.656 10.960 13.470 1.00 0.00 46 LYS A CA 16
ATOM 20736 C C . LYS A 1 46 ? 1.388 11.529 12.873 1.00 0.00 46 LYS A C 16
ATOM 20737 O O . LYS A 1 46 ? 0.270 11.236 13.328 1.00 0.00 46 LYS A O 16
ATOM 20756 N N . ASN A 1 47 ? 1.556 12.317 11.851 1.00 0.00 47 ASN A N 16
ATOM 20757 C CA . ASN A 1 47 ? 0.450 12.960 11.210 1.00 0.00 47 ASN A CA 16
ATOM 20758 C C . ASN A 1 47 ? 0.478 12.665 9.732 1.00 0.00 47 ASN A C 16
ATOM 20759 O O . ASN A 1 47 ? 1.301 13.224 8.988 1.00 0.00 47 ASN A O 16
ATOM 20770 N N . ALA A 1 48 ? -0.354 11.743 9.333 1.00 0.00 48 ALA A N 16
ATOM 20771 C CA . ALA A 1 48 ? -0.527 11.358 7.962 1.00 0.00 48 ALA A CA 16
ATOM 20772 C C . ALA A 1 48 ? -1.764 10.521 7.896 1.00 0.00 48 ALA A C 16
ATOM 20773 O O . ALA A 1 48 ? -2.224 10.021 8.942 1.00 0.00 48 ALA A O 16
ATOM 20780 N N . ILE A 1 49 ? -2.318 10.373 6.733 1.00 0.00 49 ILE A N 16
ATOM 20781 C CA . ILE A 1 49 ? -3.471 9.536 6.575 1.00 0.00 49 ILE A CA 16
ATOM 20782 C C . ILE A 1 49 ? -2.997 8.102 6.407 1.00 0.00 49 ILE A C 16
ATOM 20783 O O . ILE A 1 49 ? -2.163 7.811 5.535 1.00 0.00 49 ILE A O 16
ATOM 20799 N N . VAL A 1 50 ? -3.465 7.232 7.262 1.00 0.00 50 VAL A N 16
ATOM 20800 C CA . VAL A 1 50 ? -3.113 5.843 7.166 1.00 0.00 50 VAL A CA 16
ATOM 20801 C C . VAL A 1 50 ? -4.311 5.047 6.696 1.00 0.00 50 VAL A C 16
ATOM 20802 O O . VAL A 1 50 ? -5.455 5.345 7.067 1.00 0.00 50 VAL A O 16
ATOM 20815 N N . ILE A 1 51 ? -4.072 4.109 5.831 1.00 0.00 51 ILE A N 16
ATOM 20816 C CA . ILE A 1 51 ? -5.117 3.251 5.331 1.00 0.00 51 ILE A CA 16
ATOM 20817 C C . ILE A 1 51 ? -4.672 1.810 5.542 1.00 0.00 51 ILE A C 16
ATOM 20818 O O . ILE A 1 51 ? -3.589 1.443 5.134 1.00 0.00 51 ILE A O 16
ATOM 20834 N N . LYS A 1 52 ? -5.479 1.022 6.192 1.00 0.00 52 LYS A N 16
ATOM 20835 C CA . LYS A 1 52 ? -5.126 -0.353 6.508 1.00 0.00 52 LYS A CA 16
ATOM 20836 C C . LYS A 1 52 ? -5.319 -1.246 5.268 1.00 0.00 52 LYS A C 16
ATOM 20837 O O . LYS A 1 52 ? -6.209 -0.978 4.455 1.00 0.00 52 LYS A O 16
ATOM 20856 N N . MET A 1 53 ? -4.515 -2.336 5.175 1.00 0.00 53 MET A N 16
ATOM 20857 C CA . MET A 1 53 ? -4.450 -3.266 3.996 1.00 0.00 53 MET A CA 16
ATOM 20858 C C . MET A 1 53 ? -5.824 -3.688 3.496 1.00 0.00 53 MET A C 16
ATOM 20859 O O . MET A 1 53 ? -6.044 -3.847 2.286 1.00 0.00 53 MET A O 16
ATOM 20873 N N . ASP A 1 54 ? -6.728 -3.871 4.429 1.00 0.00 54 ASP A N 16
ATOM 20874 C CA . ASP A 1 54 ? -8.085 -4.343 4.160 1.00 0.00 54 ASP A CA 16
ATOM 20875 C C . ASP A 1 54 ? -8.843 -3.446 3.181 1.00 0.00 54 ASP A C 16
ATOM 20876 O O . ASP A 1 54 ? -9.545 -3.936 2.306 1.00 0.00 54 ASP A O 16
ATOM 20885 N N . ASN A 1 55 ? -8.636 -2.152 3.291 1.00 0.00 55 ASN A N 16
ATOM 20886 C CA . ASN A 1 55 ? -9.385 -1.174 2.490 1.00 0.00 55 ASN A CA 16
ATOM 20887 C C . ASN A 1 55 ? -8.911 -1.165 1.036 1.00 0.00 55 ASN A C 16
ATOM 20888 O O . ASN A 1 55 ? -9.652 -0.802 0.117 1.00 0.00 55 ASN A O 16
ATOM 20899 N N . LEU A 1 56 ? -7.694 -1.580 0.827 1.00 0.00 56 LEU A N 16
ATOM 20900 C CA . LEU A 1 56 ? -7.106 -1.547 -0.488 1.00 0.00 56 LEU A CA 16
ATOM 20901 C C . LEU A 1 56 ? -7.487 -2.790 -1.272 1.00 0.00 56 LEU A C 16
ATOM 20902 O O . LEU A 1 56 ? -7.616 -3.867 -0.684 1.00 0.00 56 LEU A O 16
ATOM 20918 N N . PRO A 1 57 ? -7.692 -2.661 -2.604 1.00 0.00 57 PRO A N 16
ATOM 20919 C CA . PRO A 1 57 ? -8.037 -3.795 -3.481 1.00 0.00 57 PRO A CA 16
ATOM 20920 C C . PRO A 1 57 ? -6.944 -4.871 -3.497 1.00 0.00 57 PRO A C 16
ATOM 20921 O O . PRO A 1 57 ? -5.790 -4.620 -3.070 1.00 0.00 57 PRO A O 16
ATOM 20932 N N . ILE A 1 58 ? -7.283 -6.051 -4.012 1.00 0.00 58 ILE A N 16
ATOM 20933 C CA . ILE A 1 58 ? -6.362 -7.186 -4.032 1.00 0.00 58 ILE A CA 16
ATOM 20934 C C . ILE A 1 58 ? -5.057 -6.891 -4.751 1.00 0.00 58 ILE A C 16
ATOM 20935 O O . ILE A 1 58 ? -4.038 -7.474 -4.417 1.00 0.00 58 ILE A O 16
ATOM 20951 N N . GLU A 1 59 ? -5.097 -5.969 -5.710 1.00 0.00 59 GLU A N 16
ATOM 20952 C CA . GLU A 1 59 ? -3.905 -5.535 -6.425 1.00 0.00 59 GLU A CA 16
ATOM 20953 C C . GLU A 1 59 ? -2.881 -4.951 -5.473 1.00 0.00 59 GLU A C 16
ATOM 20954 O O . GLU A 1 59 ? -1.720 -5.324 -5.503 1.00 0.00 59 GLU A O 16
ATOM 20966 N N . VAL A 1 60 ? -3.329 -4.082 -4.593 1.00 0.00 60 VAL A N 16
ATOM 20967 C CA . VAL A 1 60 ? -2.440 -3.438 -3.643 1.00 0.00 60 VAL A CA 16
ATOM 20968 C C . VAL A 1 60 ? -1.938 -4.465 -2.633 1.00 0.00 60 VAL A C 16
ATOM 20969 O O . VAL A 1 60 ? -0.751 -4.508 -2.316 1.00 0.00 60 VAL A O 16
ATOM 20982 N N . LYS A 1 61 ? -2.851 -5.326 -2.175 1.00 0.00 61 LYS A N 16
ATOM 20983 C CA . LYS A 1 61 ? -2.516 -6.403 -1.220 1.00 0.00 61 LYS A CA 16
ATOM 20984 C C . LYS A 1 61 ? -1.430 -7.294 -1.826 1.00 0.00 61 LYS A C 16
ATOM 20985 O O . LYS A 1 61 ? -0.495 -7.741 -1.145 1.00 0.00 61 LYS A O 16
ATOM 21004 N N . ASP A 1 62 ? -1.573 -7.525 -3.115 1.00 0.00 62 ASP A N 16
ATOM 21005 C CA . ASP A 1 62 ? -0.654 -8.328 -3.906 1.00 0.00 62 ASP A CA 16
ATOM 21006 C C . ASP A 1 62 ? 0.725 -7.690 -3.916 1.00 0.00 62 ASP A C 16
ATOM 21007 O O . ASP A 1 62 ? 1.728 -8.367 -3.691 1.00 0.00 62 ASP A O 16
ATOM 21016 N N . LYS A 1 63 ? 0.767 -6.371 -4.126 1.00 0.00 63 LYS A N 16
ATOM 21017 C CA . LYS A 1 63 ? 2.021 -5.629 -4.162 1.00 0.00 63 LYS A CA 16
ATOM 21018 C C . LYS A 1 63 ? 2.713 -5.710 -2.804 1.00 0.00 63 LYS A C 16
ATOM 21019 O O . LYS A 1 63 ? 3.927 -5.947 -2.720 1.00 0.00 63 LYS A O 16
ATOM 21038 N N . LEU A 1 64 ? 1.926 -5.545 -1.752 1.00 0.00 64 LEU A N 16
ATOM 21039 C CA . LEU A 1 64 ? 2.421 -5.584 -0.382 1.00 0.00 64 LEU A CA 16
ATOM 21040 C C . LEU A 1 64 ? 3.017 -6.953 -0.069 1.00 0.00 64 LEU A C 16
ATOM 21041 O O . LEU A 1 64 ? 4.084 -7.063 0.569 1.00 0.00 64 LEU A O 16
ATOM 21057 N N . THR A 1 65 ? 2.345 -7.984 -0.540 1.00 0.00 65 THR A N 16
ATOM 21058 C CA . THR A 1 65 ? 2.782 -9.342 -0.353 1.00 0.00 65 THR A CA 16
ATOM 21059 C C . THR A 1 65 ? 4.098 -9.602 -1.091 1.00 0.00 65 THR A C 16
ATOM 21060 O O . THR A 1 65 ? 5.035 -10.134 -0.515 1.00 0.00 65 THR A O 16
ATOM 21071 N N . ARG A 1 66 ? 4.191 -9.150 -2.327 1.00 0.00 66 ARG A N 16
ATOM 21072 C CA . ARG A 1 66 ? 5.382 -9.402 -3.133 1.00 0.00 66 ARG A CA 16
ATOM 21073 C C . ARG A 1 66 ? 6.591 -8.607 -2.651 1.00 0.00 66 ARG A C 16
ATOM 21074 O O . ARG A 1 66 ? 7.737 -9.010 -2.883 1.00 0.00 66 ARG A O 16
ATOM 21095 N N . PHE A 1 67 ? 6.365 -7.490 -1.993 1.00 0.00 67 PHE A N 16
ATOM 21096 C CA . PHE A 1 67 ? 7.482 -6.702 -1.541 1.00 0.00 67 PHE A CA 16
ATOM 21097 C C . PHE A 1 67 ? 7.963 -7.191 -0.181 1.00 0.00 67 PHE A C 16
ATOM 21098 O O . PHE A 1 67 ? 9.091 -7.662 -0.046 1.00 0.00 67 PHE A O 16
ATOM 21115 N N . PHE A 1 68 ? 7.090 -7.143 0.803 1.00 0.00 68 PHE A N 16
ATOM 21116 C CA . PHE A 1 68 ? 7.500 -7.436 2.162 1.00 0.00 68 PHE A CA 16
ATOM 21117 C C . PHE A 1 68 ? 6.763 -8.605 2.816 1.00 0.00 68 PHE A C 16
ATOM 21118 O O . PHE A 1 68 ? 7.387 -9.451 3.452 1.00 0.00 68 PHE A O 16
ATOM 21135 N N . LEU A 1 69 ? 5.457 -8.691 2.616 1.00 0.00 69 LEU A N 16
ATOM 21136 C CA . LEU A 1 69 ? 4.617 -9.623 3.386 1.00 0.00 69 LEU A CA 16
ATOM 21137 C C . LEU A 1 69 ? 4.716 -11.087 2.891 1.00 0.00 69 LEU A C 16
ATOM 21138 O O . LEU A 1 69 ? 3.948 -11.955 3.305 1.00 0.00 69 LEU A O 16
ATOM 21154 N N . LEU A 1 70 ? 5.687 -11.363 2.051 1.00 0.00 70 LEU A N 16
ATOM 21155 C CA . LEU A 1 70 ? 5.924 -12.712 1.594 1.00 0.00 70 LEU A CA 16
ATOM 21156 C C . LEU A 1 70 ? 6.577 -13.568 2.684 1.00 0.00 70 LEU A C 16
ATOM 21157 O O . LEU A 1 70 ? 6.448 -14.795 2.684 1.00 0.00 70 LEU A O 16
ATOM 21173 N N . GLU A 1 71 ? 7.241 -12.918 3.629 1.00 0.00 71 GLU A N 16
ATOM 21174 C CA . GLU A 1 71 ? 7.888 -13.613 4.731 1.00 0.00 71 GLU A CA 16
ATOM 21175 C C . GLU A 1 71 ? 7.008 -13.701 5.960 1.00 0.00 71 GLU A C 16
ATOM 21176 O O . GLU A 1 71 ? 7.192 -12.956 6.935 1.00 0.00 71 GLU A O 16
ATOM 21188 N N . HIS A 1 72 ? 6.021 -14.559 5.891 1.00 0.00 72 HIS A N 16
ATOM 21189 C CA . HIS A 1 72 ? 5.165 -14.831 7.029 1.00 0.00 72 HIS A CA 16
ATOM 21190 C C . HIS A 1 72 ? 5.560 -16.173 7.627 1.00 0.00 72 HIS A C 16
ATOM 21191 O O . HIS A 1 72 ? 5.459 -16.383 8.829 1.00 0.00 72 HIS A O 16
ATOM 21206 N N . HIS A 1 73 ? 6.006 -17.077 6.767 1.00 0.00 73 HIS A N 16
ATOM 21207 C CA . HIS A 1 73 ? 6.533 -18.354 7.209 1.00 0.00 73 HIS A CA 16
ATOM 21208 C C . HIS A 1 73 ? 7.834 -18.130 7.947 1.00 0.00 73 HIS A C 16
ATOM 21209 O O . HIS A 1 73 ? 8.689 -17.355 7.497 1.00 0.00 73 HIS A O 16
ATOM 21224 N N . HIS A 1 74 ? 7.977 -18.765 9.066 1.00 0.00 74 HIS A N 16
ATOM 21225 C CA . HIS A 1 74 ? 9.126 -18.544 9.912 1.00 0.00 74 HIS A CA 16
ATOM 21226 C C . HIS A 1 74 ? 10.286 -19.415 9.531 1.00 0.00 74 HIS A C 16
ATOM 21227 O O . HIS A 1 74 ? 10.160 -20.632 9.437 1.00 0.00 74 HIS A O 16
ATOM 21242 N N . HIS A 1 75 ? 11.393 -18.782 9.266 1.00 0.00 75 HIS A N 16
ATOM 21243 C CA . HIS A 1 75 ? 12.633 -19.458 8.993 1.00 0.00 75 HIS A CA 16
ATOM 21244 C C . HIS A 1 75 ? 13.765 -18.492 9.218 1.00 0.00 75 HIS A C 16
ATOM 21245 O O . HIS A 1 75 ? 13.807 -17.426 8.612 1.00 0.00 75 HIS A O 16
ATOM 21260 N N . HIS A 1 76 ? 14.659 -18.825 10.091 1.00 0.00 76 HIS A N 16
ATOM 21261 C CA . HIS A 1 76 ? 15.810 -17.982 10.302 1.00 0.00 76 HIS A CA 16
ATOM 21262 C C . HIS A 1 76 ? 16.997 -18.700 9.688 1.00 0.00 76 HIS A C 16
ATOM 21263 O O . HIS A 1 76 ? 18.126 -18.610 10.129 1.00 0.00 76 HIS A O 16
ATOM 21278 N N . HIS A 1 77 ? 16.686 -19.425 8.655 1.00 0.00 77 HIS A N 16
ATOM 21279 C CA . HIS A 1 77 ? 17.627 -20.110 7.841 1.00 0.00 77 HIS A CA 16
ATOM 21280 C C . HIS A 1 77 ? 17.432 -19.581 6.458 1.00 0.00 77 HIS A C 16
ATOM 21281 O O . HIS A 1 77 ? 16.426 -19.936 5.816 1.00 0.00 77 HIS A O 16
ATOM 21297 N N . MET A 1 1 ? -4.328 22.730 -10.170 1.00 0.00 1 MET A N 17
ATOM 21298 C CA . MET A 1 1 ? -3.048 22.026 -10.307 1.00 0.00 1 MET A CA 17
ATOM 21299 C C . MET A 1 1 ? -3.303 20.562 -10.554 1.00 0.00 1 MET A C 17
ATOM 21300 O O . MET A 1 1 ? -3.924 19.907 -9.741 1.00 0.00 1 MET A O 17
ATOM 21316 N N . LEU A 1 2 ? -2.833 20.052 -11.679 1.00 0.00 2 LEU A N 17
ATOM 21317 C CA . LEU A 1 2 ? -2.993 18.651 -12.002 1.00 0.00 2 LEU A CA 17
ATOM 21318 C C . LEU A 1 2 ? -2.025 17.833 -11.176 1.00 0.00 2 LEU A C 17
ATOM 21319 O O . LEU A 1 2 ? -0.875 17.620 -11.570 1.00 0.00 2 LEU A O 17
ATOM 21335 N N . LYS A 1 3 ? -2.456 17.452 -10.020 1.00 0.00 3 LYS A N 17
ATOM 21336 C CA . LYS A 1 3 ? -1.647 16.692 -9.118 1.00 0.00 3 LYS A CA 17
ATOM 21337 C C . LYS A 1 3 ? -2.239 15.302 -9.016 1.00 0.00 3 LYS A C 17
ATOM 21338 O O . LYS A 1 3 ? -1.611 14.322 -9.416 1.00 0.00 3 LYS A O 17
ATOM 21357 N N . HIS A 1 4 ? -3.475 15.237 -8.516 1.00 0.00 4 HIS A N 17
ATOM 21358 C CA . HIS A 1 4 ? -4.273 13.993 -8.426 1.00 0.00 4 HIS A CA 17
ATOM 21359 C C . HIS A 1 4 ? -3.600 12.875 -7.651 1.00 0.00 4 HIS A C 17
ATOM 21360 O O . HIS A 1 4 ? -4.000 11.740 -7.777 1.00 0.00 4 HIS A O 17
ATOM 21375 N N . GLY A 1 5 ? -2.643 13.178 -6.832 1.00 0.00 5 GLY A N 17
ATOM 21376 C CA . GLY A 1 5 ? -1.946 12.127 -6.162 1.00 0.00 5 GLY A CA 17
ATOM 21377 C C . GLY A 1 5 ? -1.239 12.610 -4.956 1.00 0.00 5 GLY A C 17
ATOM 21378 O O . GLY A 1 5 ? -0.385 13.494 -5.046 1.00 0.00 5 GLY A O 17
ATOM 21382 N N . LYS A 1 6 ? -1.582 12.060 -3.829 1.00 0.00 6 LYS A N 17
ATOM 21383 C CA . LYS A 1 6 ? -0.962 12.436 -2.583 1.00 0.00 6 LYS A CA 17
ATOM 21384 C C . LYS A 1 6 ? -0.373 11.207 -1.924 1.00 0.00 6 LYS A C 17
ATOM 21385 O O . LYS A 1 6 ? -0.791 10.087 -2.222 1.00 0.00 6 LYS A O 17
ATOM 21404 N N . TYR A 1 7 ? 0.580 11.402 -1.062 1.00 0.00 7 TYR A N 17
ATOM 21405 C CA . TYR A 1 7 ? 1.219 10.302 -0.386 1.00 0.00 7 TYR A CA 17
ATOM 21406 C C . TYR A 1 7 ? 0.634 10.081 0.975 1.00 0.00 7 TYR A C 17
ATOM 21407 O O . TYR A 1 7 ? 0.462 11.029 1.751 1.00 0.00 7 TYR A O 17
ATOM 21425 N N . VAL A 1 8 ? 0.309 8.856 1.250 1.00 0.00 8 VAL A N 17
ATOM 21426 C CA . VAL A 1 8 ? -0.178 8.440 2.542 1.00 0.00 8 VAL A CA 17
ATOM 21427 C C . VAL A 1 8 ? 0.559 7.160 2.904 1.00 0.00 8 VAL A C 17
ATOM 21428 O O . VAL A 1 8 ? 1.396 6.691 2.123 1.00 0.00 8 VAL A O 17
ATOM 21441 N N . TYR A 1 9 ? 0.277 6.603 4.039 1.00 0.00 9 TYR A N 17
ATOM 21442 C CA . TYR A 1 9 ? 0.908 5.375 4.436 1.00 0.00 9 TYR A CA 17
ATOM 21443 C C . TYR A 1 9 ? -0.115 4.317 4.649 1.00 0.00 9 TYR A C 17
ATOM 21444 O O . TYR A 1 9 ? -1.218 4.591 5.106 1.00 0.00 9 TYR A O 17
ATOM 21462 N N . ILE A 1 10 ? 0.221 3.130 4.300 1.00 0.00 10 ILE A N 17
ATOM 21463 C CA . ILE A 1 10 ? -0.644 2.026 4.559 1.00 0.00 10 ILE A CA 17
ATOM 21464 C C . ILE A 1 10 ? -0.279 1.436 5.901 1.00 0.00 10 ILE A C 17
ATOM 21465 O O . ILE A 1 10 ? 0.905 1.125 6.157 1.00 0.00 10 ILE A O 17
ATOM 21481 N N . ASP A 1 11 ? -1.268 1.322 6.765 1.00 0.00 11 ASP A N 17
ATOM 21482 C CA . ASP A 1 11 ? -1.086 0.765 8.085 1.00 0.00 11 ASP A CA 17
ATOM 21483 C C . ASP A 1 11 ? -0.953 -0.723 7.979 1.00 0.00 11 ASP A C 17
ATOM 21484 O O . ASP A 1 11 ? -1.931 -1.462 8.011 1.00 0.00 11 ASP A O 17
ATOM 21493 N N . LEU A 1 12 ? 0.250 -1.138 7.679 1.00 0.00 12 LEU A N 17
ATOM 21494 C CA . LEU A 1 12 ? 0.603 -2.533 7.628 1.00 0.00 12 LEU A CA 17
ATOM 21495 C C . LEU A 1 12 ? 0.607 -3.022 9.048 1.00 0.00 12 LEU A C 17
ATOM 21496 O O . LEU A 1 12 ? 0.185 -4.146 9.355 1.00 0.00 12 LEU A O 17
ATOM 21512 N N . ASN A 1 13 ? 1.141 -2.140 9.916 1.00 0.00 13 ASN A N 17
ATOM 21513 C CA . ASN A 1 13 ? 1.143 -2.292 11.374 1.00 0.00 13 ASN A CA 17
ATOM 21514 C C . ASN A 1 13 ? 2.064 -3.449 11.806 1.00 0.00 13 ASN A C 17
ATOM 21515 O O . ASN A 1 13 ? 2.122 -3.827 12.968 1.00 0.00 13 ASN A O 17
ATOM 21526 N N . ASN A 1 14 ? 2.842 -3.943 10.867 1.00 0.00 14 ASN A N 17
ATOM 21527 C CA . ASN A 1 14 ? 3.691 -5.126 11.069 1.00 0.00 14 ASN A CA 17
ATOM 21528 C C . ASN A 1 14 ? 5.145 -4.729 11.331 1.00 0.00 14 ASN A C 17
ATOM 21529 O O . ASN A 1 14 ? 6.061 -5.540 11.193 1.00 0.00 14 ASN A O 17
ATOM 21540 N N . GLY A 1 15 ? 5.341 -3.499 11.747 1.00 0.00 15 GLY A N 17
ATOM 21541 C CA . GLY A 1 15 ? 6.681 -3.009 12.032 1.00 0.00 15 GLY A CA 17
ATOM 21542 C C . GLY A 1 15 ? 7.215 -2.114 10.936 1.00 0.00 15 GLY A C 17
ATOM 21543 O O . GLY A 1 15 ? 8.283 -1.535 11.065 1.00 0.00 15 GLY A O 17
ATOM 21547 N N . LYS A 1 16 ? 6.477 -2.021 9.852 1.00 0.00 16 LYS A N 17
ATOM 21548 C CA . LYS A 1 16 ? 6.805 -1.130 8.776 1.00 0.00 16 LYS A CA 17
ATOM 21549 C C . LYS A 1 16 ? 5.550 -0.602 8.139 1.00 0.00 16 LYS A C 17
ATOM 21550 O O . LYS A 1 16 ? 4.462 -1.145 8.358 1.00 0.00 16 LYS A O 17
ATOM 21569 N N . TYR A 1 17 ? 5.686 0.488 7.424 1.00 0.00 17 TYR A N 17
ATOM 21570 C CA . TYR A 1 17 ? 4.587 1.152 6.737 1.00 0.00 17 TYR A CA 17
ATOM 21571 C C . TYR A 1 17 ? 5.020 1.506 5.341 1.00 0.00 17 TYR A C 17
ATOM 21572 O O . TYR A 1 17 ? 6.159 1.911 5.130 1.00 0.00 17 TYR A O 17
ATOM 21590 N N . VAL A 1 18 ? 4.134 1.359 4.403 1.00 0.00 18 VAL A N 17
ATOM 21591 C CA . VAL A 1 18 ? 4.434 1.677 3.024 1.00 0.00 18 VAL A CA 17
ATOM 21592 C C . VAL A 1 18 ? 3.857 3.031 2.671 1.00 0.00 18 VAL A C 17
ATOM 21593 O O . VAL A 1 18 ? 2.705 3.332 3.008 1.00 0.00 18 VAL A O 17
ATOM 21606 N N . LYS A 1 19 ? 4.666 3.854 2.055 1.00 0.00 19 LYS A N 17
ATOM 21607 C CA . LYS A 1 19 ? 4.237 5.152 1.626 1.00 0.00 19 LYS A CA 17
ATOM 21608 C C . LYS A 1 19 ? 3.775 5.039 0.195 1.00 0.00 19 LYS A C 17
ATOM 21609 O O . LYS A 1 19 ? 4.577 4.799 -0.718 1.00 0.00 19 LYS A O 17
ATOM 21628 N N . VAL A 1 20 ? 2.507 5.184 0.018 1.00 0.00 20 VAL A N 17
ATOM 21629 C CA . VAL A 1 20 ? 1.881 4.978 -1.244 1.00 0.00 20 VAL A CA 17
ATOM 21630 C C . VAL A 1 20 ? 1.283 6.290 -1.755 1.00 0.00 20 VAL A C 17
ATOM 21631 O O . VAL A 1 20 ? 0.810 7.127 -0.970 1.00 0.00 20 VAL A O 17
ATOM 21644 N N . ARG A 1 21 ? 1.354 6.490 -3.047 1.00 0.00 21 ARG A N 17
ATOM 21645 C CA . ARG A 1 21 ? 0.734 7.625 -3.668 1.00 0.00 21 ARG A CA 17
ATOM 21646 C C . ARG A 1 21 ? -0.656 7.199 -4.104 1.00 0.00 21 ARG A C 17
ATOM 21647 O O . ARG A 1 21 ? -0.817 6.192 -4.806 1.00 0.00 21 ARG A O 17
ATOM 21668 N N . ILE A 1 22 ? -1.631 7.921 -3.664 1.00 0.00 22 ILE A N 17
ATOM 21669 C CA . ILE A 1 22 ? -3.000 7.647 -3.998 1.00 0.00 22 ILE A CA 17
ATOM 21670 C C . ILE A 1 22 ? -3.383 8.545 -5.155 1.00 0.00 22 ILE A C 17
ATOM 21671 O O . ILE A 1 22 ? -3.534 9.763 -4.960 1.00 0.00 22 ILE A O 17
ATOM 21687 N N . LEU A 1 23 ? -3.454 7.992 -6.350 1.00 0.00 23 LEU A N 17
ATOM 21688 C CA . LEU A 1 23 ? -3.905 8.759 -7.486 1.00 0.00 23 LEU A CA 17
ATOM 21689 C C . LEU A 1 23 ? -5.409 8.782 -7.463 1.00 0.00 23 LEU A C 17
ATOM 21690 O O . LEU A 1 23 ? -6.053 7.767 -7.684 1.00 0.00 23 LEU A O 17
ATOM 21706 N N . LYS A 1 24 ? -5.960 9.917 -7.181 1.00 0.00 24 LYS A N 17
ATOM 21707 C CA . LYS A 1 24 ? -7.378 10.059 -7.082 1.00 0.00 24 LYS A CA 17
ATOM 21708 C C . LYS A 1 24 ? -7.899 10.794 -8.282 1.00 0.00 24 LYS A C 17
ATOM 21709 O O . LYS A 1 24 ? -7.686 12.010 -8.427 1.00 0.00 24 LYS A O 17
ATOM 21728 N N . SER A 1 25 ? -8.542 10.079 -9.150 1.00 0.00 25 SER A N 17
ATOM 21729 C CA . SER A 1 25 ? -9.154 10.670 -10.281 1.00 0.00 25 SER A CA 17
ATOM 21730 C C . SER A 1 25 ? -10.665 10.583 -10.131 1.00 0.00 25 SER A C 17
ATOM 21731 O O . SER A 1 25 ? -11.314 9.591 -10.516 1.00 0.00 25 SER A O 17
ATOM 21739 N N . ARG A 1 26 ? -11.201 11.589 -9.494 1.00 0.00 26 ARG A N 17
ATOM 21740 C CA . ARG A 1 26 ? -12.623 11.715 -9.261 1.00 0.00 26 ARG A CA 17
ATOM 21741 C C . ARG A 1 26 ? -13.264 12.350 -10.497 1.00 0.00 26 ARG A C 17
ATOM 21742 O O . ARG A 1 26 ? -14.473 12.322 -10.678 1.00 0.00 26 ARG A O 17
ATOM 21763 N N . ASP A 1 27 ? -12.397 12.885 -11.366 1.00 0.00 27 ASP A N 17
ATOM 21764 C CA . ASP A 1 27 ? -12.786 13.550 -12.632 1.00 0.00 27 ASP A CA 17
ATOM 21765 C C . ASP A 1 27 ? -13.539 12.606 -13.553 1.00 0.00 27 ASP A C 17
ATOM 21766 O O . ASP A 1 27 ? -14.268 13.039 -14.445 1.00 0.00 27 ASP A O 17
ATOM 21775 N N . ASP A 1 28 ? -13.316 11.322 -13.370 1.00 0.00 28 ASP A N 17
ATOM 21776 C CA . ASP A 1 28 ? -14.052 10.312 -14.114 1.00 0.00 28 ASP A CA 17
ATOM 21777 C C . ASP A 1 28 ? -15.272 9.911 -13.321 1.00 0.00 28 ASP A C 17
ATOM 21778 O O . ASP A 1 28 ? -16.397 10.055 -13.777 1.00 0.00 28 ASP A O 17
ATOM 21787 N N . ASN A 1 29 ? -15.013 9.438 -12.115 1.00 0.00 29 ASN A N 17
ATOM 21788 C CA . ASN A 1 29 ? -16.022 8.997 -11.153 1.00 0.00 29 ASN A CA 17
ATOM 21789 C C . ASN A 1 29 ? -15.265 8.530 -9.942 1.00 0.00 29 ASN A C 17
ATOM 21790 O O . ASN A 1 29 ? -15.290 9.150 -8.881 1.00 0.00 29 ASN A O 17
ATOM 21801 N N . SER A 1 30 ? -14.523 7.464 -10.140 1.00 0.00 30 SER A N 17
ATOM 21802 C CA . SER A 1 30 ? -13.697 6.903 -9.116 1.00 0.00 30 SER A CA 17
ATOM 21803 C C . SER A 1 30 ? -12.611 6.029 -9.713 1.00 0.00 30 SER A C 17
ATOM 21804 O O . SER A 1 30 ? -12.781 4.819 -9.884 1.00 0.00 30 SER A O 17
ATOM 21812 N N . VAL A 1 31 ? -11.554 6.654 -10.137 1.00 0.00 31 VAL A N 17
ATOM 21813 C CA . VAL A 1 31 ? -10.412 5.933 -10.609 1.00 0.00 31 VAL A CA 17
ATOM 21814 C C . VAL A 1 31 ? -9.279 6.242 -9.673 1.00 0.00 31 VAL A C 17
ATOM 21815 O O . VAL A 1 31 ? -8.578 7.242 -9.828 1.00 0.00 31 VAL A O 17
ATOM 21828 N N . GLU A 1 32 ? -9.177 5.462 -8.640 1.00 0.00 32 GLU A N 17
ATOM 21829 C CA . GLU A 1 32 ? -8.149 5.665 -7.674 1.00 0.00 32 GLU A CA 17
ATOM 21830 C C . GLU A 1 32 ? -7.076 4.646 -7.862 1.00 0.00 32 GLU A C 17
ATOM 21831 O O . GLU A 1 32 ? -7.226 3.486 -7.485 1.00 0.00 32 GLU A O 17
ATOM 21843 N N . LYS A 1 33 ? -6.030 5.047 -8.492 1.00 0.00 33 LYS A N 17
ATOM 21844 C CA . LYS A 1 33 ? -4.934 4.174 -8.724 1.00 0.00 33 LYS A CA 17
ATOM 21845 C C . LYS A 1 33 ? -3.907 4.349 -7.654 1.00 0.00 33 LYS A C 17
ATOM 21846 O O . LYS A 1 33 ? -3.204 5.347 -7.589 1.00 0.00 33 LYS A O 17
ATOM 21865 N N . TYR A 1 34 ? -3.886 3.413 -6.785 1.00 0.00 34 TYR A N 17
ATOM 21866 C CA . TYR A 1 34 ? -2.944 3.384 -5.726 1.00 0.00 34 TYR A CA 17
ATOM 21867 C C . TYR A 1 34 ? -1.669 2.846 -6.348 1.00 0.00 34 TYR A C 17
ATOM 21868 O O . TYR A 1 34 ? -1.735 1.882 -7.131 1.00 0.00 34 TYR A O 17
ATOM 21886 N N . VAL A 1 35 ? -0.542 3.477 -6.072 1.00 0.00 35 VAL A N 17
ATOM 21887 C CA . VAL A 1 35 ? 0.694 3.074 -6.720 1.00 0.00 35 VAL A CA 17
ATOM 21888 C C . VAL A 1 35 ? 1.122 1.664 -6.286 1.00 0.00 35 VAL A C 17
ATOM 21889 O O . VAL A 1 35 ? 0.926 1.246 -5.152 1.00 0.00 35 VAL A O 17
ATOM 21902 N N . LEU A 1 36 ? 1.699 0.979 -7.221 1.00 0.00 36 LEU A N 17
ATOM 21903 C CA . LEU A 1 36 ? 2.081 -0.397 -7.132 1.00 0.00 36 LEU A CA 17
ATOM 21904 C C . LEU A 1 36 ? 3.376 -0.635 -6.352 1.00 0.00 36 LEU A C 17
ATOM 21905 O O . LEU A 1 36 ? 3.812 -1.780 -6.222 1.00 0.00 36 LEU A O 17
ATOM 21921 N N . THR A 1 37 ? 4.024 0.407 -5.876 1.00 0.00 37 THR A N 17
ATOM 21922 C CA . THR A 1 37 ? 5.298 0.204 -5.222 1.00 0.00 37 THR A CA 17
ATOM 21923 C C . THR A 1 37 ? 5.069 -0.062 -3.731 1.00 0.00 37 THR A C 17
ATOM 21924 O O . THR A 1 37 ? 4.102 0.400 -3.132 1.00 0.00 37 THR A O 17
ATOM 21935 N N . SER A 1 38 ? 5.960 -0.828 -3.169 1.00 0.00 38 SER A N 17
ATOM 21936 C CA . SER A 1 38 ? 5.865 -1.291 -1.813 1.00 0.00 38 SER A CA 17
ATOM 21937 C C . SER A 1 38 ? 6.938 -0.621 -0.943 1.00 0.00 38 SER A C 17
ATOM 21938 O O . SER A 1 38 ? 7.385 -1.168 0.054 1.00 0.00 38 SER A O 17
ATOM 21946 N N . HIS A 1 39 ? 7.334 0.560 -1.385 1.00 0.00 39 HIS A N 17
ATOM 21947 C CA . HIS A 1 39 ? 8.313 1.449 -0.732 1.00 0.00 39 HIS A CA 17
ATOM 21948 C C . HIS A 1 39 ? 7.964 1.663 0.773 1.00 0.00 39 HIS A C 17
ATOM 21949 O O . HIS A 1 39 ? 7.099 2.479 1.113 1.00 0.00 39 HIS A O 17
ATOM 21964 N N . VAL A 1 40 ? 8.637 0.929 1.645 1.00 0.00 40 VAL A N 17
ATOM 21965 C CA . VAL A 1 40 ? 8.340 0.953 3.086 1.00 0.00 40 VAL A CA 17
ATOM 21966 C C . VAL A 1 40 ? 9.359 1.700 3.939 1.00 0.00 40 VAL A C 17
ATOM 21967 O O . VAL A 1 40 ? 10.546 1.820 3.584 1.00 0.00 40 VAL A O 17
ATOM 21980 N N . SER A 1 41 ? 8.870 2.183 5.055 1.00 0.00 41 SER A N 17
ATOM 21981 C CA . SER A 1 41 ? 9.641 2.813 6.094 1.00 0.00 41 SER A CA 17
ATOM 21982 C C . SER A 1 41 ? 9.396 2.025 7.378 1.00 0.00 41 SER A C 17
ATOM 21983 O O . SER A 1 41 ? 8.272 1.565 7.612 1.00 0.00 41 SER A O 17
ATOM 21991 N N . LYS A 1 42 ? 10.420 1.853 8.182 1.00 0.00 42 LYS A N 17
ATOM 21992 C CA . LYS A 1 42 ? 10.316 1.036 9.376 1.00 0.00 42 LYS A CA 17
ATOM 21993 C C . LYS A 1 42 ? 9.774 1.833 10.572 1.00 0.00 42 LYS A C 17
ATOM 21994 O O . LYS A 1 42 ? 9.243 1.265 11.529 1.00 0.00 42 LYS A O 17
ATOM 22013 N N . ASN A 1 43 ? 9.887 3.141 10.522 1.00 0.00 43 ASN A N 17
ATOM 22014 C CA . ASN A 1 43 ? 9.375 3.954 11.609 1.00 0.00 43 ASN A CA 17
ATOM 22015 C C . ASN A 1 43 ? 8.012 4.468 11.260 1.00 0.00 43 ASN A C 17
ATOM 22016 O O . ASN A 1 43 ? 7.808 5.010 10.163 1.00 0.00 43 ASN A O 17
ATOM 22027 N N . ARG A 1 44 ? 7.080 4.293 12.177 1.00 0.00 44 ARG A N 17
ATOM 22028 C CA . ARG A 1 44 ? 5.692 4.635 11.933 1.00 0.00 44 ARG A CA 17
ATOM 22029 C C . ARG A 1 44 ? 5.513 6.137 11.741 1.00 0.00 44 ARG A C 17
ATOM 22030 O O . ARG A 1 44 ? 6.107 6.941 12.461 1.00 0.00 44 ARG A O 17
ATOM 22051 N N . PRO A 1 45 ? 4.728 6.535 10.752 1.00 0.00 45 PRO A N 17
ATOM 22052 C CA . PRO A 1 45 ? 4.434 7.930 10.525 1.00 0.00 45 PRO A CA 17
ATOM 22053 C C . PRO A 1 45 ? 3.437 8.462 11.541 1.00 0.00 45 PRO A C 17
ATOM 22054 O O . PRO A 1 45 ? 2.513 7.747 11.977 1.00 0.00 45 PRO A O 17
ATOM 22065 N N . LYS A 1 46 ? 3.623 9.683 11.926 1.00 0.00 46 LYS A N 17
ATOM 22066 C CA . LYS A 1 46 ? 2.726 10.322 12.838 1.00 0.00 46 LYS A CA 17
ATOM 22067 C C . LYS A 1 46 ? 1.936 11.367 12.096 1.00 0.00 46 LYS A C 17
ATOM 22068 O O . LYS A 1 46 ? 0.701 11.374 12.133 1.00 0.00 46 LYS A O 17
ATOM 22087 N N . ASN A 1 47 ? 2.629 12.218 11.376 1.00 0.00 47 ASN A N 17
ATOM 22088 C CA . ASN A 1 47 ? 1.955 13.217 10.583 1.00 0.00 47 ASN A CA 17
ATOM 22089 C C . ASN A 1 47 ? 1.814 12.763 9.166 1.00 0.00 47 ASN A C 17
ATOM 22090 O O . ASN A 1 47 ? 2.595 13.148 8.295 1.00 0.00 47 ASN A O 17
ATOM 22101 N N . ALA A 1 48 ? 0.879 11.868 8.971 1.00 0.00 48 ALA A N 17
ATOM 22102 C CA . ALA A 1 48 ? 0.539 11.328 7.694 1.00 0.00 48 ALA A CA 17
ATOM 22103 C C . ALA A 1 48 ? -0.746 10.567 7.853 1.00 0.00 48 ALA A C 17
ATOM 22104 O O . ALA A 1 48 ? -1.093 10.164 8.972 1.00 0.00 48 ALA A O 17
ATOM 22111 N N . ILE A 1 49 ? -1.445 10.389 6.779 1.00 0.00 49 ILE A N 17
ATOM 22112 C CA . ILE A 1 49 ? -2.701 9.680 6.783 1.00 0.00 49 ILE A CA 17
ATOM 22113 C C . ILE A 1 49 ? -2.417 8.200 6.579 1.00 0.00 49 ILE A C 17
ATOM 22114 O O . ILE A 1 49 ? -1.620 7.838 5.709 1.00 0.00 49 ILE A O 17
ATOM 22130 N N . VAL A 1 50 ? -3.020 7.359 7.384 1.00 0.00 50 VAL A N 17
ATOM 22131 C CA . VAL A 1 50 ? -2.810 5.935 7.258 1.00 0.00 50 VAL A CA 17
ATOM 22132 C C . VAL A 1 50 ? -4.080 5.219 6.813 1.00 0.00 50 VAL A C 17
ATOM 22133 O O . VAL A 1 50 ? -5.176 5.510 7.299 1.00 0.00 50 VAL A O 17
ATOM 22146 N N . ILE A 1 51 ? -3.937 4.352 5.843 1.00 0.00 51 ILE A N 17
ATOM 22147 C CA . ILE A 1 51 ? -5.028 3.530 5.352 1.00 0.00 51 ILE A CA 17
ATOM 22148 C C . ILE A 1 51 ? -4.608 2.083 5.561 1.00 0.00 51 ILE A C 17
ATOM 22149 O O . ILE A 1 51 ? -3.490 1.743 5.270 1.00 0.00 51 ILE A O 17
ATOM 22165 N N . LYS A 1 52 ? -5.464 1.253 6.076 1.00 0.00 52 LYS A N 17
ATOM 22166 C CA . LYS A 1 52 ? -5.101 -0.130 6.354 1.00 0.00 52 LYS A CA 17
ATOM 22167 C C . LYS A 1 52 ? -5.318 -0.980 5.092 1.00 0.00 52 LYS A C 17
ATOM 22168 O O . LYS A 1 52 ? -6.166 -0.631 4.265 1.00 0.00 52 LYS A O 17
ATOM 22187 N N . MET A 1 53 ? -4.581 -2.119 4.960 1.00 0.00 53 MET A N 17
ATOM 22188 C CA . MET A 1 53 ? -4.662 -3.004 3.751 1.00 0.00 53 MET A CA 17
ATOM 22189 C C . MET A 1 53 ? -6.081 -3.450 3.470 1.00 0.00 53 MET A C 17
ATOM 22190 O O . MET A 1 53 ? -6.449 -3.708 2.332 1.00 0.00 53 MET A O 17
ATOM 22204 N N . ASP A 1 54 ? -6.861 -3.512 4.523 1.00 0.00 54 ASP A N 17
ATOM 22205 C CA . ASP A 1 54 ? -8.292 -3.855 4.488 1.00 0.00 54 ASP A CA 17
ATOM 22206 C C . ASP A 1 54 ? -9.072 -3.024 3.440 1.00 0.00 54 ASP A C 17
ATOM 22207 O O . ASP A 1 54 ? -10.026 -3.514 2.821 1.00 0.00 54 ASP A O 17
ATOM 22216 N N . ASN A 1 55 ? -8.637 -1.799 3.210 1.00 0.00 55 ASN A N 17
ATOM 22217 C CA . ASN A 1 55 ? -9.320 -0.899 2.282 1.00 0.00 55 ASN A CA 17
ATOM 22218 C C . ASN A 1 55 ? -8.706 -0.982 0.867 1.00 0.00 55 ASN A C 17
ATOM 22219 O O . ASN A 1 55 ? -9.280 -0.494 -0.108 1.00 0.00 55 ASN A O 17
ATOM 22230 N N . LEU A 1 56 ? -7.572 -1.634 0.752 1.00 0.00 56 LEU A N 17
ATOM 22231 C CA . LEU A 1 56 ? -6.841 -1.683 -0.506 1.00 0.00 56 LEU A CA 17
ATOM 22232 C C . LEU A 1 56 ? -7.267 -2.860 -1.379 1.00 0.00 56 LEU A C 17
ATOM 22233 O O . LEU A 1 56 ? -7.584 -3.939 -0.871 1.00 0.00 56 LEU A O 17
ATOM 22249 N N . PRO A 1 57 ? -7.335 -2.653 -2.707 1.00 0.00 57 PRO A N 17
ATOM 22250 C CA . PRO A 1 57 ? -7.673 -3.707 -3.667 1.00 0.00 57 PRO A CA 17
ATOM 22251 C C . PRO A 1 57 ? -6.588 -4.779 -3.752 1.00 0.00 57 PRO A C 17
ATOM 22252 O O . PRO A 1 57 ? -5.434 -4.570 -3.309 1.00 0.00 57 PRO A O 17
ATOM 22263 N N . ILE A 1 58 ? -6.938 -5.899 -4.358 1.00 0.00 58 ILE A N 17
ATOM 22264 C CA . ILE A 1 58 ? -6.052 -7.042 -4.472 1.00 0.00 58 ILE A CA 17
ATOM 22265 C C . ILE A 1 58 ? -4.767 -6.739 -5.214 1.00 0.00 58 ILE A C 17
ATOM 22266 O O . ILE A 1 58 ? -3.749 -7.337 -4.916 1.00 0.00 58 ILE A O 17
ATOM 22282 N N . GLU A 1 59 ? -4.823 -5.773 -6.135 1.00 0.00 59 GLU A N 17
ATOM 22283 C CA . GLU A 1 59 ? -3.664 -5.365 -6.932 1.00 0.00 59 GLU A CA 17
ATOM 22284 C C . GLU A 1 59 ? -2.570 -4.865 -6.004 1.00 0.00 59 GLU A C 17
ATOM 22285 O O . GLU A 1 59 ? -1.445 -5.353 -6.015 1.00 0.00 59 GLU A O 17
ATOM 22297 N N . VAL A 1 60 ? -2.958 -3.940 -5.154 1.00 0.00 60 VAL A N 17
ATOM 22298 C CA . VAL A 1 60 ? -2.051 -3.254 -4.251 1.00 0.00 60 VAL A CA 17
ATOM 22299 C C . VAL A 1 60 ? -1.550 -4.209 -3.189 1.00 0.00 60 VAL A C 17
ATOM 22300 O O . VAL A 1 60 ? -0.351 -4.299 -2.935 1.00 0.00 60 VAL A O 17
ATOM 22313 N N . LYS A 1 61 ? -2.473 -4.965 -2.613 1.00 0.00 61 LYS A N 17
ATOM 22314 C CA . LYS A 1 61 ? -2.139 -5.901 -1.547 1.00 0.00 61 LYS A CA 17
ATOM 22315 C C . LYS A 1 61 ? -1.213 -6.991 -2.043 1.00 0.00 61 LYS A C 17
ATOM 22316 O O . LYS A 1 61 ? -0.362 -7.473 -1.303 1.00 0.00 61 LYS A O 17
ATOM 22335 N N . ASP A 1 62 ? -1.374 -7.352 -3.296 1.00 0.00 62 ASP A N 17
ATOM 22336 C CA . ASP A 1 62 ? -0.534 -8.363 -3.937 1.00 0.00 62 ASP A CA 17
ATOM 22337 C C . ASP A 1 62 ? 0.896 -7.881 -4.021 1.00 0.00 62 ASP A C 17
ATOM 22338 O O . ASP A 1 62 ? 1.834 -8.620 -3.691 1.00 0.00 62 ASP A O 17
ATOM 22347 N N . LYS A 1 63 ? 1.048 -6.627 -4.419 1.00 0.00 63 LYS A N 17
ATOM 22348 C CA . LYS A 1 63 ? 2.352 -5.993 -4.523 1.00 0.00 63 LYS A CA 17
ATOM 22349 C C . LYS A 1 63 ? 3.017 -5.964 -3.155 1.00 0.00 63 LYS A C 17
ATOM 22350 O O . LYS A 1 63 ? 4.141 -6.473 -2.979 1.00 0.00 63 LYS A O 17
ATOM 22369 N N . LEU A 1 64 ? 2.281 -5.420 -2.192 1.00 0.00 64 LEU A N 17
ATOM 22370 C CA . LEU A 1 64 ? 2.726 -5.265 -0.817 1.00 0.00 64 LEU A CA 17
ATOM 22371 C C . LEU A 1 64 ? 3.161 -6.593 -0.218 1.00 0.00 64 LEU A C 17
ATOM 22372 O O . LEU A 1 64 ? 4.290 -6.727 0.302 1.00 0.00 64 LEU A O 17
ATOM 22388 N N . THR A 1 65 ? 2.290 -7.581 -0.331 1.00 0.00 65 THR A N 17
ATOM 22389 C CA . THR A 1 65 ? 2.524 -8.872 0.246 1.00 0.00 65 THR A CA 17
ATOM 22390 C C . THR A 1 65 ? 3.779 -9.523 -0.325 1.00 0.00 65 THR A C 17
ATOM 22391 O O . THR A 1 65 ? 4.642 -9.956 0.423 1.00 0.00 65 THR A O 17
ATOM 22402 N N . ARG A 1 66 ? 3.923 -9.515 -1.626 1.00 0.00 66 ARG A N 17
ATOM 22403 C CA . ARG A 1 66 ? 5.036 -10.206 -2.244 1.00 0.00 66 ARG A CA 17
ATOM 22404 C C . ARG A 1 66 ? 6.374 -9.478 -2.125 1.00 0.00 66 ARG A C 17
ATOM 22405 O O . ARG A 1 66 ? 7.420 -10.076 -2.354 1.00 0.00 66 ARG A O 17
ATOM 22426 N N . PHE A 1 67 ? 6.357 -8.213 -1.766 1.00 0.00 67 PHE A N 17
ATOM 22427 C CA . PHE A 1 67 ? 7.606 -7.477 -1.644 1.00 0.00 67 PHE A CA 17
ATOM 22428 C C . PHE A 1 67 ? 8.213 -7.598 -0.236 1.00 0.00 67 PHE A C 17
ATOM 22429 O O . PHE A 1 67 ? 9.360 -8.020 -0.077 1.00 0.00 67 PHE A O 17
ATOM 22446 N N . PHE A 1 68 ? 7.448 -7.241 0.781 1.00 0.00 68 PHE A N 17
ATOM 22447 C CA . PHE A 1 68 ? 8.009 -7.168 2.135 1.00 0.00 68 PHE A CA 17
ATOM 22448 C C . PHE A 1 68 ? 7.340 -8.087 3.150 1.00 0.00 68 PHE A C 17
ATOM 22449 O O . PHE A 1 68 ? 7.733 -8.106 4.326 1.00 0.00 68 PHE A O 17
ATOM 22466 N N . LEU A 1 69 ? 6.335 -8.809 2.753 1.00 0.00 69 LEU A N 17
ATOM 22467 C CA . LEU A 1 69 ? 5.583 -9.564 3.726 1.00 0.00 69 LEU A CA 17
ATOM 22468 C C . LEU A 1 69 ? 5.750 -11.069 3.558 1.00 0.00 69 LEU A C 17
ATOM 22469 O O . LEU A 1 69 ? 6.344 -11.727 4.424 1.00 0.00 69 LEU A O 17
ATOM 22485 N N . LEU A 1 70 ? 5.276 -11.573 2.423 1.00 0.00 70 LEU A N 17
ATOM 22486 C CA . LEU A 1 70 ? 5.209 -12.997 2.108 1.00 0.00 70 LEU A CA 17
ATOM 22487 C C . LEU A 1 70 ? 4.314 -13.717 3.105 1.00 0.00 70 LEU A C 17
ATOM 22488 O O . LEU A 1 70 ? 4.790 -14.349 4.060 1.00 0.00 70 LEU A O 17
ATOM 22504 N N . GLU A 1 71 ? 3.005 -13.546 2.887 1.00 0.00 71 GLU A N 17
ATOM 22505 C CA . GLU A 1 71 ? 1.921 -14.046 3.739 1.00 0.00 71 GLU A CA 17
ATOM 22506 C C . GLU A 1 71 ? 2.001 -13.361 5.105 1.00 0.00 71 GLU A C 17
ATOM 22507 O O . GLU A 1 71 ? 1.417 -12.311 5.296 1.00 0.00 71 GLU A O 17
ATOM 22519 N N . HIS A 1 72 ? 2.792 -13.927 5.983 1.00 0.00 72 HIS A N 17
ATOM 22520 C CA . HIS A 1 72 ? 3.078 -13.470 7.336 1.00 0.00 72 HIS A CA 17
ATOM 22521 C C . HIS A 1 72 ? 4.178 -14.365 7.795 1.00 0.00 72 HIS A C 17
ATOM 22522 O O . HIS A 1 72 ? 4.431 -15.384 7.145 1.00 0.00 72 HIS A O 17
ATOM 22537 N N . HIS A 1 73 ? 4.849 -14.041 8.855 1.00 0.00 73 HIS A N 17
ATOM 22538 C CA . HIS A 1 73 ? 5.901 -14.928 9.286 1.00 0.00 73 HIS A CA 17
ATOM 22539 C C . HIS A 1 73 ? 5.481 -15.722 10.503 1.00 0.00 73 HIS A C 17
ATOM 22540 O O . HIS A 1 73 ? 5.122 -16.888 10.369 1.00 0.00 73 HIS A O 17
ATOM 22555 N N . HIS A 1 74 ? 5.474 -15.086 11.677 1.00 0.00 74 HIS A N 17
ATOM 22556 C CA . HIS A 1 74 ? 5.067 -15.710 12.977 1.00 0.00 74 HIS A CA 17
ATOM 22557 C C . HIS A 1 74 ? 6.034 -16.806 13.432 1.00 0.00 74 HIS A C 17
ATOM 22558 O O . HIS A 1 74 ? 6.652 -16.705 14.481 1.00 0.00 74 HIS A O 17
ATOM 22573 N N . HIS A 1 75 ? 6.162 -17.826 12.617 1.00 0.00 75 HIS A N 17
ATOM 22574 C CA . HIS A 1 75 ? 6.945 -19.011 12.927 1.00 0.00 75 HIS A CA 17
ATOM 22575 C C . HIS A 1 75 ? 8.403 -18.805 12.608 1.00 0.00 75 HIS A C 17
ATOM 22576 O O . HIS A 1 75 ? 9.253 -19.578 13.033 1.00 0.00 75 HIS A O 17
ATOM 22591 N N . HIS A 1 76 ? 8.692 -17.777 11.879 1.00 0.00 76 HIS A N 17
ATOM 22592 C CA . HIS A 1 76 ? 10.036 -17.519 11.454 1.00 0.00 76 HIS A CA 17
ATOM 22593 C C . HIS A 1 76 ? 10.320 -16.062 11.672 1.00 0.00 76 HIS A C 17
ATOM 22594 O O . HIS A 1 76 ? 9.419 -15.238 11.542 1.00 0.00 76 HIS A O 17
ATOM 22609 N N . HIS A 1 77 ? 11.528 -15.750 12.030 1.00 0.00 77 HIS A N 17
ATOM 22610 C CA . HIS A 1 77 ? 11.941 -14.381 12.140 1.00 0.00 77 HIS A CA 17
ATOM 22611 C C . HIS A 1 77 ? 12.757 -14.088 10.915 1.00 0.00 77 HIS A C 17
ATOM 22612 O O . HIS A 1 77 ? 13.982 -14.091 10.992 1.00 0.00 77 HIS A O 17
ATOM 22628 N N . MET A 1 1 ? -1.454 20.814 -13.815 1.00 0.00 1 MET A N 18
ATOM 22629 C CA . MET A 1 1 ? -2.491 21.311 -12.925 1.00 0.00 1 MET A CA 18
ATOM 22630 C C . MET A 1 1 ? -2.649 20.317 -11.789 1.00 0.00 1 MET A C 18
ATOM 22631 O O . MET A 1 1 ? -3.047 19.177 -12.024 1.00 0.00 1 MET A O 18
ATOM 22647 N N . LEU A 1 2 ? -2.311 20.749 -10.570 1.00 0.00 2 LEU A N 18
ATOM 22648 C CA . LEU A 1 2 ? -2.301 19.899 -9.365 1.00 0.00 2 LEU A CA 18
ATOM 22649 C C . LEU A 1 2 ? -1.209 18.825 -9.422 1.00 0.00 2 LEU A C 18
ATOM 22650 O O . LEU A 1 2 ? -0.531 18.636 -10.453 1.00 0.00 2 LEU A O 18
ATOM 22666 N N . LYS A 1 3 ? -1.014 18.145 -8.314 1.00 0.00 3 LYS A N 18
ATOM 22667 C CA . LYS A 1 3 ? -0.031 17.084 -8.233 1.00 0.00 3 LYS A CA 18
ATOM 22668 C C . LYS A 1 3 ? -0.597 15.791 -8.763 1.00 0.00 3 LYS A C 18
ATOM 22669 O O . LYS A 1 3 ? 0.115 15.017 -9.401 1.00 0.00 3 LYS A O 18
ATOM 22688 N N . HIS A 1 4 ? -1.891 15.564 -8.492 1.00 0.00 4 HIS A N 18
ATOM 22689 C CA . HIS A 1 4 ? -2.603 14.317 -8.864 1.00 0.00 4 HIS A CA 18
ATOM 22690 C C . HIS A 1 4 ? -2.104 13.167 -8.011 1.00 0.00 4 HIS A C 18
ATOM 22691 O O . HIS A 1 4 ? -2.271 12.005 -8.367 1.00 0.00 4 HIS A O 18
ATOM 22706 N N . GLY A 1 5 ? -1.527 13.481 -6.882 1.00 0.00 5 GLY A N 18
ATOM 22707 C CA . GLY A 1 5 ? -0.986 12.460 -6.052 1.00 0.00 5 GLY A CA 18
ATOM 22708 C C . GLY A 1 5 ? -0.846 12.888 -4.631 1.00 0.00 5 GLY A C 18
ATOM 22709 O O . GLY A 1 5 ? -0.452 14.024 -4.351 1.00 0.00 5 GLY A O 18
ATOM 22713 N N . LYS A 1 6 ? -1.192 12.000 -3.743 1.00 0.00 6 LYS A N 18
ATOM 22714 C CA . LYS A 1 6 ? -1.081 12.219 -2.318 1.00 0.00 6 LYS A CA 18
ATOM 22715 C C . LYS A 1 6 ? -0.250 11.108 -1.739 1.00 0.00 6 LYS A C 18
ATOM 22716 O O . LYS A 1 6 ? -0.463 9.956 -2.080 1.00 0.00 6 LYS A O 18
ATOM 22735 N N . TYR A 1 7 ? 0.690 11.426 -0.904 1.00 0.00 7 TYR A N 18
ATOM 22736 C CA . TYR A 1 7 ? 1.477 10.393 -0.274 1.00 0.00 7 TYR A CA 18
ATOM 22737 C C . TYR A 1 7 ? 0.924 10.089 1.086 1.00 0.00 7 TYR A C 18
ATOM 22738 O O . TYR A 1 7 ? 0.932 10.939 1.970 1.00 0.00 7 TYR A O 18
ATOM 22756 N N . VAL A 1 8 ? 0.429 8.908 1.243 1.00 0.00 8 VAL A N 18
ATOM 22757 C CA . VAL A 1 8 ? -0.106 8.472 2.501 1.00 0.00 8 VAL A CA 18
ATOM 22758 C C . VAL A 1 8 ? 0.585 7.183 2.881 1.00 0.00 8 VAL A C 18
ATOM 22759 O O . VAL A 1 8 ? 1.456 6.697 2.137 1.00 0.00 8 VAL A O 18
ATOM 22772 N N . TYR A 1 9 ? 0.239 6.635 3.999 1.00 0.00 9 TYR A N 18
ATOM 22773 C CA . TYR A 1 9 ? 0.873 5.435 4.444 1.00 0.00 9 TYR A CA 18
ATOM 22774 C C . TYR A 1 9 ? -0.152 4.379 4.747 1.00 0.00 9 TYR A C 18
ATOM 22775 O O . TYR A 1 9 ? -1.202 4.663 5.311 1.00 0.00 9 TYR A O 18
ATOM 22793 N N . ILE A 1 10 ? 0.119 3.178 4.344 1.00 0.00 10 ILE A N 18
ATOM 22794 C CA . ILE A 1 10 ? -0.777 2.090 4.646 1.00 0.00 10 ILE A CA 18
ATOM 22795 C C . ILE A 1 10 ? -0.390 1.501 5.989 1.00 0.00 10 ILE A C 18
ATOM 22796 O O . ILE A 1 10 ? 0.806 1.249 6.253 1.00 0.00 10 ILE A O 18
ATOM 22812 N N . ASP A 1 11 ? -1.381 1.306 6.836 1.00 0.00 11 ASP A N 18
ATOM 22813 C CA . ASP A 1 11 ? -1.193 0.802 8.178 1.00 0.00 11 ASP A CA 18
ATOM 22814 C C . ASP A 1 11 ? -0.860 -0.675 8.172 1.00 0.00 11 ASP A C 18
ATOM 22815 O O . ASP A 1 11 ? -1.736 -1.538 8.292 1.00 0.00 11 ASP A O 18
ATOM 22824 N N . LEU A 1 12 ? 0.409 -0.961 7.921 1.00 0.00 12 LEU A N 18
ATOM 22825 C CA . LEU A 1 12 ? 0.931 -2.318 7.983 1.00 0.00 12 LEU A CA 18
ATOM 22826 C C . LEU A 1 12 ? 0.915 -2.731 9.435 1.00 0.00 12 LEU A C 18
ATOM 22827 O O . LEU A 1 12 ? 0.842 -3.911 9.769 1.00 0.00 12 LEU A O 18
ATOM 22843 N N . ASN A 1 13 ? 1.069 -1.711 10.286 1.00 0.00 13 ASN A N 18
ATOM 22844 C CA . ASN A 1 13 ? 0.858 -1.768 11.740 1.00 0.00 13 ASN A CA 18
ATOM 22845 C C . ASN A 1 13 ? 1.967 -2.517 12.499 1.00 0.00 13 ASN A C 18
ATOM 22846 O O . ASN A 1 13 ? 2.126 -2.348 13.695 1.00 0.00 13 ASN A O 18
ATOM 22857 N N . ASN A 1 14 ? 2.787 -3.251 11.776 1.00 0.00 14 ASN A N 18
ATOM 22858 C CA . ASN A 1 14 ? 3.869 -4.067 12.357 1.00 0.00 14 ASN A CA 18
ATOM 22859 C C . ASN A 1 14 ? 5.136 -3.244 12.637 1.00 0.00 14 ASN A C 18
ATOM 22860 O O . ASN A 1 14 ? 6.223 -3.784 12.804 1.00 0.00 14 ASN A O 18
ATOM 22871 N N . GLY A 1 15 ? 4.970 -1.949 12.729 1.00 0.00 15 GLY A N 18
ATOM 22872 C CA . GLY A 1 15 ? 6.069 -1.057 13.057 1.00 0.00 15 GLY A CA 18
ATOM 22873 C C . GLY A 1 15 ? 6.611 -0.320 11.869 1.00 0.00 15 GLY A C 18
ATOM 22874 O O . GLY A 1 15 ? 7.307 0.673 12.018 1.00 0.00 15 GLY A O 18
ATOM 22878 N N . LYS A 1 16 ? 6.257 -0.771 10.700 1.00 0.00 16 LYS A N 18
ATOM 22879 C CA . LYS A 1 16 ? 6.633 -0.102 9.485 1.00 0.00 16 LYS A CA 18
ATOM 22880 C C . LYS A 1 16 ? 5.399 0.167 8.682 1.00 0.00 16 LYS A C 18
ATOM 22881 O O . LYS A 1 16 ? 4.379 -0.516 8.855 1.00 0.00 16 LYS A O 18
ATOM 22900 N N . TYR A 1 17 ? 5.460 1.167 7.858 1.00 0.00 17 TYR A N 18
ATOM 22901 C CA . TYR A 1 17 ? 4.336 1.589 7.048 1.00 0.00 17 TYR A CA 18
ATOM 22902 C C . TYR A 1 17 ? 4.797 1.746 5.633 1.00 0.00 17 TYR A C 18
ATOM 22903 O O . TYR A 1 17 ? 5.944 2.046 5.405 1.00 0.00 17 TYR A O 18
ATOM 22921 N N . VAL A 1 18 ? 3.936 1.537 4.694 1.00 0.00 18 VAL A N 18
ATOM 22922 C CA . VAL A 1 18 ? 4.324 1.658 3.307 1.00 0.00 18 VAL A CA 18
ATOM 22923 C C . VAL A 1 18 ? 3.870 2.994 2.751 1.00 0.00 18 VAL A C 18
ATOM 22924 O O . VAL A 1 18 ? 2.733 3.425 2.986 1.00 0.00 18 VAL A O 18
ATOM 22937 N N . LYS A 1 19 ? 4.778 3.660 2.071 1.00 0.00 19 LYS A N 18
ATOM 22938 C CA . LYS A 1 19 ? 4.534 4.956 1.500 1.00 0.00 19 LYS A CA 18
ATOM 22939 C C . LYS A 1 19 ? 3.906 4.778 0.133 1.00 0.00 19 LYS A C 18
ATOM 22940 O O . LYS A 1 19 ? 4.572 4.340 -0.814 1.00 0.00 19 LYS A O 18
ATOM 22959 N N . VAL A 1 20 ? 2.651 5.099 0.032 1.00 0.00 20 VAL A N 18
ATOM 22960 C CA . VAL A 1 20 ? 1.924 4.907 -1.187 1.00 0.00 20 VAL A CA 18
ATOM 22961 C C . VAL A 1 20 ? 1.410 6.248 -1.718 1.00 0.00 20 VAL A C 18
ATOM 22962 O O . VAL A 1 20 ? 0.948 7.114 -0.953 1.00 0.00 20 VAL A O 18
ATOM 22975 N N . ARG A 1 21 ? 1.539 6.444 -3.005 1.00 0.00 21 ARG A N 18
ATOM 22976 C CA . ARG A 1 21 ? 1.028 7.622 -3.631 1.00 0.00 21 ARG A CA 18
ATOM 22977 C C . ARG A 1 21 ? -0.329 7.298 -4.194 1.00 0.00 21 ARG A C 18
ATOM 22978 O O . ARG A 1 21 ? -0.471 6.380 -5.021 1.00 0.00 21 ARG A O 18
ATOM 22999 N N . ILE A 1 22 ? -1.305 7.998 -3.723 1.00 0.00 22 ILE A N 18
ATOM 23000 C CA . ILE A 1 22 ? -2.646 7.863 -4.212 1.00 0.00 22 ILE A CA 18
ATOM 23001 C C . ILE A 1 22 ? -2.695 8.683 -5.466 1.00 0.00 22 ILE A C 18
ATOM 23002 O O . ILE A 1 22 ? -2.448 9.892 -5.413 1.00 0.00 22 ILE A O 18
ATOM 23018 N N . LEU A 1 23 ? -2.942 8.057 -6.574 1.00 0.00 23 LEU A N 18
ATOM 23019 C CA . LEU A 1 23 ? -2.934 8.749 -7.827 1.00 0.00 23 LEU A CA 18
ATOM 23020 C C . LEU A 1 23 ? -4.337 9.237 -8.085 1.00 0.00 23 LEU A C 18
ATOM 23021 O O . LEU A 1 23 ? -5.220 8.449 -8.390 1.00 0.00 23 LEU A O 18
ATOM 23037 N N . LYS A 1 24 ? -4.553 10.507 -7.996 1.00 0.00 24 LYS A N 18
ATOM 23038 C CA . LYS A 1 24 ? -5.877 11.006 -8.161 1.00 0.00 24 LYS A CA 18
ATOM 23039 C C . LYS A 1 24 ? -6.082 11.381 -9.605 1.00 0.00 24 LYS A C 18
ATOM 23040 O O . LYS A 1 24 ? -5.572 12.409 -10.087 1.00 0.00 24 LYS A O 18
ATOM 23059 N N . SER A 1 25 ? -6.828 10.571 -10.290 1.00 0.00 25 SER A N 18
ATOM 23060 C CA . SER A 1 25 ? -7.041 10.758 -11.678 1.00 0.00 25 SER A CA 18
ATOM 23061 C C . SER A 1 25 ? -8.336 11.519 -11.940 1.00 0.00 25 SER A C 18
ATOM 23062 O O . SER A 1 25 ? -9.407 10.924 -12.144 1.00 0.00 25 SER A O 18
ATOM 23070 N N . ARG A 1 26 ? -8.240 12.832 -11.863 1.00 0.00 26 ARG A N 18
ATOM 23071 C CA . ARG A 1 26 ? -9.368 13.719 -12.135 1.00 0.00 26 ARG A CA 18
ATOM 23072 C C . ARG A 1 26 ? -9.546 13.879 -13.622 1.00 0.00 26 ARG A C 18
ATOM 23073 O O . ARG A 1 26 ? -10.652 13.995 -14.114 1.00 0.00 26 ARG A O 18
ATOM 23094 N N . ASP A 1 27 ? -8.429 13.877 -14.322 1.00 0.00 27 ASP A N 18
ATOM 23095 C CA . ASP A 1 27 ? -8.386 13.994 -15.781 1.00 0.00 27 ASP A CA 18
ATOM 23096 C C . ASP A 1 27 ? -9.147 12.853 -16.416 1.00 0.00 27 ASP A C 18
ATOM 23097 O O . ASP A 1 27 ? -9.861 13.027 -17.408 1.00 0.00 27 ASP A O 18
ATOM 23106 N N . ASP A 1 28 ? -8.967 11.687 -15.835 1.00 0.00 28 ASP A N 18
ATOM 23107 C CA . ASP A 1 28 ? -9.676 10.482 -16.218 1.00 0.00 28 ASP A CA 18
ATOM 23108 C C . ASP A 1 28 ? -11.144 10.681 -15.903 1.00 0.00 28 ASP A C 18
ATOM 23109 O O . ASP A 1 28 ? -12.005 10.643 -16.791 1.00 0.00 28 ASP A O 18
ATOM 23118 N N . ASN A 1 29 ? -11.412 10.935 -14.631 1.00 0.00 29 ASN A N 18
ATOM 23119 C CA . ASN A 1 29 ? -12.752 11.209 -14.122 1.00 0.00 29 ASN A CA 18
ATOM 23120 C C . ASN A 1 29 ? -12.647 11.593 -12.660 1.00 0.00 29 ASN A C 18
ATOM 23121 O O . ASN A 1 29 ? -12.665 12.759 -12.310 1.00 0.00 29 ASN A O 18
ATOM 23132 N N . SER A 1 30 ? -12.473 10.592 -11.842 1.00 0.00 30 SER A N 18
ATOM 23133 C CA . SER A 1 30 ? -12.336 10.704 -10.426 1.00 0.00 30 SER A CA 18
ATOM 23134 C C . SER A 1 30 ? -11.979 9.315 -9.957 1.00 0.00 30 SER A C 18
ATOM 23135 O O . SER A 1 30 ? -12.793 8.590 -9.392 1.00 0.00 30 SER A O 18
ATOM 23143 N N . VAL A 1 31 ? -10.805 8.895 -10.350 1.00 0.00 31 VAL A N 18
ATOM 23144 C CA . VAL A 1 31 ? -10.351 7.561 -10.059 1.00 0.00 31 VAL A CA 18
ATOM 23145 C C . VAL A 1 31 ? -9.039 7.627 -9.325 1.00 0.00 31 VAL A C 18
ATOM 23146 O O . VAL A 1 31 ? -8.019 7.999 -9.897 1.00 0.00 31 VAL A O 18
ATOM 23159 N N . GLU A 1 32 ? -9.074 7.353 -8.073 1.00 0.00 32 GLU A N 18
ATOM 23160 C CA . GLU A 1 32 ? -7.896 7.268 -7.301 1.00 0.00 32 GLU A CA 18
ATOM 23161 C C . GLU A 1 32 ? -7.232 5.915 -7.503 1.00 0.00 32 GLU A C 18
ATOM 23162 O O . GLU A 1 32 ? -7.691 4.890 -6.980 1.00 0.00 32 GLU A O 18
ATOM 23174 N N . LYS A 1 33 ? -6.201 5.907 -8.319 1.00 0.00 33 LYS A N 18
ATOM 23175 C CA . LYS A 1 33 ? -5.449 4.709 -8.599 1.00 0.00 33 LYS A CA 18
ATOM 23176 C C . LYS A 1 33 ? -4.362 4.600 -7.539 1.00 0.00 33 LYS A C 18
ATOM 23177 O O . LYS A 1 33 ? -4.114 5.559 -6.793 1.00 0.00 33 LYS A O 18
ATOM 23196 N N . TYR A 1 34 ? -3.713 3.482 -7.457 1.00 0.00 34 TYR A N 18
ATOM 23197 C CA . TYR A 1 34 ? -2.655 3.328 -6.497 1.00 0.00 34 TYR A CA 18
ATOM 23198 C C . TYR A 1 34 ? -1.341 3.126 -7.215 1.00 0.00 34 TYR A C 18
ATOM 23199 O O . TYR A 1 34 ? -1.307 2.521 -8.288 1.00 0.00 34 TYR A O 18
ATOM 23217 N N . VAL A 1 35 ? -0.280 3.698 -6.666 1.00 0.00 35 VAL A N 18
ATOM 23218 C CA . VAL A 1 35 ? 1.053 3.595 -7.250 1.00 0.00 35 VAL A CA 18
ATOM 23219 C C . VAL A 1 35 ? 1.561 2.131 -7.170 1.00 0.00 35 VAL A C 18
ATOM 23220 O O . VAL A 1 35 ? 1.110 1.355 -6.330 1.00 0.00 35 VAL A O 18
ATOM 23233 N N . LEU A 1 36 ? 2.491 1.781 -8.035 1.00 0.00 36 LEU A N 18
ATOM 23234 C CA . LEU A 1 36 ? 2.994 0.418 -8.116 1.00 0.00 36 LEU A CA 18
ATOM 23235 C C . LEU A 1 36 ? 4.154 0.153 -7.127 1.00 0.00 36 LEU A C 18
ATOM 23236 O O . LEU A 1 36 ? 4.625 -0.983 -6.992 1.00 0.00 36 LEU A O 18
ATOM 23252 N N . THR A 1 37 ? 4.608 1.164 -6.436 1.00 0.00 37 THR A N 18
ATOM 23253 C CA . THR A 1 37 ? 5.714 0.968 -5.537 1.00 0.00 37 THR A CA 18
ATOM 23254 C C . THR A 1 37 ? 5.205 0.610 -4.141 1.00 0.00 37 THR A C 18
ATOM 23255 O O . THR A 1 37 ? 4.104 0.995 -3.743 1.00 0.00 37 THR A O 18
ATOM 23266 N N . SER A 1 38 ? 5.994 -0.143 -3.430 1.00 0.00 38 SER A N 18
ATOM 23267 C CA . SER A 1 38 ? 5.646 -0.612 -2.127 1.00 0.00 38 SER A CA 18
ATOM 23268 C C . SER A 1 38 ? 6.777 -0.300 -1.138 1.00 0.00 38 SER A C 18
ATOM 23269 O O . SER A 1 38 ? 6.922 -0.973 -0.118 1.00 0.00 38 SER A O 18
ATOM 23277 N N . HIS A 1 39 ? 7.571 0.734 -1.451 1.00 0.00 39 HIS A N 18
ATOM 23278 C CA . HIS A 1 39 ? 8.683 1.129 -0.580 1.00 0.00 39 HIS A CA 18
ATOM 23279 C C . HIS A 1 39 ? 8.212 1.506 0.827 1.00 0.00 39 HIS A C 18
ATOM 23280 O O . HIS A 1 39 ? 7.336 2.373 1.011 1.00 0.00 39 HIS A O 18
ATOM 23295 N N . VAL A 1 40 ? 8.793 0.858 1.798 1.00 0.00 40 VAL A N 18
ATOM 23296 C CA . VAL A 1 40 ? 8.384 1.000 3.172 1.00 0.00 40 VAL A CA 18
ATOM 23297 C C . VAL A 1 40 ? 9.170 2.043 3.956 1.00 0.00 40 VAL A C 18
ATOM 23298 O O . VAL A 1 40 ? 10.364 2.284 3.720 1.00 0.00 40 VAL A O 18
ATOM 23311 N N . SER A 1 41 ? 8.477 2.654 4.861 1.00 0.00 41 SER A N 18
ATOM 23312 C CA . SER A 1 41 ? 8.972 3.644 5.756 1.00 0.00 41 SER A CA 18
ATOM 23313 C C . SER A 1 41 ? 9.143 2.989 7.115 1.00 0.00 41 SER A C 18
ATOM 23314 O O . SER A 1 41 ? 8.266 2.233 7.561 1.00 0.00 41 SER A O 18
ATOM 23322 N N . LYS A 1 42 ? 10.256 3.262 7.752 1.00 0.00 42 LYS A N 18
ATOM 23323 C CA . LYS A 1 42 ? 10.562 2.694 9.054 1.00 0.00 42 LYS A CA 18
ATOM 23324 C C . LYS A 1 42 ? 9.910 3.529 10.134 1.00 0.00 42 LYS A C 18
ATOM 23325 O O . LYS A 1 42 ? 9.620 3.053 11.226 1.00 0.00 42 LYS A O 18
ATOM 23344 N N . ASN A 1 43 ? 9.682 4.774 9.818 1.00 0.00 43 ASN A N 18
ATOM 23345 C CA . ASN A 1 43 ? 9.082 5.689 10.751 1.00 0.00 43 ASN A CA 18
ATOM 23346 C C . ASN A 1 43 ? 7.594 5.714 10.553 1.00 0.00 43 ASN A C 18
ATOM 23347 O O . ASN A 1 43 ? 7.105 5.763 9.403 1.00 0.00 43 ASN A O 18
ATOM 23358 N N . ARG A 1 44 ? 6.878 5.646 11.651 1.00 0.00 44 ARG A N 18
ATOM 23359 C CA . ARG A 1 44 ? 5.438 5.659 11.638 1.00 0.00 44 ARG A CA 18
ATOM 23360 C C . ARG A 1 44 ? 4.949 7.099 11.626 1.00 0.00 44 ARG A C 18
ATOM 23361 O O . ARG A 1 44 ? 5.485 7.949 12.354 1.00 0.00 44 ARG A O 18
ATOM 23382 N N . PRO A 1 45 ? 3.979 7.417 10.775 1.00 0.00 45 PRO A N 18
ATOM 23383 C CA . PRO A 1 45 ? 3.473 8.765 10.653 1.00 0.00 45 PRO A CA 18
ATOM 23384 C C . PRO A 1 45 ? 2.350 9.103 11.641 1.00 0.00 45 PRO A C 18
ATOM 23385 O O . PRO A 1 45 ? 1.365 8.369 11.783 1.00 0.00 45 PRO A O 18
ATOM 23396 N N . LYS A 1 46 ? 2.518 10.204 12.312 1.00 0.00 46 LYS A N 18
ATOM 23397 C CA . LYS A 1 46 ? 1.522 10.727 13.222 1.00 0.00 46 LYS A CA 18
ATOM 23398 C C . LYS A 1 46 ? 0.779 11.857 12.494 1.00 0.00 46 LYS A C 18
ATOM 23399 O O . LYS A 1 46 ? -0.401 12.111 12.721 1.00 0.00 46 LYS A O 18
ATOM 23418 N N . ASN A 1 47 ? 1.474 12.465 11.571 1.00 0.00 47 ASN A N 18
ATOM 23419 C CA . ASN A 1 47 ? 1.002 13.640 10.833 1.00 0.00 47 ASN A CA 18
ATOM 23420 C C . ASN A 1 47 ? 0.528 13.300 9.421 1.00 0.00 47 ASN A C 18
ATOM 23421 O O . ASN A 1 47 ? 0.351 14.196 8.596 1.00 0.00 47 ASN A O 18
ATOM 23432 N N . ALA A 1 48 ? 0.297 12.041 9.139 1.00 0.00 48 ALA A N 18
ATOM 23433 C CA . ALA A 1 48 ? -0.122 11.661 7.804 1.00 0.00 48 ALA A CA 18
ATOM 23434 C C . ALA A 1 48 ? -1.330 10.764 7.861 1.00 0.00 48 ALA A C 18
ATOM 23435 O O . ALA A 1 48 ? -1.676 10.249 8.929 1.00 0.00 48 ALA A O 18
ATOM 23442 N N . ILE A 1 49 ? -1.968 10.579 6.736 1.00 0.00 49 ILE A N 18
ATOM 23443 C CA . ILE A 1 49 ? -3.141 9.734 6.651 1.00 0.00 49 ILE A CA 18
ATOM 23444 C C . ILE A 1 49 ? -2.709 8.284 6.486 1.00 0.00 49 ILE A C 18
ATOM 23445 O O . ILE A 1 49 ? -1.817 7.971 5.680 1.00 0.00 49 ILE A O 18
ATOM 23461 N N . VAL A 1 50 ? -3.294 7.419 7.277 1.00 0.00 50 VAL A N 18
ATOM 23462 C CA . VAL A 1 50 ? -3.006 6.017 7.208 1.00 0.00 50 VAL A CA 18
ATOM 23463 C C . VAL A 1 50 ? -4.248 5.263 6.759 1.00 0.00 50 VAL A C 18
ATOM 23464 O O . VAL A 1 50 ? -5.366 5.587 7.177 1.00 0.00 50 VAL A O 18
ATOM 23477 N N . ILE A 1 51 ? -4.073 4.327 5.869 1.00 0.00 51 ILE A N 18
ATOM 23478 C CA . ILE A 1 51 ? -5.180 3.534 5.369 1.00 0.00 51 ILE A CA 18
ATOM 23479 C C . ILE A 1 51 ? -4.997 2.081 5.814 1.00 0.00 51 ILE A C 18
ATOM 23480 O O . ILE A 1 51 ? -3.881 1.578 5.841 1.00 0.00 51 ILE A O 18
ATOM 23496 N N . LYS A 1 52 ? -6.079 1.437 6.187 1.00 0.00 52 LYS A N 18
ATOM 23497 C CA . LYS A 1 52 ? -6.063 0.068 6.685 1.00 0.00 52 LYS A CA 18
ATOM 23498 C C . LYS A 1 52 ? -5.763 -0.904 5.530 1.00 0.00 52 LYS A C 18
ATOM 23499 O O . LYS A 1 52 ? -6.291 -0.727 4.447 1.00 0.00 52 LYS A O 18
ATOM 23518 N N . MET A 1 53 ? -4.956 -1.945 5.786 1.00 0.00 53 MET A N 18
ATOM 23519 C CA . MET A 1 53 ? -4.561 -2.931 4.744 1.00 0.00 53 MET A CA 18
ATOM 23520 C C . MET A 1 53 ? -5.774 -3.634 4.169 1.00 0.00 53 MET A C 18
ATOM 23521 O O . MET A 1 53 ? -5.855 -3.891 2.970 1.00 0.00 53 MET A O 18
ATOM 23535 N N . ASP A 1 54 ? -6.728 -3.888 5.041 1.00 0.00 54 ASP A N 18
ATOM 23536 C CA . ASP A 1 54 ? -7.995 -4.564 4.714 1.00 0.00 54 ASP A CA 18
ATOM 23537 C C . ASP A 1 54 ? -8.813 -3.758 3.680 1.00 0.00 54 ASP A C 18
ATOM 23538 O O . ASP A 1 54 ? -9.674 -4.297 2.970 1.00 0.00 54 ASP A O 18
ATOM 23547 N N . ASN A 1 55 ? -8.499 -2.482 3.573 1.00 0.00 55 ASN A N 18
ATOM 23548 C CA . ASN A 1 55 ? -9.208 -1.567 2.694 1.00 0.00 55 ASN A CA 18
ATOM 23549 C C . ASN A 1 55 ? -8.633 -1.612 1.270 1.00 0.00 55 ASN A C 18
ATOM 23550 O O . ASN A 1 55 ? -9.319 -1.266 0.304 1.00 0.00 55 ASN A O 18
ATOM 23561 N N . LEU A 1 56 ? -7.398 -2.075 1.134 1.00 0.00 56 LEU A N 18
ATOM 23562 C CA . LEU A 1 56 ? -6.718 -2.069 -0.165 1.00 0.00 56 LEU A CA 18
ATOM 23563 C C . LEU A 1 56 ? -7.198 -3.180 -1.087 1.00 0.00 56 LEU A C 18
ATOM 23564 O O . LEU A 1 56 ? -7.496 -4.291 -0.629 1.00 0.00 56 LEU A O 18
ATOM 23580 N N . PRO A 1 57 ? -7.313 -2.884 -2.396 1.00 0.00 57 PRO A N 18
ATOM 23581 C CA . PRO A 1 57 ? -7.746 -3.851 -3.407 1.00 0.00 57 PRO A CA 18
ATOM 23582 C C . PRO A 1 57 ? -6.810 -5.052 -3.544 1.00 0.00 57 PRO A C 18
ATOM 23583 O O . PRO A 1 57 ? -5.640 -5.024 -3.103 1.00 0.00 57 PRO A O 18
ATOM 23594 N N . ILE A 1 58 ? -7.318 -6.085 -4.189 1.00 0.00 58 ILE A N 18
ATOM 23595 C CA . ILE A 1 58 ? -6.623 -7.347 -4.329 1.00 0.00 58 ILE A CA 18
ATOM 23596 C C . ILE A 1 58 ? -5.275 -7.267 -5.061 1.00 0.00 58 ILE A C 18
ATOM 23597 O O . ILE A 1 58 ? -4.344 -7.990 -4.707 1.00 0.00 58 ILE A O 18
ATOM 23613 N N . GLU A 1 59 ? -5.151 -6.388 -6.047 1.00 0.00 59 GLU A N 18
ATOM 23614 C CA . GLU A 1 59 ? -3.909 -6.263 -6.755 1.00 0.00 59 GLU A CA 18
ATOM 23615 C C . GLU A 1 59 ? -2.873 -5.459 -5.982 1.00 0.00 59 GLU A C 18
ATOM 23616 O O . GLU A 1 59 ? -1.674 -5.732 -6.063 1.00 0.00 59 GLU A O 18
ATOM 23628 N N . VAL A 1 60 ? -3.334 -4.507 -5.196 1.00 0.00 60 VAL A N 18
ATOM 23629 C CA . VAL A 1 60 ? -2.445 -3.750 -4.333 1.00 0.00 60 VAL A CA 18
ATOM 23630 C C . VAL A 1 60 ? -1.883 -4.672 -3.246 1.00 0.00 60 VAL A C 18
ATOM 23631 O O . VAL A 1 60 ? -0.667 -4.741 -3.051 1.00 0.00 60 VAL A O 18
ATOM 23644 N N . LYS A 1 61 ? -2.772 -5.429 -2.585 1.00 0.00 61 LYS A N 18
ATOM 23645 C CA . LYS A 1 61 ? -2.355 -6.367 -1.532 1.00 0.00 61 LYS A CA 18
ATOM 23646 C C . LYS A 1 61 ? -1.380 -7.401 -2.078 1.00 0.00 61 LYS A C 18
ATOM 23647 O O . LYS A 1 61 ? -0.400 -7.765 -1.408 1.00 0.00 61 LYS A O 18
ATOM 23666 N N . ASP A 1 62 ? -1.646 -7.844 -3.302 1.00 0.00 62 ASP A N 18
ATOM 23667 C CA . ASP A 1 62 ? -0.797 -8.798 -4.027 1.00 0.00 62 ASP A CA 18
ATOM 23668 C C . ASP A 1 62 ? 0.638 -8.309 -4.087 1.00 0.00 62 ASP A C 18
ATOM 23669 O O . ASP A 1 62 ? 1.581 -9.029 -3.719 1.00 0.00 62 ASP A O 18
ATOM 23678 N N . LYS A 1 63 ? 0.797 -7.071 -4.468 1.00 0.00 63 LYS A N 18
ATOM 23679 C CA . LYS A 1 63 ? 2.115 -6.521 -4.697 1.00 0.00 63 LYS A CA 18
ATOM 23680 C C . LYS A 1 63 ? 2.778 -6.014 -3.417 1.00 0.00 63 LYS A C 18
ATOM 23681 O O . LYS A 1 63 ? 4.015 -6.034 -3.309 1.00 0.00 63 LYS A O 18
ATOM 23700 N N . LEU A 1 64 ? 1.969 -5.604 -2.437 1.00 0.00 64 LEU A N 18
ATOM 23701 C CA . LEU A 1 64 ? 2.487 -5.260 -1.104 1.00 0.00 64 LEU A CA 18
ATOM 23702 C C . LEU A 1 64 ? 3.141 -6.497 -0.501 1.00 0.00 64 LEU A C 18
ATOM 23703 O O . LEU A 1 64 ? 4.271 -6.453 0.026 1.00 0.00 64 LEU A O 18
ATOM 23719 N N . THR A 1 65 ? 2.441 -7.609 -0.625 1.00 0.00 65 THR A N 18
ATOM 23720 C CA . THR A 1 65 ? 2.902 -8.873 -0.126 1.00 0.00 65 THR A CA 18
ATOM 23721 C C . THR A 1 65 ? 4.209 -9.294 -0.813 1.00 0.00 65 THR A C 18
ATOM 23722 O O . THR A 1 65 ? 5.156 -9.691 -0.145 1.00 0.00 65 THR A O 18
ATOM 23733 N N . ARG A 1 66 ? 4.261 -9.131 -2.129 1.00 0.00 66 ARG A N 18
ATOM 23734 C CA . ARG A 1 66 ? 5.421 -9.532 -2.932 1.00 0.00 66 ARG A CA 18
ATOM 23735 C C . ARG A 1 66 ? 6.690 -8.740 -2.631 1.00 0.00 66 ARG A C 18
ATOM 23736 O O . ARG A 1 66 ? 7.794 -9.268 -2.772 1.00 0.00 66 ARG A O 18
ATOM 23757 N N . PHE A 1 67 ? 6.551 -7.496 -2.227 1.00 0.00 67 PHE A N 18
ATOM 23758 C CA . PHE A 1 67 ? 7.726 -6.675 -2.001 1.00 0.00 67 PHE A CA 18
ATOM 23759 C C . PHE A 1 67 ? 8.320 -6.864 -0.615 1.00 0.00 67 PHE A C 18
ATOM 23760 O O . PHE A 1 67 ? 9.499 -7.222 -0.482 1.00 0.00 67 PHE A O 18
ATOM 23777 N N . PHE A 1 68 ? 7.530 -6.644 0.411 1.00 0.00 68 PHE A N 18
ATOM 23778 C CA . PHE A 1 68 ? 8.092 -6.611 1.749 1.00 0.00 68 PHE A CA 18
ATOM 23779 C C . PHE A 1 68 ? 7.609 -7.715 2.677 1.00 0.00 68 PHE A C 18
ATOM 23780 O O . PHE A 1 68 ? 8.386 -8.209 3.495 1.00 0.00 68 PHE A O 18
ATOM 23797 N N . LEU A 1 69 ? 6.358 -8.115 2.567 1.00 0.00 69 LEU A N 18
ATOM 23798 C CA . LEU A 1 69 ? 5.811 -9.038 3.549 1.00 0.00 69 LEU A CA 18
ATOM 23799 C C . LEU A 1 69 ? 6.276 -10.460 3.295 1.00 0.00 69 LEU A C 18
ATOM 23800 O O . LEU A 1 69 ? 7.146 -10.959 4.016 1.00 0.00 69 LEU A O 18
ATOM 23816 N N . LEU A 1 70 ? 5.751 -11.067 2.219 1.00 0.00 70 LEU A N 18
ATOM 23817 C CA . LEU A 1 70 ? 6.031 -12.450 1.772 1.00 0.00 70 LEU A CA 18
ATOM 23818 C C . LEU A 1 70 ? 5.658 -13.527 2.803 1.00 0.00 70 LEU A C 18
ATOM 23819 O O . LEU A 1 70 ? 4.894 -14.451 2.503 1.00 0.00 70 LEU A O 18
ATOM 23835 N N . GLU A 1 71 ? 6.216 -13.384 3.986 1.00 0.00 71 GLU A N 18
ATOM 23836 C CA . GLU A 1 71 ? 6.125 -14.308 5.112 1.00 0.00 71 GLU A CA 18
ATOM 23837 C C . GLU A 1 71 ? 6.804 -15.627 4.721 1.00 0.00 71 GLU A C 18
ATOM 23838 O O . GLU A 1 71 ? 6.524 -16.706 5.254 1.00 0.00 71 GLU A O 18
ATOM 23850 N N . HIS A 1 72 ? 7.769 -15.500 3.820 1.00 0.00 72 HIS A N 18
ATOM 23851 C CA . HIS A 1 72 ? 8.527 -16.628 3.331 1.00 0.00 72 HIS A CA 18
ATOM 23852 C C . HIS A 1 72 ? 9.612 -16.921 4.357 1.00 0.00 72 HIS A C 18
ATOM 23853 O O . HIS A 1 72 ? 10.210 -17.985 4.383 1.00 0.00 72 HIS A O 18
ATOM 23868 N N . HIS A 1 73 ? 9.852 -15.934 5.186 1.00 0.00 73 HIS A N 18
ATOM 23869 C CA . HIS A 1 73 ? 10.712 -16.032 6.336 1.00 0.00 73 HIS A CA 18
ATOM 23870 C C . HIS A 1 73 ? 9.988 -15.367 7.465 1.00 0.00 73 HIS A C 18
ATOM 23871 O O . HIS A 1 73 ? 9.762 -14.159 7.429 1.00 0.00 73 HIS A O 18
ATOM 23886 N N . HIS A 1 74 ? 9.568 -16.127 8.417 1.00 0.00 74 HIS A N 18
ATOM 23887 C CA . HIS A 1 74 ? 8.876 -15.585 9.549 1.00 0.00 74 HIS A CA 18
ATOM 23888 C C . HIS A 1 74 ? 9.321 -16.355 10.759 1.00 0.00 74 HIS A C 18
ATOM 23889 O O . HIS A 1 74 ? 9.041 -17.536 10.882 1.00 0.00 74 HIS A O 18
ATOM 23904 N N . HIS A 1 75 ? 10.035 -15.712 11.619 1.00 0.00 75 HIS A N 18
ATOM 23905 C CA . HIS A 1 75 ? 10.605 -16.384 12.762 1.00 0.00 75 HIS A CA 18
ATOM 23906 C C . HIS A 1 75 ? 9.970 -15.879 14.041 1.00 0.00 75 HIS A C 18
ATOM 23907 O O . HIS A 1 75 ? 9.818 -14.668 14.229 1.00 0.00 75 HIS A O 18
ATOM 23922 N N . HIS A 1 76 ? 9.570 -16.777 14.884 1.00 0.00 76 HIS A N 18
ATOM 23923 C CA . HIS A 1 76 ? 8.978 -16.417 16.145 1.00 0.00 76 HIS A CA 18
ATOM 23924 C C . HIS A 1 76 ? 9.960 -16.709 17.259 1.00 0.00 76 HIS A C 18
ATOM 23925 O O . HIS A 1 76 ? 10.392 -17.846 17.427 1.00 0.00 76 HIS A O 18
ATOM 23940 N N . HIS A 1 77 ? 10.329 -15.703 17.988 1.00 0.00 77 HIS A N 18
ATOM 23941 C CA . HIS A 1 77 ? 11.191 -15.887 19.117 1.00 0.00 77 HIS A CA 18
ATOM 23942 C C . HIS A 1 77 ? 10.337 -15.817 20.357 1.00 0.00 77 HIS A C 18
ATOM 23943 O O . HIS A 1 77 ? 9.943 -16.867 20.876 1.00 0.00 77 HIS A O 18
ATOM 23959 N N . MET A 1 1 ? -4.913 23.488 -5.446 1.00 0.00 1 MET A N 19
ATOM 23960 C CA . MET A 1 1 ? -4.382 22.256 -4.866 1.00 0.00 1 MET A CA 19
ATOM 23961 C C . MET A 1 1 ? -3.257 21.680 -5.721 1.00 0.00 1 MET A C 19
ATOM 23962 O O . MET A 1 1 ? -2.136 21.523 -5.242 1.00 0.00 1 MET A O 19
ATOM 23978 N N . LEU A 1 2 ? -3.567 21.358 -6.987 1.00 0.00 2 LEU A N 19
ATOM 23979 C CA . LEU A 1 2 ? -2.630 20.728 -7.947 1.00 0.00 2 LEU A CA 19
ATOM 23980 C C . LEU A 1 2 ? -2.310 19.276 -7.602 1.00 0.00 2 LEU A C 19
ATOM 23981 O O . LEU A 1 2 ? -2.549 18.399 -8.403 1.00 0.00 2 LEU A O 19
ATOM 23997 N N . LYS A 1 3 ? -1.802 19.046 -6.405 1.00 0.00 3 LYS A N 19
ATOM 23998 C CA . LYS A 1 3 ? -1.388 17.721 -5.944 1.00 0.00 3 LYS A CA 19
ATOM 23999 C C . LYS A 1 3 ? -2.566 16.723 -5.898 1.00 0.00 3 LYS A C 19
ATOM 24000 O O . LYS A 1 3 ? -3.370 16.704 -4.945 1.00 0.00 3 LYS A O 19
ATOM 24019 N N . HIS A 1 4 ? -2.679 15.945 -6.963 1.00 0.00 4 HIS A N 19
ATOM 24020 C CA . HIS A 1 4 ? -3.715 14.923 -7.108 1.00 0.00 4 HIS A CA 19
ATOM 24021 C C . HIS A 1 4 ? -3.261 13.594 -6.586 1.00 0.00 4 HIS A C 19
ATOM 24022 O O . HIS A 1 4 ? -4.079 12.721 -6.290 1.00 0.00 4 HIS A O 19
ATOM 24037 N N . GLY A 1 5 ? -1.987 13.433 -6.502 1.00 0.00 5 GLY A N 19
ATOM 24038 C CA . GLY A 1 5 ? -1.432 12.243 -5.981 1.00 0.00 5 GLY A CA 19
ATOM 24039 C C . GLY A 1 5 ? -0.847 12.500 -4.638 1.00 0.00 5 GLY A C 19
ATOM 24040 O O . GLY A 1 5 ? 0.254 13.030 -4.532 1.00 0.00 5 GLY A O 19
ATOM 24044 N N . LYS A 1 6 ? -1.568 12.155 -3.621 1.00 0.00 6 LYS A N 19
ATOM 24045 C CA . LYS A 1 6 ? -1.135 12.399 -2.266 1.00 0.00 6 LYS A CA 19
ATOM 24046 C C . LYS A 1 6 ? -0.475 11.163 -1.693 1.00 0.00 6 LYS A C 19
ATOM 24047 O O . LYS A 1 6 ? -0.901 10.046 -1.968 1.00 0.00 6 LYS A O 19
ATOM 24066 N N . TYR A 1 7 ? 0.571 11.358 -0.933 1.00 0.00 7 TYR A N 19
ATOM 24067 C CA . TYR A 1 7 ? 1.303 10.259 -0.357 1.00 0.00 7 TYR A CA 19
ATOM 24068 C C . TYR A 1 7 ? 0.764 9.921 1.003 1.00 0.00 7 TYR A C 19
ATOM 24069 O O . TYR A 1 7 ? 0.861 10.723 1.947 1.00 0.00 7 TYR A O 19
ATOM 24087 N N . VAL A 1 8 ? 0.215 8.761 1.108 1.00 0.00 8 VAL A N 19
ATOM 24088 C CA . VAL A 1 8 ? -0.298 8.269 2.348 1.00 0.00 8 VAL A CA 19
ATOM 24089 C C . VAL A 1 8 ? 0.447 6.985 2.657 1.00 0.00 8 VAL A C 19
ATOM 24090 O O . VAL A 1 8 ? 1.335 6.577 1.888 1.00 0.00 8 VAL A O 19
ATOM 24103 N N . TYR A 1 9 ? 0.137 6.368 3.740 1.00 0.00 9 TYR A N 19
ATOM 24104 C CA . TYR A 1 9 ? 0.792 5.148 4.099 1.00 0.00 9 TYR A CA 19
ATOM 24105 C C . TYR A 1 9 ? -0.230 4.093 4.385 1.00 0.00 9 TYR A C 19
ATOM 24106 O O . TYR A 1 9 ? -1.319 4.391 4.870 1.00 0.00 9 TYR A O 19
ATOM 24124 N N . ILE A 1 10 ? 0.083 2.879 4.067 1.00 0.00 10 ILE A N 19
ATOM 24125 C CA . ILE A 1 10 ? -0.812 1.796 4.381 1.00 0.00 10 ILE A CA 19
ATOM 24126 C C . ILE A 1 10 ? -0.464 1.271 5.751 1.00 0.00 10 ILE A C 19
ATOM 24127 O O . ILE A 1 10 ? 0.718 0.995 6.043 1.00 0.00 10 ILE A O 19
ATOM 24143 N N . ASP A 1 11 ? -1.467 1.166 6.591 1.00 0.00 11 ASP A N 19
ATOM 24144 C CA . ASP A 1 11 ? -1.308 0.697 7.946 1.00 0.00 11 ASP A CA 19
ATOM 24145 C C . ASP A 1 11 ? -1.085 -0.789 7.947 1.00 0.00 11 ASP A C 19
ATOM 24146 O O . ASP A 1 11 ? -2.021 -1.589 7.924 1.00 0.00 11 ASP A O 19
ATOM 24155 N N . LEU A 1 12 ? 0.173 -1.134 7.818 1.00 0.00 12 LEU A N 19
ATOM 24156 C CA . LEU A 1 12 ? 0.620 -2.499 7.868 1.00 0.00 12 LEU A CA 19
ATOM 24157 C C . LEU A 1 12 ? 0.573 -2.929 9.313 1.00 0.00 12 LEU A C 19
ATOM 24158 O O . LEU A 1 12 ? 0.366 -4.098 9.634 1.00 0.00 12 LEU A O 19
ATOM 24174 N N . ASN A 1 13 ? 0.857 -1.948 10.170 1.00 0.00 13 ASN A N 19
ATOM 24175 C CA . ASN A 1 13 ? 0.749 -2.026 11.630 1.00 0.00 13 ASN A CA 19
ATOM 24176 C C . ASN A 1 13 ? 1.784 -2.974 12.271 1.00 0.00 13 ASN A C 19
ATOM 24177 O O . ASN A 1 13 ? 1.872 -3.084 13.485 1.00 0.00 13 ASN A O 19
ATOM 24188 N N . ASN A 1 14 ? 2.616 -3.597 11.457 1.00 0.00 14 ASN A N 19
ATOM 24189 C CA . ASN A 1 14 ? 3.640 -4.521 11.964 1.00 0.00 14 ASN A CA 19
ATOM 24190 C C . ASN A 1 14 ? 4.956 -3.805 12.285 1.00 0.00 14 ASN A C 19
ATOM 24191 O O . ASN A 1 14 ? 6.004 -4.438 12.417 1.00 0.00 14 ASN A O 19
ATOM 24202 N N . GLY A 1 15 ? 4.880 -2.502 12.476 1.00 0.00 15 GLY A N 19
ATOM 24203 C CA . GLY A 1 15 ? 6.055 -1.724 12.822 1.00 0.00 15 GLY A CA 19
ATOM 24204 C C . GLY A 1 15 ? 6.612 -0.929 11.665 1.00 0.00 15 GLY A C 19
ATOM 24205 O O . GLY A 1 15 ? 7.413 -0.022 11.867 1.00 0.00 15 GLY A O 19
ATOM 24209 N N . LYS A 1 16 ? 6.182 -1.240 10.471 1.00 0.00 16 LYS A N 19
ATOM 24210 C CA . LYS A 1 16 ? 6.627 -0.516 9.301 1.00 0.00 16 LYS A CA 19
ATOM 24211 C C . LYS A 1 16 ? 5.429 -0.101 8.481 1.00 0.00 16 LYS A C 19
ATOM 24212 O O . LYS A 1 16 ? 4.331 -0.663 8.649 1.00 0.00 16 LYS A O 19
ATOM 24231 N N . TYR A 1 17 ? 5.621 0.876 7.635 1.00 0.00 17 TYR A N 19
ATOM 24232 C CA . TYR A 1 17 ? 4.580 1.399 6.788 1.00 0.00 17 TYR A CA 19
ATOM 24233 C C . TYR A 1 17 ? 5.065 1.506 5.367 1.00 0.00 17 TYR A C 19
ATOM 24234 O O . TYR A 1 17 ? 6.247 1.713 5.126 1.00 0.00 17 TYR A O 19
ATOM 24252 N N . VAL A 1 18 ? 4.172 1.341 4.445 1.00 0.00 18 VAL A N 19
ATOM 24253 C CA . VAL A 1 18 ? 4.482 1.456 3.040 1.00 0.00 18 VAL A CA 19
ATOM 24254 C C . VAL A 1 18 ? 3.973 2.793 2.528 1.00 0.00 18 VAL A C 19
ATOM 24255 O O . VAL A 1 18 ? 2.868 3.224 2.895 1.00 0.00 18 VAL A O 19
ATOM 24268 N N . LYS A 1 19 ? 4.773 3.450 1.730 1.00 0.00 19 LYS A N 19
ATOM 24269 C CA . LYS A 1 19 ? 4.440 4.749 1.207 1.00 0.00 19 LYS A CA 19
ATOM 24270 C C . LYS A 1 19 ? 3.703 4.569 -0.115 1.00 0.00 19 LYS A C 19
ATOM 24271 O O . LYS A 1 19 ? 4.249 4.000 -1.068 1.00 0.00 19 LYS A O 19
ATOM 24290 N N . VAL A 1 20 ? 2.483 5.028 -0.173 1.00 0.00 20 VAL A N 19
ATOM 24291 C CA . VAL A 1 20 ? 1.688 4.873 -1.358 1.00 0.00 20 VAL A CA 19
ATOM 24292 C C . VAL A 1 20 ? 1.083 6.211 -1.782 1.00 0.00 20 VAL A C 19
ATOM 24293 O O . VAL A 1 20 ? 0.515 6.951 -0.979 1.00 0.00 20 VAL A O 19
ATOM 24306 N N . ARG A 1 21 ? 1.264 6.538 -3.019 1.00 0.00 21 ARG A N 19
ATOM 24307 C CA . ARG A 1 21 ? 0.720 7.735 -3.571 1.00 0.00 21 ARG A CA 19
ATOM 24308 C C . ARG A 1 21 ? -0.626 7.405 -4.181 1.00 0.00 21 ARG A C 19
ATOM 24309 O O . ARG A 1 21 ? -0.723 6.538 -5.064 1.00 0.00 21 ARG A O 19
ATOM 24330 N N . ILE A 1 22 ? -1.648 8.037 -3.674 1.00 0.00 22 ILE A N 19
ATOM 24331 C CA . ILE A 1 22 ? -2.990 7.853 -4.163 1.00 0.00 22 ILE A CA 19
ATOM 24332 C C . ILE A 1 22 ? -3.183 8.823 -5.294 1.00 0.00 22 ILE A C 19
ATOM 24333 O O . ILE A 1 22 ? -3.249 10.035 -5.070 1.00 0.00 22 ILE A O 19
ATOM 24349 N N . LEU A 1 23 ? -3.216 8.319 -6.485 1.00 0.00 23 LEU A N 19
ATOM 24350 C CA . LEU A 1 23 ? -3.368 9.149 -7.638 1.00 0.00 23 LEU A CA 19
ATOM 24351 C C . LEU A 1 23 ? -4.835 9.314 -7.909 1.00 0.00 23 LEU A C 19
ATOM 24352 O O . LEU A 1 23 ? -5.501 8.363 -8.313 1.00 0.00 23 LEU A O 19
ATOM 24368 N N . LYS A 1 24 ? -5.351 10.484 -7.677 1.00 0.00 24 LYS A N 19
ATOM 24369 C CA . LYS A 1 24 ? -6.726 10.717 -7.972 1.00 0.00 24 LYS A CA 19
ATOM 24370 C C . LYS A 1 24 ? -6.802 11.399 -9.319 1.00 0.00 24 LYS A C 19
ATOM 24371 O O . LYS A 1 24 ? -6.511 12.598 -9.451 1.00 0.00 24 LYS A O 19
ATOM 24390 N N . SER A 1 25 ? -7.198 10.658 -10.298 1.00 0.00 25 SER A N 19
ATOM 24391 C CA . SER A 1 25 ? -7.295 11.140 -11.628 1.00 0.00 25 SER A CA 19
ATOM 24392 C C . SER A 1 25 ? -8.740 11.490 -11.929 1.00 0.00 25 SER A C 19
ATOM 24393 O O . SER A 1 25 ? -9.568 10.628 -12.252 1.00 0.00 25 SER A O 19
ATOM 24401 N N . ARG A 1 26 ? -9.058 12.741 -11.766 1.00 0.00 26 ARG A N 19
ATOM 24402 C CA . ARG A 1 26 ? -10.401 13.214 -11.965 1.00 0.00 26 ARG A CA 19
ATOM 24403 C C . ARG A 1 26 ? -10.617 13.497 -13.434 1.00 0.00 26 ARG A C 19
ATOM 24404 O O . ARG A 1 26 ? -11.731 13.427 -13.940 1.00 0.00 26 ARG A O 19
ATOM 24425 N N . ASP A 1 27 ? -9.522 13.748 -14.126 1.00 0.00 27 ASP A N 19
ATOM 24426 C CA . ASP A 1 27 ? -9.537 14.033 -15.561 1.00 0.00 27 ASP A CA 19
ATOM 24427 C C . ASP A 1 27 ? -9.834 12.770 -16.374 1.00 0.00 27 ASP A C 19
ATOM 24428 O O . ASP A 1 27 ? -10.107 12.838 -17.569 1.00 0.00 27 ASP A O 19
ATOM 24437 N N . ASP A 1 28 ? -9.783 11.630 -15.707 1.00 0.00 28 ASP A N 19
ATOM 24438 C CA . ASP A 1 28 ? -10.132 10.332 -16.299 1.00 0.00 28 ASP A CA 19
ATOM 24439 C C . ASP A 1 28 ? -11.533 9.939 -15.884 1.00 0.00 28 ASP A C 19
ATOM 24440 O O . ASP A 1 28 ? -11.987 8.826 -16.159 1.00 0.00 28 ASP A O 19
ATOM 24449 N N . ASN A 1 29 ? -12.179 10.856 -15.172 1.00 0.00 29 ASN A N 19
ATOM 24450 C CA . ASN A 1 29 ? -13.521 10.701 -14.604 1.00 0.00 29 ASN A CA 19
ATOM 24451 C C . ASN A 1 29 ? -13.472 9.822 -13.366 1.00 0.00 29 ASN A C 19
ATOM 24452 O O . ASN A 1 29 ? -13.803 8.631 -13.406 1.00 0.00 29 ASN A O 19
ATOM 24463 N N . SER A 1 30 ? -12.939 10.422 -12.308 1.00 0.00 30 SER A N 19
ATOM 24464 C CA . SER A 1 30 ? -12.796 9.841 -10.976 1.00 0.00 30 SER A CA 19
ATOM 24465 C C . SER A 1 30 ? -12.180 8.425 -10.991 1.00 0.00 30 SER A C 19
ATOM 24466 O O . SER A 1 30 ? -12.881 7.409 -10.844 1.00 0.00 30 SER A O 19
ATOM 24474 N N . VAL A 1 31 ? -10.899 8.371 -11.252 1.00 0.00 31 VAL A N 19
ATOM 24475 C CA . VAL A 1 31 ? -10.152 7.132 -11.250 1.00 0.00 31 VAL A CA 19
ATOM 24476 C C . VAL A 1 31 ? -9.039 7.265 -10.241 1.00 0.00 31 VAL A C 19
ATOM 24477 O O . VAL A 1 31 ? -8.199 8.143 -10.360 1.00 0.00 31 VAL A O 19
ATOM 24490 N N . GLU A 1 32 ? -9.056 6.454 -9.232 1.00 0.00 32 GLU A N 19
ATOM 24491 C CA . GLU A 1 32 ? -8.034 6.519 -8.231 1.00 0.00 32 GLU A CA 19
ATOM 24492 C C . GLU A 1 32 ? -7.088 5.357 -8.375 1.00 0.00 32 GLU A C 19
ATOM 24493 O O . GLU A 1 32 ? -7.454 4.203 -8.152 1.00 0.00 32 GLU A O 19
ATOM 24505 N N . LYS A 1 33 ? -5.903 5.660 -8.798 1.00 0.00 33 LYS A N 19
ATOM 24506 C CA . LYS A 1 33 ? -4.877 4.683 -9.011 1.00 0.00 33 LYS A CA 19
ATOM 24507 C C . LYS A 1 33 ? -3.935 4.669 -7.846 1.00 0.00 33 LYS A C 19
ATOM 24508 O O . LYS A 1 33 ? -3.626 5.709 -7.267 1.00 0.00 33 LYS A O 19
ATOM 24527 N N . TYR A 1 34 ? -3.506 3.513 -7.485 1.00 0.00 34 TYR A N 19
ATOM 24528 C CA . TYR A 1 34 ? -2.566 3.374 -6.430 1.00 0.00 34 TYR A CA 19
ATOM 24529 C C . TYR A 1 34 ? -1.220 3.156 -7.074 1.00 0.00 34 TYR A C 19
ATOM 24530 O O . TYR A 1 34 ? -1.127 2.426 -8.079 1.00 0.00 34 TYR A O 19
ATOM 24548 N N . VAL A 1 35 ? -0.196 3.798 -6.544 1.00 0.00 35 VAL A N 19
ATOM 24549 C CA . VAL A 1 35 ? 1.122 3.751 -7.153 1.00 0.00 35 VAL A CA 19
ATOM 24550 C C . VAL A 1 35 ? 1.710 2.324 -7.105 1.00 0.00 35 VAL A C 19
ATOM 24551 O O . VAL A 1 35 ? 1.497 1.553 -6.147 1.00 0.00 35 VAL A O 19
ATOM 24564 N N . LEU A 1 36 ? 2.443 1.993 -8.133 1.00 0.00 36 LEU A N 19
ATOM 24565 C CA . LEU A 1 36 ? 2.988 0.682 -8.340 1.00 0.00 36 LEU A CA 19
ATOM 24566 C C . LEU A 1 36 ? 4.208 0.366 -7.481 1.00 0.00 36 LEU A C 19
ATOM 24567 O O . LEU A 1 36 ? 4.709 -0.754 -7.518 1.00 0.00 36 LEU A O 19
ATOM 24583 N N . THR A 1 37 ? 4.682 1.319 -6.723 1.00 0.00 37 THR A N 19
ATOM 24584 C CA . THR A 1 37 ? 5.796 1.071 -5.844 1.00 0.00 37 THR A CA 19
ATOM 24585 C C . THR A 1 37 ? 5.262 0.622 -4.483 1.00 0.00 37 THR A C 19
ATOM 24586 O O . THR A 1 37 ? 4.097 0.895 -4.141 1.00 0.00 37 THR A O 19
ATOM 24597 N N . SER A 1 38 ? 6.054 -0.144 -3.775 1.00 0.00 38 SER A N 19
ATOM 24598 C CA . SER A 1 38 ? 5.684 -0.661 -2.476 1.00 0.00 38 SER A CA 19
ATOM 24599 C C . SER A 1 38 ? 6.789 -0.384 -1.456 1.00 0.00 38 SER A C 19
ATOM 24600 O O . SER A 1 38 ? 6.929 -1.109 -0.475 1.00 0.00 38 SER A O 19
ATOM 24608 N N . HIS A 1 39 ? 7.575 0.663 -1.709 1.00 0.00 39 HIS A N 19
ATOM 24609 C CA . HIS A 1 39 ? 8.676 1.033 -0.812 1.00 0.00 39 HIS A CA 19
ATOM 24610 C C . HIS A 1 39 ? 8.199 1.322 0.605 1.00 0.00 39 HIS A C 19
ATOM 24611 O O . HIS A 1 39 ? 7.277 2.123 0.832 1.00 0.00 39 HIS A O 19
ATOM 24626 N N . VAL A 1 40 ? 8.835 0.672 1.541 1.00 0.00 40 VAL A N 19
ATOM 24627 C CA . VAL A 1 40 ? 8.487 0.772 2.933 1.00 0.00 40 VAL A CA 19
ATOM 24628 C C . VAL A 1 40 ? 9.412 1.674 3.700 1.00 0.00 40 VAL A C 19
ATOM 24629 O O . VAL A 1 40 ? 10.548 1.930 3.298 1.00 0.00 40 VAL A O 19
ATOM 24642 N N . SER A 1 41 ? 8.894 2.186 4.767 1.00 0.00 41 SER A N 19
ATOM 24643 C CA . SER A 1 41 ? 9.606 2.988 5.695 1.00 0.00 41 SER A CA 19
ATOM 24644 C C . SER A 1 41 ? 9.324 2.419 7.090 1.00 0.00 41 SER A C 19
ATOM 24645 O O . SER A 1 41 ? 8.201 1.995 7.372 1.00 0.00 41 SER A O 19
ATOM 24653 N N . LYS A 1 42 ? 10.326 2.373 7.941 1.00 0.00 42 LYS A N 19
ATOM 24654 C CA . LYS A 1 42 ? 10.172 1.787 9.278 1.00 0.00 42 LYS A CA 19
ATOM 24655 C C . LYS A 1 42 ? 9.826 2.843 10.312 1.00 0.00 42 LYS A C 19
ATOM 24656 O O . LYS A 1 42 ? 9.920 2.614 11.533 1.00 0.00 42 LYS A O 19
ATOM 24675 N N . ASN A 1 43 ? 9.419 3.980 9.821 1.00 0.00 43 ASN A N 19
ATOM 24676 C CA . ASN A 1 43 ? 8.968 5.065 10.648 1.00 0.00 43 ASN A CA 19
ATOM 24677 C C . ASN A 1 43 ? 7.480 5.054 10.621 1.00 0.00 43 ASN A C 19
ATOM 24678 O O . ASN A 1 43 ? 6.885 4.762 9.583 1.00 0.00 43 ASN A O 19
ATOM 24689 N N . ARG A 1 44 ? 6.871 5.322 11.736 1.00 0.00 44 ARG A N 19
ATOM 24690 C CA . ARG A 1 44 ? 5.441 5.320 11.817 1.00 0.00 44 ARG A CA 19
ATOM 24691 C C . ARG A 1 44 ? 4.925 6.749 11.732 1.00 0.00 44 ARG A C 19
ATOM 24692 O O . ARG A 1 44 ? 5.148 7.555 12.638 1.00 0.00 44 ARG A O 19
ATOM 24713 N N . PRO A 1 45 ? 4.294 7.103 10.611 1.00 0.00 45 PRO A N 19
ATOM 24714 C CA . PRO A 1 45 ? 3.819 8.452 10.372 1.00 0.00 45 PRO A CA 19
ATOM 24715 C C . PRO A 1 45 ? 2.500 8.761 11.058 1.00 0.00 45 PRO A C 19
ATOM 24716 O O . PRO A 1 45 ? 1.522 8.018 10.940 1.00 0.00 45 PRO A O 19
ATOM 24727 N N . LYS A 1 46 ? 2.494 9.841 11.784 1.00 0.00 46 LYS A N 19
ATOM 24728 C CA . LYS A 1 46 ? 1.297 10.344 12.416 1.00 0.00 46 LYS A CA 19
ATOM 24729 C C . LYS A 1 46 ? 0.894 11.646 11.721 1.00 0.00 46 LYS A C 19
ATOM 24730 O O . LYS A 1 46 ? -0.219 12.149 11.884 1.00 0.00 46 LYS A O 19
ATOM 24749 N N . ASN A 1 47 ? 1.819 12.175 10.923 1.00 0.00 47 ASN A N 19
ATOM 24750 C CA . ASN A 1 47 ? 1.599 13.414 10.163 1.00 0.00 47 ASN A CA 19
ATOM 24751 C C . ASN A 1 47 ? 1.001 13.099 8.801 1.00 0.00 47 ASN A C 19
ATOM 24752 O O . ASN A 1 47 ? 0.681 13.998 8.020 1.00 0.00 47 ASN A O 19
ATOM 24763 N N . ALA A 1 48 ? 0.851 11.837 8.523 1.00 0.00 48 ALA A N 19
ATOM 24764 C CA . ALA A 1 48 ? 0.341 11.395 7.260 1.00 0.00 48 ALA A CA 19
ATOM 24765 C C . ALA A 1 48 ? -0.846 10.507 7.497 1.00 0.00 48 ALA A C 19
ATOM 24766 O O . ALA A 1 48 ? -1.008 9.973 8.603 1.00 0.00 48 ALA A O 19
ATOM 24773 N N . ILE A 1 49 ? -1.652 10.342 6.496 1.00 0.00 49 ILE A N 19
ATOM 24774 C CA . ILE A 1 49 ? -2.848 9.546 6.595 1.00 0.00 49 ILE A CA 19
ATOM 24775 C C . ILE A 1 49 ? -2.491 8.083 6.374 1.00 0.00 49 ILE A C 19
ATOM 24776 O O . ILE A 1 49 ? -1.702 7.753 5.473 1.00 0.00 49 ILE A O 19
ATOM 24792 N N . VAL A 1 50 ? -3.020 7.225 7.209 1.00 0.00 50 VAL A N 19
ATOM 24793 C CA . VAL A 1 50 ? -2.759 5.817 7.103 1.00 0.00 50 VAL A CA 19
ATOM 24794 C C . VAL A 1 50 ? -4.050 5.066 6.780 1.00 0.00 50 VAL A C 19
ATOM 24795 O O . VAL A 1 50 ? -5.099 5.313 7.383 1.00 0.00 50 VAL A O 19
ATOM 24808 N N . ILE A 1 51 ? -3.993 4.215 5.798 1.00 0.00 51 ILE A N 19
ATOM 24809 C CA . ILE A 1 51 ? -5.147 3.435 5.395 1.00 0.00 51 ILE A CA 19
ATOM 24810 C C . ILE A 1 51 ? -4.840 1.968 5.659 1.00 0.00 51 ILE A C 19
ATOM 24811 O O . ILE A 1 51 ? -3.795 1.491 5.267 1.00 0.00 51 ILE A O 19
ATOM 24827 N N . LYS A 1 52 ? -5.724 1.269 6.334 1.00 0.00 52 LYS A N 19
ATOM 24828 C CA . LYS A 1 52 ? -5.467 -0.118 6.709 1.00 0.00 52 LYS A CA 19
ATOM 24829 C C . LYS A 1 52 ? -5.673 -1.050 5.498 1.00 0.00 52 LYS A C 19
ATOM 24830 O O . LYS A 1 52 ? -6.522 -0.774 4.643 1.00 0.00 52 LYS A O 19
ATOM 24849 N N . MET A 1 53 ? -4.907 -2.166 5.469 1.00 0.00 53 MET A N 19
ATOM 24850 C CA . MET A 1 53 ? -4.829 -3.122 4.323 1.00 0.00 53 MET A CA 19
ATOM 24851 C C . MET A 1 53 ? -6.179 -3.511 3.764 1.00 0.00 53 MET A C 19
ATOM 24852 O O . MET A 1 53 ? -6.367 -3.540 2.554 1.00 0.00 53 MET A O 19
ATOM 24866 N N . ASP A 1 54 ? -7.108 -3.774 4.654 1.00 0.00 54 ASP A N 19
ATOM 24867 C CA . ASP A 1 54 ? -8.435 -4.321 4.302 1.00 0.00 54 ASP A CA 19
ATOM 24868 C C . ASP A 1 54 ? -9.279 -3.377 3.407 1.00 0.00 54 ASP A C 19
ATOM 24869 O O . ASP A 1 54 ? -10.266 -3.795 2.790 1.00 0.00 54 ASP A O 19
ATOM 24878 N N . ASN A 1 55 ? -8.892 -2.117 3.323 1.00 0.00 55 ASN A N 19
ATOM 24879 C CA . ASN A 1 55 ? -9.598 -1.174 2.449 1.00 0.00 55 ASN A CA 19
ATOM 24880 C C . ASN A 1 55 ? -9.072 -1.271 1.021 1.00 0.00 55 ASN A C 19
ATOM 24881 O O . ASN A 1 55 ? -9.797 -1.027 0.056 1.00 0.00 55 ASN A O 19
ATOM 24892 N N . LEU A 1 56 ? -7.839 -1.679 0.891 1.00 0.00 56 LEU A N 19
ATOM 24893 C CA . LEU A 1 56 ? -7.169 -1.677 -0.388 1.00 0.00 56 LEU A CA 19
ATOM 24894 C C . LEU A 1 56 ? -7.487 -2.922 -1.194 1.00 0.00 56 LEU A C 19
ATOM 24895 O O . LEU A 1 56 ? -7.619 -4.011 -0.633 1.00 0.00 56 LEU A O 19
ATOM 24911 N N . PRO A 1 57 ? -7.651 -2.769 -2.524 1.00 0.00 57 PRO A N 19
ATOM 24912 C CA . PRO A 1 57 ? -7.909 -3.890 -3.437 1.00 0.00 57 PRO A CA 19
ATOM 24913 C C . PRO A 1 57 ? -6.770 -4.928 -3.421 1.00 0.00 57 PRO A C 19
ATOM 24914 O O . PRO A 1 57 ? -5.634 -4.637 -2.962 1.00 0.00 57 PRO A O 19
ATOM 24925 N N . ILE A 1 58 ? -7.043 -6.117 -3.953 1.00 0.00 58 ILE A N 19
ATOM 24926 C CA . ILE A 1 58 ? -6.079 -7.201 -3.917 1.00 0.00 58 ILE A CA 19
ATOM 24927 C C . ILE A 1 58 ? -4.802 -6.909 -4.683 1.00 0.00 58 ILE A C 19
ATOM 24928 O O . ILE A 1 58 ? -3.759 -7.416 -4.319 1.00 0.00 58 ILE A O 19
ATOM 24944 N N . GLU A 1 59 ? -4.882 -6.061 -5.720 1.00 0.00 59 GLU A N 19
ATOM 24945 C CA . GLU A 1 59 ? -3.691 -5.653 -6.478 1.00 0.00 59 GLU A CA 19
ATOM 24946 C C . GLU A 1 59 ? -2.705 -4.912 -5.590 1.00 0.00 59 GLU A C 19
ATOM 24947 O O . GLU A 1 59 ? -1.483 -5.128 -5.671 1.00 0.00 59 GLU A O 19
ATOM 24959 N N . VAL A 1 60 ? -3.232 -4.068 -4.726 1.00 0.00 60 VAL A N 19
ATOM 24960 C CA . VAL A 1 60 ? -2.409 -3.269 -3.846 1.00 0.00 60 VAL A CA 19
ATOM 24961 C C . VAL A 1 60 ? -1.772 -4.161 -2.808 1.00 0.00 60 VAL A C 19
ATOM 24962 O O . VAL A 1 60 ? -0.552 -4.124 -2.613 1.00 0.00 60 VAL A O 19
ATOM 24975 N N . LYS A 1 61 ? -2.591 -5.008 -2.195 1.00 0.00 61 LYS A N 19
ATOM 24976 C CA . LYS A 1 61 ? -2.116 -5.934 -1.176 1.00 0.00 61 LYS A CA 19
ATOM 24977 C C . LYS A 1 61 ? -1.133 -6.933 -1.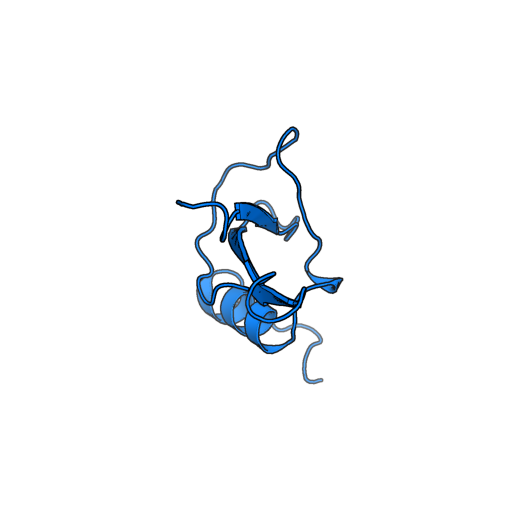774 1.00 0.00 61 LYS A C 19
ATOM 24978 O O . LYS A 1 61 ? -0.223 -7.394 -1.098 1.00 0.00 61 LYS A O 19
ATOM 24997 N N . ASP A 1 62 ? -1.313 -7.233 -3.045 1.00 0.00 62 ASP A N 19
ATOM 24998 C CA . ASP A 1 62 ? -0.429 -8.133 -3.782 1.00 0.00 62 ASP A CA 19
ATOM 24999 C C . ASP A 1 62 ? 0.978 -7.595 -3.843 1.00 0.00 62 ASP A C 19
ATOM 25000 O O . ASP A 1 62 ? 1.942 -8.323 -3.560 1.00 0.00 62 ASP A O 19
ATOM 25009 N N . LYS A 1 63 ? 1.101 -6.312 -4.176 1.00 0.00 63 LYS A N 19
ATOM 25010 C CA . LYS A 1 63 ? 2.406 -5.679 -4.253 1.00 0.00 63 LYS A CA 19
ATOM 25011 C C . LYS A 1 63 ? 3.044 -5.687 -2.882 1.00 0.00 63 LYS A C 19
ATOM 25012 O O . LYS A 1 63 ? 4.214 -6.007 -2.738 1.00 0.00 63 LYS A O 19
ATOM 25031 N N . LEU A 1 64 ? 2.233 -5.377 -1.877 1.00 0.00 64 LEU A N 19
ATOM 25032 C CA . LEU A 1 64 ? 2.684 -5.314 -0.498 1.00 0.00 64 LEU A CA 19
ATOM 25033 C C . LEU A 1 64 ? 3.220 -6.668 -0.048 1.00 0.00 64 LEU A C 19
ATOM 25034 O O . LEU A 1 64 ? 4.345 -6.778 0.479 1.00 0.00 64 LEU A O 19
ATOM 25050 N N . THR A 1 65 ? 2.431 -7.687 -0.292 1.00 0.00 65 THR A N 19
ATOM 25051 C CA . THR A 1 65 ? 2.751 -9.019 0.096 1.00 0.00 65 THR A CA 19
ATOM 25052 C C . THR A 1 65 ? 4.028 -9.519 -0.583 1.00 0.00 65 THR A C 19
ATOM 25053 O O . THR A 1 65 ? 4.930 -10.005 0.087 1.00 0.00 65 THR A O 19
ATOM 25064 N N . ARG A 1 66 ? 4.137 -9.337 -1.877 1.00 0.00 66 ARG A N 19
ATOM 25065 C CA . ARG A 1 66 ? 5.271 -9.884 -2.593 1.00 0.00 66 ARG A CA 19
ATOM 25066 C C . ARG A 1 66 ? 6.557 -9.071 -2.433 1.00 0.00 66 ARG A C 19
ATOM 25067 O O . ARG A 1 66 ? 7.653 -9.622 -2.524 1.00 0.00 66 ARG A O 19
ATOM 25088 N N . PHE A 1 67 ? 6.436 -7.793 -2.161 1.00 0.00 67 PHE A N 19
ATOM 25089 C CA . PHE A 1 67 ? 7.613 -6.953 -2.047 1.00 0.00 67 PHE A CA 19
ATOM 25090 C C . PHE A 1 67 ? 8.278 -7.071 -0.671 1.00 0.00 67 PHE A C 19
ATOM 25091 O O . PHE A 1 67 ? 9.477 -7.368 -0.575 1.00 0.00 67 PHE A O 19
ATOM 25108 N N . PHE A 1 68 ? 7.522 -6.851 0.386 1.00 0.00 68 PHE A N 19
ATOM 25109 C CA . PHE A 1 68 ? 8.135 -6.781 1.702 1.00 0.00 68 PHE A CA 19
ATOM 25110 C C . PHE A 1 68 ? 7.625 -7.806 2.705 1.00 0.00 68 PHE A C 19
ATOM 25111 O O . PHE A 1 68 ? 8.153 -7.890 3.827 1.00 0.00 68 PHE A O 19
ATOM 25128 N N . LEU A 1 69 ? 6.606 -8.557 2.365 1.00 0.00 69 LEU A N 19
ATOM 25129 C CA . LEU A 1 69 ? 6.064 -9.450 3.354 1.00 0.00 69 LEU A CA 19
ATOM 25130 C C . LEU A 1 69 ? 6.490 -10.894 3.111 1.00 0.00 69 LEU A C 19
ATOM 25131 O O . LEU A 1 69 ? 7.404 -11.369 3.775 1.00 0.00 69 LEU A O 19
ATOM 25147 N N . LEU A 1 70 ? 5.925 -11.507 2.069 1.00 0.00 70 LEU A N 19
ATOM 25148 C CA . LEU A 1 70 ? 6.045 -12.939 1.679 1.00 0.00 70 LEU A CA 19
ATOM 25149 C C . LEU A 1 70 ? 5.782 -13.909 2.810 1.00 0.00 70 LEU A C 19
ATOM 25150 O O . LEU A 1 70 ? 4.825 -14.681 2.786 1.00 0.00 70 LEU A O 19
ATOM 25166 N N . GLU A 1 71 ? 6.599 -13.840 3.778 1.00 0.00 71 GLU A N 19
ATOM 25167 C CA . GLU A 1 71 ? 6.554 -14.714 4.903 1.00 0.00 71 GLU A CA 19
ATOM 25168 C C . GLU A 1 71 ? 7.097 -14.011 6.131 1.00 0.00 71 GLU A C 19
ATOM 25169 O O . GLU A 1 71 ? 8.306 -13.882 6.300 1.00 0.00 71 GLU A O 19
ATOM 25181 N N . HIS A 1 72 ? 6.195 -13.489 6.925 1.00 0.00 72 HIS A N 19
ATOM 25182 C CA . HIS A 1 72 ? 6.510 -12.817 8.193 1.00 0.00 72 HIS A CA 19
ATOM 25183 C C . HIS A 1 72 ? 5.288 -12.873 9.097 1.00 0.00 72 HIS A C 19
ATOM 25184 O O . HIS A 1 72 ? 5.170 -12.109 10.052 1.00 0.00 72 HIS A O 19
ATOM 25199 N N . HIS A 1 73 ? 4.397 -13.816 8.829 1.00 0.00 73 HIS A N 19
ATOM 25200 C CA . HIS A 1 73 ? 3.144 -13.883 9.574 1.00 0.00 73 HIS A CA 19
ATOM 25201 C C . HIS A 1 73 ? 2.593 -15.309 9.612 1.00 0.00 73 HIS A C 19
ATOM 25202 O O . HIS A 1 73 ? 2.051 -15.736 10.629 1.00 0.00 73 HIS A O 19
ATOM 25217 N N . HIS A 1 74 ? 2.745 -16.035 8.524 1.00 0.00 74 HIS A N 19
ATOM 25218 C CA . HIS A 1 74 ? 2.268 -17.406 8.443 1.00 0.00 74 HIS A CA 19
ATOM 25219 C C . HIS A 1 74 ? 3.193 -18.295 9.280 1.00 0.00 74 HIS A C 19
ATOM 25220 O O . HIS A 1 74 ? 4.410 -18.133 9.249 1.00 0.00 74 HIS A O 19
ATOM 25235 N N . HIS A 1 75 ? 2.640 -19.197 10.045 1.00 0.00 75 HIS A N 19
ATOM 25236 C CA . HIS A 1 75 ? 3.487 -20.052 10.858 1.00 0.00 75 HIS A CA 19
ATOM 25237 C C . HIS A 1 75 ? 3.263 -21.519 10.528 1.00 0.00 75 HIS A C 19
ATOM 25238 O O . HIS A 1 75 ? 3.628 -21.965 9.447 1.00 0.00 75 HIS A O 19
ATOM 25253 N N . HIS A 1 76 ? 2.619 -22.260 11.418 1.00 0.00 76 HIS A N 19
ATOM 25254 C CA . HIS A 1 76 ? 2.321 -23.676 11.154 1.00 0.00 76 HIS A CA 19
ATOM 25255 C C . HIS A 1 76 ? 0.896 -23.838 10.701 1.00 0.00 76 HIS A C 19
ATOM 25256 O O . HIS A 1 76 ? 0.400 -24.938 10.545 1.00 0.00 76 HIS A O 19
ATOM 25271 N N . HIS A 1 77 ? 0.249 -22.734 10.481 1.00 0.00 77 HIS A N 19
ATOM 25272 C CA . HIS A 1 77 ? -1.092 -22.720 9.998 1.00 0.00 77 HIS A CA 19
ATOM 25273 C C . HIS A 1 77 ? -1.143 -21.658 8.954 1.00 0.00 77 HIS A C 19
ATOM 25274 O O . HIS A 1 77 ? -1.451 -21.967 7.808 1.00 0.00 77 HIS A O 19
ATOM 25290 N N . MET A 1 1 ? -3.057 21.029 -3.220 1.00 0.00 1 MET A N 20
ATOM 25291 C CA . MET A 1 1 ? -3.320 19.827 -3.999 1.00 0.00 1 MET A CA 20
ATOM 25292 C C . MET A 1 1 ? -2.819 20.003 -5.418 1.00 0.00 1 MET A C 20
ATOM 25293 O O . MET A 1 1 ? -3.357 20.801 -6.186 1.00 0.00 1 MET A O 20
ATOM 25309 N N . LEU A 1 2 ? -1.782 19.282 -5.755 1.00 0.00 2 LEU A N 20
ATOM 25310 C CA . LEU A 1 2 ? -1.233 19.302 -7.095 1.00 0.00 2 LEU A CA 20
ATOM 25311 C C . LEU A 1 2 ? -1.844 18.127 -7.818 1.00 0.00 2 LEU A C 20
ATOM 25312 O O . LEU A 1 2 ? -2.276 17.179 -7.158 1.00 0.00 2 LEU A O 20
ATOM 25328 N N . LYS A 1 3 ? -1.894 18.156 -9.129 1.00 0.00 3 LYS A N 20
ATOM 25329 C CA . LYS A 1 3 ? -2.459 17.033 -9.866 1.00 0.00 3 LYS A CA 20
ATOM 25330 C C . LYS A 1 3 ? -1.470 15.866 -9.908 1.00 0.00 3 LYS A C 20
ATOM 25331 O O . LYS A 1 3 ? -0.439 15.935 -10.576 1.00 0.00 3 LYS A O 20
ATOM 25350 N N . HIS A 1 4 ? -1.762 14.840 -9.130 1.00 0.00 4 HIS A N 20
ATOM 25351 C CA . HIS A 1 4 ? -0.946 13.626 -9.056 1.00 0.00 4 HIS A CA 20
ATOM 25352 C C . HIS A 1 4 ? -1.561 12.672 -8.048 1.00 0.00 4 HIS A C 20
ATOM 25353 O O . HIS A 1 4 ? -1.646 11.470 -8.277 1.00 0.00 4 HIS A O 20
ATOM 25368 N N . GLY A 1 5 ? -2.035 13.230 -6.967 1.00 0.00 5 GLY A N 20
ATOM 25369 C CA . GLY A 1 5 ? -2.557 12.447 -5.912 1.00 0.00 5 GLY A CA 20
ATOM 25370 C C . GLY A 1 5 ? -1.957 12.831 -4.600 1.00 0.00 5 GLY A C 20
ATOM 25371 O O . GLY A 1 5 ? -1.535 13.980 -4.419 1.00 0.00 5 GLY A O 20
ATOM 25375 N N . LYS A 1 6 ? -1.890 11.889 -3.712 1.00 0.00 6 LYS A N 20
ATOM 25376 C CA . LYS A 1 6 ? -1.406 12.114 -2.358 1.00 0.00 6 LYS A CA 20
ATOM 25377 C C . LYS A 1 6 ? -0.321 11.107 -2.008 1.00 0.00 6 LYS A C 20
ATOM 25378 O O . LYS A 1 6 ? -0.217 10.061 -2.643 1.00 0.00 6 LYS A O 20
ATOM 25397 N N . TYR A 1 7 ? 0.482 11.436 -1.032 1.00 0.00 7 TYR A N 20
ATOM 25398 C CA . TYR A 1 7 ? 1.419 10.503 -0.451 1.00 0.00 7 TYR A CA 20
ATOM 25399 C C . TYR A 1 7 ? 0.976 10.219 0.954 1.00 0.00 7 TYR A C 20
ATOM 25400 O O . TYR A 1 7 ? 0.982 11.119 1.806 1.00 0.00 7 TYR A O 20
ATOM 25418 N N . VAL A 1 8 ? 0.584 9.001 1.194 1.00 0.00 8 VAL A N 20
ATOM 25419 C CA . VAL A 1 8 ? 0.084 8.580 2.489 1.00 0.00 8 VAL A CA 20
ATOM 25420 C C . VAL A 1 8 ? 0.714 7.247 2.852 1.00 0.00 8 VAL A C 20
ATOM 25421 O O . VAL A 1 8 ? 1.586 6.758 2.122 1.00 0.00 8 VAL A O 20
ATOM 25434 N N . TYR A 1 9 ? 0.320 6.668 3.958 1.00 0.00 9 TYR A N 20
ATOM 25435 C CA . TYR A 1 9 ? 0.910 5.423 4.389 1.00 0.00 9 TYR A CA 20
ATOM 25436 C C . TYR A 1 9 ? -0.144 4.369 4.601 1.00 0.00 9 TYR A C 20
ATOM 25437 O O . TYR A 1 9 ? -1.271 4.675 4.983 1.00 0.00 9 TYR A O 20
ATOM 25455 N N . ILE A 1 10 ? 0.195 3.143 4.320 1.00 0.00 10 ILE A N 20
ATOM 25456 C CA . ILE A 1 10 ? -0.706 2.045 4.593 1.00 0.00 10 ILE A CA 20
ATOM 25457 C C . ILE A 1 10 ? -0.416 1.526 5.987 1.00 0.00 10 ILE A C 20
ATOM 25458 O O . ILE A 1 10 ? 0.758 1.282 6.343 1.00 0.00 10 ILE A O 20
ATOM 25474 N N . ASP A 1 11 ? -1.459 1.373 6.769 1.00 0.00 11 ASP A N 20
ATOM 25475 C CA . ASP A 1 11 ? -1.349 0.948 8.145 1.00 0.00 11 ASP A CA 20
ATOM 25476 C C . ASP A 1 11 ? -1.028 -0.526 8.256 1.00 0.00 11 ASP A C 20
ATOM 25477 O O . ASP A 1 11 ? -1.912 -1.369 8.288 1.00 0.00 11 ASP A O 20
ATOM 25486 N N . LEU A 1 12 ? 0.256 -0.821 8.185 1.00 0.00 12 LEU A N 20
ATOM 25487 C CA . LEU A 1 12 ? 0.757 -2.162 8.422 1.00 0.00 12 LEU A CA 20
ATOM 25488 C C . LEU A 1 12 ? 0.834 -2.350 9.920 1.00 0.00 12 LEU A C 20
ATOM 25489 O O . LEU A 1 12 ? 0.777 -3.465 10.436 1.00 0.00 12 LEU A O 20
ATOM 25505 N N . ASN A 1 13 ? 1.047 -1.217 10.593 1.00 0.00 13 ASN A N 20
ATOM 25506 C CA . ASN A 1 13 ? 1.019 -1.050 12.066 1.00 0.00 13 ASN A CA 20
ATOM 25507 C C . ASN A 1 13 ? 2.224 -1.656 12.812 1.00 0.00 13 ASN A C 20
ATOM 25508 O O . ASN A 1 13 ? 2.670 -1.105 13.820 1.00 0.00 13 ASN A O 20
ATOM 25519 N N . ASN A 1 14 ? 2.813 -2.688 12.246 1.00 0.00 14 ASN A N 20
ATOM 25520 C CA . ASN A 1 14 ? 3.848 -3.528 12.904 1.00 0.00 14 ASN A CA 20
ATOM 25521 C C . ASN A 1 14 ? 5.228 -2.875 12.996 1.00 0.00 14 ASN A C 20
ATOM 25522 O O . ASN A 1 14 ? 6.225 -3.535 13.275 1.00 0.00 14 ASN A O 20
ATOM 25533 N N . GLY A 1 15 ? 5.269 -1.598 12.835 1.00 0.00 15 GLY A N 20
ATOM 25534 C CA . GLY A 1 15 ? 6.529 -0.870 12.971 1.00 0.00 15 GLY A CA 20
ATOM 25535 C C . GLY A 1 15 ? 7.118 -0.481 11.651 1.00 0.00 15 GLY A C 20
ATOM 25536 O O . GLY A 1 15 ? 8.188 0.111 11.585 1.00 0.00 15 GLY A O 20
ATOM 25540 N N . LYS A 1 16 ? 6.441 -0.840 10.610 1.00 0.00 16 LYS A N 20
ATOM 25541 C CA . LYS A 1 16 ? 6.792 -0.421 9.293 1.00 0.00 16 LYS A CA 20
ATOM 25542 C C . LYS A 1 16 ? 5.529 -0.068 8.579 1.00 0.00 16 LYS A C 20
ATOM 25543 O O . LYS A 1 16 ? 4.482 -0.671 8.838 1.00 0.00 16 LYS A O 20
ATOM 25562 N N . TYR A 1 17 ? 5.597 0.930 7.767 1.00 0.00 17 TYR A N 20
ATOM 25563 C CA . TYR A 1 17 ? 4.473 1.412 6.998 1.00 0.00 17 TYR A CA 20
ATOM 25564 C C . TYR A 1 17 ? 4.918 1.592 5.585 1.00 0.00 17 TYR A C 20
ATOM 25565 O O . TYR A 1 17 ? 6.061 1.917 5.353 1.00 0.00 17 TYR A O 20
ATOM 25583 N N . VAL A 1 18 ? 4.053 1.383 4.652 1.00 0.00 18 VAL A N 20
ATOM 25584 C CA . VAL A 1 18 ? 4.431 1.544 3.275 1.00 0.00 18 VAL A CA 20
ATOM 25585 C C . VAL A 1 18 ? 3.951 2.883 2.765 1.00 0.00 18 VAL A C 20
ATOM 25586 O O . VAL A 1 18 ? 2.799 3.282 3.014 1.00 0.00 18 VAL A O 20
ATOM 25599 N N . LYS A 1 19 ? 4.854 3.589 2.124 1.00 0.00 19 LYS A N 20
ATOM 25600 C CA . LYS A 1 19 ? 4.593 4.892 1.600 1.00 0.00 19 LYS A CA 20
ATOM 25601 C C . LYS A 1 19 ? 3.922 4.713 0.261 1.00 0.00 19 LYS A C 20
ATOM 25602 O O . LYS A 1 19 ? 4.537 4.231 -0.693 1.00 0.00 19 LYS A O 20
ATOM 25621 N N . VAL A 1 20 ? 2.691 5.076 0.184 1.00 0.00 20 VAL A N 20
ATOM 25622 C CA . VAL A 1 20 ? 1.945 4.851 -1.000 1.00 0.00 20 VAL A CA 20
ATOM 25623 C C . VAL A 1 20 ? 1.509 6.168 -1.629 1.00 0.00 20 VAL A C 20
ATOM 25624 O O . VAL A 1 20 ? 1.003 7.085 -0.956 1.00 0.00 20 VAL A O 20
ATOM 25637 N N . ARG A 1 21 ? 1.773 6.284 -2.892 1.00 0.00 21 ARG A N 20
ATOM 25638 C CA . ARG A 1 21 ? 1.333 7.397 -3.652 1.00 0.00 21 ARG A CA 20
ATOM 25639 C C . ARG A 1 21 ? 0.006 7.037 -4.267 1.00 0.00 21 ARG A C 20
ATOM 25640 O O . ARG A 1 21 ? -0.094 6.084 -5.048 1.00 0.00 21 ARG A O 20
ATOM 25661 N N . ILE A 1 22 ? -0.995 7.748 -3.878 1.00 0.00 22 ILE A N 20
ATOM 25662 C CA . ILE A 1 22 ? -2.323 7.534 -4.364 1.00 0.00 22 ILE A CA 20
ATOM 25663 C C . ILE A 1 22 ? -2.450 8.355 -5.610 1.00 0.00 22 ILE A C 20
ATOM 25664 O O . ILE A 1 22 ? -2.365 9.572 -5.536 1.00 0.00 22 ILE A O 20
ATOM 25680 N N . LEU A 1 23 ? -2.571 7.721 -6.739 1.00 0.00 23 LEU A N 20
ATOM 25681 C CA . LEU A 1 23 ? -2.753 8.439 -7.969 1.00 0.00 23 LEU A CA 20
ATOM 25682 C C . LEU A 1 23 ? -4.208 8.792 -8.035 1.00 0.00 23 LEU A C 20
ATOM 25683 O O . LEU A 1 23 ? -5.045 7.915 -8.215 1.00 0.00 23 LEU A O 20
ATOM 25699 N N . LYS A 1 24 ? -4.507 10.045 -7.882 1.00 0.00 24 LYS A N 20
ATOM 25700 C CA . LYS A 1 24 ? -5.875 10.484 -7.796 1.00 0.00 24 LYS A CA 20
ATOM 25701 C C . LYS A 1 24 ? -6.221 11.337 -8.992 1.00 0.00 24 LYS A C 20
ATOM 25702 O O . LYS A 1 24 ? -5.756 12.472 -9.118 1.00 0.00 24 LYS A O 20
ATOM 25721 N N . SER A 1 25 ? -6.998 10.795 -9.878 1.00 0.00 25 SER A N 20
ATOM 25722 C CA . SER A 1 25 ? -7.410 11.512 -11.048 1.00 0.00 25 SER A CA 20
ATOM 25723 C C . SER A 1 25 ? -8.860 11.985 -10.892 1.00 0.00 25 SER A C 20
ATOM 25724 O O . SER A 1 25 ? -9.806 11.189 -11.044 1.00 0.00 25 SER A O 20
ATOM 25732 N N . ARG A 1 26 ? -9.035 13.251 -10.531 1.00 0.00 26 ARG A N 20
ATOM 25733 C CA . ARG A 1 26 ? -10.376 13.829 -10.418 1.00 0.00 26 ARG A CA 20
ATOM 25734 C C . ARG A 1 26 ? -10.824 14.315 -11.785 1.00 0.00 26 ARG A C 20
ATOM 25735 O O . ARG A 1 26 ? -12.017 14.478 -12.047 1.00 0.00 26 ARG A O 20
ATOM 25756 N N . ASP A 1 27 ? -9.833 14.539 -12.645 1.00 0.00 27 ASP A N 20
ATOM 25757 C CA . ASP A 1 27 ? -10.025 14.956 -14.037 1.00 0.00 27 ASP A CA 20
ATOM 25758 C C . ASP A 1 27 ? -10.934 13.981 -14.758 1.00 0.00 27 ASP A C 20
ATOM 25759 O O . ASP A 1 27 ? -11.817 14.378 -15.527 1.00 0.00 27 ASP A O 20
ATOM 25768 N N . ASP A 1 28 ? -10.723 12.707 -14.492 1.00 0.00 28 ASP A N 20
ATOM 25769 C CA . ASP A 1 28 ? -11.550 11.661 -15.066 1.00 0.00 28 ASP A CA 20
ATOM 25770 C C . ASP A 1 28 ? -12.852 11.598 -14.280 1.00 0.00 28 ASP A C 20
ATOM 25771 O O . ASP A 1 28 ? -13.916 11.847 -14.826 1.00 0.00 28 ASP A O 20
ATOM 25780 N N . ASN A 1 29 ? -12.732 11.318 -12.980 1.00 0.00 29 ASN A N 20
ATOM 25781 C CA . ASN A 1 29 ? -13.851 11.359 -12.014 1.00 0.00 29 ASN A CA 20
ATOM 25782 C C . ASN A 1 29 ? -13.337 10.998 -10.615 1.00 0.00 29 ASN A C 20
ATOM 25783 O O . ASN A 1 29 ? -13.115 11.866 -9.775 1.00 0.00 29 ASN A O 20
ATOM 25794 N N . SER A 1 30 ? -13.074 9.747 -10.409 1.00 0.00 30 SER A N 20
ATOM 25795 C CA . SER A 1 30 ? -12.569 9.231 -9.179 1.00 0.00 30 SER A CA 20
ATOM 25796 C C . SER A 1 30 ? -11.748 7.995 -9.453 1.00 0.00 30 SER A C 20
ATOM 25797 O O . SER A 1 30 ? -12.226 6.877 -9.337 1.00 0.00 30 SER A O 20
ATOM 25805 N N . VAL A 1 31 ? -10.568 8.197 -9.938 1.00 0.00 31 VAL A N 20
ATOM 25806 C CA . VAL A 1 31 ? -9.674 7.101 -10.158 1.00 0.00 31 VAL A CA 20
ATOM 25807 C C . VAL A 1 31 ? -8.569 7.220 -9.172 1.00 0.00 31 VAL A C 20
ATOM 25808 O O . VAL A 1 31 ? -7.778 8.162 -9.252 1.00 0.00 31 VAL A O 20
ATOM 25821 N N . GLU A 1 32 ? -8.566 6.362 -8.198 1.00 0.00 32 GLU A N 20
ATOM 25822 C CA . GLU A 1 32 ? -7.502 6.336 -7.258 1.00 0.00 32 GLU A CA 20
ATOM 25823 C C . GLU A 1 32 ? -6.753 5.040 -7.393 1.00 0.00 32 GLU A C 20
ATOM 25824 O O . GLU A 1 32 ? -7.230 3.962 -6.986 1.00 0.00 32 GLU A O 20
ATOM 25836 N N . LYS A 1 33 ? -5.641 5.125 -8.046 1.00 0.00 33 LYS A N 20
ATOM 25837 C CA . LYS A 1 33 ? -4.781 4.005 -8.236 1.00 0.00 33 LYS A CA 20
ATOM 25838 C C . LYS A 1 33 ? -3.648 4.073 -7.276 1.00 0.00 33 LYS A C 20
ATOM 25839 O O . LYS A 1 33 ? -2.978 5.085 -7.163 1.00 0.00 33 LYS A O 20
ATOM 25858 N N . TYR A 1 34 ? -3.458 3.026 -6.571 1.00 0.00 34 TYR A N 20
ATOM 25859 C CA . TYR A 1 34 ? -2.403 2.954 -5.623 1.00 0.00 34 TYR A CA 20
ATOM 25860 C C . TYR A 1 34 ? -1.133 2.579 -6.367 1.00 0.00 34 TYR A C 20
ATOM 25861 O O . TYR A 1 34 ? -1.180 1.795 -7.320 1.00 0.00 34 TYR A O 20
ATOM 25879 N N . VAL A 1 35 ? -0.044 3.193 -5.994 1.00 0.00 35 VAL A N 20
ATOM 25880 C CA . VAL A 1 35 ? 1.212 3.034 -6.694 1.00 0.00 35 VAL A CA 20
ATOM 25881 C C . VAL A 1 35 ? 1.785 1.601 -6.571 1.00 0.00 35 VAL A C 20
ATOM 25882 O O . VAL A 1 35 ? 1.577 0.908 -5.583 1.00 0.00 35 VAL A O 20
ATOM 25895 N N . LEU A 1 36 ? 2.507 1.200 -7.598 1.00 0.00 36 LEU A N 20
ATOM 25896 C CA . LEU A 1 36 ? 3.152 -0.108 -7.683 1.00 0.00 36 LEU A CA 20
ATOM 25897 C C . LEU A 1 36 ? 4.428 -0.202 -6.856 1.00 0.00 36 LEU A C 20
ATOM 25898 O O . LEU A 1 36 ? 5.039 -1.270 -6.776 1.00 0.00 36 LEU A O 20
ATOM 25914 N N . THR A 1 37 ? 4.848 0.885 -6.259 1.00 0.00 37 THR A N 20
ATOM 25915 C CA . THR A 1 37 ? 6.029 0.824 -5.462 1.00 0.00 37 THR A CA 20
ATOM 25916 C C . THR A 1 37 ? 5.598 0.492 -4.037 1.00 0.00 37 THR A C 20
ATOM 25917 O O . THR A 1 37 ? 4.483 0.814 -3.628 1.00 0.00 37 THR A O 20
ATOM 25928 N N . SER A 1 38 ? 6.434 -0.181 -3.320 1.00 0.00 38 SER A N 20
ATOM 25929 C CA . SER A 1 38 ? 6.078 -0.679 -2.029 1.00 0.00 38 SER A CA 20
ATOM 25930 C C . SER A 1 38 ? 7.114 -0.296 -0.972 1.00 0.00 38 SER A C 20
ATOM 25931 O O . SER A 1 38 ? 7.272 -0.996 0.025 1.00 0.00 38 SER A O 20
ATOM 25939 N N . HIS A 1 39 ? 7.824 0.808 -1.211 1.00 0.00 39 HIS A N 20
ATOM 25940 C CA . HIS A 1 39 ? 8.838 1.304 -0.259 1.00 0.00 39 HIS A CA 20
ATOM 25941 C C . HIS A 1 39 ? 8.271 1.496 1.152 1.00 0.00 39 HIS A C 20
ATOM 25942 O O . HIS A 1 39 ? 7.348 2.291 1.375 1.00 0.00 39 HIS A O 20
ATOM 25957 N N . VAL A 1 40 ? 8.834 0.766 2.085 1.00 0.00 40 VAL A N 20
ATOM 25958 C CA . VAL A 1 40 ? 8.398 0.786 3.460 1.00 0.00 40 VAL A CA 20
ATOM 25959 C C . VAL A 1 40 ? 9.291 1.619 4.351 1.00 0.00 40 VAL A C 20
ATOM 25960 O O . VAL A 1 40 ? 10.523 1.490 4.343 1.00 0.00 40 VAL A O 20
ATOM 25973 N N . SER A 1 41 ? 8.666 2.453 5.103 1.00 0.00 41 SER A N 20
ATOM 25974 C CA . SER A 1 41 ? 9.299 3.280 6.060 1.00 0.00 41 SER A CA 20
ATOM 25975 C C . SER A 1 41 ? 9.337 2.508 7.376 1.00 0.00 41 SER A C 20
ATOM 25976 O O . SER A 1 41 ? 8.363 1.838 7.737 1.00 0.00 41 SER A O 20
ATOM 25984 N N . LYS A 1 42 ? 10.440 2.598 8.072 1.00 0.00 42 LYS A N 20
ATOM 25985 C CA . LYS A 1 42 ? 10.654 1.856 9.316 1.00 0.00 42 LYS A CA 20
ATOM 25986 C C . LYS A 1 42 ? 10.117 2.668 10.513 1.00 0.00 42 LYS A C 20
ATOM 25987 O O . LYS A 1 42 ? 10.419 2.393 11.675 1.00 0.00 42 LYS A O 20
ATOM 26006 N N . ASN A 1 43 ? 9.309 3.644 10.224 1.00 0.00 43 ASN A N 20
ATOM 26007 C CA . ASN A 1 43 ? 8.857 4.560 11.229 1.00 0.00 43 ASN A CA 20
ATOM 26008 C C . ASN A 1 43 ? 7.347 4.591 11.243 1.00 0.00 43 ASN A C 20
ATOM 26009 O O . ASN A 1 43 ? 6.707 4.441 10.195 1.00 0.00 43 ASN A O 20
ATOM 26020 N N . ARG A 1 44 ? 6.781 4.745 12.417 1.00 0.00 44 ARG A N 20
ATOM 26021 C CA . ARG A 1 44 ? 5.347 4.858 12.573 1.00 0.00 44 ARG A CA 20
ATOM 26022 C C . ARG A 1 44 ? 4.929 6.326 12.456 1.00 0.00 44 ARG A C 20
ATOM 26023 O O . ARG A 1 44 ? 5.339 7.150 13.279 1.00 0.00 44 ARG A O 20
ATOM 26044 N N . PRO A 1 45 ? 4.146 6.685 11.418 1.00 0.00 45 PRO A N 20
ATOM 26045 C CA . PRO A 1 45 ? 3.665 8.055 11.231 1.00 0.00 45 PRO A CA 20
ATOM 26046 C C . PRO A 1 45 ? 2.791 8.505 12.395 1.00 0.00 45 PRO A C 20
ATOM 26047 O O . PRO A 1 45 ? 1.824 7.820 12.777 1.00 0.00 45 PRO A O 20
ATOM 26058 N N . LYS A 1 46 ? 3.124 9.639 12.944 1.00 0.00 46 LYS A N 20
ATOM 26059 C CA . LYS A 1 46 ? 2.409 10.182 14.071 1.00 0.00 46 LYS A CA 20
ATOM 26060 C C . LYS A 1 46 ? 1.206 10.959 13.579 1.00 0.00 46 LYS A C 20
ATOM 26061 O O . LYS A 1 46 ? 0.107 10.840 14.123 1.00 0.00 46 LYS A O 20
ATOM 26080 N N . ASN A 1 47 ? 1.413 11.727 12.537 1.00 0.00 47 ASN A N 20
ATOM 26081 C CA . ASN A 1 47 ? 0.353 12.507 11.934 1.00 0.00 47 ASN A CA 20
ATOM 26082 C C . ASN A 1 47 ? 0.469 12.420 10.424 1.00 0.00 47 ASN A C 20
ATOM 26083 O O . ASN A 1 47 ? 1.282 13.116 9.806 1.00 0.00 47 ASN A O 20
ATOM 26094 N N . ALA A 1 48 ? -0.277 11.506 9.858 1.00 0.00 48 ALA A N 20
ATOM 26095 C CA . ALA A 1 48 ? -0.329 11.282 8.435 1.00 0.00 48 ALA A CA 20
ATOM 26096 C C . ALA A 1 48 ? -1.564 10.475 8.151 1.00 0.00 48 ALA A C 20
ATOM 26097 O O . ALA A 1 48 ? -2.120 9.850 9.071 1.00 0.00 48 ALA A O 20
ATOM 26104 N N . ILE A 1 49 ? -2.003 10.468 6.925 1.00 0.00 49 ILE A N 20
ATOM 26105 C CA . ILE A 1 49 ? -3.177 9.727 6.564 1.00 0.00 49 ILE A CA 20
ATOM 26106 C C . ILE A 1 49 ? -2.779 8.297 6.319 1.00 0.00 49 ILE A C 20
ATOM 26107 O O . ILE A 1 49 ? -1.856 8.023 5.547 1.00 0.00 49 ILE A O 20
ATOM 26123 N N . VAL A 1 50 ? -3.411 7.401 7.012 1.00 0.00 50 VAL A N 20
ATOM 26124 C CA . VAL A 1 50 ? -3.133 6.010 6.840 1.00 0.00 50 VAL A CA 20
ATOM 26125 C C . VAL A 1 50 ? -4.358 5.269 6.348 1.00 0.00 50 VAL A C 20
ATOM 26126 O O . VAL A 1 50 ? -5.492 5.580 6.743 1.00 0.00 50 VAL A O 20
ATOM 26139 N N . ILE A 1 51 ? -4.139 4.357 5.454 1.00 0.00 51 ILE A N 20
ATOM 26140 C CA . ILE A 1 51 ? -5.185 3.513 4.925 1.00 0.00 51 ILE A CA 20
ATOM 26141 C C . ILE A 1 51 ? -4.909 2.112 5.437 1.00 0.00 51 ILE A C 20
ATOM 26142 O O . ILE A 1 51 ? -3.779 1.640 5.352 1.00 0.00 51 ILE A O 20
ATOM 26158 N N . LYS A 1 52 ? -5.892 1.475 6.000 1.00 0.00 52 LYS A N 20
ATOM 26159 C CA . LYS A 1 52 ? -5.690 0.182 6.617 1.00 0.00 52 LYS A CA 20
ATOM 26160 C C . LYS A 1 52 ? -5.710 -0.937 5.565 1.00 0.00 52 LYS A C 20
ATOM 26161 O O . LYS A 1 52 ? -6.486 -0.875 4.611 1.00 0.00 52 LYS A O 20
ATOM 26180 N N . MET A 1 53 ? -4.880 -1.975 5.794 1.00 0.00 53 MET A N 20
ATOM 26181 C CA . MET A 1 53 ? -4.607 -3.085 4.840 1.00 0.00 53 MET A CA 20
ATOM 26182 C C . MET A 1 53 ? -5.872 -3.717 4.262 1.00 0.00 53 MET A C 20
ATOM 26183 O O . MET A 1 53 ? -5.932 -4.035 3.070 1.00 0.00 53 MET A O 20
ATOM 26197 N N . ASP A 1 54 ? -6.873 -3.857 5.100 1.00 0.00 54 ASP A N 20
ATOM 26198 C CA . ASP A 1 54 ? -8.166 -4.467 4.737 1.00 0.00 54 ASP A CA 20
ATOM 26199 C C . ASP A 1 54 ? -8.856 -3.704 3.587 1.00 0.00 54 ASP A C 20
ATOM 26200 O O . ASP A 1 54 ? -9.498 -4.301 2.727 1.00 0.00 54 ASP A O 20
ATOM 26209 N N . ASN A 1 55 ? -8.659 -2.399 3.549 1.00 0.00 55 ASN A N 20
ATOM 26210 C CA . ASN A 1 55 ? -9.367 -1.524 2.606 1.00 0.00 55 ASN A CA 20
ATOM 26211 C C . ASN A 1 55 ? -8.736 -1.549 1.200 1.00 0.00 55 ASN A C 20
ATOM 26212 O O . ASN A 1 55 ? -9.376 -1.169 0.208 1.00 0.00 55 ASN A O 20
ATOM 26223 N N . LEU A 1 56 ? -7.512 -2.028 1.104 1.00 0.00 56 LEU A N 20
ATOM 26224 C CA . LEU A 1 56 ? -6.808 -2.027 -0.176 1.00 0.00 56 LEU A CA 20
ATOM 26225 C C . LEU A 1 56 ? -7.354 -3.086 -1.120 1.00 0.00 56 LEU A C 20
ATOM 26226 O O . LEU A 1 56 ? -7.789 -4.155 -0.677 1.00 0.00 56 LEU A O 20
ATOM 26242 N N . PRO A 1 57 ? -7.386 -2.789 -2.431 1.00 0.00 57 PRO A N 20
ATOM 26243 C CA . PRO A 1 57 ? -7.818 -3.749 -3.447 1.00 0.00 57 PRO A CA 20
ATOM 26244 C C . PRO A 1 57 ? -6.868 -4.953 -3.508 1.00 0.00 57 PRO A C 20
ATOM 26245 O O . PRO A 1 57 ? -5.695 -4.850 -3.088 1.00 0.00 57 PRO A O 20
ATOM 26256 N N . ILE A 1 58 ? -7.338 -6.067 -4.056 1.00 0.00 58 ILE A N 20
ATOM 26257 C CA . ILE A 1 58 ? -6.527 -7.279 -4.123 1.00 0.00 58 ILE A CA 20
ATOM 26258 C C . ILE A 1 58 ? -5.275 -7.109 -4.965 1.00 0.00 58 ILE A C 20
ATOM 26259 O O . ILE A 1 58 ? -4.247 -7.719 -4.668 1.00 0.00 58 ILE A O 20
ATOM 26275 N N . GLU A 1 59 ? -5.350 -6.235 -5.964 1.00 0.00 59 GLU A N 20
ATOM 26276 C CA . GLU A 1 59 ? -4.211 -5.949 -6.819 1.00 0.00 59 GLU A CA 20
ATOM 26277 C C . GLU A 1 59 ? -3.106 -5.243 -6.018 1.00 0.00 59 GLU A C 20
ATOM 26278 O O . GLU A 1 59 ? -1.939 -5.617 -6.082 1.00 0.00 59 GLU A O 20
ATOM 26290 N N . VAL A 1 60 ? -3.508 -4.275 -5.202 1.00 0.00 60 VAL A N 20
ATOM 26291 C CA . VAL A 1 60 ? -2.575 -3.474 -4.428 1.00 0.00 60 VAL A CA 20
ATOM 26292 C C . VAL A 1 60 ? -1.993 -4.291 -3.295 1.00 0.00 60 VAL A C 20
ATOM 26293 O O . VAL A 1 60 ? -0.787 -4.245 -3.037 1.00 0.00 60 VAL A O 20
ATOM 26306 N N . LYS A 1 61 ? -2.850 -5.066 -2.639 1.00 0.00 61 LYS A N 20
ATOM 26307 C CA . LYS A 1 61 ? -2.413 -5.927 -1.554 1.00 0.00 61 LYS A CA 20
ATOM 26308 C C . LYS A 1 61 ? -1.389 -6.911 -2.035 1.00 0.00 61 LYS A C 20
ATOM 26309 O O . LYS A 1 61 ? -0.416 -7.182 -1.348 1.00 0.00 61 LYS A O 20
ATOM 26328 N N . ASP A 1 62 ? -1.595 -7.405 -3.227 1.00 0.00 62 ASP A N 20
ATOM 26329 C CA . ASP A 1 62 ? -0.669 -8.340 -3.853 1.00 0.00 62 ASP A CA 20
ATOM 26330 C C . ASP A 1 62 ? 0.699 -7.703 -4.077 1.00 0.00 62 ASP A C 20
ATOM 26331 O O . ASP A 1 62 ? 1.727 -8.304 -3.748 1.00 0.00 62 ASP A O 20
ATOM 26340 N N . LYS A 1 63 ? 0.702 -6.470 -4.591 1.00 0.00 63 LYS A N 20
ATOM 26341 C CA . LYS A 1 63 ? 1.937 -5.702 -4.820 1.00 0.00 63 LYS A CA 20
ATOM 26342 C C . LYS A 1 63 ? 2.717 -5.591 -3.513 1.00 0.00 63 LYS A C 20
ATOM 26343 O O . LYS A 1 63 ? 3.897 -6.013 -3.421 1.00 0.00 63 LYS A O 20
ATOM 26362 N N . LEU A 1 64 ? 2.029 -5.080 -2.498 1.00 0.00 64 LEU A N 20
ATOM 26363 C CA . LEU A 1 64 ? 2.590 -4.880 -1.172 1.00 0.00 64 LEU A CA 20
ATOM 26364 C C . LEU A 1 64 ? 3.118 -6.197 -0.615 1.00 0.00 64 LEU A C 20
ATOM 26365 O O . LEU A 1 64 ? 4.207 -6.259 -0.012 1.00 0.00 64 LEU A O 20
ATOM 26381 N N . THR A 1 65 ? 2.370 -7.252 -0.861 1.00 0.00 65 THR A N 20
ATOM 26382 C CA . THR A 1 65 ? 2.736 -8.550 -0.397 1.00 0.00 65 THR A CA 20
ATOM 26383 C C . THR A 1 65 ? 4.034 -9.035 -1.053 1.00 0.00 65 THR A C 20
ATOM 26384 O O . THR A 1 65 ? 4.963 -9.393 -0.360 1.00 0.00 65 THR A O 20
ATOM 26395 N N . ARG A 1 66 ? 4.119 -8.970 -2.372 1.00 0.00 66 ARG A N 20
ATOM 26396 C CA . ARG A 1 66 ? 5.288 -9.510 -3.090 1.00 0.00 66 ARG A CA 20
ATOM 26397 C C . ARG A 1 66 ? 6.584 -8.742 -2.786 1.00 0.00 66 ARG A C 20
ATOM 26398 O O . ARG A 1 66 ? 7.686 -9.264 -3.006 1.00 0.00 66 ARG A O 20
ATOM 26419 N N . PHE A 1 67 ? 6.477 -7.514 -2.320 1.00 0.00 67 PHE A N 20
ATOM 26420 C CA . PHE A 1 67 ? 7.679 -6.757 -2.030 1.00 0.00 67 PHE A CA 20
ATOM 26421 C C . PHE A 1 67 ? 8.176 -6.963 -0.599 1.00 0.00 67 PHE A C 20
ATOM 26422 O O . PHE A 1 67 ? 9.309 -7.401 -0.391 1.00 0.00 67 PHE A O 20
ATOM 26439 N N . PHE A 1 68 ? 7.344 -6.677 0.382 1.00 0.00 68 PHE A N 20
ATOM 26440 C CA . PHE A 1 68 ? 7.839 -6.670 1.757 1.00 0.00 68 PHE A CA 20
ATOM 26441 C C . PHE A 1 68 ? 7.162 -7.664 2.690 1.00 0.00 68 PHE A C 20
ATOM 26442 O O . PHE A 1 68 ? 7.736 -8.041 3.705 1.00 0.00 68 PHE A O 20
ATOM 26459 N N . LEU A 1 69 ? 5.962 -8.077 2.377 1.00 0.00 69 LEU A N 20
ATOM 26460 C CA . LEU A 1 69 ? 5.222 -8.896 3.316 1.00 0.00 69 LEU A CA 20
ATOM 26461 C C . LEU A 1 69 ? 5.518 -10.375 3.081 1.00 0.00 69 LEU A C 20
ATOM 26462 O O . LEU A 1 69 ? 5.968 -11.086 3.984 1.00 0.00 69 LEU A O 20
ATOM 26478 N N . LEU A 1 70 ? 5.277 -10.803 1.850 1.00 0.00 70 LEU A N 20
ATOM 26479 C CA . LEU A 1 70 ? 5.421 -12.177 1.357 1.00 0.00 70 LEU A CA 20
ATOM 26480 C C . LEU A 1 70 ? 4.405 -13.107 1.959 1.00 0.00 70 LEU A C 20
ATOM 26481 O O . LEU A 1 70 ? 3.586 -13.713 1.250 1.00 0.00 70 LEU A O 20
ATOM 26497 N N . GLU A 1 71 ? 4.415 -13.181 3.234 1.00 0.00 71 GLU A N 20
ATOM 26498 C CA . GLU A 1 71 ? 3.530 -14.027 3.934 1.00 0.00 71 GLU A CA 20
ATOM 26499 C C . GLU A 1 71 ? 2.244 -13.295 4.296 1.00 0.00 71 GLU A C 20
ATOM 26500 O O . GLU A 1 71 ? 2.160 -12.603 5.311 1.00 0.00 71 GLU A O 20
ATOM 26512 N N . HIS A 1 72 ? 1.294 -13.354 3.394 1.00 0.00 72 HIS A N 20
ATOM 26513 C CA . HIS A 1 72 ? -0.079 -12.937 3.703 1.00 0.00 72 HIS A CA 20
ATOM 26514 C C . HIS A 1 72 ? -0.746 -14.221 4.228 1.00 0.00 72 HIS A C 20
ATOM 26515 O O . HIS A 1 72 ? -1.696 -14.230 4.989 1.00 0.00 72 HIS A O 20
ATOM 26530 N N . HIS A 1 73 ? -0.142 -15.269 3.771 1.00 0.00 73 HIS A N 20
ATOM 26531 C CA . HIS A 1 73 ? -0.251 -16.648 4.116 1.00 0.00 73 HIS A CA 20
ATOM 26532 C C . HIS A 1 73 ? 0.990 -17.152 3.472 1.00 0.00 73 HIS A C 20
ATOM 26533 O O . HIS A 1 73 ? 1.372 -16.591 2.431 1.00 0.00 73 HIS A O 20
ATOM 26548 N N . HIS A 1 74 ? 1.678 -18.095 4.045 1.00 0.00 74 HIS A N 20
ATOM 26549 C CA . HIS A 1 74 ? 2.948 -18.505 3.433 1.00 0.00 74 HIS A CA 20
ATOM 26550 C C . HIS A 1 74 ? 2.809 -19.196 2.098 1.00 0.00 74 HIS A C 20
ATOM 26551 O O . HIS A 1 74 ? 3.717 -19.153 1.268 1.00 0.00 74 HIS A O 20
ATOM 26566 N N . HIS A 1 75 ? 1.663 -19.761 1.849 1.00 0.00 75 HIS A N 20
ATOM 26567 C CA . HIS A 1 75 ? 1.387 -20.310 0.553 1.00 0.00 75 HIS A CA 20
ATOM 26568 C C . HIS A 1 75 ? 0.739 -19.222 -0.303 1.00 0.00 75 HIS A C 20
ATOM 26569 O O . HIS A 1 75 ? -0.473 -19.212 -0.531 1.00 0.00 75 HIS A O 20
ATOM 26584 N N . HIS A 1 76 ? 1.541 -18.247 -0.660 1.00 0.00 76 HIS A N 20
ATOM 26585 C CA . HIS A 1 76 ? 1.105 -17.151 -1.513 1.00 0.00 76 HIS A CA 20
ATOM 26586 C C . HIS A 1 76 ? 2.190 -16.902 -2.564 1.00 0.00 76 HIS A C 20
ATOM 26587 O O . HIS A 1 76 ? 2.197 -15.898 -3.268 1.00 0.00 76 HIS A O 20
ATOM 26602 N N . HIS A 1 77 ? 3.092 -17.838 -2.659 1.00 0.00 77 HIS A N 20
ATOM 26603 C CA . HIS A 1 77 ? 4.166 -17.780 -3.600 1.00 0.00 77 HIS A CA 20
ATOM 26604 C C . HIS A 1 77 ? 4.512 -19.204 -3.946 1.00 0.00 77 HIS A C 20
ATOM 26605 O O . HIS A 1 77 ? 4.271 -19.619 -5.080 1.00 0.00 77 HIS A O 20
#

Secondary structure (DSSP, 8-state):
--S-EEEEEEE--SS-EEEEEEEEETTTSSEEEEPS---EES---SSS-EEEGGGS-HHHHHHHIIIII---SSS--

Radius of gyration: 13.07 Å; Cα contacts (8 Å, |Δi|>4): 112; chains: 1; bounding box: 24×42×28 Å

InterPro domains:
  IPR041043 Domain of unknown function DUF5622 [PF18533] (2-65)

CATH classification: 3.30.160.830

Solvent-accessible surface area: 6127 Å² total; per-residue (Å²): 196,173,164,72,20,116,109,18,36,1,11,14,106,52,38,67,20,0,71,3,90,2,48,83,6,194,118,72,98,83,71,74,79,58,32,122,45,11,121,56,26,190,97,172,34,186,149,32,115,62,42,124,44,125,86,6,52,128,86,11,55,46,81,3,21,168,127,36,37,104,82,121,131,152,117,188,145

Sequence (77 aa):
MLKHGKYVYIDLNNGKYVKVRILKSRDDNSVEKYVLTSHVSKNRPKNAIVIKMDNLPIEVKDKLTRFFLLEHHHHHHMLKHGKYVYIDLNNGKYVKVRILKSRDDNSVEKYVLTSHVSKNRPKNAIVIKMDNLPIEVKDKLTRFFLLEHHHHHHMLKHGKYVYIDLNNGKYVKVRILKSRDDNSVEKYVLTSHVSKNRPKNAIVIKMDNLPIEVKDKLTRFFLLEHHHHHHMLKHGKYVYIDLNNGKYVKVRILKSRDDNSVEKYVLTSHVSKNRPKNAIVIKMDNLPIEVKDKLTRFFLLEHHHHHHMLKHGKYVYIDLNNGKYVKVRILKSRDDNSVEKYVLTSHVSKNRPKNAIVIKMDNLPIEVKDKLTRFFLLEHHHHHHMLKHGKYVYIDLNNGKYVKVRILKSRDDNSVEKYVLTSHVSKNRPKNAIVIKMDNLPIEVKDKLTRFFLLEHHHHHHMLKHGKYVYIDLNNGKYVKVRILKSRDDNSVEKYVLTSHVSKNRPKNAIVIKMDNLPIEVKDKLTRFFLLEHHHHHHMLKHGKYVYIDLNNGKYVKVRILKSRDDNSVEKYVLTSHVSKNRPKNAIVIKMDNLPIEVKDKLTRFFLLEHHHHHHMLKHGKYVYIDLNNGKYVKVRILKSRDDNSVEKYVLTSHVSKNRPKNAIVIKMDNLPIEVKDKLTRFFLLEHHHHHHMLKHGKYVYIDLNNGKYVKVRILKSRDDNSVEKYVLTSHVSKNRPKNAIVIKMDNLPIEVKDKLTRFFLLEHHHHHHMLKHGKYVYIDLNNGKYVKVRILKSRDDNSVEKYVLTSHVSKNRPKNAIVIKMDNLPIEVKDKLTRFFLLEHHHHHHMLKHGKYVYIDLNNGKYVKVRILKSRDDNSVEKYVLTSHVSKNRPKNAIVIKMDNLPIEVKDKLTRFFLLEHHHHHHMLKHGKYVYIDLNNGKYVKVRILKSRDDNSVEKYVLTSHVSKNRPKNAIVIKMDNLPIEVKDKLTRFFLLEHHHHHHMLKHGKYVYIDLNNGKYVKVRILKSRDDNSVEKYVLTSHVSKNRPKNAIVIKMDNLPIEVKDKLTRFFLLEHHHHHHMLKHGKYVYIDLNNGKYVKVRILKSRDDNSVEKYVLTSHVSKNRPKNAIVIKMDNLPIEVKDKLTRFFLLEHHHHHHMLKHGKYVYIDLNNGKYVKVRILKSRDDNSVEKYVLTSHVSKNRPKNAIVIKMDNLPIEVKDKLTRFFLLEHHHHHHMLKHGKYVYIDLNNGKYVKVRILKSRDDNSVEKYVLTSHVSKNRPKNAIVIKMDNLPIEVKDKLTRFFLLEHHHHHHMLKHGKYVYIDLNNGKYVKVRILKSRDDNSVEKYVLTSHVSKNRPKNAIVIKMDNLPIEVKDKLTRFFLLEHHHHHHMLKHGKYVYIDLNNGKYVKVRILKSRDDNSVEKYVLTSHVSKNRPKNAIVIKMDNLPIEVKDKLTRFFLLEHHHHHHMLKHGKYVYIDLNNGKYVKVRILKSRDDNSVEKYVLTSHVSKNRPKNAIVIKMDNLPIEVKDKLTRFFLLEHHHHHH

Nearest PDB structures (foldseek):
  2mmp-assembly1_A  TM=8.734E-01  e=2.739E-13  Saccharolobus solfataricus P2
  3zet-assembly1_A  TM=5.524E-01  e=1.345E+00  Salmonella enterica subsp. enterica serovar Typhimurium str. ST4/74
  4wq5-assembly2_C  TM=5.602E-01  e=1.640E+00  Escherichia coli K-12
  2gem-assembly1_A  TM=4.785E-01  e=7.927E-01  Salmonella enterica subsp. enterica serovar Typhimurium
  6ri5-assembly1_w  TM=2.705E-01  e=3.627E+00  Saccharomyces cerevisiae

Foldseek 3Di:
DDQAADWFWAPPVPQKTFTWGFGADPVVPGDTDIDLDGDIDSHDDPDTDYHYLVPDDPVNNLSNCVPPNVPPPVPPD

Organism: Saccharolobus solfataricus (strain 98/2) (NCBI:txid555311)